Protein 2UUU (pdb70)

Nearest PDB structures (foldseek):
  2uuu-assembly1_B  TM=1.002E+00  e=0.000E+00  Dictyostelium discoideum
  2uuu-assembly2_C  TM=9.865E-01  e=0.000E+00  Dictyostelium discoideum
  2uuu-assembly1_A  TM=9.896E-01  e=0.000E+00  Dictyostelium discoideum
  2uuu-assembly2_D  TM=9.968E-01  e=0.000E+00  Dictyostelium discoideum
  2uuv-assembly1_B  TM=9.940E-01  e=0.000E+00  Dictyostelium discoideum

Organism: Dictyostelium discoideum (NCBI:txid44689)

Solvent-accessible surface area: 93413 Å² total; per-residue (Å²): 152,45,31,103,190,156,76,108,6,48,9,78,72,14,33,51,29,2,15,0,23,58,142,33,80,13,42,34,50,144,146,82,7,37,0,0,16,17,26,59,145,81,76,37,18,30,4,80,61,0,52,42,24,10,94,119,42,12,110,233,126,38,99,11,78,99,41,110,19,78,111,42,130,101,5,123,22,86,112,45,75,160,54,83,100,0,30,189,63,0,124,72,69,5,54,106,50,0,22,52,79,69,71,50,0,15,0,16,2,1,12,2,20,17,7,147,3,2,18,14,2,25,95,16,44,13,157,43,17,2,8,12,0,0,2,0,42,31,2,108,29,0,44,105,0,0,113,18,0,44,140,40,61,0,8,0,6,27,10,13,8,6,23,28,102,107,22,12,17,24,6,62,40,94,120,41,14,5,0,4,0,1,9,10,28,0,42,109,26,80,114,24,47,142,188,50,25,16,0,11,0,16,2,0,0,16,0,56,62,0,37,123,25,0,112,153,72,34,1,16,2,7,2,11,9,45,31,23,45,31,7,2,0,10,27,5,0,20,38,11,29,66,3,16,4,22,48,74,40,25,76,0,38,90,6,0,63,12,3,70,0,4,7,12,81,38,27,8,74,38,223,95,22,69,31,24,14,2,0,4,2,7,52,4,12,0,4,2,12,0,24,0,31,0,72,6,41,65,56,27,146,13,46,44,0,31,0,17,0,2,12,44,6,49,67,0,4,41,1,6,71,80,7,68,89,31,98,6,43,6,6,7,12,6,1,22,0,4,41,2,0,19,15,46,27,12,35,55,42,62,127,59,52,150,73,99,137,37,71,52,21,28,158,83,11,93,128,16,46,205,87,82,86,73,136,70,0,0,6,1,5,0,0,3,6,5,28,124,147,12,1,39,45,45,46,82,25,0,59,61,18,2,81,145,11,48,23,67,28,9,33,65,28,88,39,72,45,31,6,78,119,13,22,34,41,30,3,19,36,18,6,15,1,51,15,32,4,3,14,27,40,9,88,2,59,3,31,31,86,55,0,70,75,0,41,124,46,0,24,105,48,0,57,130,62,8,154,105,104,68,55,34,14,25,5,0,0,2,0,5,18,9,106,76,26,7,0,8,0,49,0,18,0,2,0,57,32,36,186,120,84,56,63,57,24,26,119,67,0,65,130,27,0,48,59,13,1,150,169,49,61,8,52,85,170,135,40,2,112,103,3,52,101,14,0,8,110,45,4,2,78,78,53,0,0,2,22,75,166,205,184,113,7,45,9,87,68,14,33,55,26,2,14,0,25,61,144,32,82,14,46,38,58,146,143,80,5,34,0,0,16,15,30,60,142,83,89,41,47,66,5,86,57,1,53,40,25,11,108,122,41,17,115,178,44,108,11,82,103,42,113,28,69,120,43,126,103,3,128,21,84,112,43,89,169,53,91,89,0,31,184,54,0,138,74,95,8,102,116,70,2,20,46,79,66,78,47,0,15,0,16,2,3,14,3,22,16,8,130,3,1,18,10,0,22,102,14,87,19,152,46,15,1,10,12,0,0,2,0,71,30,2,109,51,0,43,102,0,0,116,15,0,42,140,38,62,0,0,0,7,25,10,14,9,6,21,29,96,110,24,10,15,27,5,63,3,90,100,45,15,6,0,4,0,1,10,10,30,0,40,118,20,75,108,21,47,108,181,80,37,18,0,11,0,13,2,0,0,13,0,56,56,0,38,99,34,0,114,144,69,36,2,23,1,7,2,6,8,42,33,23,44,30,6,2,0,12,25,4,0,20,57,40,29,66,3,18,8,23,51,73,38,20,73,1,45,69,5,1,30,5,4,69,0,3,4,12,80,37,35,11,80,30,195,122,78,55,39,16,71,28,28,19,2,0,5,4,8,48,5,9,0,4,4,11,0,23,0,14,0,118,10,40,62,59,30,138,14,58,43,0,34,0,18,0,2,17,45,4,42,69,0,3,41,0,5,72,84,6,67,88,30,96,6,44,5,6,6,18,7,0,14,0,3,41,2,0,22,14,22,33,9,30,70,92,116,80,85,51,41,41,15,26,146,81,15,102,111,11,42,194,93,81,84,75,145,75,1,0,10,0,7,0,0,3,11,4,25,122,150,12,2,36,43,45,48,82,23,0,59,56,18,1,78,144,13,50,23,62,36,2,32,42,24,62,34,51,107,44,4,78,34,8,11,25,32,29,4,15,33,18,6,18,2,51,16,26,8,1,16,17,37,16,94,3,54,2,22,29,93,60,0,68,75,0,42,117,29,0,24,104,39,0,59,107,46,10,123,91,101,71,56,28,13,24,5,0,0,2,2,6,34,20,75,58,26,0,0,20,0,53,0,15,1,2,0,79,39,76,216,128,40,57,22,19,106,82,0,71,122,37,1,50,70,20,2,142,131,41,64,5,53,77,160,169,117,28,4,104,102,2,53,105,14,0,7,106,42,4,2,76,83,50,0,0,3,3,141,39,217,166,106,8,42,11,74,78,14,31,53,29,1,15,0,23,59,142,33,79,12,41,31,46,124,117,80,8,36,0,0,16,19,31,57,140,88,82,48,39,64,3,78,40,1,55,37,25,12,107,125,41,15,41,45,95,55,66,124,126,116,124,55,94,10,71,103,44,108,26,77,110,43,73,96,4,125,22,84,111,42,80,166,58,90,88,0,34,152,24,0,140,81,89,9,113,116,72,1,28,44,79,55,39,51,0,14,1,18,2,0,14,2,20,15,10,154,3,2,38,22,1,20,109,15,66,11,157,42,14,1,8,12,0,0,2,0,73,32,3,111,47,0,59,87,0,1,83,0,0,45,115,30,61,0,9,0,7,26,9,14,7,6,20,31,102,106,31,21,15,26,6,84,42,91,148,51,15,5,0,4,0,1,10,10,40,0,49,142,24,76,115,23,26,141,166,75,26,8,0,12,0,15,2,0,0,13,0,56,50,1,40,100,49,0,116,146,73,32,1,22,2,6,3,7,9,44,34,23,47,30,7,2,0,12,27,6,0,19,42,34,29,68,3,16,4,23,59,71,38,18,72,1,44,70,4,0,30,8,4,70,0,3,7,16,84,38,40,10,84,42,222,133,114,47,41,16,71,44,28,19,2,0,4,2,5,38,6,3,0,4,3,12,0,24,1,28,0,110,8,35,62,63,29,140,13,52,44,1,33,0,16,0,2,17,45,8,48,69,0,3,37,1,4,72,82,6,63,89,31,100,6,39,8,7,5,16,6,0,22,0,4,43,2,0,23,20,19,19,12,27,36,75,107,170,93,90,68,41,15,16,156,94,9,96,42,18,44,209,91,84,66,74,122,69,0,0,5,1,5,0,0,4,6,5,27,116,154,13,1,39,45,49,48,82,25,0,59,74,24,2,77,159,10,52,22,80,35,5,38,50,18,96,38,76,72,24,7,79,80,12,17,27,45,29,4,14,36,16,4,17,1,48,12,30,2,8,16,22,45,18,65,1,60,4,32,31,93,57,0,69,76,0,38,125,54,0,24,104,45,0,60,127,57,17,109,96,96,42,58,22,14,25,5,0,0,3,0,3,17,7,103,79,29,6,0,13,0,46,0,20,1,4,0,64,40,139,212,94,157,98,0,113,133,24,1,58,74,14,6,149,160,46,62,6,51,112,116,153,38,7,73,86,3,32,132,16,0,22,121,47,3,2,75,80,33,0,0,14,14,164,173,84,15,153,46,26,106,179,141,76,105,7,40,7,84,77,16,33,50,26,2,13,0,26,60,141,33,77,10,46,60,45,198,142,78,13,29,0,0,14,19,26,58,139,85,86,42,27,53,3,80,38,0,36,38,29,22,126,138,92,110,129,14,87,119,41,112,20,71,96,42,125,91,5,129,22,82,117,38,76,152,54,81,103,0,32,190,66,0,116,60,58,2,47,100,54,0,23,44,80,67,70,53,0,15,1,17,2,0,11,2,20,16,7,148,2,2,32,22,0,23,111,13,66,12,152,36,17,1,11,10,0,0,2,0,41,29,1,110,32,0,44,102,0,0,114,17,0,42,147,46,63,0,9,0,6,27,9,14,8,6,21,29,97,104,17,13,16,21,8,58,45,96,129,40,16,6,0,4,0,1,10,10,20,0,40,120,27,78,116,22,48,144,186,78,32,19,0,12,0,11,3,0,0,19,0,56,46,0,38,111,45,0,114,145,60,39,2,24,1,7,3,9,9,39,33,23,49,32,7,1,0,10,27,5,0,20,37,24,28,66,3,15,8,22,61,77,24,18,72,0,41,75,2,0,75,13,4,70,0,4,6,14,80,38,38,11,79,34,256,126,34,17,72,14,28,20,3,0,4,2,7,56,6,14,0,4,2,12,0,22,0,30,0,97,6,37,64,60,32,137,18,70,44,11,38,8,20,0,1,12,47,5,46,68,0,2,40,0,5,75,74,8,57,89,32,103,6,40,4,7,4,17,4,0,4,0,4,47,0,0,27,16,7,7,13,28,64,83,96,125,146,98,42,66,44,10,16,157,70,14,99,124,16,48,216,87,86,71,64,129,69,0,0,4,1,6,0,0,3,14,4,30,118,153,12,2,40,38,47,58,80,28,0,56,60,18,2,80,145,10,50,24,69,36,4,37,53,15,84,49,71,87,61,5,52,28,7,18,28,34,26,4,14,37,16,2,22,1,53,19,28,27,3,16,25,43,10,90,2,56,5,32,23,97,57,0,68,79,0,38,125,40,0,25,108,44,0,56,130,55,15,145,93,96,70,49,58,14,32,5,0,0,1,2,4,18,11,113,79,34,7,0,13,0,47,0,16,0,12,6,86,35,145,113,36,39,122,78,0,59,128,31,0,59,74,12,7,147,143,42,70,11,57,170,73,29,147,95,2,58,151,10,0,25,92,39,2,2,76,87,53,0,0,3,28,97,218

Secondary structure (DSSP, 8-state):
-PPPTT---HHHHB-SSSSSBTT-EEEE-TTT--EEEE-SSS--EE-TTHHHHHHHH----------PPPPGGG---PPPP--HHHHHHHHTTS-GGGEE-SHHHHHHTT--SSHHHHHHHHTT------SEEE---SHHHHHHHHHHHHHHT-EEEEESS---SS-TTS----SS-EEEEE-TT---EEEEETTTTEEEEETT-BHHHHHHHHHHTTEE-----TTGGG-BHHHHHHHT---TTHHHH--HHHHEEEEEEEETTEEEP-----THHHHTT-TTSS-EEEEEEEE-EEPPSEEEEEEEEESSHHHHHHHHHHHHHHT---SEEEEE-HHHHHHHHHT--S---TT--HHHHHHHHHHHTTTS-TTT-EEEEEEEEE-HHHHHHHHHHHHHHHHTTT-EEEEEESTTHHHHGGGGHHHHHHHHHTTTEEEEEEEEEEEHHHHHHHHHHHHHHHHHHHHTTT--EEEEEEEEEEETTEEEEEEEEEEEPPTT--THHHHHHHHHHHHHHHHTT-----THHHHHHHHHHHH-TT--BS----/---HHHHB-SSSSSBTT-EEEE-TTT--EEEE-SSSS-EE-HHHHHHHHHHT--------PPPPGGG---PPPP--HHHHHHHHTTS-GGGEE-SHHHHHHTT--SSHHHHHHHHTT------SEEE---SHHHHHHHHHHHHHHT-EEEEESS---SS-TT----TTS-EEEEEGGG---EEEEETTTTEEEEETT-BHHHHHHHHHHTTEE-----TTGGG-BHHHHHHHT---TTHHHH--HHHHEEEEEEEETTEEEP-----S--THHHHTT-TTSS-EEEEEEEE-EEPPSEEEEEEEEESSHHHHHHHHHHHHHHT---SEEEEE-HHHHHHHHT----HHHHHHHHHHHHHHHHS-TTT-EEEEEEEEE-HHHHHHHHHHHHHHHHTTT-EEEEE-SSSTTTTGGGGHHHHHHHHHHTTEEEEEEEEEEEHHHHHHHHHHHHHHHHHHHHTTT--EEEEEEEEEEETTEEEEEEEEEEE----THHHHHHHHHHHHHHHHTT------THHHHHHHHHHHH-TT--BSTT--/---GGGTB-SSSSSBTT-EEEE-TTT--EEEE-SSS--EE-TTHHHHHHHHTSPTT--SSPP-----PPPPGGG---PPPP--HHHHHHHHHHS-GGGEE-SHHHHHHTT--SSHHHHHHHHTT------SEEE---SHHHHHHHHHHHHHHT-EEEEESS---SS-TTS---SSS-EEEEEGGG---EEEEETTTTEEEEETT-BHHHHHHHHHHTTEE-----TTGGG-BHHHHHHHT---TTHHHH--HHHHEEEEEEEETTEEEP-----S--THHHHTT-TTTT-EEEEEEEE-EEPPSEEEEEEEEESSHHHHHHHHHHHHHHT---SEEEEE-HHHHHHHHHSS---HHHHHHHHHHHHTTTS-TTT-EEEEEEEEE-HHHHHHHHHHHHHHHHTTT-EEEEE-STTGGGGGGGGHHHHHHHHHHTTEEEEEEEEEEEHHHHHHHHHHHHHHHHHHHHTTT--EEEEEEEEEEETTEEEEEEEEEEE----HHHHHHHHHHHHHTT-----THHHHHHHHHHHH-TT--BS---/-PPPPPTT---GGGTB-SSSSSBTT-EEEEPTTT--EEEE-SSS--EEEHHHHHHHHH-------PPPPGGG---PPPP--HHHHHHHTTTS-GGGEE-SHHHHHHTT--SSHHHHHHHHHT------SEEE---SHHHHHHHHHHHHHHT-EEEEESS---SS-TTS-S--SS-EEEEE-TT---EEEEETTTTEEEEETT-BHHHHHHHHHTTTEE-----TTGGG-BHHHHHHHT---TTHHHH--HHHHEEEEEEEETTEEEP------THHHHTT-TTTT-EEEEEEEE-EEPPSEEEEEEEEESSHHHHHHHHHHHHHHT---SEEEEE-HHHHHHHHH-----HHHHHHHHHHHHHTTTS-TTT-EEEEEEEEE-HHHHHHHHHHHHHHHHTTT-EEEEE-STT-GGGGGGGHHHHHHHHHHTTEEEEEEEEEEEHHHHHHHHHHHHHHHHHHHHTTT--EEEEEEEEEEETTEEEEEEEEEEE---HHHHHHHHHHHHHHTTT----HHHHHHHHHHHH-TT--BS---

InterPro dom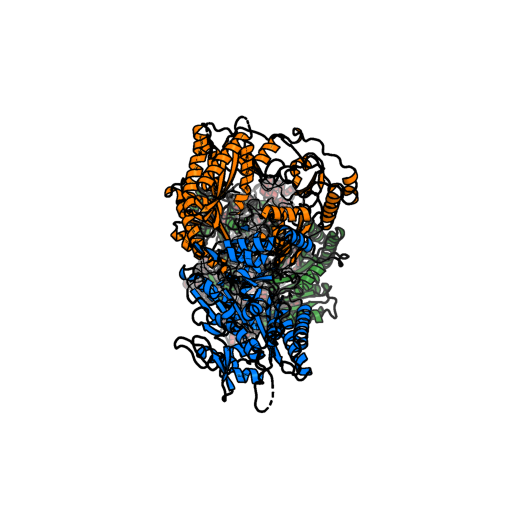ains:
  IPR004113 FAD-binding oxidoreductase/transferase, type 4, C-terminal [PF02913] (318-586)
  IPR006094 FAD linked oxidase, N-terminal [PF01565] (141-279)
  IPR016164 FAD-linked oxidase-like, C-terminal [SSF55103] (324-589)
  IPR016166 FAD-binding domain, PCMH-type [PS51387] (137-317)
  IPR016167 FAD-binding, type PCMH, subdomain 1 [G3DSA:3.30.43.10] (87-197)
  IPR016171 Vanillyl-alcohol oxidase, C-terminal subdomain 2 [G3DSA:1.10.45.10] (547-587)
  IPR025650 Alkyldihydroxyacetonephosphate synthase [PTHR46568] (5-587)
  IPR036318 FAD-binding, type PCMH-like superfamily [SSF56176] (88-318)

Radius of gyration: 52.5 Å; Cα contacts (8 Å, |Δi|>4): 4292; chains: 4; bounding box: 145×108×137 Å

Foldseek 3Di:
DDDDPPDDDVLVQADLLAGGGPQWFWDQDPPVRFIAIGHPVHGGFTLRLQVVLCVVFFDVDDDQAFDFFDDQVPADDPAADDDPVLVVLCVVPDPPVQKDADSSVQSSQAAAHAQVRSLCVSHRNGHATARMEGEDQAPVSQLVVLQSCLVSVEFEAEFALSHDHPRLRHFPDDPHHYYYYQHQNQADFPDADQVQQKTKGFFSHAQVSQQVRQVVVQKGQQFADLSRRRGTNQVCQQQQDHGFLCVPRNTNVVQFPWWWFRFNVGIDGDPVDDPSVVRGNNSQQQGGTTMTIGRIGGFFPDKWKWKKKALAPVLVVQLVLVLVVVVLAFSGKKKWFLQVVVSVLSRDTPDDDPQWPPVLLNVVVVVVCVVGPSNGMMMMMTMHTHYPVSSVVSVVVSVVSSVVSRIGTSGTHPGCVVVNVSNCVSSVQVVQNRRQKHKHKFKWKAFPVLVPVLQVVLQVQLQVVVVVVVWRKHKIKMWTAADNGTTIIMMMIMTGADPVSDPPVVVVSVCSSVVSCVVRVIDHDVCCVVVSVVSSCVRPVSSSGSHDPD/DDDVLRQADLQFGDGPQWFWDADPDVRFIFIGHPVHGGLTLRLVVVLCPVFFDVDDQAFDFFDDLVPADDDAADDDPVLVVQVVVPDDPVQKDQDSSVQSSQAAAHAQVRNVCVRHRNGDDTANMEGEDQAPVRQLVNLLSCLVVVEFEAEDALSHDHASLRHDDCVPHHYYYYQDQNQADFPDADVVQQKTKTFFSHAQVSQQVRQVVVQKGQQFADLQRGRGTNQRCQQQQGHGLLCVPRNGSVVFFQWWWFRFNVGIDGDDNPDDDPCSVVRGRNSQQQGGTTMTMTRIGGQFPDKWKWKKKALAPVLVVVLVQVQVVVVLAFSGKKKWFLQVVSVVLSSCSPPLNVLLNVQVVVVCVPRPSNGMMMMMTMHTHYPVSRVVSVVVSVVSCVVSRMDTSGTDPDCVVVNPSNCVSSVQVVQSRRQKHKHKDKWKAFPVLPVVLQVVLQVQLQVVVVVVVWRKHKIKMFRAADNGTTIIMMMMMTGHDVDCVVVVVSVVSNVVSCVVRVIDDDVPPCVVVVVVSSCVRPVSSSGSHPRD/DDDVLRQADLQFGDGPQWFWDQDPPVRFIAIGHPVDGGQTLRQVLVLCCVFFPQPPCPVDDDDQAFDFFDDQVPADDPAADDDPVLVVVVPVPDPPVQKDQDSSVQSSQAAAHAQVRNVCVSHRNRHATARMEGEDQAPVRQLVNLLSCLVSVEFEAEDALSHDHPRLRHDDDSPHHYYYYYHQNQADFPDADQVQQKTKTFFSHAQVSQQVNQVVVQKGQQFADLQRRRGTNQRCQLAQDHGQLCVPRNGNLVFFQWFWFRFNVGIDGDDNPDDDPCSVLRGRNSQQQGGTTMTMTRIGGQFPDKWKWKKKALAPVLVVQLVQVQVVVVLHASGKKKWFLQVVVVVLSRDSPVLNVLLNVVVVVVCVPGPSNGMMMMMTMHTHYPVSSVVSVVVSVVSSVVSRMDISGTDPHPPVVSVSSCVSSVQVVLSRRQKHKHKFKWKAFPVLPVVLQVCLQCQLQVVQSVVVWRKHKIWMWSAADNGTTIIMMMMMTGHDCDVVSVVSNQVSCVVRVIDGVVPCVVVSVVSSCVRPVSSSGSHPD/DDDADDDPDDDVLVQADLQFGDGPQWFWDQDPPPRFIFIGHPVHGGWGLRLQVVLVVVLPDFAFDFFDDQVRADDDAADDDPVLVVVLVVPDPPNFKDADSSVFSSQAAAHAQVRNVCRRHRNRHATARMEGEDQAPVSQLVSLQSCLVSVEFEAEDALSHDHPSLRHFPDRPHHYYYYQHQNQADFPAADPVQQKTKTFFSHAQVSQQVVQVVVQKGQQFADLQRRRGTNQRCQQQQDHGQLCVPRHGNLVFFPWWWFRFNVGIDGDDVDDDCSVVRGNNSQLQGGTTMTITRIGGFFPDKWKWKKKALAVVLVVQLVQVQVVVVQHASWKKKWFLQVVSVLLSRDTSDPLNVLLVVVVVVVCVPHPSNGMMMMMTMHTHYPVSSVVSVVVSVVSCVVSRIGTSGTDPDCVSVSCSNCVSSVQVVQNRRQKHKHKDKWKAFPVLVVVLVVVLQVQLQCVQVVVVWSKHKIWMWSDADNGTTIIMMMIMTGHPVVVVVSVVSNVVSCVVRPIDRVCVVVSVVSSCVRPVSSSGSHDD

B-factor: mean 26.34, std 11.05, range [3.26, 109.16]

Structure (mmCIF, N/CA/C/O backbone):
data_2UUU
#
_entry.id   2UUU
#
_cell.length_a   103.499
_cell.length_b   108.913
_cell.length_c   216.492
_cell.angle_alpha   90.00
_cell.angle_beta   90.00
_cell.angle_gamma   90.00
#
_symmetry.space_group_name_H-M   'P 21 21 21'
#
loop_
_entity.id
_entity.type
_entity.pdbx_description
1 polymer 'ALKYLDIHYDROXYACETONEPHOSPHATE SYNTHASE'
2 non-polymer 'FLAVIN-ADENINE DINUCLEOTIDE'
3 non-polymer HEXADECAN-1-OL
4 water water
#
loop_
_atom_site.group_PDB
_atom_site.id
_atom_site.type_symbol
_atom_site.label_atom_id
_atom_site.label_alt_id
_atom_site.label_comp_id
_atom_site.label_asym_id
_atom_site.label_entity_id
_atom_site.label_seq_id
_atom_site.pdbx_PDB_ins_code
_atom_site.Cartn_x
_atom_site.Cartn_y
_atom_site.Cartn_z
_atom_site.occupancy
_atom_site.B_iso_or_equiv
_atom_site.auth_seq_id
_atom_site.auth_comp_id
_atom_site.auth_asym_id
_atom_site.auth_atom_id
_atom_site.pdbx_PDB_model_num
ATOM 1 N N . MET A 1 3 ? 46.714 0.353 37.026 1.00 54.00 -3 MET A N 1
ATOM 2 C CA . MET A 1 3 ? 47.642 -0.256 36.022 1.00 54.15 -3 MET A CA 1
ATOM 3 C C . MET A 1 3 ? 47.545 -1.783 35.941 1.00 53.08 -3 MET A C 1
ATOM 4 O O . MET A 1 3 ? 47.785 -2.378 34.876 1.00 53.10 -3 MET A O 1
ATOM 9 N N . GLY A 1 4 ? 47.238 -2.418 37.069 1.00 51.73 -2 GLY A N 1
ATOM 10 C CA . GLY A 1 4 ? 47.009 -3.856 37.075 1.00 49.98 -2 GLY A CA 1
ATOM 11 C C . GLY A 1 4 ? 45.634 -4.156 36.521 1.00 48.79 -2 GLY A C 1
ATOM 12 O O . GLY A 1 4 ? 44.742 -3.295 36.557 1.00 49.05 -2 GLY A O 1
ATOM 13 N N . SER A 1 5 ? 45.461 -5.367 35.995 1.00 47.22 -1 SER A N 1
ATOM 14 C CA . SER A 1 5 ? 44.127 -5.898 35.709 1.00 45.70 -1 SER A CA 1
ATOM 15 C C . SER A 1 5 ? 43.369 -5.918 37.044 1.00 44.79 -1 SER A C 1
ATOM 16 O O . SER A 1 5 ? 43.995 -6.135 38.092 1.00 44.48 -1 SER A O 1
ATOM 19 N N . PRO A 1 6 ? 42.038 -5.671 37.017 1.00 43.97 9 PRO A N 1
ATOM 20 C CA . PRO A 1 6 ? 41.252 -5.617 38.267 1.00 43.28 9 PRO A CA 1
ATOM 21 C C . PRO A 1 6 ? 41.262 -6.951 39.017 1.00 42.63 9 PRO A C 1
ATOM 22 O O . PRO A 1 6 ? 41.545 -7.998 38.421 1.00 42.12 9 PRO A O 1
ATOM 26 N N . LYS A 1 7 ? 40.964 -6.915 40.314 1.00 41.64 10 LYS A N 1
ATOM 27 C CA . LYS A 1 7 ? 40.943 -8.143 41.106 1.00 41.21 10 LYS A CA 1
ATOM 28 C C . LYS A 1 7 ? 39.981 -9.188 40.510 1.00 40.46 10 LYS A C 1
ATOM 29 O O . LYS A 1 7 ? 38.863 -8.862 40.096 1.00 40.24 10 LYS A O 1
ATOM 35 N N . GLU A 1 8 ? 40.457 -10.432 40.438 1.00 39.96 11 GLU A N 1
ATOM 36 C CA . GLU A 1 8 ? 39.699 -11.597 39.926 1.00 39.27 11 GLU A CA 1
ATOM 37 C C . GLU A 1 8 ? 39.547 -11.705 38.397 1.00 38.24 11 GLU A C 1
ATOM 38 O O . GLU A 1 8 ? 38.890 -12.627 37.900 1.00 38.71 11 GLU A O 1
ATOM 44 N N . HIS A 1 9 ? 40.155 -10.773 37.664 1.00 36.61 12 HIS A N 1
ATOM 45 C CA . HIS A 1 9 ? 40.219 -10.851 36.201 1.00 34.39 12 HIS A CA 1
ATOM 46 C C . HIS A 1 9 ? 40.890 -12.156 35.718 1.00 32.96 12 HIS A C 1
ATOM 47 O O . HIS A 1 9 ? 41.949 -12.527 36.235 1.00 32.97 12 HIS A O 1
ATOM 54 N N . ILE A 1 10 ? 40.253 -12.826 34.743 1.00 30.63 13 ILE A N 1
ATOM 55 C CA . ILE A 1 10 ? 40.809 -13.980 33.995 1.00 28.17 13 ILE A CA 1
ATOM 56 C C . ILE A 1 10 ? 40.806 -13.639 32.500 1.00 26.47 13 ILE A C 1
ATOM 57 O O . ILE A 1 10 ? 39.861 -13.017 32.013 1.00 26.50 13 ILE A O 1
ATOM 62 N N . ASP A 1 11 ? 41.836 -14.049 31.758 1.00 23.97 14 ASP A N 1
ATOM 63 C CA . ASP A 1 11 ? 41.933 -13.644 30.344 1.00 22.23 14 ASP A CA 1
ATOM 64 C C . ASP A 1 11 ? 41.047 -14.464 29.410 1.00 21.18 14 ASP A C 1
ATOM 65 O O . ASP A 1 11 ? 40.747 -15.621 29.681 1.00 19.86 14 ASP A O 1
ATOM 70 N N . LEU A 1 12 ? 40.705 -13.874 28.265 1.00 19.39 15 LEU A N 1
ATOM 71 C CA . LEU A 1 12 ? 39.826 -14.517 27.314 1.00 19.59 15 LEU A CA 1
ATOM 72 C C . LEU A 1 12 ? 40.426 -15.791 26.699 1.00 18.91 15 LEU A C 1
ATOM 73 O O . LEU A 1 12 ? 39.678 -16.717 26.364 1.00 19.90 15 LEU A O 1
ATOM 78 N N . TYR A 1 13 ? 41.757 -15.860 26.594 1.00 18.09 16 TYR A N 1
ATOM 79 C CA . TYR A 1 13 ? 42.407 -17.080 26.055 1.00 18.55 16 TYR A CA 1
ATOM 80 C C . TYR A 1 13 ? 42.183 -18.303 26.971 1.00 18.55 16 TYR A C 1
ATOM 81 O O . TYR A 1 13 ? 42.295 -19.453 26.525 1.00 18.13 16 TYR A O 1
ATOM 90 N N . GLN A 1 14 ? 41.841 -18.035 28.229 1.00 18.16 17 GLN A N 1
ATOM 91 C CA . GLN A 1 14 ? 41.496 -19.087 29.185 1.00 19.27 17 GLN A CA 1
ATOM 92 C C . GLN A 1 14 ? 40.008 -19.411 29.231 1.00 19.00 17 GLN A C 1
ATOM 93 O O . GLN A 1 14 ? 39.607 -20.428 29.798 1.00 18.78 17 GLN A O 1
ATOM 99 N N . GLN A 1 15 ? 39.195 -18.555 28.625 1.00 19.07 18 GLN A N 1
ATOM 100 C CA . GLN A 1 15 ? 37.744 -18.725 28.638 1.00 20.20 18 GLN A CA 1
ATOM 101 C C . GLN A 1 15 ? 37.181 -19.290 27.306 1.00 19.48 18 GLN A C 1
ATOM 102 O O . GLN A 1 15 ? 36.001 -19.621 27.228 1.00 19.40 18 GLN A O 1
ATOM 108 N N . ILE A 1 16 ? 38.027 -19.303 26.276 1.00 18.78 19 ILE A N 1
ATOM 109 C CA . ILE A 1 16 ? 37.712 -19.816 24.945 1.00 18.04 19 ILE A CA 1
ATOM 110 C C . ILE A 1 16 ? 38.462 -21.152 24.773 1.00 18.26 19 ILE A C 1
ATOM 111 O O . ILE A 1 16 ? 39.609 -21.269 25.196 1.00 18.10 19 ILE A O 1
ATOM 116 N N . LYS A 1 17 ? 37.816 -22.155 24.187 1.00 18.01 20 LYS A N 1
ATOM 117 C CA . LYS A 1 17 ? 38.419 -23.518 24.107 1.00 18.62 20 LYS A CA 1
ATOM 118 C C . LYS A 1 17 ? 39.739 -23.466 23.352 1.00 19.51 20 LYS A C 1
ATOM 119 O O . LYS A 1 17 ? 39.854 -22.747 22.360 1.00 18.14 20 LYS A O 1
ATOM 125 N N . TRP A 1 18 ? 40.745 -24.190 23.857 1.00 18.99 21 TRP A N 1
ATOM 126 C CA . TRP A 1 18 ? 42.051 -24.149 23.236 1.00 20.45 21 TRP A CA 1
ATOM 127 C C . TRP A 1 18 ? 42.152 -25.203 22.134 1.00 20.95 21 TRP A C 1
ATOM 128 O O . TRP A 1 18 ? 43.093 -25.204 21.391 1.00 22.05 21 TRP A O 1
ATOM 139 N N . ASN A 1 19 ? 41.199 -26.115 22.054 1.00 20.63 22 ASN A N 1
ATOM 140 C CA . ASN A 1 19 ? 41.232 -27.097 20.978 1.00 20.82 22 ASN A CA 1
ATOM 141 C C . ASN A 1 19 ? 39.855 -27.237 20.334 1.00 20.20 22 ASN A C 1
ATOM 142 O O . ASN A 1 19 ? 39.505 -28.281 19.755 1.00 21.32 22 ASN A O 1
ATOM 147 N N . GLY A 1 20 ? 39.056 -26.172 20.453 1.00 18.59 23 GLY A N 1
ATOM 148 C CA . GLY A 1 20 ? 37.688 -26.188 19.938 1.00 16.66 23 GLY A CA 1
ATOM 149 C C . GLY A 1 20 ? 37.200 -24.732 19.755 1.00 15.18 23 GLY A C 1
ATOM 150 O O . GLY A 1 20 ? 38.008 -23.785 19.691 1.00 15.24 23 GLY A O 1
ATOM 151 N N . TRP A 1 21 ? 35.887 -24.567 19.667 1.00 14.52 24 TRP A N 1
ATOM 152 C CA . TRP A 1 21 ? 35.284 -23.241 19.390 1.00 14.11 24 TRP A CA 1
ATOM 153 C C . TRP A 1 21 ? 34.671 -22.665 20.687 1.00 14.13 24 TRP A C 1
ATOM 154 O O . TRP A 1 21 ? 34.012 -23.383 21.432 1.00 12.71 24 TRP A O 1
ATOM 165 N N . GLY A 1 22 ? 34.837 -21.356 20.914 1.00 13.44 25 GLY A N 1
ATOM 166 C CA . GLY A 1 22 ? 33.896 -20.654 21.794 1.00 14.65 25 GLY A CA 1
ATOM 167 C C . GLY A 1 22 ? 34.058 -20.894 23.279 1.00 15.62 25 GLY A C 1
ATOM 168 O O . GLY A 1 22 ? 35.128 -21.273 23.738 1.00 15.57 25 GLY A O 1
ATOM 169 N N . ASP A 1 23 ? 32.979 -20.664 24.028 1.00 17.93 26 ASP A N 1
ATOM 170 C CA . ASP A 1 23 ? 33.012 -20.694 25.501 1.00 19.05 26 ASP A CA 1
ATOM 171 C C . ASP A 1 23 ? 33.394 -22.105 26.018 1.00 19.88 26 ASP A C 1
ATOM 172 O O . ASP A 1 23 ? 32.788 -23.114 25.612 1.00 19.41 26 ASP A O 1
ATOM 177 N N . THR A 1 24 ? 34.405 -22.185 26.897 1.00 20.47 27 THR A N 1
ATOM 178 C CA . THR A 1 24 ? 34.767 -23.487 27.516 1.00 20.47 27 THR A CA 1
ATOM 179 C C . THR A 1 24 ? 33.587 -24.162 28.248 1.00 20.50 27 THR A C 1
ATOM 180 O O . THR A 1 24 ? 33.558 -25.388 28.378 1.00 20.88 27 THR A O 1
ATOM 184 N N . ARG A 1 25 ? 32.620 -23.364 28.731 1.00 20.48 28 ARG A N 1
ATOM 185 C CA . ARG A 1 25 ? 31.444 -23.836 29.484 1.00 20.43 28 ARG A CA 1
ATOM 186 C C . ARG A 1 25 ? 30.252 -24.276 28.601 1.00 20.99 28 ARG A C 1
ATOM 187 O O . ARG A 1 25 ? 29.203 -24.675 29.112 1.00 19.43 28 ARG A O 1
ATOM 195 N N . LYS A 1 26 ? 30.397 -24.158 27.277 1.00 20.56 29 LYS A N 1
ATOM 196 C CA . LYS A 1 26 ? 29.285 -24.425 26.364 1.00 20.64 29 LYS A CA 1
ATOM 197 C C . LYS A 1 26 ? 29.677 -25.490 25.370 1.00 20.18 29 LYS A C 1
ATOM 198 O O . LYS A 1 26 ? 30.746 -25.413 24.765 1.00 20.02 29 LYS A O 1
ATOM 204 N N . PHE A 1 27 ? 28.835 -26.522 25.230 1.00 20.21 30 PHE A N 1
ATOM 205 C CA . PHE A 1 27 ? 29.222 -27.665 24.390 1.00 21.01 30 PHE A CA 1
ATOM 206 C C . PHE A 1 27 ? 28.076 -28.660 24.211 1.00 20.53 30 PHE A C 1
ATOM 207 O O . PHE A 1 27 ? 27.167 -28.760 25.059 1.00 19.67 30 PHE A O 1
ATOM 215 N N . LEU A 1 28 ? 28.115 -29.389 23.092 1.00 21.16 31 LEU A N 1
ATOM 216 C CA . LEU A 1 28 ? 27.219 -30.540 22.899 1.00 20.66 31 LEU A CA 1
ATOM 217 C C . LEU A 1 28 ? 27.849 -31.795 23.511 1.00 20.73 31 LEU A C 1
ATOM 218 O O . LEU A 1 28 ? 29.073 -31.915 23.550 1.00 21.10 31 LEU A O 1
ATOM 223 N N . HIS A 1 29 ? 27.027 -32.737 23.984 1.00 21.24 32 HIS A N 1
ATOM 224 C CA . HIS A 1 29 ? 27.553 -33.956 24.602 1.00 21.31 32 HIS A CA 1
ATOM 225 C C . HIS A 1 29 ? 26.511 -35.058 24.516 1.00 21.50 32 HIS A C 1
ATOM 226 O O . HIS A 1 29 ? 25.316 -34.783 24.375 1.00 21.98 32 HIS A O 1
ATOM 233 N N . GLN A 1 30 ? 26.976 -36.297 24.605 1.00 21.29 33 GLN A N 1
ATOM 234 C CA . GLN A 1 30 ? 26.103 -37.450 24.555 1.00 21.17 33 GLN A CA 1
ATOM 235 C C . GLN A 1 30 ? 25.705 -37.838 25.965 1.00 21.72 33 GLN A C 1
ATOM 236 O O . GLN A 1 30 ? 26.576 -38.144 26.783 1.00 22.06 33 GLN A O 1
ATOM 242 N N . LEU A 1 31 ? 24.409 -37.813 26.276 1.00 21.98 34 LEU A N 1
ATOM 243 C CA . LEU A 1 31 ? 23.956 -38.321 27.570 1.00 23.11 34 LEU A CA 1
ATOM 244 C C . LEU A 1 31 ? 24.066 -39.860 27.558 1.00 23.11 34 LEU A C 1
ATOM 245 O O . LEU A 1 31 ? 23.836 -40.493 26.524 1.00 22.71 34 LEU A O 1
ATOM 250 N N . LYS A 1 32 ? 24.458 -40.440 28.688 1.00 23.51 35 LYS A N 1
ATOM 251 C CA . LYS A 1 32 ? 24.610 -41.904 28.794 1.00 24.86 35 LYS A CA 1
ATOM 252 C C . LYS A 1 32 ? 23.817 -42.398 29.998 1.00 24.83 35 LYS A C 1
ATOM 253 O O . LYS A 1 32 ? 23.845 -41.744 31.043 1.00 24.75 35 LYS A O 1
ATOM 259 N N . PRO A 1 33 ? 23.120 -43.554 29.875 1.00 24.84 36 PRO A N 1
ATOM 260 C CA . PRO A 1 33 ? 23.070 -44.542 28.781 1.00 24.48 36 PRO A CA 1
ATOM 261 C C . PRO A 1 33 ? 22.067 -44.256 27.648 1.00 24.51 36 PRO A C 1
ATOM 262 O O . PRO A 1 33 ? 22.001 -45.035 26.701 1.00 24.17 36 PRO A O 1
ATOM 266 N N . SER A 1 34 ? 21.300 -43.161 27.718 1.00 24.14 37 SER A N 1
ATOM 267 C CA . SER A 1 34 ? 20.255 -42.928 26.694 1.00 23.39 37 SER A CA 1
ATOM 268 C C . SER A 1 34 ? 20.770 -42.703 25.264 1.00 22.41 37 SER A C 1
ATOM 269 O O . SER A 1 34 ? 20.079 -43.040 24.311 1.00 21.49 37 SER A O 1
ATOM 272 N N . GLY A 1 35 ? 21.966 -42.124 25.129 1.00 21.71 38 GLY A N 1
ATOM 273 C CA . GLY A 1 35 ? 22.552 -41.779 23.827 1.00 21.20 38 GLY A CA 1
ATOM 274 C C . GLY A 1 35 ? 22.042 -40.441 23.285 1.00 20.54 38 GLY A C 1
ATOM 275 O O . GLY A 1 35 ? 22.399 -40.022 22.191 1.00 21.04 38 GLY A O 1
ATOM 276 N N . THR A 1 36 ? 21.187 -39.775 24.056 1.00 20.89 39 THR A N 1
ATOM 277 C CA . THR A 1 36 ? 20.578 -38.530 23.621 1.00 20.35 39 THR A CA 1
ATOM 278 C C . THR A 1 36 ? 21.634 -37.414 23.580 1.00 20.34 39 THR A C 1
ATOM 279 O O . THR A 1 36 ? 22.458 -37.290 24.497 1.00 20.37 39 THR A O 1
ATOM 283 N N . ILE A 1 37 ? 21.631 -36.644 22.498 1.00 19.95 40 ILE A N 1
ATOM 284 C CA . ILE A 1 37 ? 22.523 -35.495 22.411 1.00 20.46 40 ILE A CA 1
ATOM 285 C C . ILE A 1 37 ? 21.890 -34.302 23.111 1.00 20.92 40 ILE A C 1
ATOM 286 O O . ILE A 1 37 ? 20.694 -34.034 22.941 1.00 20.95 40 ILE A O 1
ATOM 291 N N . ALA A 1 38 ? 22.722 -33.564 23.855 1.00 21.12 41 ALA A N 1
ATOM 292 C CA . ALA A 1 38 ? 22.283 -32.480 24.688 1.00 20.35 41 ALA A CA 1
ATOM 293 C C . ALA A 1 38 ? 23.240 -31.276 24.544 1.00 21.13 41 ALA A C 1
ATOM 294 O O . ALA A 1 38 ? 24.416 -31.427 24.226 1.00 20.66 41 ALA A O 1
ATOM 296 N N . MET A 1 39 ? 22.706 -30.091 24.778 1.00 20.84 42 MET A N 1
ATOM 297 C CA . MET A 1 39 ? 23.533 -28.877 24.816 1.00 21.44 42 MET A CA 1
ATOM 298 C C . MET A 1 39 ? 23.637 -28.359 26.252 1.00 21.28 42 MET A C 1
ATOM 299 O O . MET A 1 39 ? 22.622 -28.180 26.924 1.00 21.96 42 MET A O 1
ATOM 304 N N . THR A 1 40 ? 24.866 -28.096 26.700 1.00 21.38 43 THR A N 1
ATOM 305 C CA . THR A 1 40 ? 25.126 -27.396 27.955 1.00 20.82 43 THR A CA 1
ATOM 306 C C . THR A 1 40 ? 25.642 -25.996 27.620 1.00 21.17 43 THR A C 1
ATOM 307 O O . THR A 1 40 ? 26.406 -25.813 26.651 1.00 19.25 43 THR A O 1
ATOM 311 N N . THR A 1 41 ? 25.166 -25.018 28.395 1.00 20.84 44 THR A N 1
ATOM 312 C CA . THR A 1 41 ? 25.679 -23.651 28.365 1.00 21.15 44 THR A CA 1
ATOM 313 C C . THR A 1 41 ? 25.965 -23.264 29.836 1.00 21.10 44 THR A C 1
ATOM 314 O O . THR A 1 41 ? 25.522 -23.949 30.736 1.00 19.83 44 THR A O 1
ATOM 318 N N . PRO A 1 42 ? 26.732 -22.180 30.079 1.00 21.28 45 PRO A N 1
ATOM 319 C CA . PRO A 1 42 ? 26.896 -21.721 31.472 1.00 21.43 45 PRO A CA 1
ATOM 320 C C . PRO A 1 42 ? 25.574 -21.340 32.145 1.00 22.06 45 PRO A C 1
ATOM 321 O O . PRO A 1 42 ? 25.500 -21.358 33.378 1.00 21.71 45 PRO A O 1
ATOM 325 N N . GLU A 1 43 ? 24.537 -21.006 31.365 1.00 22.35 46 GLU A N 1
ATOM 326 C CA . GLU A 1 43 ? 23.240 -20.703 31.982 1.00 23.95 46 GLU A CA 1
ATOM 327 C C . GLU A 1 43 ? 22.266 -21.858 32.252 1.00 23.62 46 GLU A C 1
ATOM 328 O O . GLU A 1 43 ? 21.462 -21.776 33.186 1.00 22.21 46 GLU A O 1
ATOM 334 N N . VAL A 1 44 ? 22.363 -22.930 31.461 1.00 22.07 47 VAL A N 1
ATOM 335 C CA . VAL A 1 44 ? 21.601 -24.145 31.730 1.00 22.49 47 VAL A CA 1
ATOM 336 C C . VAL A 1 44 ? 22.314 -25.391 31.227 1.00 22.63 47 VAL A C 1
ATOM 337 O O . VAL A 1 44 ? 22.768 -25.455 30.086 1.00 20.98 47 VAL A O 1
ATOM 341 N N . SER A 1 45 ? 22.373 -26.395 32.091 1.00 23.61 48 SER A N 1
ATOM 342 C CA . SER A 1 45 ? 23.039 -27.642 31.756 1.00 24.63 48 SER A CA 1
ATOM 343 C C . SER A 1 45 ? 22.130 -28.703 31.072 1.00 24.18 48 SER A C 1
ATOM 344 O O . SER A 1 45 ? 20.934 -28.800 31.365 1.00 23.60 48 SER A O 1
ATOM 347 N N . SER A 1 46 ? 22.736 -29.480 30.171 1.00 23.44 49 SER A N 1
ATOM 348 C CA . SER A 1 46 ? 22.153 -30.695 29.553 1.00 23.43 49 SER A CA 1
ATOM 349 C C . SER A 1 46 ? 20.706 -30.578 29.071 1.00 22.81 49 SER A C 1
ATOM 350 O O . SER A 1 46 ? 19.848 -31.331 29.501 1.00 21.84 49 SER A O 1
ATOM 353 N N . VAL A 1 47 ? 20.441 -29.640 28.182 1.00 21.24 50 VAL A N 1
ATOM 354 C CA . VAL A 1 47 ? 19.135 -29.565 27.533 1.00 21.24 50 VAL A CA 1
ATOM 355 C C . VAL A 1 47 ? 19.117 -30.565 26.354 1.00 20.36 50 VAL A C 1
ATOM 356 O O . VAL A 1 47 ? 19.880 -30.393 25.404 1.00 21.99 50 VAL A O 1
ATOM 360 N N . PRO A 1 48 ? 18.261 -31.614 26.415 1.00 20.46 51 PRO A N 1
ATOM 361 C CA . PRO A 1 48 ? 18.196 -32.573 25.309 1.00 20.07 51 PRO A CA 1
ATOM 362 C C . PRO A 1 48 ? 17.861 -31.945 23.953 1.00 20.13 51 PRO A C 1
ATOM 363 O O . PRO A 1 48 ? 17.052 -31.010 23.867 1.00 19.69 51 PRO A O 1
ATOM 367 N N . LEU A 1 49 ? 18.483 -32.490 22.913 1.00 19.57 52 LEU A N 1
ATOM 368 C CA . LEU A 1 49 ? 18.162 -32.172 21.520 1.00 20.95 52 LEU A CA 1
ATOM 369 C C . LEU A 1 49 ? 17.667 -33.503 20.942 1.00 21.42 52 LEU A C 1
ATOM 370 O O . LEU A 1 49 ? 18.420 -34.211 20.268 1.00 22.37 52 LEU A O 1
ATOM 375 N N . PRO A 1 50 ? 16.411 -33.875 21.248 1.00 22.13 53 PRO A N 1
ATOM 376 C CA . PRO A 1 50 ? 16.015 -35.290 21.060 1.00 22.44 53 PRO A CA 1
ATOM 377 C C . PRO A 1 50 ? 16.019 -35.799 19.609 1.00 22.34 53 PRO A C 1
ATOM 378 O O . PRO A 1 50 ? 16.033 -37.014 19.387 1.00 22.09 53 PRO A O 1
ATOM 382 N N . SER A 1 51 ? 15.991 -34.885 18.645 1.00 21.81 54 SER A N 1
ATOM 383 C CA . SER A 1 51 ? 15.983 -35.265 17.217 1.00 22.46 54 SER A CA 1
ATOM 384 C C . SER A 1 51 ? 17.380 -35.372 16.589 1.00 21.53 54 SER A C 1
ATOM 385 O O . SER A 1 51 ? 17.533 -35.838 15.462 1.00 21.09 54 SER A O 1
ATOM 388 N N . LEU A 1 52 ? 18.393 -34.897 17.298 1.00 20.78 55 LEU A N 1
ATOM 389 C CA . LEU A 1 52 ? 19.695 -34.702 16.666 1.00 20.77 55 LEU A CA 1
ATOM 390 C C . LEU A 1 52 ? 20.431 -36.027 16.428 1.00 20.85 55 LEU A C 1
ATOM 391 O O . LEU A 1 52 ? 21.076 -36.213 15.398 1.00 20.61 55 LEU A O 1
ATOM 396 N N . ARG A 1 53 ? 20.337 -36.947 17.368 1.00 19.61 56 ARG A N 1
ATOM 397 C CA . ARG A 1 53 ? 21.022 -38.228 17.185 1.00 18.76 56 ARG A CA 1
ATOM 398 C C . ARG A 1 53 ? 20.491 -38.942 15.952 1.00 18.54 56 ARG A C 1
ATOM 399 O O . ARG A 1 53 ? 21.285 -39.498 15.195 1.00 19.41 56 ARG A O 1
ATOM 407 N N . GLY A 1 54 ? 19.167 -38.928 15.765 1.00 17.65 57 GLY A N 1
ATOM 408 C CA . GLY A 1 54 ? 18.513 -39.650 14.659 1.00 17.92 57 GLY A CA 1
ATOM 409 C C . GLY A 1 54 ? 18.874 -39.020 13.317 1.00 17.17 57 GLY A C 1
ATOM 410 O O . GLY A 1 54 ? 18.988 -39.719 12.311 1.00 16.11 57 GLY A O 1
ATOM 411 N N . PHE A 1 55 ? 19.087 -37.696 13.309 1.00 17.73 58 PHE A N 1
ATOM 412 C CA . PHE A 1 55 ? 19.519 -37.021 12.083 1.00 18.02 58 PHE A CA 1
ATOM 413 C C . PHE A 1 55 ? 20.920 -37.492 11.646 1.00 17.29 58 PHE A C 1
ATOM 414 O O . PHE A 1 55 ? 21.156 -37.825 10.483 1.00 17.13 58 PHE A O 1
ATOM 422 N N . ILE A 1 56 ? 21.856 -37.460 12.582 1.00 17.17 59 ILE A N 1
ATOM 423 C CA . ILE A 1 56 ? 23.223 -37.936 12.333 1.00 17.83 59 ILE A CA 1
ATOM 424 C C . ILE A 1 56 ? 23.200 -39.427 11.926 1.00 17.27 59 ILE A C 1
ATOM 425 O O . ILE A 1 56 ? 23.860 -39.834 10.949 1.00 17.02 59 ILE A O 1
ATOM 430 N N . LYS A 1 57 ? 22.421 -40.222 12.643 1.00 17.45 60 LYS A N 1
ATOM 431 C CA . LYS A 1 57 ? 22.276 -41.680 12.293 1.00 17.86 60 LYS A CA 1
ATOM 432 C C . LYS A 1 57 ? 21.872 -41.834 10.820 1.00 18.98 60 LYS A C 1
ATOM 433 O O . LYS A 1 57 ? 22.540 -42.543 10.063 1.00 18.09 60 LYS A O 1
ATOM 439 N N . LYS A 1 58 ? 20.803 -41.135 10.418 1.00 20.28 61 LYS A N 1
ATOM 440 C CA . LYS A 1 58 ? 20.234 -41.229 9.062 1.00 22.14 61 LYS A CA 1
ATOM 441 C C . LYS A 1 58 ? 21.230 -40.834 7.982 1.00 23.36 61 LYS A C 1
ATOM 442 O O . LYS A 1 58 ? 21.353 -41.525 6.971 1.00 22.42 61 LYS A O 1
ATOM 448 N N . GLU A 1 59 ? 21.924 -39.713 8.215 1.00 24.78 62 GLU A N 1
ATOM 449 C CA . GLU A 1 59 ? 22.801 -39.068 7.222 1.00 26.97 62 GLU A CA 1
ATOM 450 C C . GLU A 1 59 ? 24.175 -39.703 7.078 1.00 28.60 62 GLU A C 1
ATOM 451 O O . GLU A 1 59 ? 24.757 -39.746 5.981 1.00 28.80 62 GLU A O 1
ATOM 457 N N . LEU A 1 60 ? 24.717 -40.169 8.188 1.00 30.74 63 LEU A N 1
ATOM 458 C CA . LEU A 1 60 ? 26.077 -40.681 8.163 1.00 32.92 63 LEU A CA 1
ATOM 459 C C . LEU A 1 60 ? 26.126 -42.110 8.675 1.00 33.69 63 LEU A C 1
ATOM 460 O O . LEU A 1 60 ? 26.827 -42.405 9.637 1.00 34.40 63 LEU A O 1
ATOM 465 N N . THR A 1 61 ? 25.365 -42.989 8.024 1.00 35.34 64 THR A N 1
ATOM 466 C CA . THR A 1 61 ? 25.556 -44.428 8.171 1.00 35.73 64 THR A CA 1
ATOM 467 C C . THR A 1 61 ? 25.715 -45.123 6.810 1.00 36.90 64 THR A C 1
ATOM 468 O O . THR A 1 61 ? 25.164 -44.682 5.792 1.00 37.41 64 THR A O 1
ATOM 472 N N . LYS A 1 68 ? 20.786 -52.564 12.476 1.00 34.28 71 LYS A N 1
ATOM 473 C CA . LYS A 1 68 ? 21.968 -52.473 13.334 1.00 33.84 71 LYS A CA 1
ATOM 474 C C . LYS A 1 68 ? 21.942 -51.225 14.230 1.00 33.01 71 LYS A C 1
ATOM 475 O O . LYS A 1 68 ? 21.726 -50.109 13.744 1.00 33.80 71 LYS A O 1
ATOM 481 N N . PRO A 1 69 ? 22.123 -51.419 15.556 1.00 32.06 72 PRO A N 1
ATOM 482 C CA . PRO A 1 69 ? 22.259 -50.332 16.539 1.00 30.95 72 PRO A CA 1
ATOM 483 C C . PRO A 1 69 ? 23.347 -49.295 16.203 1.00 29.77 72 PRO A C 1
ATOM 484 O O . PRO A 1 69 ? 24.504 -49.649 15.968 1.00 28.91 72 PRO A O 1
ATOM 488 N N . PHE A 1 70 ? 22.952 -48.023 16.189 1.00 28.63 73 PHE A N 1
ATOM 489 C CA . PHE A 1 70 ? 23.864 -46.910 15.908 1.00 27.97 73 PHE A CA 1
ATOM 490 C C . PHE A 1 70 ? 24.686 -46.500 17.144 1.00 27.28 73 PHE A C 1
ATOM 491 O O . PHE A 1 70 ? 24.136 -46.245 18.220 1.00 26.77 73 PHE A O 1
ATOM 499 N N . VAL A 1 71 ? 26.006 -46.472 16.982 1.00 27.28 74 VAL A N 1
ATOM 500 C CA . VAL A 1 71 ? 26.924 -46.091 18.055 1.00 27.09 74 VAL A CA 1
ATOM 501 C C . VAL A 1 71 ? 27.791 -44.944 17.567 1.00 27.23 74 VAL A C 1
ATOM 502 O O . VAL A 1 71 ? 28.296 -44.977 16.447 1.00 27.59 74 VAL A O 1
ATOM 506 N N . LEU A 1 72 ? 27.934 -43.925 18.404 1.00 25.34 75 LEU A N 1
ATOM 507 C CA . LEU A 1 72 ? 28.892 -42.855 18.162 1.00 26.64 75 LEU A CA 1
ATOM 508 C C . LEU A 1 72 ? 30.239 -43.344 18.677 1.00 25.87 75 LEU A C 1
ATOM 509 O O . LEU A 1 72 ? 30.385 -43.635 19.873 1.00 26.83 75 LEU A O 1
ATOM 514 N N . ASP A 1 73 ? 31.197 -43.519 17.767 1.00 24.76 76 ASP A N 1
ATOM 515 C CA . ASP A 1 73 ? 32.531 -43.951 18.140 1.00 24.33 76 ASP A CA 1
ATOM 516 C C . ASP A 1 73 ? 33.375 -42.763 18.646 1.00 24.12 76 ASP A C 1
ATOM 517 O O . ASP A 1 73 ? 33.550 -41.776 17.926 1.00 24.05 76 ASP A O 1
ATOM 522 N N . GLU A 1 74 ? 33.893 -42.857 19.873 1.00 23.10 77 GLU A N 1
ATOM 523 C CA . GLU A 1 74 ? 34.526 -41.708 20.529 1.00 24.44 77 GLU A CA 1
ATOM 524 C C . GLU A 1 74 ? 35.985 -41.508 20.125 1.00 22.79 77 GLU A C 1
ATOM 525 O O . GLU A 1 74 ? 36.787 -42.420 20.233 1.00 21.34 77 GLU A O 1
ATOM 531 N N . THR A 1 75 ? 36.322 -40.297 19.677 1.00 22.26 78 THR A N 1
ATOM 532 C CA . THR A 1 75 ? 37.695 -39.952 19.267 1.00 21.30 78 THR A CA 1
ATOM 533 C C . THR A 1 75 ? 38.168 -38.688 19.998 1.00 22.31 78 THR A C 1
ATOM 534 O O . THR A 1 75 ? 38.210 -37.596 19.404 1.00 21.65 78 THR A O 1
ATOM 538 N N . PRO A 1 76 ? 38.544 -38.824 21.285 1.00 22.77 79 PRO A N 1
ATOM 539 C CA . PRO A 1 76 ? 38.858 -37.617 22.080 1.00 22.80 79 PRO A CA 1
ATOM 540 C C . PRO A 1 76 ? 40.170 -36.925 21.663 1.00 22.51 79 PRO A C 1
ATOM 541 O O . PRO A 1 76 ? 41.103 -37.587 21.191 1.00 21.35 79 PRO A O 1
ATOM 545 N N . ALA A 1 77 ? 40.229 -35.603 21.836 1.00 22.51 80 ALA A N 1
ATOM 546 C CA . ALA A 1 77 ? 41.477 -34.847 21.672 1.00 22.54 80 ALA A CA 1
ATOM 547 C C . ALA A 1 77 ? 42.483 -35.204 22.787 1.00 23.22 80 ALA A C 1
ATOM 548 O O . ALA A 1 77 ? 42.080 -35.695 23.851 1.00 22.60 80 ALA A O 1
ATOM 550 N N . LEU A 1 78 ? 43.780 -35.010 22.540 1.00 23.57 81 LEU A N 1
ATOM 551 C CA . LEU A 1 78 ? 44.793 -35.236 23.583 1.00 24.62 81 LEU A CA 1
ATOM 552 C C . LEU A 1 78 ? 44.593 -34.176 24.659 1.00 25.24 81 LEU A C 1
ATOM 553 O O . LEU A 1 78 ? 44.247 -33.023 24.342 1.00 23.70 81 LEU A O 1
ATOM 558 N N . GLN A 1 79 ? 44.818 -34.563 25.917 1.00 25.08 82 GLN A N 1
ATOM 559 C CA . GLN A 1 79 ? 44.850 -33.611 27.027 1.00 26.32 82 GLN A CA 1
ATOM 560 C C . GLN A 1 79 ? 46.082 -32.703 26.908 1.00 26.65 82 GLN A C 1
ATOM 561 O O . GLN A 1 79 ? 47.128 -33.116 26.385 1.00 26.83 82 GLN A O 1
ATOM 567 N N . ILE A 1 80 ? 45.960 -31.480 27.413 1.00 26.92 83 ILE A N 1
ATOM 568 C CA . ILE A 1 80 ? 47.025 -30.484 27.293 1.00 27.37 83 ILE A CA 1
ATOM 569 C C . ILE A 1 80 ? 48.370 -30.895 27.904 1.00 28.19 83 ILE A C 1
ATOM 570 O O . ILE A 1 80 ? 49.426 -30.607 27.344 1.00 28.81 83 ILE A O 1
ATOM 575 N N . GLU A 1 81 ? 48.343 -31.580 29.038 1.00 28.71 84 GLU A N 1
ATOM 576 C CA . GLU A 1 81 ? 49.602 -31.948 29.672 1.00 29.38 84 GLU A CA 1
ATOM 577 C C . GLU A 1 81 ? 50.337 -33.070 28.893 1.00 29.54 84 GLU A C 1
ATOM 578 O O . GLU A 1 81 ? 51.528 -33.294 29.091 1.00 30.24 84 GLU A O 1
ATOM 584 N N . ASN A 1 82 ? 49.625 -33.732 27.979 1.00 29.14 85 ASN A N 1
ATOM 585 C CA . ASN A 1 82 ? 50.222 -34.700 27.052 1.00 29.09 85 ASN A CA 1
ATOM 586 C C . ASN A 1 82 ? 50.733 -34.142 25.693 1.00 28.35 85 ASN A C 1
ATOM 587 O O . ASN A 1 82 ? 51.156 -34.902 24.810 1.00 28.52 85 ASN A O 1
ATOM 592 N N . ILE A 1 83 ? 50.700 -32.827 25.521 1.00 27.67 86 ILE A N 1
ATOM 593 C CA . ILE A 1 83 ? 51.174 -32.231 24.280 1.00 26.66 86 ILE A CA 1
ATOM 594 C C . ILE A 1 83 ? 52.606 -31.694 24.414 1.00 26.35 86 ILE A C 1
ATOM 595 O O . ILE A 1 83 ? 52.912 -30.982 25.368 1.00 26.18 86 ILE A O 1
ATOM 600 N N . HIS A 1 84 ? 53.469 -32.036 23.456 1.00 26.23 87 HIS A N 1
ATOM 601 C CA . HIS A 1 84 ? 54.831 -31.500 23.431 1.00 26.39 87 HIS A CA 1
ATOM 602 C C . HIS A 1 84 ? 54.920 -30.161 22.722 1.00 25.66 87 HIS A C 1
ATOM 603 O O . HIS A 1 84 ? 54.401 -29.983 21.615 1.00 25.87 87 HIS A O 1
ATOM 610 N N . VAL A 1 85 ? 55.616 -29.230 23.355 1.00 25.58 88 VAL A N 1
ATOM 611 C CA . VAL A 1 85 ? 55.921 -27.932 22.742 1.00 26.07 88 VAL A CA 1
ATOM 612 C C . VAL A 1 85 ? 57.377 -27.673 23.057 1.00 26.28 88 VAL A C 1
ATOM 613 O O . VAL A 1 85 ? 57.799 -27.767 24.217 1.00 26.04 88 VAL A O 1
ATOM 617 N N . ASP A 1 86 ? 58.158 -27.376 22.023 1.00 27.01 89 ASP A N 1
ATOM 618 C CA . ASP A 1 86 ? 59.579 -27.115 22.207 1.00 27.28 89 ASP A CA 1
ATOM 619 C C . ASP A 1 86 ? 59.713 -25.956 23.197 1.00 26.66 89 ASP A C 1
ATOM 620 O O . ASP A 1 86 ? 58.850 -25.088 23.231 1.00 25.70 89 ASP A O 1
ATOM 625 N N . PRO A 1 87 ? 60.760 -25.975 24.056 1.00 26.19 90 PRO A N 1
ATOM 626 C CA . PRO A 1 87 ? 60.964 -24.815 24.929 1.00 25.49 90 PRO A CA 1
ATOM 627 C C . PRO A 1 87 ? 61.017 -23.492 24.149 1.00 25.06 90 PRO A C 1
ATOM 628 O O . PRO A 1 87 ? 61.455 -23.474 22.997 1.00 24.73 90 PRO A O 1
ATOM 632 N N . PRO A 1 88 ? 60.542 -22.405 24.766 1.00 24.13 91 PRO A N 1
ATOM 633 C CA . PRO A 1 88 ? 60.629 -21.089 24.127 1.00 24.25 91 PRO A CA 1
ATOM 634 C C . PRO A 1 88 ? 62.062 -20.574 24.041 1.00 24.07 91 PRO A C 1
ATOM 635 O O . PRO A 1 88 ? 62.915 -20.950 24.850 1.00 22.99 91 PRO A O 1
ATOM 639 N N . LYS A 1 89 ? 62.316 -19.725 23.052 1.00 24.26 92 LYS A N 1
ATOM 640 C CA . LYS A 1 89 ? 63.584 -19.019 22.942 1.00 25.42 92 LYS A CA 1
ATOM 641 C C . LYS A 1 89 ? 63.769 -18.051 24.099 1.00 25.23 92 LYS A C 1
ATOM 642 O O . LYS A 1 89 ? 62.809 -17.690 24.779 1.00 25.33 92 LYS A O 1
ATOM 648 N N . GLN A 1 90 ? 65.015 -17.648 24.322 1.00 25.71 93 GLN A N 1
ATOM 649 C CA . GLN A 1 90 ? 65.351 -16.717 25.386 1.00 25.73 93 GLN A CA 1
ATOM 650 C C . GLN A 1 90 ? 65.924 -15.487 24.731 1.00 24.68 93 GLN A C 1
ATOM 651 O O . GLN A 1 90 ? 66.691 -15.592 23.779 1.00 24.73 93 GLN A O 1
ATOM 657 N N . TYR A 1 91 ? 65.519 -14.322 25.220 1.00 24.35 94 TYR A N 1
ATOM 658 C CA . TYR A 1 91 ? 66.080 -13.043 24.791 1.00 23.76 94 TYR A CA 1
ATOM 659 C C . TYR A 1 91 ? 66.139 -12.167 26.041 1.00 23.99 94 TYR A C 1
ATOM 660 O O . TYR A 1 91 ? 65.336 -11.233 26.193 1.00 24.81 94 TYR A O 1
ATOM 669 N N . PRO A 1 92 ? 67.083 -12.475 26.960 1.00 23.83 95 PRO A N 1
ATOM 670 C CA . PRO A 1 92 ? 67.094 -11.852 28.283 1.00 23.85 95 PRO A CA 1
ATOM 671 C C . PRO A 1 92 ? 67.039 -10.315 28.238 1.00 23.62 95 PRO A C 1
ATOM 672 O O . PRO A 1 92 ? 66.252 -9.715 28.964 1.00 23.31 95 PRO A O 1
ATOM 676 N N . GLU A 1 93 ? 67.839 -9.694 27.380 1.00 23.80 96 GLU A N 1
ATOM 677 C CA . GLU A 1 93 ? 67.882 -8.225 27.314 1.00 25.19 96 GLU A CA 1
ATOM 678 C C . GLU A 1 93 ? 66.570 -7.604 26.838 1.00 24.82 96 GLU A C 1
ATOM 679 O O . GLU A 1 93 ? 66.178 -6.537 27.332 1.00 25.17 96 GLU A O 1
ATOM 685 N N . PHE A 1 94 ? 65.889 -8.262 25.895 1.00 24.13 97 PHE A N 1
ATOM 686 C CA . PHE A 1 94 ? 64.592 -7.795 25.426 1.00 24.07 97 PHE A CA 1
ATOM 687 C C . PHE A 1 94 ? 63.529 -7.922 26.513 1.00 23.50 97 PHE A C 1
ATOM 688 O O . PHE A 1 94 ? 62.826 -6.951 26.820 1.00 21.95 97 PHE A O 1
ATOM 696 N N . VAL A 1 95 ? 63.443 -9.107 27.116 1.00 23.99 98 VAL A N 1
ATOM 697 C CA . VAL A 1 95 ? 62.487 -9.350 28.197 1.00 24.73 98 VAL A CA 1
ATOM 698 C C . VAL A 1 95 ? 62.689 -8.436 29.425 1.00 24.62 98 VAL A C 1
ATOM 699 O O . VAL A 1 95 ? 61.717 -7.985 30.049 1.00 25.62 98 VAL A O 1
ATOM 703 N N . ARG A 1 96 ? 63.933 -8.129 29.753 1.00 24.23 99 ARG A N 1
ATOM 704 C CA . ARG A 1 96 ? 64.192 -7.258 30.897 1.00 23.89 99 ARG A CA 1
ATOM 705 C C . ARG A 1 96 ? 63.716 -5.841 30.624 1.00 23.85 99 ARG A C 1
ATOM 706 O O . ARG A 1 96 ? 63.221 -5.186 31.536 1.00 23.72 99 ARG A O 1
ATOM 714 N N . GLU A 1 97 ? 63.824 -5.379 29.377 1.00 23.20 100 GLU A N 1
ATOM 715 C CA . GLU A 1 97 ? 63.283 -4.069 29.022 1.00 24.35 100 GLU A CA 1
ATOM 716 C C . GLU A 1 97 ? 61.772 -4.042 29.182 1.00 24.03 100 GLU A C 1
ATOM 717 O O . GLU A 1 97 ? 61.229 -3.093 29.730 1.00 24.10 100 GLU A O 1
ATOM 723 N N . LEU A 1 98 ? 61.106 -5.088 28.698 1.00 23.53 101 LEU A N 1
ATOM 724 C CA . LEU A 1 98 ? 59.665 -5.249 28.881 1.00 24.96 101 LEU A CA 1
ATOM 725 C C . LEU A 1 98 ? 59.250 -5.095 30.351 1.00 24.11 101 LEU A C 1
ATOM 726 O O . LEU A 1 98 ? 58.241 -4.454 30.668 1.00 24.20 101 LEU A O 1
ATOM 731 N N . LYS A 1 99 ? 60.048 -5.644 31.250 1.00 24.42 102 LYS A N 1
ATOM 732 C CA . LYS A 1 99 ? 59.663 -5.618 32.666 1.00 24.39 102 LYS A CA 1
ATOM 733 C C . LYS A 1 99 ? 59.796 -4.264 33.359 1.00 24.42 102 LYS A C 1
ATOM 734 O O . LYS A 1 99 ? 59.264 -4.068 34.464 1.00 24.21 102 LYS A O 1
ATOM 740 N N . ALA A 1 100 ? 60.461 -3.313 32.697 1.00 23.91 103 ALA A N 1
ATOM 741 C CA . ALA A 1 100 ? 60.518 -1.945 33.202 1.00 24.09 103 ALA A CA 1
ATOM 742 C C . ALA A 1 100 ? 59.239 -1.148 32.895 1.00 24.31 103 ALA A C 1
ATOM 743 O O . ALA A 1 100 ? 59.022 -0.075 33.473 1.00 24.52 103 ALA A O 1
ATOM 745 N N . PHE A 1 101 ? 58.401 -1.674 31.997 1.00 23.60 104 PHE A N 1
ATOM 746 C CA . PHE A 1 101 ? 57.181 -0.986 31.576 1.00 23.56 104 PHE A CA 1
ATOM 747 C C . PHE A 1 101 ? 55.924 -1.838 31.712 1.00 22.87 104 PHE A C 1
ATOM 748 O O . PHE A 1 101 ? 54.820 -1.284 31.820 1.00 24.33 104 PHE A O 1
ATOM 756 N N . PHE A 1 102 ? 56.075 -3.163 31.679 1.00 20.83 105 PHE A N 1
ATOM 757 C CA . PHE A 1 102 ? 54.929 -4.083 31.745 1.00 19.54 105 PHE A CA 1
ATOM 758 C C . PHE A 1 102 ? 54.915 -4.848 33.046 1.00 19.35 105 PHE A C 1
ATOM 759 O O . PHE A 1 102 ? 55.971 -5.153 33.585 1.00 17.86 105 PHE A O 1
ATOM 767 N N . LEU A 1 103 ? 53.715 -5.145 33.537 1.00 18.69 106 LEU A N 1
ATOM 768 C CA . LEU A 1 103 ? 53.550 -5.899 34.773 1.00 19.03 106 LEU A CA 1
ATOM 769 C C . LEU A 1 103 ? 53.728 -7.382 34.458 1.00 19.05 106 LEU A C 1
ATOM 770 O O . LEU A 1 103 ? 53.459 -7.803 33.320 1.00 17.45 106 LEU A O 1
ATOM 775 N N . PRO A 1 104 ? 54.194 -8.170 35.447 1.00 19.16 107 PRO A N 1
ATOM 776 C CA . PRO A 1 104 ? 54.244 -9.627 35.291 1.00 19.57 107 PRO A CA 1
ATOM 777 C C . PRO A 1 104 ? 52.940 -10.260 34.806 1.00 20.73 107 PRO A C 1
ATOM 778 O O . PRO A 1 104 ? 52.983 -11.234 34.041 1.00 20.21 107 PRO A O 1
ATOM 782 N N . ASP A 1 105 ? 51.784 -9.753 35.232 1.00 21.36 108 ASP A N 1
ATOM 783 C CA . ASP A 1 105 ? 50.557 -10.403 34.778 1.00 23.06 108 ASP A CA 1
ATOM 784 C C . ASP A 1 105 ? 50.246 -10.131 33.276 1.00 21.97 108 ASP A C 1
ATOM 785 O O . ASP A 1 105 ? 49.406 -10.805 32.661 1.00 22.69 108 ASP A O 1
ATOM 790 N N . GLN A 1 106 ? 50.957 -9.175 32.679 1.00 20.43 109 GLN A N 1
ATOM 791 C CA . GLN A 1 106 ? 50.797 -8.905 31.236 1.00 19.93 109 GLN A CA 1
ATOM 792 C C . GLN A 1 106 ? 51.691 -9.778 30.356 1.00 19.26 109 GLN A C 1
ATOM 793 O O . GLN A 1 106 ? 51.618 -9.690 29.130 1.00 18.98 109 GLN A O 1
ATOM 799 N N . LEU A 1 107 ? 52.555 -10.580 30.977 1.00 18.63 110 LEU A N 1
ATOM 800 C CA . LEU A 1 107 ? 53.522 -11.398 30.240 1.00 18.61 110 LEU A CA 1
ATOM 801 C C . LEU A 1 107 ? 53.308 -12.886 30.530 1.00 18.52 110 LEU A C 1
ATOM 802 O O . LEU A 1 107 ? 53.321 -13.302 31.683 1.00 18.61 110 LEU A O 1
ATOM 807 N N . LYS A 1 108 ? 53.076 -13.687 29.498 1.00 19.09 111 LYS A N 1
ATOM 808 C CA . LYS A 1 108 ? 52.779 -15.127 29.698 1.00 19.50 111 LYS A CA 1
ATOM 809 C C . LYS A 1 108 ? 53.613 -15.997 28.754 1.00 20.70 111 LYS A C 1
ATOM 810 O O . LYS A 1 108 ? 53.752 -15.691 27.564 1.00 19.19 111 LYS A O 1
ATOM 816 N N . ASP A 1 109 ? 54.136 -17.111 29.260 1.00 20.20 112 ASP A N 1
ATOM 817 C CA . ASP A 1 109 ? 54.887 -18.018 28.397 1.00 21.24 112 ASP A CA 1
ATOM 818 C C . ASP A 1 109 ? 54.744 -19.497 28.744 1.00 21.31 112 ASP A C 1
ATOM 819 O O . ASP A 1 109 ? 55.610 -20.272 28.377 1.00 21.20 112 ASP A O 1
ATOM 824 N N . ASP A 1 110 ? 53.661 -19.862 29.437 1.00 21.56 113 ASP A N 1
ATOM 825 C CA . ASP A 1 110 ? 53.327 -21.258 29.782 1.00 22.22 113 ASP A CA 1
ATOM 826 C C . ASP A 1 110 ? 52.722 -21.956 28.571 1.00 21.52 113 ASP A C 1
ATOM 827 O O . ASP A 1 110 ? 52.354 -21.309 27.588 1.00 19.94 113 ASP A O 1
ATOM 832 N N . LYS A 1 111 ? 52.562 -23.278 28.673 1.00 20.75 114 LYS A N 1
ATOM 833 C CA . LYS A 1 111 ? 52.041 -24.050 27.552 1.00 20.59 114 LYS A CA 1
ATOM 834 C C . LYS A 1 111 ? 50.670 -23.604 27.035 1.00 20.13 114 LYS A C 1
ATOM 835 O O . LYS A 1 111 ? 50.468 -23.560 25.828 1.00 19.68 114 LYS A O 1
ATOM 841 N N . LEU A 1 112 ? 49.733 -23.302 27.936 1.00 20.08 115 LEU A N 1
ATOM 842 C CA . LEU A 1 112 ? 48.394 -22.931 27.536 1.00 19.56 115 LEU A CA 1
ATOM 843 C C . LEU A 1 112 ? 48.442 -21.647 26.735 1.00 19.28 115 LEU A C 1
ATOM 844 O O . LEU A 1 112 ? 47.863 -21.590 25.667 1.00 19.26 115 LEU A O 1
ATOM 849 N N . ALA A 1 113 ? 49.125 -20.632 27.259 1.00 18.23 116 ALA A N 1
ATOM 850 C CA . ALA A 1 113 ? 49.280 -19.343 26.541 1.00 18.10 116 ALA A CA 1
ATOM 851 C C . ALA A 1 113 ? 49.902 -19.547 25.159 1.00 18.38 116 ALA A C 1
ATOM 852 O O . ALA A 1 113 ? 49.425 -18.986 24.154 1.00 18.86 116 ALA A O 1
ATOM 854 N N . ARG A 1 114 ? 50.963 -20.348 25.095 1.00 18.01 117 ARG A N 1
ATOM 855 C CA . ARG A 1 114 ? 51.670 -20.567 23.831 1.00 18.60 117 ARG A CA 1
ATOM 856 C C . ARG A 1 114 ? 50.792 -21.260 22.768 1.00 19.36 117 ARG A C 1
ATOM 857 O O . ARG A 1 114 ? 50.721 -20.804 21.621 1.00 18.84 117 ARG A O 1
ATOM 865 N N . ILE A 1 115 ? 50.113 -22.354 23.154 1.00 19.58 118 ILE A N 1
ATOM 866 C CA . ILE A 1 115 ? 49.210 -23.057 22.224 1.00 19.77 118 ILE A CA 1
ATOM 867 C C . ILE A 1 115 ? 48.016 -22.208 21.727 1.00 18.92 118 ILE A C 1
ATOM 868 O O . ILE A 1 115 ? 47.715 -22.186 20.518 1.00 18.97 118 ILE A O 1
ATOM 873 N N . THR A 1 116 ? 47.340 -21.511 22.647 1.00 18.71 119 THR A N 1
ATOM 874 C CA . THR A 1 116 ? 46.193 -20.639 22.302 1.00 18.97 119 THR A CA 1
ATOM 875 C C . THR A 1 116 ? 46.581 -19.399 21.482 1.00 19.53 119 THR A C 1
ATOM 876 O O . THR A 1 116 ? 45.700 -18.650 21.034 1.00 21.65 119 THR A O 1
ATOM 880 N N . HIS A 1 117 ? 47.878 -19.162 21.314 1.00 19.58 120 HIS A N 1
ATOM 881 C CA . HIS A 1 117 ? 48.356 -18.033 20.452 1.00 20.62 120 HIS A CA 1
ATOM 882 C C . HIS A 1 117 ? 49.167 -18.563 19.252 1.00 20.79 120 HIS A C 1
ATOM 883 O O . HIS A 1 117 ? 50.005 -17.871 18.664 1.00 22.05 120 HIS A O 1
ATOM 890 N N . THR A 1 118 ? 48.917 -19.830 18.905 1.00 21.04 121 THR A N 1
ATOM 891 C CA . THR A 1 118 ? 49.579 -20.481 17.761 1.00 21.37 121 THR A CA 1
ATOM 892 C C . THR A 1 118 ? 48.573 -20.711 16.638 1.00 21.57 121 THR A C 1
ATOM 893 O O . THR A 1 118 ? 48.846 -20.402 15.478 1.00 22.63 121 THR A O 1
ATOM 897 N N . PHE A 1 119 ? 47.391 -21.166 17.022 1.00 21.05 122 PHE A N 1
ATOM 898 C CA . PHE A 1 119 ? 46.362 -21.673 16.128 1.00 20.92 122 PHE A CA 1
ATOM 899 C C . PHE A 1 119 ? 45.133 -20.779 16.021 1.00 21.12 122 PHE A C 1
ATOM 900 O O . PHE A 1 119 ? 44.625 -20.252 17.030 1.00 20.68 122 PHE A O 1
ATOM 908 N N . GLY A 1 120 ? 44.606 -20.658 14.801 1.00 19.91 123 GLY A N 1
ATOM 909 C CA . GLY A 1 120 ? 43.238 -20.183 14.620 1.00 17.90 123 GLY A CA 1
ATOM 910 C C . GLY A 1 120 ? 42.187 -21.301 14.702 1.00 18.98 123 GLY A C 1
ATOM 911 O O . GLY A 1 120 ? 42.362 -22.302 15.430 1.00 16.55 123 GLY A O 1
ATOM 912 N N . LYS A 1 121 ? 41.082 -21.137 13.962 1.00 16.82 124 LYS A N 1
ATOM 913 C CA . LYS A 1 121 ? 39.974 -22.062 14.106 1.00 17.57 124 LYS A CA 1
ATOM 914 C C . LYS A 1 121 ? 39.566 -22.767 12.839 1.00 15.57 124 LYS A C 1
ATOM 915 O O . LYS A 1 121 ? 38.408 -23.079 12.694 1.00 17.23 124 LYS A O 1
ATOM 921 N N . SER A 1 122 ? 40.509 -23.005 11.923 1.00 15.91 125 SER A N 1
ATOM 922 C CA . SER A 1 122 ? 40.222 -23.765 10.718 1.00 15.74 125 SER A CA 1
ATOM 923 C C . SER A 1 122 ? 40.186 -25.234 11.117 1.00 16.19 125 SER A C 1
ATOM 924 O O . SER A 1 122 ? 40.640 -25.577 12.214 1.00 16.28 125 SER A O 1
ATOM 927 N N . LEU A 1 123 ? 39.615 -26.070 10.257 1.00 16.14 126 LEU A N 1
ATOM 928 C CA . LEU A 1 123 ? 39.664 -27.537 10.473 1.00 16.43 126 LEU A CA 1
ATOM 929 C C . LEU A 1 123 ? 41.099 -28.021 10.65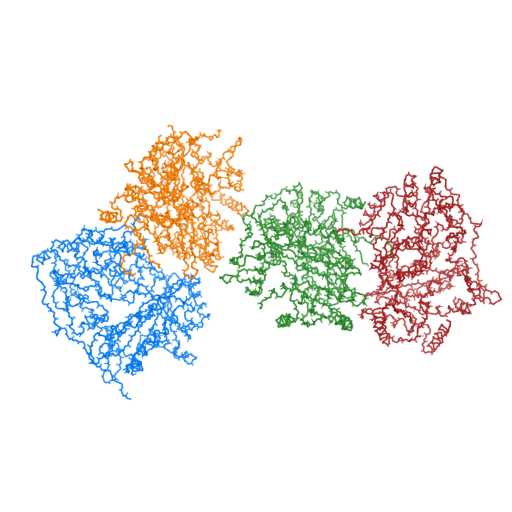0 1.00 17.49 126 LEU A C 1
ATOM 930 O O . LEU A 1 123 ? 41.390 -28.799 11.564 1.00 17.80 126 LEU A O 1
ATOM 935 N N . ARG A 1 124 ? 42.001 -27.563 9.786 1.00 18.93 127 ARG A N 1
ATOM 936 C CA . ARG A 1 124 ? 43.408 -27.991 9.829 1.00 21.68 127 ARG A CA 1
ATOM 937 C C . ARG A 1 124 ? 44.045 -27.607 11.185 1.00 20.75 127 ARG A C 1
ATOM 938 O O . ARG A 1 124 ? 44.797 -28.389 11.757 1.00 19.37 127 ARG A O 1
ATOM 946 N N . ASP A 1 125 ? 43.733 -26.408 11.687 1.00 18.69 128 ASP A N 1
ATOM 947 C CA . ASP A 1 125 ? 44.132 -25.962 13.044 1.00 17.88 128 ASP A CA 1
ATOM 948 C C . ASP A 1 125 ? 43.629 -26.930 14.139 1.00 17.02 128 ASP A C 1
ATOM 949 O O . ASP A 1 125 ? 44.429 -27.392 14.980 1.00 17.35 128 ASP A O 1
ATOM 954 N N . LEU A 1 126 ? 42.315 -27.177 14.156 1.00 15.74 129 LEU A N 1
ATOM 955 C CA . LEU A 1 126 ? 41.700 -28.102 15.152 1.00 16.97 129 LEU A CA 1
ATOM 956 C C . LEU A 1 126 ? 42.266 -29.484 15.057 1.00 16.91 129 LEU A C 1
ATOM 957 O O . LEU A 1 126 ? 42.580 -30.088 16.099 1.00 16.85 129 LEU A O 1
ATOM 962 N N . ILE A 1 127 ? 42.440 -29.990 13.832 1.00 16.89 130 ILE A N 1
ATOM 963 C CA . ILE A 1 127 ? 42.990 -31.361 13.661 1.00 17.78 130 ILE A CA 1
ATOM 964 C C . ILE A 1 127 ? 44.380 -31.434 14.325 1.00 17.90 130 ILE A C 1
ATOM 965 O O . ILE A 1 127 ? 44.661 -32.353 15.103 1.00 17.39 130 ILE A O 1
ATOM 970 N N . ARG A 1 128 ? 45.225 -30.438 14.033 1.00 17.92 131 ARG A N 1
ATOM 971 C CA . ARG A 1 128 ? 46.600 -30.426 14.537 1.00 18.00 131 ARG A CA 1
ATOM 972 C C . ARG A 1 128 ? 46.690 -30.259 16.068 1.00 18.33 131 ARG A C 1
ATOM 973 O O . ARG A 1 128 ? 47.466 -30.956 16.706 1.00 17.33 131 ARG A O 1
ATOM 981 N N . VAL A 1 129 ? 45.917 -29.348 16.648 1.00 18.03 132 VAL A N 1
ATOM 982 C CA . VAL A 1 129 ? 45.989 -29.141 18.096 1.00 18.89 132 VAL A CA 1
ATOM 983 C C . VAL A 1 129 ? 45.443 -30.377 18.847 1.00 18.49 132 VAL A C 1
ATOM 984 O O . VAL A 1 129 ? 45.983 -30.774 19.879 1.00 18.60 132 VAL A O 1
ATOM 988 N N . ARG A 1 130 ? 44.412 -31.001 18.291 1.00 18.78 133 ARG A N 1
ATOM 989 C CA . ARG A 1 130 ? 43.786 -32.164 18.883 1.00 20.08 133 ARG A CA 1
ATOM 990 C C . ARG A 1 130 ? 44.716 -33.379 18.961 1.00 20.27 133 ARG A C 1
ATOM 991 O O . ARG A 1 130 ? 44.520 -34.259 19.817 1.00 20.31 133 ARG A O 1
ATOM 999 N N . ILE A 1 131 ? 45.719 -33.421 18.082 1.00 20.59 134 ILE A N 1
ATOM 1000 C CA . ILE A 1 131 ? 46.741 -34.478 18.090 1.00 21.18 134 ILE A CA 1
ATOM 1001 C C . ILE A 1 131 ? 48.104 -34.013 18.641 1.00 20.74 134 ILE A C 1
ATOM 1002 O O . ILE A 1 131 ? 49.078 -34.753 18.589 1.00 20.73 134 ILE A O 1
ATOM 1007 N N . GLY A 1 132 ? 48.182 -32.785 19.141 1.00 20.20 135 GLY A N 1
ATOM 1008 C CA . GLY A 1 132 ? 49.403 -32.303 19.792 1.00 19.98 135 GLY A CA 1
ATOM 1009 C C . GLY A 1 132 ? 50.538 -31.953 18.847 1.00 20.87 135 GLY A C 1
ATOM 1010 O O . GLY A 1 132 ? 51.715 -32.027 19.220 1.00 20.41 135 GLY A O 1
ATOM 1011 N N . GLN A 1 133 ? 50.187 -31.592 17.617 1.00 21.00 136 GLN A N 1
ATOM 1012 C CA . GLN A 1 133 ? 51.159 -31.205 16.603 1.00 23.01 136 GLN A CA 1
ATOM 1013 C C . GLN A 1 133 ? 51.394 -29.692 16.646 1.00 22.72 136 GLN A C 1
ATOM 1014 O O . GLN A 1 133 ? 50.598 -28.927 16.084 1.00 23.69 136 GLN A O 1
ATOM 1020 N N . VAL A 1 134 ? 52.453 -29.258 17.339 1.00 23.08 137 VAL A N 1
ATOM 1021 C CA . VAL A 1 134 ? 52.669 -27.805 17.622 1.00 24.49 137 VAL A CA 1
ATOM 1022 C C . VAL A 1 134 ? 54.102 -27.452 17.245 1.00 25.82 137 VAL A C 1
ATOM 1023 O O . VAL A 1 134 ? 55.022 -27.570 18.058 1.00 26.91 137 VAL A O 1
ATOM 1027 N N . LYS A 1 135 ? 54.300 -27.047 15.994 1.00 27.17 138 LYS A N 1
ATOM 1028 C CA . LYS A 1 135 ? 55.666 -26.883 15.464 1.00 28.66 138 LYS A CA 1
ATOM 1029 C C . LYS A 1 135 ? 56.260 -25.466 15.597 1.00 28.39 138 LYS A C 1
ATOM 1030 O O . LYS A 1 135 ? 57.483 -25.319 15.698 1.00 29.05 138 LYS A O 1
ATOM 1036 N N . ASN A 1 136 ? 55.420 -24.444 15.592 1.00 28.51 139 ASN A N 1
ATOM 1037 C CA . ASN A 1 136 ? 55.912 -23.051 15.646 1.00 28.90 139 ASN A CA 1
ATOM 1038 C C . ASN A 1 136 ? 55.088 -22.174 16.585 1.00 28.02 139 ASN A C 1
ATOM 1039 O O . ASN A 1 136 ? 54.297 -21.355 16.141 1.00 28.72 139 ASN A O 1
ATOM 1044 N N . ALA A 1 137 ? 55.263 -22.370 17.889 1.00 26.45 140 ALA A N 1
ATOM 1045 C CA . ALA A 1 137 ? 54.606 -21.537 18.883 1.00 24.48 140 ALA A CA 1
ATOM 1046 C C . ALA A 1 137 ? 55.358 -20.218 19.073 1.00 23.53 140 ALA A C 1
ATOM 1047 O O . ALA A 1 137 ? 56.594 -20.173 18.915 1.00 22.99 140 ALA A O 1
ATOM 1049 N N . PRO A 1 138 ? 54.630 -19.135 19.446 1.00 22.03 141 PRO A N 1
ATOM 1050 C CA . PRO A 1 138 ? 55.353 -17.923 19.845 1.00 21.52 141 PRO A CA 1
ATOM 1051 C C . PRO A 1 138 ? 56.141 -18.191 21.146 1.00 20.97 141 PRO A C 1
ATOM 1052 O O . PRO A 1 138 ? 55.842 -19.146 21.873 1.00 19.66 141 PRO A O 1
ATOM 1056 N N . ASP A 1 139 ? 57.118 -17.339 21.433 1.00 20.73 142 ASP A N 1
ATOM 1057 C CA . ASP A 1 139 ? 57.966 -17.513 22.613 1.00 20.95 142 ASP A CA 1
ATOM 1058 C C . ASP A 1 139 ? 57.386 -16.815 23.840 1.00 20.89 142 ASP A C 1
ATOM 1059 O O . ASP A 1 139 ? 57.699 -17.178 24.973 1.00 20.29 142 ASP A O 1
ATOM 1064 N N . LEU A 1 140 ? 56.584 -15.779 23.593 1.00 20.64 143 LEU A N 1
ATOM 1065 C CA . LEU A 1 140 ? 56.027 -14.939 24.653 1.00 20.27 143 LEU A CA 1
ATOM 1066 C C . LEU A 1 140 ? 54.709 -14.307 24.187 1.00 19.23 143 LEU A C 1
ATOM 1067 O O . LEU A 1 140 ? 54.568 -13.914 23.022 1.00 17.98 143 LEU A O 1
ATOM 1072 N N . ILE A 1 141 ? 53.752 -14.211 25.110 1.00 18.70 144 ILE A N 1
ATOM 1073 C CA . ILE A 1 141 ? 52.491 -13.520 24.875 1.00 18.77 144 ILE A CA 1
ATOM 1074 C C . ILE A 1 141 ? 52.529 -12.239 25.734 1.00 18.78 144 ILE A C 1
ATOM 1075 O O . ILE A 1 141 ? 52.849 -12.300 26.945 1.00 17.98 144 ILE A O 1
ATOM 1080 N N . VAL A 1 142 ? 52.260 -11.095 25.098 1.00 18.39 145 VAL A N 1
ATOM 1081 C CA . VAL A 1 142 ? 52.088 -9.821 25.801 1.00 18.78 145 VAL A CA 1
ATOM 1082 C C . VAL A 1 142 ? 50.641 -9.335 25.624 1.00 18.36 145 VAL A C 1
ATOM 1083 O O . VAL A 1 142 ? 50.076 -9.367 24.514 1.00 18.14 145 VAL A O 1
ATOM 1087 N N . LEU A 1 143 ? 50.051 -8.900 26.733 1.00 17.81 146 LEU A N 1
ATOM 1088 C CA . LEU A 1 143 ? 48.689 -8.390 26.766 1.00 18.17 146 LEU A CA 1
ATOM 1089 C C . LEU A 1 143 ? 48.701 -6.911 27.201 1.00 17.73 146 LEU A C 1
ATOM 1090 O O . LEU A 1 143 ? 48.555 -6.602 28.401 1.00 18.25 146 LEU A O 1
ATOM 1095 N N . PRO A 1 144 ? 48.911 -5.993 26.238 1.00 18.24 147 PRO A N 1
ATOM 1096 C CA . PRO A 1 144 ? 48.914 -4.547 26.530 1.00 17.81 147 PRO A CA 1
ATOM 1097 C C . PRO A 1 144 ? 47.532 -3.989 26.980 1.00 17.77 147 PRO A C 1
ATOM 1098 O O . PRO A 1 144 ? 46.462 -4.519 26.631 1.00 16.75 147 PRO A O 1
ATOM 1102 N N . HIS A 1 145 ? 47.579 -2.890 27.722 1.00 16.96 148 HIS A N 1
ATOM 1103 C CA . HIS A 1 145 ? 46.381 -2.296 28.323 1.00 17.51 148 HIS A CA 1
ATOM 1104 C C . HIS A 1 145 ? 45.952 -0.996 27.651 1.00 17.29 148 HIS A C 1
ATOM 1105 O O . HIS A 1 145 ? 44.898 -0.471 27.964 1.00 17.34 148 HIS A O 1
ATOM 1112 N N . SER A 1 146 ? 46.780 -0.458 26.751 1.00 17.67 149 SER A N 1
ATOM 1113 C CA . SER A 1 146 ? 46.488 0.839 26.155 1.00 17.90 149 SER A CA 1
ATOM 1114 C C . SER A 1 146 ? 47.284 1.077 24.901 1.00 18.00 149 SER A C 1
ATOM 1115 O O . SER A 1 146 ? 48.262 0.385 24.661 1.00 18.60 149 SER A O 1
ATOM 1118 N N . HIS A 1 147 ? 46.832 2.057 24.117 1.00 17.30 150 HIS A N 1
ATOM 1119 C CA . HIS A 1 147 ? 47.556 2.501 22.907 1.00 18.07 150 HIS A CA 1
ATOM 1120 C C . HIS A 1 147 ? 49.031 2.809 23.205 1.00 18.51 150 HIS A C 1
ATOM 1121 O O . HIS A 1 147 ? 49.921 2.345 22.506 1.00 17.23 150 HIS A O 1
ATOM 1128 N N . GLU A 1 148 ? 49.282 3.568 24.272 1.00 18.06 151 GLU A N 1
ATOM 1129 C CA . GLU A 1 148 ? 50.654 3.926 24.645 1.00 19.49 151 GLU A CA 1
ATOM 1130 C C . GLU A 1 148 ? 51.568 2.718 24.882 1.00 19.13 151 GLU A C 1
ATOM 1131 O O . GLU A 1 148 ? 52.766 2.736 24.529 1.00 19.02 151 GLU A O 1
ATOM 1137 N N . GLU A 1 149 ? 51.014 1.699 25.526 1.00 18.57 152 GLU A N 1
ATOM 1138 C CA . GLU A 1 149 ? 51.748 0.458 25.807 1.00 18.43 152 GLU A CA 1
ATOM 1139 C C . GLU A 1 149 ? 52.076 -0.333 24.521 1.00 18.51 152 GLU A C 1
ATOM 1140 O O . GLU A 1 149 ? 53.145 -0.962 24.414 1.00 18.13 152 GLU A O 1
ATOM 1146 N N . VAL A 1 150 ? 51.172 -0.284 23.545 1.00 17.44 153 VAL A N 1
ATOM 1147 C CA . VAL A 1 150 ? 51.452 -0.930 22.224 1.00 18.43 153 VAL A CA 1
ATOM 1148 C C . VAL A 1 150 ? 52.598 -0.189 21.529 1.00 18.57 153 VAL A C 1
ATOM 1149 O O . VAL A 1 150 ? 53.493 -0.814 20.951 1.00 17.78 153 VAL A O 1
ATOM 1153 N N . GLU A 1 151 ? 52.581 1.148 21.612 1.00 18.31 154 GLU A N 1
ATOM 1154 C CA . GLU A 1 151 ? 53.659 1.954 21.062 1.00 19.47 154 GLU A CA 1
ATOM 1155 C C . GLU A 1 151 ? 54.998 1.555 21.679 1.00 19.08 154 GLU A C 1
ATOM 1156 O O . GLU A 1 151 ? 55.953 1.324 20.952 1.00 18.88 154 GLU A O 1
ATOM 1162 N N . ARG A 1 152 ? 55.058 1.437 23.015 1.00 18.68 155 ARG A N 1
ATOM 1163 C CA . ARG A 1 152 ? 56.272 1.023 23.716 1.00 19.05 155 ARG A CA 1
ATOM 1164 C C . ARG A 1 152 ? 56.734 -0.380 23.223 1.00 19.09 155 ARG A C 1
ATOM 1165 O O . ARG A 1 152 ? 57.912 -0.594 22.940 1.00 18.49 155 ARG A O 1
ATOM 1173 N N . LEU A 1 153 ? 55.794 -1.320 23.182 1.00 19.02 156 LEU A N 1
ATOM 1174 C CA . LEU A 1 153 ? 56.067 -2.706 22.757 1.00 18.59 156 LEU A CA 1
ATOM 1175 C C . LEU A 1 153 ? 56.614 -2.769 21.334 1.00 18.09 156 LEU A C 1
ATOM 1176 O O . LEU A 1 153 ? 57.585 -3.450 21.066 1.00 18.16 156 LEU A O 1
ATOM 1181 N N . VAL A 1 154 ? 55.967 -2.063 20.418 1.00 17.93 157 VAL A N 1
ATOM 1182 C CA . VAL A 1 154 ? 56.407 -2.078 19.026 1.00 19.00 157 VAL A CA 1
ATOM 1183 C C . VAL A 1 154 ? 57.787 -1.391 18.878 1.00 19.17 157 VAL A C 1
ATOM 1184 O O . VAL A 1 154 ? 58.638 -1.889 18.138 1.00 18.99 157 VAL A O 1
ATOM 1188 N N . GLN A 1 155 ? 58.003 -0.253 19.548 1.00 20.41 158 GLN A N 1
ATOM 1189 C CA . GLN A 1 155 ? 59.347 0.385 19.559 1.00 22.60 158 GLN A CA 1
ATOM 1190 C C . GLN A 1 155 ? 60.448 -0.585 20.021 1.00 21.30 158 GLN A C 1
ATOM 1191 O O . GLN A 1 155 ? 61.475 -0.753 19.354 1.00 21.18 158 GLN A O 1
ATOM 1197 N N . LEU A 1 156 ? 60.227 -1.226 21.167 1.00 20.82 159 LEU A N 1
ATOM 1198 C CA . LEU A 1 156 ? 61.152 -2.239 21.673 1.00 20.71 159 LEU A CA 1
ATOM 1199 C C . LEU A 1 156 ? 61.378 -3.422 20.721 1.00 20.15 159 LEU A C 1
ATOM 1200 O O . LEU A 1 156 ? 62.522 -3.844 20.533 1.00 20.12 159 LEU A O 1
ATOM 1205 N N . ALA A 1 157 ? 60.302 -3.949 20.128 1.00 19.62 160 ALA A N 1
ATOM 1206 C CA . ALA A 1 157 ? 60.423 -5.069 19.165 1.00 19.03 160 ALA A CA 1
ATOM 1207 C C . ALA A 1 157 ? 61.250 -4.668 17.949 1.00 19.43 160 ALA A C 1
ATOM 1208 O O . ALA A 1 157 ? 62.086 -5.443 17.484 1.00 19.61 160 ALA A O 1
ATOM 1210 N N . HIS A 1 158 ? 61.048 -3.450 17.445 1.00 18.47 161 HIS A N 1
ATOM 1211 C CA . HIS A 1 158 ? 61.869 -2.949 16.348 1.00 18.93 161 HIS A CA 1
ATOM 1212 C C . HIS A 1 158 ? 63.354 -2.822 16.747 1.00 19.01 161 HIS A C 1
ATOM 1213 O O . HIS A 1 158 ? 64.232 -3.271 16.008 1.00 18.31 161 HIS A O 1
ATOM 1220 N N . LYS A 1 159 ? 63.622 -2.198 17.905 1.00 18.96 162 LYS A N 1
ATOM 1221 C CA . LYS A 1 159 ? 64.979 -2.031 18.412 1.00 20.05 162 LYS A CA 1
ATOM 1222 C C . LYS A 1 159 ? 65.690 -3.374 18.576 1.00 20.28 162 LYS A C 1
ATOM 1223 O O . LYS A 1 159 ? 66.858 -3.499 18.226 1.00 19.37 162 LYS A O 1
ATOM 1229 N N . TYR A 1 160 ? 64.986 -4.370 19.130 1.00 20.63 163 TYR A N 1
ATOM 1230 C CA . TYR A 1 160 ? 65.623 -5.655 19.460 1.00 21.65 163 TYR A CA 1
ATOM 1231 C C . TYR A 1 160 ? 65.481 -6.713 18.337 1.00 21.83 163 TYR A C 1
ATOM 1232 O O . TYR A 1 160 ? 65.996 -7.810 18.457 1.00 22.19 163 TYR A O 1
ATOM 1241 N N . ASN A 1 161 ? 64.837 -6.337 17.235 1.00 22.00 164 ASN A N 1
ATOM 1242 C CA . ASN A 1 161 ? 64.529 -7.227 16.090 1.00 21.97 164 ASN A CA 1
ATOM 1243 C C . ASN A 1 161 ? 63.715 -8.462 16.485 1.00 21.15 164 ASN A C 1
ATOM 1244 O O . ASN A 1 161 ? 64.140 -9.618 16.264 1.00 20.84 164 ASN A O 1
ATOM 1249 N N . VAL A 1 162 ? 62.558 -8.204 17.096 1.00 20.01 165 VAL A N 1
ATOM 1250 C CA . VAL A 1 162 ? 61.674 -9.264 17.588 1.00 18.83 165 VAL A CA 1
ATOM 1251 C C . VAL A 1 162 ? 60.384 -9.343 16.770 1.00 18.59 165 VAL A C 1
ATOM 1252 O O . VAL A 1 162 ? 59.700 -8.319 16.565 1.00 18.76 165 VAL A O 1
ATOM 1256 N N . VAL A 1 163 ? 60.029 -10.540 16.314 1.00 18.43 166 VAL A N 1
ATOM 1257 C CA . VAL A 1 163 ? 58.767 -10.740 15.544 1.00 18.46 166 VAL A CA 1
ATOM 1258 C C . VAL A 1 163 ? 57.518 -10.483 16.423 1.00 19.62 166 VAL A C 1
ATOM 1259 O O . VAL A 1 163 ? 57.447 -10.936 17.575 1.00 19.18 166 VAL A O 1
ATOM 1263 N N . ILE A 1 164 ? 56.576 -9.702 15.888 1.00 19.09 167 ILE A N 1
ATOM 1264 C CA . ILE A 1 164 ? 55.336 -9.385 16.604 1.00 19.62 167 ILE A CA 1
ATOM 1265 C C . ILE A 1 164 ? 54.128 -9.777 15.747 1.00 20.00 167 ILE A C 1
ATOM 1266 O O . ILE A 1 164 ? 54.045 -9.433 14.541 1.00 19.31 167 ILE A O 1
ATOM 1271 N N . ILE A 1 165 ? 53.193 -10.515 16.357 1.00 20.84 168 ILE A N 1
ATOM 1272 C CA . ILE A 1 165 ? 51.971 -10.939 15.644 1.00 20.23 168 ILE A CA 1
ATOM 1273 C C . ILE A 1 165 ? 50.749 -10.595 16.477 1.00 20.60 168 ILE A C 1
ATOM 1274 O O . ILE A 1 165 ? 50.537 -11.227 17.519 1.00 20.48 168 ILE A O 1
ATOM 1279 N N . PRO A 1 166 ? 49.922 -9.612 16.032 1.00 20.69 169 PRO A N 1
ATOM 1280 C CA . PRO A 1 166 ? 48.741 -9.296 16.870 1.00 21.47 169 PRO A CA 1
ATOM 1281 C C . PRO A 1 166 ? 47.649 -10.369 16.741 1.00 21.82 169 PRO A C 1
ATOM 1282 O O . PRO A 1 166 ? 47.507 -10.951 15.673 1.00 22.61 169 PRO A O 1
ATOM 1286 N N . MET A 1 167 ? 46.912 -10.624 17.820 1.00 21.54 170 MET A N 1
ATOM 1287 C CA . MET A 1 167 ? 45.744 -11.504 17.779 1.00 23.49 170 MET A CA 1
ATOM 1288 C C . MET A 1 167 ? 44.561 -10.853 18.468 1.00 21.61 170 MET A C 1
ATOM 1289 O O . MET A 1 167 ? 44.707 -10.137 19.471 1.00 20.70 170 MET A O 1
ATOM 1294 N N . GLY A 1 168 ? 43.393 -11.087 17.890 1.00 20.36 171 GLY A N 1
ATOM 1295 C CA . GLY A 1 168 ? 42.129 -10.759 18.521 1.00 20.10 171 GLY A CA 1
ATOM 1296 C C . GLY A 1 168 ? 41.509 -12.037 19.049 1.00 19.86 171 GLY A C 1
ATOM 1297 O O . GLY A 1 168 ? 41.966 -12.591 20.017 1.00 19.13 171 GLY A O 1
ATOM 1298 N N . GLY A 1 169 ? 40.504 -12.536 18.348 1.00 20.00 172 GLY A N 1
ATOM 1299 C CA . GLY A 1 169 ? 39.829 -13.745 18.769 1.00 18.46 172 GLY A CA 1
ATOM 1300 C C . GLY A 1 169 ? 40.558 -15.021 18.354 1.00 18.92 172 GLY A C 1
ATOM 1301 O O . GLY A 1 169 ? 40.262 -16.083 18.899 1.00 18.95 172 GLY A O 1
ATOM 1302 N N . GLY A 1 170 ? 41.516 -14.923 17.427 1.00 18.62 173 GLY A N 1
ATOM 1303 C CA . GLY A 1 170 ? 42.134 -16.115 16.849 1.00 19.00 173 GLY A CA 1
ATOM 1304 C C . GLY A 1 170 ? 41.131 -17.021 16.111 1.00 18.43 173 GLY A C 1
ATOM 1305 O O . GLY A 1 170 ? 41.320 -18.266 16.040 1.00 19.03 173 GLY A O 1
ATOM 1306 N N . SER A 1 171 ? 40.076 -16.399 15.567 1.00 16.56 174 SER A N 1
ATOM 1307 C CA . SER A 1 171 ? 39.001 -17.049 14.806 1.00 17.46 174 SER A CA 1
ATOM 1308 C C . SER A 1 171 ? 39.226 -17.223 13.276 1.00 17.12 174 SER A C 1
ATOM 1309 O O . SER A 1 171 ? 38.479 -17.977 12.630 1.00 17.46 174 SER A O 1
ATOM 1312 N N . ASN A 1 172 ? 40.253 -16.578 12.726 1.00 16.34 175 ASN A N 1
ATOM 1313 C CA . ASN A 1 172 ? 40.576 -16.713 11.316 1.00 16.55 175 ASN A CA 1
ATOM 1314 C C . ASN A 1 172 ? 40.829 -18.198 10.931 1.00 17.08 175 ASN A C 1
ATOM 1315 O O . ASN A 1 172 ? 41.326 -18.999 11.735 1.00 16.53 175 ASN A O 1
ATOM 1320 N N . ILE A 1 173 ? 40.560 -18.502 9.672 1.00 16.34 176 ILE A N 1
ATOM 1321 C CA . ILE A 1 173 ? 40.661 -19.867 9.192 1.00 18.49 176 ILE A CA 1
ATOM 1322 C C . ILE A 1 173 ? 41.720 -19.993 8.102 1.00 19.04 176 ILE A C 1
ATOM 1323 O O . ILE A 1 173 ? 41.734 -20.970 7.388 1.00 18.25 176 ILE A O 1
ATOM 1328 N N . VAL A 1 174 ? 42.614 -19.003 8.010 1.00 20.19 177 VAL A N 1
ATOM 1329 C CA . VAL A 1 174 ? 43.632 -18.968 6.937 1.00 21.04 177 VAL A CA 1
ATOM 1330 C C . VAL A 1 174 ? 45.077 -19.061 7.421 1.00 20.91 177 VAL A C 1
ATOM 1331 O O . VAL A 1 174 ? 46.006 -18.903 6.641 1.00 21.12 177 VAL A O 1
ATOM 1335 N N . GLY A 1 175 ? 45.256 -19.288 8.719 1.00 20.52 178 GLY A N 1
ATOM 1336 C CA . GLY A 1 175 ? 46.577 -19.364 9.346 1.00 19.84 178 GLY A CA 1
ATOM 1337 C C . GLY A 1 175 ? 47.238 -18.020 9.596 1.00 19.98 178 GLY A C 1
ATOM 1338 O O . GLY A 1 175 ? 48.475 -17.941 9.678 1.00 18.45 178 GLY A O 1
ATOM 1339 N N . ALA A 1 176 ? 46.431 -16.946 9.685 1.00 19.26 179 ALA A N 1
ATOM 1340 C CA . ALA A 1 176 ? 47.002 -15.587 9.719 1.00 20.23 179 ALA A CA 1
ATOM 1341 C C . ALA A 1 176 ? 47.766 -15.201 10.994 1.00 20.84 179 ALA A C 1
ATOM 1342 O O . ALA A 1 176 ? 48.513 -14.194 10.991 1.00 21.02 179 ALA A O 1
ATOM 1344 N N . ILE A 1 177 ? 47.541 -15.912 12.104 1.00 19.71 180 ILE A N 1
ATOM 1345 C CA . ILE A 1 177 ? 48.339 -15.633 13.322 1.00 20.53 180 ILE A CA 1
ATOM 1346 C C . ILE A 1 177 ? 49.450 -16.669 13.619 1.00 22.01 180 ILE A C 1
ATOM 1347 O O . ILE A 1 177 ? 50.246 -16.522 14.590 1.00 22.23 180 ILE A O 1
ATOM 1352 N N . GLU A 1 178 ? 49.484 -17.726 12.823 1.00 21.46 181 GLU A N 1
ATOM 1353 C CA . GLU A 1 178 ? 50.447 -18.791 13.077 1.00 23.04 181 GLU A CA 1
ATOM 1354 C C . GLU A 1 178 ? 51.852 -18.398 12.623 1.00 23.55 181 GLU A C 1
ATOM 1355 O O . GLU A 1 178 ? 52.033 -18.066 11.444 1.00 24.07 181 GLU A O 1
ATOM 1361 N N . PRO A 1 179 ? 52.842 -18.395 13.557 1.00 24.69 182 PRO A N 1
ATOM 1362 C CA . PRO A 1 179 ? 54.209 -17.997 13.197 1.00 26.44 182 PRO A CA 1
ATOM 1363 C C . PRO A 1 179 ? 54.749 -18.860 12.055 1.00 28.23 182 PRO A C 1
ATOM 1364 O O . PRO A 1 179 ? 54.505 -20.075 12.022 1.00 27.21 182 PRO A O 1
ATOM 1368 N N . VAL A 1 180 ? 55.414 -18.214 11.100 1.00 30.18 183 VAL A N 1
ATOM 1369 C CA . VAL A 1 180 ? 55.799 -18.875 9.842 1.00 33.04 183 VAL A CA 1
ATOM 1370 C C . VAL A 1 180 ? 57.211 -19.453 9.937 1.00 33.56 183 VAL A C 1
ATOM 1371 O O . VAL A 1 180 ? 57.565 -20.421 9.243 1.00 34.79 183 VAL A O 1
ATOM 1375 N N . SER A 1 181 ? 58.020 -18.878 10.818 1.00 34.44 184 SER A N 1
ATOM 1376 C CA . SER A 1 181 ? 59.372 -19.392 11.055 1.00 34.87 184 SER A CA 1
ATOM 1377 C C . SER A 1 181 ? 59.762 -19.210 12.509 1.00 34.70 184 SER A C 1
ATOM 1378 O O . SER A 1 181 ? 59.036 -18.567 13.285 1.00 33.86 184 SER A O 1
ATOM 1381 N N . ASN A 1 182 ? 60.910 -19.782 12.864 1.00 34.50 185 ASN A N 1
ATOM 1382 C CA . ASN A 1 182 ? 61.457 -19.655 14.212 1.00 34.18 185 ASN A CA 1
ATOM 1383 C C . ASN A 1 182 ? 62.869 -19.056 14.255 1.00 33.03 185 ASN A C 1
ATOM 1384 O O . ASN A 1 182 ? 63.622 -19.331 15.189 1.00 32.66 185 ASN A O 1
ATOM 1389 N N . GLU A 1 183 ? 63.232 -18.229 13.269 1.00 31.45 186 GLU A N 1
ATOM 1390 C CA . GLU A 1 183 ? 64.590 -17.662 13.263 1.00 30.56 186 GLU A CA 1
ATOM 1391 C C . GLU A 1 183 ? 64.788 -16.692 14.429 1.00 28.09 186 GLU A C 1
ATOM 1392 O O . GLU A 1 183 ? 65.778 -16.767 15.154 1.00 27.47 186 GLU A O 1
ATOM 1398 N N . ARG A 1 184 ? 63.803 -15.825 14.628 1.00 25.08 187 ARG A N 1
ATOM 1399 C CA . ARG A 1 184 ? 63.882 -14.750 15.588 1.00 22.75 187 ARG A CA 1
ATOM 1400 C C . ARG A 1 184 ? 62.948 -15.007 16.777 1.00 22.71 187 ARG A C 1
ATOM 1401 O O . ARG A 1 184 ? 61.971 -15.760 16.674 1.00 21.86 187 ARG A O 1
ATOM 1409 N N . PHE A 1 185 ? 63.240 -14.352 17.897 1.00 22.19 188 PHE A N 1
ATOM 1410 C CA . PHE A 1 185 ? 62.339 -14.364 19.058 1.00 21.97 188 PHE A CA 1
ATOM 1411 C C . PHE A 1 185 ? 60.953 -13.792 18.668 1.00 21.88 188 PHE A C 1
ATOM 1412 O O . PHE A 1 185 ? 60.852 -12.706 18.022 1.00 21.20 188 PHE A O 1
ATOM 1420 N N . THR A 1 186 ? 59.895 -14.507 19.055 1.00 20.84 189 THR A N 1
ATOM 1421 C CA . THR A 1 186 ? 58.541 -14.128 18.630 1.00 21.86 189 THR A CA 1
ATOM 1422 C C . THR A 1 186 ? 57.474 -13.923 19.689 1.00 21.09 189 THR A C 1
ATOM 1423 O O . THR A 1 186 ? 57.238 -14.768 20.548 1.00 19.99 189 THR A O 1
ATOM 1427 N N . VAL A 1 187 ? 56.839 -12.753 19.584 1.00 20.23 190 VAL A N 1
ATOM 1428 C CA . VAL A 1 187 ? 55.827 -12.297 20.517 1.00 19.90 190 VAL A CA 1
ATOM 1429 C C . VAL A 1 187 ? 54.438 -12.236 19.841 1.00 20.04 190 VAL A C 1
ATOM 1430 O O . VAL A 1 187 ? 54.271 -11.626 18.755 1.00 18.16 190 VAL A O 1
ATOM 1434 N N . SER A 1 188 ? 53.472 -12.894 20.491 1.00 18.33 191 SER A N 1
ATOM 1435 C CA . SER A 1 188 ? 52.054 -12.738 20.186 1.00 18.43 191 SER A CA 1
ATOM 1436 C C . SER A 1 188 ? 51.536 -11.583 21.046 1.00 18.01 191 SER A C 1
ATOM 1437 O O . SER A 1 188 ? 51.697 -11.578 22.274 1.00 17.94 191 SER A O 1
ATOM 1440 N N . ILE A 1 189 ? 50.928 -10.609 20.389 1.00 18.65 192 ILE A N 1
ATOM 1441 C CA . ILE A 1 189 ? 50.324 -9.460 21.086 1.00 18.82 192 ILE A CA 1
ATOM 1442 C C . ILE A 1 189 ? 48.822 -9.676 21.108 1.00 17.80 192 ILE A C 1
ATOM 1443 O O . ILE A 1 189 ? 48.108 -9.394 20.127 1.00 16.60 192 ILE A O 1
ATOM 1448 N N . ASP A 1 190 ? 48.357 -10.191 22.242 1.00 17.21 193 ASP A N 1
ATOM 1449 C CA . ASP A 1 190 ? 46.946 -10.443 22.491 1.00 18.00 193 ASP A CA 1
ATOM 1450 C C . ASP A 1 190 ? 46.283 -9.103 22.847 1.00 17.83 193 ASP A C 1
ATOM 1451 O O . ASP A 1 190 ? 46.548 -8.531 23.907 1.00 17.88 193 ASP A O 1
ATOM 1456 N N . MET A 1 191 ? 45.406 -8.622 21.959 1.00 16.46 194 MET A N 1
ATOM 1457 C CA . MET A 1 191 ? 44.799 -7.283 22.120 1.00 17.16 194 MET A CA 1
ATOM 1458 C C . MET A 1 191 ? 43.592 -7.198 23.072 1.00 15.90 194 MET A C 1
ATOM 1459 O O . MET A 1 191 ? 43.035 -6.104 23.321 1.00 15.76 194 MET A O 1
ATOM 1464 N N . ARG A 1 192 ? 43.180 -8.343 23.595 1.00 15.43 195 ARG A N 1
ATOM 1465 C CA . ARG A 1 192 ? 41.878 -8.479 24.239 1.00 15.23 195 ARG A CA 1
ATOM 1466 C C . ARG A 1 192 ? 41.655 -7.824 25.598 1.00 14.82 195 ARG A C 1
ATOM 1467 O O . ARG A 1 192 ? 40.503 -7.735 26.062 1.00 15.34 195 ARG A O 1
ATOM 1475 N N . ARG A 1 193 ? 42.714 -7.326 26.222 1.00 16.00 196 ARG A N 1
ATOM 1476 C CA . ARG A 1 193 ? 42.521 -6.487 27.424 1.00 16.36 196 ARG A CA 1
ATOM 1477 C C . ARG A 1 193 ? 42.205 -5.038 27.026 1.00 16.50 196 ARG A C 1
ATOM 1478 O O . ARG A 1 193 ? 41.760 -4.268 27.847 1.00 16.18 196 ARG A O 1
ATOM 1486 N N . MET A 1 194 ? 42.417 -4.686 25.755 1.00 17.60 197 MET A N 1
ATOM 1487 C CA . MET A 1 194 ? 42.033 -3.359 25.255 1.00 18.36 197 MET A CA 1
ATOM 1488 C C . MET A 1 194 ? 40.627 -3.463 24.689 1.00 17.10 197 MET A C 1
ATOM 1489 O O . MET A 1 194 ? 40.435 -3.673 23.488 1.00 17.11 197 MET A O 1
ATOM 1494 N N . ASN A 1 195 ? 39.633 -3.376 25.576 1.00 15.67 198 ASN A N 1
ATOM 1495 C CA . ASN A 1 195 ? 38.305 -3.889 25.255 1.00 15.40 198 ASN A CA 1
ATOM 1496 C C . ASN A 1 195 ? 37.187 -2.945 25.660 1.00 15.21 198 ASN A C 1
ATOM 1497 O O . ASN A 1 195 ? 36.090 -3.384 25.911 1.00 15.82 198 ASN A O 1
ATOM 1502 N N . LYS A 1 196 ? 37.469 -1.645 25.696 1.00 14.32 199 LYS A N 1
ATOM 1503 C CA . LYS A 1 196 ? 36.489 -0.643 26.107 1.00 15.48 199 LYS A CA 1
ATOM 1504 C C . LYS A 1 196 ? 36.061 0.246 24.960 1.00 14.74 199 LYS A C 1
ATOM 1505 O O . LYS A 1 196 ? 36.878 0.606 24.103 1.00 14.42 199 LYS A O 1
ATOM 1511 N N . VAL A 1 197 ? 34.777 0.606 24.955 1.00 15.10 200 VAL A N 1
ATOM 1512 C CA . VAL A 1 197 ? 34.310 1.771 24.166 1.00 14.57 200 VAL A CA 1
ATOM 1513 C C . VAL A 1 197 ? 34.795 3.039 24.900 1.00 14.65 200 VAL A C 1
ATOM 1514 O O . VAL A 1 197 ? 34.491 3.240 26.093 1.00 14.61 200 VAL A O 1
ATOM 1518 N N . LEU A 1 198 ? 35.581 3.871 24.209 1.00 13.37 201 LEU A N 1
ATOM 1519 C CA . LEU A 1 198 ? 36.235 5.046 24.847 1.00 12.11 201 LEU A CA 1
ATOM 1520 C C . LEU A 1 198 ? 35.315 6.241 24.882 1.00 12.21 201 LEU A C 1
ATOM 1521 O O . LEU A 1 198 ? 35.285 6.954 25.884 1.00 11.02 201 LEU A O 1
ATOM 1526 N N . TRP A 1 199 ? 34.545 6.437 23.812 1.00 11.60 202 TRP A N 1
ATOM 1527 C CA . TRP A 1 199 ? 33.471 7.432 23.769 1.00 12.58 202 TRP A CA 1
ATOM 1528 C C . TRP A 1 199 ? 32.448 7.182 22.679 1.00 12.31 202 TRP A C 1
ATOM 1529 O O . TRP A 1 199 ? 32.733 6.498 21.677 1.00 12.20 202 TRP A O 1
ATOM 1540 N N . VAL A 1 200 ? 31.256 7.740 22.877 1.00 12.16 203 VAL A N 1
ATOM 1541 C CA . VAL A 1 200 ? 30.208 7.696 21.839 1.00 13.10 203 VAL A CA 1
ATOM 1542 C C . VAL A 1 200 ? 29.788 9.144 21.596 1.00 13.22 203 VAL A C 1
ATOM 1543 O O . VAL A 1 200 ? 29.595 9.900 22.548 1.00 11.19 203 VAL A O 1
ATOM 1547 N N . ASP A 1 201 ? 29.661 9.534 20.334 1.00 12.63 204 ASP A N 1
ATOM 1548 C CA . ASP A 1 201 ? 29.154 10.872 20.008 1.00 12.92 204 ASP A CA 1
ATOM 1549 C C . ASP A 1 201 ? 27.828 10.695 19.270 1.00 13.90 204 ASP A C 1
ATOM 1550 O O . ASP A 1 201 ? 27.815 10.368 18.059 1.00 13.25 204 ASP A O 1
ATOM 1555 N N . ARG A 1 202 ? 26.707 10.916 19.968 1.00 14.15 205 ARG A N 1
ATOM 1556 C CA . ARG A 1 202 ? 25.409 10.618 19.363 1.00 15.59 205 ARG A CA 1
ATOM 1557 C C . ARG A 1 202 ? 24.987 11.637 18.321 1.00 14.93 205 ARG A C 1
ATOM 1558 O O . ARG A 1 202 ? 24.155 11.331 17.467 1.00 14.69 205 ARG A O 1
ATOM 1566 N N . ARG A 1 203 ? 25.579 12.829 18.371 1.00 12.97 206 ARG A N 1
ATOM 1567 C CA . ARG A 1 203 ? 25.286 13.834 17.371 1.00 12.40 206 ARG A CA 1
ATOM 1568 C C . ARG A 1 203 ? 25.938 13.508 16.026 1.00 11.02 206 ARG A C 1
ATOM 1569 O O . ARG A 1 203 ? 25.326 13.685 14.973 1.00 11.60 206 ARG A O 1
ATOM 1577 N N . GLU A 1 204 ? 27.193 13.078 16.059 1.00 10.64 207 GLU A N 1
ATOM 1578 C CA . GLU A 1 204 ? 27.952 12.717 14.851 1.00 11.78 207 GLU A CA 1
ATOM 1579 C C . GLU A 1 204 ? 27.675 11.262 14.452 1.00 12.88 207 GLU A C 1
ATOM 1580 O O . GLU A 1 204 ? 27.996 10.823 13.334 1.00 12.61 207 GLU A O 1
ATOM 1586 N N . MET A 1 205 ? 27.053 10.517 15.370 1.00 13.32 208 MET A N 1
ATOM 1587 C CA . MET A 1 205 ? 26.886 9.038 15.240 1.00 13.80 208 MET A CA 1
ATOM 1588 C C . MET A 1 205 ? 28.211 8.337 14.932 1.00 13.52 208 MET A C 1
ATOM 1589 O O . MET A 1 205 ? 28.375 7.605 13.915 1.00 13.29 208 MET A O 1
ATOM 1594 N N . THR A 1 206 ? 29.169 8.545 15.838 1.00 13.33 209 THR A N 1
ATOM 1595 C CA . THR A 1 206 ? 30.476 7.865 15.768 1.00 13.23 209 THR A CA 1
ATOM 1596 C C . THR A 1 206 ? 30.825 7.361 17.160 1.00 13.56 209 THR A C 1
ATOM 1597 O O . THR A 1 206 ? 30.351 7.922 18.186 1.00 14.35 209 THR A O 1
ATOM 1601 N N . ALA A 1 207 ? 31.670 6.334 17.229 1.00 13.77 210 ALA A N 1
ATOM 1602 C CA . ALA A 1 207 ? 32.189 5.889 18.545 1.00 14.65 210 ALA A CA 1
ATOM 1603 C C . ALA A 1 207 ? 33.646 5.483 18.417 1.00 14.52 210 ALA A C 1
ATOM 1604 O O . ALA A 1 207 ? 34.058 4.897 17.397 1.00 15.46 210 ALA A O 1
ATOM 1606 N N . CYS A 1 208 ? 34.413 5.767 19.452 1.00 14.05 211 CYS A N 1
ATOM 1607 C CA . CYS A 1 208 ? 35.802 5.409 19.491 1.00 12.62 211 CYS A CA 1
ATOM 1608 C C . CYS A 1 208 ? 35.933 4.193 20.391 1.00 12.05 211 CYS A C 1
ATOM 1609 O O . CYS A 1 208 ? 35.544 4.208 21.576 1.00 10.45 211 CYS A O 1
ATOM 1612 N N . ILE A 1 209 ? 36.479 3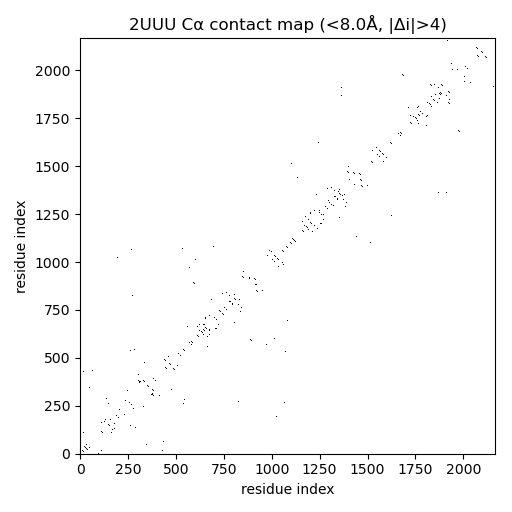.138 19.789 1.00 11.57 212 ILE A N 1
ATOM 1613 C CA . ILE A 1 209 ? 36.474 1.811 20.412 1.00 12.36 212 ILE A CA 1
ATOM 1614 C C . ILE A 1 209 ? 37.901 1.223 20.401 1.00 11.95 212 ILE A C 1
ATOM 1615 O O . ILE A 1 209 ? 38.545 1.172 19.346 1.00 12.67 212 ILE A O 1
ATOM 1620 N N . GLN A 1 210 ? 38.366 0.705 21.546 1.00 12.24 213 GLN A N 1
ATOM 1621 C CA . GLN A 1 210 ? 39.570 -0.115 21.569 1.00 12.05 213 GLN A CA 1
ATOM 1622 C C . GLN A 1 210 ? 39.287 -1.446 20.830 1.00 11.50 213 GLN A C 1
ATOM 1623 O O . GLN A 1 210 ? 38.309 -2.131 21.129 1.00 10.71 213 GLN A O 1
ATOM 1629 N N . VAL A 1 211 ? 40.152 -1.807 19.884 1.00 10.23 214 VAL A N 1
ATOM 1630 C CA . VAL A 1 211 ? 39.783 -2.803 18.898 1.00 10.14 214 VAL A CA 1
ATOM 1631 C C . VAL A 1 211 ? 39.971 -4.253 19.364 1.00 10.21 214 VAL A C 1
ATOM 1632 O O . VAL A 1 211 ? 39.580 -5.152 18.639 1.00 10.75 214 VAL A O 1
ATOM 1636 N N . GLY A 1 212 ? 40.554 -4.463 20.552 1.00 10.66 215 GLY A N 1
ATOM 1637 C CA . GLY A 1 212 ? 40.601 -5.808 21.201 1.00 10.88 215 GLY A CA 1
ATOM 1638 C C . GLY A 1 212 ? 39.243 -6.297 21.738 1.00 10.07 215 GLY A C 1
ATOM 1639 O O . GLY A 1 212 ? 39.107 -7.449 22.119 1.00 11.74 215 GLY A O 1
ATOM 1640 N N . ILE A 1 213 ? 38.226 -5.436 21.711 1.00 10.85 216 ILE A N 1
ATOM 1641 C CA . ILE A 1 213 ? 36.873 -5.768 22.202 1.00 10.67 216 ILE A CA 1
ATOM 1642 C C . ILE A 1 213 ? 36.219 -6.897 21.356 1.00 11.11 216 ILE A C 1
ATOM 1643 O O . ILE A 1 213 ? 36.355 -6.918 20.121 1.00 11.19 216 ILE A O 1
ATOM 1648 N N . MET A 1 214 ? 35.554 -7.834 22.031 1.00 11.82 217 MET A N 1
ATOM 1649 C CA . MET A 1 214 ? 34.818 -8.931 21.331 1.00 13.09 217 MET A CA 1
ATOM 1650 C C . MET A 1 214 ? 33.438 -8.465 20.897 1.00 12.34 217 MET A C 1
ATOM 1651 O O . MET A 1 214 ? 32.866 -7.556 21.527 1.00 11.96 217 MET A O 1
ATOM 1656 N N . GLY A 1 215 ? 32.892 -9.100 19.841 1.00 11.59 218 GLY A N 1
ATOM 1657 C CA . GLY A 1 215 ? 31.602 -8.704 19.256 1.00 10.28 218 GLY A CA 1
ATOM 1658 C C . GLY A 1 215 ? 30.480 -8.395 20.271 1.00 11.48 218 GLY A C 1
ATOM 1659 O O . GLY A 1 215 ? 29.896 -7.305 20.236 1.00 11.83 218 GLY A O 1
ATOM 1660 N N . PRO A 1 216 ? 30.108 -9.378 21.130 1.00 12.25 219 PRO A N 1
ATOM 1661 C CA . PRO A 1 216 ? 28.965 -9.166 22.014 1.00 12.08 219 PRO A CA 1
ATOM 1662 C C . PRO A 1 216 ? 29.188 -8.047 23.039 1.00 12.58 219 PRO A C 1
ATOM 1663 O O . PRO A 1 216 ? 28.247 -7.306 23.338 1.00 11.62 219 PRO A O 1
ATOM 1667 N N . GLU A 1 217 ? 30.420 -7.908 23.507 1.00 12.83 220 GLU A N 1
ATOM 1668 C CA . GLU A 1 217 ? 30.795 -6.851 24.443 1.00 14.25 220 GLU A CA 1
ATOM 1669 C C . GLU A 1 217 ? 30.713 -5.485 23.778 1.00 14.30 220 GLU A C 1
ATOM 1670 O O . GLU A 1 217 ? 30.258 -4.500 24.397 1.00 14.05 220 GLU A O 1
ATOM 1676 N N . LEU A 1 218 ? 31.136 -5.419 22.506 1.00 13.52 221 LEU A N 1
ATOM 1677 C CA . LEU A 1 218 ? 30.978 -4.182 21.743 1.00 13.08 221 LEU A CA 1
ATOM 1678 C C . LEU A 1 218 ? 29.512 -3.781 21.637 1.00 13.75 221 LEU A C 1
ATOM 1679 O O . LEU A 1 218 ? 29.161 -2.628 21.938 1.00 13.17 221 LEU A O 1
ATOM 1684 N N . GLU A 1 219 ? 28.654 -4.706 21.198 1.00 12.87 222 GLU A N 1
ATOM 1685 C CA . GLU A 1 219 ? 27.249 -4.342 21.002 1.00 13.93 222 GLU A CA 1
ATOM 1686 C C . GLU A 1 219 ? 26.564 -3.985 22.338 1.00 13.63 222 GLU A C 1
ATOM 1687 O O . GLU A 1 219 ? 25.740 -3.056 22.388 1.00 13.75 222 GLU A O 1
ATOM 1693 N N . LYS A 1 220 ? 26.931 -4.719 23.389 1.00 13.22 223 LYS A N 1
ATOM 1694 C CA . LYS A 1 220 ? 26.439 -4.462 24.746 1.00 14.19 223 LYS A CA 1
ATOM 1695 C C . LYS A 1 220 ? 26.818 -3.053 25.220 1.00 14.14 223 LYS A C 1
ATOM 1696 O O . LYS A 1 220 ? 25.924 -2.308 25.640 1.00 15.27 223 LYS A O 1
ATOM 1702 N N . GLN A 1 221 ? 28.108 -2.708 25.138 1.00 13.38 224 GLN A N 1
ATOM 1703 C CA A GLN A 1 221 ? 28.618 -1.381 25.566 0.50 13.82 224 GLN A CA 1
ATOM 1704 C CA B GLN A 1 221 ? 28.565 -1.386 25.592 0.50 14.49 224 GLN A CA 1
ATOM 1705 C C . GLN A 1 221 ? 27.995 -0.250 24.747 1.00 14.36 224 GLN A C 1
ATOM 1706 O O . GLN A 1 221 ? 27.617 0.781 25.289 1.00 14.29 224 GLN A O 1
ATOM 1717 N N . LEU A 1 222 ? 27.907 -0.431 23.425 1.00 13.03 225 LEU A N 1
ATOM 1718 C CA . LEU A 1 222 ? 27.294 0.589 22.559 1.00 13.23 225 LEU A CA 1
ATOM 1719 C C . LEU A 1 222 ? 25.811 0.794 22.845 1.00 14.22 225 LEU A C 1
ATOM 1720 O O . LEU A 1 222 ? 25.332 1.913 22.857 1.00 13.31 225 LEU A O 1
ATOM 1725 N N . HIS A 1 223 ? 25.089 -0.305 23.080 1.00 14.52 226 HIS A N 1
ATOM 1726 C CA . HIS A 1 223 ? 23.656 -0.265 23.412 1.00 17.65 226 HIS A CA 1
ATOM 1727 C C . HIS A 1 223 ? 23.368 0.568 24.658 1.00 17.68 226 HIS A C 1
ATOM 1728 O O . HIS A 1 223 ? 22.355 1.274 24.722 1.00 18.00 226 HIS A O 1
ATOM 1735 N N . LYS A 1 224 ? 24.247 0.481 25.657 1.00 18.82 227 LYS A N 1
ATOM 1736 C CA . LYS A 1 224 ? 24.129 1.305 26.869 1.00 19.67 227 LYS A CA 1
ATOM 1737 C C . LYS A 1 224 ? 24.076 2.811 26.537 1.00 19.17 227 LYS A C 1
ATOM 1738 O O . LYS A 1 224 ? 23.515 3.593 27.291 1.00 17.96 227 LYS A O 1
ATOM 1744 N N . GLN A 1 225 ? 24.714 3.205 25.436 1.00 18.27 228 GLN A N 1
ATOM 1745 C CA . GLN A 1 225 ? 24.765 4.592 25.001 1.00 17.98 228 GLN A CA 1
ATOM 1746 C C . GLN A 1 225 ? 23.783 4.844 23.848 1.00 17.28 228 GLN A C 1
ATOM 1747 O O . GLN A 1 225 ? 23.907 5.844 23.143 1.00 15.61 228 GLN A O 1
ATOM 1753 N N . GLY A 1 226 ? 22.885 3.882 23.621 1.00 15.86 229 GLY A N 1
ATOM 1754 C CA . GLY A 1 226 ? 21.759 4.036 22.696 1.00 15.52 229 GLY A CA 1
ATOM 1755 C C . GLY A 1 226 ? 22.120 3.816 21.235 1.00 14.35 229 GLY A C 1
ATOM 1756 O O . GLY A 1 226 ? 21.364 4.243 20.345 1.00 13.25 229 GLY A O 1
ATOM 1757 N N . VAL A 1 227 ? 23.262 3.170 20.972 1.00 13.79 230 VAL A N 1
ATOM 1758 C CA . VAL A 1 227 ? 23.719 2.998 19.563 1.00 13.63 230 VAL A CA 1
ATOM 1759 C C . VAL A 1 227 ? 24.151 1.563 19.282 1.00 13.27 230 VAL A C 1
ATOM 1760 O O . VAL A 1 227 ? 24.263 0.752 20.195 1.00 12.58 230 VAL A O 1
ATOM 1764 N N . SER A 1 228 ? 24.399 1.272 18.003 1.00 13.07 231 SER A N 1
ATOM 1765 C CA . SER A 1 228 ? 24.804 -0.060 17.565 1.00 12.65 231 SER A CA 1
ATOM 1766 C C . SER A 1 228 ? 25.748 0.043 16.342 1.00 11.82 231 SER A C 1
ATOM 1767 O O . SER A 1 228 ? 25.705 1.025 15.601 1.00 11.31 231 SER A O 1
ATOM 1770 N N . LEU A 1 229 ? 26.632 -0.944 16.153 1.00 11.64 232 LEU A N 1
ATOM 1771 C CA . LEU A 1 229 ? 27.505 -0.935 14.970 1.00 12.76 232 LEU A CA 1
ATOM 1772 C C . LEU A 1 229 ? 26.911 -1.731 13.803 1.00 13.48 232 LEU A C 1
ATOM 1773 O O . LEU A 1 229 ? 26.929 -1.270 12.669 1.00 13.96 232 LEU A O 1
ATOM 1778 N N . GLY A 1 230 ? 26.506 -2.982 14.073 1.00 13.40 233 GLY A N 1
ATOM 1779 C CA . GLY A 1 230 ? 25.739 -3.778 13.110 1.00 13.95 233 GLY A CA 1
ATOM 1780 C C . GLY A 1 230 ? 26.606 -4.651 12.209 1.00 13.90 233 GLY A C 1
ATOM 1781 O O . GLY A 1 230 ? 26.134 -5.111 11.166 1.00 15.30 233 GLY A O 1
ATOM 1782 N N . HIS A 1 231 ? 27.865 -4.856 12.577 1.00 12.38 234 HIS A N 1
ATOM 1783 C CA . HIS A 1 231 ? 28.713 -5.789 11.826 1.00 12.29 234 HIS A CA 1
ATOM 1784 C C . HIS A 1 231 ? 28.546 -7.196 12.422 1.00 11.61 234 HIS A C 1
ATOM 1785 O O . HIS A 1 231 ? 28.821 -7.416 13.606 1.00 12.04 234 HIS A O 1
ATOM 1792 N N . ASP A 1 232 ? 28.108 -8.126 11.596 1.00 11.56 235 ASP A N 1
ATOM 1793 C CA . ASP A 1 232 ? 27.676 -9.437 12.121 1.00 11.45 235 ASP A CA 1
ATOM 1794 C C . ASP A 1 232 ? 28.199 -10.609 11.244 1.00 10.22 235 ASP A C 1
ATOM 1795 O O . ASP A 1 232 ? 27.436 -11.243 10.509 1.00 10.55 235 ASP A O 1
ATOM 1800 N N . PRO A 1 233 ? 29.496 -10.887 11.318 1.00 10.34 236 PRO A N 1
ATOM 1801 C CA . PRO A 1 233 ? 29.990 -12.156 10.724 1.00 10.19 236 PRO A CA 1
ATOM 1802 C C . PRO A 1 233 ? 29.448 -13.354 11.505 1.00 9.99 236 PRO A C 1
ATOM 1803 O O . PRO A 1 233 ? 29.025 -13.200 12.644 1.00 9.37 236 PRO A O 1
ATOM 1807 N N . ASP A 1 234 ? 29.503 -14.553 10.921 1.00 9.13 237 ASP A N 1
ATOM 1808 C CA . ASP A 1 234 ? 28.988 -15.735 11.625 1.00 9.67 237 ASP A CA 1
ATOM 1809 C C . ASP A 1 234 ? 29.832 -16.032 12.887 1.00 10.23 237 ASP A C 1
ATOM 1810 O O . ASP A 1 234 ? 29.381 -16.772 13.774 1.00 10.98 237 ASP A O 1
ATOM 1815 N N . SER A 1 235 ? 31.034 -15.449 12.933 1.00 10.85 238 SER A N 1
ATOM 1816 C CA . SER A 1 235 ? 31.980 -15.620 14.069 1.00 10.82 238 SER A CA 1
ATOM 1817 C C . SER A 1 235 ? 31.865 -14.431 15.038 1.00 10.46 238 SER A C 1
ATOM 1818 O O . SER A 1 235 ? 32.730 -14.252 15.906 1.00 11.11 238 SER A O 1
ATOM 1821 N N . PHE A 1 236 ? 30.812 -13.646 14.884 1.00 9.75 239 PHE A N 1
ATOM 1822 C CA . PHE A 1 236 ? 30.573 -12.426 15.724 1.00 10.75 239 PHE A CA 1
ATOM 1823 C C . PHE A 1 236 ? 30.875 -12.660 17.216 1.00 10.39 239 PHE A C 1
ATOM 1824 O O . PHE A 1 236 ? 31.498 -11.795 17.864 1.00 9.93 239 PHE A O 1
ATOM 1832 N N . GLU A 1 237 ? 30.496 -13.835 17.755 1.00 9.79 240 GLU A N 1
ATOM 1833 C CA . GLU A 1 237 ? 30.604 -13.997 19.214 1.00 10.40 240 GLU A CA 1
ATOM 1834 C C . GLU A 1 237 ? 32.044 -14.081 19.715 1.00 10.34 240 GLU A C 1
ATOM 1835 O O . GLU A 1 237 ? 32.310 -13.760 20.877 1.00 9.64 240 GLU A O 1
ATOM 1841 N N . PHE A 1 238 ? 32.960 -14.542 18.863 1.00 9.45 241 PHE A N 1
ATOM 1842 C CA . PHE A 1 238 ? 34.306 -14.876 19.324 1.00 9.03 241 PHE A CA 1
ATOM 1843 C C . PHE A 1 238 ? 35.375 -14.310 18.386 1.00 9.94 241 PHE A C 1
ATOM 1844 O O . PHE A 1 238 ? 36.455 -14.908 18.199 1.00 9.82 241 PHE A O 1
ATOM 1852 N N . SER A 1 239 ? 35.075 -13.112 17.877 1.00 9.45 242 SER A N 1
ATOM 1853 C CA . SER A 1 239 ? 36.017 -12.354 17.074 1.00 10.20 242 SER A CA 1
ATOM 1854 C C . SER A 1 239 ? 36.004 -10.890 17.576 1.00 11.83 242 SER A C 1
ATOM 1855 O O . SER A 1 239 ? 35.143 -10.490 18.369 1.00 12.66 242 SER A O 1
ATOM 1858 N N . THR A 1 240 ? 36.965 -10.102 17.119 1.00 11.39 243 THR A N 1
ATOM 1859 C CA . THR A 1 240 ? 37.180 -8.759 17.659 1.00 10.28 243 THR A CA 1
ATOM 1860 C C . THR A 1 240 ? 37.072 -7.708 16.540 1.00 10.98 243 THR A C 1
ATOM 1861 O O . THR A 1 240 ? 37.275 -8.017 15.334 1.00 11.26 243 THR A O 1
ATOM 1865 N N . LEU A 1 241 ? 36.797 -6.466 16.952 1.00 10.30 244 LEU A N 1
ATOM 1866 C CA . LEU A 1 241 ? 36.768 -5.358 16.016 1.00 10.48 244 LEU A CA 1
ATOM 1867 C C . LEU A 1 241 ? 38.075 -5.266 15.261 1.00 10.33 244 LEU A C 1
ATOM 1868 O O . LEU A 1 241 ? 38.034 -5.101 14.052 1.00 10.25 244 LEU A O 1
ATOM 1873 N N . GLY A 1 242 ? 39.209 -5.321 15.981 1.00 10.03 245 GLY A N 1
ATOM 1874 C CA . GLY A 1 242 ? 40.559 -5.249 15.372 1.00 9.97 245 GLY A CA 1
ATOM 1875 C C . GLY A 1 242 ? 40.750 -6.284 14.276 1.00 11.50 245 GLY A C 1
ATOM 1876 O O . GLY A 1 242 ? 41.304 -5.999 13.185 1.00 10.53 245 GLY A O 1
ATOM 1877 N N . GLY A 1 243 ? 40.334 -7.512 14.586 1.00 9.32 246 GLY A N 1
ATOM 1878 C CA . GLY A 1 243 ? 40.369 -8.557 13.572 1.00 10.36 246 GLY A CA 1
ATOM 1879 C C . GLY A 1 243 ? 39.460 -8.291 12.399 1.00 7.74 246 GLY A C 1
ATOM 1880 O O . GLY A 1 243 ? 39.851 -8.509 11.299 1.00 9.08 246 GLY A O 1
ATOM 1881 N N . TRP A 1 244 ? 38.260 -7.809 12.623 1.00 9.08 247 TRP A N 1
ATOM 1882 C CA . TRP A 1 244 ? 37.317 -7.424 11.509 1.00 10.07 247 TRP A CA 1
ATOM 1883 C C . TRP A 1 244 ? 37.961 -6.403 10.556 1.00 9.71 247 TRP A C 1
ATOM 1884 O O . TRP A 1 244 ? 37.852 -6.521 9.322 1.00 9.18 247 TRP A O 1
ATOM 1895 N N . LEU A 1 245 ? 38.633 -5.413 11.141 1.00 9.71 248 LEU A N 1
ATOM 1896 C CA . LEU A 1 245 ? 39.328 -4.350 10.332 1.00 10.47 248 LEU A CA 1
ATOM 1897 C C . LEU A 1 245 ? 40.526 -4.913 9.569 1.00 10.46 248 LEU A C 1
ATOM 1898 O O . LEU A 1 245 ? 40.695 -4.670 8.387 1.00 10.63 248 LEU A O 1
ATOM 1903 N N . ALA A 1 246 ? 41.352 -5.716 10.257 1.00 10.41 249 ALA A N 1
ATOM 1904 C CA . ALA A 1 246 ? 42.541 -6.269 9.662 1.00 10.41 249 ALA A CA 1
ATOM 1905 C C . ALA A 1 246 ? 42.236 -7.327 8.617 1.00 11.00 249 ALA A C 1
ATOM 1906 O O . ALA A 1 246 ? 43.116 -7.669 7.842 1.00 10.38 249 ALA A O 1
ATOM 1908 N N . THR A 1 247 ? 41.019 -7.872 8.603 1.00 11.36 250 THR A N 1
ATOM 1909 C CA . THR A 1 247 ? 40.664 -8.963 7.627 1.00 12.12 250 THR A CA 1
ATOM 1910 C C . THR A 1 247 ? 39.604 -8.489 6.604 1.00 11.83 250 THR A C 1
ATOM 1911 O O . THR A 1 247 ? 39.314 -9.204 5.668 1.00 12.18 250 THR A O 1
ATOM 1915 N N . CYS A 1 248 ? 39.033 -7.277 6.784 1.00 12.72 251 CYS A N 1
ATOM 1916 C CA . CYS A 1 248 ? 37.844 -6.875 6.033 1.00 13.71 251 CYS A CA 1
ATOM 1917 C C . CYS A 1 248 ? 36.741 -7.975 6.017 1.00 13.87 251 CYS A C 1
ATOM 1918 O O . CYS A 1 248 ? 36.235 -8.348 4.943 1.00 12.30 251 CYS A O 1
ATOM 1921 N N . SER A 1 249 ? 36.374 -8.495 7.193 1.00 13.66 252 SER A N 1
ATOM 1922 C CA . SER A 1 249 ? 35.422 -9.591 7.230 1.00 14.79 252 SER A CA 1
ATOM 1923 C C . SER A 1 249 ? 34.044 -9.160 6.739 1.00 15.04 252 SER A C 1
ATOM 1924 O O . SER A 1 249 ? 33.667 -7.962 6.869 1.00 13.58 252 SER A O 1
ATOM 1927 N N . SER A 1 250 ? 33.306 -10.130 6.175 1.00 15.12 253 SER A N 1
ATOM 1928 C CA . SER A 1 250 ? 31.912 -9.910 5.785 1.00 16.20 253 SER A CA 1
ATOM 1929 C C . SER A 1 250 ? 30.949 -9.886 6.984 1.00 16.57 253 SER A C 1
ATOM 1930 O O . SER A 1 250 ? 31.196 -10.530 8.006 1.00 16.87 253 SER A O 1
ATOM 1933 N N . GLY A 1 251 ? 29.856 -9.160 6.866 1.00 14.64 254 GLY A N 1
ATOM 1934 C CA . GLY A 1 251 ? 28.839 -9.155 7.907 1.00 16.31 254 GLY A CA 1
ATOM 1935 C C . GLY A 1 251 ? 27.440 -9.323 7.348 1.00 16.75 254 GLY A C 1
ATOM 1936 O O . GLY A 1 251 ? 27.155 -8.880 6.240 1.00 17.25 254 GLY A O 1
ATOM 1937 N N . HIS A 1 252 ? 26.559 -9.967 8.099 1.00 16.17 255 HIS A N 1
ATOM 1938 C CA . HIS A 1 252 ? 25.287 -10.422 7.523 1.00 16.42 255 HIS A CA 1
ATOM 1939 C C . HIS A 1 252 ? 24.109 -9.468 7.748 1.00 16.86 255 HIS A C 1
ATOM 1940 O O . HIS A 1 252 ? 22.956 -9.833 7.544 1.00 16.45 255 HIS A O 1
ATOM 1947 N N . GLN A 1 253 ? 24.426 -8.225 8.112 1.00 16.44 256 GLN A N 1
ATOM 1948 C CA . GLN A 1 253 ? 23.481 -7.121 7.971 1.00 17.90 256 GLN A CA 1
ATOM 1949 C C . GLN A 1 253 ? 24.058 -6.020 7.057 1.00 17.66 256 GLN A C 1
ATOM 1950 O O . GLN A 1 253 ? 23.660 -4.845 7.123 1.00 17.82 256 GLN A O 1
ATOM 1956 N N . SER A 1 254 ? 25.027 -6.393 6.232 1.00 17.15 257 SER A N 1
ATOM 1957 C CA . SER A 1 254 ? 25.753 -5.414 5.426 1.00 17.59 257 SER A CA 1
ATOM 1958 C C . SER A 1 254 ? 24.868 -4.785 4.362 1.00 18.17 257 SER A C 1
ATOM 1959 O O . SER A 1 254 ? 25.185 -3.690 3.876 1.00 16.99 257 SER A O 1
ATOM 1962 N N . ASP A 1 255 ? 23.781 -5.489 3.996 1.00 18.50 258 ASP A N 1
ATOM 1963 C CA . ASP A 1 255 ? 22.778 -4.940 3.073 1.00 19.74 258 ASP A CA 1
ATOM 1964 C C . ASP A 1 255 ? 22.137 -3.634 3.593 1.00 19.95 258 ASP A C 1
ATOM 1965 O O . ASP A 1 255 ? 21.720 -2.817 2.797 1.00 20.03 258 ASP A O 1
ATOM 1970 N N . LYS A 1 256 ? 22.123 -3.430 4.921 1.00 18.31 259 LYS A N 1
ATOM 1971 C CA . LYS A 1 256 ? 21.591 -2.215 5.526 1.00 17.73 259 LYS A CA 1
ATOM 1972 C C . LYS A 1 256 ? 22.748 -1.290 5.962 1.00 17.22 259 LYS A C 1
ATOM 1973 O O . LYS A 1 256 ? 22.756 -0.100 5.617 1.00 17.04 259 LYS A O 1
ATOM 1979 N N . TYR A 1 257 ? 23.713 -1.836 6.712 1.00 15.36 260 TYR A N 1
ATOM 1980 C CA . TYR A 1 257 ? 24.718 -1.014 7.405 1.00 16.71 260 TYR A CA 1
ATOM 1981 C C . TYR A 1 257 ? 26.056 -0.808 6.681 1.00 16.85 260 TYR A C 1
ATOM 1982 O O . TYR A 1 257 ? 26.909 -0.054 7.162 1.00 18.11 260 TYR A O 1
ATOM 1991 N N . GLY A 1 258 ? 26.243 -1.499 5.569 1.00 17.04 261 GLY A N 1
ATOM 1992 C CA . GLY A 1 258 ? 27.454 -1.403 4.745 1.00 16.93 261 GLY A CA 1
ATOM 1993 C C . GLY A 1 258 ? 28.523 -2.379 5.187 1.00 15.67 261 GLY A C 1
ATOM 1994 O O . GLY A 1 258 ? 28.308 -3.132 6.139 1.00 15.01 261 GLY A O 1
ATOM 1995 N N . ASP A 1 259 ? 29.663 -2.358 4.495 1.00 15.18 262 ASP A N 1
ATOM 1996 C CA . ASP A 1 259 ? 30.789 -3.239 4.794 1.00 16.32 262 ASP A CA 1
ATOM 1997 C C . ASP A 1 259 ? 31.631 -2.565 5.918 1.00 16.15 262 ASP A C 1
ATOM 1998 O O . ASP A 1 259 ? 31.529 -1.329 6.137 1.00 15.82 262 ASP A O 1
ATOM 2003 N N . ILE A 1 260 ? 32.492 -3.348 6.564 1.00 16.04 263 ILE A N 1
ATOM 2004 C CA . ILE A 1 260 ? 33.368 -2.857 7.664 1.00 17.03 263 ILE A CA 1
ATOM 2005 C C . ILE A 1 260 ? 34.249 -1.666 7.187 1.00 16.19 263 ILE A C 1
ATOM 2006 O O . ILE A 1 260 ? 34.399 -0.673 7.913 1.00 14.44 263 ILE A O 1
ATOM 2011 N N . GLU A 1 261 ? 34.722 -1.714 5.927 1.00 15.27 264 GLU A N 1
ATOM 2012 C CA . GLU A 1 261 ? 35.528 -0.625 5.384 1.00 16.99 264 GLU A CA 1
ATOM 2013 C C . GLU A 1 261 ? 34.780 0.711 5.366 1.00 16.68 264 GLU A C 1
ATOM 2014 O O . GLU A 1 261 ? 35.389 1.744 5.556 1.00 17.18 264 GLU A O 1
ATOM 2020 N N . ASP A 1 262 ? 33.481 0.680 5.146 1.00 16.74 265 ASP A N 1
ATOM 2021 C CA . ASP A 1 262 ? 32.744 1.920 5.135 1.00 17.92 265 ASP A CA 1
ATOM 2022 C C . ASP A 1 262 ? 32.261 2.320 6.534 1.00 16.78 265 ASP A C 1
ATOM 2023 O O . ASP A 1 262 ? 32.031 3.504 6.796 1.00 16.36 265 ASP A O 1
ATOM 2028 N N . MET A 1 263 ? 32.144 1.344 7.426 1.00 15.19 266 MET A N 1
ATOM 2029 C CA . MET A 1 263 ? 31.905 1.648 8.847 1.00 15.31 266 MET A CA 1
ATOM 2030 C C . MET A 1 263 ? 33.111 2.267 9.525 1.00 14.21 266 MET A C 1
ATOM 2031 O O . MET A 1 263 ? 32.946 2.966 10.536 1.00 13.89 266 MET A O 1
ATOM 2036 N N . ALA A 1 264 ? 34.312 2.045 8.986 1.00 13.26 267 ALA A N 1
ATOM 2037 C CA . ALA A 1 264 ? 35.543 2.563 9.619 1.00 13.02 267 ALA A CA 1
ATOM 2038 C C . ALA A 1 264 ? 35.757 4.015 9.187 1.00 13.34 267 ALA A C 1
ATOM 2039 O O . ALA A 1 264 ? 35.985 4.307 7.998 1.00 13.19 267 ALA A O 1
ATOM 2041 N N . VAL A 1 265 ? 35.629 4.935 10.139 1.00 12.60 268 VAL A N 1
ATOM 2042 C CA . VAL A 1 265 ? 35.882 6.373 9.828 1.00 13.47 268 VAL A CA 1
ATOM 2043 C C . VAL A 1 265 ? 37.379 6.633 9.852 1.00 14.03 268 VAL A C 1
ATOM 2044 O O . VAL A 1 265 ? 37.919 7.178 8.918 1.00 14.10 268 VAL A O 1
ATOM 2048 N N . SER A 1 266 ? 38.039 6.231 10.940 1.00 13.33 269 SER A N 1
ATOM 2049 C CA . SER A 1 266 ? 39.464 6.414 11.096 1.00 14.33 269 SER A CA 1
ATOM 2050 C C . SER A 1 266 ? 39.933 5.446 12.175 1.00 14.02 269 SER A C 1
ATOM 2051 O O . SER A 1 266 ? 39.125 4.894 12.921 1.00 13.94 269 SER A O 1
ATOM 2054 N N . PHE A 1 267 ? 41.239 5.256 12.253 1.00 14.15 270 PHE A N 1
ATOM 2055 C CA . PHE A 1 267 ? 41.846 4.452 13.315 1.00 14.04 270 PHE A CA 1
ATOM 2056 C C . PHE A 1 267 ? 43.334 4.782 13.427 1.00 13.92 270 PHE A C 1
ATOM 2057 O O . PHE A 1 267 ? 43.930 5.446 12.535 1.00 14.19 270 PHE A O 1
ATOM 2065 N N . ARG A 1 268 ? 43.936 4.325 14.524 1.00 13.34 271 ARG A N 1
ATOM 2066 C CA . ARG A 1 268 ? 45.342 4.568 14.833 1.00 13.67 271 ARG A CA 1
ATOM 2067 C C . ARG A 1 268 ? 46.077 3.268 14.658 1.00 12.76 271 ARG A C 1
ATOM 2068 O O . ARG A 1 268 ? 45.627 2.254 15.194 1.00 13.02 271 ARG A O 1
ATOM 2076 N N . THR A 1 269 ? 47.222 3.316 13.984 1.00 12.73 272 THR A N 1
ATOM 2077 C CA . THR A 1 269 ? 48.014 2.133 13.676 1.00 13.12 272 THR A CA 1
ATOM 2078 C C . THR A 1 269 ? 49.437 2.306 14.187 1.00 12.36 272 THR A C 1
ATOM 2079 O O . THR A 1 269 ? 50.142 3.197 13.746 1.00 12.55 272 THR A O 1
ATOM 2083 N N . VAL A 1 270 ? 49.873 1.431 15.100 1.00 11.66 273 VAL A N 1
ATOM 2084 C CA . VAL A 1 270 ? 51.226 1.524 15.642 1.00 11.99 273 VAL A CA 1
ATOM 2085 C C . VAL A 1 270 ? 52.148 0.688 14.754 1.00 11.95 273 VAL A C 1
ATOM 2086 O O . VAL A 1 270 ? 51.927 -0.524 14.623 1.00 10.30 273 VAL A O 1
ATOM 2090 N N . THR A 1 271 ? 53.162 1.315 14.153 1.00 11.17 274 THR A N 1
ATOM 2091 C CA . THR A 1 271 ? 54.076 0.590 13.225 1.00 11.81 274 THR A CA 1
ATOM 2092 C C . THR A 1 271 ? 55.497 0.704 13.716 1.00 12.21 274 THR A C 1
ATOM 2093 O O . THR A 1 271 ? 55.790 1.597 14.546 1.00 11.55 274 THR A O 1
ATOM 2097 N N . PRO A 1 272 ? 56.413 -0.145 13.187 1.00 12.55 275 PRO A N 1
ATOM 2098 C CA . PRO A 1 272 ? 57.810 -0.022 13.625 1.00 13.66 275 PRO A CA 1
ATOM 2099 C C . PRO A 1 272 ? 58.507 1.297 13.267 1.00 14.32 275 PRO A C 1
ATOM 2100 O O . PRO A 1 272 ? 59.606 1.549 13.759 1.00 13.84 275 PRO A O 1
ATOM 2104 N N . THR A 1 273 ? 57.895 2.103 12.404 1.00 14.23 276 THR A N 1
ATOM 2105 C CA . THR A 1 273 ? 58.460 3.403 12.028 1.00 14.44 276 THR A CA 1
ATOM 2106 C C . THR A 1 273 ? 57.586 4.560 12.473 1.00 15.26 276 THR A C 1
ATOM 2107 O O . THR A 1 273 ? 57.756 5.706 12.018 1.00 16.23 276 THR A O 1
ATOM 2111 N N . GLY A 1 274 ? 56.683 4.296 13.404 1.00 14.90 277 GLY A N 1
ATOM 2112 C CA . GLY A 1 274 ? 55.866 5.348 14.020 1.00 15.38 277 GLY A CA 1
ATOM 2113 C C . GLY A 1 274 ? 54.376 5.076 13.969 1.00 15.90 277 GLY A C 1
ATOM 2114 O O . GLY A 1 274 ? 53.925 4.091 13.340 1.00 15.58 277 GLY A O 1
ATOM 2115 N N . THR A 1 275 ? 53.597 5.935 14.636 1.00 15.50 278 THR A N 1
ATOM 2116 C CA . THR A 1 275 ? 52.155 5.755 14.690 1.00 16.30 278 THR A CA 1
ATOM 2117 C C . THR A 1 275 ? 51.512 6.517 13.540 1.00 16.49 278 THR A C 1
ATOM 2118 O O . THR A 1 275 ? 51.804 7.734 13.344 1.00 16.26 278 THR A O 1
ATOM 2122 N N . LEU A 1 276 ? 50.731 5.794 12.742 1.00 16.53 279 LEU A N 1
ATOM 2123 C CA . LEU A 1 276 ? 49.946 6.393 11.665 1.00 17.16 279 LEU A CA 1
ATOM 2124 C C . LEU A 1 276 ? 48.583 6.764 12.192 1.00 17.66 279 LEU A C 1
ATOM 2125 O O . LEU A 1 276 ? 47.813 5.877 12.650 1.00 17.45 279 LEU A O 1
ATOM 2130 N N . GLU A 1 277 ? 48.282 8.065 12.149 1.00 18.06 280 GLU A N 1
ATOM 2131 C CA . GLU A 1 277 ? 46.985 8.600 12.595 1.00 19.63 280 GLU A CA 1
ATOM 2132 C C . GLU A 1 277 ? 46.140 8.931 11.357 1.00 19.78 280 GLU A C 1
ATOM 2133 O O . GLU A 1 277 ? 46.681 9.335 10.321 1.00 19.10 280 GLU A O 1
ATOM 2139 N N . LEU A 1 278 ? 44.826 8.764 11.464 1.00 21.14 281 LEU A N 1
ATOM 2140 C CA . LEU A 1 278 ? 43.896 9.059 10.361 1.00 23.69 281 LEU A CA 1
ATOM 2141 C C . LEU A 1 278 ? 42.889 10.165 10.749 1.00 25.53 281 LEU A C 1
ATOM 2142 O O . LEU A 1 278 ? 42.537 10.293 11.921 1.00 25.96 281 LEU A O 1
ATOM 2147 N N . ARG A 1 279 ? 42.406 10.925 9.769 1.00 28.12 282 ARG A N 1
ATOM 2148 C CA . ARG A 1 279 ? 41.536 12.110 10.049 1.00 31.04 282 ARG A CA 1
ATOM 2149 C C . ARG A 1 279 ? 40.030 11.823 9.959 1.00 31.24 282 ARG A C 1
ATOM 2150 O O . ARG A 1 279 ? 39.584 10.944 9.212 1.00 31.90 282 ARG A O 1
ATOM 2158 N N . GLY A 1 287 ? 42.773 13.907 -1.544 1.00 24.98 290 GLY A N 1
ATOM 2159 C CA . GLY A 1 287 ? 43.773 13.023 -2.182 1.00 24.30 290 GLY A CA 1
ATOM 2160 C C . GLY A 1 287 ? 43.522 11.536 -1.975 1.00 23.95 290 GLY A C 1
ATOM 2161 O O . GLY A 1 287 ? 42.398 11.059 -2.118 1.00 24.15 290 GLY A O 1
ATOM 2162 N N . ILE A 1 288 ? 44.581 10.799 -1.654 1.00 23.39 291 ILE A N 1
ATOM 2163 C CA . ILE A 1 288 ? 44.515 9.351 -1.428 1.00 22.98 291 ILE A CA 1
ATOM 2164 C C . ILE A 1 288 ? 43.920 8.992 -0.059 1.00 22.74 291 ILE A C 1
ATOM 2165 O O . ILE A 1 288 ? 44.339 9.521 0.979 1.00 22.23 291 ILE A O 1
ATOM 2170 N N . ASN A 1 289 ? 42.936 8.096 -0.071 1.00 22.05 292 ASN A N 1
ATOM 2171 C CA . ASN A 1 289 ? 42.284 7.619 1.141 1.00 22.01 292 ASN A CA 1
ATOM 2172 C C . ASN A 1 289 ? 43.112 6.499 1.831 1.00 20.93 292 ASN A C 1
ATOM 2173 O O . ASN A 1 289 ? 42.893 5.305 1.590 1.00 19.99 292 ASN A O 1
ATOM 2178 N N . TYR A 1 290 ? 44.030 6.911 2.705 1.00 19.72 293 TYR A N 1
ATOM 2179 C CA . TYR A 1 290 ? 45.005 6.023 3.359 1.00 19.35 293 TYR A CA 1
ATOM 2180 C C . TYR A 1 290 ? 44.496 4.874 4.262 1.00 17.67 293 TYR A C 1
ATOM 2181 O O . TYR A 1 290 ? 45.221 3.905 4.457 1.00 16.61 293 TYR A O 1
ATOM 2190 N N . LYS A 1 291 ? 43.295 4.983 4.813 1.00 15.60 294 LYS A N 1
ATOM 2191 C CA . LYS A 1 291 ? 42.769 3.902 5.646 1.00 15.80 294 LYS A CA 1
ATOM 2192 C C . LYS A 1 291 ? 42.805 2.561 4.885 1.00 14.28 294 LYS A C 1
ATOM 2193 O O . LYS A 1 291 ? 42.985 1.513 5.482 1.00 13.18 294 LYS A O 1
ATOM 2199 N N . HIS A 1 292 ? 42.660 2.619 3.565 1.00 14.17 295 HIS A N 1
ATOM 2200 C CA . HIS A 1 292 ? 42.614 1.385 2.742 1.00 15.38 295 HIS A CA 1
ATOM 2201 C C . HIS A 1 292 ? 43.969 0.657 2.661 1.00 14.94 295 HIS A C 1
ATOM 2202 O O . HIS A 1 292 ? 44.037 -0.476 2.213 1.00 16.26 295 HIS A O 1
ATOM 2209 N N . ILE A 1 293 ? 45.053 1.324 3.058 1.00 15.13 296 ILE A N 1
ATOM 2210 C CA . ILE A 1 293 ? 46.352 0.660 3.119 1.00 15.47 296 ILE A CA 1
ATOM 2211 C C . ILE A 1 293 ? 46.434 -0.321 4.311 1.00 14.75 296 ILE A C 1
ATOM 2212 O O . ILE A 1 293 ? 47.064 -1.380 4.210 1.00 14.34 296 ILE A O 1
ATOM 2217 N N . ILE A 1 294 ? 45.780 0.029 5.414 1.00 13.75 297 ILE A N 1
ATOM 2218 C CA . ILE A 1 294 ? 45.827 -0.833 6.639 1.00 13.44 297 ILE A CA 1
ATOM 2219 C C . ILE A 1 294 ? 44.654 -1.805 6.743 1.00 13.54 297 ILE A C 1
ATOM 2220 O O . ILE A 1 294 ? 44.796 -2.909 7.314 1.00 14.25 297 ILE A O 1
ATOM 2225 N N . LEU A 1 295 ? 43.483 -1.414 6.241 1.00 12.65 298 LEU A N 1
ATOM 2226 C CA . LEU A 1 295 ? 42.333 -2.325 6.282 1.00 12.35 298 LEU A CA 1
ATOM 2227 C C . LEU A 1 295 ? 42.704 -3.576 5.451 1.00 13.08 298 LEU A C 1
ATOM 2228 O O . LEU A 1 295 ? 43.273 -3.435 4.358 1.00 12.41 298 LEU A O 1
ATOM 2233 N N . GLY A 1 296 ? 42.444 -4.766 5.984 1.00 11.85 299 GLY A N 1
ATOM 2234 C CA . GLY A 1 296 ? 42.769 -6.016 5.263 1.00 13.03 299 GLY A CA 1
ATOM 2235 C C . GLY A 1 296 ? 44.227 -6.435 5.339 1.00 12.96 299 GLY A C 1
ATOM 2236 O O . GLY A 1 296 ? 44.619 -7.433 4.691 1.00 12.95 299 GLY A O 1
ATOM 2237 N N . SER A 1 297 ? 45.050 -5.702 6.104 1.00 12.15 300 SER A N 1
ATOM 2238 C CA . SER A 1 297 ? 46.493 -5.964 6.108 1.00 12.70 300 SER A CA 1
ATOM 2239 C C . SER A 1 297 ? 46.967 -7.135 6.973 1.00 12.82 300 SER A C 1
ATOM 2240 O O . SER A 1 297 ? 48.154 -7.445 6.942 1.00 13.54 300 SER A O 1
ATOM 2243 N N . GLU A 1 298 ? 46.069 -7.787 7.725 1.00 12.63 301 GLU A N 1
ATOM 2244 C CA . GLU A 1 298 ? 46.395 -8.989 8.523 1.00 13.76 301 GLU A CA 1
ATOM 2245 C C . GLU A 1 298 ? 47.632 -8.889 9.436 1.00 13.35 301 GLU A C 1
ATOM 2246 O O . GLU A 1 298 ? 48.440 -9.809 9.487 1.00 13.30 301 GLU A O 1
ATOM 2252 N N . GLY A 1 299 ? 47.827 -7.715 10.070 1.00 13.60 302 GLY A N 1
ATOM 2253 C CA . GLY A 1 299 ? 48.971 -7.521 10.949 1.00 13.79 302 GLY A CA 1
ATOM 2254 C C . GLY A 1 299 ? 50.335 -7.348 10.314 1.00 13.97 302 GLY A C 1
ATOM 2255 O O . GLY A 1 299 ? 51.342 -7.364 11.022 1.00 15.06 302 GLY A O 1
ATOM 2256 N N . THR A 1 300 ? 50.397 -7.233 8.993 1.00 12.69 303 THR A N 1
ATOM 2257 C CA . THR A 1 300 ? 51.695 -7.186 8.310 1.00 12.11 303 THR A CA 1
ATOM 2258 C C . THR A 1 300 ? 52.223 -5.740 8.190 1.00 12.79 303 THR A C 1
ATOM 2259 O O . THR A 1 300 ? 53.343 -5.506 7.695 1.00 12.41 303 THR A O 1
ATOM 2263 N N . LEU A 1 301 ? 51.386 -4.783 8.577 1.00 13.48 304 LEU A N 1
ATOM 2264 C CA . LEU A 1 301 ? 51.722 -3.361 8.419 1.00 15.68 304 LEU A CA 1
ATOM 2265 C C . LEU A 1 301 ? 51.552 -2.596 9.734 1.00 16.91 304 LEU A C 1
ATOM 2266 O O . LEU A 1 301 ? 51.499 -1.374 9.708 1.00 18.99 304 LEU A O 1
ATOM 2271 N N . GLY A 1 302 ? 51.466 -3.313 10.864 1.00 16.69 305 GLY A N 1
ATOM 2272 C CA . GLY A 1 302 ? 51.309 -2.671 12.182 1.00 16.64 305 GLY A CA 1
ATOM 2273 C C . GLY A 1 302 ? 50.071 -3.135 12.949 1.00 16.14 305 GLY A C 1
ATOM 2274 O O . GLY A 1 302 ? 49.290 -3.932 12.452 1.00 15.58 305 GLY A O 1
ATOM 2275 N N . ILE A 1 303 ? 49.882 -2.556 14.137 1.00 15.86 306 ILE A N 1
ATOM 2276 C CA . ILE A 1 303 ? 48.818 -2.927 15.063 1.00 15.42 306 ILE A CA 1
ATOM 2277 C C . ILE A 1 303 ? 47.804 -1.796 15.181 1.00 14.72 306 ILE A C 1
ATOM 2278 O O . ILE A 1 303 ? 48.132 -0.682 15.611 1.00 14.59 306 ILE A O 1
ATOM 2283 N N . ILE A 1 304 ? 46.563 -2.099 14.831 1.00 14.38 307 ILE A N 1
ATOM 2284 C CA . ILE A 1 304 ? 45.471 -1.155 15.020 1.00 13.50 307 ILE A CA 1
ATOM 2285 C C . ILE A 1 304 ? 45.107 -1.190 16.505 1.00 13.79 307 ILE A C 1
ATOM 2286 O O . ILE A 1 304 ? 44.909 -2.277 17.075 1.00 11.69 307 ILE A O 1
ATOM 2291 N N . THR A 1 305 ? 45.008 -0.014 17.101 1.00 13.25 308 THR A N 1
ATOM 2292 C CA . THR A 1 305 ? 44.740 0.086 18.560 1.00 14.04 308 THR A CA 1
ATOM 2293 C C . THR A 1 305 ? 43.332 0.597 18.919 1.00 13.93 308 THR A C 1
ATOM 2294 O O . THR A 1 305 ? 42.641 -0.023 19.739 1.00 13.78 308 THR A O 1
ATOM 2298 N N . GLU A 1 306 ? 42.954 1.750 18.360 1.00 13.64 309 GLU A N 1
ATOM 2299 C CA . GLU A 1 306 ? 41.650 2.392 18.580 1.00 14.93 309 GLU A CA 1
ATOM 2300 C C . GLU A 1 306 ? 41.020 2.844 17.246 1.00 13.73 309 GLU A C 1
ATOM 2301 O O . GLU A 1 306 ? 41.730 3.417 16.418 1.00 13.84 309 GLU A O 1
ATOM 2307 N N . ALA A 1 307 ? 39.717 2.630 17.061 1.00 12.60 310 ALA A N 1
ATOM 2308 C CA . ALA A 1 307 ? 39.023 2.956 15.780 1.00 12.85 310 ALA A CA 1
ATOM 2309 C C . ALA A 1 307 ? 37.821 3.831 16.060 1.00 13.39 310 ALA A C 1
ATOM 2310 O O . ALA A 1 307 ? 37.103 3.593 17.059 1.00 13.70 310 ALA A O 1
ATOM 2312 N N . VAL A 1 308 ? 37.611 4.846 15.215 1.00 12.54 311 VAL A N 1
ATOM 2313 C CA . VAL A 1 308 ? 36.391 5.639 15.252 1.00 12.62 311 VAL A CA 1
ATOM 2314 C C . VAL A 1 308 ? 35.479 5.012 14.217 1.00 13.08 311 VAL A C 1
ATOM 2315 O O . VAL A 1 308 ? 35.832 4.973 13.033 1.00 12.89 311 VAL A O 1
ATOM 2319 N N . MET A 1 309 ? 34.375 4.422 14.672 1.00 13.10 312 MET A N 1
ATOM 2320 C CA . MET A 1 309 ? 33.414 3.703 13.817 1.00 13.40 312 MET A CA 1
ATOM 2321 C C . MET A 1 309 ? 32.120 4.470 13.684 1.00 13.83 312 MET A C 1
ATOM 2322 O O . MET A 1 309 ? 31.655 5.117 14.640 1.00 13.31 312 MET A O 1
ATOM 2327 N N . LYS A 1 310 ? 31.540 4.410 12.498 1.00 14.46 313 LYS A N 1
ATOM 2328 C CA . LYS A 1 310 ? 30.204 4.942 12.278 1.00 16.47 313 LYS A CA 1
ATOM 2329 C C . LYS A 1 310 ? 29.177 4.054 12.963 1.00 15.84 313 LYS A C 1
ATOM 2330 O O . LYS A 1 310 ? 29.163 2.862 12.730 1.00 16.66 313 LYS A O 1
ATOM 2336 N N . VAL A 1 311 ? 28.301 4.618 13.777 1.00 14.54 314 VAL A N 1
ATOM 2337 C CA . VAL A 1 311 ? 27.287 3.809 14.472 1.00 14.31 314 VAL A CA 1
ATOM 2338 C C . VAL A 1 311 ? 25.912 4.342 14.075 1.00 15.34 314 VAL A C 1
ATOM 2339 O O . VAL A 1 311 ? 25.822 5.414 13.435 1.00 15.93 314 VAL A O 1
ATOM 2343 N N . HIS A 1 312 ? 24.846 3.631 14.458 1.00 14.77 315 HIS A N 1
ATOM 2344 C CA . HIS A 1 312 ? 23.486 4.122 14.260 1.00 14.21 315 HIS A CA 1
ATOM 2345 C C . HIS A 1 312 ? 22.702 4.011 15.564 1.00 14.36 315 HIS A C 1
ATOM 2346 O O . HIS A 1 312 ? 23.090 3.262 16.451 1.00 13.59 315 HIS A O 1
ATOM 2353 N N . ALA A 1 313 ? 21.595 4.743 15.665 1.00 14.73 316 ALA A N 1
ATOM 2354 C CA . ALA A 1 313 ? 20.663 4.595 16.793 1.00 15.93 316 ALA A CA 1
ATOM 2355 C C . ALA A 1 313 ? 20.083 3.165 16.849 1.00 16.48 316 ALA A C 1
ATOM 2356 O O . ALA A 1 313 ? 19.804 2.578 15.823 1.00 16.78 316 ALA A O 1
ATOM 2358 N N . VAL A 1 314 ? 19.910 2.617 18.049 1.00 17.51 317 VAL A N 1
ATOM 2359 C CA . VAL A 1 314 ? 19.265 1.297 18.217 1.00 18.52 317 VAL A CA 1
ATOM 2360 C C . VAL A 1 314 ? 17.925 1.400 17.508 1.00 18.76 317 VAL A C 1
ATOM 2361 O O . VAL A 1 314 ? 17.176 2.353 17.752 1.00 18.47 317 VAL A O 1
ATOM 2365 N N . PRO A 1 315 ? 17.651 0.481 16.553 1.00 20.06 318 PRO A N 1
ATOM 2366 C CA . PRO A 1 315 ? 16.448 0.589 15.708 1.00 20.62 318 PRO A CA 1
ATOM 2367 C C . PRO A 1 315 ? 15.128 0.678 16.501 1.00 20.80 318 PRO A C 1
ATOM 2368 O O . PRO A 1 315 ? 14.963 -0.022 17.505 1.00 20.72 318 PRO A O 1
ATOM 2372 N N . GLN A 1 316 ? 14.215 1.546 16.054 1.00 20.45 319 GLN A N 1
ATOM 2373 C CA . GLN A 1 316 ? 12.843 1.566 16.548 1.00 21.49 319 GLN A CA 1
ATOM 2374 C C . GLN A 1 316 ? 12.133 0.212 16.370 1.00 21.02 319 GLN A C 1
ATOM 2375 O O . GLN A 1 316 ? 11.465 -0.245 17.298 1.00 20.26 319 GLN A O 1
ATOM 2381 N N . ALA A 1 317 ? 12.303 -0.412 15.192 1.00 19.52 320 ALA A N 1
ATOM 2382 C CA . ALA A 1 317 ? 11.684 -1.689 14.831 1.00 19.37 320 ALA A CA 1
ATOM 2383 C C . ALA A 1 317 ? 12.734 -2.704 14.421 1.00 18.79 320 ALA A C 1
ATOM 2384 O O . ALA A 1 317 ? 13.665 -2.380 13.656 1.00 17.96 320 ALA A O 1
ATOM 2386 N N . VAL A 1 318 ? 12.587 -3.927 14.939 1.00 19.19 321 VAL A N 1
ATOM 2387 C CA . VAL A 1 318 ? 13.432 -5.079 14.563 1.00 19.52 321 VAL A CA 1
ATOM 2388 C C . VAL A 1 318 ? 12.491 -6.252 14.371 1.00 20.37 321 VAL A C 1
ATOM 2389 O O . VAL A 1 318 ? 11.844 -6.709 15.332 1.00 20.40 321 VAL A O 1
ATOM 2393 N N . GLU A 1 319 ? 12.360 -6.712 13.127 1.00 18.53 322 GLU A N 1
ATOM 2394 C CA . GLU A 1 319 ? 11.377 -7.756 12.810 1.00 18.41 322 GLU A CA 1
ATOM 2395 C C . GLU A 1 319 ? 12.031 -8.816 11.918 1.00 17.68 322 GLU A C 1
ATOM 2396 O O . GLU A 1 319 ? 12.436 -8.523 10.783 1.00 17.01 322 GLU A O 1
ATOM 2402 N N . TYR A 1 320 ? 12.129 -10.045 12.426 1.00 17.87 323 TYR A N 1
ATOM 2403 C CA . TYR A 1 320 ? 12.810 -11.133 11.695 1.00 18.07 323 TYR A CA 1
ATOM 2404 C C . TYR A 1 320 ? 11.798 -12.260 11.551 1.00 18.11 323 TYR A C 1
ATOM 2405 O O . TYR A 1 320 ? 11.075 -12.547 12.502 1.00 17.47 323 TYR A O 1
ATOM 2414 N N . TYR A 1 321 ? 11.733 -12.845 10.366 1.00 17.40 324 TYR A N 1
ATOM 2415 C CA . TYR A 1 321 ? 10.682 -13.792 9.990 1.00 18.20 324 TYR A CA 1
ATOM 2416 C C . TYR A 1 321 ? 11.276 -15.050 9.373 1.00 17.34 324 TYR A C 1
ATOM 2417 O O . TYR A 1 321 ? 12.365 -14.999 8.789 1.00 17.99 324 TYR A O 1
ATOM 2426 N N . GLY A 1 322 ? 10.576 -16.179 9.495 1.00 17.50 325 GLY A N 1
ATOM 2427 C CA . GLY A 1 322 ? 10.919 -17.386 8.725 1.00 16.69 325 GLY A CA 1
ATOM 2428 C C . GLY A 1 322 ? 9.847 -17.684 7.684 1.00 17.28 325 GLY A C 1
ATOM 2429 O O . GLY A 1 322 ? 8.663 -17.392 7.873 1.00 16.48 325 GLY A O 1
ATOM 2430 N N . PHE A 1 323 ? 10.270 -18.290 6.571 1.00 17.06 326 PHE A N 1
ATOM 2431 C CA . PHE A 1 323 ? 9.392 -18.674 5.499 1.00 17.09 326 PHE A CA 1
ATOM 2432 C C . PHE A 1 323 ? 9.903 -20.018 4.923 1.00 17.24 326 PHE A C 1
ATOM 2433 O O . PHE A 1 323 ? 11.107 -20.247 4.893 1.00 17.99 326 PHE A O 1
ATOM 2441 N N . LEU A 1 324 ? 8.993 -20.864 4.470 1.00 17.56 327 LEU A N 1
ATOM 2442 C CA . LEU A 1 324 ? 9.362 -22.062 3.724 1.00 17.42 327 LEU A CA 1
ATOM 2443 C C . LEU A 1 324 ? 9.025 -21.885 2.270 1.00 18.25 327 LEU A C 1
ATOM 2444 O O . LEU A 1 324 ? 8.026 -21.252 1.945 1.00 18.66 327 LEU A O 1
ATOM 2449 N N . PHE A 1 325 ? 9.839 -22.487 1.400 1.00 18.60 328 PHE A N 1
ATOM 2450 C CA . PHE A 1 325 ? 9.580 -22.552 -0.046 1.00 18.47 328 PHE A CA 1
ATOM 2451 C C . PHE A 1 325 ? 9.490 -23.996 -0.471 1.00 19.02 328 PHE A C 1
ATOM 2452 O O . PHE A 1 325 ? 10.153 -24.853 0.129 1.00 18.93 328 PHE A O 1
ATOM 2460 N N . PRO A 1 326 ? 8.690 -24.279 -1.525 1.00 19.43 329 PRO A N 1
ATOM 2461 C CA . PRO A 1 326 ? 8.593 -25.660 -1.985 1.00 19.48 329 PRO A CA 1
ATOM 2462 C C . PRO A 1 326 ? 9.891 -26.215 -2.594 1.00 19.65 329 PRO A C 1
ATOM 2463 O O . PRO A 1 326 ? 10.121 -27.419 -2.519 1.00 18.97 329 PRO A O 1
ATOM 2467 N N . THR A 1 327 ? 10.719 -25.353 -3.185 1.00 19.31 330 THR A N 1
ATOM 2468 C CA . THR A 1 327 ? 11.974 -25.797 -3.818 1.00 19.34 330 THR A CA 1
ATOM 2469 C C . THR A 1 327 ? 13.029 -24.716 -3.731 1.00 19.52 330 THR A C 1
ATOM 2470 O O . THR A 1 327 ? 12.691 -23.518 -3.577 1.00 18.32 330 THR A O 1
ATOM 2474 N N . PHE A 1 328 ? 14.296 -25.111 -3.874 1.00 19.56 331 PHE A N 1
ATOM 2475 C CA . PHE A 1 328 ? 15.412 -24.123 -3.962 1.00 20.26 331 PHE A CA 1
ATOM 2476 C C . PHE A 1 328 ? 15.199 -23.080 -5.087 1.00 19.59 331 PHE A C 1
ATOM 2477 O O . PHE A 1 328 ? 15.456 -21.861 -4.894 1.00 19.55 331 PHE A O 1
ATOM 2485 N N . ALA A 1 329 ? 14.689 -23.554 -6.232 1.00 18.57 332 ALA A N 1
ATOM 2486 C CA . ALA A 1 329 ? 14.347 -22.679 -7.364 1.00 18.33 332 ALA A CA 1
ATOM 2487 C C . ALA A 1 329 ? 13.402 -21.503 -7.016 1.00 18.36 332 ALA A C 1
ATOM 2488 O O . ALA A 1 329 ? 13.667 -20.369 -7.424 1.00 18.14 332 ALA A O 1
ATOM 2490 N N . HIS A 1 330 ? 12.314 -21.780 -6.289 1.00 17.98 333 HIS A N 1
ATOM 2491 C CA . HIS A 1 330 ? 11.363 -20.750 -5.810 1.00 18.03 333 HIS A CA 1
ATOM 2492 C C . HIS A 1 330 ? 12.069 -19.721 -4.946 1.00 17.92 333 HIS A C 1
ATOM 2493 O O . HIS A 1 330 ? 11.858 -18.508 -5.091 1.00 17.98 333 HIS A O 1
ATOM 2500 N N . ALA A 1 331 ? 12.903 -20.205 -4.030 1.00 18.07 334 ALA A N 1
ATOM 2501 C CA . ALA A 1 331 ? 13.658 -19.303 -3.143 1.00 17.62 334 ALA A CA 1
ATOM 2502 C C . ALA A 1 331 ? 14.604 -18.402 -3.921 1.00 18.48 334 ALA A C 1
ATOM 2503 O O . ALA A 1 331 ? 14.690 -17.203 -3.615 1.00 17.17 334 ALA A O 1
ATOM 2505 N N . VAL A 1 332 ? 15.310 -18.947 -4.907 1.00 17.46 335 VAL A N 1
ATOM 2506 C CA . VAL A 1 332 ? 16.237 -18.136 -5.718 1.00 19.13 335 VAL A CA 1
ATOM 2507 C C . VAL A 1 332 ? 15.493 -17.072 -6.513 1.00 19.67 335 VAL A C 1
ATOM 2508 O O . VAL A 1 332 ? 15.948 -15.914 -6.628 1.00 20.02 335 VAL A O 1
ATOM 2512 N N . SER A 1 333 ? 14.356 -17.454 -7.093 1.00 20.18 336 SER A N 1
ATOM 2513 C CA A SER A 1 333 ? 13.527 -16.478 -7.826 0.50 19.88 336 SER A CA 1
ATOM 2514 C CA B SER A 1 333 ? 13.502 -16.499 -7.823 0.50 19.97 336 SER A CA 1
ATOM 2515 C C . SER A 1 333 ? 13.072 -15.336 -6.923 1.00 19.92 336 SER A C 1
ATOM 2516 O O . SER A 1 333 ? 13.117 -14.154 -7.325 1.00 19.68 336 SER A O 1
ATOM 2521 N N . ALA A 1 334 ? 12.642 -15.673 -5.707 1.00 19.61 337 ALA A N 1
ATOM 2522 C CA . ALA A 1 334 ? 12.210 -14.645 -4.765 1.00 19.47 337 ALA A CA 1
ATOM 2523 C C . ALA A 1 334 ? 13.364 -13.686 -4.489 1.00 19.79 337 ALA A C 1
ATOM 2524 O O . ALA A 1 334 ? 13.180 -12.459 -4.533 1.00 19.45 337 ALA A O 1
ATOM 2526 N N . LEU A 1 335 ? 14.549 -14.235 -4.236 1.00 19.84 338 LEU A N 1
ATOM 2527 C CA . LEU A 1 335 ? 15.766 -13.404 -3.948 1.00 21.29 338 LEU A CA 1
ATOM 2528 C C . LEU A 1 335 ? 16.088 -12.408 -5.078 1.00 20.80 338 LEU A C 1
ATOM 2529 O O . LEU A 1 335 ? 16.410 -11.225 -4.821 1.00 19.82 338 LEU A O 1
ATOM 2534 N N . GLN A 1 336 ? 15.999 -12.892 -6.325 1.00 19.87 339 GLN A N 1
ATOM 2535 C CA . GLN A 1 336 ? 16.265 -12.073 -7.522 1.00 20.92 339 GLN A CA 1
ATOM 2536 C C . GLN A 1 336 ? 15.264 -10.958 -7.674 1.00 20.55 339 GLN A C 1
ATOM 2537 O O . GLN A 1 336 ? 15.635 -9.810 -7.933 1.00 20.70 339 GLN A O 1
ATOM 2543 N N . GLN A 1 337 ? 13.992 -11.302 -7.501 1.00 20.04 340 GLN A N 1
ATOM 2544 C CA . GLN A 1 337 ? 12.904 -10.324 -7.597 1.00 20.77 340 GLN A CA 1
ATOM 2545 C C . GLN A 1 337 ? 12.959 -9.290 -6.459 1.00 19.96 340 GLN A C 1
ATOM 2546 O O . GLN A 1 337 ? 12.626 -8.097 -6.660 1.00 18.99 340 GLN A O 1
ATOM 2552 N N . ILE A 1 338 ? 13.385 -9.743 -5.275 1.00 20.09 341 ILE A N 1
ATOM 2553 C CA . ILE A 1 338 ? 13.557 -8.815 -4.136 1.00 20.10 341 ILE A CA 1
ATOM 2554 C C . ILE A 1 338 ? 14.608 -7.759 -4.482 1.00 21.26 341 ILE A C 1
ATOM 2555 O O . ILE A 1 338 ? 14.330 -6.538 -4.348 1.00 20.80 341 ILE A O 1
ATOM 2560 N N . ARG A 1 339 ? 15.791 -8.201 -4.934 1.00 22.08 342 ARG A N 1
ATOM 2561 C CA . ARG A 1 339 ? 16.859 -7.251 -5.269 1.00 24.11 342 ARG A CA 1
ATOM 2562 C C . ARG A 1 339 ? 16.465 -6.317 -6.413 1.00 23.65 342 ARG A C 1
ATOM 2563 O O . ARG A 1 339 ? 16.719 -5.106 -6.326 1.00 23.40 342 ARG A O 1
ATOM 2571 N N . SER A 1 340 ? 15.800 -6.858 -7.444 1.00 24.06 343 SER A N 1
ATOM 2572 C CA . SER A 1 340 ? 15.346 -6.034 -8.583 1.00 24.78 343 SER A CA 1
ATOM 2573 C C . SER A 1 340 ? 14.351 -4.952 -8.206 1.00 24.27 343 SER A C 1
ATOM 2574 O O . SER A 1 340 ? 14.302 -3.897 -8.843 1.00 24.38 343 SER A O 1
ATOM 2577 N N . SER A 1 341 ? 13.535 -5.226 -7.187 1.00 23.80 344 SER A N 1
ATOM 2578 C CA . SER A 1 341 ? 12.533 -4.282 -6.738 1.00 23.30 344 SER A CA 1
ATOM 2579 C C . SER A 1 341 ? 13.181 -3.070 -6.086 1.00 22.86 344 SER A C 1
ATOM 2580 O O . SER A 1 341 ? 12.535 -2.020 -5.979 1.00 22.58 344 SER A O 1
ATOM 2583 N N . GLU A 1 342 ? 14.435 -3.225 -5.642 1.00 22.47 345 GLU A N 1
ATOM 2584 C CA . GLU A 1 342 ? 15.225 -2.158 -4.967 1.00 23.70 345 GLU A CA 1
ATOM 2585 C C . GLU A 1 342 ? 14.737 -1.841 -3.557 1.00 22.35 345 GLU A C 1
ATOM 2586 O O . GLU A 1 342 ? 15.154 -0.835 -2.966 1.00 22.30 345 GLU A O 1
ATOM 2592 N N . VAL A 1 343 ? 13.861 -2.691 -3.011 1.00 21.74 346 VAL A N 1
ATOM 2593 C CA . VAL A 1 343 ? 13.378 -2.516 -1.646 1.00 21.26 346 VAL A CA 1
ATOM 2594 C C . VAL A 1 343 ? 13.792 -3.783 -0.889 1.00 21.36 346 VAL A C 1
ATOM 2595 O O . VAL A 1 343 ? 13.105 -4.804 -0.945 1.00 20.48 346 VAL A O 1
ATOM 2599 N N . ILE A 1 344 ? 14.925 -3.712 -0.203 1.00 21.49 347 ILE A N 1
ATOM 2600 C CA . ILE A 1 344 ? 15.552 -4.954 0.247 1.00 22.04 347 ILE A CA 1
ATOM 2601 C C . ILE A 1 344 ? 15.518 -5.124 1.782 1.00 20.83 347 ILE A C 1
ATOM 2602 O O . ILE A 1 344 ? 15.480 -4.134 2.512 1.00 20.27 347 ILE A O 1
ATOM 2607 N N . PRO A 1 345 ? 15.507 -6.368 2.275 1.00 18.78 348 PRO A N 1
ATOM 2608 C CA . PRO A 1 345 ? 15.659 -6.586 3.712 1.00 17.82 348 PRO A CA 1
ATOM 2609 C C . PRO A 1 345 ? 17.032 -6.238 4.273 1.00 16.62 348 PRO A C 1
ATOM 2610 O O . PRO A 1 345 ? 18.014 -6.100 3.545 1.00 15.82 348 PRO A O 1
ATOM 2614 N N . THR A 1 346 ? 17.080 -6.138 5.591 1.00 15.49 349 THR A N 1
ATOM 2615 C CA . THR A 1 346 ? 18.323 -5.914 6.332 1.00 15.87 349 THR A CA 1
ATOM 2616 C C . THR A 1 346 ? 19.204 -7.182 6.269 1.00 17.05 349 THR A C 1
ATOM 2617 O O . THR A 1 346 ? 20.441 -7.110 6.176 1.00 16.74 349 THR A O 1
ATOM 2621 N N . MET A 1 347 ? 18.543 -8.332 6.321 1.00 18.52 350 MET A N 1
ATOM 2622 C CA . MET A 1 347 ? 19.241 -9.615 6.258 1.00 21.68 350 MET A CA 1
ATOM 2623 C C . MET A 1 347 ? 18.356 -10.600 5.533 1.00 20.26 350 MET A C 1
ATOM 2624 O O . MET A 1 347 ? 17.127 -10.591 5.693 1.00 19.48 350 MET A O 1
ATOM 2629 N N . ILE A 1 348 ? 18.993 -11.452 4.729 1.00 21.77 351 ILE A N 1
ATOM 2630 C CA . ILE A 1 348 ? 18.308 -12.616 4.183 1.00 22.89 351 ILE A CA 1
ATOM 2631 C C . ILE A 1 348 ? 19.277 -13.821 4.220 1.00 22.17 351 ILE A C 1
ATOM 2632 O O . ILE A 1 348 ? 20.490 -13.658 4.115 1.00 22.75 351 ILE A O 1
ATOM 2637 N N . ARG A 1 349 ? 18.749 -15.014 4.447 1.00 21.05 352 ARG A N 1
ATOM 2638 C CA . ARG A 1 349 ? 19.547 -16.235 4.313 1.00 20.17 352 ARG A CA 1
ATOM 2639 C C . ARG A 1 349 ? 18.577 -17.280 3.742 1.00 19.25 352 ARG A C 1
ATOM 2640 O O . ARG A 1 349 ? 17.440 -17.337 4.180 1.00 18.33 352 ARG A O 1
ATOM 2648 N N . VAL A 1 350 ? 19.004 -18.019 2.719 1.00 17.73 353 VAL A N 1
ATOM 2649 C CA . VAL A 1 350 ? 18.225 -19.132 2.185 1.00 18.52 353 VAL A CA 1
ATOM 2650 C C . VAL A 1 350 ? 19.006 -20.426 2.477 1.00 18.47 353 VAL A C 1
ATOM 2651 O O . VAL A 1 350 ? 20.161 -20.530 2.090 1.00 18.97 353 VAL A O 1
ATOM 2655 N N . TYR A 1 351 ? 18.370 -21.378 3.159 1.00 18.79 354 TYR A N 1
ATOM 2656 C CA . TYR A 1 351 ? 18.964 -22.690 3.476 1.00 18.60 354 TYR A CA 1
ATOM 2657 C C . TYR A 1 351 ? 18.437 -23.742 2.492 1.00 18.31 354 TYR A C 1
ATOM 2658 O O . TYR A 1 351 ? 17.243 -23.775 2.232 1.00 17.52 354 TYR A O 1
ATOM 2667 N N . ASP A 1 352 ? 19.331 -24.555 1.914 1.00 17.33 355 ASP A N 1
ATOM 2668 C CA . ASP A 1 352 ? 18.902 -25.610 1.004 1.00 17.28 355 ASP A CA 1
ATOM 2669 C C . ASP A 1 352 ? 18.240 -26.695 1.881 1.00 17.24 355 ASP A C 1
ATOM 2670 O O . ASP A 1 352 ? 18.251 -26.560 3.127 1.00 16.95 355 ASP A O 1
ATOM 2675 N N . PRO A 1 353 ? 17.582 -27.681 1.261 1.00 17.04 356 PRO A N 1
ATOM 2676 C CA . PRO A 1 353 ? 16.811 -28.654 2.027 1.00 17.38 356 PRO A CA 1
ATOM 2677 C C . PRO A 1 353 ? 17.602 -29.396 3.132 1.00 17.33 356 PRO A C 1
ATOM 2678 O O . PRO A 1 353 ? 17.039 -29.645 4.220 1.00 17.22 356 PRO A O 1
ATOM 2682 N N . GLU A 1 354 ? 18.862 -29.752 2.850 1.00 16.85 357 GLU A N 1
ATOM 2683 C CA . GLU A 1 354 ? 19.732 -30.439 3.818 1.00 17.06 357 GLU A CA 1
ATOM 2684 C C . GLU A 1 354 ? 20.070 -29.573 5.048 1.00 16.95 357 GLU A C 1
ATOM 2685 O O . GLU A 1 354 ? 20.002 -30.073 6.196 1.00 16.78 357 GLU A O 1
ATOM 2691 N N . GLU A 1 355 ? 20.427 -28.303 4.834 1.00 17.11 358 GLU A N 1
ATOM 2692 C CA . GLU A 1 355 ? 20.598 -27.376 5.979 1.00 17.47 358 GLU A CA 1
ATOM 2693 C C . GLU A 1 355 ? 19.269 -27.077 6.696 1.00 16.88 358 GLU A C 1
ATOM 2694 O O . GLU A 1 355 ? 19.252 -26.852 7.945 1.00 16.49 358 GLU A O 1
ATOM 2700 N N . THR A 1 356 ? 18.172 -27.075 5.943 1.00 17.15 359 THR A N 1
ATOM 2701 C CA . THR A 1 356 ? 16.807 -26.881 6.532 1.00 17.77 359 THR A CA 1
ATOM 2702 C C . THR A 1 356 ? 16.450 -28.008 7.507 1.00 18.28 359 THR A C 1
ATOM 2703 O O . THR A 1 356 ? 15.967 -27.749 8.618 1.00 17.08 359 THR A O 1
ATOM 2707 N N . GLN A 1 357 ? 16.727 -29.244 7.080 1.00 17.53 360 GLN A N 1
ATOM 2708 C CA . GLN A 1 357 ? 16.501 -30.446 7.860 1.00 18.60 360 GLN A CA 1
ATOM 2709 C C . GLN A 1 357 ? 17.329 -30.413 9.137 1.00 18.20 360 GLN A C 1
ATOM 2710 O O . GLN A 1 357 ? 16.802 -30.692 10.223 1.00 17.93 360 GLN A O 1
ATOM 2716 N N . LEU A 1 358 ? 18.604 -30.047 9.007 1.00 18.49 361 LEU A N 1
ATOM 2717 C CA . LEU A 1 358 ? 19.485 -29.896 10.152 1.00 20.07 361 LEU A CA 1
ATOM 2718 C C . LEU A 1 358 ? 18.905 -28.891 11.152 1.00 21.17 361 LEU A C 1
ATOM 2719 O O . LEU A 1 358 ? 18.845 -29.165 12.369 1.00 21.32 361 LEU A O 1
ATOM 2724 N N . SER A 1 359 ? 18.490 -27.732 10.640 1.00 22.06 362 SER A N 1
ATOM 2725 C CA . SER A 1 359 ? 17.927 -26.681 11.482 1.00 23.73 362 SER A CA 1
ATOM 2726 C C . SER A 1 359 ? 16.772 -27.222 12.328 1.00 23.83 362 SER A C 1
ATOM 2727 O O . SER A 1 359 ? 16.754 -27.035 13.537 1.00 23.77 362 SER A O 1
ATOM 2730 N N . PHE A 1 360 ? 15.849 -27.937 11.701 1.00 23.46 363 PHE A N 1
ATOM 2731 C CA . PHE A 1 360 ? 14.684 -28.473 12.408 1.00 23.78 363 PHE A CA 1
ATOM 2732 C C . PHE A 1 360 ? 14.978 -29.662 13.324 1.00 24.27 363 PHE A C 1
ATOM 2733 O O . PHE A 1 360 ? 14.246 -29.876 14.296 1.00 24.53 363 PHE A O 1
ATOM 2741 N N . ALA A 1 361 ? 16.069 -30.381 13.056 1.00 24.25 364 ALA A N 1
ATOM 2742 C CA . ALA A 1 361 ? 16.491 -31.518 13.889 1.00 24.95 364 ALA A CA 1
ATOM 2743 C C . ALA A 1 361 ? 17.200 -31.093 15.192 1.00 25.64 364 ALA A C 1
ATOM 2744 O O . ALA A 1 361 ? 17.328 -31.890 16.136 1.00 25.32 364 ALA A O 1
ATOM 2746 N N . TRP A 1 362 ? 17.631 -29.841 15.236 1.00 26.40 365 TRP A N 1
ATOM 2747 C CA . TRP A 1 362 ? 18.329 -29.255 16.373 1.00 28.00 365 TRP A CA 1
ATOM 2748 C C . TRP A 1 362 ? 17.362 -28.659 17.447 1.00 28.34 365 TRP A C 1
ATOM 2749 O O . TRP A 1 362 ? 17.778 -27.853 18.278 1.00 29.76 365 TRP A O 1
ATOM 2760 N N . LYS A 1 363 ? 16.085 -29.024 17.443 1.00 27.67 366 LYS A N 1
ATOM 2761 C CA . LYS A 1 363 ? 15.120 -28.393 18.368 1.00 27.11 366 LYS A CA 1
ATOM 2762 C C . LYS A 1 363 ? 15.344 -28.862 19.811 1.00 25.31 366 LYS A C 1
ATOM 2763 O O . LYS A 1 363 ? 15.417 -30.067 20.041 1.00 23.95 366 LYS A O 1
ATOM 2769 N N . PRO A 1 364 ? 15.473 -27.920 20.781 1.00 24.05 367 PRO A N 1
ATOM 2770 C CA . PRO A 1 364 ? 15.554 -28.386 22.181 1.00 23.25 367 PRO A CA 1
ATOM 2771 C C . PRO A 1 364 ? 14.226 -28.878 22.800 1.00 22.06 367 PRO A C 1
ATOM 2772 O O . PRO A 1 364 ? 13.147 -28.492 22.357 1.00 22.06 367 PRO A O 1
ATOM 2776 N N . SER A 1 365 ? 14.308 -29.742 23.804 1.00 20.12 368 SER A N 1
ATOM 2777 C CA . SER A 1 365 ? 13.116 -30.278 24.428 1.00 19.12 368 SER A CA 1
ATOM 2778 C C . SER A 1 365 ? 12.559 -29.326 25.525 1.00 19.12 368 SER A C 1
ATOM 2779 O O . SER A 1 365 ? 11.524 -29.612 26.156 1.00 18.41 368 SER A O 1
ATOM 2782 N N . LYS A 1 366 ? 13.274 -28.224 25.743 1.00 19.59 369 LYS A N 1
ATOM 2783 C CA . LYS A 1 366 ? 12.912 -27.219 26.767 1.00 20.01 369 LYS A CA 1
ATOM 2784 C C . LYS A 1 366 ? 13.054 -25.816 26.226 1.00 20.67 369 LYS A C 1
ATOM 2785 O O . LYS A 1 366 ? 13.845 -25.567 25.313 1.00 20.90 369 LYS A O 1
ATOM 2791 N N . GLY A 1 367 ? 12.290 -24.885 26.791 1.00 20.44 370 GLY A N 1
ATOM 2792 C CA . GLY A 1 367 ? 12.326 -23.498 26.343 1.00 21.02 370 GLY A CA 1
ATOM 2793 C C . GLY A 1 367 ? 11.666 -22.613 27.378 1.00 21.45 370 GLY A C 1
ATOM 2794 O O . GLY A 1 367 ? 10.875 -23.081 28.188 1.00 20.69 370 GLY A O 1
ATOM 2795 N N . ALA A 1 368 ? 11.985 -21.332 27.353 1.00 22.90 371 ALA A N 1
ATOM 2796 C CA . ALA A 1 368 ? 11.258 -20.370 28.171 1.00 24.27 371 ALA A CA 1
ATOM 2797 C C . ALA A 1 368 ? 9.784 -20.303 27.765 1.00 25.63 371 ALA A C 1
ATOM 2798 O O . ALA A 1 368 ? 9.414 -20.584 26.604 1.00 24.68 371 ALA A O 1
ATOM 2800 N N . VAL A 1 369 ? 8.952 -19.945 28.734 1.00 27.25 372 VAL A N 1
ATOM 2801 C CA . VAL A 1 369 ? 7.544 -19.642 28.505 1.00 30.06 372 VAL A CA 1
ATOM 2802 C C . VAL A 1 369 ? 7.328 -18.562 27.420 1.00 32.16 372 VAL A C 1
ATOM 2803 O O . VAL A 1 369 ? 6.233 -18.452 26.848 1.00 32.60 372 VAL A O 1
ATOM 2807 N N . SER A 1 370 ? 8.376 -17.792 27.130 1.00 34.05 373 SER A N 1
ATOM 2808 C CA . SER A 1 370 ? 8.312 -16.699 26.151 1.00 36.26 373 SER A CA 1
ATOM 2809 C C . SER A 1 370 ? 8.941 -17.082 24.798 1.00 37.71 373 SER A C 1
ATOM 2810 O O . SER A 1 370 ? 9.344 -16.210 24.002 1.00 38.14 373 SER A O 1
ATOM 2813 N N . GLU A 1 371 ? 9.033 -18.386 24.545 1.00 39.04 374 GLU A N 1
ATOM 2814 C CA . GLU A 1 371 ? 9.740 -18.902 23.372 1.00 40.88 374 GLU A CA 1
ATOM 2815 C C . GLU A 1 371 ? 8.846 -19.870 22.612 1.00 41.53 374 GLU A C 1
ATOM 2816 O O . GLU A 1 371 ? 8.243 -20.767 23.217 1.00 41.38 374 GLU A O 1
ATOM 2822 N N . PHE A 1 372 ? 8.761 -19.693 21.293 1.00 42.89 375 PHE A N 1
ATOM 2823 C CA . PHE A 1 372 ? 7.828 -20.492 20.488 1.00 44.02 375 PHE A CA 1
ATOM 2824 C C . PHE A 1 372 ? 8.460 -21.201 19.276 1.00 43.90 375 PHE A C 1
ATOM 2825 O O . PHE A 1 372 ? 7.983 -21.086 18.143 1.00 44.22 375 PHE A O 1
ATOM 2833 N N . THR A 1 373 ? 9.528 -21.953 19.537 1.00 43.20 376 THR A N 1
ATOM 2834 C CA . THR A 1 373 ? 10.127 -22.819 18.537 1.00 42.45 376 THR A CA 1
ATOM 2835 C C . THR A 1 373 ? 9.215 -24.011 18.221 1.00 41.44 376 THR A C 1
ATOM 2836 O O . THR A 1 373 ? 9.181 -24.469 17.078 1.00 41.14 376 THR A O 1
ATOM 2840 N N . SER A 1 374 ? 8.489 -24.503 19.230 1.00 39.87 377 SER A N 1
ATOM 2841 C CA . SER A 1 374 ? 7.597 -25.638 19.047 1.00 38.91 377 SER A CA 1
ATOM 2842 C C . SER A 1 374 ? 6.475 -25.308 18.061 1.00 37.72 377 SER A C 1
ATOM 2843 O O . SER A 1 374 ? 6.115 -26.142 17.245 1.00 37.08 377 SER A O 1
ATOM 2846 N N . ALA A 1 375 ? 5.959 -24.076 18.114 1.00 36.69 378 ALA A N 1
ATOM 2847 C CA . ALA A 1 375 ? 4.975 -23.607 17.123 1.00 35.73 378 ALA A CA 1
ATOM 2848 C C . ALA A 1 375 ? 5.500 -23.688 15.669 1.00 35.11 378 ALA A C 1
ATOM 2849 O O . ALA A 1 375 ? 4.782 -24.083 14.744 1.00 34.64 378 ALA A O 1
ATOM 2851 N N . MET A 1 376 ? 6.754 -23.332 15.468 1.00 34.07 379 MET A N 1
ATOM 2852 C CA . MET A 1 376 ? 7.287 -23.331 14.104 1.00 34.18 379 MET A CA 1
ATOM 2853 C C . MET A 1 376 ? 7.745 -24.693 13.603 1.00 31.79 379 MET A C 1
ATOM 2854 O O . MET A 1 376 ? 7.613 -24.962 12.408 1.00 31.06 379 MET A O 1
ATOM 2859 N N . VAL A 1 377 ? 8.274 -25.538 14.498 1.00 29.99 380 VAL A N 1
ATOM 2860 C CA . VAL A 1 377 ? 8.539 -26.951 14.151 1.00 28.77 380 VAL A CA 1
ATOM 2861 C C . VAL A 1 377 ? 7.230 -27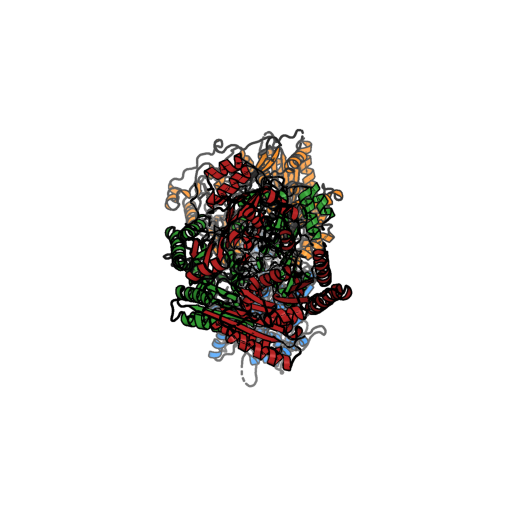.592 13.688 1.00 27.66 380 VAL A C 1
ATOM 2862 O O . VAL A 1 377 ? 7.183 -28.244 12.649 1.00 27.43 380 VAL A O 1
ATOM 2866 N N . LYS A 1 378 ? 6.158 -27.368 14.437 1.00 26.39 381 LYS A N 1
ATOM 2867 C CA . LYS A 1 378 ? 4.860 -27.939 14.080 1.00 25.47 381 LYS A CA 1
ATOM 2868 C C . LYS A 1 378 ? 4.369 -27.490 12.689 1.00 23.89 381 LYS A C 1
ATOM 2869 O O . LYS A 1 378 ? 3.830 -28.302 11.919 1.00 22.59 381 LYS A O 1
ATOM 2875 N N . LYS A 1 379 ? 4.537 -26.204 12.372 1.00 22.92 382 LYS A N 1
ATOM 2876 C CA A LYS A 1 379 ? 4.172 -25.683 11.052 0.50 22.86 382 LYS A CA 1
ATOM 2877 C CA B LYS A 1 379 ? 4.152 -25.703 11.055 0.50 22.78 382 LYS A CA 1
ATOM 2878 C C . LYS A 1 379 ? 5.003 -26.318 9.943 1.00 22.45 382 LYS A C 1
ATOM 2879 O O . LYS A 1 379 ? 4.501 -26.552 8.841 1.00 21.84 382 LYS A O 1
ATOM 2890 N N . TYR A 1 380 ? 6.291 -26.552 10.225 1.00 22.59 383 TYR A N 1
ATOM 2891 C CA . TYR A 1 380 ? 7.173 -27.224 9.247 1.00 22.84 383 TYR A CA 1
ATOM 2892 C C . TYR A 1 380 ? 6.651 -28.642 8.973 1.00 23.01 383 TYR A C 1
ATOM 2893 O O . TYR A 1 380 ? 6.539 -29.077 7.817 1.00 21.74 383 TYR A O 1
ATOM 2902 N N . LEU A 1 381 ? 6.331 -29.352 10.049 1.00 23.68 384 LEU A N 1
ATOM 2903 C CA . LEU A 1 381 ? 5.842 -30.741 9.932 1.00 24.66 384 LEU A CA 1
ATOM 2904 C C . LEU A 1 381 ? 4.537 -30.834 9.174 1.00 24.83 384 LEU A C 1
ATOM 2905 O O . LEU A 1 381 ? 4.372 -31.749 8.382 1.00 25.28 384 LEU A O 1
ATOM 2910 N N . HIS A 1 382 ? 3.621 -29.888 9.383 1.00 24.82 385 HIS A N 1
ATOM 2911 C CA . HIS A 1 382 ? 2.363 -29.856 8.603 1.00 25.40 385 HIS A CA 1
ATOM 2912 C C . HIS A 1 382 ? 2.613 -29.523 7.121 1.00 24.76 385 HIS A C 1
ATOM 2913 O O . HIS A 1 382 ? 1.971 -30.086 6.232 1.00 24.87 385 HIS A O 1
ATOM 2920 N N . TYR A 1 383 ? 3.569 -28.635 6.866 1.00 23.76 386 TYR A N 1
ATOM 2921 C CA . TYR A 1 383 ? 3.907 -28.214 5.498 1.00 22.66 386 TYR A CA 1
ATOM 2922 C C . TYR A 1 383 ? 4.493 -29.327 4.643 1.00 23.17 386 TYR A C 1
ATOM 2923 O O . TYR A 1 383 ? 4.175 -29.425 3.464 1.00 22.87 386 TYR A O 1
ATOM 2932 N N . ILE A 1 384 ? 5.345 -30.158 5.231 1.00 23.70 387 ILE A N 1
ATOM 2933 C CA . ILE A 1 384 ? 5.979 -31.244 4.484 1.00 24.23 387 ILE A CA 1
ATOM 2934 C C . ILE A 1 384 ? 5.032 -32.422 4.217 1.00 25.24 387 ILE A C 1
ATOM 2935 O O . ILE A 1 384 ? 5.382 -33.349 3.473 1.00 24.75 387 ILE A O 1
ATOM 2940 N N . ARG A 1 385 ? 3.824 -32.360 4.786 1.00 26.05 388 ARG A N 1
ATOM 2941 C CA . ARG A 1 385 ? 2.742 -33.267 4.361 1.00 27.14 388 ARG A CA 1
ATOM 2942 C C . ARG A 1 385 ? 2.239 -32.942 2.944 1.00 26.66 388 ARG A C 1
ATOM 2943 O O . ARG A 1 385 ? 1.833 -33.840 2.216 1.00 26.20 388 ARG A O 1
ATOM 2951 N N . SER A 1 386 ? 2.314 -31.671 2.548 1.00 26.65 389 SER A N 1
ATOM 2952 C CA . SER A 1 386 ? 1.911 -31.243 1.196 1.00 26.87 389 SER A CA 1
ATOM 2953 C C . SER A 1 386 ? 3.077 -31.098 0.212 1.00 26.44 389 SER A C 1
ATOM 2954 O O . SER A 1 386 ? 2.887 -31.217 -1.004 1.00 26.25 389 SER A O 1
ATOM 2957 N N . PHE A 1 387 ? 4.268 -30.811 0.734 1.00 25.90 390 PHE A N 1
ATOM 2958 C CA . PHE A 1 387 ? 5.453 -30.581 -0.101 1.00 25.93 390 PHE A CA 1
ATOM 2959 C C . PHE A 1 387 ? 6.559 -31.492 0.349 1.00 26.23 390 PHE A C 1
ATOM 2960 O O . PHE A 1 387 ? 6.865 -31.569 1.526 1.00 26.30 390 PHE A O 1
ATOM 2968 N N . ASP A 1 388 ? 7.143 -32.207 -0.597 1.00 26.99 391 ASP A N 1
ATOM 2969 C CA . ASP A 1 388 ? 8.170 -33.195 -0.278 1.00 27.45 391 ASP A CA 1
ATOM 2970 C C . ASP A 1 388 ? 9.307 -32.529 0.501 1.00 27.13 391 ASP A C 1
ATOM 2971 O O . ASP A 1 388 ? 9.844 -31.498 0.068 1.00 26.41 391 ASP A O 1
ATOM 2976 N N . PHE A 1 389 ? 9.661 -33.113 1.646 1.00 26.99 392 PHE A N 1
ATOM 2977 C CA . PHE A 1 389 ? 10.682 -32.544 2.516 1.00 27.52 392 PHE A CA 1
ATOM 2978 C C . PHE A 1 389 ? 12.073 -32.492 1.892 1.00 26.70 392 PHE A C 1
ATOM 2979 O O . PHE A 1 389 ? 12.888 -31.685 2.323 1.00 26.61 392 PHE A O 1
ATOM 2987 N N . LYS A 1 390 ? 12.333 -33.336 0.889 1.00 25.42 393 LYS A N 1
ATOM 2988 C CA . LYS A 1 390 ? 13.646 -33.378 0.261 1.00 24.47 393 LYS A CA 1
ATOM 2989 C C . LYS A 1 390 ? 13.913 -32.109 -0.574 1.00 22.14 393 LYS A C 1
ATOM 2990 O O . LYS A 1 390 ? 15.037 -31.840 -0.952 1.00 21.25 393 LYS A O 1
ATOM 2996 N N . ASN A 1 391 ? 12.871 -31.337 -0.861 1.00 21.20 394 ASN A N 1
ATOM 2997 C CA . ASN A 1 391 ? 13.009 -30.109 -1.628 1.00 20.66 394 ASN A CA 1
ATOM 2998 C C . ASN A 1 391 ? 12.705 -28.821 -0.879 1.00 20.13 394 ASN A C 1
ATOM 2999 O O . ASN A 1 391 ? 13.076 -27.729 -1.360 1.00 19.60 394 ASN A O 1
ATOM 3004 N N . VAL A 1 392 ? 12.051 -28.931 0.276 1.00 19.22 395 VAL A N 1
ATOM 3005 C CA . VAL A 1 392 ? 11.660 -27.746 1.067 1.00 18.84 395 VAL A CA 1
ATOM 3006 C C . VAL A 1 392 ? 12.872 -26.980 1.673 1.00 18.90 395 VAL A C 1
ATOM 3007 O O . VAL A 1 392 ? 13.776 -27.570 2.312 1.00 18.31 395 VAL A O 1
ATOM 3011 N N . CYS A 1 393 ? 12.860 -25.664 1.451 1.00 18.57 396 CYS A N 1
ATOM 3012 C CA . CYS A 1 393 ? 13.901 -24.740 1.885 1.00 18.52 396 CYS A CA 1
ATOM 3013 C C . CYS A 1 393 ? 13.364 -23.708 2.875 1.00 19.25 396 CYS A C 1
ATOM 3014 O O . CYS A 1 393 ? 12.257 -23.214 2.711 1.00 19.69 396 CYS A O 1
ATOM 3017 N N . LEU A 1 394 ? 14.162 -23.422 3.899 1.00 18.44 397 LEU A N 1
ATOM 3018 C CA . LEU A 1 394 ? 13.875 -22.406 4.890 1.00 18.60 397 LEU A CA 1
ATOM 3019 C C . LEU A 1 394 ? 14.595 -21.116 4.484 1.00 18.78 397 LEU A C 1
ATOM 3020 O O . LEU A 1 394 ? 15.740 -21.139 4.002 1.00 19.33 397 LEU A O 1
ATOM 3025 N N . SER A 1 395 ? 13.905 -20.001 4.665 1.00 18.33 398 SER A N 1
ATOM 3026 C CA . SER A 1 395 ? 14.530 -18.683 4.557 1.00 17.81 398 SER A CA 1
ATOM 3027 C C . SER A 1 395 ? 14.248 -17.850 5.809 1.00 17.80 398 SER A C 1
ATOM 3028 O O . SER A 1 395 ? 13.144 -17.911 6.349 1.00 17.38 398 SER A O 1
ATOM 3031 N N . ILE A 1 396 ? 15.255 -17.089 6.260 1.00 17.13 399 ILE A N 1
ATOM 3032 C CA . ILE A 1 396 ? 15.113 -16.186 7.402 1.00 18.34 399 ILE A CA 1
ATOM 3033 C C . ILE A 1 396 ? 15.295 -14.776 6.799 1.00 17.41 399 ILE A C 1
ATOM 3034 O O . ILE A 1 396 ? 16.239 -14.560 6.029 1.00 17.77 399 ILE A O 1
ATOM 3038 N N . ILE A 1 397 ? 14.366 -13.857 7.087 1.00 17.62 400 ILE A N 1
ATOM 3039 C CA . ILE A 1 397 ? 14.372 -12.506 6.469 1.00 17.79 400 ILE A CA 1
ATOM 3040 C C . ILE A 1 397 ? 14.119 -11.467 7.579 1.00 17.03 400 ILE A C 1
ATOM 3041 O O . ILE A 1 397 ? 13.125 -11.575 8.327 1.00 16.56 400 ILE A O 1
ATOM 3046 N N . GLY A 1 398 ? 15.011 -10.481 7.691 1.00 16.26 401 GLY A N 1
ATOM 3047 C CA . GLY A 1 398 ? 14.976 -9.546 8.823 1.00 16.60 401 GLY A CA 1
ATOM 3048 C C . GLY A 1 398 ? 14.947 -8.110 8.328 1.00 16.13 401 GLY A C 1
ATOM 3049 O O . GLY A 1 398 ? 15.481 -7.830 7.253 1.00 16.38 401 GLY A O 1
ATOM 3050 N N . PHE A 1 399 ? 14.300 -7.242 9.111 1.00 16.38 402 PHE A N 1
ATOM 3051 C CA . PHE A 1 399 ? 14.118 -5.820 8.812 1.00 16.19 402 PHE A CA 1
ATOM 3052 C C . PHE A 1 399 ? 14.458 -5.001 10.056 1.00 17.24 402 PHE A C 1
ATOM 3053 O O . PHE A 1 399 ? 13.989 -5.323 11.165 1.00 17.89 402 PHE A O 1
ATOM 3061 N N . GLU A 1 400 ? 15.265 -3.951 9.912 1.00 17.05 403 GLU A N 1
ATOM 3062 C CA . GLU A 1 400 ? 15.568 -3.068 11.050 1.00 17.32 403 GLU A CA 1
ATOM 3063 C C . GLU A 1 400 ? 15.454 -1.621 10.624 1.00 16.58 403 GLU A C 1
ATOM 3064 O O . GLU A 1 400 ? 15.798 -1.313 9.489 1.00 16.54 403 GLU A O 1
ATOM 3070 N N . GLY A 1 401 ? 15.024 -0.738 11.533 1.00 17.23 404 GLY A N 1
ATOM 3071 C CA . GLY A 1 401 ? 14.934 0.688 11.223 1.00 17.49 404 GLY A CA 1
ATOM 3072 C C . GLY A 1 401 ? 13.710 1.357 11.817 1.00 18.28 404 GLY A C 1
ATOM 3073 O O . GLY A 1 401 ? 13.071 0.779 12.684 1.00 18.70 404 GLY A O 1
ATOM 3074 N N . PRO A 1 402 ? 13.380 2.587 11.355 1.00 18.08 405 PRO A N 1
ATOM 3075 C CA . PRO A 1 402 ? 12.182 3.284 11.793 1.00 18.26 405 PRO A CA 1
ATOM 3076 C C . PRO A 1 402 ? 10.953 2.455 11.431 1.00 18.00 405 PRO A C 1
ATOM 3077 O O . PRO A 1 402 ? 10.970 1.772 10.398 1.00 17.52 405 PRO A O 1
ATOM 3081 N N . LYS A 1 403 ? 9.895 2.533 12.248 1.00 18.41 406 LYS A N 1
ATOM 3082 C CA . LYS A 1 403 ? 8.672 1.757 11.993 1.00 18.99 406 LYS A CA 1
ATOM 3083 C C . LYS A 1 403 ? 8.152 1.963 10.554 1.00 17.20 406 LYS A C 1
ATOM 3084 O O . LYS A 1 403 ? 7.810 0.986 9.876 1.00 16.70 406 LYS A O 1
ATOM 3090 N N . LYS A 1 404 ? 8.135 3.233 10.100 1.00 15.71 407 LYS A N 1
ATOM 3091 C CA . LYS A 1 404 ? 7.641 3.600 8.752 1.00 15.49 407 LYS A CA 1
ATOM 3092 C C . LYS A 1 404 ? 8.436 2.940 7.621 1.00 15.37 407 LYS A C 1
ATOM 3093 O O . LYS A 1 404 ? 7.849 2.532 6.616 1.00 15.42 407 LYS A O 1
ATOM 3099 N N . VAL A 1 405 ? 9.752 2.824 7.805 1.00 14.99 408 VAL A N 1
ATOM 3100 C CA . VAL A 1 405 ? 10.661 2.148 6.840 1.00 14.61 408 VAL A CA 1
ATOM 3101 C C . VAL A 1 405 ? 10.462 0.610 6.915 1.00 15.09 408 VAL A C 1
ATOM 3102 O O . VAL A 1 405 ? 10.276 -0.038 5.888 1.00 14.39 408 VAL A O 1
ATOM 3106 N N . VAL A 1 406 ? 10.511 0.038 8.118 1.00 15.66 409 VAL A N 1
ATOM 3107 C CA . VAL A 1 406 ? 10.325 -1.416 8.244 1.00 16.42 409 VAL A CA 1
ATOM 3108 C C . VAL A 1 406 ? 8.966 -1.816 7.631 1.00 16.27 409 VAL A C 1
ATOM 3109 O O . VAL A 1 406 ? 8.887 -2.819 6.948 1.00 15.85 409 VAL A O 1
ATOM 3113 N N . ASP A 1 407 ? 7.928 -0.996 7.833 1.00 16.12 410 ASP A N 1
ATOM 3114 C CA . ASP A 1 407 ? 6.571 -1.328 7.358 1.00 16.32 410 ASP A CA 1
ATOM 3115 C C . ASP A 1 407 ? 6.553 -1.393 5.835 1.00 16.19 410 ASP A C 1
ATOM 3116 O O . ASP A 1 407 ? 6.037 -2.355 5.238 1.00 15.24 410 ASP A O 1
ATOM 3121 N N . PHE A 1 408 ? 7.139 -0.386 5.210 1.00 16.15 411 PHE A N 1
ATOM 3122 C CA . PHE A 1 408 ? 7.162 -0.322 3.751 1.00 15.99 411 PHE A CA 1
ATOM 3123 C C . PHE A 1 408 ? 7.975 -1.483 3.152 1.00 15.74 411 PHE A C 1
ATOM 3124 O O . PHE A 1 408 ? 7.520 -2.116 2.202 1.00 15.73 411 PHE A O 1
ATOM 3132 N N . HIS A 1 409 ? 9.149 -1.769 3.714 1.00 15.41 412 HIS A N 1
ATOM 3133 C CA . HIS A 1 409 ? 10.048 -2.822 3.181 1.00 15.35 412 HIS A CA 1
ATOM 3134 C C . HIS A 1 409 ? 9.450 -4.222 3.360 1.00 15.69 412 HIS A C 1
ATOM 3135 O O . HIS A 1 409 ? 9.525 -5.050 2.454 1.00 15.17 412 HIS A O 1
ATOM 3142 N N . ARG A 1 410 ? 8.878 -4.466 4.538 1.00 16.30 413 ARG A N 1
ATOM 3143 C CA . ARG A 1 410 ? 8.202 -5.729 4.822 1.00 16.99 413 ARG A CA 1
ATOM 3144 C C . ARG A 1 410 ? 7.016 -5.968 3.904 1.00 17.28 413 ARG A C 1
ATOM 3145 O O . ARG A 1 410 ? 6.864 -7.079 3.398 1.00 16.10 413 ARG A O 1
ATOM 3153 N N . THR A 1 411 ? 6.152 -4.970 3.715 1.00 17.51 414 THR A N 1
ATOM 3154 C CA . THR A 1 411 ? 5.013 -5.178 2.810 1.00 20.14 414 THR A CA 1
ATOM 3155 C C . THR A 1 411 ? 5.464 -5.466 1.377 1.00 19.86 414 THR A C 1
ATOM 3156 O O . THR A 1 411 ? 4.946 -6.416 0.757 1.00 19.19 414 THR A O 1
ATOM 3160 N N . SER A 1 412 ? 6.443 -4.689 0.888 1.00 18.70 415 SER A N 1
ATOM 3161 C CA . SER A 1 412 ? 7.042 -4.933 -0.444 1.00 18.23 415 SER A CA 1
ATOM 3162 C C . SER A 1 412 ? 7.620 -6.367 -0.620 1.00 17.30 415 SER A C 1
ATOM 3163 O O . SER A 1 412 ? 7.289 -7.126 -1.579 1.00 17.09 415 SER A O 1
ATOM 3166 N N . VAL A 1 413 ? 8.471 -6.746 0.324 1.00 16.52 416 VAL A N 1
ATOM 3167 C CA . VAL A 1 413 ? 9.111 -8.072 0.321 1.00 16.56 416 VAL A CA 1
ATOM 3168 C C . VAL A 1 413 ? 8.064 -9.192 0.477 1.00 17.17 416 VAL A C 1
ATOM 3169 O O . VAL A 1 413 ? 8.115 -10.210 -0.255 1.00 16.59 416 VAL A O 1
ATOM 3173 N N . PHE A 1 414 ? 7.102 -9.013 1.394 1.00 17.94 417 PHE A N 1
ATOM 3174 C CA . PHE A 1 414 ? 6.089 -10.070 1.626 1.00 19.04 417 PHE A CA 1
ATOM 3175 C C . PHE A 1 414 ? 5.195 -10.291 0.384 1.00 19.94 417 PHE A C 1
ATOM 3176 O O . PHE A 1 414 ? 4.794 -11.427 0.103 1.00 19.54 417 PHE A O 1
ATOM 3184 N N . ASP A 1 415 ? 4.859 -9.205 -0.326 1.00 20.60 418 ASP A N 1
ATOM 3185 C CA . ASP A 1 415 ? 4.191 -9.330 -1.640 1.00 21.98 418 ASP A CA 1
ATOM 3186 C C . ASP A 1 415 ? 5.006 -10.227 -2.613 1.00 22.15 418 ASP A C 1
ATOM 3187 O O . ASP A 1 415 ? 4.489 -11.230 -3.142 1.00 21.75 418 ASP A O 1
ATOM 3192 N N . ILE A 1 416 ? 6.284 -9.899 -2.797 1.00 21.53 419 ILE A N 1
ATOM 3193 C CA . ILE A 1 416 ? 7.140 -10.681 -3.701 1.00 20.43 419 ILE A CA 1
ATOM 3194 C C . ILE A 1 416 ? 7.214 -12.134 -3.235 1.00 20.13 419 ILE A C 1
ATOM 3195 O O . ILE A 1 416 ? 7.104 -13.042 -4.066 1.00 19.09 419 ILE A O 1
ATOM 3200 N N . LEU A 1 417 ? 7.362 -12.362 -1.928 1.00 19.40 420 LEU A N 1
ATOM 3201 C CA . LEU A 1 417 ? 7.348 -13.763 -1.392 1.00 20.10 420 LEU A CA 1
ATOM 3202 C C . LEU A 1 417 ? 6.100 -14.596 -1.790 1.00 20.38 420 LEU A C 1
ATOM 3203 O O . LEU A 1 417 ? 6.214 -15.783 -2.205 1.00 20.32 420 LEU A O 1
ATOM 3208 N N . SER A 1 418 ? 4.920 -13.975 -1.691 1.00 21.54 421 SER A N 1
ATOM 3209 C CA . SER A 1 418 ? 3.638 -14.647 -1.981 1.00 22.81 421 SER A CA 1
ATOM 3210 C C . SER A 1 418 ? 3.511 -14.993 -3.463 1.00 23.04 421 SER A C 1
ATOM 3211 O O . SER A 1 418 ? 2.788 -15.922 -3.820 1.00 22.85 421 SER A O 1
ATOM 3214 N N . LYS A 1 419 ? 4.220 -14.252 -4.317 1.00 22.86 422 LYS A N 1
ATOM 3215 C CA . LYS A 1 419 ? 4.288 -14.553 -5.759 1.00 23.51 422 LYS A CA 1
ATOM 3216 C C . LYS A 1 419 ? 5.263 -15.694 -6.092 1.00 22.31 422 LYS A C 1
ATOM 3217 O O . LYS A 1 419 ? 5.318 -16.173 -7.227 1.00 21.80 422 LYS A O 1
ATOM 3223 N N . ASN A 1 420 ? 6.042 -16.117 -5.099 1.00 21.15 423 ASN A N 1
ATOM 3224 C CA . ASN A 1 420 ? 7.004 -17.213 -5.268 1.00 20.07 423 ASN A CA 1
ATOM 3225 C C . ASN A 1 420 ? 6.736 -18.410 -4.344 1.00 19.71 423 ASN A C 1
ATOM 3226 O O . ASN A 1 420 ? 7.656 -19.179 -4.001 1.00 19.21 423 ASN A O 1
ATOM 3231 N N . ALA A 1 421 ? 5.471 -18.547 -3.956 1.00 18.54 424 ALA A N 1
ATOM 3232 C CA . ALA A 1 421 ? 4.977 -19.701 -3.163 1.00 18.44 424 ALA A CA 1
ATOM 3233 C C . ALA A 1 421 ? 5.618 -19.799 -1.774 1.00 18.00 424 ALA A C 1
ATOM 3234 O O . ALA A 1 421 ? 5.743 -20.877 -1.222 1.00 17.49 424 ALA A O 1
ATOM 3236 N N . ALA A 1 422 ? 6.050 -18.665 -1.212 1.00 17.15 425 ALA A N 1
ATOM 3237 C CA . ALA A 1 422 ? 6.532 -18.678 0.165 1.00 17.10 425 ALA A CA 1
ATOM 3238 C C . ALA A 1 422 ? 5.392 -18.955 1.160 1.00 17.03 425 ALA A C 1
ATOM 3239 O O . ALA A 1 422 ? 4.275 -18.477 0.979 1.00 16.56 425 ALA A O 1
ATOM 3241 N N . PHE A 1 423 ? 5.712 -19.691 2.229 1.00 17.78 426 PHE A N 1
ATOM 3242 C CA . PHE A 1 423 ? 4.775 -19.987 3.305 1.00 18.57 426 PHE A CA 1
ATOM 3243 C C . PHE A 1 423 ? 5.347 -19.461 4.626 1.00 18.33 426 PHE A C 1
ATOM 3244 O O . PHE A 1 423 ? 6.362 -19.962 5.094 1.00 17.95 426 PHE A O 1
ATOM 3252 N N . GLY A 1 424 ? 4.673 -18.480 5.224 1.00 19.10 427 GLY A N 1
ATOM 3253 C CA . GLY A 1 424 ? 5.162 -17.796 6.457 1.00 19.68 427 GLY A CA 1
ATOM 3254 C C . GLY A 1 424 ? 5.114 -18.636 7.722 1.00 20.34 427 GLY A C 1
ATOM 3255 O O . GLY A 1 424 ? 4.103 -19.282 8.001 1.00 21.14 427 GLY A O 1
ATOM 3256 N N . LEU A 1 425 ? 6.200 -18.635 8.490 1.00 20.69 428 LEU A N 1
ATOM 3257 C CA . LEU A 1 425 ? 6.234 -19.324 9.803 1.00 20.76 428 LEU A CA 1
ATOM 3258 C C . LEU A 1 425 ? 6.057 -18.302 10.948 1.00 21.29 428 LEU A C 1
ATOM 3259 O O . LEU A 1 425 ? 5.881 -18.694 12.103 1.00 20.94 428 LEU A O 1
ATOM 3264 N N . GLY A 1 426 ? 6.148 -17.015 10.616 1.00 21.45 429 GLY A N 1
ATOM 3265 C CA . GLY A 1 426 ? 6.012 -15.934 11.615 1.00 22.08 429 GLY A CA 1
ATOM 3266 C C . GLY A 1 426 ? 7.329 -15.389 12.186 1.00 22.68 429 GLY A C 1
ATOM 3267 O O . GLY A 1 426 ? 8.412 -15.883 11.858 1.00 22.76 429 GLY A O 1
ATOM 3268 N N . SER A 1 427 ? 7.237 -14.359 13.031 1.00 23.44 430 SER A N 1
ATOM 3269 C CA . SER A 1 427 ? 8.406 -13.783 13.696 1.00 24.70 430 SER A CA 1
ATOM 3270 C C . SER A 1 427 ? 8.701 -14.493 15.009 1.00 25.28 430 SER A C 1
ATOM 3271 O O . SER A 1 427 ? 7.967 -15.382 15.425 1.00 25.33 430 SER A O 1
ATOM 3274 N N . ALA A 1 428 ? 9.816 -14.112 15.621 1.00 25.58 431 ALA A N 1
ATOM 3275 C CA . ALA A 1 428 ? 10.186 -14.494 16.985 1.00 26.09 431 ALA A CA 1
ATOM 3276 C C . ALA A 1 428 ? 10.887 -13.240 17.499 1.00 26.43 431 ALA A C 1
ATOM 3277 O O . ALA A 1 428 ? 11.318 -12.436 16.673 1.00 26.61 431 ALA A O 1
ATOM 3279 N N . PRO A 1 429 ? 10.991 -13.050 18.838 1.00 27.20 432 PRO A N 1
ATOM 3280 C CA . PRO A 1 429 ? 11.499 -11.778 19.389 1.00 27.86 432 PRO A CA 1
ATOM 3281 C C . PRO A 1 429 ? 12.904 -11.374 18.916 1.00 28.47 432 PRO A C 1
ATOM 3282 O O . PRO A 1 429 ? 13.770 -12.241 18.744 1.00 28.82 432 PRO A O 1
ATOM 3286 N N . GLY A 1 430 ? 13.117 -10.073 18.713 1.00 28.75 433 GLY A N 1
ATOM 3287 C CA . GLY A 1 430 ? 14.417 -9.525 18.282 1.00 29.02 433 GLY A CA 1
ATOM 3288 C C . GLY A 1 430 ? 15.049 -10.237 17.085 1.00 29.19 433 GLY A C 1
ATOM 3289 O O . GLY A 1 430 ? 14.385 -10.442 16.060 1.00 28.30 433 GLY A O 1
ATOM 3290 N N . LYS A 1 431 ? 16.323 -10.618 17.225 1.00 29.68 434 LYS A N 1
ATOM 3291 C CA . LYS A 1 431 ? 17.063 -11.309 16.150 1.00 30.65 434 LYS A CA 1
ATOM 3292 C C . LYS A 1 431 ? 17.277 -12.786 16.448 1.00 29.97 434 LYS A C 1
ATOM 3293 O O . LYS A 1 431 ? 18.114 -13.427 15.822 1.00 29.81 434 LYS A O 1
ATOM 3299 N N . THR A 1 432 ? 16.506 -13.337 17.378 1.00 29.90 435 THR A N 1
ATOM 3300 C CA . THR A 1 432 ? 16.653 -14.767 17.735 1.00 30.12 435 THR A CA 1
ATOM 3301 C C . THR A 1 432 ? 16.628 -15.701 16.503 1.00 29.99 435 THR A C 1
ATOM 3302 O O . THR A 1 432 ? 17.341 -16.705 16.471 1.00 30.37 435 THR A O 1
ATOM 3306 N N . TRP A 1 433 ? 15.817 -15.381 15.492 1.00 29.61 436 TRP A N 1
ATOM 3307 C CA . TRP A 1 433 ? 15.839 -16.162 14.244 1.00 29.61 436 TRP A CA 1
ATOM 3308 C C . TRP A 1 433 ? 17.250 -16.246 13.669 1.00 30.00 436 TRP A C 1
ATOM 3309 O O . TRP A 1 433 ? 17.690 -17.333 13.266 1.00 30.09 436 TRP A O 1
ATOM 3320 N N . ALA A 1 434 ? 17.948 -15.111 13.630 1.00 30.47 437 ALA A N 1
ATOM 3321 C CA . ALA A 1 434 ? 19.287 -15.025 13.057 1.00 31.68 437 ALA A CA 1
ATOM 3322 C C . ALA A 1 434 ? 20.410 -15.385 14.048 1.00 32.52 437 ALA A C 1
ATOM 3323 O O . ALA A 1 434 ? 21.570 -15.430 13.664 1.00 32.82 437 ALA A O 1
ATOM 3325 N N . GLU A 1 435 ? 20.086 -15.596 15.318 1.00 32.94 438 GLU A N 1
ATOM 3326 C CA . GLU A 1 435 ? 21.121 -15.905 16.322 1.00 33.93 438 GLU A CA 1
ATOM 3327 C C . GLU A 1 435 ? 21.499 -17.393 16.405 1.00 33.69 438 GLU A C 1
ATOM 3328 O O . GLU A 1 435 ? 22.460 -17.758 17.077 1.00 33.83 438 GLU A O 1
ATOM 3334 N N . LYS A 1 436 ? 20.760 -18.257 15.714 1.00 33.89 439 LYS A N 1
ATOM 3335 C CA . LYS A 1 436 ? 20.994 -19.705 15.813 1.00 33.73 439 LYS A CA 1
ATOM 3336 C C . LYS A 1 436 ? 22.213 -20.209 15.026 1.00 32.18 439 LYS A C 1
ATOM 3337 O O . LYS A 1 436 ? 22.795 -21.251 15.350 1.00 32.47 439 LYS A O 1
ATOM 3343 N N . ARG A 1 437 ? 22.592 -19.472 13.984 1.00 29.78 440 ARG A N 1
ATOM 3344 C CA . ARG A 1 437 ? 23.839 -19.707 13.264 1.00 27.74 440 ARG A CA 1
ATOM 3345 C C . ARG A 1 437 ? 25.117 -19.634 14.122 1.00 26.13 440 ARG A C 1
ATOM 3346 O O . ARG A 1 437 ? 26.115 -20.254 13.770 1.00 25.50 440 ARG A O 1
ATOM 3354 N N . TYR A 1 438 ? 25.085 -18.881 15.223 1.00 24.06 441 TYR A N 1
ATOM 3355 C CA . TYR A 1 438 ? 26.232 -18.833 16.149 1.00 22.41 441 TYR A CA 1
ATOM 3356 C C . TYR A 1 438 ? 26.553 -20.202 16.802 1.00 21.65 441 TYR A C 1
ATOM 3357 O O . TYR A 1 438 ? 27.660 -20.424 17.281 1.00 21.36 441 TYR A O 1
ATOM 3366 N N . ASP A 1 439 ? 25.566 -21.090 16.841 1.00 21.48 442 ASP A N 1
ATOM 3367 C CA . ASP A 1 439 ? 25.700 -22.375 17.527 1.00 21.66 442 ASP A CA 1
ATOM 3368 C C . ASP A 1 439 ? 26.346 -23.418 16.625 1.00 21.14 442 ASP A C 1
ATOM 3369 O O . ASP A 1 439 ? 26.892 -24.399 17.107 1.00 20.17 442 ASP A O 1
ATOM 3374 N N . LEU A 1 440 ? 26.322 -23.194 15.311 1.00 21.21 443 LEU A N 1
ATOM 3375 C CA . LEU A 1 440 ? 26.922 -24.164 14.366 1.00 21.42 443 LEU A CA 1
ATOM 3376 C C . LEU A 1 440 ? 28.346 -24.700 14.653 1.00 20.65 443 LEU A C 1
ATOM 3377 O O . LEU A 1 440 ? 28.524 -25.915 14.627 1.00 20.67 443 LEU A O 1
ATOM 3382 N N . PRO A 1 441 ? 29.362 -23.824 14.849 1.00 19.76 444 PRO A N 1
ATOM 3383 C CA . PRO A 1 441 ? 30.692 -24.378 15.130 1.00 18.83 444 PRO A CA 1
ATOM 3384 C C . PRO A 1 441 ? 30.857 -25.267 16.386 1.00 17.35 444 PRO A C 1
ATOM 3385 O O . PRO A 1 441 ? 31.824 -26.022 16.472 1.00 17.17 444 PRO A O 1
ATOM 3389 N N . TYR A 1 442 ? 29.948 -25.169 17.356 1.00 15.70 445 TYR A N 1
ATOM 3390 C CA . TYR A 1 442 ? 29.954 -26.124 18.487 1.00 15.04 445 TYR A CA 1
ATOM 3391 C C . TYR A 1 442 ? 29.685 -27.540 17.994 1.00 15.29 445 TYR A C 1
ATOM 3392 O O . TYR A 1 442 ? 30.177 -28.532 18.572 1.00 15.38 445 TYR A O 1
ATOM 3401 N N . ILE A 1 443 ? 28.888 -27.688 16.940 1.00 15.59 446 ILE A N 1
ATOM 3402 C CA . ILE A 1 443 ? 28.645 -29.085 16.468 1.00 15.84 446 ILE A CA 1
ATOM 3403 C C . ILE A 1 443 ? 29.855 -29.709 15.753 1.00 15.38 446 ILE A C 1
ATOM 3404 O O . ILE A 1 443 ? 30.006 -30.939 15.731 1.00 15.99 446 ILE A O 1
ATOM 3409 N N . ARG A 1 444 ? 30.713 -28.872 15.179 1.00 15.30 447 ARG A N 1
ATOM 3410 C CA . ARG A 1 444 ? 31.924 -29.337 14.531 1.00 15.53 447 ARG A CA 1
ATOM 3411 C C . ARG A 1 444 ? 32.790 -29.971 15.602 1.00 14.80 447 ARG A C 1
ATOM 3412 O O . ARG A 1 444 ? 33.341 -31.029 15.365 1.00 13.69 447 ARG A O 1
ATOM 3420 N N . ASP A 1 445 ? 32.903 -29.334 16.782 1.00 14.69 448 ASP A N 1
ATOM 3421 C CA . ASP A 1 445 ? 33.642 -29.987 17.892 1.00 14.83 448 ASP A CA 1
ATOM 3422 C C . ASP A 1 445 ? 33.024 -31.335 18.285 1.00 14.67 448 ASP A C 1
ATOM 3423 O O . ASP A 1 445 ? 33.758 -32.312 18.540 1.00 14.25 448 ASP A O 1
ATOM 3428 N N . PHE A 1 446 ? 31.691 -31.403 18.321 1.00 14.17 449 PHE A N 1
ATOM 3429 C CA . PHE A 1 446 ? 31.031 -32.680 18.662 1.00 15.65 449 PHE A CA 1
ATOM 3430 C C . PHE A 1 446 ? 31.370 -33.751 17.623 1.00 15.23 449 PHE A C 1
ATOM 3431 O O . PHE A 1 446 ? 31.682 -34.921 17.967 1.00 16.85 449 PHE A O 1
ATOM 3439 N N . LEU A 1 447 ? 31.299 -33.394 16.350 1.00 15.54 450 LEU A N 1
ATOM 3440 C CA . LEU A 1 447 ? 31.644 -34.362 15.254 1.00 15.62 450 LEU A CA 1
ATOM 3441 C C . LEU A 1 447 ? 33.085 -34.882 15.419 1.00 15.69 450 LEU A C 1
ATOM 3442 O O . LEU A 1 447 ? 33.330 -36.066 15.285 1.00 15.93 450 LEU A O 1
ATOM 3447 N N . LEU A 1 448 ? 34.024 -33.961 15.685 1.00 15.95 451 LEU A N 1
ATOM 3448 C CA . LEU A 1 448 ? 35.451 -34.285 15.787 1.00 15.84 451 LEU A CA 1
ATOM 3449 C C . LEU A 1 448 ? 35.756 -35.195 16.968 1.00 16.76 451 LEU A C 1
ATOM 3450 O O . LEU A 1 448 ? 36.713 -35.965 16.921 1.00 17.69 451 LEU A O 1
ATOM 3455 N N . ASP A 1 449 ? 34.957 -35.091 18.024 1.00 16.71 452 ASP A N 1
ATOM 3456 C CA . ASP A 1 449 ? 35.053 -36.027 19.160 1.00 17.34 452 ASP A CA 1
ATOM 3457 C C . ASP A 1 449 ? 34.411 -37.373 18.904 1.00 16.54 452 ASP A C 1
ATOM 3458 O O . ASP A 1 449 ? 34.534 -38.272 19.733 1.00 16.27 452 ASP A O 1
ATOM 3463 N N . HIS A 1 450 ? 33.688 -37.518 17.800 1.00 15.99 453 HIS A N 1
ATOM 3464 C CA . HIS A 1 450 ? 33.007 -38.810 17.545 1.00 16.23 453 HIS A CA 1
ATOM 3465 C C . HIS A 1 450 ? 33.255 -39.342 16.128 1.00 16.08 453 HIS A C 1
ATOM 3466 O O . HIS A 1 450 ? 32.308 -39.737 15.415 1.00 15.57 453 HIS A O 1
ATOM 3473 N N . ASN A 1 451 ? 34.518 -39.274 15.708 1.00 16.62 454 ASN A N 1
ATOM 3474 C CA . ASN A 1 451 ? 34.986 -39.905 14.474 1.00 17.64 454 ASN A CA 1
ATOM 3475 C C . ASN A 1 451 ? 34.432 -39.285 13.197 1.00 17.59 454 ASN A C 1
ATOM 3476 O O . ASN A 1 451 ? 34.344 -39.951 12.154 1.00 16.89 454 ASN A O 1
ATOM 3481 N N . MET A 1 452 ? 34.112 -37.985 13.246 1.00 18.10 455 MET A N 1
ATOM 3482 C CA . MET A 1 452 ? 33.614 -37.300 12.073 1.00 19.26 455 MET A CA 1
ATOM 3483 C C . MET A 1 452 ? 34.388 -35.985 11.837 1.00 18.44 455 MET A C 1
ATOM 3484 O O . MET A 1 452 ? 35.244 -35.605 12.639 1.00 18.07 455 MET A O 1
ATOM 3489 N N . TRP A 1 453 ? 34.114 -35.318 10.717 1.00 17.99 456 TRP A N 1
ATOM 3490 C CA . TRP A 1 453 ? 34.720 -34.029 10.431 1.00 17.90 456 TRP A CA 1
ATOM 3491 C C . TRP A 1 453 ? 33.765 -33.246 9.546 1.00 17.81 456 TRP A C 1
ATOM 3492 O O . TRP A 1 453 ? 32.856 -33.822 8.916 1.00 16.58 456 TRP A O 1
ATOM 3503 N N . VAL A 1 454 ? 33.945 -31.930 9.540 1.00 17.40 457 VAL A N 1
ATOM 3504 C CA . VAL A 1 454 ? 33.158 -31.056 8.696 1.00 18.23 457 VAL A CA 1
ATOM 3505 C C . VAL A 1 454 ? 34.083 -29.909 8.264 1.00 18.70 457 VAL A C 1
ATOM 3506 O O . VAL A 1 454 ? 34.938 -29.419 9.044 1.00 17.99 457 VAL A O 1
ATOM 3510 N N . ASP A 1 455 ? 33.949 -29.514 7.006 1.00 18.86 458 ASP A N 1
ATOM 3511 C CA . ASP A 1 455 ? 34.629 -28.329 6.506 1.00 19.70 458 ASP A CA 1
ATOM 3512 C C . ASP A 1 455 ? 33.657 -27.503 5.659 1.00 19.42 458 ASP A C 1
ATOM 3513 O O . ASP A 1 455 ? 32.502 -27.905 5.459 1.00 18.89 458 ASP A O 1
ATOM 3518 N N . VAL A 1 456 ? 34.142 -26.367 5.141 1.00 19.11 459 VAL A N 1
ATOM 3519 C CA . VAL A 1 456 ? 33.315 -25.408 4.431 1.00 19.26 459 VAL A CA 1
ATOM 3520 C C . VAL A 1 456 ? 34.000 -24.911 3.136 1.00 19.48 459 VAL A C 1
ATOM 3521 O O . VAL A 1 456 ? 35.215 -24.963 3.031 1.00 20.11 459 VAL A O 1
ATOM 3525 N N . ALA A 1 457 ? 33.202 -24.475 2.169 1.00 19.37 460 ALA A N 1
ATOM 3526 C CA . ALA A 1 457 ? 33.676 -23.765 0.966 1.00 20.78 460 ALA A CA 1
ATOM 3527 C C . ALA A 1 457 ? 32.637 -22.707 0.587 1.00 21.91 460 ALA A C 1
ATOM 3528 O O . ALA A 1 457 ? 31.450 -23.015 0.454 1.00 22.23 460 ALA A O 1
ATOM 3530 N N . GLU A 1 458 ? 33.109 -21.476 0.413 1.00 22.32 461 GLU A N 1
ATOM 3531 C CA . GLU A 1 458 ? 32.268 -20.295 0.107 1.00 24.33 461 GLU A CA 1
ATOM 3532 C C . GLU A 1 458 ? 32.712 -19.735 -1.236 1.00 23.37 461 GLU A C 1
ATOM 3533 O O . GLU A 1 458 ? 33.905 -19.677 -1.521 1.00 23.23 461 GLU A O 1
ATOM 3539 N N . THR A 1 459 ? 31.745 -19.327 -2.064 1.00 23.04 462 THR A N 1
ATOM 3540 C CA . THR A 1 459 ? 32.051 -18.836 -3.409 1.00 22.14 462 THR A CA 1
ATOM 3541 C C . THR A 1 459 ? 30.994 -17.839 -3.839 1.00 21.73 462 THR A C 1
ATOM 3542 O O . THR A 1 459 ? 29.870 -17.870 -3.340 1.00 21.38 462 THR A O 1
ATOM 3546 N N . THR A 1 460 ? 31.361 -16.910 -4.708 1.00 21.23 463 THR A N 1
ATOM 3547 C CA . THR A 1 460 ? 30.347 -16.074 -5.339 1.00 22.01 463 THR A CA 1
ATOM 3548 C C . THR A 1 460 ? 30.174 -16.630 -6.751 1.00 21.07 463 THR A C 1
ATOM 3549 O O . THR A 1 460 ? 31.173 -16.819 -7.464 1.00 20.78 463 THR A O 1
ATOM 3553 N N . VAL A 1 461 ? 28.926 -16.898 -7.133 1.00 18.57 464 VAL A N 1
ATOM 3554 C CA . VAL A 1 461 ? 28.599 -17.506 -8.415 1.00 17.75 464 VAL A CA 1
ATOM 3555 C C . VAL A 1 461 ? 27.442 -16.757 -9.080 1.00 17.17 464 VAL A C 1
ATOM 3556 O O . VAL A 1 461 ? 26.512 -16.277 -8.398 1.00 17.49 464 VAL A O 1
ATOM 3560 N N . SER A 1 462 ? 27.503 -16.648 -10.408 1.00 16.72 465 SER A N 1
ATOM 3561 C CA . SER A 1 462 ? 26.442 -16.013 -11.187 1.00 16.44 465 SER A CA 1
ATOM 3562 C C . SER A 1 462 ? 25.138 -16.800 -11.082 1.00 16.10 465 SER A C 1
ATOM 3563 O O . SER A 1 462 ? 25.150 -18.000 -10.791 1.00 14.97 465 SER A O 1
ATOM 3566 N N . TYR A 1 463 ? 24.013 -16.119 -11.298 1.00 16.18 466 TYR A N 1
ATOM 3567 C CA . TYR A 1 463 ? 22.693 -16.772 -11.368 1.00 17.24 466 TYR A CA 1
ATOM 3568 C C . TYR A 1 463 ? 22.611 -17.826 -12.469 1.00 17.83 466 TYR A C 1
ATOM 3569 O O . TYR A 1 463 ? 21.964 -18.889 -12.273 1.00 18.06 466 TYR A O 1
ATOM 3578 N N . ALA A 1 464 ? 23.277 -17.554 -13.600 1.00 16.93 467 ALA A N 1
ATOM 3579 C CA . ALA A 1 464 ? 23.361 -18.543 -14.701 1.00 17.65 467 ALA A CA 1
ATOM 3580 C C . ALA A 1 464 ? 23.902 -19.897 -14.190 1.00 17.09 467 ALA A C 1
ATOM 3581 O O . ALA A 1 464 ? 23.401 -20.987 -14.582 1.00 17.33 467 ALA A O 1
ATOM 3583 N N . ASN A 1 465 ? 24.931 -19.831 -13.342 1.00 16.59 468 ASN A N 1
ATOM 3584 C CA . ASN A 1 465 ? 25.624 -21.038 -12.887 1.00 16.94 468 ASN A CA 1
ATOM 3585 C C . ASN A 1 465 ? 25.264 -21.541 -11.481 1.00 16.97 468 ASN A C 1
ATOM 3586 O O . ASN A 1 465 ? 25.764 -22.606 -11.073 1.00 15.82 468 ASN A O 1
ATOM 3591 N N . LEU A 1 466 ? 24.460 -20.764 -10.740 1.00 16.46 469 LEU A N 1
ATOM 3592 C CA . LEU A 1 466 ? 24.133 -21.074 -9.333 1.00 17.29 469 LEU A CA 1
ATOM 3593 C C . LEU A 1 466 ? 23.519 -22.465 -9.116 1.00 16.91 469 LEU A C 1
ATOM 3594 O O . LEU A 1 466 ? 24.008 -23.268 -8.298 1.00 16.30 469 LEU A O 1
ATOM 3599 N N . GLN A 1 467 ? 22.431 -22.753 -9.816 1.00 16.41 470 GLN A N 1
ATOM 3600 C CA . GLN A 1 467 ? 21.666 -23.954 -9.496 1.00 17.34 470 GLN A CA 1
ATOM 3601 C C . GLN A 1 467 ? 22.315 -25.258 -10.005 1.00 17.19 470 GLN A C 1
ATOM 3602 O O . GLN A 1 467 ? 22.202 -26.337 -9.386 1.00 17.27 470 GLN A O 1
ATOM 3608 N N . THR A 1 468 ? 23.003 -25.142 -11.133 1.00 16.54 471 THR A N 1
ATOM 3609 C CA . THR A 1 468 ? 23.787 -26.237 -11.681 1.00 16.58 471 THR A CA 1
ATOM 3610 C C . THR A 1 468 ? 25.009 -26.506 -10.815 1.00 15.08 471 THR A C 1
ATOM 3611 O O . THR A 1 468 ? 25.260 -27.661 -10.487 1.00 14.20 471 THR A O 1
ATOM 3615 N N . LEU A 1 469 ? 25.747 -25.463 -10.404 1.00 14.12 472 LEU A N 1
ATOM 3616 C CA . LEU A 1 469 ? 26.880 -25.677 -9.482 1.00 13.95 472 LEU A CA 1
ATOM 3617 C C . LEU A 1 469 ? 26.433 -26.345 -8.157 1.00 13.85 472 LEU A C 1
ATOM 3618 O O . LEU A 1 469 ? 27.059 -27.288 -7.702 1.00 13.53 472 LEU A O 1
ATOM 3623 N N . TRP A 1 470 ? 25.375 -25.814 -7.556 1.00 14.19 473 TRP A N 1
ATOM 3624 C CA . TRP A 1 470 ? 24.779 -26.345 -6.322 1.00 14.11 473 TRP A CA 1
ATOM 3625 C C . TRP A 1 470 ? 24.471 -27.868 -6.448 1.00 14.43 473 TRP A C 1
ATOM 3626 O O . TRP A 1 470 ? 24.968 -28.677 -5.663 1.00 14.15 473 TRP A O 1
ATOM 3637 N N . LYS A 1 471 ? 23.664 -28.242 -7.431 1.00 14.37 474 LYS A N 1
ATOM 3638 C CA . LYS A 1 471 ? 23.302 -29.659 -7.657 1.00 15.47 474 LYS A CA 1
ATOM 3639 C C . LYS A 1 471 ? 24.532 -30.522 -7.969 1.00 15.31 474 LYS A C 1
ATOM 3640 O O . LYS A 1 471 ? 24.700 -31.603 -7.396 1.00 15.26 474 LYS A O 1
ATOM 3646 N N . ASP A 1 472 ? 25.397 -30.038 -8.861 1.00 14.98 475 ASP A N 1
ATOM 3647 C CA . ASP A 1 472 ? 26.561 -30.814 -9.315 1.00 15.19 475 ASP A CA 1
ATOM 3648 C C . ASP A 1 472 ? 27.556 -31.037 -8.164 1.00 14.71 475 ASP A C 1
ATOM 3649 O O . ASP A 1 472 ? 28.069 -32.149 -7.973 1.00 14.22 475 ASP A O 1
ATOM 3654 N N . ALA A 1 473 ? 27.840 -29.977 -7.411 1.00 14.52 476 ALA A N 1
ATOM 3655 C CA . ALA A 1 473 ? 28.758 -30.097 -6.298 1.00 14.48 476 ALA A CA 1
ATOM 3656 C C . ALA A 1 473 ? 28.239 -31.103 -5.252 1.00 14.41 476 ALA A C 1
ATOM 3657 O O . ALA A 1 473 ? 28.988 -31.988 -4.833 1.00 13.51 476 ALA A O 1
ATOM 3659 N N . LYS A 1 474 ? 26.969 -30.975 -4.838 1.00 14.57 477 LYS A N 1
ATOM 3660 C CA . LYS A 1 474 ? 26.394 -31.907 -3.854 1.00 15.81 477 LYS A CA 1
ATOM 3661 C C . LYS A 1 474 ? 26.423 -33.358 -4.315 1.00 16.45 477 LYS A C 1
ATOM 3662 O O . LYS A 1 474 ? 26.839 -34.242 -3.558 1.00 16.83 477 LYS A O 1
ATOM 3668 N N . GLN A 1 475 ? 26.051 -33.591 -5.571 1.00 17.32 478 GLN A N 1
ATOM 3669 C CA . GLN A 1 475 ? 26.078 -34.937 -6.152 1.00 18.49 478 GLN A CA 1
ATOM 3670 C C . GLN A 1 475 ? 27.494 -35.551 -6.225 1.00 17.82 478 GLN A C 1
ATOM 3671 O O . GLN A 1 475 ? 27.705 -36.732 -5.847 1.00 17.40 478 GLN A O 1
ATOM 3677 N N . THR A 1 476 ? 28.437 -34.761 -6.746 1.00 17.50 479 THR A N 1
ATOM 3678 C CA . THR A 1 476 ? 29.846 -35.138 -6.903 1.00 18.56 479 THR A CA 1
ATOM 3679 C C . THR A 1 476 ? 30.487 -35.497 -5.568 1.00 17.73 479 THR A C 1
ATOM 3680 O O . THR A 1 476 ? 31.188 -36.501 -5.480 1.00 17.32 479 THR A O 1
ATOM 3684 N N . PHE A 1 477 ? 30.250 -34.683 -4.545 1.00 17.72 480 PHE A N 1
ATOM 3685 C CA . PHE A 1 477 ? 30.840 -34.910 -3.211 1.00 17.77 480 PHE A CA 1
ATOM 3686 C C . PHE A 1 477 ? 30.342 -36.211 -2.565 1.00 18.15 480 PHE A C 1
ATOM 3687 O O . PHE A 1 477 ? 31.135 -37.032 -2.078 1.00 18.34 480 PHE A O 1
ATOM 3695 N N . VAL A 1 478 ? 29.023 -36.379 -2.556 1.00 18.26 481 VAL A N 1
ATOM 3696 C CA . VAL A 1 478 ? 28.400 -37.575 -2.036 1.00 18.26 481 VAL A CA 1
ATOM 3697 C C . VAL A 1 478 ? 28.883 -38.824 -2.786 1.00 18.41 481 VAL A C 1
ATOM 3698 O O . VAL A 1 478 ? 29.311 -39.762 -2.146 1.00 18.49 481 VAL A O 1
ATOM 3702 N N . LYS A 1 479 ? 28.827 -38.819 -4.119 1.00 19.01 482 LYS A N 1
ATOM 3703 C CA . LYS A 1 479 ? 29.233 -39.960 -4.940 1.00 19.22 482 LYS A CA 1
ATOM 3704 C C . LYS A 1 479 ? 30.691 -40.380 -4.689 1.00 19.45 482 LYS A C 1
ATOM 3705 O O . LYS A 1 479 ? 30.973 -41.564 -4.545 1.00 19.63 482 LYS A O 1
ATOM 3711 N N . HIS A 1 480 ? 31.598 -39.402 -4.623 1.00 19.77 483 HIS A N 1
ATOM 3712 C CA . HIS A 1 480 ? 33.033 -39.641 -4.409 1.00 20.51 483 HIS A CA 1
ATOM 3713 C C . HIS A 1 480 ? 33.299 -40.511 -3.167 1.00 20.42 483 HIS A C 1
ATOM 3714 O O . HIS A 1 480 ? 34.121 -41.425 -3.199 1.00 20.81 483 HIS A O 1
ATOM 3721 N N . PHE A 1 481 ? 32.584 -40.248 -2.080 1.00 19.92 484 PHE A N 1
ATOM 3722 C CA . PHE A 1 481 ? 32.701 -41.081 -0.865 1.00 19.90 484 PHE A CA 1
ATOM 3723 C C . PHE A 1 481 ? 31.803 -42.306 -0.889 1.00 20.34 484 PHE A C 1
ATOM 3724 O O . PHE A 1 481 ? 32.182 -43.377 -0.376 1.00 19.78 484 PHE A O 1
ATOM 3732 N N . LYS A 1 482 ? 30.618 -42.176 -1.480 1.00 21.42 485 LYS A N 1
ATOM 3733 C CA . LYS A 1 482 ? 29.756 -43.362 -1.630 1.00 22.83 485 LYS A CA 1
ATOM 3734 C C . LYS A 1 482 ? 30.442 -44.468 -2.434 1.00 23.06 485 LYS A C 1
ATOM 3735 O O . LYS A 1 482 ? 30.260 -45.637 -2.131 1.00 22.79 485 LYS A O 1
ATOM 3741 N N . ASP A 1 483 ? 31.262 -44.105 -3.418 1.00 23.06 486 ASP A N 1
ATOM 3742 C CA . ASP A 1 483 ? 31.986 -45.111 -4.189 1.00 23.01 486 ASP A CA 1
ATOM 3743 C C . ASP A 1 483 ? 33.121 -45.796 -3.397 1.00 22.60 486 ASP A C 1
ATOM 3744 O O . ASP A 1 483 ? 33.535 -46.914 -3.750 1.00 21.69 486 ASP A O 1
ATOM 3749 N N . GLN A 1 484 ? 33.569 -45.151 -2.317 1.00 21.90 487 GLN A N 1
ATOM 3750 C CA . GLN A 1 484 ? 34.569 -45.689 -1.379 1.00 22.02 487 GLN A CA 1
ATOM 3751 C C . GLN A 1 484 ? 33.935 -46.450 -0.196 1.00 21.10 487 GLN A C 1
ATOM 3752 O O . GLN A 1 484 ? 34.648 -46.922 0.703 1.00 20.88 487 GLN A O 1
ATOM 3758 N N . GLY A 1 485 ? 32.603 -46.541 -0.196 1.00 20.31 488 GLY A N 1
ATOM 3759 C CA . GLY A 1 485 ? 31.830 -47.095 0.917 1.00 19.90 488 GLY A CA 1
ATOM 3760 C C . GLY A 1 485 ? 31.889 -46.272 2.199 1.00 19.72 488 GLY A C 1
ATOM 3761 O O . GLY A 1 485 ? 31.844 -46.833 3.293 1.00 19.44 488 GLY A O 1
ATOM 3762 N N . ILE A 1 486 ? 31.980 -44.947 2.063 1.00 19.10 489 ILE A N 1
ATOM 3763 C CA . ILE A 1 486 ? 32.074 -44.032 3.191 1.00 19.47 489 ILE A CA 1
ATOM 3764 C C . ILE A 1 486 ? 30.867 -43.072 3.164 1.00 19.26 489 ILE A C 1
ATOM 3765 O O . ILE A 1 486 ? 30.569 -42.475 2.116 1.00 19.64 489 ILE A O 1
ATOM 3770 N N . PRO A 1 487 ? 30.146 -42.943 4.297 1.00 19.27 490 PRO A N 1
ATOM 3771 C CA . PRO A 1 487 ? 29.045 -41.968 4.346 1.00 18.93 490 PRO A CA 1
ATOM 3772 C C . PRO A 1 487 ? 29.529 -40.510 4.226 1.00 17.91 490 PRO A C 1
ATOM 3773 O O . PRO A 1 487 ? 30.622 -40.186 4.700 1.00 18.04 490 PRO A O 1
ATOM 3777 N N . ALA A 1 488 ? 28.744 -39.671 3.554 1.00 17.62 491 ALA A N 1
ATOM 3778 C CA . ALA A 1 488 ? 29.077 -38.230 3.400 1.00 17.44 491 ALA A CA 1
ATOM 3779 C C . ALA A 1 488 ? 27.803 -37.415 3.309 1.00 18.09 491 ALA A C 1
ATOM 3780 O O . ALA A 1 488 ? 26.790 -37.901 2.795 1.00 18.37 491 ALA A O 1
ATOM 3782 N N . TRP A 1 489 ? 27.854 -36.178 3.797 1.00 17.57 492 TRP A N 1
ATOM 3783 C CA . TRP A 1 489 ? 26.697 -35.297 3.812 1.00 18.01 492 TRP A CA 1
ATOM 3784 C C . TRP A 1 489 ? 27.134 -33.891 3.451 1.00 17.06 492 TRP A C 1
ATOM 3785 O O . TRP A 1 489 ? 28.260 -33.473 3.793 1.00 16.70 492 TRP A O 1
ATOM 3796 N N . ILE A 1 490 ? 26.255 -33.156 2.757 1.00 17.03 493 ILE A N 1
ATOM 3797 C CA . ILE A 1 490 ? 26.596 -31.830 2.271 1.00 17.03 493 ILE A CA 1
ATOM 3798 C C . ILE A 1 490 ? 25.354 -30.919 2.166 1.00 17.60 493 ILE A C 1
ATOM 3799 O O . ILE A 1 490 ? 24.310 -31.308 1.634 1.00 17.87 493 ILE A O 1
ATOM 3804 N N . CYS A 1 491 ? 25.487 -29.712 2.678 1.00 17.21 494 CYS A N 1
ATOM 3805 C CA . CYS A 1 491 ? 24.397 -28.742 2.605 1.00 17.34 494 CYS A CA 1
ATOM 3806 C C . CYS A 1 491 ? 24.949 -27.407 2.155 1.00 16.67 494 CYS A C 1
ATOM 3807 O O . CYS A 1 491 ? 26.169 -27.245 2.006 1.00 17.01 494 CYS A O 1
ATOM 3810 N N . ALA A 1 492 ? 24.066 -26.438 1.935 1.00 16.23 495 ALA A N 1
ATOM 3811 C CA . ALA A 1 492 ? 24.506 -25.142 1.457 1.00 16.43 495 ALA A CA 1
ATOM 3812 C C . ALA A 1 492 ? 23.503 -24.115 1.879 1.00 16.60 495 ALA A C 1
ATOM 3813 O O . ALA A 1 492 ? 22.327 -24.453 2.099 1.00 16.77 495 ALA A O 1
ATOM 3815 N N . HIS A 1 493 ? 23.957 -22.857 1.966 1.00 16.66 496 HIS A N 1
ATOM 3816 C CA . HIS A 1 493 ? 23.014 -21.773 2.105 1.00 17.46 496 HIS A CA 1
ATOM 3817 C C . HIS A 1 493 ? 23.515 -20.559 1.323 1.00 17.46 496 HIS A C 1
ATOM 3818 O O . HIS A 1 493 ? 24.691 -20.452 1.005 1.00 17.84 496 HIS A O 1
ATOM 3825 N N . ILE A 1 494 ? 22.611 -19.630 1.047 1.00 17.51 497 ILE A N 1
ATOM 3826 C CA . ILE A 1 494 ? 22.949 -18.386 0.383 1.00 17.81 497 ILE A CA 1
ATOM 3827 C C . ILE A 1 494 ? 22.809 -17.257 1.419 1.00 19.91 497 ILE A C 1
ATOM 3828 O O . ILE A 1 494 ? 21.751 -17.118 2.053 1.00 19.33 497 ILE A O 1
ATOM 3833 N N . SER A 1 495 ? 23.858 -16.448 1.548 1.00 22.21 498 SER A N 1
ATOM 3834 C CA . SER A 1 495 ? 23.937 -15.440 2.626 1.00 25.25 498 SER A CA 1
ATOM 3835 C C . SER A 1 495 ? 23.774 -13.988 2.131 1.00 25.12 498 SER A C 1
ATOM 3836 O O . SER A 1 495 ? 23.313 -13.075 2.898 1.00 25.00 498 SER A O 1
ATOM 3839 N N . HIS A 1 496 ? 24.131 -13.755 0.867 1.00 24.19 499 HIS A N 1
ATOM 3840 C CA . HIS A 1 496 ? 24.090 -12.380 0.268 1.00 24.84 499 HIS A CA 1
ATOM 3841 C C . HIS A 1 496 ? 23.802 -12.534 -1.210 1.00 24.00 499 HIS A C 1
ATOM 3842 O O . HIS A 1 496 ? 24.185 -13.566 -1.782 1.00 21.89 499 HIS A O 1
ATOM 3849 N N . THR A 1 497 ? 23.162 -11.527 -1.816 1.00 23.22 500 THR A N 1
ATOM 3850 C CA . THR A 1 497 ? 22.927 -11.540 -3.271 1.00 24.44 500 THR A CA 1
ATOM 3851 C C . THR A 1 497 ? 23.487 -10.275 -3.898 1.00 24.00 500 THR A C 1
ATOM 3852 O O . THR A 1 497 ? 23.641 -9.239 -3.211 1.00 23.09 500 THR A O 1
ATOM 3856 N N . TYR A 1 498 ? 23.787 -10.375 -5.195 1.00 23.13 501 TYR A N 1
ATOM 3857 C CA . TYR A 1 498 ? 24.399 -9.296 -5.966 1.00 23.04 501 TYR A CA 1
ATOM 3858 C C . TYR A 1 498 ? 23.585 -9.136 -7.220 1.00 21.29 501 TYR A C 1
ATOM 3859 O O . TYR A 1 498 ? 22.675 -9.945 -7.462 1.00 20.05 501 TYR A O 1
ATOM 3868 N N . THR A 1 499 ? 23.920 -8.128 -8.031 1.00 19.04 502 THR A N 1
ATOM 3869 C CA . THR A 1 499 ? 23.166 -7.871 -9.238 1.00 19.23 502 THR A CA 1
ATOM 3870 C C . THR A 1 499 ? 22.964 -9.166 -10.074 1.00 17.93 502 THR A C 1
ATOM 3871 O O . THR A 1 499 ? 21.842 -9.439 -10.544 1.00 18.07 502 THR A O 1
ATOM 3875 N N . ASN A 1 500 ? 24.037 -9.934 -10.258 1.00 16.82 503 ASN A N 1
ATOM 3876 C CA . ASN A 1 500 ? 23.996 -11.096 -11.171 1.00 16.57 503 ASN A CA 1
ATOM 3877 C C . ASN A 1 500 ? 24.461 -12.404 -10.496 1.00 17.03 503 ASN A C 1
ATOM 3878 O O . ASN A 1 500 ? 24.878 -13.360 -11.156 1.00 17.64 503 ASN A O 1
ATOM 3883 N N . GLY A 1 501 ? 24.389 -12.471 -9.176 1.00 17.32 504 GLY A N 1
ATOM 3884 C CA . GLY A 1 501 ? 24.878 -13.681 -8.525 1.00 16.79 504 GLY A CA 1
ATOM 3885 C C . GLY A 1 501 ? 24.593 -13.672 -7.047 1.00 16.90 504 GLY A C 1
ATOM 3886 O O . GLY A 1 501 ? 23.889 -12.773 -6.523 1.00 15.02 504 GLY A O 1
ATOM 3887 N N . VAL A 1 502 ? 25.137 -14.673 -6.364 1.00 16.90 505 VAL A N 1
ATOM 3888 C CA . VAL A 1 502 ? 24.939 -14.784 -4.926 1.00 17.40 505 VAL A CA 1
ATOM 3889 C C . VAL A 1 502 ? 26.227 -15.252 -4.266 1.00 19.14 505 VAL A C 1
ATOM 3890 O O . VAL A 1 502 ? 27.119 -15.764 -4.932 1.00 18.49 505 VAL A O 1
ATOM 3894 N N . CYS A 1 503 ? 26.297 -15.113 -2.946 1.00 20.50 506 CYS A N 1
ATOM 3895 C CA . CYS A 1 503 ? 27.312 -15.779 -2.168 1.00 21.87 506 CYS A CA 1
ATOM 3896 C C . CYS A 1 503 ? 26.738 -17.121 -1.677 1.00 21.48 506 CYS A C 1
ATOM 3897 O O . CYS A 1 503 ? 25.780 -17.151 -0.898 1.00 21.61 506 CYS A O 1
ATOM 3900 N N . LEU A 1 504 ? 27.333 -18.205 -2.147 1.00 20.10 507 LEU A N 1
ATOM 3901 C CA . LEU A 1 504 ? 26.927 -19.571 -1.833 1.00 19.60 507 LEU A CA 1
ATOM 3902 C C . LEU A 1 504 ? 27.931 -20.284 -0.914 1.00 20.08 507 LEU A C 1
ATOM 3903 O O . LEU A 1 504 ? 29.117 -20.349 -1.204 1.00 20.69 507 LEU A O 1
ATOM 3908 N N . TYR A 1 505 ? 27.434 -20.887 0.156 1.00 19.04 508 TYR A N 1
ATOM 3909 C CA . TYR A 1 505 ? 28.291 -21.431 1.202 1.00 19.86 508 TYR A CA 1
ATOM 3910 C C . TYR A 1 505 ? 27.981 -22.928 1.387 1.00 18.61 508 TYR A C 1
ATOM 3911 O O . TYR A 1 505 ? 26.880 -23.251 1.752 1.00 18.67 508 TYR A O 1
ATOM 3920 N N . PHE A 1 506 ? 28.955 -23.804 1.161 1.00 17.60 509 PHE A N 1
ATOM 3921 C CA . PHE A 1 506 ? 28.766 -25.270 1.279 1.00 17.66 509 PHE A CA 1
ATOM 3922 C C . PHE A 1 506 ? 29.308 -25.715 2.617 1.00 17.20 509 PHE A C 1
ATOM 3923 O O . PHE A 1 506 ? 30.372 -25.258 3.053 1.00 17.63 509 PHE A O 1
ATOM 3931 N N . ILE A 1 507 ? 28.577 -26.597 3.268 1.00 16.83 510 ILE A N 1
ATOM 3932 C CA . ILE A 1 507 ? 29.084 -27.254 4.475 1.00 17.19 510 ILE A CA 1
ATOM 3933 C C . ILE A 1 507 ? 29.084 -28.765 4.174 1.00 16.90 510 ILE A C 1
ATOM 3934 O O . ILE A 1 507 ? 28.063 -29.320 3.781 1.00 16.17 510 ILE A O 1
ATOM 3939 N N . PHE A 1 508 ? 30.233 -29.420 4.322 1.00 16.83 511 PHE A N 1
ATOM 3940 C CA . PHE A 1 508 ? 30.301 -30.810 3.932 1.00 17.08 511 PHE A CA 1
ATOM 3941 C C . PHE A 1 508 ? 31.014 -31.631 4.996 1.00 16.82 511 PHE A C 1
ATOM 3942 O O . PHE A 1 508 ? 31.967 -31.151 5.620 1.00 16.68 511 PHE A O 1
ATOM 3950 N N . ALA A 1 509 ? 30.581 -32.889 5.180 1.00 17.44 512 ALA A N 1
ATOM 3951 C CA . ALA A 1 509 ? 31.015 -33.666 6.323 1.00 17.07 512 ALA A CA 1
ATOM 3952 C C . ALA A 1 509 ? 31.101 -35.161 6.007 1.00 17.81 512 ALA A C 1
ATOM 3953 O O . ALA A 1 509 ? 30.360 -35.665 5.145 1.00 17.07 512 ALA A O 1
ATOM 3955 N N . SER A 1 510 ? 32.015 -35.836 6.694 1.00 18.84 513 SER A N 1
ATOM 3956 C CA . SER A 1 510 ? 32.190 -37.308 6.537 1.00 20.07 513 SER A CA 1
ATOM 3957 C C . SER A 1 510 ? 32.810 -37.915 7.797 1.00 20.52 513 SER A C 1
ATOM 3958 O O . SER A 1 510 ? 32.946 -37.216 8.810 1.00 20.71 513 SER A O 1
ATOM 3961 N N . LYS A 1 511 ? 33.172 -39.201 7.726 1.00 21.57 514 LYS A N 1
ATOM 3962 C CA . LYS A 1 511 ? 33.881 -39.936 8.797 1.00 22.58 514 LYS A CA 1
ATOM 3963 C C . LYS A 1 511 ? 35.387 -39.720 8.760 1.00 22.43 514 LYS A C 1
ATOM 3964 O O . LYS A 1 511 ? 35.974 -39.550 7.697 1.00 21.85 514 LYS A O 1
ATOM 3970 N N . GLN A 1 512 ? 36.029 -39.724 9.911 1.00 24.94 515 GLN A N 1
ATOM 3971 C CA . GLN A 1 512 ? 37.479 -39.745 9.932 1.00 28.41 515 GLN A CA 1
ATOM 3972 C C . GLN A 1 512 ? 37.946 -41.141 9.477 1.00 31.43 515 GLN A C 1
ATOM 3973 O O . GLN A 1 512 ? 37.214 -42.121 9.644 1.00 30.38 515 GLN A O 1
ATOM 3979 N N . ASN A 1 513 ? 39.122 -41.236 8.871 1.00 35.28 516 ASN A N 1
ATOM 3980 C CA . ASN A 1 513 ? 39.608 -42.569 8.474 1.00 40.26 516 ASN A CA 1
ATOM 3981 C C . ASN A 1 513 ? 40.263 -43.307 9.646 1.00 42.62 516 ASN A C 1
ATOM 3982 O O . ASN A 1 513 ? 40.922 -42.675 10.462 1.00 43.31 516 ASN A O 1
ATOM 3987 N N . GLU A 1 514 ? 40.083 -44.629 9.754 1.00 46.27 517 GLU A N 1
ATOM 3988 C CA . GLU A 1 514 ? 40.656 -45.364 10.902 1.00 48.16 517 GLU A CA 1
ATOM 3989 C C . GLU A 1 514 ? 42.172 -45.200 11.022 1.00 49.64 517 GLU A C 1
ATOM 3990 O O . GLU A 1 514 ? 42.741 -45.489 12.066 1.00 50.43 517 GLU A O 1
ATOM 3996 N N . ASN A 1 515 ? 42.814 -44.700 9.968 1.00 51.40 518 ASN A N 1
ATOM 3997 C CA . ASN A 1 515 ? 44.263 -44.459 9.987 1.00 52.88 518 ASN A CA 1
ATOM 3998 C C . ASN A 1 515 ? 44.694 -42.996 10.234 1.00 53.74 518 ASN A C 1
ATOM 3999 O O . ASN A 1 515 ? 45.892 -42.686 10.225 1.00 54.12 518 ASN A O 1
ATOM 4004 N N . LYS A 1 516 ? 43.708 -42.121 10.464 1.00 54.51 519 LYS A N 1
ATOM 4005 C CA . LYS A 1 516 ? 43.900 -40.755 11.013 1.00 55.43 519 LYS A CA 1
ATOM 4006 C C . LYS A 1 516 ? 44.952 -39.832 10.344 1.00 55.94 519 LYS A C 1
ATOM 4007 O O . LYS A 1 516 ? 45.815 -39.274 11.032 1.00 55.97 519 LYS A O 1
ATOM 4009 N N . ASP A 1 517 ? 44.852 -39.651 9.024 1.00 56.70 520 ASP A N 1
ATOM 4010 C CA . ASP A 1 517 ? 45.816 -38.836 8.242 1.00 57.51 520 ASP A CA 1
ATOM 4011 C C . ASP A 1 517 ? 45.199 -37.573 7.609 1.00 57.59 520 ASP A C 1
ATOM 4012 O O . ASP A 1 517 ? 44.077 -37.606 7.110 1.00 57.71 520 ASP A O 1
ATOM 4017 N N . MET A 1 518 ? 45.949 -36.471 7.608 1.00 57.67 521 MET A N 1
ATOM 4018 C CA . MET A 1 518 ? 45.440 -35.189 7.104 1.00 57.83 521 MET A CA 1
ATOM 4019 C C . MET A 1 518 ? 45.259 -35.137 5.581 1.00 57.22 521 MET A C 1
ATOM 4020 O O . MET A 1 518 ? 44.951 -34.079 5.026 1.00 57.50 521 MET A O 1
ATOM 4025 N N . ALA A 1 519 ? 45.433 -36.281 4.919 1.00 56.49 522 ALA A N 1
ATOM 4026 C CA . ALA A 1 519 ? 45.294 -36.384 3.458 1.00 55.35 522 ALA A CA 1
ATOM 4027 C C . ALA A 1 519 ? 43.832 -36.473 3.006 1.00 54.26 522 ALA A C 1
ATOM 4028 O O . ALA A 1 519 ? 43.498 -36.088 1.884 1.00 54.36 522 ALA A O 1
ATOM 4030 N N . GLN A 1 520 ? 42.967 -36.988 3.874 1.00 52.52 523 GLN A N 1
ATOM 4031 C CA . GLN A 1 520 ? 41.541 -37.116 3.559 1.00 51.04 523 GLN A CA 1
ATOM 4032 C C . GLN A 1 520 ? 40.812 -35.761 3.455 1.00 49.75 523 GLN A C 1
ATOM 4033 O O . GLN A 1 520 ? 39.844 -35.633 2.694 1.00 49.47 523 GLN A O 1
ATOM 4039 N N . TYR A 1 521 ? 41.285 -34.777 4.223 1.00 47.96 524 TYR A N 1
ATOM 4040 C CA . TYR A 1 521 ? 40.693 -33.431 4.274 1.00 46.56 524 TYR A CA 1
ATOM 4041 C C . TYR A 1 521 ? 41.121 -32.571 3.078 1.00 45.80 524 TYR A C 1
ATOM 4042 O O . TYR A 1 521 ? 40.304 -31.835 2.506 1.00 45.00 524 TYR A O 1
ATOM 4051 N N . ILE A 1 522 ? 42.396 -32.680 2.697 1.00 44.59 525 ILE A N 1
ATOM 4052 C CA . ILE A 1 522 ? 42.901 -31.962 1.528 1.00 43.63 525 ILE A CA 1
ATOM 4053 C C . ILE A 1 522 ? 42.241 -32.451 0.229 1.00 42.07 525 ILE A C 1
ATOM 4054 O O . ILE A 1 522 ? 42.004 -31.652 -0.683 1.00 41.79 525 ILE A O 1
ATOM 4059 N N . GLU A 1 523 ? 41.923 -33.747 0.188 1.00 40.03 526 GLU A N 1
ATOM 4060 C CA . GLU A 1 523 ? 41.240 -34.394 -0.938 1.00 38.88 526 GLU A CA 1
ATOM 4061 C C . GLU A 1 523 ? 39.771 -33.960 -1.117 1.00 37.27 526 GLU A C 1
ATOM 4062 O O . GLU A 1 523 ? 39.289 -33.795 -2.258 1.00 36.20 526 GLU A O 1
ATOM 4068 N N . ALA A 1 524 ? 39.056 -33.814 0.002 1.00 35.40 527 ALA A N 1
ATOM 4069 C CA . ALA A 1 524 ? 37.680 -33.363 -0.035 1.00 33.72 527 ALA A CA 1
ATOM 4070 C C . ALA A 1 524 ? 37.693 -31.920 -0.490 1.00 32.77 527 ALA A C 1
ATOM 4071 O O . ALA A 1 524 ? 36.902 -31.532 -1.352 1.00 32.18 527 ALA A O 1
ATOM 4073 N N . LYS A 1 525 ? 38.602 -31.137 0.086 1.00 32.02 528 LYS A N 1
ATOM 4074 C CA . LYS A 1 525 ? 38.759 -29.732 -0.283 1.00 32.01 528 LYS A CA 1
ATOM 4075 C C . LYS A 1 525 ? 39.087 -29.539 -1.767 1.00 31.57 528 LYS A C 1
ATOM 4076 O O . LYS A 1 525 ? 38.526 -28.655 -2.415 1.00 31.26 528 LYS A O 1
ATOM 4082 N N . LYS A 1 526 ? 39.961 -30.392 -2.300 1.00 30.31 529 LYS A N 1
ATOM 4083 C CA . LYS A 1 526 ? 40.350 -30.329 -3.709 1.00 29.96 529 LYS A CA 1
ATOM 4084 C C . LYS A 1 526 ? 39.161 -30.576 -4.641 1.00 27.90 529 LYS A C 1
ATOM 4085 O O . LYS A 1 526 ? 38.983 -29.839 -5.613 1.00 28.61 529 LYS A O 1
ATOM 4091 N N . LEU A 1 527 ? 38.337 -31.575 -4.332 1.00 25.63 530 LEU A N 1
ATOM 4092 C CA . LEU A 1 527 ? 37.147 -31.861 -5.120 1.00 23.87 530 LEU A CA 1
ATOM 4093 C C . LEU A 1 527 ? 36.206 -30.623 -5.211 1.00 22.28 530 LEU A C 1
ATOM 4094 O O . LEU A 1 527 ? 35.704 -30.271 -6.292 1.00 20.70 530 LEU A O 1
ATOM 4099 N N . MET A 1 528 ? 35.945 -30.019 -4.055 1.00 20.06 531 MET A N 1
ATOM 4100 C CA . MET A 1 528 ? 35.092 -28.841 -3.967 1.00 18.89 531 MET A CA 1
ATOM 4101 C C . MET A 1 528 ? 35.689 -27.644 -4.673 1.00 18.31 531 MET A C 1
ATOM 4102 O O . MET A 1 528 ? 34.983 -26.980 -5.400 1.00 19.23 531 MET A O 1
ATOM 4107 N N . THR A 1 529 ? 36.970 -27.374 -4.446 1.00 19.17 532 THR A N 1
ATOM 4108 C CA . THR A 1 529 ? 37.732 -26.297 -5.142 1.00 21.11 532 THR A CA 1
ATOM 4109 C C . THR A 1 529 ? 37.665 -26.477 -6.675 1.00 20.24 532 THR A C 1
ATOM 4110 O O . THR A 1 529 ? 37.400 -25.526 -7.430 1.00 19.34 532 THR A O 1
ATOM 4114 N N . ASP A 1 530 ? 37.897 -27.714 -7.116 1.00 19.74 533 ASP A N 1
ATOM 4115 C CA . ASP A 1 530 ? 37.919 -28.025 -8.546 1.00 20.01 533 ASP A CA 1
ATOM 4116 C C . ASP A 1 530 ? 36.590 -27.719 -9.209 1.00 18.07 533 ASP A C 1
ATOM 4117 O O . ASP A 1 530 ? 36.562 -27.070 -10.244 1.00 18.14 533 ASP A O 1
ATOM 4122 N N . ILE A 1 531 ? 35.497 -28.189 -8.623 1.00 16.89 534 ILE A N 1
ATOM 4123 C CA . ILE A 1 531 ? 34.187 -27.996 -9.211 1.00 15.98 534 ILE A CA 1
ATOM 4124 C C . ILE A 1 531 ? 33.672 -26.519 -9.150 1.00 15.73 534 ILE A C 1
ATOM 4125 O O . ILE A 1 531 ? 33.063 -26.026 -10.093 1.00 13.95 534 ILE A O 1
ATOM 4130 N N . ILE A 1 532 ? 33.934 -25.845 -8.043 1.00 15.65 535 ILE A N 1
ATOM 4131 C CA . ILE A 1 532 ? 33.649 -24.402 -7.938 1.00 14.91 535 ILE A CA 1
ATOM 4132 C C . ILE A 1 532 ? 34.339 -23.620 -9.076 1.00 15.51 535 ILE A C 1
ATOM 4133 O O . ILE A 1 532 ? 33.697 -22.768 -9.741 1.00 16.21 535 ILE A O 1
ATOM 4138 N N . PHE A 1 533 ? 35.621 -23.926 -9.301 1.00 16.63 536 PHE A N 1
ATOM 4139 C CA . PHE A 1 533 ? 36.416 -23.362 -10.399 1.00 17.43 536 PHE A CA 1
ATOM 4140 C C . PHE A 1 533 ? 35.822 -23.668 -11.790 1.00 17.35 536 PHE A C 1
ATOM 4141 O O . PHE A 1 533 ? 35.833 -22.791 -12.661 1.00 16.05 536 PHE A O 1
ATOM 4149 N N . LYS A 1 534 ? 35.330 -24.895 -11.997 1.00 16.16 537 LYS A N 1
ATOM 4150 C CA . LYS A 1 534 ? 34.636 -25.227 -13.248 1.00 15.94 537 LYS A CA 1
ATOM 4151 C C . LYS A 1 534 ? 33.458 -24.301 -13.587 1.00 16.60 537 LYS A C 1
ATOM 4152 O O . LYS A 1 534 ? 33.224 -24.000 -14.777 1.00 17.01 537 LYS A O 1
ATOM 4158 N N . TYR A 1 535 ? 32.704 -23.885 -12.553 1.00 15.32 538 TYR A N 1
ATOM 4159 C CA . TYR A 1 535 ? 31.483 -23.120 -12.730 1.00 14.81 538 TYR A CA 1
ATOM 4160 C C . TYR A 1 535 ? 31.702 -21.620 -12.585 1.00 15.84 538 TYR A C 1
ATOM 4161 O O . TYR A 1 535 ? 30.732 -20.850 -12.532 1.00 15.38 538 TYR A O 1
ATOM 4170 N N . GLY A 1 536 ? 32.966 -21.228 -12.523 1.00 16.87 539 GLY A N 1
ATOM 4171 C CA . GLY A 1 536 ? 33.377 -19.821 -12.406 1.00 18.79 539 GLY A CA 1
ATOM 4172 C C . GLY A 1 536 ? 33.049 -19.202 -11.066 1.00 20.23 539 GLY A C 1
ATOM 4173 O O . GLY A 1 536 ? 32.888 -17.972 -10.970 1.00 20.28 539 GLY A O 1
ATOM 4174 N N . GLY A 1 537 ? 32.930 -20.031 -10.029 1.00 20.52 540 GLY A N 1
ATOM 4175 C CA . GLY A 1 537 ? 32.801 -19.516 -8.652 1.00 21.35 540 GLY A CA 1
ATOM 4176 C C . GLY A 1 537 ? 34.103 -18.842 -8.209 1.00 23.29 540 GLY A C 1
ATOM 4177 O O . GLY A 1 537 ? 35.192 -19.283 -8.592 1.00 22.16 540 GLY A O 1
ATOM 4178 N N . SER A 1 538 ? 34.008 -17.756 -7.418 1.00 25.22 541 SER A N 1
ATOM 4179 C CA . SER A 1 538 ? 35.200 -17.130 -6.837 1.00 27.87 541 SER A CA 1
ATOM 4180 C C . SER A 1 538 ? 35.874 -18.081 -5.844 1.00 30.93 541 SER A C 1
ATOM 4181 O O . SER A 1 538 ? 35.212 -18.951 -5.247 1.00 31.35 541 SER A O 1
ATOM 4184 N N . LEU A 1 539 ? 37.186 -17.918 -5.682 1.00 33.99 542 LEU A N 1
ATOM 4185 C CA . LEU A 1 539 ? 37.977 -18.661 -4.697 1.00 37.59 542 LEU A CA 1
ATOM 4186 C C . LEU A 1 539 ? 38.865 -17.694 -3.895 1.00 39.79 542 LEU A C 1
ATOM 4187 O O . LEU A 1 539 ? 39.016 -16.525 -4.271 1.00 40.73 542 LEU A O 1
ATOM 4192 N N . SER A 1 540 ? 39.434 -18.176 -2.789 1.00 42.28 543 SER A N 1
ATOM 4193 C CA . SER A 1 540 ? 40.522 -17.466 -2.064 1.00 43.94 543 SER A CA 1
ATOM 4194 C C . SER A 1 540 ? 40.973 -18.267 -0.841 1.00 44.58 543 SER A C 1
ATOM 4195 O O . SER A 1 540 ? 41.694 -19.273 -0.966 1.00 45.86 543 SER A O 1
ATOM 4198 N N . ARG A 1 559 ? 50.220 -8.920 -11.965 1.00 41.37 562 ARG A N 1
ATOM 4199 C CA . ARG A 1 559 ? 49.840 -8.227 -10.726 1.00 40.88 562 ARG A CA 1
ATOM 4200 C C . ARG A 1 559 ? 50.979 -7.326 -10.222 1.00 39.62 562 ARG A C 1
ATOM 4201 O O . ARG A 1 559 ? 51.655 -7.662 -9.224 1.00 40.21 562 ARG A O 1
ATOM 4209 N N . GLY A 1 560 ? 51.189 -6.196 -10.922 1.00 37.37 563 GLY A N 1
ATOM 4210 C CA . GLY A 1 560 ? 52.296 -5.231 -10.638 1.00 33.61 563 GLY A CA 1
ATOM 4211 C C . GLY A 1 560 ? 52.129 -4.583 -9.277 1.00 30.65 563 GLY A C 1
ATOM 4212 O O . GLY A 1 560 ? 52.964 -3.799 -8.785 1.00 30.09 563 GLY A O 1
ATOM 4213 N N . TRP A 1 561 ? 51.038 -4.967 -8.647 1.00 28.49 564 TRP A N 1
ATOM 4214 C CA . TRP A 1 561 ? 50.695 -4.464 -7.355 1.00 26.01 564 TRP A CA 1
ATOM 4215 C C . TRP A 1 561 ? 51.580 -5.039 -6.258 1.00 25.86 564 TRP A C 1
ATOM 4216 O O . TRP A 1 561 ? 51.695 -4.436 -5.198 1.00 24.89 564 TRP A O 1
ATOM 4227 N N . ILE A 1 562 ? 52.217 -6.189 -6.525 1.00 25.03 565 ILE A N 1
ATOM 4228 C CA . ILE A 1 562 ? 53.196 -6.780 -5.591 1.00 24.89 565 ILE A CA 1
ATOM 4229 C C . ILE A 1 562 ? 54.383 -5.847 -5.325 1.00 23.38 565 ILE A C 1
ATOM 4230 O O . ILE A 1 562 ? 54.819 -5.706 -4.171 1.00 21.80 565 ILE A O 1
ATOM 4235 N N . ASN A 1 563 ? 54.903 -5.189 -6.367 1.00 21.15 566 ASN A N 1
ATOM 4236 C CA . ASN A 1 563 ? 56.000 -4.231 -6.137 1.00 21.06 566 ASN A CA 1
ATOM 4237 C C . ASN A 1 563 ? 55.535 -3.030 -5.310 1.00 18.47 566 ASN A C 1
ATOM 4238 O O . ASN A 1 563 ? 56.308 -2.527 -4.508 1.00 18.47 566 ASN A O 1
ATOM 4243 N N . VAL A 1 564 ? 54.288 -2.615 -5.500 1.00 16.67 567 VAL A N 1
ATOM 4244 C CA . VAL A 1 564 ? 53.664 -1.561 -4.681 1.00 16.64 567 VAL A CA 1
ATOM 4245 C C . VAL A 1 564 ? 53.622 -2.039 -3.205 1.00 17.13 567 VAL A C 1
ATOM 4246 O O . VAL A 1 564 ? 54.159 -1.380 -2.305 1.00 15.82 567 VAL A O 1
ATOM 4250 N N . TYR A 1 565 ? 53.021 -3.207 -2.967 1.00 16.11 568 TYR A N 1
ATOM 4251 C CA . TYR A 1 565 ? 52.982 -3.746 -1.602 1.00 16.60 568 TYR A CA 1
ATOM 4252 C C . TYR A 1 565 ? 54.353 -3.851 -0.954 1.00 16.51 568 TYR A C 1
ATOM 4253 O O . TYR A 1 565 ? 54.518 -3.463 0.209 1.00 15.70 568 TYR A O 1
ATOM 4262 N N . ARG A 1 566 ? 55.336 -4.363 -1.692 1.00 17.30 569 ARG A N 1
ATOM 4263 C CA . ARG A 1 566 ? 56.702 -4.581 -1.192 1.00 19.47 569 ARG A CA 1
ATOM 4264 C C . ARG A 1 566 ? 57.346 -3.277 -0.751 1.00 19.78 569 ARG A C 1
ATOM 4265 O O . ARG A 1 566 ? 58.051 -3.225 0.250 1.00 18.74 569 ARG A O 1
ATOM 4273 N N . SER A 1 567 ? 57.093 -2.233 -1.526 1.00 19.88 570 SER A N 1
ATOM 4274 C CA . SER A 1 567 ? 57.565 -0.900 -1.184 1.00 21.11 570 SER A CA 1
ATOM 4275 C C . SER A 1 567 ? 56.908 -0.359 0.097 1.00 19.64 570 SER A C 1
ATOM 4276 O O . SER A 1 567 ? 57.604 0.201 0.943 1.00 19.91 570 SER A O 1
ATOM 4279 N N . LEU A 1 568 ? 55.600 -0.563 0.249 1.00 18.91 571 LEU A N 1
ATOM 4280 C CA . LEU A 1 568 ? 54.871 -0.168 1.445 1.00 18.16 571 LEU A CA 1
ATOM 4281 C C . LEU A 1 568 ? 55.420 -0.913 2.653 1.00 17.51 571 LEU A C 1
ATOM 4282 O O . LEU A 1 568 ? 55.654 -0.325 3.708 1.00 16.34 571 LEU A O 1
ATOM 4287 N N . LYS A 1 569 ? 55.638 -2.216 2.473 1.00 17.57 572 LYS A N 1
ATOM 4288 C CA . LYS A 1 569 ? 56.124 -3.082 3.553 1.00 17.67 572 LYS A CA 1
ATOM 4289 C C . LYS A 1 569 ? 57.545 -2.670 4.004 1.00 18.42 572 LYS A C 1
ATOM 4290 O O . LYS A 1 569 ? 57.770 -2.441 5.190 1.00 17.29 572 LYS A O 1
ATOM 4296 N N . GLU A 1 570 ? 58.470 -2.499 3.056 1.00 18.37 573 GLU A N 1
ATOM 4297 C CA . GLU A 1 570 ? 59.849 -2.137 3.366 1.00 21.20 573 GLU A CA 1
ATOM 4298 C C . GLU A 1 570 ? 59.967 -0.749 4.013 1.00 19.45 573 GLU A C 1
ATOM 4299 O O . GLU A 1 570 ? 60.886 -0.506 4.794 1.00 19.38 573 GLU A O 1
ATOM 4305 N N . THR A 1 571 ? 59.037 0.141 3.678 1.00 19.37 574 THR A N 1
ATOM 4306 C CA . THR A 1 571 ? 58.987 1.487 4.231 1.00 19.18 574 THR A CA 1
ATOM 4307 C C . THR A 1 571 ? 58.453 1.476 5.660 1.00 17.73 574 THR A C 1
ATOM 4308 O O . THR A 1 571 ? 59.072 2.071 6.550 1.00 18.29 574 THR A O 1
ATOM 4312 N N . ILE A 1 572 ? 57.298 0.839 5.855 1.00 16.39 575 ILE A N 1
ATOM 4313 C CA . ILE A 1 572 ? 56.576 0.812 7.141 1.00 16.28 575 ILE A CA 1
ATOM 4314 C C . ILE A 1 572 ? 57.338 -0.084 8.144 1.00 17.13 575 ILE A C 1
ATOM 4315 O O . ILE A 1 572 ? 57.471 0.260 9.338 1.00 17.07 575 ILE A O 1
ATOM 4320 N N . ASP A 1 573 ? 57.872 -1.187 7.626 1.00 16.26 576 ASP A N 1
ATOM 4321 C CA . ASP A 1 573 ? 58.475 -2.268 8.436 1.00 17.39 576 ASP A CA 1
ATOM 4322 C C . ASP A 1 573 ? 59.842 -2.738 7.898 1.00 17.57 576 ASP A C 1
ATOM 4323 O O . ASP A 1 573 ? 59.983 -3.878 7.423 1.00 18.13 576 ASP A O 1
ATOM 4328 N N . PRO A 1 574 ? 60.878 -1.874 8.000 1.00 18.03 577 PRO A N 1
ATOM 4329 C CA . PRO A 1 574 ? 62.186 -2.204 7.398 1.00 18.57 577 PRO A CA 1
ATOM 4330 C C . PRO A 1 574 ? 62.846 -3.501 7.901 1.00 18.60 577 PRO A C 1
ATOM 4331 O O . PRO A 1 574 ? 63.520 -4.176 7.139 1.00 18.90 577 PRO A O 1
ATOM 4335 N N . LYS A 1 575 ? 62.632 -3.850 9.160 1.00 18.43 578 LYS A N 1
ATOM 4336 C CA . LYS A 1 575 ? 63.205 -5.114 9.713 1.00 19.03 578 LYS A CA 1
ATOM 4337 C C . LYS A 1 575 ? 62.284 -6.334 9.550 1.00 18.30 578 LYS A C 1
ATOM 4338 O O . LYS A 1 575 ? 62.654 -7.450 9.960 1.00 19.34 578 LYS A O 1
ATOM 4344 N N . ASP A 1 576 ? 61.115 -6.144 8.936 1.00 18.34 579 ASP A N 1
ATOM 4345 C CA . ASP A 1 576 ? 60.183 -7.264 8.650 1.00 18.69 579 ASP A CA 1
ATOM 4346 C C . ASP A 1 576 ? 59.762 -7.996 9.956 1.00 18.37 579 ASP A C 1
ATOM 4347 O O . ASP A 1 576 ? 59.771 -9.240 10.034 1.00 17.65 579 ASP A O 1
ATOM 4352 N N . ILE A 1 577 ? 59.411 -7.220 10.984 1.00 17.53 580 ILE A N 1
ATOM 4353 C CA . ILE A 1 577 ? 58.993 -7.813 12.255 1.00 16.69 580 ILE A CA 1
ATOM 4354 C C . ILE A 1 577 ? 57.479 -8.028 12.325 1.00 15.73 580 ILE A C 1
ATOM 4355 O O . ILE A 1 577 ? 57.035 -8.786 13.166 1.00 15.45 580 ILE A O 1
ATOM 4360 N N . CYS A 1 578 ? 56.690 -7.320 11.498 1.00 14.61 581 CYS A N 1
ATOM 4361 C CA . CYS A 1 578 ? 55.219 -7.384 11.601 1.00 14.37 581 CYS A CA 1
ATOM 4362 C C . CYS A 1 578 ? 54.695 -8.572 10.827 1.00 14.68 581 CYS A C 1
ATOM 4363 O O . CYS A 1 578 ? 54.665 -8.557 9.599 1.00 14.42 581 CYS A O 1
ATOM 4366 N N . ASN A 1 579 ? 54.244 -9.581 11.558 1.00 14.06 582 ASN A N 1
ATOM 4367 C CA . ASN A 1 579 ? 53.720 -10.808 10.953 1.00 14.31 582 ASN A CA 1
ATOM 4368 C C . ASN A 1 579 ? 54.432 -11.210 9.626 1.00 15.04 582 ASN A C 1
ATOM 4369 O O . ASN A 1 579 ? 53.829 -11.209 8.571 1.00 14.95 582 ASN A O 1
ATOM 4374 N N . PRO A 1 580 ? 55.724 -11.550 9.690 1.00 16.62 583 PRO A N 1
ATOM 4375 C CA . PRO A 1 580 ? 56.466 -11.876 8.467 1.00 19.26 583 PRO A CA 1
ATOM 4376 C C . PRO A 1 580 ? 55.825 -13.048 7.697 1.00 22.29 583 PRO A C 1
ATOM 4377 O O . PRO A 1 580 ? 55.344 -14.019 8.311 1.00 21.35 583 PRO A O 1
ATOM 4381 N N . ARG A 1 581 ? 55.751 -12.890 6.378 1.00 25.18 584 ARG A N 1
ATOM 4382 C CA . ARG A 1 581 ? 55.193 -13.907 5.498 1.00 29.86 584 ARG A CA 1
ATOM 4383 C C . ARG A 1 581 ? 56.230 -14.114 4.413 1.00 32.53 584 ARG A C 1
ATOM 4384 O O . ARG A 1 581 ? 57.113 -13.266 4.217 1.00 33.30 584 ARG A O 1
ATOM 4392 N N . LYS A 1 582 ? 56.161 -15.255 3.729 1.00 36.34 585 LYS A N 1
ATOM 4393 C CA . LYS A 1 582 ? 56.856 -15.390 2.437 1.00 39.66 585 LYS A CA 1
ATOM 4394 C C . LYS A 1 582 ? 55.943 -14.833 1.348 1.00 41.19 585 LYS A C 1
ATOM 4395 O O . LYS A 1 582 ? 56.320 -13.886 0.654 1.00 41.88 585 LYS A O 1
ATOM 4401 N N . LEU A 1 583 ? 54.741 -15.409 1.220 1.00 42.82 586 LEU A N 1
ATOM 4402 C CA . LEU A 1 583 ? 53.678 -14.835 0.375 1.00 44.20 586 LEU A CA 1
ATOM 4403 C C . LEU A 1 583 ? 52.276 -14.953 1.008 1.00 44.19 586 LEU A C 1
ATOM 4404 O O . LEU A 1 583 ? 52.106 -15.512 2.097 1.00 44.36 586 LEU A O 1
ATOM 4409 N N . HIS B 1 9 ? 36.723 16.357 -38.237 1.00 44.35 12 HIS B N 1
ATOM 4410 C CA . HIS B 1 9 ? 36.906 16.203 -36.753 1.00 43.88 12 HIS B CA 1
ATOM 4411 C C . HIS B 1 9 ? 37.395 17.506 -36.112 1.00 42.75 12 HIS B C 1
ATOM 4412 O O . HIS B 1 9 ? 38.401 18.083 -36.543 1.00 42.80 12 HIS B O 1
ATOM 4419 N N . ILE B 1 10 ? 36.676 17.968 -35.090 1.00 41.13 13 ILE B N 1
ATOM 4420 C CA . ILE B 1 10 ? 37.137 19.102 -34.286 1.00 39.31 13 ILE B CA 1
ATOM 4421 C C . ILE B 1 10 ? 37.516 18.559 -32.895 1.00 36.78 13 ILE B C 1
ATOM 4422 O O . ILE B 1 10 ? 36.774 17.761 -32.321 1.00 37.46 13 ILE B O 1
ATOM 4427 N N . ASP B 1 11 ? 38.663 18.980 -32.367 1.00 33.73 14 ASP B N 1
ATOM 4428 C CA . ASP B 1 11 ? 39.059 18.569 -31.012 1.00 31.09 14 ASP B CA 1
ATOM 4429 C C . ASP B 1 11 ? 38.300 19.346 -29.963 1.00 30.01 14 ASP B C 1
ATOM 4430 O O . ASP B 1 11 ? 37.889 20.497 -30.207 1.00 29.05 14 ASP B O 1
ATOM 4435 N N . LEU B 1 12 ? 38.091 18.739 -28.792 1.00 27.86 15 LEU B N 1
ATOM 4436 C CA . LEU B 1 12 ? 37.351 19.449 -27.753 1.00 26.48 15 LEU B CA 1
ATOM 4437 C C . LEU B 1 12 ? 38.036 20.728 -27.268 1.00 24.87 15 LEU B C 1
ATOM 4438 O O . LEU B 1 12 ? 37.342 21.655 -26.889 1.00 24.87 15 LEU B O 1
ATOM 4443 N N . TYR B 1 13 ? 39.364 20.781 -27.273 1.00 24.15 16 TYR B N 1
ATOM 4444 C CA . TYR B 1 13 ? 40.070 21.997 -26.883 1.00 24.81 16 TYR B CA 1
ATOM 4445 C C . TYR B 1 13 ? 39.720 23.202 -27.809 1.00 25.70 16 TYR B C 1
ATOM 4446 O O . TYR B 1 13 ? 39.831 24.359 -27.398 1.00 25.43 16 TYR B O 1
ATOM 4455 N N . GLN B 1 14 ? 39.269 22.898 -29.025 1.00 26.20 17 GLN B N 1
ATOM 4456 C CA . GLN B 1 14 ? 38.812 23.906 -29.996 1.00 27.35 17 GLN B CA 1
ATOM 4457 C C . GLN B 1 14 ? 37.331 24.212 -29.833 1.00 27.27 17 GLN B C 1
ATOM 4458 O O . GLN B 1 14 ? 36.835 25.211 -30.358 1.00 27.55 17 GLN B O 1
ATOM 4464 N N . GLN B 1 15 ? 36.609 23.349 -29.110 1.00 27.43 18 GLN B N 1
ATOM 4465 C CA . GLN B 1 15 ? 35.165 23.518 -28.913 1.00 27.00 18 GLN B CA 1
ATOM 4466 C C . GLN B 1 15 ? 34.781 24.210 -27.607 1.00 26.33 18 GLN B C 1
ATOM 4467 O O . GLN B 1 15 ? 33.624 24.595 -27.420 1.00 27.23 18 GLN B O 1
ATOM 4473 N N . ILE B 1 16 ? 35.738 24.299 -26.689 1.00 25.31 19 ILE B N 1
ATOM 4474 C CA . ILE B 1 16 ? 35.503 24.854 -25.365 1.00 24.34 19 ILE B CA 1
ATOM 4475 C C . ILE B 1 16 ? 36.313 26.155 -25.270 1.00 23.25 19 ILE B C 1
ATOM 4476 O O . ILE B 1 16 ? 37.455 26.194 -25.670 1.00 23.52 19 ILE B O 1
ATOM 4481 N N . LYS B 1 17 ? 35.726 27.204 -24.727 1.00 24.04 20 LYS B N 1
ATOM 4482 C CA . LYS B 1 17 ? 36.405 28.527 -24.725 1.00 23.77 20 LYS B CA 1
ATOM 4483 C C . LYS B 1 17 ? 37.779 28.463 -24.093 1.00 24.65 20 LYS B C 1
ATOM 4484 O O . LYS B 1 17 ? 37.959 27.852 -23.017 1.00 25.38 20 LYS B O 1
ATOM 4490 N N . TRP B 1 18 ? 38.762 29.077 -24.746 1.00 24.06 21 TRP B N 1
ATOM 4491 C CA . TRP B 1 18 ? 40.121 29.057 -24.254 1.00 24.18 21 TRP B CA 1
ATOM 4492 C C . TRP B 1 18 ? 40.409 30.117 -23.174 1.00 23.76 21 TRP B C 1
ATOM 4493 O O . TRP B 1 18 ? 41.465 30.081 -22.541 1.00 23.40 21 TRP B O 1
ATOM 4504 N N . ASN B 1 19 ? 39.468 31.028 -22.947 1.00 23.25 22 ASN B N 1
ATOM 4505 C CA . ASN B 1 19 ? 39.625 32.001 -21.872 1.00 24.44 22 ASN B CA 1
ATOM 4506 C C . ASN B 1 19 ? 38.335 32.210 -21.092 1.00 24.31 22 ASN B C 1
ATOM 4507 O O . ASN B 1 19 ? 38.096 33.276 -20.489 1.00 25.35 22 ASN B O 1
ATOM 4512 N N . GLY B 1 20 ? 37.488 31.181 -21.087 1.00 22.28 23 GLY B N 1
ATOM 4513 C CA . GLY B 1 20 ? 36.255 31.228 -20.314 1.00 20.67 23 GLY B CA 1
ATOM 4514 C C . GLY B 1 20 ? 35.732 29.802 -20.107 1.00 20.31 23 GLY B C 1
ATOM 4515 O O . GLY B 1 20 ? 36.508 28.852 -20.196 1.00 18.41 23 GLY B O 1
ATOM 4516 N N . TRP B 1 21 ? 34.428 29.685 -19.893 1.00 19.47 24 TRP B N 1
ATOM 4517 C CA . TRP B 1 21 ? 33.772 28.409 -19.627 1.00 20.25 24 TRP B CA 1
ATOM 4518 C C . TRP B 1 21 ? 32.983 27.860 -20.808 1.00 19.82 24 TRP B C 1
ATOM 4519 O O . TRP B 1 21 ? 32.230 28.586 -21.465 1.00 20.84 24 TRP B O 1
ATOM 4530 N N . GLY B 1 22 ? 33.107 26.553 -21.038 1.00 18.02 25 GLY B N 1
ATOM 4531 C CA . GLY B 1 22 ? 32.063 25.843 -21.774 1.00 17.27 25 GLY B CA 1
ATOM 4532 C C . GLY B 1 22 ? 32.064 26.076 -23.272 1.00 17.21 25 GLY B C 1
ATOM 4533 O O . GLY B 1 22 ? 33.097 26.382 -23.849 1.00 17.87 25 GLY B O 1
ATOM 4534 N N . ASP B 1 23 ? 30.906 25.898 -23.878 1.00 16.89 26 ASP B N 1
ATOM 4535 C CA . ASP B 1 23 ? 30.754 25.848 -25.326 1.00 17.23 26 ASP B CA 1
ATOM 4536 C C . ASP B 1 23 ? 31.104 27.237 -25.932 1.00 17.29 26 ASP B C 1
ATOM 4537 O O . ASP B 1 23 ? 30.632 28.258 -25.434 1.00 17.01 26 ASP B O 1
ATOM 4542 N N . THR B 1 24 ? 31.964 27.273 -26.956 1.00 18.15 27 THR B N 1
ATOM 4543 C CA . THR B 1 24 ? 32.323 28.565 -27.618 1.00 18.84 27 THR B CA 1
ATOM 4544 C C . THR B 1 24 ? 31.110 29.259 -28.218 1.00 18.64 27 THR B C 1
ATOM 4545 O O . THR B 1 24 ? 31.111 30.487 -28.381 1.00 18.56 27 THR B O 1
ATOM 4549 N N . ARG B 1 25 ? 30.087 28.459 -28.539 1.00 18.35 28 ARG B N 1
ATOM 4550 C CA . ARG B 1 25 ? 28.861 28.945 -29.173 1.00 18.49 28 ARG B CA 1
ATOM 4551 C C . ARG B 1 25 ? 27.772 29.420 -28.193 1.00 18.29 28 ARG B C 1
ATOM 4552 O O . ARG B 1 25 ? 26.707 29.850 -28.628 1.00 18.41 28 ARG B O 1
ATOM 4560 N N . LYS B 1 26 ? 28.036 29.337 -26.884 1.00 17.76 29 LYS B N 1
ATOM 4561 C CA . LYS B 1 26 ? 27.081 29.726 -25.856 1.00 17.47 29 LYS B CA 1
ATOM 4562 C C . LYS B 1 26 ? 27.692 30.780 -24.935 1.00 17.07 29 LYS B C 1
ATOM 4563 O O . LYS B 1 26 ? 28.821 30.621 -24.475 1.00 16.49 29 LYS B O 1
ATOM 4569 N N . PHE B 1 27 ? 26.938 31.851 -24.672 1.00 17.01 30 PHE B N 1
ATOM 4570 C CA . PHE B 1 27 ? 27.434 33.017 -23.907 1.00 17.25 30 PHE B CA 1
ATOM 4571 C C . PHE B 1 27 ? 26.345 34.040 -23.605 1.00 16.93 30 PHE B C 1
ATOM 4572 O O . PHE B 1 27 ? 25.379 34.173 -24.355 1.00 16.15 30 PHE B O 1
ATOM 4580 N N . LEU B 1 28 ? 26.512 34.756 -22.496 1.00 17.54 31 LEU B N 1
ATOM 4581 C CA . LEU B 1 28 ? 25.717 35.948 -22.210 1.00 18.44 31 LEU B CA 1
ATOM 4582 C C . LEU B 1 28 ? 26.296 37.159 -22.916 1.00 18.49 31 LEU B C 1
ATOM 4583 O O . LEU B 1 28 ? 27.494 37.229 -23.206 1.00 18.53 31 LEU B O 1
ATOM 4588 N N . HIS B 1 29 ? 25.439 38.145 -23.163 1.00 18.60 32 HIS B N 1
ATOM 4589 C CA . HIS B 1 29 ? 25.892 39.388 -23.783 1.00 18.42 32 HIS B CA 1
ATOM 4590 C C . HIS B 1 29 ? 24.870 40.524 -23.612 1.00 17.95 32 HIS B C 1
ATOM 4591 O O . HIS B 1 29 ? 23.687 40.282 -23.326 1.00 17.57 32 HIS B O 1
ATOM 4598 N N . GLN B 1 30 ? 25.358 41.756 -23.744 1.00 18.02 33 GLN B N 1
ATOM 4599 C CA . GLN B 1 30 ? 24.555 42.944 -23.538 1.00 18.25 33 GLN B CA 1
ATOM 4600 C C . GLN B 1 30 ? 24.040 43.425 -24.890 1.00 18.64 33 GLN B C 1
ATOM 4601 O O . GLN B 1 30 ? 24.834 43.779 -25.768 1.00 18.46 33 GLN B O 1
ATOM 4607 N N . LEU B 1 31 ? 22.716 43.417 -25.050 1.00 18.99 34 LEU B N 1
ATOM 4608 C CA . LEU B 1 31 ? 22.074 43.966 -26.228 1.00 19.45 34 LEU B CA 1
ATOM 4609 C C . LEU B 1 31 ? 22.109 45.479 -26.085 1.00 19.88 34 LEU B C 1
ATOM 4610 O O . LEU B 1 31 ? 21.733 46.028 -25.044 1.00 20.18 34 LEU B O 1
ATOM 4615 N N . LYS B 1 32 ? 22.578 46.156 -27.121 1.00 20.28 35 LYS B N 1
ATOM 4616 C CA . LYS B 1 32 ? 22.630 47.612 -27.093 1.00 20.62 35 LYS B CA 1
ATOM 4617 C C . LYS B 1 32 ? 21.607 48.165 -28.104 1.00 20.24 35 LYS B C 1
ATOM 4618 O O . LYS B 1 32 ? 21.351 47.520 -29.118 1.00 20.08 35 LYS B O 1
ATOM 4624 N N . PRO B 1 33 ? 21.010 49.348 -27.835 1.00 20.06 36 PRO B N 1
ATOM 4625 C CA . PRO B 1 33 ? 21.195 50.252 -26.696 1.00 19.91 36 PRO B CA 1
ATOM 4626 C C . PRO B 1 33 ? 20.279 50.044 -25.474 1.00 19.85 36 PRO B C 1
ATOM 4627 O O . PRO B 1 33 ? 20.389 50.811 -24.513 1.00 20.03 36 PRO B O 1
ATOM 4631 N N . SER B 1 34 ? 19.388 49.046 -25.501 1.00 19.63 37 SER B N 1
ATOM 4632 C CA . SER B 1 34 ? 18.447 48.839 -24.386 1.00 19.34 37 SER B CA 1
ATOM 4633 C C . SER B 1 34 ? 19.164 48.446 -23.096 1.00 19.13 37 SER B C 1
ATOM 4634 O O . SER B 1 34 ? 18.679 48.732 -21.997 1.00 19.09 37 SER B O 1
ATOM 4637 N N . GLY B 1 35 ? 20.315 47.788 -23.249 1.00 18.98 38 GLY B N 1
ATOM 4638 C CA . GLY B 1 35 ? 21.126 47.327 -22.126 1.00 18.47 38 GLY B CA 1
ATOM 4639 C C . GLY B 1 35 ? 20.688 45.971 -21.628 1.00 18.16 38 GLY B C 1
ATOM 4640 O O . GLY B 1 35 ? 21.186 45.488 -20.620 1.00 18.08 38 GLY B O 1
ATOM 4641 N N . THR B 1 36 ? 19.746 45.365 -22.342 1.00 17.63 39 THR B N 1
ATOM 4642 C CA . THR B 1 36 ? 19.133 44.131 -21.915 1.00 17.29 39 THR B CA 1
ATOM 4643 C C . THR B 1 36 ? 20.166 43.016 -22.056 1.00 17.11 39 THR B C 1
ATOM 4644 O O . THR B 1 36 ? 20.841 42.902 -23.079 1.00 17.01 39 THR B O 1
ATOM 4648 N N . ILE B 1 37 ? 20.323 42.224 -21.007 1.00 17.03 40 ILE B N 1
ATOM 4649 C CA . ILE B 1 37 ? 21.249 41.104 -21.083 1.00 17.20 40 ILE B CA 1
ATOM 4650 C C . ILE B 1 37 ? 20.531 39.910 -21.715 1.00 16.99 40 ILE B C 1
ATOM 4651 O O . ILE B 1 37 ? 19.394 39.593 -21.349 1.00 16.81 40 ILE B O 1
ATOM 4656 N N . ALA B 1 38 ? 21.177 39.289 -22.701 1.00 16.77 41 ALA B N 1
ATOM 4657 C CA . ALA B 1 38 ? 20.618 38.120 -23.379 1.00 16.72 41 ALA B CA 1
ATOM 4658 C C . ALA B 1 38 ? 21.558 36.918 -23.322 1.00 16.81 41 ALA B C 1
ATOM 4659 O O . ALA B 1 38 ? 22.766 37.069 -23.095 1.00 16.41 41 ALA B O 1
ATOM 4661 N N . MET B 1 39 ? 20.976 35.740 -23.553 1.00 16.73 42 MET B N 1
ATOM 4662 C CA . MET B 1 39 ? 21.699 34.476 -23.584 1.00 17.15 42 MET B CA 1
ATOM 4663 C C . MET B 1 39 ? 21.611 33.925 -25.001 1.00 16.50 42 MET B C 1
ATOM 4664 O O . MET B 1 39 ? 20.517 33.799 -25.555 1.00 16.16 42 MET B O 1
ATOM 4669 N N . THR B 1 40 ? 22.759 33.632 -25.598 1.00 15.61 43 THR B N 1
ATOM 4670 C CA . THR B 1 40 ? 22.800 32.974 -26.888 1.00 15.34 43 THR B CA 1
ATOM 4671 C C . THR B 1 40 ? 23.289 31.540 -26.690 1.00 15.55 43 THR B C 1
ATOM 4672 O O . THR B 1 40 ? 24.222 31.303 -25.923 1.00 15.53 43 THR B O 1
ATOM 4676 N N . THR B 1 41 ? 22.607 30.607 -27.346 1.00 16.54 44 THR B N 1
ATOM 4677 C CA . THR B 1 41 ? 23.021 29.216 -27.461 1.00 17.20 44 THR B CA 1
ATOM 4678 C C . THR B 1 41 ? 23.080 28.811 -28.947 1.00 18.25 44 THR B C 1
ATOM 4679 O O . THR B 1 41 ? 22.469 29.477 -29.802 1.00 18.33 44 THR B O 1
ATOM 4683 N N . PRO B 1 42 ? 23.819 27.726 -29.268 1.00 18.79 45 PRO B N 1
ATOM 4684 C CA . PRO B 1 42 ? 23.791 27.153 -30.615 1.00 19.24 45 PRO B CA 1
ATOM 4685 C C . PRO B 1 42 ? 22.370 26.893 -31.145 1.00 19.60 45 PRO B C 1
ATOM 4686 O O . PRO B 1 42 ? 22.122 27.056 -32.347 1.00 19.61 45 PRO B O 1
ATOM 4690 N N . GLU B 1 43 ? 21.444 26.517 -30.265 1.00 20.04 46 GLU B N 1
ATOM 4691 C CA . GLU B 1 43 ? 20.069 26.231 -30.681 1.00 20.79 46 GLU B CA 1
ATOM 4692 C C . GLU B 1 43 ? 19.120 27.446 -30.752 1.00 20.73 46 GLU B C 1
ATOM 4693 O O . GLU B 1 43 ? 18.117 27.385 -31.469 1.00 20.58 46 GLU B O 1
ATOM 4699 N N . VAL B 1 44 ? 19.422 28.525 -30.014 1.00 20.83 47 VAL B N 1
ATOM 4700 C CA . VAL B 1 44 ? 18.619 29.776 -30.048 1.00 20.88 47 VAL B CA 1
ATOM 4701 C C . VAL B 1 44 ? 19.495 31.032 -29.847 1.00 20.99 47 VAL B C 1
ATOM 4702 O O . VAL B 1 44 ? 20.317 31.083 -28.924 1.00 20.89 47 VAL B O 1
ATOM 4706 N N . SER B 1 45 ? 19.302 32.052 -30.685 1.00 21.07 48 SER B N 1
ATOM 4707 C CA . SER B 1 45 ? 20.109 33.276 -30.581 1.00 21.30 48 SER B CA 1
ATOM 4708 C C . SER B 1 45 ? 19.429 34.456 -29.857 1.00 21.19 48 SER B C 1
ATOM 4709 O O . SER B 1 45 ? 18.311 34.853 -30.200 1.00 21.24 48 SER B O 1
ATOM 4712 N N . SER B 1 46 ? 20.126 34.994 -28.852 1.00 20.79 49 SER B N 1
ATOM 4713 C CA . SER B 1 46 ? 19.761 36.253 -28.164 1.00 20.52 49 SER B CA 1
ATOM 4714 C C . SER B 1 46 ? 18.412 36.278 -27.409 1.00 20.01 49 SER B C 1
ATOM 4715 O O . SER B 1 46 ? 17.604 37.212 -27.578 1.00 19.84 49 SER B O 1
ATOM 4718 N N . VAL B 1 47 ? 18.187 35.270 -26.563 1.00 19.38 50 VAL B N 1
ATOM 4719 C CA . VAL B 1 47 ? 17.008 35.238 -25.693 1.00 18.85 50 VAL B CA 1
ATOM 4720 C C . VAL B 1 47 ? 17.182 36.235 -24.540 1.00 18.46 50 VAL B C 1
ATOM 4721 O O . VAL B 1 47 ? 18.078 36.057 -23.707 1.00 18.40 50 VAL B O 1
ATOM 4725 N N . PRO B 1 48 ? 16.314 37.273 -24.479 1.00 18.02 51 PRO B N 1
ATOM 4726 C CA . PRO B 1 48 ? 16.418 38.321 -23.465 1.00 17.78 51 PRO B CA 1
ATOM 4727 C C . PRO B 1 48 ? 16.181 37.791 -22.050 1.00 17.52 51 PRO B C 1
ATOM 4728 O O . PRO B 1 48 ? 15.245 37.024 -21.821 1.00 17.22 51 PRO B O 1
ATOM 4732 N N . LEU B 1 49 ? 17.041 38.190 -21.119 1.00 17.50 52 LEU B N 1
ATOM 4733 C CA . LEU B 1 49 ? 16.844 37.884 -19.707 1.00 17.60 52 LEU B CA 1
ATOM 4734 C C . LEU B 1 49 ? 16.616 39.230 -19.033 1.00 17.98 52 LEU B C 1
ATOM 4735 O O . LEU B 1 49 ? 17.560 39.849 -18.532 1.00 18.30 52 LEU B O 1
ATOM 4740 N N . PRO B 1 50 ? 15.350 39.688 -19.025 1.00 18.29 53 PRO B N 1
ATOM 4741 C CA . PRO B 1 50 ? 15.033 41.089 -18.749 1.00 18.41 53 PRO B CA 1
ATOM 4742 C C . PRO B 1 50 ? 15.184 41.451 -17.276 1.00 18.50 53 PRO B C 1
ATOM 4743 O O . PRO B 1 50 ? 15.372 42.614 -16.940 1.00 18.54 53 PRO B O 1
ATOM 4747 N N . SER B 1 51 ? 15.112 40.449 -16.412 1.00 18.48 54 SER B N 1
ATOM 4748 C CA . SER B 1 51 ? 15.243 40.656 -14.980 1.00 18.44 54 SER B CA 1
ATOM 4749 C C . SER B 1 51 ? 16.703 40.700 -14.503 1.00 18.28 54 SER B C 1
ATOM 4750 O O . SER B 1 51 ? 16.981 41.234 -13.421 1.00 18.26 54 SER B O 1
ATOM 4753 N N . LEU B 1 52 ? 17.620 40.166 -15.318 1.00 17.95 55 LEU B N 1
ATOM 4754 C CA . LEU B 1 52 ? 19.031 40.008 -14.940 1.00 17.81 55 LEU B CA 1
ATOM 4755 C C . LEU B 1 52 ? 19.785 41.331 -14.807 1.00 17.64 55 LEU B C 1
ATOM 4756 O O . LEU B 1 52 ? 20.513 41.534 -13.839 1.00 17.87 55 LEU B O 1
ATOM 4761 N N . ARG B 1 53 ? 19.606 42.233 -15.765 1.00 16.95 56 ARG B N 1
ATOM 4762 C CA . ARG B 1 53 ? 20.218 43.569 -15.681 1.00 16.70 56 ARG B CA 1
ATOM 4763 C C . ARG B 1 53 ? 19.778 44.313 -14.408 1.00 16.20 56 ARG B C 1
ATOM 4764 O O . ARG B 1 53 ? 20.607 44.901 -13.699 1.00 15.97 56 ARG B O 1
ATOM 4772 N N . GLY B 1 54 ? 18.479 44.278 -14.120 1.00 15.95 57 GLY B N 1
ATOM 4773 C CA . GLY B 1 54 ? 17.926 44.893 -12.918 1.00 16.17 57 GLY B CA 1
ATOM 4774 C C . GLY B 1 54 ? 18.544 44.328 -11.652 1.00 16.24 57 GLY B C 1
ATOM 4775 O O . GLY B 1 54 ? 18.843 45.064 -10.706 1.00 15.98 57 GLY B O 1
ATOM 4776 N N . PHE B 1 55 ? 18.726 43.010 -11.641 1.00 16.76 58 PHE B N 1
ATOM 4777 C CA . PHE B 1 55 ? 19.421 42.321 -10.565 1.00 17.41 58 PHE B CA 1
ATOM 4778 C C . PHE B 1 55 ? 20.879 42.792 -10.424 1.00 17.83 58 PHE B C 1
ATOM 4779 O O . PHE B 1 55 ? 21.288 43.190 -9.336 1.00 17.34 58 PHE B O 1
ATOM 4787 N N . ILE B 1 56 ? 21.654 42.779 -11.516 1.00 17.97 59 ILE B N 1
ATOM 4788 C CA . ILE B 1 56 ? 23.041 43.256 -11.450 1.00 19.13 59 ILE B CA 1
ATOM 4789 C C . ILE B 1 56 ? 23.154 44.753 -11.048 1.00 20.08 59 ILE B C 1
ATOM 4790 O O . ILE B 1 56 ? 24.085 45.142 -10.327 1.00 19.93 59 ILE B O 1
ATOM 4795 N N . LYS B 1 57 ? 22.199 45.571 -11.498 1.00 20.95 60 LYS B N 1
ATOM 4796 C CA . LYS B 1 57 ? 22.181 46.995 -11.166 1.00 22.38 60 LYS B CA 1
ATOM 4797 C C . LYS B 1 57 ? 21.893 47.226 -9.679 1.00 23.52 60 LYS B C 1
ATOM 4798 O O . LYS B 1 57 ? 22.602 47.981 -9.010 1.00 23.48 60 LYS B O 1
ATOM 4804 N N . LYS B 1 58 ? 20.836 46.587 -9.179 1.00 24.86 61 LYS B N 1
ATOM 4805 C CA . LYS B 1 58 ? 20.464 46.642 -7.768 1.00 26.11 61 LYS B CA 1
ATOM 4806 C C . LYS B 1 58 ? 21.622 46.232 -6.867 1.00 26.77 61 LYS B C 1
ATOM 4807 O O . LYS B 1 58 ? 21.996 46.960 -5.945 1.00 26.15 61 LYS B O 1
ATOM 4813 N N . GLU B 1 59 ? 22.190 45.062 -7.162 1.00 28.40 62 GLU B N 1
ATOM 4814 C CA . GLU B 1 59 ? 23.152 44.411 -6.275 1.00 30.18 62 GLU B CA 1
ATOM 4815 C C . GLU B 1 59 ? 24.535 45.031 -6.263 1.00 32.00 62 GLU B C 1
ATOM 4816 O O . GLU B 1 59 ? 25.112 45.255 -5.197 1.00 32.49 62 GLU B O 1
ATOM 4822 N N . LEU B 1 60 ? 25.077 45.287 -7.450 1.00 33.84 63 LEU B N 1
ATOM 4823 C CA . LEU B 1 60 ? 26.445 45.779 -7.554 1.00 35.31 63 LEU B CA 1
ATOM 4824 C C . LEU B 1 60 ? 26.519 47.235 -8.011 1.00 35.83 63 LEU B C 1
ATOM 4825 O O . LEU B 1 60 ? 27.246 47.567 -8.953 1.00 36.41 63 LEU B O 1
ATOM 4830 N N . THR B 1 61 ? 25.753 48.090 -7.326 1.00 36.41 64 THR B N 1
ATOM 4831 C CA . THR B 1 61 ? 25.807 49.534 -7.511 1.00 36.72 64 THR B CA 1
ATOM 4832 C C . THR B 1 61 ? 25.963 50.247 -6.157 1.00 37.11 64 THR B C 1
ATOM 4833 O O . THR B 1 61 ? 26.379 49.613 -5.170 1.00 37.25 64 THR B O 1
ATOM 4837 N N . PRO B 1 69 ? 22.390 56.569 -13.746 1.00 33.82 72 PRO B N 1
ATOM 4838 C CA . PRO B 1 69 ? 22.260 55.928 -15.060 1.00 33.85 72 PRO B CA 1
ATOM 4839 C C . PRO B 1 69 ? 23.246 54.768 -15.186 1.00 33.86 72 PRO B C 1
ATOM 4840 O O . PRO B 1 69 ? 24.452 54.982 -15.367 1.00 34.11 72 PRO B O 1
ATOM 4844 N N . PHE B 1 70 ? 22.729 53.547 -15.089 1.00 33.52 73 PHE B N 1
ATOM 4845 C CA . PHE B 1 70 ? 23.581 52.368 -14.991 1.00 33.10 73 PHE B CA 1
ATOM 4846 C C . PHE B 1 70 ? 24.271 51.990 -16.299 1.00 32.79 73 PHE B C 1
ATOM 4847 O O . PHE B 1 70 ? 23.621 51.665 -17.293 1.00 32.92 73 PHE B O 1
ATOM 4855 N N . VAL B 1 71 ? 25.602 52.043 -16.276 1.00 32.33 74 VAL B N 1
ATOM 4856 C CA . VAL B 1 71 ? 26.426 51.616 -17.397 1.00 31.49 74 VAL B CA 1
ATOM 4857 C C . VAL B 1 71 ? 27.250 50.396 -16.969 1.00 31.49 74 VAL B C 1
ATOM 4858 O O . VAL B 1 71 ? 27.791 50.358 -15.858 1.00 31.43 74 VAL B O 1
ATOM 4862 N N . LEU B 1 72 ? 27.313 49.394 -17.844 1.00 30.74 75 LEU B N 1
ATOM 4863 C CA . LEU B 1 72 ? 28.232 48.256 -17.671 1.00 30.40 75 LEU B CA 1
ATOM 4864 C C . LEU B 1 72 ? 29.578 48.675 -18.261 1.00 30.29 75 LEU B C 1
ATOM 4865 O O . LEU B 1 72 ? 29.650 49.017 -19.481 1.00 30.39 75 LEU B O 1
ATOM 4870 N N . ASP B 1 73 ? 30.630 48.787 -17.418 1.00 29.61 76 ASP B N 1
ATOM 4871 C CA . ASP B 1 73 ? 31.955 49.137 -17.924 1.00 28.83 76 ASP B CA 1
ATOM 4872 C C . ASP B 1 73 ? 32.671 47.887 -18.511 1.00 28.39 76 ASP B C 1
ATOM 4873 O O . ASP B 1 73 ? 32.964 46.925 -17.795 1.00 28.30 76 ASP B O 1
ATOM 4878 N N . GLU B 1 74 ? 32.962 47.944 -19.809 1.00 27.68 77 GLU B N 1
ATOM 4879 C CA . GLU B 1 74 ? 33.580 46.841 -20.538 1.00 27.26 77 GLU B CA 1
ATOM 4880 C C . GLU B 1 74 ? 35.066 46.653 -20.216 1.00 26.31 77 GLU B C 1
ATOM 4881 O O . GLU B 1 74 ? 35.871 47.585 -20.323 1.00 26.22 77 GLU B O 1
ATOM 4887 N N . THR B 1 75 ? 35.421 45.436 -19.815 1.00 25.66 78 THR B N 1
ATOM 4888 C CA . THR B 1 75 ? 36.813 45.090 -19.585 1.00 25.46 78 THR B CA 1
ATOM 4889 C C . THR B 1 75 ? 37.129 43.841 -20.420 1.00 25.15 78 THR B C 1
ATOM 4890 O O . THR B 1 75 ? 37.157 42.734 -19.888 1.00 24.92 78 THR B O 1
ATOM 4894 N N . PRO B 1 76 ? 37.362 44.020 -21.741 1.00 25.33 79 PRO B N 1
ATOM 4895 C CA . PRO B 1 76 ? 37.494 42.821 -22.607 1.00 25.04 79 PRO B CA 1
ATOM 4896 C C . PRO B 1 76 ? 38.772 42.015 -22.374 1.00 24.80 79 PRO B C 1
ATOM 4897 O O . PRO B 1 76 ? 39.771 42.567 -21.935 1.00 24.55 79 PRO B O 1
ATOM 4901 N N . ALA B 1 77 ? 38.740 40.729 -22.699 1.00 24.73 80 ALA B N 1
ATOM 4902 C CA . ALA B 1 77 ? 39.927 39.866 -22.694 1.00 24.89 80 ALA B CA 1
ATOM 4903 C C . ALA B 1 77 ? 40.862 40.174 -23.866 1.00 24.91 80 ALA B C 1
ATOM 4904 O O . ALA B 1 77 ? 40.410 40.646 -24.904 1.00 24.76 80 ALA B O 1
ATOM 4906 N N . LEU B 1 78 ? 42.157 39.883 -23.710 1.00 25.25 81 LEU B N 1
ATOM 4907 C CA . LEU B 1 78 ? 43.124 40.061 -24.808 1.00 25.19 81 LEU B CA 1
ATOM 4908 C C . LEU B 1 78 ? 42.807 39.055 -25.914 1.00 25.43 81 LEU B C 1
ATOM 4909 O O . LEU B 1 78 ? 42.475 37.915 -25.621 1.00 25.19 81 LEU B O 1
ATOM 4914 N N . GLN B 1 79 ? 42.895 39.488 -27.175 1.00 25.72 82 GLN B N 1
ATOM 4915 C CA . GLN B 1 79 ? 42.768 38.562 -28.314 1.00 26.12 82 GLN B CA 1
ATOM 4916 C C . GLN B 1 79 ? 43.971 37.618 -28.357 1.00 26.06 82 GLN B C 1
ATOM 4917 O O . GLN B 1 79 ? 45.085 37.995 -27.924 1.00 25.91 82 GLN B O 1
ATOM 4923 N N . ILE B 1 80 ? 43.752 36.392 -28.882 1.00 26.89 83 ILE B N 1
ATOM 4924 C CA . ILE B 1 80 ? 44.825 35.392 -28.901 1.00 27.50 83 ILE B CA 1
ATOM 4925 C C . ILE B 1 80 ? 46.097 35.856 -29.637 1.00 28.00 83 ILE B C 1
ATOM 4926 O O . ILE B 1 80 ? 47.213 35.594 -29.182 1.00 28.00 83 ILE B O 1
ATOM 4931 N N . GLU B 1 81 ? 45.925 36.558 -30.752 1.00 28.69 84 GLU B N 1
ATOM 4932 C CA . GLU B 1 81 ? 47.066 37.102 -31.508 1.00 29.40 84 GLU B CA 1
ATOM 4933 C C . GLU B 1 81 ? 48.000 38.004 -30.668 1.00 29.45 84 GLU B C 1
ATOM 4934 O O . GLU B 1 81 ? 49.218 38.001 -30.874 1.00 29.66 84 GLU B O 1
ATOM 4940 N N . ASN B 1 82 ? 47.420 38.742 -29.717 1.00 29.49 85 ASN B N 1
ATOM 4941 C CA . ASN B 1 82 ? 48.148 39.632 -28.791 1.00 29.21 85 ASN B CA 1
ATOM 4942 C C . ASN B 1 82 ? 48.774 38.950 -27.537 1.00 29.06 85 ASN B C 1
ATOM 4943 O O . ASN B 1 82 ? 49.378 39.632 -26.697 1.00 29.06 85 ASN B O 1
ATOM 4948 N N . ILE B 1 83 ? 48.619 37.632 -27.388 1.00 28.66 86 ILE B N 1
ATOM 4949 C CA . ILE B 1 83 ? 49.234 36.934 -26.244 1.00 28.36 86 ILE B CA 1
ATOM 4950 C C . ILE B 1 83 ? 50.611 36.337 -26.582 1.00 28.46 86 ILE B C 1
ATOM 4951 O O . ILE B 1 83 ? 50.759 35.636 -27.586 1.00 28.15 86 ILE B O 1
ATOM 4956 N N . HIS B 1 84 ? 51.612 36.637 -25.747 1.00 28.73 87 HIS B N 1
ATOM 4957 C CA . HIS B 1 84 ? 52.938 36.025 -25.880 1.00 29.12 87 HIS B CA 1
ATOM 4958 C C . HIS B 1 84 ? 53.116 34.765 -25.043 1.00 28.65 87 HIS B C 1
ATOM 4959 O O . HIS B 1 84 ? 52.719 34.712 -23.872 1.00 28.62 87 HIS B O 1
ATOM 4966 N N . VAL B 1 85 ? 53.724 33.764 -25.678 1.00 28.57 88 VAL B N 1
ATOM 4967 C CA . VAL B 1 85 ? 54.123 32.501 -25.064 1.00 28.29 88 VAL B CA 1
ATOM 4968 C C . VAL B 1 85 ? 55.528 32.234 -25.601 1.00 27.91 88 VAL B C 1
ATOM 4969 O O . VAL B 1 85 ? 55.764 32.398 -26.804 1.00 27.64 88 VAL B O 1
ATOM 4973 N N . ASP B 1 86 ? 56.460 31.853 -24.721 1.00 27.68 89 ASP B N 1
ATOM 4974 C CA . ASP B 1 86 ? 57.815 31.471 -25.147 1.00 27.46 89 ASP B CA 1
ATOM 4975 C C . ASP B 1 86 ? 57.724 30.245 -26.052 1.00 26.88 89 ASP B C 1
ATOM 4976 O O . ASP B 1 86 ? 56.811 29.445 -25.900 1.00 26.94 89 ASP B O 1
ATOM 4981 N N . PRO B 1 87 ? 58.667 30.103 -27.004 1.00 26.33 90 PRO B N 1
ATOM 4982 C CA . PRO B 1 87 ? 58.761 28.928 -27.876 1.00 25.64 90 PRO B CA 1
ATOM 4983 C C . PRO B 1 87 ? 58.821 27.605 -27.095 1.00 24.93 90 PRO B C 1
ATOM 4984 O O . PRO B 1 87 ? 59.410 27.577 -26.026 1.00 24.39 90 PRO B O 1
ATOM 4988 N N . PRO B 1 88 ? 58.258 26.509 -27.651 1.00 24.78 91 PRO B N 1
ATOM 4989 C CA . PRO B 1 88 ? 58.403 25.226 -26.962 1.00 24.57 91 PRO B CA 1
ATOM 4990 C C . PRO B 1 88 ? 59.869 24.826 -26.916 1.00 24.47 91 PRO B C 1
ATOM 4991 O O . PRO B 1 88 ? 60.670 25.258 -27.773 1.00 23.91 91 PRO B O 1
ATOM 4995 N N . LYS B 1 89 ? 60.230 24.057 -25.895 1.00 24.60 92 LYS B N 1
ATOM 4996 C CA . LYS B 1 89 ? 61.568 23.501 -25.776 1.00 25.21 92 LYS B CA 1
ATOM 4997 C C . LYS B 1 89 ? 61.751 22.523 -26.919 1.00 25.53 92 LYS B C 1
ATOM 4998 O O . LYS B 1 89 ? 60.776 22.126 -27.563 1.00 25.92 92 LYS B O 1
ATOM 5004 N N . GLN B 1 90 ? 63.001 22.153 -27.180 1.00 25.71 93 GLN B N 1
ATOM 5005 C CA . GLN B 1 90 ? 63.310 21.149 -28.189 1.00 25.76 93 GLN B CA 1
ATOM 5006 C C . GLN B 1 90 ? 63.868 19.858 -27.567 1.00 25.28 93 GLN B C 1
ATOM 5007 O O . GLN B 1 90 ? 64.704 19.907 -26.666 1.00 25.17 93 GLN B O 1
ATOM 5013 N N . TYR B 1 91 ? 63.387 18.717 -28.065 1.00 24.74 94 TYR B N 1
ATOM 5014 C CA . TYR B 1 91 ? 63.906 17.389 -27.728 1.00 23.95 94 TYR B CA 1
ATOM 5015 C C . TYR B 1 91 ? 63.765 16.554 -28.983 1.00 24.10 94 TYR B C 1
ATOM 5016 O O . TYR B 1 91 ? 62.850 15.727 -29.064 1.00 24.08 94 TYR B O 1
ATOM 5025 N N . PRO B 1 92 ? 64.664 16.774 -29.978 1.00 23.93 95 PRO B N 1
ATOM 5026 C CA . PRO B 1 92 ? 64.515 16.095 -31.276 1.00 24.11 95 PRO B CA 1
ATOM 5027 C C . PRO B 1 92 ? 64.374 14.565 -31.186 1.00 24.10 95 PRO B C 1
ATOM 5028 O O . PRO B 1 92 ? 63.494 13.999 -31.838 1.00 24.20 95 PRO B O 1
ATOM 5032 N N . GLU B 1 93 ? 65.214 13.915 -30.382 1.00 23.84 96 GLU B N 1
ATOM 5033 C CA . GLU B 1 93 ? 65.237 12.444 -30.321 1.00 23.72 96 GLU B CA 1
ATOM 5034 C C . GLU B 1 93 ? 64.001 11.802 -29.700 1.00 23.45 96 GLU B C 1
ATOM 5035 O O . GLU B 1 93 ? 63.620 10.683 -30.072 1.00 23.37 96 GLU B O 1
ATOM 5041 N N . PHE B 1 94 ? 63.373 12.501 -28.758 1.00 23.02 97 PHE B N 1
ATOM 5042 C CA . PHE B 1 94 ? 62.085 12.073 -28.229 1.00 22.59 97 PHE B CA 1
ATOM 5043 C C . PHE B 1 94 ? 60.938 12.334 -29.218 1.00 22.53 97 PHE B C 1
ATOM 5044 O O . PHE B 1 94 ? 60.108 11.455 -29.443 1.00 22.19 97 PHE B O 1
ATOM 5052 N N . VAL B 1 95 ? 60.893 13.528 -29.813 1.00 22.65 98 VAL B N 1
ATOM 5053 C CA . VAL B 1 95 ? 59.820 13.854 -30.761 1.00 22.88 98 VAL B CA 1
ATOM 5054 C C . VAL B 1 95 ? 59.887 12.924 -31.984 1.00 23.28 98 VAL B C 1
ATOM 5055 O O . VAL B 1 95 ? 58.839 12.529 -32.514 1.00 23.57 98 VAL B O 1
ATOM 5059 N N . ARG B 1 96 ? 61.123 12.582 -32.391 1.00 23.15 99 ARG B N 1
ATOM 5060 C CA A ARG B 1 96 ? 61.392 11.617 -33.468 0.50 23.02 99 ARG B CA 1
ATOM 5061 C CA B ARG B 1 96 ? 61.395 11.624 -33.468 0.50 23.09 99 ARG B CA 1
ATOM 5062 C C . ARG B 1 96 ? 60.689 10.287 -33.188 1.00 23.27 99 ARG B C 1
ATOM 5063 O O . ARG B 1 96 ? 60.002 9.741 -34.050 1.00 22.54 99 ARG B O 1
ATOM 5078 N N . GLU B 1 97 ? 60.853 9.787 -31.970 1.00 23.45 100 GLU B N 1
ATOM 5079 C CA . GLU B 1 97 ? 60.246 8.529 -31.539 1.00 24.32 100 GLU B CA 1
ATOM 5080 C C . GLU B 1 97 ? 58.715 8.554 -31.512 1.00 24.39 100 GLU B C 1
ATOM 5081 O O . GLU B 1 97 ? 58.081 7.599 -31.952 1.00 24.35 100 GLU B O 1
ATOM 5087 N N . LEU B 1 98 ? 58.138 9.635 -30.975 1.00 24.24 101 LEU B N 1
ATOM 5088 C CA . LEU B 1 98 ? 56.691 9.910 -31.069 1.00 24.44 101 LEU B CA 1
ATOM 5089 C C . LEU B 1 98 ? 56.129 9.811 -32.484 1.00 24.27 101 LEU B C 1
ATOM 5090 O O . LEU B 1 98 ? 55.183 9.072 -32.738 1.00 24.18 101 LEU B O 1
ATOM 5095 N N . LYS B 1 99 ? 56.722 10.563 -33.399 1.00 24.36 102 LYS B N 1
ATOM 5096 C CA . LYS B 1 99 ? 56.281 10.597 -34.795 1.00 24.47 102 LYS B CA 1
ATOM 5097 C C . LYS B 1 99 ? 56.385 9.238 -35.524 1.00 24.81 102 LYS B C 1
ATOM 5098 O O . LYS B 1 99 ? 55.744 9.040 -36.560 1.00 24.65 102 LYS B O 1
ATOM 5104 N N . ALA B 1 100 ? 57.172 8.308 -34.978 1.00 25.17 103 ALA B N 1
ATOM 5105 C CA . ALA B 1 100 ? 57.253 6.930 -35.501 1.00 25.66 103 ALA B CA 1
ATOM 5106 C C . ALA B 1 100 ? 56.018 6.073 -35.184 1.00 26.17 103 ALA B C 1
ATOM 5107 O O . ALA B 1 100 ? 55.761 5.082 -35.881 1.00 25.90 103 ALA B O 1
ATOM 5109 N N . PHE B 1 101 ? 55.277 6.448 -34.133 1.00 26.74 104 PHE B N 1
ATOM 5110 C CA . PHE B 1 101 ? 54.050 5.749 -33.700 1.00 27.71 104 PHE B CA 1
ATOM 5111 C C . PHE B 1 101 ? 52.744 6.570 -33.851 1.00 27.25 104 PHE B C 1
ATOM 5112 O O . PHE B 1 101 ? 51.719 6.026 -34.296 1.00 27.81 104 PHE B O 1
ATOM 5120 N N . PHE B 1 102 ? 52.795 7.867 -33.550 1.00 25.81 105 PHE B N 1
ATOM 5121 C CA . PHE B 1 102 ? 51.617 8.745 -33.634 1.00 25.12 105 PHE B CA 1
ATOM 5122 C C . PHE B 1 102 ? 51.479 9.485 -34.975 1.00 24.69 105 PHE B C 1
ATOM 5123 O O . PHE B 1 102 ? 52.479 9.908 -35.587 1.00 24.41 105 PHE B O 1
ATOM 5131 N N . LEU B 1 103 ? 50.228 9.636 -35.413 1.00 23.91 106 LEU B N 1
ATOM 5132 C CA . LEU B 1 103 ? 49.884 10.422 -36.587 1.00 23.18 106 LEU B CA 1
ATOM 5133 C C . LEU B 1 103 ? 50.161 11.888 -36.288 1.00 22.78 106 LEU B C 1
ATOM 5134 O O . LEU B 1 103 ? 50.075 12.304 -35.131 1.00 21.65 106 LEU B O 1
ATOM 5139 N N . PRO B 1 104 ? 50.514 12.672 -37.323 1.00 22.59 107 PRO B N 1
ATOM 5140 C CA . PRO B 1 104 ? 50.743 14.108 -37.110 1.00 22.64 107 PRO B CA 1
ATOM 5141 C C . PRO B 1 104 ? 49.561 14.905 -36.519 1.00 22.78 107 PRO B C 1
ATOM 5142 O O . PRO B 1 104 ? 49.801 15.801 -35.733 1.00 22.47 107 PRO B O 1
ATOM 5146 N N . ASP B 1 105 ? 48.313 14.593 -36.878 1.00 23.33 108 ASP B N 1
ATOM 5147 C CA . ASP B 1 105 ? 47.156 15.243 -36.211 1.00 24.28 108 ASP B CA 1
ATOM 5148 C C . ASP B 1 105 ? 47.017 14.920 -34.701 1.00 23.50 108 ASP B C 1
ATOM 5149 O O . ASP B 1 105 ? 46.223 15.558 -33.994 1.00 23.79 108 ASP B O 1
ATOM 5154 N N . GLN B 1 106 ? 47.781 13.938 -34.213 1.00 22.58 109 GLN B N 1
ATOM 5155 C CA . GLN B 1 106 ? 47.782 13.590 -32.771 1.00 21.59 109 GLN B CA 1
ATOM 5156 C C . GLN B 1 106 ? 48.784 14.400 -31.951 1.00 21.73 109 GLN B C 1
ATOM 5157 O O . GLN B 1 106 ? 48.794 14.341 -30.708 1.00 21.15 109 GLN B O 1
ATOM 5163 N N . LEU B 1 107 ? 49.635 15.152 -32.643 1.00 21.01 110 LEU B N 1
ATOM 5164 C CA . LEU B 1 107 ? 50.633 15.957 -31.954 1.00 20.73 110 LEU B CA 1
ATOM 5165 C C . LEU B 1 107 ? 50.371 17.434 -32.263 1.00 20.23 110 LEU B C 1
ATOM 5166 O O . LEU B 1 107 ? 50.262 17.796 -33.423 1.00 20.05 110 LEU B O 1
ATOM 5171 N N . LYS B 1 108 ? 50.217 18.270 -31.235 1.00 20.28 111 LYS B N 1
ATOM 5172 C CA . LYS B 1 108 ? 49.946 19.708 -31.461 1.00 19.79 111 LYS B CA 1
ATOM 5173 C C . LYS B 1 108 ? 50.920 20.544 -30.659 1.00 19.89 111 LYS B C 1
ATOM 5174 O O . LYS B 1 108 ? 51.225 20.216 -29.510 1.00 18.80 111 LYS B O 1
ATOM 5180 N N . ASP B 1 109 ? 51.399 21.628 -31.260 1.00 19.99 112 ASP B N 1
ATOM 5181 C CA . ASP B 1 109 ? 52.229 22.594 -30.528 1.00 20.69 112 ASP B CA 1
ATOM 5182 C C . ASP B 1 109 ? 51.996 24.065 -30.935 1.00 20.68 112 ASP B C 1
ATOM 5183 O O . ASP B 1 109 ? 52.816 24.926 -30.632 1.00 20.53 112 ASP B O 1
ATOM 5188 N N . ASP B 1 110 ? 50.875 24.334 -31.604 1.00 20.94 113 ASP B N 1
ATOM 5189 C CA . ASP B 1 110 ? 50.462 25.684 -31.943 1.00 20.97 113 ASP B CA 1
ATOM 5190 C C . ASP B 1 110 ? 50.085 26.462 -30.679 1.00 20.18 113 ASP B C 1
ATOM 5191 O O . ASP B 1 110 ? 49.867 25.874 -29.611 1.00 19.22 113 ASP B O 1
ATOM 5196 N N . LYS B 1 111 ? 50.027 27.788 -30.809 1.00 19.92 114 LYS B N 1
ATOM 5197 C CA . LYS B 1 111 ? 49.724 28.680 -29.687 1.00 19.73 114 LYS B CA 1
ATOM 5198 C C . LYS B 1 111 ? 48.450 28.280 -28.931 1.00 19.54 114 LYS B C 1
ATOM 5199 O O . LYS B 1 111 ? 48.471 28.150 -27.695 1.00 18.94 114 LYS B O 1
ATOM 5205 N N . LEU B 1 112 ? 47.357 28.072 -29.670 1.00 19.19 115 LEU B N 1
ATOM 5206 C CA . LEU B 1 112 ? 46.068 27.735 -29.070 1.00 19.76 115 LEU B CA 1
ATOM 5207 C C . LEU B 1 112 ? 46.103 26.417 -28.283 1.00 19.65 115 LEU B C 1
ATOM 5208 O O . LEU B 1 112 ? 45.586 26.327 -27.160 1.00 20.03 115 LEU B O 1
ATOM 5213 N N . ALA B 1 113 ? 46.702 25.392 -28.875 1.00 19.03 116 ALA B N 1
ATOM 5214 C CA . ALA B 1 113 ? 46.838 24.099 -28.171 1.00 18.52 116 ALA B CA 1
ATOM 5215 C C . ALA B 1 113 ? 47.670 24.271 -26.914 1.00 18.42 116 ALA B C 1
ATOM 5216 O O . ALA B 1 113 ? 47.375 23.678 -25.866 1.00 17.98 116 ALA B O 1
ATOM 5218 N N . ARG B 1 114 ? 48.719 25.083 -26.995 1.00 18.64 117 ARG B N 1
ATOM 5219 C CA . ARG B 1 114 ? 49.565 25.283 -25.814 1.00 19.24 117 ARG B CA 1
ATOM 5220 C C . ARG B 1 114 ? 48.821 26.025 -24.684 1.00 19.45 117 ARG B C 1
ATOM 5221 O O . ARG B 1 114 ? 48.837 25.581 -23.519 1.00 19.64 117 ARG B O 1
ATOM 5229 N N . ILE B 1 115 ? 48.161 27.138 -25.013 1.00 19.53 118 ILE B N 1
ATOM 5230 C CA . ILE B 1 115 ? 47.342 27.873 -24.012 1.00 19.46 118 ILE B CA 1
ATOM 5231 C C . ILE B 1 115 ? 46.229 27.025 -23.393 1.00 19.24 118 ILE B C 1
ATOM 5232 O O . ILE B 1 115 ? 46.045 27.041 -22.175 1.00 19.28 118 ILE B O 1
ATOM 5237 N N . THR B 1 116 ? 45.474 26.301 -24.214 1.00 19.23 119 THR B N 1
ATOM 5238 C CA . THR B 1 116 ? 44.350 25.512 -23.692 1.00 19.64 119 THR B CA 1
ATOM 5239 C C . THR B 1 116 ? 44.812 24.328 -22.843 1.00 20.32 119 THR B C 1
ATOM 5240 O O . THR B 1 116 ? 43.994 23.705 -22.168 1.00 21.14 119 THR B O 1
ATOM 5244 N N . HIS B 1 117 ? 46.103 24.004 -22.899 1.00 20.30 120 HIS B N 1
ATOM 5245 C CA . HIS B 1 117 ? 46.633 22.902 -22.056 1.00 20.43 120 HIS B CA 1
ATOM 5246 C C . HIS B 1 117 ? 47.578 23.391 -20.966 1.00 20.91 120 HIS B C 1
ATOM 5247 O O . HIS B 1 117 ? 48.375 22.616 -20.428 1.00 21.07 120 HIS B O 1
ATOM 5254 N N . THR B 1 118 ? 47.476 24.699 -20.664 1.00 21.37 121 THR B N 1
ATOM 5255 C CA . THR B 1 118 ? 48.177 25.355 -19.546 1.00 21.96 121 THR B CA 1
ATOM 5256 C C . THR B 1 118 ? 47.238 25.581 -18.347 1.00 22.45 121 THR B C 1
ATOM 5257 O O . THR B 1 118 ? 47.638 25.381 -17.213 1.00 22.69 121 THR B O 1
ATOM 5261 N N . PHE B 1 119 ? 45.991 25.981 -18.604 1.00 22.31 122 PHE B N 1
ATOM 5262 C CA . PHE B 1 119 ? 45.135 26.587 -17.579 1.00 22.43 122 PHE B CA 1
ATOM 5263 C C . PHE B 1 119 ? 43.911 25.738 -17.285 1.00 22.46 122 PHE B C 1
ATOM 5264 O O . PHE B 1 119 ? 43.326 25.133 -18.196 1.00 22.65 122 PHE B O 1
ATOM 5272 N N . GLY B 1 120 ? 43.507 25.715 -16.015 1.00 21.96 123 GLY B N 1
ATOM 5273 C CA . GLY B 1 120 ? 42.225 25.154 -15.628 1.00 21.55 123 GLY B CA 1
ATOM 5274 C C . GLY B 1 120 ? 41.167 26.242 -15.663 1.00 21.18 123 GLY B C 1
ATOM 5275 O O . GLY B 1 120 ? 41.276 27.211 -16.434 1.00 20.60 123 GLY B O 1
ATOM 5276 N N . LYS B 1 121 ? 40.150 26.107 -14.803 1.00 20.41 124 LYS B N 1
ATOM 5277 C CA . LYS B 1 121 ? 39.006 27.006 -14.861 1.00 19.37 124 LYS B CA 1
ATOM 5278 C C . LYS B 1 121 ? 38.770 27.769 -13.546 1.00 18.54 124 LYS B C 1
ATOM 5279 O O . LYS B 1 121 ? 37.658 28.212 -13.272 1.00 18.69 124 LYS B O 1
ATOM 5285 N N . SER B 1 122 ? 39.816 27.916 -12.739 1.00 17.93 125 SER B N 1
ATOM 5286 C CA . SER B 1 122 ? 39.717 28.733 -11.516 1.00 18.01 125 SER B CA 1
ATOM 5287 C C . SER B 1 122 ? 39.628 30.235 -11.902 1.00 17.82 125 SER B C 1
ATOM 5288 O O . SER B 1 122 ? 39.933 30.589 -13.037 1.00 17.53 125 SER B O 1
ATOM 5291 N N . LEU B 1 123 ? 39.208 31.093 -10.968 1.00 16.92 126 LEU B N 1
ATOM 5292 C CA . LEU B 1 123 ? 39.219 32.563 -11.181 1.00 17.26 126 LEU B CA 1
ATOM 5293 C C . LEU B 1 123 ? 40.607 33.049 -11.598 1.00 19.12 126 LEU B C 1
ATOM 5294 O O . LEU B 1 123 ? 40.758 33.816 -12.559 1.00 19.42 126 LEU B O 1
ATOM 5299 N N . ARG B 1 124 ? 41.627 32.586 -10.889 1.00 21.09 127 ARG B N 1
ATOM 5300 C CA . ARG B 1 124 ? 42.998 33.021 -11.134 1.00 23.33 127 ARG B CA 1
ATOM 5301 C C . ARG B 1 124 ? 43.484 32.595 -12.521 1.00 21.80 127 ARG B C 1
ATOM 5302 O O . ARG B 1 124 ? 44.206 33.337 -13.182 1.00 21.00 127 ARG B O 1
ATOM 5310 N N . ASP B 1 125 ? 43.076 31.409 -12.962 1.00 21.29 128 ASP B N 1
ATOM 5311 C CA . ASP B 1 125 ? 43.364 30.917 -14.298 1.00 20.76 128 ASP B CA 1
ATOM 5312 C C . ASP B 1 125 ? 42.790 31.842 -15.331 1.00 19.67 128 ASP B C 1
ATOM 5313 O O . ASP B 1 125 ? 43.493 32.239 -16.254 1.00 19.28 128 ASP B O 1
ATOM 5318 N N . LEU B 1 126 ? 41.502 32.144 -15.196 1.00 18.31 129 LEU B N 1
ATOM 5319 C CA . LEU B 1 126 ? 40.835 33.025 -16.153 1.00 18.52 129 LEU B CA 1
ATOM 5320 C C . LEU B 1 126 ? 41.406 34.455 -16.149 1.00 18.98 129 LEU B C 1
ATOM 5321 O O . LEU B 1 126 ? 41.616 35.016 -17.230 1.00 18.58 129 LEU B O 1
ATOM 5326 N N . ILE B 1 127 ? 41.656 35.030 -14.967 1.00 18.97 130 ILE B N 1
ATOM 5327 C CA . ILE B 1 127 ? 42.265 36.384 -14.891 1.00 19.85 130 ILE B CA 1
ATOM 5328 C C . ILE B 1 127 ? 43.574 36.387 -15.705 1.00 19.50 130 ILE B C 1
ATOM 5329 O O . ILE B 1 127 ? 43.794 37.256 -16.538 1.00 19.30 130 ILE B O 1
ATOM 5334 N N . ARG B 1 128 ? 44.424 35.394 -15.447 1.00 19.13 131 ARG B N 1
ATOM 5335 C CA . ARG B 1 128 ? 45.734 35.285 -16.086 1.00 20.09 131 ARG B CA 1
ATOM 5336 C C . ARG B 1 128 ? 45.694 35.142 -17.621 1.00 19.64 131 ARG B C 1
ATOM 5337 O O . ARG B 1 128 ? 46.367 35.900 -18.313 1.00 19.04 131 ARG B O 1
ATOM 5345 N N . VAL B 1 129 ? 44.928 34.176 -18.147 1.00 19.50 132 VAL B N 1
ATOM 5346 C CA . VAL B 1 129 ? 44.809 34.033 -19.614 1.00 20.35 132 VAL B CA 1
ATOM 5347 C C . VAL B 1 129 ? 44.202 35.286 -20.269 1.00 20.88 132 VAL B C 1
ATOM 5348 O O . VAL B 1 129 ? 44.606 35.690 -21.390 1.00 20.68 132 VAL B O 1
ATOM 5352 N N . ARG B 1 130 ? 43.275 35.928 -19.553 1.00 21.21 133 ARG B N 1
ATOM 5353 C CA . ARG B 1 130 ? 42.555 37.062 -20.098 1.00 22.01 133 ARG B CA 1
ATOM 5354 C C . ARG B 1 130 ? 43.437 38.294 -20.243 1.00 21.98 133 ARG B C 1
ATOM 5355 O O . ARG B 1 130 ? 43.133 39.153 -21.057 1.00 21.62 133 ARG B O 1
ATOM 5363 N N . ILE B 1 131 ? 44.515 38.380 -19.465 1.00 22.08 134 ILE B N 1
ATOM 5364 C CA . ILE B 1 131 ? 45.543 39.430 -19.660 1.00 22.78 134 ILE B CA 1
ATOM 5365 C C . ILE B 1 131 ? 46.822 38.910 -20.335 1.00 22.63 134 ILE B C 1
ATOM 5366 O O . ILE B 1 131 ? 47.827 39.618 -20.399 1.00 22.40 134 ILE B O 1
ATOM 5371 N N . GLY B 1 132 ? 46.773 37.678 -20.836 1.00 22.96 135 GLY B N 1
ATOM 5372 C CA . GLY B 1 132 ? 47.881 37.106 -21.592 1.00 23.35 135 GLY B CA 1
ATOM 5373 C C . GLY B 1 132 ? 49.103 36.688 -20.787 1.00 23.75 135 GLY B C 1
ATOM 5374 O O . GLY B 1 132 ? 50.216 36.618 -21.329 1.00 23.28 135 GLY B O 1
ATOM 5375 N N . GLN B 1 133 ? 48.906 36.381 -19.508 1.00 24.38 136 GLN B N 1
ATOM 5376 C CA . GLN B 1 133 ? 50.035 36.039 -18.649 1.00 25.95 136 GLN B CA 1
ATOM 5377 C C . GLN B 1 133 ? 50.242 34.521 -18.659 1.00 26.13 136 GLN B C 1
ATOM 5378 O O . GLN B 1 133 ? 49.566 33.779 -17.936 1.00 25.93 136 GLN B O 1
ATOM 5384 N N . VAL B 1 134 ? 51.153 34.061 -19.513 1.00 27.30 137 VAL B N 1
ATOM 5385 C CA . VAL B 1 134 ? 51.344 32.617 -19.755 1.00 28.36 137 VAL B CA 1
ATOM 5386 C C . VAL B 1 134 ? 52.770 32.210 -19.359 1.00 28.81 137 VAL B C 1
ATOM 5387 O O . VAL B 1 134 ? 53.691 32.286 -20.171 1.00 29.19 137 VAL B O 1
ATOM 5391 N N . LYS B 1 135 ? 52.936 31.771 -18.109 1.00 29.41 138 LYS B N 1
ATOM 5392 C CA . LYS B 1 135 ? 54.273 31.529 -17.521 1.00 29.89 138 LYS B CA 1
ATOM 5393 C C . LYS B 1 135 ? 54.991 30.332 -18.074 1.00 29.39 138 LYS B C 1
ATOM 5394 O O . LYS B 1 135 ? 56.112 30.438 -18.550 1.00 29.45 138 LYS B O 1
ATOM 5400 N N . ASN B 1 136 ? 54.368 29.171 -17.944 1.00 29.17 139 ASN B N 1
ATOM 5401 C CA . ASN B 1 136 ? 54.956 27.960 -18.467 1.00 28.87 139 ASN B CA 1
ATOM 5402 C C . ASN B 1 136 ? 53.842 27.223 -19.173 1.00 27.60 139 ASN B C 1
ATOM 5403 O O . ASN B 1 136 ? 52.871 26.819 -18.533 1.00 27.65 139 ASN B O 1
ATOM 5408 N N . ALA B 1 137 ? 53.958 27.074 -20.483 1.00 25.41 140 ALA B N 1
ATOM 5409 C CA . ALA B 1 137 ? 53.039 26.212 -21.245 1.00 24.06 140 ALA B CA 1
ATOM 5410 C C . ALA B 1 137 ? 53.698 24.838 -21.476 1.00 22.97 140 ALA B C 1
ATOM 5411 O O . ALA B 1 137 ? 54.940 24.727 -21.372 1.00 22.78 140 ALA B O 1
ATOM 5413 N N . PRO B 1 138 ? 52.894 23.781 -21.790 1.00 21.91 141 PRO B N 1
ATOM 5414 C CA . PRO B 1 138 ? 53.553 22.526 -22.156 1.00 21.28 141 PRO B CA 1
ATOM 5415 C C . PRO B 1 138 ? 54.250 22.669 -23.506 1.00 20.69 141 PRO B C 1
ATOM 5416 O O . PRO B 1 138 ? 53.876 23.518 -24.317 1.00 20.17 141 PRO B O 1
ATOM 5420 N N . ASP B 1 139 ? 55.295 21.883 -23.711 1.00 20.01 142 ASP B N 1
ATOM 5421 C CA . ASP B 1 139 ? 56.050 21.918 -24.962 1.00 20.12 142 ASP B CA 1
ATOM 5422 C C . ASP B 1 139 ? 55.358 21.197 -26.102 1.00 20.44 142 ASP B C 1
ATOM 5423 O O . ASP B 1 139 ? 55.620 21.471 -27.271 1.00 20.46 142 ASP B O 1
ATOM 5428 N N . LEU B 1 140 ? 54.502 20.247 -25.751 1.00 19.76 143 LEU B N 1
ATOM 5429 C CA . LEU B 1 140 ? 53.767 19.467 -26.738 1.00 19.12 143 LEU B CA 1
ATOM 5430 C C . LEU B 1 140 ? 52.460 18.947 -26.161 1.00 18.47 143 LEU B C 1
ATOM 5431 O O . LEU B 1 140 ? 52.378 18.635 -24.987 1.00 18.54 143 LEU B O 1
ATOM 5436 N N . ILE B 1 141 ? 51.442 18.874 -27.016 1.00 18.59 144 ILE B N 1
ATOM 5437 C CA . ILE B 1 141 ? 50.195 18.192 -26.694 1.00 18.18 144 ILE B CA 1
ATOM 5438 C C . ILE B 1 141 ? 50.119 16.892 -27.500 1.00 17.77 144 ILE B C 1
ATOM 5439 O O . ILE B 1 141 ? 50.267 16.902 -28.738 1.00 17.51 144 ILE B O 1
ATOM 5444 N N . VAL B 1 142 ? 49.936 15.777 -26.796 1.00 17.39 145 VAL B N 1
ATOM 5445 C CA . VAL B 1 142 ? 49.618 14.484 -27.436 1.00 17.27 145 VAL B CA 1
ATOM 5446 C C . VAL B 1 142 ? 48.173 14.060 -27.177 1.00 17.15 145 VAL B C 1
ATOM 5447 O O . VAL B 1 142 ? 47.695 14.118 -26.054 1.00 17.34 145 VAL B O 1
ATOM 5451 N N . LEU B 1 143 ? 47.481 13.647 -28.236 1.00 17.43 146 LEU B N 1
ATOM 5452 C CA . LEU B 1 143 ? 46.099 13.167 -28.126 1.00 17.67 146 LEU B CA 1
ATOM 5453 C C . LEU B 1 143 ? 46.032 11.670 -28.500 1.00 18.23 146 LEU B C 1
ATOM 5454 O O . LEU B 1 143 ? 45.747 11.333 -29.661 1.00 18.38 146 LEU B O 1
ATOM 5459 N N . PRO B 1 144 ? 46.276 10.756 -27.539 1.00 18.39 147 PRO B N 1
ATOM 5460 C CA . PRO B 1 144 ? 46.205 9.295 -27.856 1.00 18.46 147 PRO B CA 1
ATOM 5461 C C . PRO B 1 144 ? 44.798 8.759 -28.234 1.00 18.29 147 PRO B C 1
ATOM 5462 O O . PRO B 1 144 ? 43.796 9.362 -27.873 1.00 18.43 147 PRO B O 1
ATOM 5466 N N . HIS B 1 145 ? 44.724 7.631 -28.953 1.00 18.29 148 HIS B N 1
ATOM 5467 C CA . HIS B 1 145 ? 43.422 7.122 -29.397 1.00 18.37 148 HIS B CA 1
ATOM 5468 C C . HIS B 1 145 ? 43.023 5.825 -28.690 1.00 18.88 148 HIS B C 1
ATOM 5469 O O . HIS B 1 145 ? 41.894 5.316 -28.856 1.00 18.96 148 HIS B O 1
ATOM 5476 N N . SER B 1 146 ? 43.957 5.268 -27.925 1.00 18.69 149 SER B N 1
ATOM 5477 C CA . SER B 1 146 ? 43.690 4.027 -27.217 1.00 18.31 149 SER B CA 1
ATOM 5478 C C . SER B 1 146 ? 44.614 3.794 -26.048 1.00 18.48 149 SER B C 1
ATOM 5479 O O . SER B 1 146 ? 45.653 4.421 -25.920 1.00 19.28 149 SER B O 1
ATOM 5482 N N . HIS B 1 147 ? 44.232 2.813 -25.224 1.00 19.34 150 HIS B N 1
ATOM 5483 C CA . HIS B 1 147 ? 45.025 2.368 -24.090 1.00 18.80 150 HIS B CA 1
ATOM 5484 C C . HIS B 1 147 ? 46.443 2.004 -24.519 1.00 18.42 150 HIS B C 1
ATOM 5485 O O . HIS B 1 147 ? 47.386 2.419 -23.884 1.00 17.70 150 HIS B O 1
ATOM 5492 N N . GLU B 1 148 ? 46.576 1.200 -25.585 1.00 18.44 151 GLU B N 1
ATOM 5493 C CA . GLU B 1 148 ? 47.893 0.786 -26.106 1.00 18.47 151 GLU B CA 1
ATOM 5494 C C . GLU B 1 148 ? 48.780 2.003 -26.513 1.00 18.00 151 GLU B C 1
ATOM 5495 O O . GLU B 1 148 ? 50.004 1.991 -26.306 1.00 17.50 151 GLU B O 1
ATOM 5501 N N . GLU B 1 149 ? 48.166 3.043 -27.084 1.00 17.60 152 GLU B N 1
ATOM 5502 C CA . GLU B 1 149 ? 48.911 4.263 -27.447 1.00 18.17 152 GLU B CA 1
ATOM 5503 C C . GLU B 1 149 ? 49.390 4.976 -26.193 1.00 17.79 152 GLU B C 1
ATOM 5504 O O . GLU B 1 149 ? 50.538 5.397 -26.134 1.00 17.90 152 GLU B O 1
ATOM 5510 N N . VAL B 1 150 ? 48.518 5.086 -25.189 1.00 17.35 153 VAL B N 1
ATOM 5511 C CA . VAL B 1 150 ? 48.912 5.628 -23.882 1.00 17.98 153 VAL B CA 1
ATOM 5512 C C . VAL B 1 150 ? 50.110 4.854 -23.309 1.00 18.09 153 VAL B C 1
ATOM 5513 O O . VAL B 1 150 ? 51.096 5.461 -22.857 1.00 18.44 153 VAL B O 1
ATOM 5517 N N . GLU B 1 151 ? 50.033 3.527 -23.312 1.00 17.23 154 GLU B N 1
ATOM 5518 C CA . GLU B 1 151 ? 51.159 2.701 -22.865 1.00 17.49 154 GLU B CA 1
ATOM 5519 C C . GLU B 1 151 ? 52.464 3.074 -23.582 1.00 17.33 154 GLU B C 1
ATOM 5520 O O . GLU B 1 151 ? 53.500 3.142 -22.955 1.00 16.81 154 GLU B O 1
ATOM 5526 N N . ARG B 1 152 ? 52.410 3.281 -24.899 1.00 17.74 155 ARG B N 1
ATOM 5527 C CA . ARG B 1 152 ? 53.606 3.622 -25.672 1.00 18.97 155 ARG B CA 1
ATOM 5528 C C . ARG B 1 152 ? 54.167 4.972 -25.231 1.00 19.01 155 ARG B C 1
ATOM 5529 O O . ARG B 1 152 ? 55.381 5.148 -25.098 1.00 18.75 155 ARG B O 1
ATOM 5537 N N . LEU B 1 153 ? 53.268 5.926 -25.033 1.00 18.99 156 LEU B N 1
ATOM 5538 C CA . LEU B 1 153 ? 53.666 7.311 -24.799 1.00 19.76 156 LEU B CA 1
ATOM 5539 C C . LEU B 1 153 ? 54.331 7.368 -23.421 1.00 20.02 156 LEU B C 1
ATOM 5540 O O . LEU B 1 153 ? 55.361 8.037 -23.237 1.00 20.07 156 LEU B O 1
ATOM 5545 N N . VAL B 1 154 ? 53.754 6.629 -22.469 1.00 19.71 157 VAL B N 1
ATOM 5546 C CA . VAL B 1 154 ? 54.257 6.667 -21.094 1.00 19.87 157 VAL B CA 1
ATOM 5547 C C . VAL B 1 154 ? 55.636 5.984 -21.014 1.00 20.00 157 VAL B C 1
ATOM 5548 O O . VAL B 1 154 ? 56.545 6.497 -20.342 1.00 19.30 157 VAL B O 1
ATOM 5552 N N . GLN B 1 155 ? 55.776 4.850 -21.704 1.00 20.56 158 GLN B N 1
ATOM 5553 C CA . GLN B 1 155 ? 57.068 4.162 -21.833 1.00 22.05 158 GLN B CA 1
ATOM 5554 C C . GLN B 1 155 ? 58.157 5.074 -22.421 1.00 21.14 158 GLN B C 1
ATOM 5555 O O . GLN B 1 155 ? 59.276 5.131 -21.897 1.00 20.83 158 GLN B O 1
ATOM 5561 N N . LEU B 1 156 ? 57.832 5.764 -23.517 1.00 20.93 159 LEU B N 1
ATOM 5562 C CA . LEU B 1 156 ? 58.751 6.730 -24.129 1.00 20.92 159 LEU B CA 1
ATOM 5563 C C . LEU B 1 156 ? 59.103 7.937 -23.213 1.00 20.56 159 LEU B C 1
ATOM 5564 O O . LEU B 1 156 ? 60.264 8.332 -23.130 1.00 20.58 159 LEU B O 1
ATOM 5569 N N . ALA B 1 157 ? 58.106 8.505 -22.533 1.00 20.36 160 ALA B N 1
ATOM 5570 C CA . ALA B 1 157 ? 58.346 9.597 -21.570 1.00 20.21 160 ALA B CA 1
ATOM 5571 C C . ALA B 1 157 ? 59.312 9.153 -20.446 1.00 20.10 160 ALA B C 1
ATOM 5572 O O . ALA B 1 157 ? 60.239 9.884 -20.083 1.00 19.46 160 ALA B O 1
ATOM 5574 N N . HIS B 1 158 ? 59.092 7.954 -19.913 1.00 19.90 161 HIS B N 1
ATOM 5575 C CA . HIS B 1 158 ? 59.987 7.371 -18.904 1.00 21.00 161 HIS B CA 1
ATOM 5576 C C . HIS B 1 158 ? 61.420 7.149 -19.426 1.00 20.98 161 HIS B C 1
ATOM 5577 O O . HIS B 1 158 ? 62.390 7.505 -18.741 1.00 20.91 161 HIS B O 1
ATOM 5584 N N . LYS B 1 159 ? 61.547 6.567 -20.621 1.00 20.34 162 LYS B N 1
ATOM 5585 C CA . LYS B 1 159 ? 62.855 6.379 -21.257 1.00 20.72 162 LYS B CA 1
ATOM 5586 C C . LYS B 1 159 ? 63.609 7.719 -21.399 1.00 20.46 162 LYS B C 1
ATOM 5587 O O . LYS B 1 159 ? 64.791 7.827 -21.026 1.00 20.30 162 LYS B O 1
ATOM 5593 N N . TYR B 1 160 ? 62.919 8.721 -21.933 1.00 19.77 163 TYR B N 1
ATOM 5594 C CA . TYR B 1 160 ? 63.566 9.986 -22.291 1.00 20.34 163 TYR B CA 1
ATOM 5595 C C . TYR B 1 160 ? 63.565 11.038 -21.177 1.00 19.91 163 TYR B C 1
ATOM 5596 O O . TYR B 1 160 ? 64.116 12.130 -21.357 1.00 20.48 163 TYR B O 1
ATOM 5605 N N . ASN B 1 161 ? 62.987 10.695 -20.036 1.00 19.35 164 ASN B N 1
ATOM 5606 C CA . ASN B 1 161 ? 62.816 11.622 -18.915 1.00 19.79 164 ASN B CA 1
ATOM 5607 C C . ASN B 1 161 ? 61.991 12.886 -19.292 1.00 19.07 164 ASN B C 1
ATOM 5608 O O . ASN B 1 161 ? 62.438 14.012 -19.137 1.00 19.61 164 ASN B O 1
ATOM 5613 N N . VAL B 1 162 ? 60.781 12.662 -19.786 1.00 19.03 165 VAL B N 1
ATOM 5614 C CA . VAL B 1 162 ? 59.847 13.724 -20.186 1.00 18.68 165 VAL B CA 1
ATOM 5615 C C . VAL B 1 162 ? 58.668 13.825 -19.200 1.00 18.14 165 VAL B C 1
ATOM 5616 O O . VAL B 1 162 ? 57.975 12.832 -18.933 1.00 17.83 165 VAL B O 1
ATOM 5620 N N . VAL B 1 163 ? 58.425 15.024 -18.667 1.00 17.83 166 VAL B N 1
ATOM 5621 C CA . VAL B 1 163 ? 57.307 15.246 -17.755 1.00 17.43 166 VAL B CA 1
ATOM 5622 C C . VAL B 1 163 ? 56.003 15.029 -18.537 1.00 17.96 166 VAL B C 1
ATOM 5623 O O . VAL B 1 163 ? 55.888 15.457 -19.688 1.00 16.94 166 VAL B O 1
ATOM 5627 N N . ILE B 1 164 ? 55.055 14.334 -17.914 1.00 18.00 167 ILE B N 1
ATOM 5628 C CA . ILE B 1 164 ? 53.749 14.114 -18.526 1.00 19.02 167 ILE B CA 1
ATOM 5629 C C . ILE B 1 164 ? 52.616 14.554 -17.593 1.00 19.42 167 ILE B C 1
ATOM 5630 O O . ILE B 1 164 ? 52.592 14.247 -16.372 1.00 19.65 167 ILE B O 1
ATOM 5635 N N . ILE B 1 165 ? 51.663 15.286 -18.162 1.00 19.57 168 ILE B N 1
ATOM 5636 C CA . ILE B 1 165 ? 50.489 15.739 -17.393 1.00 19.47 168 ILE B CA 1
ATOM 5637 C C . ILE B 1 165 ? 49.182 15.370 -18.121 1.00 19.52 168 ILE B C 1
ATOM 5638 O O . ILE B 1 165 ? 48.874 15.954 -19.170 1.00 18.61 168 ILE B O 1
ATOM 5643 N N . PRO B 1 166 ? 48.399 14.405 -17.567 1.00 19.39 169 PRO B N 1
ATOM 5644 C CA . PRO B 1 166 ? 47.153 14.069 -18.248 1.00 20.34 169 PRO B CA 1
ATOM 5645 C C . PRO B 1 166 ? 46.094 15.156 -18.020 1.00 21.57 169 PRO B C 1
ATOM 5646 O O . PRO B 1 166 ? 46.094 15.820 -16.973 1.00 20.86 169 PRO B O 1
ATOM 5650 N N . MET B 1 167 ? 45.226 15.335 -19.004 1.00 22.63 170 MET B N 1
ATOM 5651 C CA . MET B 1 167 ? 44.195 16.376 -18.970 1.00 24.73 170 MET B CA 1
ATOM 5652 C C . MET B 1 167 ? 42.893 15.749 -19.452 1.00 23.32 170 MET B C 1
ATOM 5653 O O . MET B 1 167 ? 42.886 14.970 -20.431 1.00 22.10 170 MET B O 1
ATOM 5658 N N . GLY B 1 168 ? 41.829 16.017 -18.702 1.00 21.91 171 GLY B N 1
ATOM 5659 C CA . GLY B 1 168 ? 40.482 15.707 -19.118 1.00 21.67 171 GLY B CA 1
ATOM 5660 C C . GLY B 1 168 ? 39.845 17.006 -19.602 1.00 21.36 171 GLY B C 1
ATOM 5661 O O . GLY B 1 168 ? 40.242 17.551 -20.628 1.00 21.80 171 GLY B O 1
ATOM 5662 N N . GLY B 1 169 ? 38.869 17.519 -18.860 1.00 20.43 172 GLY B N 1
ATOM 5663 C CA . GLY B 1 169 ? 38.203 18.759 -19.274 1.00 19.66 172 GLY B CA 1
ATOM 5664 C C . GLY B 1 169 ? 39.007 19.989 -18.919 1.00 19.80 172 GLY B C 1
ATOM 5665 O O . GLY B 1 169 ? 38.689 21.071 -19.374 1.00 19.55 172 GLY B O 1
ATOM 5666 N N . GLY B 1 170 ? 40.045 19.828 -18.092 1.00 19.67 173 GLY B N 1
ATOM 5667 C CA . GLY B 1 170 ? 40.766 20.993 -17.537 1.00 19.76 173 GLY B CA 1
ATOM 5668 C C . GLY B 1 170 ? 39.839 21.930 -16.747 1.00 19.70 173 GLY B C 1
ATOM 5669 O O . GLY B 1 170 ? 40.047 23.167 -16.703 1.00 19.27 173 GLY B O 1
ATOM 5670 N N . SER B 1 171 ? 38.787 21.354 -16.161 1.00 19.36 174 SER B N 1
ATOM 5671 C CA . SER B 1 171 ? 37.845 22.090 -15.315 1.00 19.16 174 SER B CA 1
ATOM 5672 C C . SER B 1 171 ? 38.260 22.263 -13.854 1.00 18.94 174 SER B C 1
ATOM 5673 O O . SER B 1 171 ? 37.585 22.980 -13.149 1.00 18.93 174 SER B O 1
ATOM 5676 N N . ASN B 1 172 ? 39.340 21.622 -13.394 1.00 17.82 175 ASN B N 1
ATOM 5677 C CA . ASN B 1 172 ? 39.779 21.787 -12.019 1.00 18.08 175 ASN B CA 1
ATOM 5678 C C . ASN B 1 172 ? 40.099 23.246 -11.691 1.00 17.85 175 ASN B C 1
ATOM 5679 O O . ASN B 1 172 ? 40.447 24.032 -12.602 1.00 16.95 175 ASN B O 1
ATOM 5684 N N . ILE B 1 173 ? 39.945 23.604 -10.419 1.00 17.93 176 ILE B N 1
ATOM 5685 C CA . ILE B 1 173 ? 40.187 24.980 -9.986 1.00 18.43 176 ILE B CA 1
ATOM 5686 C C . ILE B 1 173 ? 41.345 25.092 -8.992 1.00 18.94 176 ILE B C 1
ATOM 5687 O O . ILE B 1 173 ? 41.493 26.121 -8.290 1.00 16.85 176 ILE B O 1
ATOM 5692 N N . VAL B 1 174 ? 42.202 24.075 -9.004 1.00 19.22 177 VAL B N 1
ATOM 5693 C CA . VAL B 1 174 ? 43.301 23.975 -8.050 1.00 20.05 177 VAL B CA 1
ATOM 5694 C C . VAL B 1 174 ? 44.693 23.984 -8.696 1.00 19.90 177 VAL B C 1
ATOM 5695 O O . VAL B 1 174 ? 45.695 23.740 -8.033 1.00 20.51 177 VAL B O 1
ATOM 5699 N N . GLY B 1 175 ? 44.762 24.322 -9.974 1.00 20.14 178 GLY B N 1
ATOM 5700 C CA . GLY B 1 175 ? 46.041 24.374 -10.680 1.00 19.96 178 GLY B CA 1
ATOM 5701 C C . GLY B 1 175 ? 46.638 22.994 -10.924 1.00 19.86 178 GLY B C 1
ATOM 5702 O O . GLY B 1 175 ? 47.863 22.856 -11.105 1.00 19.28 178 GLY B O 1
ATOM 5703 N N . ALA B 1 176 ? 45.779 21.975 -10.998 1.00 19.80 179 ALA B N 1
ATOM 5704 C CA . ALA B 1 176 ? 46.272 20.587 -11.054 1.00 20.23 179 ALA B CA 1
ATOM 5705 C C . ALA B 1 176 ? 46.959 20.224 -12.369 1.00 21.33 179 ALA B C 1
ATOM 5706 O O . ALA B 1 176 ? 47.819 19.329 -12.382 1.00 21.53 179 ALA B O 1
ATOM 5708 N N . ILE B 1 177 ? 46.584 20.878 -13.477 1.00 20.69 180 ILE B N 1
ATOM 5709 C CA . ILE B 1 177 ? 47.276 20.652 -14.751 1.00 21.68 180 ILE B CA 1
ATOM 5710 C C . ILE B 1 177 ? 48.375 21.678 -15.144 1.00 22.92 180 ILE B C 1
ATOM 5711 O O . ILE B 1 177 ? 49.004 21.547 -16.210 1.00 23.36 180 ILE B O 1
ATOM 5716 N N . GLU B 1 178 ? 48.621 22.690 -14.304 1.00 23.57 181 GLU B N 1
ATOM 5717 C CA . GLU B 1 178 ? 49.593 23.748 -14.644 1.00 25.16 181 GLU B CA 1
ATOM 5718 C C . GLU B 1 178 ? 51.008 23.183 -14.711 1.00 25.40 181 GLU B C 1
ATOM 5719 O O . GLU B 1 178 ? 51.440 22.514 -13.757 1.00 25.35 181 GLU B O 1
ATOM 5725 N N . PRO B 1 179 ? 51.713 23.388 -15.846 1.00 26.16 182 PRO B N 1
ATOM 5726 C CA . PRO B 1 179 ? 53.100 22.942 -15.964 1.00 26.66 182 PRO B CA 1
ATOM 5727 C C . PRO B 1 179 ? 53.981 23.708 -14.976 1.00 27.53 182 PRO B C 1
ATOM 5728 O O . PRO B 1 179 ? 53.854 24.935 -14.851 1.00 27.37 182 PRO B O 1
ATOM 5732 N N . VAL B 1 180 ? 54.878 22.989 -14.306 1.00 28.43 183 VAL B N 1
ATOM 5733 C CA . VAL B 1 180 ? 55.664 23.542 -13.204 1.00 29.80 183 VAL B CA 1
ATOM 5734 C C . VAL B 1 180 ? 57.144 23.060 -13.264 1.00 29.97 183 VAL B C 1
ATOM 5735 O O . VAL B 1 180 ? 57.931 23.233 -12.333 1.00 29.50 183 VAL B O 1
ATOM 5739 N N . SER B 1 181 ? 57.508 22.486 -14.409 1.00 30.50 184 SER B N 1
ATOM 5740 C CA . SER B 1 181 ? 58.744 21.738 -14.565 1.00 31.59 184 SER B CA 1
ATOM 5741 C C . SER B 1 181 ? 59.509 22.272 -15.779 1.00 32.10 184 SER B C 1
ATOM 5742 O O . SER B 1 181 ? 59.705 21.552 -16.763 1.00 32.24 184 SER B O 1
ATOM 5745 N N . ASN B 1 182 ? 59.944 23.526 -15.693 1.00 32.26 185 ASN B N 1
ATOM 5746 C CA . ASN B 1 182 ? 60.634 24.188 -16.805 1.00 32.49 185 ASN B CA 1
ATOM 5747 C C . ASN B 1 182 ? 62.038 23.647 -17.099 1.00 31.60 185 ASN B C 1
ATOM 5748 O O . ASN B 1 182 ? 62.709 24.148 -17.995 1.00 31.66 185 ASN B O 1
ATOM 5753 N N . GLU B 1 183 ? 62.497 22.646 -16.354 1.00 29.90 186 GLU B N 1
ATOM 5754 C CA . GLU B 1 183 ? 63.814 22.068 -16.628 1.00 28.86 186 GLU B CA 1
ATOM 5755 C C . GLU B 1 183 ? 63.722 20.932 -17.629 1.00 27.13 186 GLU B C 1
ATOM 5756 O O . GLU B 1 183 ? 64.678 20.621 -18.329 1.00 26.92 186 GLU B O 1
ATOM 5762 N N . ARG B 1 184 ? 62.565 20.297 -17.683 1.00 25.35 187 ARG B N 1
ATOM 5763 C CA . ARG B 1 184 ? 62.383 19.156 -18.566 1.00 23.32 187 ARG B CA 1
ATOM 5764 C C . ARG B 1 184 ? 61.364 19.464 -19.637 1.00 23.08 187 ARG B C 1
ATOM 5765 O O . ARG B 1 184 ? 60.462 20.278 -19.428 1.00 22.75 187 ARG B O 1
ATOM 5773 N N . PHE B 1 185 ? 61.509 18.808 -20.781 1.00 21.93 188 PHE B N 1
ATOM 5774 C CA . PHE B 1 185 ? 60.465 18.794 -21.802 1.00 21.60 188 PHE B CA 1
ATOM 5775 C C . PHE B 1 185 ? 59.166 18.282 -21.172 1.00 21.32 188 PHE B C 1
ATOM 5776 O O . PHE B 1 185 ? 59.154 17.272 -20.481 1.00 20.76 188 PHE B O 1
ATOM 5784 N N . THR B 1 186 ? 58.072 19.012 -21.360 1.00 21.99 189 THR B N 1
ATOM 5785 C CA . THR B 1 186 ? 56.820 18.554 -20.768 1.00 22.23 189 THR B CA 1
ATOM 5786 C C . THR B 1 186 ? 55.723 18.433 -21.812 1.00 21.83 189 THR B C 1
ATOM 5787 O O . THR B 1 186 ? 55.632 19.243 -22.764 1.00 21.73 189 THR B O 1
ATOM 5791 N N . VAL B 1 187 ? 54.967 17.351 -21.657 1.00 21.04 190 VAL B N 1
ATOM 5792 C CA . VAL B 1 187 ? 53.913 16.937 -22.567 1.00 19.92 190 VAL B CA 1
ATOM 5793 C C . VAL B 1 187 ? 52.574 16.967 -21.810 1.00 19.93 190 VAL B C 1
ATOM 5794 O O . VAL B 1 187 ? 52.467 16.402 -20.702 1.00 20.76 190 VAL B O 1
ATOM 5798 N N . SER B 1 188 ? 51.569 17.618 -22.397 1.00 18.84 191 SER B N 1
ATOM 5799 C CA . SER B 1 188 ? 50.180 17.479 -21.959 1.00 18.36 191 SER B CA 1
ATOM 5800 C C . SER B 1 188 ? 49.516 16.318 -22.719 1.00 17.96 191 SER B C 1
ATOM 5801 O O . SER B 1 188 ? 49.433 16.360 -23.964 1.00 17.28 191 SER B O 1
ATOM 5804 N N . ILE B 1 189 ? 49.068 15.301 -21.986 1.00 18.12 192 ILE B N 1
ATOM 5805 C CA . ILE B 1 189 ? 48.267 14.182 -22.573 1.00 18.72 192 ILE B CA 1
ATOM 5806 C C . ILE B 1 189 ? 46.761 14.454 -22.465 1.00 18.99 192 ILE B C 1
ATOM 5807 O O . ILE B 1 189 ? 46.153 14.256 -21.415 1.00 19.40 192 ILE B O 1
ATOM 5812 N N . ASP B 1 190 ? 46.179 14.905 -23.565 1.00 19.44 193 ASP B N 1
ATOM 5813 C CA . ASP B 1 190 ? 44.762 15.238 -23.640 1.00 19.17 193 ASP B CA 1
ATOM 5814 C C . ASP B 1 190 ? 44.024 13.945 -23.933 1.00 18.96 193 ASP B C 1
ATOM 5815 O O . ASP B 1 190 ? 44.170 13.388 -25.035 1.00 18.70 193 ASP B O 1
ATOM 5820 N N . MET B 1 191 ? 43.230 13.472 -22.967 1.00 17.88 194 MET B N 1
ATOM 5821 C CA . MET B 1 191 ? 42.597 12.140 -23.058 1.00 18.57 194 MET B CA 1
ATOM 5822 C C . MET B 1 191 ? 41.276 12.094 -23.878 1.00 17.68 194 MET B C 1
ATOM 5823 O O . MET B 1 191 ? 40.623 11.049 -24.011 1.00 17.84 194 MET B O 1
ATOM 5828 N N . ARG B 1 192 ? 40.868 13.241 -24.390 1.00 16.98 195 ARG B N 1
ATOM 5829 C CA . ARG B 1 192 ? 39.503 13.423 -24.879 1.00 15.80 195 ARG B CA 1
ATOM 5830 C C . ARG B 1 192 ? 39.132 12.783 -26.197 1.00 15.96 195 ARG B C 1
ATOM 5831 O O . ARG B 1 192 ? 37.940 12.729 -26.532 1.00 16.22 195 ARG B O 1
ATOM 5839 N N . ARG B 1 193 ? 40.124 12.307 -26.953 1.00 16.75 196 ARG B N 1
ATOM 5840 C CA . ARG B 1 193 ? 39.801 11.432 -28.108 1.00 16.36 196 ARG B CA 1
ATOM 5841 C C . ARG B 1 193 ? 39.478 9.989 -27.694 1.00 17.34 196 ARG B C 1
ATOM 5842 O O . ARG B 1 193 ? 38.965 9.210 -28.514 1.00 16.42 196 ARG B O 1
ATOM 5850 N N . MET B 1 194 ? 39.783 9.620 -26.444 1.00 17.80 197 MET B N 1
ATOM 5851 C CA . MET B 1 194 ? 39.378 8.311 -25.931 1.00 19.45 197 MET B CA 1
ATOM 5852 C C . MET B 1 194 ? 38.043 8.465 -25.224 1.00 18.36 197 MET B C 1
ATOM 5853 O O . MET B 1 194 ? 37.975 8.643 -23.989 1.00 17.95 197 MET B O 1
ATOM 5858 N N . ASN B 1 195 ? 36.980 8.412 -26.014 1.00 17.27 198 ASN B N 1
ATOM 5859 C CA . ASN B 1 195 ? 35.694 8.870 -25.527 1.00 17.59 198 ASN B CA 1
ATOM 5860 C C . ASN B 1 195 ? 34.530 7.949 -25.824 1.00 16.45 198 ASN B C 1
ATOM 5861 O O . ASN B 1 195 ? 33.404 8.416 -25.931 1.00 16.10 198 ASN B O 1
ATOM 5866 N N . LYS B 1 196 ? 34.796 6.657 -25.916 1.00 16.06 199 LYS B N 1
ATOM 5867 C CA . LYS B 1 196 ? 33.770 5.656 -26.261 1.00 16.36 199 LYS B CA 1
ATOM 5868 C C . LYS B 1 196 ? 33.457 4.713 -25.083 1.00 15.13 199 LYS B C 1
ATOM 5869 O O . LYS B 1 196 ? 34.357 4.337 -24.329 1.00 14.33 199 LYS B O 1
ATOM 5875 N N . VAL B 1 197 ? 32.177 4.371 -24.949 1.00 14.06 200 VAL B N 1
ATOM 5876 C CA . VAL B 1 197 ? 31.723 3.308 -24.077 1.00 14.49 200 VAL B CA 1
ATOM 5877 C C . VAL B 1 197 ? 32.077 2.028 -24.853 1.00 14.55 200 VAL B C 1
ATOM 5878 O O . VAL B 1 197 ? 31.659 1.849 -26.002 1.00 14.29 200 VAL B O 1
ATOM 5882 N N . LEU B 1 198 ? 32.925 1.204 -24.261 1.00 14.08 201 LEU B N 1
ATOM 5883 C CA . LEU B 1 198 ? 33.423 0.009 -24.936 1.00 13.73 201 LEU B CA 1
ATOM 5884 C C . LEU B 1 198 ? 32.402 -1.106 -24.873 1.00 13.31 201 LEU B C 1
ATOM 5885 O O . LEU B 1 198 ? 32.194 -1.794 -25.853 1.00 13.10 201 LEU B O 1
ATOM 5890 N N . TRP B 1 199 ? 31.749 -1.287 -23.731 1.00 12.49 202 TRP B N 1
ATOM 5891 C CA . TRP B 1 199 ? 30.662 -2.253 -23.642 1.00 12.23 202 TRP B CA 1
ATOM 5892 C C . TRP B 1 199 ? 29.775 -1.991 -22.440 1.00 12.60 202 TRP B C 1
ATOM 5893 O O . TRP B 1 199 ? 30.204 -1.316 -21.491 1.00 12.13 202 TRP B O 1
ATOM 5904 N N . VAL B 1 200 ? 28.551 -2.530 -22.486 1.00 12.33 203 VAL B N 1
ATOM 5905 C CA . VAL B 1 200 ? 27.648 -2.531 -21.330 1.00 12.27 203 VAL B CA 1
ATOM 5906 C C . VAL B 1 200 ? 27.218 -3.975 -21.026 1.00 12.44 203 VAL B C 1
ATOM 5907 O O . VAL B 1 200 ? 26.802 -4.695 -21.933 1.00 12.42 203 VAL B O 1
ATOM 5911 N N . ASP B 1 201 ? 27.353 -4.387 -19.771 1.00 11.96 204 ASP B N 1
ATOM 5912 C CA . ASP B 1 201 ? 26.952 -5.711 -19.368 1.00 12.28 204 ASP B CA 1
ATOM 5913 C C . ASP B 1 201 ? 25.654 -5.532 -18.600 1.00 12.87 204 ASP B C 1
ATOM 5914 O O . ASP B 1 201 ? 25.658 -5.022 -17.461 1.00 12.22 204 ASP B O 1
ATOM 5919 N N . ARG B 1 202 ? 24.551 -5.922 -19.210 1.00 13.42 205 ARG B N 1
ATOM 5920 C CA . ARG B 1 202 ? 23.253 -5.607 -18.621 1.00 16.40 205 ARG B CA 1
ATOM 5921 C C . ARG B 1 202 ? 22.839 -6.607 -17.549 1.00 14.63 205 ARG B C 1
ATOM 5922 O O . ARG B 1 202 ? 21.974 -6.280 -16.706 1.00 14.82 205 ARG B O 1
ATOM 5930 N N . ARG B 1 203 ? 23.482 -7.785 -17.525 1.00 11.35 206 ARG B N 1
ATOM 5931 C CA . ARG B 1 203 ? 23.306 -8.681 -16.383 1.00 10.18 206 ARG B CA 1
ATOM 5932 C C . ARG B 1 203 ? 24.059 -8.213 -15.121 1.00 10.56 206 ARG B C 1
ATOM 5933 O O . ARG B 1 203 ? 23.490 -8.265 -14.010 1.00 10.15 206 ARG B O 1
ATOM 5941 N N . GLU B 1 204 ? 25.329 -7.808 -15.275 1.00 10.68 207 GLU B N 1
ATOM 5942 C CA . GLU B 1 204 ? 26.154 -7.335 -14.143 1.00 12.73 207 GLU B CA 1
ATOM 5943 C C . GLU B 1 204 ? 25.834 -5.864 -13.771 1.00 13.09 207 GLU B C 1
ATOM 5944 O O . GLU B 1 204 ? 26.121 -5.402 -12.637 1.00 12.16 207 GLU B O 1
ATOM 5950 N N . MET B 1 205 ? 25.204 -5.155 -14.713 1.00 13.17 208 MET B N 1
ATOM 5951 C CA . MET B 1 205 ? 24.946 -3.690 -14.604 1.00 14.95 208 MET B CA 1
ATOM 5952 C C . MET B 1 205 ? 26.250 -2.904 -14.378 1.00 14.24 208 MET B C 1
ATOM 5953 O O . MET B 1 205 ? 26.440 -2.172 -13.371 1.00 14.55 208 MET B O 1
ATOM 5958 N N . THR B 1 206 ? 27.165 -3.116 -15.326 1.00 13.84 209 THR B N 1
ATOM 5959 C CA . THR B 1 206 ? 28.471 -2.513 -15.371 1.00 14.17 209 THR B CA 1
ATOM 5960 C C . THR B 1 206 ? 28.763 -2.117 -16.800 1.00 14.21 209 THR B C 1
ATOM 5961 O O . THR B 1 206 ? 28.174 -2.652 -17.742 1.00 15.09 209 THR B O 1
ATOM 5965 N N . ALA B 1 207 ? 29.659 -1.167 -16.962 1.00 14.36 210 ALA B N 1
ATOM 5966 C CA . ALA B 1 207 ? 30.028 -0.708 -18.278 1.00 14.69 210 ALA B CA 1
ATOM 5967 C C . ALA B 1 207 ? 31.489 -0.328 -18.288 1.00 14.57 210 ALA B C 1
ATOM 5968 O O . ALA B 1 207 ? 31.972 0.288 -17.336 1.00 14.88 210 ALA B O 1
ATOM 5970 N N . CYS B 1 208 ? 32.183 -0.705 -19.366 1.00 14.75 211 CYS B N 1
ATOM 5971 C CA . CYS B 1 208 ? 33.573 -0.359 -19.567 1.00 13.71 211 CYS B CA 1
ATOM 5972 C C . CYS B 1 208 ? 33.647 0.894 -20.477 1.00 13.30 211 CYS B C 1
ATOM 5973 O O . CYS B 1 208 ? 33.122 0.898 -21.598 1.00 11.71 211 CYS B O 1
ATOM 5976 N N . ILE B 1 209 ? 34.272 1.949 -19.956 1.00 12.75 212 ILE B N 1
ATOM 5977 C CA . ILE B 1 209 ? 34.211 3.252 -20.610 1.00 13.72 212 ILE B CA 1
ATOM 5978 C C . ILE B 1 209 ? 35.613 3.819 -20.704 1.00 13.83 212 ILE B C 1
ATOM 5979 O O . ILE B 1 209 ? 36.331 3.841 -19.697 1.00 14.53 212 ILE B O 1
ATOM 5984 N N . GLN B 1 210 ? 35.992 4.321 -21.886 1.00 13.41 213 GLN B N 1
ATOM 5985 C CA . GLN B 1 210 ? 37.231 5.089 -22.035 1.00 13.06 213 GLN B CA 1
ATOM 5986 C C . GLN B 1 210 ? 37.067 6.410 -21.277 1.00 13.02 213 GLN B C 1
ATOM 5987 O O . GLN B 1 210 ? 36.086 7.139 -21.499 1.00 13.32 213 GLN B O 1
ATOM 5993 N N . VAL B 1 211 ? 38.026 6.723 -20.409 1.00 12.63 214 VAL B N 1
ATOM 5994 C CA . VAL B 1 211 ? 37.794 7.755 -19.390 1.00 12.28 214 VAL B CA 1
ATOM 5995 C C . VAL B 1 211 ? 37.983 9.198 -19.900 1.00 12.18 214 VAL B C 1
ATOM 5996 O O . VAL B 1 211 ? 37.677 10.137 -19.174 1.00 12.29 214 VAL B O 1
ATOM 6000 N N . GLY B 1 212 ? 38.461 9.381 -21.133 1.00 12.27 215 GLY B N 1
ATOM 6001 C CA . GLY B 1 212 ? 38.461 10.744 -21.703 1.00 11.80 215 GLY B CA 1
ATOM 6002 C C . GLY B 1 212 ? 37.093 11.265 -22.121 1.00 12.32 215 GLY B C 1
ATOM 6003 O O . GLY B 1 212 ? 36.966 12.439 -22.519 1.00 13.23 215 GLY B O 1
ATOM 6004 N N . ILE B 1 213 ? 36.062 10.423 -22.002 1.00 11.52 216 ILE B N 1
ATOM 6005 C CA . ILE B 1 213 ? 34.679 10.820 -22.343 1.00 11.45 216 ILE B CA 1
ATOM 6006 C C . ILE B 1 213 ? 34.169 11.992 -21.490 1.00 12.33 216 ILE B C 1
ATOM 6007 O O . ILE B 1 213 ? 34.430 12.010 -20.288 1.00 12.28 216 ILE B O 1
ATOM 6012 N N . MET B 1 214 ? 33.470 12.954 -22.121 1.00 12.62 217 MET B N 1
ATOM 6013 C CA . MET B 1 214 ? 32.848 14.068 -21.384 1.00 13.89 217 MET B CA 1
ATOM 6014 C C . MET B 1 214 ? 31.520 13.652 -20.787 1.00 13.62 217 MET B C 1
ATOM 6015 O O . MET B 1 214 ? 30.867 12.746 -21.301 1.00 13.55 217 MET B O 1
ATOM 6020 N N . GLY B 1 215 ? 31.151 14.258 -19.663 1.00 13.16 218 GLY B N 1
ATOM 6021 C CA . GLY B 1 215 ? 29.900 13.904 -18.975 1.00 13.85 218 GLY B CA 1
ATOM 6022 C C . GLY B 1 215 ? 28.639 13.684 -19.836 1.00 14.00 218 GLY B C 1
ATOM 6023 O O . GLY B 1 215 ? 28.009 12.640 -19.744 1.00 13.36 218 GLY B O 1
ATOM 6024 N N . PRO B 1 216 ? 28.199 14.712 -20.596 1.00 14.73 219 PRO B N 1
ATOM 6025 C CA . PRO B 1 216 ? 26.978 14.526 -21.409 1.00 14.50 219 PRO B CA 1
ATOM 6026 C C . PRO B 1 216 ? 27.083 13.423 -22.453 1.00 14.55 219 PRO B C 1
ATOM 6027 O O . PRO B 1 216 ? 26.122 12.663 -22.636 1.00 14.08 219 PRO B O 1
ATOM 6031 N N . GLU B 1 217 ? 28.239 13.335 -23.111 1.00 14.78 220 GLU B N 1
ATOM 6032 C CA . GLU B 1 217 ? 28.514 12.231 -24.041 1.00 15.23 220 GLU B CA 1
ATOM 6033 C C . GLU B 1 217 ? 28.419 10.848 -23.357 1.00 14.97 220 GLU B C 1
ATOM 6034 O O . GLU B 1 217 ? 27.881 9.909 -23.943 1.00 14.55 220 GLU B O 1
ATOM 6040 N N . LEU B 1 218 ? 28.958 10.723 -22.140 1.00 14.78 221 LEU B N 1
ATOM 6041 C CA . LEU B 1 218 ? 28.842 9.479 -21.386 1.00 14.80 221 LEU B CA 1
ATOM 6042 C C . LEU B 1 218 ? 27.367 9.149 -21.137 1.00 14.90 221 LEU B C 1
ATOM 6043 O O . LEU B 1 218 ? 26.927 8.017 -21.356 1.00 14.23 221 LEU B O 1
ATOM 6048 N N . GLU B 1 219 ? 26.577 10.142 -20.697 1.00 15.83 222 GLU B N 1
ATOM 6049 C CA . GLU B 1 219 ? 25.201 9.784 -20.334 1.00 16.72 222 GLU B CA 1
ATOM 6050 C C . GLU B 1 219 ? 24.361 9.506 -21.598 1.00 16.25 222 GLU B C 1
ATOM 6051 O O . GLU B 1 219 ? 23.464 8.679 -21.568 1.00 16.34 222 GLU B O 1
ATOM 6057 N N . LYS B 1 220 ? 24.709 10.144 -22.703 1.00 15.62 223 LYS B N 1
ATOM 6058 C CA . LYS B 1 220 ? 24.020 9.912 -23.977 1.00 16.06 223 LYS B CA 1
ATOM 6059 C C . LYS B 1 220 ? 24.291 8.491 -24.480 1.00 15.63 223 LYS B C 1
ATOM 6060 O O . LYS B 1 220 ? 23.363 7.759 -24.816 1.00 15.93 223 LYS B O 1
ATOM 6066 N N . GLN B 1 221 ? 25.566 8.105 -24.503 1.00 15.74 224 GLN B N 1
ATOM 6067 C CA . GLN B 1 221 ? 25.972 6.766 -24.984 1.00 15.97 224 GLN B CA 1
ATOM 6068 C C . GLN B 1 221 ? 25.403 5.658 -24.101 1.00 14.68 224 GLN B C 1
ATOM 6069 O O . GLN B 1 221 ? 24.904 4.662 -24.619 1.00 13.79 224 GLN B O 1
ATOM 6075 N N . LEU B 1 222 ? 25.483 5.817 -22.780 1.00 13.41 225 LEU B N 1
ATOM 6076 C CA . LEU B 1 222 ? 24.839 4.877 -21.849 1.00 13.12 225 LEU B CA 1
ATOM 6077 C C . LEU B 1 222 ? 23.315 4.768 -22.018 1.00 14.07 225 LEU B C 1
ATOM 6078 O O . LEU B 1 222 ? 22.757 3.649 -22.000 1.00 14.01 225 LEU B O 1
ATOM 6083 N N . HIS B 1 223 ? 22.643 5.897 -22.189 1.00 14.85 226 HIS B N 1
ATOM 6084 C CA . HIS B 1 223 ? 21.201 5.886 -22.389 1.00 16.66 226 HIS B CA 1
ATOM 6085 C C . HIS B 1 223 ? 20.748 5.033 -23.616 1.00 16.82 226 HIS B C 1
ATOM 6086 O O . HIS B 1 223 ? 19.688 4.404 -23.576 1.00 16.85 226 HIS B O 1
ATOM 6093 N N . LYS B 1 224 ? 21.542 5.037 -24.691 1.00 17.17 227 LYS B N 1
ATOM 6094 C CA . LYS B 1 224 ? 21.280 4.208 -25.880 1.00 18.28 227 LYS B CA 1
ATOM 6095 C C . LYS B 1 224 ? 21.167 2.710 -25.503 1.00 18.07 227 LYS B C 1
ATOM 6096 O O . LYS B 1 224 ? 20.449 1.942 -26.147 1.00 17.80 227 LYS B O 1
ATOM 6102 N N . GLN B 1 225 ? 21.876 2.311 -24.454 1.00 18.15 228 GLN B N 1
ATOM 6103 C CA . GLN B 1 225 ? 21.854 0.918 -23.992 1.00 19.12 228 GLN B CA 1
ATOM 6104 C C . GLN B 1 225 ? 21.027 0.786 -22.700 1.00 18.61 228 GLN B C 1
ATOM 6105 O O . GLN B 1 225 ? 21.144 -0.185 -21.959 1.00 19.05 228 GLN B O 1
ATOM 6111 N N . GLY B 1 226 ? 20.187 1.786 -22.455 1.00 17.75 229 GLY B N 1
ATOM 6112 C CA . GLY B 1 226 ? 19.184 1.759 -21.396 1.00 16.48 229 GLY B CA 1
ATOM 6113 C C . GLY B 1 226 ? 19.676 1.891 -19.967 1.00 15.44 229 GLY B C 1
ATOM 6114 O O . GLY B 1 226 ? 18.971 1.477 -19.030 1.00 14.92 229 GLY B O 1
ATOM 6115 N N . VAL B 1 227 ? 20.870 2.465 -19.784 1.00 14.42 230 VAL B N 1
ATOM 6116 C CA . VAL B 1 227 ? 21.440 2.613 -18.446 1.00 14.03 230 VAL B CA 1
ATOM 6117 C C . VAL B 1 227 ? 21.990 4.030 -18.214 1.00 13.14 230 VAL B C 1
ATOM 6118 O O . VAL B 1 227 ? 21.965 4.867 -19.127 1.00 12.53 230 VAL B O 1
ATOM 6122 N N . SER B 1 228 ? 22.453 4.280 -16.992 1.00 13.51 231 SER B N 1
ATOM 6123 C CA . SER B 1 228 ? 22.984 5.599 -16.623 1.00 13.65 231 SER B CA 1
ATOM 6124 C C . SER B 1 228 ? 24.038 5.430 -15.524 1.00 13.32 231 SER B C 1
ATOM 6125 O O . SER B 1 228 ? 24.017 4.430 -14.805 1.00 12.61 231 SER B O 1
ATOM 6128 N N . LEU B 1 229 ? 24.972 6.388 -15.421 1.00 12.96 232 LEU B N 1
ATOM 6129 C CA . LEU B 1 229 ? 25.978 6.352 -14.354 1.00 14.16 232 LEU B CA 1
ATOM 6130 C C . LEU B 1 229 ? 25.508 7.117 -13.106 1.00 14.49 232 LEU B C 1
ATOM 6131 O O . LEU B 1 229 ? 25.610 6.622 -11.958 1.00 14.35 232 LEU B O 1
ATOM 6136 N N . GLY B 1 230 ? 25.057 8.355 -13.331 1.00 14.18 233 GLY B N 1
ATOM 6137 C CA . GLY B 1 230 ? 24.477 9.179 -12.280 1.00 14.25 233 GLY B CA 1
ATOM 6138 C C . GLY B 1 230 ? 25.451 10.051 -11.474 1.00 13.99 233 GLY B C 1
ATOM 6139 O O . GLY B 1 230 ? 25.115 10.503 -10.378 1.00 14.23 233 GLY B O 1
ATOM 6140 N N . HIS B 1 231 ? 26.674 10.220 -11.962 1.00 13.41 234 HIS B N 1
ATOM 6141 C CA . HIS B 1 231 ? 27.617 11.090 -11.288 1.00 12.22 234 HIS B CA 1
ATOM 6142 C C . HIS B 1 231 ? 27.468 12.489 -11.878 1.00 12.30 234 HIS B C 1
ATOM 6143 O O . HIS B 1 231 ? 27.674 12.698 -13.065 1.00 12.11 234 HIS B O 1
ATOM 6150 N N . ASP B 1 232 ? 27.175 13.440 -11.006 1.00 12.23 235 ASP B N 1
ATOM 6151 C CA . ASP B 1 232 ? 26.712 14.760 -11.433 1.00 12.80 235 ASP B CA 1
ATOM 6152 C C . ASP B 1 232 ? 27.348 15.904 -10.620 1.00 12.29 235 ASP B C 1
ATOM 6153 O O . ASP B 1 232 ? 26.650 16.580 -9.846 1.00 12.54 235 ASP B O 1
ATOM 6158 N N . PRO B 1 233 ? 28.662 16.158 -10.823 1.00 11.72 236 PRO B N 1
ATOM 6159 C CA . PRO B 1 233 ? 29.287 17.393 -10.271 1.00 11.37 236 PRO B CA 1
ATOM 6160 C C . PRO B 1 233 ? 28.661 18.597 -10.977 1.00 10.86 236 PRO B C 1
ATOM 6161 O O . PRO B 1 233 ? 28.024 18.417 -12.027 1.00 10.89 236 PRO B O 1
ATOM 6165 N N . ASP B 1 234 ? 28.847 19.803 -10.437 1.00 11.35 237 ASP B N 1
ATOM 6166 C CA . ASP B 1 234 ? 28.283 21.032 -11.051 1.00 10.86 237 ASP B CA 1
ATOM 6167 C C . ASP B 1 234 ? 29.011 21.357 -12.392 1.00 11.13 237 ASP B C 1
ATOM 6168 O O . ASP B 1 234 ? 28.479 22.066 -13.266 1.00 10.79 237 ASP B O 1
ATOM 6173 N N . SER B 1 235 ? 30.212 20.804 -12.530 1.00 11.22 238 SER B N 1
ATOM 6174 C CA . SER B 1 235 ? 30.988 20.833 -13.775 1.00 11.21 238 SER B CA 1
ATOM 6175 C C . SER B 1 235 ? 30.690 19.650 -14.741 1.00 11.34 238 SER B C 1
ATOM 6176 O O . SER B 1 235 ? 31.424 19.457 -15.711 1.00 10.86 238 SER B O 1
ATOM 6179 N N . PHE B 1 236 ? 29.600 18.919 -14.516 1.00 10.88 239 PHE B N 1
ATOM 6180 C CA . PHE B 1 236 ? 29.250 17.728 -15.301 1.00 11.08 239 PHE B CA 1
ATOM 6181 C C . PHE B 1 236 ? 29.440 17.937 -16.838 1.00 10.67 239 PHE B C 1
ATOM 6182 O O . PHE B 1 236 ? 29.946 17.055 -17.531 1.00 9.62 239 PHE B O 1
ATOM 6190 N N . GLU B 1 237 ? 29.055 19.110 -17.331 1.00 9.72 240 GLU B N 1
ATOM 6191 C CA . GLU B 1 237 ? 28.972 19.330 -18.789 1.00 9.84 240 GLU B CA 1
ATOM 6192 C C . GLU B 1 237 ? 30.340 19.333 -19.463 1.00 9.43 240 GLU B C 1
ATOM 6193 O O . GLU B 1 237 ? 30.454 18.987 -20.625 1.00 9.44 240 GLU B O 1
ATOM 6199 N N . PHE B 1 238 ? 31.369 19.777 -18.746 1.00 9.43 241 PHE B N 1
ATOM 6200 C CA . PHE B 1 238 ? 32.689 20.025 -19.347 1.00 9.19 241 PHE B CA 1
ATOM 6201 C C . PHE B 1 238 ? 33.826 19.390 -18.567 1.00 9.67 241 PHE B C 1
ATOM 6202 O O . PHE B 1 238 ? 34.928 19.931 -18.462 1.00 9.90 241 PHE B O 1
ATOM 6210 N N . SER B 1 239 ? 33.534 18.211 -18.007 1.00 9.01 242 SER B N 1
ATOM 6211 C CA . SER B 1 239 ? 34.528 17.471 -17.294 1.00 9.49 242 SER B CA 1
ATOM 6212 C C . SER B 1 239 ? 34.418 16.022 -17.763 1.00 10.44 242 SER B C 1
ATOM 6213 O O . SER B 1 239 ? 33.393 15.642 -18.393 1.00 9.97 242 SER B O 1
ATOM 6216 N N . THR B 1 240 ? 35.425 15.208 -17.406 1.00 10.90 243 THR B N 1
ATOM 6217 C CA . THR B 1 240 ? 35.527 13.830 -17.913 1.00 11.31 243 THR B CA 1
ATOM 6218 C C . THR B 1 240 ? 35.448 12.784 -16.793 1.00 11.02 243 THR B C 1
ATOM 6219 O O . THR B 1 240 ? 35.717 13.093 -15.607 1.00 11.48 243 THR B O 1
ATOM 6223 N N . LEU B 1 241 ? 35.038 11.565 -17.157 1.00 11.50 244 LEU B N 1
ATOM 6224 C CA . LEU B 1 241 ? 35.131 10.452 -16.216 1.00 11.47 244 LEU B CA 1
ATOM 6225 C C . LEU B 1 241 ? 36.526 10.314 -15.555 1.00 10.55 244 LEU B C 1
ATOM 6226 O O . LEU B 1 241 ? 36.626 10.056 -14.358 1.00 10.12 244 LEU B O 1
ATOM 6231 N N . GLY B 1 242 ? 37.588 10.420 -16.367 1.00 11.81 245 GLY B N 1
ATOM 6232 C CA . GLY B 1 242 ? 38.971 10.226 -15.895 1.00 12.04 245 GLY B CA 1
ATOM 6233 C C . GLY B 1 242 ? 39.343 11.279 -14.871 1.00 11.96 245 GLY B C 1
ATOM 6234 O O . GLY B 1 242 ? 40.033 11.002 -13.899 1.00 11.73 245 GLY B O 1
ATOM 6235 N N . GLY B 1 243 ? 38.893 12.498 -15.129 1.00 12.19 246 GLY B N 1
ATOM 6236 C CA . GLY B 1 243 ? 39.046 13.633 -14.168 1.00 11.19 246 GLY B CA 1
ATOM 6237 C C . GLY B 1 243 ? 38.270 13.297 -12.875 1.00 10.75 246 GLY B C 1
ATOM 6238 O O . GLY B 1 243 ? 38.809 13.492 -11.765 1.00 9.90 246 GLY B O 1
ATOM 6239 N N . TRP B 1 244 ? 37.037 12.799 -12.990 1.00 10.01 247 TRP B N 1
ATOM 6240 C CA . TRP B 1 244 ? 36.243 12.463 -11.766 1.00 9.92 247 TRP B CA 1
ATOM 6241 C C . TRP B 1 244 ? 36.934 11.434 -10.891 1.00 9.32 247 TRP B C 1
ATOM 6242 O O . TRP B 1 244 ? 36.994 11.559 -9.636 1.00 9.20 247 TRP B O 1
ATOM 6253 N N . LEU B 1 245 ? 37.515 10.436 -11.555 1.00 10.11 248 LEU B N 1
ATOM 6254 C CA . LEU B 1 245 ? 38.237 9.362 -10.854 1.00 10.24 248 LEU B CA 1
ATOM 6255 C C . LEU B 1 245 ? 39.508 9.909 -10.222 1.00 11.01 248 LEU B C 1
ATOM 6256 O O . LEU B 1 245 ? 39.840 9.571 -9.081 1.00 11.87 248 LEU B O 1
ATOM 6261 N N . ALA B 1 246 ? 40.242 10.728 -10.990 1.00 11.67 249 ALA B N 1
ATOM 6262 C CA . ALA B 1 246 ? 41.523 11.235 -10.535 1.00 12.54 249 ALA B CA 1
ATOM 6263 C C . ALA B 1 246 ? 41.389 12.293 -9.439 1.00 12.88 249 ALA B C 1
ATOM 6264 O O . ALA B 1 246 ? 42.347 12.520 -8.697 1.00 12.76 249 ALA B O 1
ATOM 6266 N N . THR B 1 247 ? 40.212 12.920 -9.320 1.00 12.96 250 THR B N 1
ATOM 6267 C CA . THR B 1 247 ? 39.966 13.946 -8.270 1.00 13.46 250 THR B CA 1
ATOM 6268 C C . THR B 1 247 ? 39.009 13.463 -7.130 1.00 14.25 250 THR B C 1
ATOM 6269 O O . THR B 1 247 ? 38.794 14.193 -6.171 1.00 13.25 250 THR B O 1
ATOM 6273 N N . CYS B 1 248 ? 38.459 12.235 -7.230 1.00 14.75 251 CYS B N 1
ATOM 6274 C CA . CYS B 1 248 ? 37.271 11.855 -6.448 1.00 16.74 251 CYS B CA 1
ATOM 6275 C C . CYS B 1 248 ? 36.247 13.004 -6.271 1.00 15.92 251 CYS B C 1
ATOM 6276 O O . CYS B 1 248 ? 35.916 13.428 -5.124 1.00 14.07 251 CYS B O 1
ATOM 6279 N N . SER B 1 249 ? 35.744 13.511 -7.393 1.00 15.67 252 SER B N 1
ATOM 6280 C CA . SER B 1 249 ? 34.863 14.699 -7.350 1.00 15.46 252 SER B CA 1
ATOM 6281 C C . SER B 1 249 ? 33.518 14.309 -6.721 1.00 15.19 252 SER B C 1
ATOM 6282 O O . SER B 1 249 ? 33.068 13.154 -6.828 1.00 13.52 252 SER B O 1
ATOM 6285 N N . SER B 1 250 ? 32.886 15.264 -6.059 1.00 14.91 253 SER B N 1
ATOM 6286 C CA . SER B 1 250 ? 31.540 15.055 -5.497 1.00 15.87 253 SER B CA 1
ATOM 6287 C C . SER B 1 250 ? 30.480 15.066 -6.599 1.00 16.17 253 SER B C 1
ATOM 6288 O O . SER B 1 250 ? 30.660 15.716 -7.622 1.00 16.54 253 SER B O 1
ATOM 6291 N N . GLY B 1 251 ? 29.409 14.301 -6.441 1.00 15.88 254 GLY B N 1
ATOM 6292 C CA . GLY B 1 251 ? 28.275 14.359 -7.375 1.00 17.07 254 GLY B CA 1
ATOM 6293 C C . GLY B 1 251 ? 27.008 14.624 -6.571 1.00 18.49 254 GLY B C 1
ATOM 6294 O O . GLY B 1 251 ? 26.941 14.254 -5.392 1.00 19.69 254 GLY B O 1
ATOM 6295 N N . HIS B 1 252 ? 26.009 15.271 -7.171 1.00 18.20 255 HIS B N 1
ATOM 6296 C CA . HIS B 1 252 ? 24.834 15.762 -6.412 1.00 18.10 255 HIS B CA 1
ATOM 6297 C C . HIS B 1 252 ? 23.626 14.839 -6.483 1.00 19.03 255 HIS B C 1
ATOM 6298 O O . HIS B 1 252 ? 22.528 15.209 -6.058 1.00 18.71 255 HIS B O 1
ATOM 6305 N N . GLN B 1 253 ? 23.868 13.611 -6.963 1.00 18.59 256 GLN B N 1
ATOM 6306 C CA . GLN B 1 253 ? 22.937 12.499 -6.773 1.00 19.93 256 GLN B CA 1
ATOM 6307 C C . GLN B 1 253 ? 23.602 11.350 -5.999 1.00 19.88 256 GLN B C 1
ATOM 6308 O O . GLN B 1 253 ? 23.155 10.186 -6.068 1.00 18.86 256 GLN B O 1
ATOM 6314 N N . SER B 1 254 ? 24.655 11.680 -5.248 1.00 20.08 257 SER B N 1
ATOM 6315 C CA . SER B 1 254 ? 25.448 10.678 -4.559 1.00 21.95 257 SER B CA 1
ATOM 6316 C C . SER B 1 254 ? 24.652 10.011 -3.439 1.00 23.35 257 SER B C 1
ATOM 6317 O O . SER B 1 254 ? 24.931 8.880 -3.057 1.00 23.97 257 SER B O 1
ATOM 6320 N N . ASP B 1 255 ? 23.635 10.714 -2.955 1.00 24.93 258 ASP B N 1
ATOM 6321 C CA . ASP B 1 255 ? 22.762 10.200 -1.896 1.00 26.35 258 ASP B CA 1
ATOM 6322 C C . ASP B 1 255 ? 21.968 8.994 -2.351 1.00 26.28 258 ASP B C 1
ATOM 6323 O O . ASP B 1 255 ? 21.384 8.308 -1.526 1.00 27.55 258 ASP B O 1
ATOM 6328 N N . LYS B 1 256 ? 21.942 8.761 -3.666 1.00 24.54 259 LYS B N 1
ATOM 6329 C CA . LYS B 1 256 ? 21.230 7.656 -4.287 1.00 22.54 259 LYS B CA 1
ATOM 6330 C C . LYS B 1 256 ? 22.211 6.680 -4.945 1.00 21.25 259 LYS B C 1
ATOM 6331 O O . LYS B 1 256 ? 22.126 5.476 -4.721 1.00 20.64 259 LYS B O 1
ATOM 6337 N N . TYR B 1 257 ? 23.141 7.189 -5.751 1.00 19.39 260 TYR B N 1
ATOM 6338 C CA . TYR B 1 257 ? 23.955 6.332 -6.610 1.00 18.74 260 TYR B CA 1
ATOM 6339 C C . TYR B 1 257 ? 25.340 5.980 -6.069 1.00 18.87 260 TYR B C 1
ATOM 6340 O O . TYR B 1 257 ? 26.053 5.130 -6.644 1.00 19.01 260 TYR B O 1
ATOM 6349 N N . GLY B 1 258 ? 25.709 6.649 -4.983 1.00 19.36 261 GLY B N 1
ATOM 6350 C CA . GLY B 1 258 ? 26.999 6.427 -4.321 1.00 19.58 261 GLY B CA 1
ATOM 6351 C C . GLY B 1 258 ? 28.001 7.485 -4.712 1.00 18.95 261 GLY B C 1
ATOM 6352 O O . GLY B 1 258 ? 27.757 8.280 -5.631 1.00 18.99 261 GLY B O 1
ATOM 6353 N N . ASP B 1 259 ? 29.130 7.500 -4.016 1.00 18.65 262 ASP B N 1
ATOM 6354 C CA . ASP B 1 259 ? 30.267 8.357 -4.394 1.00 18.56 262 ASP B CA 1
ATOM 6355 C C . ASP B 1 259 ? 30.991 7.735 -5.613 1.00 17.76 262 ASP B C 1
ATOM 6356 O O . ASP B 1 259 ? 30.816 6.529 -5.918 1.00 17.45 262 ASP B O 1
ATOM 6361 N N . ILE B 1 260 ? 31.811 8.534 -6.310 1.00 17.29 263 ILE B N 1
ATOM 6362 C CA . ILE B 1 260 ? 32.549 8.031 -7.495 1.00 17.37 263 ILE B CA 1
ATOM 6363 C C . ILE B 1 260 ? 33.422 6.792 -7.162 1.00 16.52 263 ILE B C 1
ATOM 6364 O O . ILE B 1 260 ? 33.525 5.853 -7.976 1.00 14.49 263 ILE B O 1
ATOM 6369 N N . GLU B 1 261 ? 34.027 6.762 -5.968 1.00 16.07 264 GLU B N 1
ATOM 6370 C CA . GLU B 1 261 ? 34.889 5.654 -5.625 1.00 18.06 264 GLU B CA 1
ATOM 6371 C C . GLU B 1 261 ? 34.086 4.352 -5.456 1.00 17.81 264 GLU B C 1
ATOM 6372 O O . GLU B 1 261 ? 34.656 3.286 -5.658 1.00 18.37 264 GLU B O 1
ATOM 6378 N N . ASP B 1 262 ? 32.829 4.448 -5.005 1.00 17.28 265 ASP B N 1
ATOM 6379 C CA . ASP B 1 262 ? 31.878 3.302 -4.890 1.00 17.68 265 ASP B CA 1
ATOM 6380 C C . ASP B 1 262 ? 31.416 2.827 -6.296 1.00 16.41 265 ASP B C 1
ATOM 6381 O O . ASP B 1 262 ? 31.216 1.622 -6.554 1.00 14.53 265 ASP B O 1
ATOM 6386 N N . MET B 1 263 ? 31.190 3.792 -7.184 1.00 15.10 266 MET B N 1
ATOM 6387 C CA . MET B 1 263 ? 30.785 3.502 -8.578 1.00 17.07 266 MET B CA 1
ATOM 6388 C C . MET B 1 263 ? 31.898 2.820 -9.408 1.00 15.39 266 MET B C 1
ATOM 6389 O O . MET B 1 263 ? 31.614 2.037 -10.326 1.00 15.66 266 MET B O 1
ATOM 6394 N N . ALA B 1 264 ? 33.161 3.123 -9.090 1.00 14.33 267 ALA B N 1
ATOM 6395 C CA . ALA B 1 264 ? 34.305 2.504 -9.775 1.00 13.97 267 ALA B CA 1
ATOM 6396 C C . ALA B 1 264 ? 34.518 1.014 -9.371 1.00 14.61 267 ALA B C 1
ATOM 6397 O O . ALA B 1 264 ? 34.858 0.702 -8.221 1.00 14.22 267 ALA B O 1
ATOM 6399 N N . VAL B 1 265 ? 34.319 0.101 -10.312 1.00 12.66 268 VAL B N 1
ATOM 6400 C CA . VAL B 1 265 ? 34.529 -1.343 -10.007 1.00 13.56 268 VAL B CA 1
ATOM 6401 C C . VAL B 1 265 ? 36.016 -1.676 -10.165 1.00 12.83 268 VAL B C 1
ATOM 6402 O O . VAL B 1 265 ? 36.639 -2.253 -9.274 1.00 11.82 268 VAL B O 1
ATOM 6406 N N . SER B 1 266 ? 36.586 -1.238 -11.283 1.00 12.38 269 SER B N 1
ATOM 6407 C CA . SER B 1 266 ? 37.983 -1.452 -11.560 1.00 13.42 269 SER B CA 1
ATOM 6408 C C . SER B 1 266 ? 38.399 -0.445 -12.633 1.00 13.84 269 SER B C 1
ATOM 6409 O O . SER B 1 266 ? 37.550 0.248 -13.221 1.00 14.26 269 SER B O 1
ATOM 6412 N N . PHE B 1 267 ? 39.695 -0.329 -12.866 1.00 13.90 270 PHE B N 1
ATOM 6413 C CA . PHE B 1 267 ? 40.205 0.465 -13.960 1.00 13.75 270 PHE B CA 1
ATOM 6414 C C . PHE B 1 267 ? 41.658 0.120 -14.190 1.00 14.04 270 PHE B C 1
ATOM 6415 O O . PHE B 1 267 ? 42.299 -0.545 -13.343 1.00 13.87 270 PHE B O 1
ATOM 6423 N N . ARG B 1 268 ? 42.148 0.570 -15.349 1.00 14.10 271 ARG B N 1
ATOM 6424 C CA . ARG B 1 268 ? 43.498 0.318 -15.825 1.00 14.70 271 ARG B CA 1
ATOM 6425 C C . ARG B 1 268 ? 44.300 1.615 -15.716 1.00 13.59 271 ARG B C 1
ATOM 6426 O O . ARG B 1 268 ? 43.840 2.672 -16.166 1.00 13.41 271 ARG B O 1
ATOM 6434 N N . THR B 1 269 ? 45.500 1.498 -15.146 1.00 13.81 272 THR B N 1
ATOM 6435 C CA . THR B 1 269 ? 46.396 2.658 -14.909 1.00 12.91 272 THR B CA 1
ATOM 6436 C C . THR B 1 269 ? 47.761 2.429 -15.580 1.00 12.89 272 THR B C 1
ATOM 6437 O O . THR B 1 269 ? 48.492 1.483 -15.280 1.00 12.72 272 THR B O 1
ATOM 6441 N N . VAL B 1 270 ? 48.108 3.314 -16.510 1.00 13.15 273 VAL B N 1
ATOM 6442 C CA . VAL B 1 270 ? 49.387 3.177 -17.207 1.00 13.34 273 VAL B CA 1
ATOM 6443 C C . VAL B 1 270 ? 50.402 4.000 -16.412 1.00 12.78 273 VAL B C 1
ATOM 6444 O O . VAL B 1 270 ? 50.242 5.235 -16.253 1.00 12.07 273 VAL B O 1
ATOM 6448 N N . THR B 1 271 ? 51.458 3.342 -15.937 1.00 12.17 274 THR B N 1
ATOM 6449 C CA . THR B 1 271 ? 52.470 4.018 -15.116 1.00 13.28 274 THR B CA 1
ATOM 6450 C C . THR B 1 271 ? 53.843 3.904 -15.769 1.00 13.95 274 THR B C 1
ATOM 6451 O O . THR B 1 271 ? 54.045 3.024 -16.652 1.00 12.78 274 THR B O 1
ATOM 6455 N N . PRO B 1 272 ? 54.807 4.739 -15.343 1.00 13.95 275 PRO B N 1
ATOM 6456 C CA . PRO B 1 272 ? 56.160 4.576 -15.907 1.00 15.33 275 PRO B CA 1
ATOM 6457 C C . PRO B 1 272 ? 56.800 3.214 -15.639 1.00 16.31 275 PRO B C 1
ATOM 6458 O O . PRO B 1 272 ? 57.773 2.849 -16.321 1.00 16.77 275 PRO B O 1
ATOM 6462 N N . THR B 1 273 ? 56.303 2.480 -14.640 1.00 16.39 276 THR B N 1
ATOM 6463 C CA . THR B 1 273 ? 56.890 1.168 -14.355 1.00 16.00 276 THR B CA 1
ATOM 6464 C C . THR B 1 273 ? 56.016 -0.024 -14.784 1.00 16.80 276 THR B C 1
ATOM 6465 O O . THR B 1 273 ? 56.268 -1.167 -14.373 1.00 17.02 276 THR B O 1
ATOM 6469 N N . GLY B 1 274 ? 55.031 0.246 -15.641 1.00 16.52 277 GLY B N 1
ATOM 6470 C CA . GLY B 1 274 ? 54.127 -0.763 -16.162 1.00 15.90 277 GLY B CA 1
ATOM 6471 C C . GLY B 1 274 ? 52.666 -0.443 -15.955 1.00 16.35 277 GLY B C 1
ATOM 6472 O O . GLY B 1 274 ? 52.293 0.557 -15.269 1.00 15.56 277 GLY B O 1
ATOM 6473 N N . THR B 1 275 ? 51.816 -1.231 -16.593 1.00 15.27 278 THR B N 1
ATOM 6474 C CA . THR B 1 275 ? 50.380 -1.015 -16.476 1.00 15.90 278 THR B CA 1
ATOM 6475 C C . THR B 1 275 ? 49.837 -1.787 -15.284 1.00 15.68 278 THR B C 1
ATOM 6476 O O . THR B 1 275 ? 50.109 -3.006 -15.137 1.00 14.63 278 THR B O 1
ATOM 6480 N N . LEU B 1 276 ? 49.076 -1.082 -14.438 1.00 15.76 279 LEU B N 1
ATOM 6481 C CA . LEU B 1 276 ? 48.451 -1.714 -13.269 1.00 16.08 279 LEU B CA 1
ATOM 6482 C C . LEU B 1 276 ? 46.996 -2.070 -13.584 1.00 16.38 279 LEU B C 1
ATOM 6483 O O . LEU B 1 276 ? 46.212 -1.188 -13.911 1.00 15.51 279 LEU B O 1
ATOM 6488 N N . GLU B 1 277 ? 46.647 -3.356 -13.491 1.00 16.79 280 GLU B N 1
ATOM 6489 C CA . GLU B 1 277 ? 45.288 -3.852 -13.764 1.00 18.94 280 GLU B CA 1
ATOM 6490 C C . GLU B 1 277 ? 44.546 -4.113 -12.451 1.00 19.87 280 GLU B C 1
ATOM 6491 O O . GLU B 1 277 ? 45.160 -4.467 -11.450 1.00 20.12 280 GLU B O 1
ATOM 6497 N N . LEU B 1 278 ? 43.224 -3.960 -12.458 1.00 21.90 281 LEU B N 1
ATOM 6498 C CA . LEU B 1 278 ? 42.390 -4.246 -11.265 1.00 23.39 281 LEU B CA 1
ATOM 6499 C C . LEU B 1 278 ? 41.299 -5.298 -11.568 1.00 25.94 281 LEU B C 1
ATOM 6500 O O . LEU B 1 278 ? 40.858 -5.418 -12.699 1.00 25.25 281 LEU B O 1
ATOM 6505 N N . ARG B 1 279 ? 40.846 -6.032 -10.564 1.00 29.75 282 ARG B N 1
ATOM 6506 C CA . ARG B 1 279 ? 39.834 -7.091 -10.804 1.00 34.06 282 ARG B CA 1
ATOM 6507 C C . ARG B 1 279 ? 38.398 -6.584 -10.623 1.00 35.19 282 ARG B C 1
ATOM 6508 O O . ARG B 1 279 ? 38.137 -5.752 -9.737 1.00 35.73 282 ARG B O 1
ATOM 6516 N N . ASN B 1 280 ? 37.473 -7.110 -11.441 1.00 37.08 283 ASN B N 1
ATOM 6517 C CA . ASN B 1 280 ? 36.040 -6.784 -11.318 1.00 38.67 283 ASN B CA 1
ATOM 6518 C C . ASN B 1 280 ? 35.394 -7.411 -10.074 1.00 39.36 283 ASN B C 1
ATOM 6519 O O . ASN B 1 280 ? 34.178 -7.294 -9.854 1.00 40.22 283 ASN B O 1
ATOM 6524 N N . GLY B 1 285 ? 37.167 -8.418 1.876 1.00 32.62 288 GLY B N 1
ATOM 6525 C CA . GLY B 1 285 ? 38.171 -9.496 1.964 1.00 31.92 288 GLY B CA 1
ATOM 6526 C C . GLY B 1 285 ? 39.554 -8.931 2.183 1.00 31.41 288 GLY B C 1
ATOM 6527 O O . GLY B 1 285 ? 39.761 -7.723 2.029 1.00 32.51 288 GLY B O 1
ATOM 6528 N N . ALA B 1 286 ? 40.519 -9.786 2.522 1.00 29.98 289 ALA B N 1
ATOM 6529 C CA . ALA B 1 286 ? 41.827 -9.280 2.945 1.00 27.99 289 ALA B CA 1
ATOM 6530 C C . ALA B 1 286 ? 42.706 -8.796 1.786 1.00 27.20 289 ALA B C 1
ATOM 6531 O O . ALA B 1 286 ? 42.322 -8.892 0.615 1.00 26.76 289 ALA B O 1
ATOM 6533 N N . GLY B 1 287 ? 43.853 -8.219 2.124 1.00 25.44 290 GLY B N 1
ATOM 6534 C CA . GLY B 1 287 ? 44.677 -7.531 1.150 1.00 24.20 290 GLY B CA 1
ATOM 6535 C C . GLY B 1 287 ? 44.207 -6.099 1.017 1.00 23.31 290 GLY B C 1
ATOM 6536 O O . GLY B 1 287 ? 43.097 -5.752 1.434 1.00 22.88 290 GLY B O 1
ATOM 6537 N N . ILE B 1 288 ? 45.054 -5.284 0.406 1.00 22.75 291 ILE B N 1
ATOM 6538 C CA . ILE B 1 288 ? 44.750 -3.905 0.112 1.00 22.67 291 ILE B CA 1
ATOM 6539 C C . ILE B 1 288 ? 43.757 -3.832 -1.047 1.00 22.23 291 ILE B C 1
ATOM 6540 O O . ILE B 1 288 ? 43.875 -4.567 -2.051 1.00 21.37 291 ILE B O 1
ATOM 6545 N N . ASN B 1 289 ? 42.753 -2.982 -0.892 1.00 21.48 292 ASN B N 1
ATOM 6546 C CA . ASN B 1 289 ? 41.886 -2.666 -1.998 1.00 21.55 292 ASN B CA 1
ATOM 6547 C C . ASN B 1 289 ? 42.577 -1.587 -2.841 1.00 20.70 292 ASN B C 1
ATOM 6548 O O . ASN B 1 289 ? 42.383 -0.377 -2.628 1.00 19.73 292 ASN B O 1
ATOM 6553 N N . TYR B 1 290 ? 43.332 -2.052 -3.833 1.00 20.35 293 TYR B N 1
ATOM 6554 C CA . TYR B 1 290 ? 44.301 -1.230 -4.570 1.00 19.55 293 TYR B CA 1
ATOM 6555 C C . TYR B 1 290 ? 43.777 -0.037 -5.362 1.00 18.05 293 TYR B C 1
ATOM 6556 O O . TYR B 1 290 ? 44.553 0.890 -5.604 1.00 17.34 293 TYR B O 1
ATOM 6565 N N . LYS B 1 291 ? 42.500 -0.061 -5.754 1.00 16.60 294 LYS B N 1
ATOM 6566 C CA . LYS B 1 291 ? 41.930 1.021 -6.539 1.00 16.91 294 LYS B CA 1
ATOM 6567 C C . LYS B 1 291 ? 42.088 2.349 -5.751 1.00 16.85 294 LYS B C 1
ATOM 6568 O O . LYS B 1 291 ? 42.308 3.419 -6.326 1.00 16.90 294 LYS B O 1
ATOM 6574 N N . HIS B 1 292 ? 42.028 2.239 -4.426 1.00 16.99 295 HIS B N 1
ATOM 6575 C CA . HIS B 1 292 ? 42.154 3.390 -3.537 1.00 17.27 295 HIS B CA 1
ATOM 6576 C C . HIS B 1 292 ? 43.550 4.037 -3.535 1.00 17.52 295 HIS B C 1
ATOM 6577 O O . HIS B 1 292 ? 43.700 5.136 -3.053 1.00 18.12 295 HIS B O 1
ATOM 6584 N N . ILE B 1 293 ? 44.568 3.371 -4.080 1.00 17.38 296 ILE B N 1
ATOM 6585 C CA . ILE B 1 293 ? 45.869 4.044 -4.311 1.00 17.35 296 ILE B CA 1
ATOM 6586 C C . ILE B 1 293 ? 45.814 5.111 -5.445 1.00 16.00 296 ILE B C 1
ATOM 6587 O O . ILE B 1 293 ? 46.386 6.208 -5.318 1.00 16.23 296 ILE B O 1
ATOM 6592 N N . ILE B 1 294 ? 45.064 4.808 -6.488 1.00 14.30 297 ILE B N 1
ATOM 6593 C CA . ILE B 1 294 ? 44.980 5.642 -7.686 1.00 14.11 297 ILE B CA 1
ATOM 6594 C C . ILE B 1 294 ? 43.825 6.638 -7.641 1.00 13.44 297 ILE B C 1
ATOM 6595 O O . ILE B 1 294 ? 43.951 7.739 -8.180 1.00 13.27 297 ILE B O 1
ATOM 6600 N N . LEU B 1 295 ? 42.687 6.264 -7.048 1.00 12.94 298 LEU B N 1
ATOM 6601 C CA . LEU B 1 295 ? 41.572 7.199 -6.979 1.00 13.32 298 LEU B CA 1
ATOM 6602 C C . LEU B 1 295 ? 42.028 8.442 -6.192 1.00 13.16 298 LEU B C 1
ATOM 6603 O O . LEU B 1 295 ? 42.562 8.312 -5.109 1.00 13.15 298 LEU B O 1
ATOM 6608 N N . GLY B 1 296 ? 41.800 9.623 -6.750 1.00 12.91 299 GLY B N 1
ATOM 6609 C CA . GLY B 1 296 ? 42.190 10.881 -6.063 1.00 13.47 299 GLY B CA 1
ATOM 6610 C C . GLY B 1 296 ? 43.636 11.300 -6.268 1.00 12.85 299 GLY B C 1
ATOM 6611 O O . GLY B 1 296 ? 44.055 12.281 -5.676 1.00 12.70 299 GLY B O 1
ATOM 6612 N N . SER B 1 297 ? 44.406 10.558 -7.075 1.00 12.63 300 SER B N 1
ATOM 6613 C CA . SER B 1 297 ? 45.848 10.814 -7.218 1.00 13.09 300 SER B CA 1
ATOM 6614 C C . SER B 1 297 ? 46.254 11.958 -8.158 1.00 14.17 300 SER B C 1
ATOM 6615 O O . SER B 1 297 ? 47.443 12.288 -8.225 1.00 14.89 300 SER B O 1
ATOM 6618 N N . GLU B 1 298 ? 45.294 12.559 -8.863 1.00 14.57 301 GLU B N 1
ATOM 6619 C CA . GLU B 1 298 ? 45.551 13.777 -9.688 1.00 15.76 301 GLU B CA 1
ATOM 6620 C C . GLU B 1 298 ? 46.737 13.620 -10.673 1.00 15.39 301 GLU B C 1
ATOM 6621 O O . GLU B 1 298 ? 47.575 14.519 -10.823 1.00 14.94 301 GLU B O 1
ATOM 6627 N N . GLY B 1 299 ? 46.827 12.429 -11.283 1.00 15.14 302 GLY B N 1
ATOM 6628 C CA . GLY B 1 299 ? 47.791 12.168 -12.353 1.00 15.39 302 GLY B CA 1
ATOM 6629 C C . GLY B 1 299 ? 49.219 12.041 -11.879 1.00 15.42 302 GLY B C 1
ATOM 6630 O O . GLY B 1 299 ? 50.126 11.953 -12.698 1.00 16.02 302 GLY B O 1
ATOM 6631 N N . THR B 1 300 ? 49.429 12.062 -10.566 1.00 13.68 303 THR B N 1
ATOM 6632 C CA . THR B 1 300 ? 50.769 11.922 -9.998 1.00 13.63 303 THR B CA 1
ATOM 6633 C C . THR B 1 300 ? 51.257 10.438 -9.925 1.00 13.60 303 THR B C 1
ATOM 6634 O O . THR B 1 300 ? 52.426 10.185 -9.595 1.00 13.39 303 THR B O 1
ATOM 6638 N N . LEU B 1 301 ? 50.368 9.487 -10.218 1.00 14.10 304 LEU B N 1
ATOM 6639 C CA . LEU B 1 301 ? 50.695 8.044 -10.127 1.00 15.00 304 LEU B CA 1
ATOM 6640 C C . LEU B 1 301 ? 50.377 7.248 -11.404 1.00 17.13 304 LEU B C 1
ATOM 6641 O O . LEU B 1 301 ? 50.310 5.998 -11.369 1.00 18.45 304 LEU B O 1
ATOM 6646 N N . GLY B 1 302 ? 50.219 7.961 -12.518 1.00 16.52 305 GLY B N 1
ATOM 6647 C CA . GLY B 1 302 ? 49.956 7.346 -13.807 1.00 16.84 305 GLY B CA 1
ATOM 6648 C C . GLY B 1 302 ? 48.614 7.757 -14.388 1.00 16.60 305 GLY B C 1
ATOM 6649 O O . GLY B 1 302 ? 47.893 8.581 -13.802 1.00 16.05 305 GLY B O 1
ATOM 6650 N N . ILE B 1 303 ? 48.305 7.202 -15.559 1.00 16.20 306 ILE B N 1
ATOM 6651 C CA . ILE B 1 303 ? 47.170 7.682 -16.354 1.00 16.15 306 ILE B CA 1
ATOM 6652 C C . ILE B 1 303 ? 46.147 6.565 -16.372 1.00 15.00 306 ILE B C 1
ATOM 6653 O O . ILE B 1 303 ? 46.461 5.470 -16.843 1.00 14.06 306 ILE B O 1
ATOM 6658 N N . ILE B 1 304 ? 44.927 6.880 -15.928 1.00 14.01 307 ILE B N 1
ATOM 6659 C CA . ILE B 1 304 ? 43.799 5.959 -16.028 1.00 13.36 307 ILE B CA 1
ATOM 6660 C C . ILE B 1 304 ? 43.283 6.019 -17.461 1.00 13.30 307 ILE B C 1
ATOM 6661 O O . ILE B 1 304 ? 43.115 7.115 -18.013 1.00 12.57 307 ILE B O 1
ATOM 6666 N N . THR B 1 305 ? 43.018 4.862 -18.054 1.00 13.00 308 THR B N 1
ATOM 6667 C CA . THR B 1 305 ? 42.674 4.829 -19.487 1.00 13.25 308 THR B CA 1
ATOM 6668 C C . THR B 1 305 ? 41.215 4.377 -19.718 1.00 13.58 308 THR B C 1
ATOM 6669 O O . THR B 1 305 ? 40.476 4.992 -20.512 1.00 13.39 308 THR B O 1
ATOM 6673 N N . GLU B 1 306 ? 40.835 3.290 -19.064 1.00 13.32 309 GLU B N 1
ATOM 6674 C CA . GLU B 1 306 ? 39.516 2.647 -19.194 1.00 14.99 309 GLU B CA 1
ATOM 6675 C C . GLU B 1 306 ? 39.056 2.202 -17.798 1.00 14.29 309 GLU B C 1
ATOM 6676 O O . GLU B 1 306 ? 39.862 1.665 -17.052 1.00 14.09 309 GLU B O 1
ATOM 6682 N N . ALA B 1 307 ? 37.773 2.370 -17.482 1.00 14.00 310 ALA B N 1
ATOM 6683 C CA . ALA B 1 307 ? 37.231 2.017 -16.149 1.00 14.09 310 ALA B CA 1
ATOM 6684 C C . ALA B 1 307 ? 35.987 1.180 -16.342 1.00 14.49 310 ALA B C 1
ATOM 6685 O O . ALA B 1 307 ? 35.197 1.443 -17.262 1.00 15.67 310 ALA B O 1
ATOM 6687 N N . VAL B 1 308 ? 35.777 0.230 -15.451 1.00 14.09 311 VAL B N 1
ATOM 6688 C CA . VAL B 1 308 ? 34.495 -0.466 -15.360 1.00 13.68 311 VAL B CA 1
ATOM 6689 C C . VAL B 1 308 ? 33.717 0.189 -14.219 1.00 13.63 311 VAL B C 1
ATOM 6690 O O . VAL B 1 308 ? 34.181 0.221 -13.073 1.00 13.36 311 VAL B O 1
ATOM 6694 N N . MET B 1 309 ? 32.556 0.728 -14.557 1.00 13.23 312 MET B N 1
ATOM 6695 C CA . MET B 1 309 ? 31.738 1.539 -13.659 1.00 13.62 312 MET B CA 1
ATOM 6696 C C . MET B 1 309 ? 30.428 0.784 -13.422 1.00 13.93 312 MET B C 1
ATOM 6697 O O . MET B 1 309 ? 29.876 0.222 -14.356 1.00 13.88 312 MET B O 1
ATOM 6702 N N . LYS B 1 310 ? 29.903 0.840 -12.196 1.00 14.23 313 LYS B N 1
ATOM 6703 C CA . LYS B 1 310 ? 28.579 0.328 -11.897 1.00 15.71 313 LYS B CA 1
ATOM 6704 C C . LYS B 1 310 ? 27.587 1.309 -12.522 1.00 15.05 313 LYS B C 1
ATOM 6705 O O . LYS B 1 310 ? 27.736 2.534 -12.358 1.00 14.30 313 LYS B O 1
ATOM 6711 N N . VAL B 1 311 ? 26.598 0.793 -13.230 1.00 13.66 314 VAL B N 1
ATOM 6712 C CA . VAL B 1 311 ? 25.569 1.611 -13.861 1.00 13.72 314 VAL B CA 1
ATOM 6713 C C . VAL B 1 311 ? 24.200 1.125 -13.354 1.00 14.83 314 VAL B C 1
ATOM 6714 O O . VAL B 1 311 ? 24.101 0.045 -12.747 1.00 14.62 314 VAL B O 1
ATOM 6718 N N . HIS B 1 312 ? 23.156 1.922 -13.572 1.00 15.26 315 HIS B N 1
ATOM 6719 C CA . HIS B 1 312 ? 21.802 1.495 -13.209 1.00 16.50 315 HIS B CA 1
ATOM 6720 C C . HIS B 1 312 ? 20.860 1.685 -14.399 1.00 16.74 315 HIS B C 1
ATOM 6721 O O . HIS B 1 312 ? 21.129 2.507 -15.288 1.00 15.89 315 HIS B O 1
ATOM 6728 N N . ALA B 1 313 ? 19.742 0.956 -14.398 1.00 17.15 316 ALA B N 1
ATOM 6729 C CA . ALA B 1 313 ? 18.731 1.135 -15.450 1.00 17.42 316 ALA B CA 1
ATOM 6730 C C . ALA B 1 313 ? 18.191 2.560 -15.442 1.00 17.51 316 ALA B C 1
ATOM 6731 O O . ALA B 1 313 ? 18.030 3.161 -14.382 1.00 17.60 316 ALA B O 1
ATOM 6733 N N . VAL B 1 314 ? 17.914 3.114 -16.621 1.00 17.53 317 VAL B N 1
ATOM 6734 C CA . VAL B 1 314 ? 17.193 4.392 -16.714 1.00 17.49 317 VAL B CA 1
ATOM 6735 C C . VAL B 1 314 ? 15.943 4.298 -15.838 1.00 17.93 317 VAL B C 1
ATOM 6736 O O . VAL B 1 314 ? 15.134 3.398 -15.996 1.00 17.19 317 VAL B O 1
ATOM 6740 N N . PRO B 1 315 ? 15.814 5.196 -14.852 1.00 18.56 318 PRO B N 1
ATOM 6741 C CA . PRO B 1 315 ? 14.690 4.994 -13.918 1.00 19.41 318 PRO B CA 1
ATOM 6742 C C . PRO B 1 315 ? 13.269 5.107 -14.527 1.00 20.04 318 PRO B C 1
ATOM 6743 O O . PRO B 1 315 ? 13.064 5.818 -15.505 1.00 20.21 318 PRO B O 1
ATOM 6747 N N . GLN B 1 316 ? 12.316 4.363 -13.980 1.00 20.83 319 GLN B N 1
ATOM 6748 C CA . GLN B 1 316 ? 10.940 4.437 -14.478 1.00 21.96 319 GLN B CA 1
ATOM 6749 C C . GLN B 1 316 ? 10.227 5.753 -14.072 1.00 21.58 319 GLN B C 1
ATOM 6750 O O . GLN B 1 316 ? 9.381 6.246 -14.798 1.00 22.03 319 GLN B O 1
ATOM 6756 N N . ALA B 1 317 ? 10.623 6.332 -12.944 1.00 21.35 320 ALA B N 1
ATOM 6757 C CA . ALA B 1 317 ? 10.111 7.636 -12.491 1.00 21.09 320 ALA B CA 1
ATOM 6758 C C . ALA B 1 317 ? 11.233 8.604 -12.173 1.00 21.33 320 ALA B C 1
ATOM 6759 O O . ALA B 1 317 ? 12.192 8.251 -11.501 1.00 21.20 320 ALA B O 1
ATOM 6761 N N . VAL B 1 318 ? 11.107 9.834 -12.665 1.00 21.98 321 VAL B N 1
ATOM 6762 C CA . VAL B 1 318 ? 12.012 10.934 -12.344 1.00 22.63 321 VAL B CA 1
ATOM 6763 C C . VAL B 1 318 ? 11.099 12.100 -12.068 1.00 22.87 321 VAL B C 1
ATOM 6764 O O . VAL B 1 318 ? 10.403 12.563 -12.985 1.00 22.83 321 VAL B O 1
ATOM 6768 N N . GLU B 1 319 ? 11.042 12.540 -10.807 1.00 22.24 322 GLU B N 1
ATOM 6769 C CA . GLU B 1 319 ? 10.202 13.689 -10.428 1.00 22.53 322 GLU B CA 1
ATOM 6770 C C . GLU B 1 319 ? 10.973 14.740 -9.609 1.00 22.35 322 GLU B C 1
ATOM 6771 O O . GLU B 1 319 ? 11.515 14.426 -8.550 1.00 21.43 322 GLU B O 1
ATOM 6777 N N . TYR B 1 320 ? 11.007 15.968 -10.123 1.00 22.53 323 TYR B N 1
ATOM 6778 C CA . TYR B 1 320 ? 11.677 17.103 -9.470 1.00 23.46 323 TYR B CA 1
ATOM 6779 C C . TYR B 1 320 ? 10.680 18.184 -9.109 1.00 22.43 323 TYR B C 1
ATOM 6780 O O . TYR B 1 320 ? 9.772 18.487 -9.900 1.00 21.97 323 TYR B O 1
ATOM 6789 N N . TYR B 1 321 ? 10.844 18.748 -7.909 1.00 22.04 324 TYR B N 1
ATOM 6790 C CA . TYR B 1 321 ? 9.901 19.728 -7.320 1.00 21.60 324 TYR B CA 1
ATOM 6791 C C . TYR B 1 321 ? 10.618 20.936 -6.731 1.00 21.09 324 TYR B C 1
ATOM 6792 O O . TYR B 1 321 ? 11.730 20.814 -6.208 1.00 20.83 324 TYR B O 1
ATOM 6801 N N . GLY B 1 322 ? 9.983 22.101 -6.805 1.00 21.23 325 GLY B N 1
ATOM 6802 C CA . GLY B 1 322 ? 10.456 23.241 -6.040 1.00 21.57 325 GLY B CA 1
ATOM 6803 C C . GLY B 1 322 ? 9.595 23.555 -4.836 1.00 22.18 325 GLY B C 1
ATOM 6804 O O . GLY B 1 322 ? 8.384 23.352 -4.868 1.00 22.75 325 GLY B O 1
ATOM 6805 N N . PHE B 1 323 ? 10.229 24.102 -3.799 1.00 21.80 326 PHE B N 1
ATOM 6806 C CA . PHE B 1 323 ? 9.597 24.540 -2.546 1.00 21.75 326 PHE B CA 1
ATOM 6807 C C . PHE B 1 323 ? 10.198 25.846 -2.056 1.00 21.71 326 PHE B C 1
ATOM 6808 O O . PHE B 1 323 ? 11.392 26.065 -2.214 1.00 22.14 326 PHE B O 1
ATOM 6816 N N . LEU B 1 324 ? 9.372 26.690 -1.449 1.00 20.58 327 LEU B N 1
ATOM 6817 C CA . LEU B 1 324 ? 9.837 27.868 -0.768 1.00 19.67 327 LEU B CA 1
ATOM 6818 C C . LEU B 1 324 ? 9.693 27.647 0.726 1.00 20.24 327 LEU B C 1
ATOM 6819 O O . LEU B 1 324 ? 8.753 26.995 1.171 1.00 20.59 327 LEU B O 1
ATOM 6824 N N . PHE B 1 325 ? 10.633 28.195 1.485 1.00 20.55 328 PHE B N 1
ATOM 6825 C CA . PHE B 1 325 ? 10.551 28.300 2.947 1.00 20.77 328 PHE B CA 1
ATOM 6826 C C . PHE B 1 325 ? 10.597 29.766 3.370 1.00 20.93 328 PHE B C 1
ATOM 6827 O O . PHE B 1 325 ? 11.141 30.587 2.619 1.00 21.20 328 PHE B O 1
ATOM 6835 N N . PRO B 1 326 ? 10.032 30.113 4.562 1.00 21.49 329 PRO B N 1
ATOM 6836 C CA . PRO B 1 326 ? 10.060 31.506 5.009 1.00 21.42 329 PRO B CA 1
ATOM 6837 C C . PRO B 1 326 ? 11.455 31.998 5.370 1.00 21.49 329 PRO B C 1
ATOM 6838 O O . PRO B 1 326 ? 11.714 33.182 5.244 1.00 21.34 329 PRO B O 1
ATOM 6842 N N . THR B 1 327 ? 12.320 31.097 5.855 1.00 21.35 330 THR B N 1
ATOM 6843 C CA . THR B 1 327 ? 13.671 31.466 6.285 1.00 21.40 330 THR B CA 1
ATOM 6844 C C . THR B 1 327 ? 14.636 30.343 5.987 1.00 21.34 330 THR B C 1
ATOM 6845 O O . THR B 1 327 ? 14.229 29.195 5.802 1.00 21.60 330 THR B O 1
ATOM 6849 N N . PHE B 1 328 ? 15.919 30.690 5.943 1.00 21.60 331 PHE B N 1
ATOM 6850 C CA . PHE B 1 328 ? 16.989 29.687 5.836 1.00 21.77 331 PHE B CA 1
ATOM 6851 C C . PHE B 1 328 ? 16.902 28.665 6.971 1.00 21.63 331 PHE B C 1
ATOM 6852 O O . PHE B 1 328 ? 17.058 27.444 6.747 1.00 21.85 331 PHE B O 1
ATOM 6860 N N . ALA B 1 329 ? 16.663 29.170 8.190 1.00 21.62 332 ALA B N 1
ATOM 6861 C CA . ALA B 1 329 ? 16.413 28.320 9.357 1.00 21.62 332 ALA B CA 1
ATOM 6862 C C . ALA B 1 329 ? 15.380 27.218 9.126 1.00 20.92 332 ALA B C 1
ATOM 6863 O O . ALA B 1 329 ? 15.630 26.066 9.499 1.00 20.81 332 ALA B O 1
ATOM 6865 N N . HIS B 1 330 ? 14.224 27.553 8.542 1.00 20.73 333 HIS B N 1
ATOM 6866 C CA . HIS B 1 330 ? 13.156 26.532 8.265 1.00 20.48 333 HIS B CA 1
ATOM 6867 C C . HIS B 1 330 ? 13.642 25.442 7.305 1.00 20.20 333 HIS B C 1
ATOM 6868 O O . HIS B 1 330 ? 13.397 24.241 7.519 1.00 20.19 333 HIS B O 1
ATOM 6875 N N . ALA B 1 331 ? 14.305 25.871 6.234 1.00 20.28 334 ALA B N 1
ATOM 6876 C CA . ALA B 1 331 ? 14.868 24.953 5.212 1.00 20.07 334 ALA B CA 1
ATOM 6877 C C . ALA B 1 331 ? 15.862 23.993 5.826 1.00 20.51 334 ALA B C 1
ATOM 6878 O O . ALA B 1 331 ? 15.849 22.785 5.521 1.00 20.43 334 ALA B O 1
ATOM 6880 N N . VAL B 1 332 ? 16.706 24.525 6.712 1.00 21.02 335 VAL B N 1
ATOM 6881 C CA . VAL B 1 332 ? 17.703 23.725 7.402 1.00 22.02 335 VAL B CA 1
ATOM 6882 C C . VAL B 1 332 ? 17.062 22.676 8.306 1.00 21.71 335 VAL B C 1
ATOM 6883 O O . VAL B 1 332 ? 17.535 21.559 8.353 1.00 22.28 335 VAL B O 1
ATOM 6887 N N . SER B 1 333 ? 15.999 23.052 9.018 1.00 21.98 336 SER B N 1
ATOM 6888 C CA . SER B 1 333 ? 15.277 22.138 9.901 1.00 22.05 336 SER B CA 1
ATOM 6889 C C . SER B 1 333 ? 14.661 21.022 9.098 1.00 21.84 336 SER B C 1
ATOM 6890 O O . SER B 1 333 ? 14.733 19.861 9.489 1.00 21.42 336 SER B O 1
ATOM 6893 N N . ALA B 1 334 ? 14.118 21.366 7.930 1.00 21.61 337 ALA B N 1
ATOM 6894 C CA . ALA B 1 334 ? 13.575 20.356 7.016 1.00 21.58 337 ALA B CA 1
ATOM 6895 C C . ALA B 1 334 ? 14.657 19.364 6.550 1.00 22.24 337 ALA B C 1
ATOM 6896 O O . ALA B 1 334 ? 14.421 18.165 6.535 1.00 21.85 337 ALA B O 1
ATOM 6898 N N . LEU B 1 335 ? 15.835 19.881 6.195 1.00 23.12 338 LEU B N 1
ATOM 6899 C CA . LEU B 1 335 ? 17.010 19.078 5.819 1.00 24.49 338 LEU B CA 1
ATOM 6900 C C . LEU B 1 335 ? 17.403 18.050 6.890 1.00 23.92 338 LEU B C 1
ATOM 6901 O O . LEU B 1 335 ? 17.599 16.872 6.594 1.00 22.29 338 LEU B O 1
ATOM 6906 N N . GLN B 1 336 ? 17.526 18.531 8.128 1.00 24.07 339 GLN B N 1
ATOM 6907 C CA . GLN B 1 336 ? 17.779 17.696 9.298 1.00 25.08 339 GLN B CA 1
ATOM 6908 C C . GLN B 1 336 ? 16.777 16.587 9.508 1.00 25.11 339 GLN B C 1
ATOM 6909 O O . GLN B 1 336 ? 17.156 15.426 9.789 1.00 25.65 339 GLN B O 1
ATOM 6915 N N . GLN B 1 337 ? 15.499 16.929 9.428 1.00 25.54 340 GLN B N 1
ATOM 6916 C CA . GLN B 1 337 ? 14.458 15.941 9.739 1.00 26.02 340 GLN B CA 1
ATOM 6917 C C . GLN B 1 337 ? 14.308 14.911 8.609 1.00 25.03 340 GLN B C 1
ATOM 6918 O O . GLN B 1 337 ? 14.005 13.723 8.852 1.00 24.73 340 GLN B O 1
ATOM 6924 N N . ILE B 1 338 ? 14.518 15.357 7.370 1.00 24.26 341 ILE B N 1
ATOM 6925 C CA . ILE B 1 338 ? 14.559 14.416 6.218 1.00 23.75 341 ILE B CA 1
ATOM 6926 C C . ILE B 1 338 ? 15.638 13.372 6.441 1.00 24.66 341 ILE B C 1
ATOM 6927 O O . ILE B 1 338 ? 15.382 12.163 6.339 1.00 24.89 341 ILE B O 1
ATOM 6932 N N . ARG B 1 339 ? 16.851 13.815 6.776 1.00 25.33 342 ARG B N 1
ATOM 6933 C CA . ARG B 1 339 ? 17.931 12.859 6.953 1.00 26.25 342 ARG B CA 1
ATOM 6934 C C . ARG B 1 339 ? 17.655 11.902 8.132 1.00 26.12 342 ARG B C 1
ATOM 6935 O O . ARG B 1 339 ? 17.848 10.692 7.986 1.00 25.79 342 ARG B O 1
ATOM 6943 N N . SER B 1 340 ? 17.144 12.441 9.242 1.00 26.27 343 SER B N 1
ATOM 6944 C CA . SER B 1 340 ? 16.744 11.656 10.427 1.00 26.50 343 SER B CA 1
ATOM 6945 C C . SER B 1 340 ? 15.694 10.587 10.141 1.00 26.01 343 SER B C 1
ATOM 6946 O O . SER B 1 340 ? 15.680 9.520 10.780 1.00 25.96 343 SER B O 1
ATOM 6949 N N . SER B 1 341 ? 14.810 10.885 9.186 1.00 25.67 344 SER B N 1
ATOM 6950 C CA . SER B 1 341 ? 13.750 9.966 8.769 1.00 25.03 344 SER B CA 1
ATOM 6951 C C . SER B 1 341 ? 14.294 8.754 8.057 1.00 25.22 344 SER B C 1
ATOM 6952 O O . SER B 1 341 ? 13.594 7.765 7.971 1.00 25.17 344 SER B O 1
ATOM 6955 N N . GLU B 1 342 ? 15.533 8.841 7.543 1.00 25.09 345 GLU B N 1
ATOM 6956 C CA . GLU B 1 342 ? 16.187 7.778 6.758 1.00 25.62 345 GLU B CA 1
ATOM 6957 C C . GLU B 1 342 ? 15.513 7.518 5.388 1.00 24.26 345 GLU B C 1
ATOM 6958 O O . GLU B 1 342 ? 15.839 6.554 4.708 1.00 23.12 345 GLU B O 1
ATOM 6964 N N . VAL B 1 343 ? 14.586 8.402 4.989 1.00 23.66 346 VAL B N 1
ATOM 6965 C CA . VAL B 1 343 ? 13.937 8.284 3.699 1.00 23.57 346 VAL B CA 1
ATOM 6966 C C . VAL B 1 343 ? 14.323 9.514 2.892 1.00 24.23 346 VAL B C 1
ATOM 6967 O O . VAL B 1 343 ? 13.730 10.563 3.041 1.00 23.31 346 VAL B O 1
ATOM 6971 N N . ILE B 1 344 ? 15.331 9.380 2.040 1.00 25.06 347 ILE B N 1
ATOM 6972 C CA . ILE B 1 344 ? 15.971 10.585 1.528 1.00 26.16 347 ILE B CA 1
ATOM 6973 C C . ILE B 1 344 ? 15.803 10.812 0.025 1.00 24.77 347 ILE B C 1
ATOM 6974 O O . ILE B 1 344 ? 15.750 9.843 -0.720 1.00 24.38 347 ILE B O 1
ATOM 6979 N N . PRO B 1 345 ? 15.672 12.088 -0.421 1.00 22.93 348 PRO B N 1
ATOM 6980 C CA . PRO B 1 345 ? 15.547 12.302 -1.858 1.00 22.38 348 PRO B CA 1
ATOM 6981 C C . PRO B 1 345 ? 16.831 11.935 -2.640 1.00 21.81 348 PRO B C 1
ATOM 6982 O O . PRO B 1 345 ? 17.915 11.797 -2.059 1.00 21.80 348 PRO B O 1
ATOM 6986 N N . THR B 1 346 ? 16.695 11.788 -3.946 1.00 19.95 349 THR B N 1
ATOM 6987 C CA . THR B 1 346 ? 17.829 11.570 -4.850 1.00 19.97 349 THR B CA 1
ATOM 6988 C C . THR B 1 346 ? 18.758 12.766 -4.884 1.00 21.11 349 THR B C 1
ATOM 6989 O O . THR B 1 346 ? 19.983 12.618 -4.940 1.00 19.81 349 THR B O 1
ATOM 6993 N N . MET B 1 347 ? 18.146 13.952 -4.823 1.00 20.94 350 MET B N 1
ATOM 6994 C CA . MET B 1 347 ? 18.879 15.200 -4.798 1.00 24.58 350 MET B CA 1
ATOM 6995 C C . MET B 1 347 ? 18.084 16.225 -4.008 1.00 22.05 350 MET B C 1
ATOM 6996 O O . MET B 1 347 ? 16.860 16.232 -4.044 1.00 21.23 350 MET B O 1
ATOM 7001 N N . ILE B 1 348 ? 18.817 17.061 -3.285 1.00 23.30 351 ILE B N 1
ATOM 7002 C CA . ILE B 1 348 ? 18.274 18.269 -2.695 1.00 23.67 351 ILE B CA 1
ATOM 7003 C C . ILE B 1 348 ? 19.336 19.383 -2.784 1.00 22.77 351 ILE B C 1
ATOM 7004 O O . ILE B 1 348 ? 20.552 19.134 -2.733 1.00 22.69 351 ILE B O 1
ATOM 7009 N N . ARG B 1 349 ? 18.859 20.600 -2.991 1.00 21.64 352 ARG B N 1
ATOM 7010 C CA . ARG B 1 349 ? 19.685 21.777 -2.825 1.00 20.93 352 ARG B CA 1
ATOM 7011 C C . ARG B 1 349 ? 18.792 22.834 -2.184 1.00 20.03 352 ARG B C 1
ATOM 7012 O O . ARG B 1 349 ? 17.629 22.997 -2.572 1.00 20.07 352 ARG B O 1
ATOM 7020 N N . VAL B 1 350 ? 19.340 23.520 -1.182 1.00 19.92 353 VAL B N 1
ATOM 7021 C CA . VAL B 1 350 ? 18.703 24.683 -0.572 1.00 18.99 353 VAL B CA 1
ATOM 7022 C C . VAL B 1 350 ? 19.526 25.941 -0.903 1.00 19.43 353 VAL B C 1
ATOM 7023 O O . VAL B 1 350 ? 20.736 25.967 -0.679 1.00 19.29 353 VAL B O 1
ATOM 7027 N N . TYR B 1 351 ? 18.849 26.956 -1.421 1.00 18.90 354 TYR B N 1
ATOM 7028 C CA . TYR B 1 351 ? 19.457 28.225 -1.779 1.00 19.12 354 TYR B CA 1
ATOM 7029 C C . TYR B 1 351 ? 19.080 29.231 -0.716 1.00 18.58 354 TYR B C 1
ATOM 7030 O O . TYR B 1 351 ? 17.917 29.287 -0.317 1.00 18.25 354 TYR B O 1
ATOM 7039 N N . ASP B 1 352 ? 20.048 30.023 -0.258 1.00 18.36 355 ASP B N 1
ATOM 7040 C CA . ASP B 1 352 ? 19.721 31.177 0.600 1.00 17.64 355 ASP B CA 1
ATOM 7041 C C . ASP B 1 352 ? 18.988 32.269 -0.200 1.00 18.02 355 ASP B C 1
ATOM 7042 O O . ASP B 1 352 ? 18.879 32.135 -1.413 1.00 17.78 355 ASP B O 1
ATOM 7047 N N . PRO B 1 353 ? 18.466 33.328 0.472 1.00 17.62 356 PRO B N 1
ATOM 7048 C CA . PRO B 1 353 ? 17.626 34.296 -0.222 1.00 17.81 356 PRO B CA 1
ATOM 7049 C C . PRO B 1 353 ? 18.346 34.932 -1.395 1.00 17.87 356 PRO B C 1
ATOM 7050 O O . PRO B 1 353 ? 17.716 35.182 -2.419 1.00 18.20 356 PRO B O 1
ATOM 7054 N N . GLU B 1 354 ? 19.646 35.193 -1.256 1.00 18.11 357 GLU B N 1
ATOM 7055 C CA . GLU B 1 354 ? 20.394 35.863 -2.326 1.00 18.53 357 GLU B CA 1
ATOM 7056 C C . GLU B 1 354 ? 20.464 34.957 -3.563 1.00 18.78 357 GLU B C 1
ATOM 7057 O O . GLU B 1 354 ? 20.124 35.387 -4.687 1.00 18.66 357 GLU B O 1
ATOM 7063 N N . GLU B 1 355 ? 20.807 33.691 -3.355 1.00 18.81 358 GLU B N 1
ATOM 7064 C CA . GLU B 1 355 ? 20.831 32.769 -4.493 1.00 20.32 358 GLU B CA 1
ATOM 7065 C C . GLU B 1 355 ? 19.429 32.493 -5.028 1.00 20.16 358 GLU B C 1
ATOM 7066 O O . GLU B 1 355 ? 19.279 32.266 -6.219 1.00 20.55 358 GLU B O 1
ATOM 7072 N N . THR B 1 356 ? 18.418 32.556 -4.171 1.00 19.58 359 THR B N 1
ATOM 7073 C CA . THR B 1 356 ? 17.020 32.379 -4.620 1.00 19.46 359 THR B CA 1
ATOM 7074 C C . THR B 1 356 ? 16.589 33.492 -5.572 1.00 20.33 359 THR B C 1
ATOM 7075 O O . THR B 1 356 ? 15.948 33.237 -6.608 1.00 19.82 359 THR B O 1
ATOM 7079 N N . GLN B 1 357 ? 16.912 34.739 -5.213 1.00 20.26 360 GLN B N 1
ATOM 7080 C CA . GLN B 1 357 ? 16.617 35.882 -6.067 1.00 21.15 360 GLN B CA 1
ATOM 7081 C C . GLN B 1 357 ? 17.314 35.746 -7.411 1.00 21.69 360 GLN B C 1
ATOM 7082 O O . GLN B 1 357 ? 16.698 35.972 -8.450 1.00 21.26 360 GLN B O 1
ATOM 7088 N N . LEU B 1 358 ? 18.602 35.404 -7.376 1.00 22.86 361 LEU B N 1
ATOM 7089 C CA . LEU B 1 358 ? 19.362 35.144 -8.590 1.00 24.92 361 LEU B CA 1
ATOM 7090 C C . LEU B 1 358 ? 18.657 34.099 -9.466 1.00 25.88 361 LEU B C 1
ATOM 7091 O O . LEU B 1 358 ? 18.437 34.346 -10.654 1.00 25.89 361 LEU B O 1
ATOM 7096 N N . SER B 1 359 ? 18.272 32.964 -8.869 1.00 27.83 362 SER B N 1
ATOM 7097 C CA . SER B 1 359 ? 17.494 31.912 -9.559 1.00 29.91 362 SER B CA 1
ATOM 7098 C C . SER B 1 359 ? 16.220 32.421 -10.252 1.00 31.24 362 SER B C 1
ATOM 7099 O O . SER B 1 359 ? 15.870 31.936 -11.334 1.00 30.99 362 SER B O 1
ATOM 7102 N N . PHE B 1 360 ? 15.527 33.381 -9.632 1.00 32.28 363 PHE B N 1
ATOM 7103 C CA . PHE B 1 360 ? 14.247 33.853 -10.164 1.00 33.81 363 PHE B CA 1
ATOM 7104 C C . PHE B 1 360 ? 14.440 34.961 -11.195 1.00 35.45 363 PHE B C 1
ATOM 7105 O O . PHE B 1 360 ? 13.527 35.243 -11.971 1.00 35.57 363 PHE B O 1
ATOM 7113 N N . ALA B 1 361 ? 15.625 35.579 -11.195 1.00 37.39 364 ALA B N 1
ATOM 7114 C CA . ALA B 1 361 ? 16.023 36.540 -12.231 1.00 39.44 364 ALA B CA 1
ATOM 7115 C C . ALA B 1 361 ? 16.800 35.831 -13.347 1.00 41.04 364 ALA B C 1
ATOM 7116 O O . ALA B 1 361 ? 17.317 36.462 -14.265 1.00 41.50 364 ALA B O 1
ATOM 7118 N N . TRP B 1 362 ? 16.854 34.510 -13.266 1.00 42.85 365 TRP B N 1
ATOM 7119 C CA . TRP B 1 362 ? 17.448 33.675 -14.302 1.00 44.57 365 TRP B CA 1
ATOM 7120 C C . TRP B 1 362 ? 16.372 33.260 -15.325 1.00 45.25 365 TRP B C 1
ATOM 7121 O O . TRP B 1 362 ? 16.604 32.423 -16.201 1.00 45.45 365 TRP B O 1
ATOM 7132 N N . LYS B 1 363 ? 15.207 33.902 -15.217 1.00 46.15 366 LYS B N 1
ATOM 7133 C CA . LYS B 1 363 ? 14.053 33.636 -16.076 1.00 46.74 366 LYS B CA 1
ATOM 7134 C C . LYS B 1 363 ? 14.132 34.442 -17.382 1.00 46.93 366 LYS B C 1
ATOM 7135 O O . LYS B 1 363 ? 14.080 35.682 -17.351 1.00 46.93 366 LYS B O 1
ATOM 7141 N N . PRO B 1 364 ? 14.265 33.736 -18.531 1.00 47.15 367 PRO B N 1
ATOM 7142 C CA . PRO B 1 364 ? 14.224 34.325 -19.876 1.00 47.24 367 PRO B CA 1
ATOM 7143 C C . PRO B 1 364 ? 13.141 35.402 -20.086 1.00 47.35 367 PRO B C 1
ATOM 7144 O O . PRO B 1 364 ? 11.944 35.107 -20.080 1.00 47.37 367 PRO B O 1
ATOM 7148 N N . SER B 1 370 ? 8.633 25.958 -19.745 1.00 44.27 373 SER B N 1
ATOM 7149 C CA . SER B 1 370 ? 8.365 27.398 -19.792 1.00 44.45 373 SER B CA 1
ATOM 7150 C C . SER B 1 370 ? 6.938 27.758 -19.337 1.00 44.54 373 SER B C 1
ATOM 7151 O O . SER B 1 370 ? 6.724 28.776 -18.662 1.00 44.61 373 SER B O 1
ATOM 7154 N N . GLU B 1 371 ? 5.970 26.931 -19.726 1.00 44.32 374 GLU B N 1
ATOM 7155 C CA . GLU B 1 371 ? 4.595 27.054 -19.256 1.00 44.09 374 GLU B CA 1
ATOM 7156 C C . GLU B 1 371 ? 4.556 26.718 -17.759 1.00 43.90 374 GLU B C 1
ATOM 7157 O O . GLU B 1 371 ? 3.786 27.312 -16.996 1.00 43.82 374 GLU B O 1
ATOM 7163 N N . PHE B 1 372 ? 5.401 25.765 -17.357 1.00 43.65 375 PHE B N 1
ATOM 7164 C CA . PHE B 1 372 ? 5.506 25.335 -15.970 1.00 43.56 375 PHE B CA 1
ATOM 7165 C C . PHE B 1 372 ? 6.354 26.291 -15.138 1.00 43.31 375 PHE B C 1
ATOM 7166 O O . PHE B 1 372 ? 6.130 26.420 -13.936 1.00 43.19 375 PHE B O 1
ATOM 7174 N N . THR B 1 373 ? 7.326 26.952 -15.769 1.00 43.24 376 THR B N 1
ATOM 7175 C CA . THR B 1 373 ? 8.216 27.873 -15.045 1.00 43.27 376 THR B CA 1
ATOM 7176 C C . THR B 1 373 ? 7.541 29.184 -14.632 1.00 42.92 376 THR B C 1
ATOM 7177 O O . THR B 1 373 ? 7.663 29.602 -13.475 1.00 42.98 376 THR B O 1
ATOM 7181 N N . SER B 1 374 ? 6.837 29.826 -15.568 1.00 42.11 377 SER B N 1
ATOM 7182 C CA . SER B 1 374 ? 6.116 31.058 -15.270 1.00 41.32 377 SER B CA 1
ATOM 7183 C C . SER B 1 374 ? 5.013 30.837 -14.230 1.00 40.56 377 SER B C 1
ATOM 7184 O O . SER B 1 374 ? 4.649 31.766 -13.501 1.00 40.42 377 SER B O 1
ATOM 7187 N N . ALA B 1 375 ? 4.484 29.614 -14.169 1.00 39.39 378 ALA B N 1
ATOM 7188 C CA . ALA B 1 375 ? 3.473 29.261 -13.174 1.00 38.42 378 ALA B CA 1
ATOM 7189 C C . ALA B 1 375 ? 4.107 29.262 -11.789 1.00 37.80 378 ALA B C 1
ATOM 7190 O O . ALA B 1 375 ? 3.513 29.742 -10.821 1.00 37.54 378 ALA B O 1
ATOM 7192 N N . MET B 1 376 ? 5.328 28.733 -11.721 1.00 36.83 379 MET B N 1
ATOM 7193 C CA . MET B 1 376 ? 6.159 28.787 -10.526 1.00 36.32 379 MET B CA 1
ATOM 7194 C C . MET B 1 376 ? 6.495 30.210 -10.081 1.00 35.52 379 MET B C 1
ATOM 7195 O O . MET B 1 376 ? 6.492 30.504 -8.885 1.00 35.10 379 MET B O 1
ATOM 7200 N N . VAL B 1 377 ? 6.797 31.076 -11.046 1.00 35.20 380 VAL B N 1
ATOM 7201 C CA . VAL B 1 377 ? 7.169 32.460 -10.758 1.00 34.85 380 VAL B CA 1
ATOM 7202 C C . VAL B 1 377 ? 5.974 33.218 -10.186 1.00 34.49 380 VAL B C 1
ATOM 7203 O O . VAL B 1 377 ? 6.140 34.092 -9.334 1.00 34.57 380 VAL B O 1
ATOM 7207 N N . LYS B 1 378 ? 4.777 32.855 -10.642 1.00 33.95 381 LYS B N 1
ATOM 7208 C CA . LYS B 1 378 ? 3.535 33.381 -10.080 1.00 33.36 381 LYS B CA 1
ATOM 7209 C C . LYS B 1 378 ? 3.351 32.941 -8.628 1.00 32.61 381 LYS B C 1
ATOM 7210 O O . LYS B 1 378 ? 2.943 33.737 -7.780 1.00 32.22 381 LYS B O 1
ATOM 7216 N N . LYS B 1 379 ? 3.687 31.679 -8.349 1.00 31.88 382 LYS B N 1
ATOM 7217 C CA . LYS B 1 379 ? 3.613 31.133 -6.995 1.00 31.51 382 LYS B CA 1
ATOM 7218 C C . LYS B 1 379 ? 4.567 31.837 -6.028 1.00 30.86 382 LYS B C 1
ATOM 7219 O O . LYS B 1 379 ? 4.225 32.035 -4.864 1.00 30.88 382 LYS B O 1
ATOM 7225 N N . TYR B 1 380 ? 5.754 32.210 -6.517 1.00 30.06 383 TYR B N 1
ATOM 7226 C CA . TYR B 1 380 ? 6.755 32.954 -5.740 1.00 29.42 383 TYR B CA 1
ATOM 7227 C C . TYR B 1 380 ? 6.231 34.357 -5.395 1.00 28.98 383 TYR B C 1
ATOM 7228 O O . TYR B 1 380 ? 6.455 34.874 -4.300 1.00 28.65 383 TYR B O 1
ATOM 7237 N N . LEU B 1 381 ? 5.546 34.961 -6.354 1.00 28.82 384 LEU B N 1
ATOM 7238 C CA . LEU B 1 381 ? 5.003 36.309 -6.184 1.00 28.87 384 LEU B CA 1
ATOM 7239 C C . LEU B 1 381 ? 3.988 36.310 -5.056 1.00 29.20 384 LEU B C 1
ATOM 7240 O O . LEU B 1 381 ? 4.082 37.116 -4.121 1.00 29.54 384 LEU B O 1
ATOM 7245 N N . HIS B 1 382 ? 3.027 35.398 -5.155 1.00 28.91 385 HIS B N 1
ATOM 7246 C CA . HIS B 1 382 ? 2.017 35.197 -4.134 1.00 28.84 385 HIS B CA 1
ATOM 7247 C C . HIS B 1 382 ? 2.637 35.038 -2.742 1.00 28.32 385 HIS B C 1
ATOM 7248 O O . HIS B 1 382 ? 2.261 35.755 -1.808 1.00 27.97 385 HIS B O 1
ATOM 7255 N N . TYR B 1 383 ? 3.597 34.113 -2.617 1.00 27.54 386 TYR B N 1
ATOM 7256 C CA . TYR B 1 383 ? 4.258 33.836 -1.350 1.00 27.38 386 TYR B CA 1
ATOM 7257 C C . TYR B 1 383 ? 4.920 35.060 -0.705 1.00 27.27 386 TYR B C 1
ATOM 7258 O O . TYR B 1 383 ? 4.763 35.276 0.509 1.00 26.62 386 TYR B O 1
ATOM 7267 N N . ILE B 1 384 ? 5.642 35.867 -1.516 1.00 27.26 387 ILE B N 1
ATOM 7268 C CA . ILE B 1 384 ? 6.478 36.933 -0.962 1.00 27.60 387 ILE B CA 1
ATOM 7269 C C . ILE B 1 384 ? 5.718 38.214 -0.580 1.00 28.36 387 ILE B C 1
ATOM 7270 O O . ILE B 1 384 ? 6.341 39.213 -0.166 1.00 28.94 387 ILE B O 1
ATOM 7275 N N . ARG B 1 385 ? 4.393 38.211 -0.737 1.00 28.58 388 ARG B N 1
ATOM 7276 C CA . ARG B 1 385 ? 3.574 39.339 -0.219 1.00 29.15 388 ARG B CA 1
ATOM 7277 C C . ARG B 1 385 ? 3.533 39.247 1.313 1.00 29.56 388 ARG B C 1
ATOM 7278 O O . ARG B 1 385 ? 3.722 40.238 2.021 1.00 30.38 388 ARG B O 1
ATOM 7286 N N . SER B 1 386 ? 3.320 38.018 1.795 1.00 30.06 389 SER B N 1
ATOM 7287 C CA . SER B 1 386 ? 3.234 37.675 3.212 1.00 29.68 389 SER B CA 1
ATOM 7288 C C . SER B 1 386 ? 4.592 37.359 3.824 1.00 28.84 389 SER B C 1
ATOM 7289 O O . SER B 1 386 ? 4.879 37.726 4.967 1.00 28.26 389 SER B O 1
ATOM 7292 N N . PHE B 1 387 ? 5.421 36.653 3.060 1.00 28.35 390 PHE B N 1
ATOM 7293 C CA . PHE B 1 387 ? 6.740 36.286 3.518 1.00 28.20 390 PHE B CA 1
ATOM 7294 C C . PHE B 1 387 ? 7.759 37.184 2.812 1.00 28.76 390 PHE B C 1
ATOM 7295 O O . PHE B 1 387 ? 7.915 37.112 1.590 1.00 28.96 390 PHE B O 1
ATOM 7303 N N . ASP B 1 388 ? 8.418 38.049 3.592 1.00 28.47 391 ASP B N 1
ATOM 7304 C CA . ASP B 1 388 ? 9.471 38.955 3.118 1.00 28.76 391 ASP B CA 1
ATOM 7305 C C . ASP B 1 388 ? 10.508 38.251 2.232 1.00 28.44 391 ASP B C 1
ATOM 7306 O O . ASP B 1 388 ? 11.100 37.225 2.642 1.00 28.39 391 ASP B O 1
ATOM 7311 N N . PHE B 1 389 ? 10.723 38.785 1.024 1.00 28.31 392 PHE B N 1
ATOM 7312 C CA . PHE B 1 389 ? 11.599 38.121 0.023 1.00 27.95 392 PHE B CA 1
ATOM 7313 C C . PHE B 1 389 ? 13.075 38.180 0.406 1.00 27.06 392 PHE B C 1
ATOM 7314 O O . PHE B 1 389 ? 13.890 37.403 -0.109 1.00 26.40 392 PHE B O 1
ATOM 7322 N N . LYS B 1 390 ? 13.408 39.090 1.323 1.00 26.28 393 LYS B N 1
ATOM 7323 C CA . LYS B 1 390 ? 14.766 39.183 1.879 1.00 25.69 393 LYS B CA 1
ATOM 7324 C C . LYS B 1 390 ? 15.177 37.922 2.636 1.00 24.23 393 LYS B C 1
ATOM 7325 O O . LYS B 1 390 ? 16.367 37.692 2.869 1.00 23.81 393 LYS B O 1
ATOM 7331 N N . ASN B 1 391 ? 14.188 37.128 3.044 1.00 23.00 394 ASN B N 1
ATOM 7332 C CA . ASN B 1 391 ? 14.433 35.935 3.849 1.00 22.17 394 ASN B CA 1
ATOM 7333 C C . ASN B 1 391 ? 13.958 34.633 3.203 1.00 20.97 394 ASN B C 1
ATOM 7334 O O . ASN B 1 391 ? 14.321 33.547 3.676 1.00 20.31 394 ASN B O 1
ATOM 7339 N N . VAL B 1 392 ? 13.169 34.724 2.133 1.00 20.12 395 VAL B N 1
ATOM 7340 C CA . VAL B 1 392 ? 12.615 33.523 1.477 1.00 19.46 395 VAL B CA 1
ATOM 7341 C C . VAL B 1 392 ? 13.678 32.652 0.728 1.00 19.11 395 VAL B C 1
ATOM 7342 O O . VAL B 1 392 ? 14.514 33.189 -0.023 1.00 18.05 395 VAL B O 1
ATOM 7346 N N . CYS B 1 393 ? 13.642 31.331 0.957 1.00 19.41 396 CYS B N 1
ATOM 7347 C CA . CYS B 1 393 ? 14.622 30.413 0.377 1.00 20.79 396 CYS B CA 1
ATOM 7348 C C . CYS B 1 393 ? 13.979 29.373 -0.524 1.00 21.18 396 CYS B C 1
ATOM 7349 O O . CYS B 1 393 ? 12.925 28.825 -0.191 1.00 21.47 396 CYS B O 1
ATOM 7352 N N . LEU B 1 394 ? 14.625 29.096 -1.655 1.00 21.09 397 LEU B N 1
ATOM 7353 C CA . LEU B 1 394 ? 14.125 28.126 -2.607 1.00 20.80 397 LEU B CA 1
ATOM 7354 C C . LEU B 1 394 ? 14.835 26.812 -2.308 1.00 20.97 397 LEU B C 1
ATOM 7355 O O . LEU B 1 394 ? 16.031 26.799 -1.987 1.00 21.50 397 LEU B O 1
ATOM 7360 N N . SER B 1 395 ? 14.098 25.706 -2.401 1.00 20.48 398 SER B N 1
ATOM 7361 C CA . SER B 1 395 ? 14.710 24.385 -2.371 1.00 20.13 398 SER B CA 1
ATOM 7362 C C . SER B 1 395 ? 14.245 23.562 -3.573 1.00 19.39 398 SER B C 1
ATOM 7363 O O . SER B 1 395 ? 13.084 23.605 -3.946 1.00 19.12 398 SER B O 1
ATOM 7366 N N . ILE B 1 396 ? 15.168 22.827 -4.189 1.00 19.66 399 ILE B N 1
ATOM 7367 C CA . ILE B 1 396 ? 14.814 21.916 -5.288 1.00 19.74 399 ILE B CA 1
ATOM 7368 C C . ILE B 1 396 ? 15.104 20.487 -4.822 1.00 19.04 399 ILE B C 1
ATOM 7369 O O . ILE B 1 396 ? 16.164 20.240 -4.238 1.00 18.45 399 ILE B O 1
ATOM 7373 N N . ILE B 1 397 ? 14.128 19.597 -5.032 1.00 18.55 400 ILE B N 1
ATOM 7374 C CA . ILE B 1 397 ? 14.117 18.264 -4.434 1.00 19.49 400 ILE B CA 1
ATOM 7375 C C . ILE B 1 397 ? 13.730 17.289 -5.524 1.00 19.02 400 ILE B C 1
ATOM 7376 O O . ILE B 1 397 ? 12.695 17.458 -6.144 1.00 19.21 400 ILE B O 1
ATOM 7381 N N . GLY B 1 398 ? 14.567 16.293 -5.768 1.00 18.93 401 GLY B N 1
ATOM 7382 C CA . GLY B 1 398 ? 14.318 15.317 -6.852 1.00 19.43 401 GLY B CA 1
ATOM 7383 C C . GLY B 1 398 ? 14.268 13.882 -6.351 1.00 19.11 401 GLY B C 1
ATOM 7384 O O . GLY B 1 398 ? 14.895 13.547 -5.364 1.00 18.83 401 GLY B O 1
ATOM 7385 N N . PHE B 1 399 ? 13.498 13.050 -7.050 1.00 19.49 402 PHE B N 1
ATOM 7386 C CA . PHE B 1 399 ? 13.330 11.645 -6.733 1.00 19.89 402 PHE B CA 1
ATOM 7387 C C . PHE B 1 399 ? 13.417 10.853 -8.035 1.00 20.25 402 PHE B C 1
ATOM 7388 O O . PHE B 1 399 ? 12.756 11.201 -9.030 1.00 19.91 402 PHE B O 1
ATOM 7396 N N . GLU B 1 400 ? 14.218 9.786 -8.017 1.00 20.77 403 GLU B N 1
ATOM 7397 C CA . GLU B 1 400 ? 14.383 8.889 -9.178 1.00 21.47 403 GLU B CA 1
ATOM 7398 C C . GLU B 1 400 ? 14.302 7.447 -8.731 1.00 19.93 403 GLU B C 1
ATOM 7399 O O . GLU B 1 400 ? 14.736 7.109 -7.629 1.00 19.73 403 GLU B O 1
ATOM 7405 N N . GLY B 1 401 ? 13.755 6.594 -9.593 1.00 18.74 404 GLY B N 1
ATOM 7406 C CA . GLY B 1 401 ? 13.664 5.186 -9.281 1.00 17.94 404 GLY B CA 1
ATOM 7407 C C . GLY B 1 401 ? 12.411 4.481 -9.782 1.00 17.74 404 GLY B C 1
ATOM 7408 O O . GLY B 1 401 ? 11.671 5.037 -10.601 1.00 17.72 404 GLY B O 1
ATOM 7409 N N . PRO B 1 402 ? 12.161 3.244 -9.287 1.00 17.09 405 PRO B N 1
ATOM 7410 C CA . PRO B 1 402 ? 10.878 2.572 -9.538 1.00 17.26 405 PRO B CA 1
ATOM 7411 C C . PRO B 1 402 ? 9.723 3.433 -8.978 1.00 16.87 405 PRO B C 1
ATOM 7412 O O . PRO B 1 402 ? 9.862 4.007 -7.905 1.00 16.38 405 PRO B O 1
ATOM 7416 N N . LYS B 1 403 ? 8.613 3.533 -9.706 1.00 17.07 406 LYS B N 1
ATOM 7417 C CA . LYS B 1 403 ? 7.420 4.248 -9.225 1.00 17.45 406 LYS B CA 1
ATOM 7418 C C . LYS B 1 403 ? 7.086 3.977 -7.743 1.00 16.13 406 LYS B C 1
ATOM 7419 O O . LYS B 1 403 ? 6.834 4.911 -6.984 1.00 14.76 406 LYS B O 1
ATOM 7425 N N . LYS B 1 404 ? 7.058 2.700 -7.339 1.00 15.88 407 LYS B N 1
ATOM 7426 C CA . LYS B 1 404 ? 6.738 2.376 -5.928 1.00 16.56 407 LYS B CA 1
ATOM 7427 C C . LYS B 1 404 ? 7.674 3.065 -4.906 1.00 17.30 407 LYS B C 1
ATOM 7428 O O . LYS B 1 404 ? 7.212 3.594 -3.877 1.00 17.55 407 LYS B O 1
ATOM 7434 N N . VAL B 1 405 ? 8.968 3.108 -5.226 1.00 17.03 408 VAL B N 1
ATOM 7435 C CA . VAL B 1 405 ? 9.996 3.732 -4.396 1.00 17.18 408 VAL B CA 1
ATOM 7436 C C . VAL B 1 405 ? 9.821 5.260 -4.392 1.00 17.16 408 VAL B C 1
ATOM 7437 O O . VAL B 1 405 ? 9.789 5.870 -3.321 1.00 16.15 408 VAL B O 1
ATOM 7441 N N . VAL B 1 406 ? 9.706 5.859 -5.583 1.00 16.88 409 VAL B N 1
ATOM 7442 C CA . VAL B 1 406 ? 9.524 7.322 -5.717 1.00 17.03 409 VAL B CA 1
ATOM 7443 C C . VAL B 1 406 ? 8.307 7.767 -4.929 1.00 17.40 409 VAL B C 1
ATOM 7444 O O . VAL B 1 406 ? 8.389 8.739 -4.185 1.00 17.83 409 VAL B O 1
ATOM 7448 N N . ASP B 1 407 ? 7.200 7.038 -5.063 1.00 17.33 410 ASP B N 1
ATOM 7449 C CA . ASP B 1 407 ? 5.964 7.395 -4.361 1.00 17.46 410 ASP B CA 1
ATOM 7450 C C . ASP B 1 407 ? 6.149 7.403 -2.824 1.00 17.23 410 ASP B C 1
ATOM 7451 O O . ASP B 1 407 ? 5.715 8.340 -2.148 1.00 17.15 410 ASP B O 1
ATOM 7456 N N . PHE B 1 408 ? 6.804 6.382 -2.285 1.00 17.33 411 PHE B N 1
ATOM 7457 C CA . PHE B 1 408 ? 7.021 6.261 -0.836 1.00 18.01 411 PHE B CA 1
ATOM 7458 C C . PHE B 1 408 ? 7.952 7.382 -0.348 1.00 17.95 411 PHE B C 1
ATOM 7459 O O . PHE B 1 408 ? 7.668 8.057 0.674 1.00 17.12 411 PHE B O 1
ATOM 7467 N N . HIS B 1 409 ? 9.040 7.615 -1.086 1.00 17.80 412 HIS B N 1
ATOM 7468 C CA . HIS B 1 409 ? 9.986 8.691 -0.715 1.00 18.39 412 HIS B CA 1
ATOM 7469 C C . HIS B 1 409 ? 9.350 10.075 -0.807 1.00 18.83 412 HIS B C 1
ATOM 7470 O O . HIS B 1 409 ? 9.479 10.862 0.144 1.00 19.21 412 HIS B O 1
ATOM 7477 N N . ARG B 1 410 ? 8.653 10.352 -1.920 1.00 18.92 413 ARG B N 1
ATOM 7478 C CA . ARG B 1 410 ? 7.936 11.636 -2.131 1.00 19.23 413 ARG B CA 1
ATOM 7479 C C . ARG B 1 410 ? 6.932 11.897 -1.020 1.00 19.98 413 ARG B C 1
ATOM 7480 O O . ARG B 1 410 ? 6.933 12.978 -0.445 1.00 20.06 413 ARG B O 1
ATOM 7488 N N . THR B 1 411 ? 6.097 10.908 -0.681 1.00 20.74 414 THR B N 1
ATOM 7489 C CA . THR B 1 411 ? 5.100 11.154 0.366 1.00 21.86 414 THR B CA 1
ATOM 7490 C C . THR B 1 411 ? 5.735 11.394 1.748 1.00 20.47 414 THR B C 1
ATOM 7491 O O . THR B 1 411 ? 5.297 12.298 2.475 1.00 19.08 414 THR B O 1
ATOM 7495 N N . SER B 1 412 ? 6.759 10.603 2.084 1.00 19.40 415 SER B N 1
ATOM 7496 C CA . SER B 1 412 ? 7.560 10.847 3.283 1.00 19.19 415 SER B CA 1
ATOM 7497 C C . SER B 1 412 ? 8.167 12.272 3.317 1.00 19.28 415 SER B C 1
ATOM 7498 O O . SER B 1 412 ? 7.993 13.010 4.291 1.00 19.40 415 SER B O 1
ATOM 7501 N N . VAL B 1 413 ? 8.851 12.666 2.250 1.00 19.46 416 VAL B N 1
ATOM 7502 C CA . VAL B 1 413 ? 9.551 13.948 2.244 1.00 19.64 416 VAL B CA 1
ATOM 7503 C C . VAL B 1 413 ? 8.539 15.102 2.294 1.00 20.46 416 VAL B C 1
ATOM 7504 O O . VAL B 1 413 ? 8.753 16.076 3.035 1.00 19.91 416 VAL B O 1
ATOM 7508 N N . PHE B 1 414 ? 7.434 14.996 1.554 1.00 20.84 417 PHE B N 1
ATOM 7509 C CA . PHE B 1 414 ? 6.408 16.071 1.561 1.00 22.02 417 PHE B CA 1
ATOM 7510 C C . PHE B 1 414 ? 5.770 16.281 2.922 1.00 22.74 417 PHE B C 1
ATOM 7511 O O . PHE B 1 414 ? 5.483 17.420 3.298 1.00 22.48 417 PHE B O 1
ATOM 7519 N N . ASP B 1 415 ? 5.551 15.195 3.659 1.00 23.96 418 ASP B N 1
ATOM 7520 C CA . ASP B 1 415 ? 5.004 15.281 5.016 1.00 26.36 418 ASP B CA 1
ATOM 7521 C C . ASP B 1 415 ? 5.918 16.143 5.918 1.00 26.43 418 ASP B C 1
ATOM 7522 O O . ASP B 1 415 ? 5.458 17.103 6.566 1.00 27.43 418 ASP B O 1
ATOM 7527 N N . ILE B 1 416 ? 7.209 15.835 5.908 1.00 26.68 419 ILE B N 1
ATOM 7528 C CA . ILE B 1 416 ? 8.210 16.588 6.668 1.00 26.41 419 ILE B CA 1
ATOM 7529 C C . ILE B 1 416 ? 8.288 18.041 6.207 1.00 26.61 419 ILE B C 1
ATOM 7530 O O . ILE B 1 416 ? 8.356 18.954 7.044 1.00 26.47 419 ILE B O 1
ATOM 7535 N N . LEU B 1 417 ? 8.283 18.257 4.892 1.00 26.49 420 LEU B N 1
ATOM 7536 C CA . LEU B 1 417 ? 8.294 19.623 4.347 1.00 26.91 420 LEU B CA 1
ATOM 7537 C C . LEU B 1 417 ? 7.095 20.467 4.841 1.00 26.86 420 LEU B C 1
ATOM 7538 O O . LEU B 1 417 ? 7.277 21.611 5.258 1.00 26.64 420 LEU B O 1
ATOM 7543 N N . SER B 1 418 ? 5.902 19.871 4.844 1.00 27.61 421 SER B N 1
ATOM 7544 C CA . SER B 1 418 ? 4.672 20.514 5.355 1.00 28.36 421 SER B CA 1
ATOM 7545 C C . SER B 1 418 ? 4.783 20.918 6.827 1.00 28.45 421 SER B C 1
ATOM 7546 O O . SER B 1 418 ? 4.320 21.991 7.221 1.00 28.46 421 SER B O 1
ATOM 7549 N N . LYS B 1 419 ? 5.413 20.065 7.621 1.00 28.26 422 LYS B N 1
ATOM 7550 C CA . LYS B 1 419 ? 5.708 20.334 9.027 1.00 28.65 422 LYS B CA 1
ATOM 7551 C C . LYS B 1 419 ? 6.771 21.424 9.254 1.00 27.70 422 LYS B C 1
ATOM 7552 O O . LYS B 1 419 ? 7.005 21.832 10.398 1.00 27.74 422 LYS B O 1
ATOM 7558 N N . ASN B 1 420 ? 7.431 21.864 8.178 1.00 26.62 423 ASN B N 1
ATOM 7559 C CA . ASN B 1 420 ? 8.478 22.904 8.264 1.00 25.22 423 ASN B CA 1
ATOM 7560 C C . ASN B 1 420 ? 8.145 24.126 7.410 1.00 24.15 423 ASN B C 1
ATOM 7561 O O . ASN B 1 420 ? 9.045 24.812 6.915 1.00 23.56 423 ASN B O 1
ATOM 7566 N N . ALA B 1 421 ? 6.843 24.343 7.214 1.00 23.11 424 ALA B N 1
ATOM 7567 C CA . ALA B 1 421 ? 6.277 25.563 6.615 1.00 22.26 424 ALA B CA 1
ATOM 7568 C C . ALA B 1 421 ? 6.679 25.773 5.148 1.00 21.41 424 ALA B C 1
ATOM 7569 O O . ALA B 1 421 ? 6.724 26.904 4.652 1.00 19.82 424 ALA B O 1
ATOM 7571 N N . ALA B 1 422 ? 6.954 24.660 4.461 1.00 20.76 425 ALA B N 1
ATOM 7572 C CA . ALA B 1 422 ? 7.354 24.663 3.059 1.00 21.21 425 ALA B CA 1
ATOM 7573 C C . ALA B 1 422 ? 6.145 24.954 2.195 1.00 21.82 425 ALA B C 1
ATOM 7574 O O . ALA B 1 422 ? 5.038 24.527 2.525 1.00 21.89 425 ALA B O 1
ATOM 7576 N N . PHE B 1 423 ? 6.355 25.661 1.085 1.00 22.23 426 PHE B N 1
ATOM 7577 C CA . PHE B 1 423 ? 5.261 26.078 0.205 1.00 23.38 426 PHE B CA 1
ATOM 7578 C C . PHE B 1 423 ? 5.588 25.487 -1.139 1.00 23.33 426 PHE B C 1
ATOM 7579 O O . PHE B 1 423 ? 6.609 25.832 -1.737 1.00 23.48 426 PHE B O 1
ATOM 7587 N N . GLY B 1 424 ? 4.768 24.538 -1.598 1.00 23.91 427 GLY B N 1
ATOM 7588 C CA . GLY B 1 424 ? 5.002 23.892 -2.883 1.00 24.30 427 GLY B CA 1
ATOM 7589 C C . GLY B 1 424 ? 4.985 24.839 -4.071 1.00 25.28 427 GLY B C 1
ATOM 7590 O O . GLY B 1 424 ? 4.058 25.634 -4.221 1.00 25.40 427 GLY B O 1
ATOM 7591 N N . LEU B 1 425 ? 6.024 24.778 -4.899 1.00 26.06 428 LEU B N 1
ATOM 7592 C CA . LEU B 1 425 ? 6.036 25.466 -6.190 1.00 27.13 428 LEU B CA 1
ATOM 7593 C C . LEU B 1 425 ? 5.596 24.542 -7.311 1.00 28.86 428 LEU B C 1
ATOM 7594 O O . LEU B 1 425 ? 5.484 24.966 -8.464 1.00 29.00 428 LEU B O 1
ATOM 7599 N N . GLY B 1 426 ? 5.335 23.285 -6.968 1.00 30.02 429 GLY B N 1
ATOM 7600 C CA . GLY B 1 426 ? 4.985 22.290 -7.953 1.00 32.05 429 GLY B CA 1
ATOM 7601 C C . GLY B 1 426 ? 6.185 21.780 -8.722 1.00 33.27 429 GLY B C 1
ATOM 7602 O O . GLY B 1 426 ? 7.327 21.905 -8.290 1.00 33.39 429 GLY B O 1
ATOM 7603 N N . SER B 1 427 ? 5.909 21.198 -9.880 1.00 34.74 430 SER B N 1
ATOM 7604 C CA . SER B 1 427 ? 6.910 20.493 -10.657 1.00 36.10 430 SER B CA 1
ATOM 7605 C C . SER B 1 427 ? 6.843 20.945 -12.109 1.00 37.13 430 SER B C 1
ATOM 7606 O O . SER B 1 427 ? 5.911 21.639 -12.515 1.00 37.15 430 SER B O 1
ATOM 7609 N N . ALA B 1 428 ? 7.860 20.573 -12.872 1.00 38.32 431 ALA B N 1
ATOM 7610 C CA . ALA B 1 428 ? 7.809 20.621 -14.325 1.00 39.73 431 ALA B CA 1
ATOM 7611 C C . ALA B 1 428 ? 8.330 19.269 -14.803 1.00 40.81 431 ALA B C 1
ATOM 7612 O O . ALA B 1 428 ? 8.981 18.547 -14.029 1.00 41.05 431 ALA B O 1
ATOM 7614 N N . PRO B 1 429 ? 8.041 18.896 -16.062 1.00 41.81 432 PRO B N 1
ATOM 7615 C CA . PRO B 1 429 ? 8.632 17.645 -16.529 1.00 42.50 432 PRO B CA 1
ATOM 7616 C C . PRO B 1 429 ? 10.154 17.771 -16.664 1.00 43.19 432 PRO B C 1
ATOM 7617 O O . PRO B 1 429 ? 10.683 18.883 -16.863 1.00 43.11 432 PRO B O 1
ATOM 7621 N N . GLY B 1 430 ? 10.845 16.643 -16.518 1.00 43.87 433 GLY B N 1
ATOM 7622 C CA . GLY B 1 430 ? 12.275 16.590 -16.749 1.00 45.13 433 GLY B CA 1
ATOM 7623 C C . GLY B 1 430 ? 13.117 16.801 -15.509 1.00 46.11 433 GLY B C 1
ATOM 7624 O O . GLY B 1 430 ? 12.856 16.215 -14.456 1.00 46.10 433 GLY B O 1
ATOM 7625 N N . LYS B 1 431 ? 14.124 17.658 -15.648 1.00 46.79 434 LYS B N 1
ATOM 7626 C CA . LYS B 1 431 ? 15.243 17.725 -14.716 1.00 47.58 434 LYS B CA 1
ATOM 7627 C C . LYS B 1 431 ? 15.950 19.062 -14.898 1.00 48.14 434 LYS B C 1
ATOM 7628 O O . LYS B 1 431 ? 16.982 19.309 -14.269 1.00 48.25 434 LYS B O 1
ATOM 7634 N N . THR B 1 432 ? 15.410 19.907 -15.778 1.00 48.71 435 THR B N 1
ATOM 7635 C CA . THR B 1 432 ? 15.966 21.245 -16.039 1.00 49.40 435 THR B CA 1
ATOM 7636 C C . THR B 1 432 ? 16.031 22.105 -14.756 1.00 49.64 435 THR B C 1
ATOM 7637 O O . THR B 1 432 ? 16.773 23.090 -14.691 1.00 49.84 435 THR B O 1
ATOM 7641 N N . TRP B 1 433 ? 15.249 21.716 -13.749 1.00 49.79 436 TRP B N 1
ATOM 7642 C CA . TRP B 1 433 ? 15.420 22.174 -12.369 1.00 49.97 436 TRP B CA 1
ATOM 7643 C C . TRP B 1 433 ? 16.874 22.022 -11.956 1.00 49.57 436 TRP B C 1
ATOM 7644 O O . TRP B 1 433 ? 17.589 22.998 -11.729 1.00 49.51 436 TRP B O 1
ATOM 7655 N N . ALA B 1 434 ? 17.295 20.759 -11.882 1.00 49.30 437 ALA B N 1
ATOM 7656 C CA . ALA B 1 434 ? 18.630 20.381 -11.429 1.00 48.82 437 ALA B CA 1
ATOM 7657 C C . ALA B 1 434 ? 19.745 20.767 -12.405 1.00 48.30 437 ALA B C 1
ATOM 7658 O O . ALA B 1 434 ? 20.914 20.731 -12.029 1.00 48.74 437 ALA B O 1
ATOM 7660 N N . GLU B 1 435 ? 19.394 21.156 -13.632 1.00 46.90 438 GLU B N 1
ATOM 7661 C CA . GLU B 1 435 ? 20.389 21.570 -14.623 1.00 45.60 438 GLU B CA 1
ATOM 7662 C C . GLU B 1 435 ? 20.663 23.104 -14.703 1.00 43.75 438 GLU B C 1
ATOM 7663 O O . GLU B 1 435 ? 21.379 23.562 -15.594 1.00 44.08 438 GLU B O 1
ATOM 7669 N N . LYS B 1 436 ? 20.134 23.882 -13.759 1.00 41.18 439 LYS B N 1
ATOM 7670 C CA . LYS B 1 436 ? 20.294 25.360 -13.755 1.00 38.51 439 LYS B CA 1
ATOM 7671 C C . LYS B 1 436 ? 21.664 25.837 -13.242 1.00 35.87 439 LYS B C 1
ATOM 7672 O O . LYS B 1 436 ? 22.193 26.884 -13.638 1.00 34.96 439 LYS B O 1
ATOM 7678 N N . ARG B 1 437 ? 22.213 25.061 -12.323 1.00 32.72 440 ARG B N 1
ATOM 7679 C CA . ARG B 1 437 ? 23.561 25.244 -11.822 1.00 30.34 440 ARG B CA 1
ATOM 7680 C C . ARG B 1 437 ? 24.633 25.156 -12.919 1.00 28.35 440 ARG B C 1
ATOM 7681 O O . ARG B 1 437 ? 25.720 25.712 -12.749 1.00 27.62 440 ARG B O 1
ATOM 7689 N N . TYR B 1 438 ? 24.349 24.456 -14.018 1.00 26.03 441 TYR B N 1
ATOM 7690 C CA . TYR B 1 438 ? 25.326 24.296 -15.107 1.00 24.23 441 TYR B CA 1
ATOM 7691 C C . TYR B 1 438 ? 25.634 25.631 -15.802 1.00 23.65 441 TYR B C 1
ATOM 7692 O O . TYR B 1 438 ? 26.734 25.847 -16.332 1.00 22.83 441 TYR B O 1
ATOM 7701 N N . ASP B 1 439 ? 24.637 26.510 -15.821 1.00 23.14 442 ASP B N 1
ATOM 7702 C CA . ASP B 1 439 ? 24.775 27.812 -16.455 1.00 22.98 442 ASP B CA 1
ATOM 7703 C C . ASP B 1 439 ? 25.558 28.849 -15.641 1.00 22.09 442 ASP B C 1
ATOM 7704 O O . ASP B 1 439 ? 25.984 29.862 -16.200 1.00 21.72 442 ASP B O 1
ATOM 7709 N N . LEU B 1 440 ? 25.747 28.631 -14.338 1.00 21.52 443 LEU B N 1
ATOM 7710 C CA . LEU B 1 440 ? 26.402 29.634 -13.475 1.00 21.45 443 LEU B CA 1
ATOM 7711 C C . LEU B 1 440 ? 27.768 30.118 -13.950 1.00 20.50 443 LEU B C 1
ATOM 7712 O O . LEU B 1 440 ? 28.022 31.347 -13.946 1.00 20.17 443 LEU B O 1
ATOM 7717 N N . PRO B 1 441 ? 28.661 29.177 -14.306 1.00 19.70 444 PRO B N 1
ATOM 7718 C CA . PRO B 1 441 ? 29.980 29.576 -14.811 1.00 19.18 444 PRO B CA 1
ATOM 7719 C C . PRO B 1 441 ? 29.955 30.478 -16.062 1.00 18.71 444 PRO B C 1
ATOM 7720 O O . PRO B 1 441 ? 30.899 31.256 -16.289 1.00 18.22 444 PRO B O 1
ATOM 7724 N N . TYR B 1 442 ? 28.884 30.396 -16.847 1.00 17.86 445 TYR B N 1
ATOM 7725 C CA . TYR B 1 442 ? 28.706 31.312 -17.977 1.00 17.75 445 TYR B CA 1
ATOM 7726 C C . TYR B 1 442 ? 28.494 32.740 -17.489 1.00 17.92 445 TYR B C 1
ATOM 7727 O O . TYR B 1 442 ? 29.014 33.693 -18.100 1.00 18.01 445 TYR B O 1
ATOM 7736 N N . ILE B 1 443 ? 27.761 32.911 -16.385 1.00 17.74 446 ILE B N 1
ATOM 7737 C CA . ILE B 1 443 ? 27.575 34.284 -15.829 1.00 17.86 446 ILE B CA 1
ATOM 7738 C C . ILE B 1 443 ? 28.921 34.825 -15.346 1.00 17.32 446 ILE B C 1
ATOM 7739 O O . ILE B 1 443 ? 29.191 36.026 -15.481 1.00 16.55 446 ILE B O 1
ATOM 7744 N N . ARG B 1 444 ? 29.787 33.935 -14.835 1.00 16.94 447 ARG B N 1
ATOM 7745 C CA . ARG B 1 444 ? 31.117 34.374 -14.390 1.00 16.52 447 ARG B CA 1
ATOM 7746 C C . ARG B 1 444 ? 31.898 35.082 -15.500 1.00 16.67 447 ARG B C 1
ATOM 7747 O O . ARG B 1 444 ? 32.500 36.132 -15.250 1.00 16.41 447 ARG B O 1
ATOM 7755 N N . ASP B 1 445 ? 31.875 34.521 -16.715 1.00 16.45 448 ASP B N 1
ATOM 7756 C CA . ASP B 1 445 ? 32.543 35.132 -17.885 1.00 16.31 448 ASP B CA 1
ATOM 7757 C C . ASP B 1 445 ? 31.938 36.513 -18.213 1.00 16.29 448 ASP B C 1
ATOM 7758 O O . ASP B 1 445 ? 32.670 37.465 -18.552 1.00 15.84 448 ASP B O 1
ATOM 7763 N N . PHE B 1 446 ? 30.617 36.641 -18.092 1.00 16.59 449 PHE B N 1
ATOM 7764 C CA . PHE B 1 446 ? 29.965 37.952 -18.303 1.00 17.35 449 PHE B CA 1
ATOM 7765 C C . PHE B 1 446 ? 30.381 39.021 -17.266 1.00 17.69 449 PHE B C 1
ATOM 7766 O O . PHE B 1 446 ? 30.534 40.222 -17.603 1.00 17.25 449 PHE B O 1
ATOM 7774 N N . LEU B 1 447 ? 30.560 38.611 -16.010 1.00 17.86 450 LEU B N 1
ATOM 7775 C CA . LEU B 1 447 ? 31.012 39.560 -14.975 1.00 19.10 450 LEU B CA 1
ATOM 7776 C C . LEU B 1 447 ? 32.447 40.042 -15.249 1.00 18.90 450 LEU B C 1
ATOM 7777 O O . LEU B 1 447 ? 32.743 41.239 -15.164 1.00 19.49 450 LEU B O 1
ATOM 7782 N N . LEU B 1 448 ? 33.325 39.092 -15.567 1.00 18.35 451 LEU B N 1
ATOM 7783 C CA . LEU B 1 448 ? 34.727 39.341 -15.899 1.00 17.82 451 LEU B CA 1
ATOM 7784 C C . LEU B 1 448 ? 34.878 40.239 -17.114 1.00 18.36 451 LEU B C 1
ATOM 7785 O O . LEU B 1 448 ? 35.820 41.043 -17.173 1.00 17.62 451 LEU B O 1
ATOM 7790 N N . ASP B 1 449 ? 33.947 40.123 -18.066 1.00 18.21 452 ASP B N 1
ATOM 7791 C CA . ASP B 1 449 ? 33.902 41.025 -19.227 1.00 18.64 452 ASP B CA 1
ATOM 7792 C C . ASP B 1 449 ? 33.405 42.435 -18.899 1.00 18.21 452 ASP B C 1
ATOM 7793 O O . ASP B 1 449 ? 33.595 43.371 -19.692 1.00 18.28 452 ASP B O 1
ATOM 7798 N N . HIS B 1 450 ? 32.753 42.596 -17.750 1.00 18.10 453 HIS B N 1
ATOM 7799 C CA . HIS B 1 450 ? 32.233 43.923 -17.365 1.00 17.95 453 HIS B CA 1
ATOM 7800 C C . HIS B 1 450 ? 32.683 44.381 -15.980 1.00 17.54 453 HIS B C 1
ATOM 7801 O O . HIS B 1 450 ? 31.839 44.776 -15.156 1.00 16.37 453 HIS B O 1
ATOM 7808 N N . ASN B 1 451 ? 34.001 44.280 -15.732 1.00 17.40 454 ASN B N 1
ATOM 7809 C CA . ASN B 1 451 ? 34.664 44.936 -14.597 1.00 17.57 454 ASN B CA 1
ATOM 7810 C C . ASN B 1 451 ? 34.259 44.378 -13.239 1.00 17.93 454 ASN B C 1
ATOM 7811 O O . ASN B 1 451 ? 34.310 45.068 -12.226 1.00 17.60 454 ASN B O 1
ATOM 7816 N N . MET B 1 452 ? 33.892 43.096 -13.227 1.00 19.09 455 MET B N 1
ATOM 7817 C CA . MET B 1 452 ? 33.418 42.436 -12.045 1.00 20.34 455 MET B CA 1
ATOM 7818 C C . MET B 1 452 ? 34.129 41.087 -11.946 1.00 19.84 455 MET B C 1
ATOM 7819 O O . MET B 1 452 ? 34.758 40.641 -12.901 1.00 19.25 455 MET B O 1
ATOM 7824 N N . TRP B 1 453 ? 34.069 40.471 -10.768 1.00 19.92 456 TRP B N 1
ATOM 7825 C CA . TRP B 1 453 ? 34.698 39.181 -10.566 1.00 20.33 456 TRP B CA 1
ATOM 7826 C C . TRP B 1 453 ? 33.836 38.349 -9.611 1.00 19.69 456 TRP B C 1
ATOM 7827 O O . TRP B 1 453 ? 32.997 38.883 -8.916 1.00 20.03 456 TRP B O 1
ATOM 7838 N N . VAL B 1 454 ? 34.020 37.041 -9.608 1.00 19.86 457 VAL B N 1
ATOM 7839 C CA . VAL B 1 454 ? 33.258 36.187 -8.712 1.00 19.72 457 VAL B CA 1
ATOM 7840 C C . VAL B 1 454 ? 34.092 34.949 -8.392 1.00 19.27 457 VAL B C 1
ATOM 7841 O O . VAL B 1 454 ? 34.760 34.395 -9.276 1.00 17.79 457 VAL B O 1
ATOM 7845 N N . ASP B 1 455 ? 34.117 34.591 -7.111 1.00 19.45 458 ASP B N 1
ATOM 7846 C CA . ASP B 1 455 ? 34.833 33.409 -6.665 1.00 20.65 458 ASP B CA 1
ATOM 7847 C C . ASP B 1 455 ? 33.962 32.606 -5.690 1.00 20.75 458 ASP B C 1
ATOM 7848 O O . ASP B 1 455 ? 32.841 33.032 -5.346 1.00 20.61 458 ASP B O 1
ATOM 7853 N N . VAL B 1 456 ? 34.493 31.484 -5.224 1.00 20.45 459 VAL B N 1
ATOM 7854 C CA . VAL B 1 456 ? 33.714 30.538 -4.427 1.00 21.55 459 VAL B CA 1
ATOM 7855 C C . VAL B 1 456 ? 34.521 30.002 -3.258 1.00 22.52 459 VAL B C 1
ATOM 7856 O O . VAL B 1 456 ? 35.749 30.007 -3.289 1.00 23.11 459 VAL B O 1
ATOM 7860 N N . ALA B 1 457 ? 33.822 29.567 -2.213 1.00 22.95 460 ALA B N 1
ATOM 7861 C CA . ALA B 1 457 ? 34.439 28.782 -1.158 1.00 23.35 460 ALA B CA 1
ATOM 7862 C C . ALA B 1 457 ? 33.412 27.799 -0.625 1.00 23.38 460 ALA B C 1
ATOM 7863 O O . ALA B 1 457 ? 32.233 28.125 -0.442 1.00 23.09 460 ALA B O 1
ATOM 7865 N N . GLU B 1 458 ? 33.883 26.609 -0.325 1.00 23.58 461 GLU B N 1
ATOM 7866 C CA . GLU B 1 458 ? 32.991 25.544 0.095 1.00 25.95 461 GLU B CA 1
ATOM 7867 C C . GLU B 1 458 ? 33.551 25.034 1.430 1.00 25.38 461 GLU B C 1
ATOM 7868 O O . GLU B 1 458 ? 34.793 24.966 1.618 1.00 25.93 461 GLU B O 1
ATOM 7874 N N . THR B 1 459 ? 32.652 24.744 2.369 1.00 24.65 462 THR B N 1
ATOM 7875 C CA . THR B 1 459 ? 33.031 24.251 3.703 1.00 23.62 462 THR B CA 1
ATOM 7876 C C . THR B 1 459 ? 32.016 23.200 4.199 1.00 22.78 462 THR B C 1
ATOM 7877 O O . THR B 1 459 ? 30.866 23.209 3.771 1.00 22.43 462 THR B O 1
ATOM 7881 N N . THR B 1 460 ? 32.470 22.294 5.069 1.00 21.96 463 THR B N 1
ATOM 7882 C CA . THR B 1 460 ? 31.585 21.461 5.898 1.00 22.39 463 THR B CA 1
ATOM 7883 C C . THR B 1 460 ? 31.482 22.119 7.292 1.00 21.17 463 THR B C 1
ATOM 7884 O O . THR B 1 460 ? 32.517 22.471 7.887 1.00 21.17 463 THR B O 1
ATOM 7888 N N . VAL B 1 461 ? 30.266 22.231 7.833 1.00 19.21 464 VAL B N 1
ATOM 7889 C CA . VAL B 1 461 ? 30.049 22.898 9.122 1.00 18.37 464 VAL B CA 1
ATOM 7890 C C . VAL B 1 461 ? 28.909 22.170 9.829 1.00 18.67 464 VAL B C 1
ATOM 7891 O O . VAL B 1 461 ? 27.975 21.708 9.182 1.00 18.29 464 VAL B O 1
ATOM 7895 N N . SER B 1 462 ? 28.981 22.056 11.156 1.00 18.88 465 SER B N 1
ATOM 7896 C CA . SER B 1 462 ? 27.926 21.346 11.924 1.00 18.71 465 SER B CA 1
ATOM 7897 C C . SER B 1 462 ? 26.648 22.211 11.966 1.00 18.70 465 SER B C 1
ATOM 7898 O O . SER B 1 462 ? 26.684 23.449 11.752 1.00 17.99 465 SER B O 1
ATOM 7901 N N . TYR B 1 463 ? 25.527 21.561 12.229 1.00 18.45 466 TYR B N 1
ATOM 7902 C CA . TYR B 1 463 ? 24.264 22.277 12.431 1.00 19.07 466 TYR B CA 1
ATOM 7903 C C . TYR B 1 463 ? 24.376 23.342 13.535 1.00 19.22 466 TYR B C 1
ATOM 7904 O O . TYR B 1 463 ? 23.819 24.440 13.396 1.00 18.32 466 TYR B O 1
ATOM 7913 N N . ALA B 1 464 ? 25.086 23.034 14.619 1.00 19.28 467 ALA B N 1
ATOM 7914 C CA . ALA B 1 464 ? 25.207 23.991 15.733 1.00 19.17 467 ALA B CA 1
ATOM 7915 C C . ALA B 1 464 ? 25.847 25.310 15.293 1.00 19.07 467 ALA B C 1
ATOM 7916 O O . ALA B 1 464 ? 25.513 26.391 15.819 1.00 18.92 467 ALA B O 1
ATOM 7918 N N . ASN B 1 465 ? 26.748 25.239 14.313 1.00 19.28 468 ASN B N 1
ATOM 7919 C CA . ASN B 1 465 ? 27.527 26.415 13.894 1.00 19.92 468 ASN B CA 1
ATOM 7920 C C . ASN B 1 465 ? 27.113 27.056 12.553 1.00 19.90 468 ASN B C 1
ATOM 7921 O O . ASN B 1 465 ? 27.584 28.153 12.213 1.00 20.17 468 ASN B O 1
ATOM 7926 N N . LEU B 1 466 ? 26.253 26.360 11.808 1.00 19.01 469 LEU B N 1
ATOM 7927 C CA . LEU B 1 466 ? 25.842 26.747 10.457 1.00 19.55 469 LEU B CA 1
ATOM 7928 C C . LEU B 1 466 ? 25.308 28.159 10.350 1.00 20.04 469 LEU B C 1
ATOM 7929 O O . LEU B 1 466 ? 25.789 28.934 9.528 1.00 20.04 469 LEU B O 1
ATOM 7934 N N . GLN B 1 467 ? 24.275 28.459 11.125 1.00 20.91 470 GLN B N 1
ATOM 7935 C CA . GLN B 1 467 ? 23.526 29.695 10.903 1.00 21.66 470 GLN B CA 1
ATOM 7936 C C . GLN B 1 467 ? 24.314 30.923 11.327 1.00 20.58 470 GLN B C 1
ATOM 7937 O O . GLN B 1 467 ? 24.210 31.960 10.676 1.00 20.75 470 GLN B O 1
ATOM 7943 N N . THR B 1 468 ? 25.149 30.798 12.367 1.00 19.93 471 THR B N 1
ATOM 7944 C CA . THR B 1 468 ? 26.077 31.884 12.749 1.00 19.93 471 THR B CA 1
ATOM 7945 C C . THR B 1 468 ? 27.184 32.076 11.694 1.00 18.66 471 THR B C 1
ATOM 7946 O O . THR B 1 468 ? 27.489 33.205 11.320 1.00 17.29 471 THR B O 1
ATOM 7950 N N . LEU B 1 469 ? 27.770 30.977 11.199 1.00 18.02 472 LEU B N 1
ATOM 7951 C CA . LEU B 1 469 ? 28.788 31.084 10.155 1.00 18.63 472 LEU B CA 1
ATOM 7952 C C . LEU B 1 469 ? 28.213 31.715 8.875 1.00 17.80 472 LEU B C 1
ATOM 795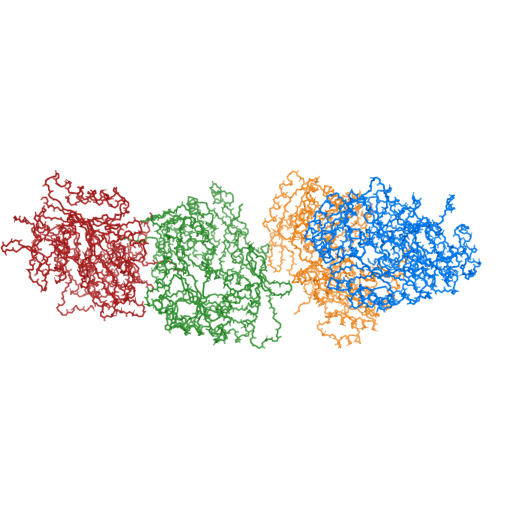3 O O . LEU B 1 469 ? 28.829 32.615 8.286 1.00 17.10 472 LEU B O 1
ATOM 7958 N N . TRP B 1 470 ? 27.050 31.226 8.459 1.00 16.92 473 TRP B N 1
ATOM 7959 C CA . TRP B 1 470 ? 26.352 31.758 7.287 1.00 16.87 473 TRP B CA 1
ATOM 7960 C C . TRP B 1 470 ? 26.100 33.275 7.433 1.00 16.66 473 TRP B C 1
ATOM 7961 O O . TRP B 1 470 ? 26.488 34.059 6.552 1.00 15.51 473 TRP B O 1
ATOM 7972 N N . LYS B 1 471 ? 25.473 33.676 8.542 1.00 16.83 474 LYS B N 1
ATOM 7973 C CA . LYS B 1 471 ? 25.139 35.107 8.761 1.00 18.49 474 LYS B CA 1
ATOM 7974 C C . LYS B 1 471 ? 26.385 35.976 8.895 1.00 19.63 474 LYS B C 1
ATOM 7975 O O . LYS B 1 471 ? 26.462 37.065 8.292 1.00 20.03 474 LYS B O 1
ATOM 7981 N N . ASP B 1 472 ? 27.352 35.505 9.683 1.00 20.29 475 ASP B N 1
ATOM 7982 C CA . ASP B 1 472 ? 28.602 36.241 9.962 1.00 21.56 475 ASP B CA 1
ATOM 7983 C C . ASP B 1 472 ? 29.449 36.416 8.704 1.00 20.43 475 ASP B C 1
ATOM 7984 O O . ASP B 1 472 ? 29.927 37.532 8.430 1.00 19.12 475 ASP B O 1
ATOM 7989 N N . ALA B 1 473 ? 29.640 35.321 7.950 1.00 19.69 476 ALA B N 1
ATOM 7990 C CA . ALA B 1 473 ? 30.409 35.365 6.705 1.00 19.95 476 ALA B CA 1
ATOM 7991 C C . ALA B 1 473 ? 29.832 36.389 5.714 1.00 19.93 476 ALA B C 1
ATOM 7992 O O . ALA B 1 473 ? 30.549 37.312 5.260 1.00 19.60 476 ALA B O 1
ATOM 7994 N N . LYS B 1 474 ? 28.527 36.291 5.461 1.00 19.63 477 LYS B N 1
ATOM 7995 C CA . LYS B 1 474 ? 27.828 37.228 4.577 1.00 20.03 477 LYS B CA 1
ATOM 7996 C C . LYS B 1 474 ? 27.945 38.687 5.019 1.00 20.34 477 LYS B C 1
ATOM 7997 O O . LYS B 1 474 ? 28.314 39.549 4.222 1.00 19.70 477 LYS B O 1
ATOM 8003 N N . GLN B 1 475 ? 27.657 38.949 6.290 1.00 21.59 478 GLN B N 1
ATOM 8004 C CA . GLN B 1 475 ? 27.754 40.306 6.823 1.00 23.24 478 GLN B CA 1
ATOM 8005 C C . GLN B 1 475 ? 29.201 40.841 6.759 1.00 23.04 478 GLN B C 1
ATOM 8006 O O . GLN B 1 475 ? 29.441 41.972 6.339 1.00 22.90 478 GLN B O 1
ATOM 8012 N N . THR B 1 476 ? 30.168 39.998 7.103 1.00 23.72 479 THR B N 1
ATOM 8013 C CA . THR B 1 476 ? 31.578 40.396 7.104 1.00 24.36 479 THR B CA 1
ATOM 8014 C C . THR B 1 476 ? 32.127 40.732 5.704 1.00 23.43 479 THR B C 1
ATOM 8015 O O . THR B 1 476 ? 32.761 41.774 5.520 1.00 23.12 479 THR B O 1
ATOM 8019 N N . PHE B 1 477 ? 31.862 39.865 4.733 1.00 22.77 480 PHE B N 1
ATOM 8020 C CA . PHE B 1 477 ? 32.293 40.083 3.350 1.00 22.11 480 PHE B CA 1
ATOM 8021 C C . PHE B 1 477 ? 31.761 41.405 2.770 1.00 22.13 480 PHE B C 1
ATOM 8022 O O . PHE B 1 477 ? 32.515 42.169 2.149 1.00 21.57 480 PHE B O 1
ATOM 8030 N N . VAL B 1 478 ? 30.463 41.654 2.944 1.00 22.15 481 VAL B N 1
ATOM 8031 C CA . VAL B 1 478 ? 29.832 42.828 2.344 1.00 23.06 481 VAL B CA 1
ATOM 8032 C C . VAL B 1 478 ? 30.392 44.111 2.981 1.00 23.82 481 VAL B C 1
ATOM 8033 O O . VAL B 1 478 ? 30.785 45.035 2.270 1.00 23.87 481 VAL B O 1
ATOM 8037 N N . LYS B 1 479 ? 30.424 44.150 4.312 1.00 24.38 482 LYS B N 1
ATOM 8038 C CA . LYS B 1 479 ? 30.950 45.299 5.081 1.00 25.22 482 LYS B CA 1
ATOM 8039 C C . LYS B 1 479 ? 32.409 45.615 4.739 1.00 25.85 482 LYS B C 1
ATOM 8040 O O . LYS B 1 479 ? 32.788 46.773 4.615 1.00 26.45 482 LYS B O 1
ATOM 8046 N N . HIS B 1 480 ? 33.230 44.581 4.589 1.00 26.82 483 HIS B N 1
ATOM 8047 C CA . HIS B 1 480 ? 34.622 44.774 4.210 1.00 27.57 483 HIS B CA 1
ATOM 8048 C C . HIS B 1 480 ? 34.747 45.742 3.027 1.00 27.29 483 HIS B C 1
ATOM 8049 O O . HIS B 1 480 ? 35.504 46.717 3.092 1.00 27.62 483 HIS B O 1
ATOM 8056 N N . PHE B 1 481 ? 33.965 45.497 1.979 1.00 26.46 484 PHE B N 1
ATOM 8057 C CA . PHE B 1 481 ? 33.950 46.346 0.792 1.00 25.77 484 PHE B CA 1
ATOM 8058 C C . PHE B 1 481 ? 33.136 47.631 0.960 1.00 25.73 484 PHE B C 1
ATOM 8059 O O . PHE B 1 481 ? 33.585 48.711 0.559 1.00 25.32 484 PHE B O 1
ATOM 8067 N N . LYS B 1 482 ? 31.956 47.516 1.567 1.00 25.61 485 LYS B N 1
ATOM 8068 C CA . LYS B 1 482 ? 31.131 48.687 1.877 1.00 26.06 485 LYS B CA 1
ATOM 8069 C C . LYS B 1 482 ? 31.962 49.776 2.552 1.00 25.99 485 LYS B C 1
ATOM 8070 O O . LYS B 1 482 ? 31.842 50.954 2.198 1.00 25.67 485 LYS B O 1
ATOM 8076 N N . ASP B 1 483 ? 32.805 49.385 3.515 1.00 26.43 486 ASP B N 1
ATOM 8077 C CA . ASP B 1 483 ? 33.695 50.355 4.193 1.00 26.32 486 ASP B CA 1
ATOM 8078 C C . ASP B 1 483 ? 34.657 51.075 3.235 1.00 26.62 486 ASP B C 1
ATOM 8079 O O . ASP B 1 483 ? 35.083 52.197 3.502 1.00 26.95 486 ASP B O 1
ATOM 8084 N N . GLN B 1 484 ? 34.998 50.416 2.128 1.00 26.68 487 GLN B N 1
ATOM 8085 C CA . GLN B 1 484 ? 35.911 50.968 1.121 1.00 26.60 487 GLN B CA 1
ATOM 8086 C C . GLN B 1 484 ? 35.173 51.702 -0.017 1.00 25.93 487 GLN B C 1
ATOM 8087 O O . GLN B 1 484 ? 35.806 52.168 -0.977 1.00 25.67 487 GLN B O 1
ATOM 8093 N N . GLY B 1 485 ? 33.843 51.834 0.103 1.00 25.14 488 GLY B N 1
ATOM 8094 C CA . GLY B 1 485 ? 33.013 52.407 -0.969 1.00 24.57 488 GLY B CA 1
ATOM 8095 C C . GLY B 1 485 ? 32.830 51.529 -2.206 1.00 24.53 488 GLY B C 1
ATOM 8096 O O . GLY B 1 485 ? 32.586 52.036 -3.297 1.00 24.61 488 GLY B O 1
ATOM 8097 N N . ILE B 1 486 ? 32.903 50.210 -2.027 1.00 23.90 489 ILE B N 1
ATOM 8098 C CA . ILE B 1 486 ? 32.871 49.244 -3.137 1.00 24.06 489 ILE B CA 1
ATOM 8099 C C . ILE B 1 486 ? 31.698 48.259 -2.965 1.00 23.49 489 ILE B C 1
ATOM 8100 O O . ILE B 1 486 ? 31.536 47.668 -1.884 1.00 24.09 489 ILE B O 1
ATOM 8105 N N . PRO B 1 487 ? 30.879 48.071 -4.022 1.00 23.38 490 PRO B N 1
ATOM 8106 C CA . PRO B 1 487 ? 29.789 47.118 -3.885 1.00 23.78 490 PRO B CA 1
ATOM 8107 C C . PRO B 1 487 ? 30.325 45.682 -3.884 1.00 22.79 490 PRO B C 1
ATOM 8108 O O . PRO B 1 487 ? 31.386 45.389 -4.460 1.00 23.63 490 PRO B O 1
ATOM 8112 N N . ALA B 1 488 ? 29.603 44.808 -3.189 1.00 22.81 491 ALA B N 1
ATOM 8113 C CA . ALA B 1 488 ? 29.904 43.405 -3.164 1.00 22.12 491 ALA B CA 1
ATOM 8114 C C . ALA B 1 488 ? 28.621 42.673 -2.823 1.00 21.33 491 ALA B C 1
ATOM 8115 O O . ALA B 1 488 ? 27.707 43.235 -2.202 1.00 21.42 491 ALA B O 1
ATOM 8117 N N . TRP B 1 489 ? 28.575 41.418 -3.247 1.00 20.14 492 TRP B N 1
ATOM 8118 C CA . TRP B 1 489 ? 27.390 40.584 -3.176 1.00 19.95 492 TRP B CA 1
ATOM 8119 C C . TRP B 1 489 ? 27.836 39.169 -2.824 1.00 18.03 492 TRP B C 1
ATOM 8120 O O . TRP B 1 489 ? 28.873 38.680 -3.304 1.00 18.15 492 TRP B O 1
ATOM 8131 N N . ILE B 1 490 ? 27.074 38.516 -1.971 1.00 18.50 493 ILE B N 1
ATOM 8132 C CA . ILE B 1 490 ? 27.411 37.128 -1.597 1.00 17.86 493 ILE B CA 1
ATOM 8133 C C . ILE B 1 490 ? 26.143 36.300 -1.402 1.00 18.16 493 ILE B C 1
ATOM 8134 O O . ILE B 1 490 ? 25.156 36.782 -0.832 1.00 18.88 493 ILE B O 1
ATOM 8139 N N . CYS B 1 491 ? 26.169 35.068 -1.909 1.00 19.23 494 CYS B N 1
ATOM 8140 C CA . CYS B 1 491 ? 25.108 34.124 -1.670 1.00 19.08 494 CYS B CA 1
ATOM 8141 C C . CYS B 1 491 ? 25.652 32.759 -1.223 1.00 18.63 494 CYS B C 1
ATOM 8142 O O . CYS B 1 491 ? 26.861 32.501 -1.168 1.00 19.00 494 CYS B O 1
ATOM 8145 N N . ALA B 1 492 ? 24.745 31.852 -0.918 1.00 18.82 495 ALA B N 1
ATOM 8146 C CA . ALA B 1 492 ? 25.186 30.536 -0.502 1.00 18.37 495 ALA B CA 1
ATOM 8147 C C . ALA B 1 492 ? 24.096 29.511 -0.753 1.00 18.16 495 ALA B C 1
ATOM 8148 O O . ALA B 1 492 ? 22.923 29.858 -0.813 1.00 17.62 495 ALA B O 1
ATOM 8150 N N . HIS B 1 493 ? 24.508 28.246 -0.890 1.00 18.46 496 HIS B N 1
ATOM 8151 C CA . HIS B 1 493 ? 23.576 27.161 -0.992 1.00 19.21 496 HIS B CA 1
ATOM 8152 C C . HIS B 1 493 ? 24.091 25.931 -0.242 1.00 18.94 496 HIS B C 1
ATOM 8153 O O . HIS B 1 493 ? 25.296 25.814 0.069 1.00 18.89 496 HIS B O 1
ATOM 8160 N N . ILE B 1 494 ? 23.168 25.020 0.043 1.00 18.65 497 ILE B N 1
ATOM 8161 C CA . ILE B 1 494 ? 23.536 23.730 0.673 1.00 18.32 497 ILE B CA 1
ATOM 8162 C C . ILE B 1 494 ? 23.286 22.608 -0.344 1.00 20.35 497 ILE B C 1
ATOM 8163 O O . ILE B 1 494 ? 22.204 22.515 -0.891 1.00 19.32 497 ILE B O 1
ATOM 8168 N N . SER B 1 495 ? 24.300 21.790 -0.587 1.00 22.48 498 SER B N 1
ATOM 8169 C CA . SER B 1 495 ? 24.243 20.770 -1.646 1.00 26.40 498 SER B CA 1
ATOM 8170 C C . SER B 1 495 ? 24.116 19.364 -1.089 1.00 26.74 498 SER B C 1
ATOM 8171 O O . SER B 1 495 ? 23.627 18.465 -1.792 1.00 28.11 498 SER B O 1
ATOM 8174 N N . HIS B 1 496 ? 24.596 19.168 0.142 1.00 26.36 499 HIS B N 1
ATOM 8175 C CA . HIS B 1 496 ? 24.718 17.829 0.772 1.00 27.22 499 HIS B CA 1
ATOM 8176 C C . HIS B 1 496 ? 24.591 18.006 2.267 1.00 26.57 499 HIS B C 1
ATOM 8177 O O . HIS B 1 496 ? 24.934 19.078 2.810 1.00 23.72 499 HIS B O 1
ATOM 8184 N N . THR B 1 497 ? 24.083 16.977 2.930 1.00 25.86 500 THR B N 1
ATOM 8185 C CA . THR B 1 497 ? 24.000 17.007 4.384 1.00 27.33 500 THR B CA 1
ATOM 8186 C C . THR B 1 497 ? 24.649 15.720 4.895 1.00 27.27 500 THR B C 1
ATOM 8187 O O . THR B 1 497 ? 24.655 14.687 4.175 1.00 26.61 500 THR B O 1
ATOM 8191 N N . TYR B 1 498 ? 25.247 15.800 6.084 1.00 26.92 501 TYR B N 1
ATOM 8192 C CA . TYR B 1 498 ? 25.760 14.650 6.806 1.00 27.14 501 TYR B CA 1
ATOM 8193 C C . TYR B 1 498 ? 25.029 14.524 8.156 1.00 25.96 501 TYR B C 1
ATOM 8194 O O . TYR B 1 498 ? 24.132 15.331 8.469 1.00 24.63 501 TYR B O 1
ATOM 8203 N N . THR B 1 499 ? 25.402 13.523 8.941 1.00 23.75 502 THR B N 1
ATOM 8204 C CA . THR B 1 499 ? 24.688 13.247 10.192 1.00 22.95 502 THR B CA 1
ATOM 8205 C C . THR B 1 499 ? 24.500 14.512 11.054 1.00 21.25 502 THR B C 1
ATOM 8206 O O . THR B 1 499 ? 23.411 14.745 11.564 1.00 21.69 502 THR B O 1
ATOM 8210 N N . ASN B 1 500 ? 25.552 15.316 11.205 1.00 19.58 503 ASN B N 1
ATOM 8211 C CA . ASN B 1 500 ? 25.519 16.449 12.151 1.00 18.78 503 ASN B CA 1
ATOM 8212 C C . ASN B 1 500 ? 25.876 17.753 11.457 1.00 18.78 503 ASN B C 1
ATOM 8213 O O . ASN B 1 500 ? 26.366 18.677 12.108 1.00 18.70 503 ASN B O 1
ATOM 8218 N N . GLY B 1 501 ? 25.648 17.842 10.154 1.00 18.71 504 GLY B N 1
ATOM 8219 C CA . GLY B 1 501 ? 25.912 19.110 9.476 1.00 20.04 504 GLY B CA 1
ATOM 8220 C C . GLY B 1 501 ? 25.690 19.105 7.975 1.00 20.16 504 GLY B C 1
ATOM 8221 O O . GLY B 1 501 ? 25.074 18.170 7.405 1.00 18.86 504 GLY B O 1
ATOM 8222 N N . VAL B 1 502 ? 26.243 20.138 7.329 1.00 20.09 505 VAL B N 1
ATOM 8223 C CA . VAL B 1 502 ? 26.026 20.336 5.897 1.00 20.89 505 VAL B CA 1
ATOM 8224 C C . VAL B 1 502 ? 27.294 20.724 5.142 1.00 21.09 505 VAL B C 1
ATOM 8225 O O . VAL B 1 502 ? 28.299 21.161 5.748 1.00 20.14 505 VAL B O 1
ATOM 8229 N N . CYS B 1 503 ? 27.239 20.554 3.826 1.00 22.33 506 CYS B N 1
ATOM 8230 C CA . CYS B 1 503 ? 28.203 21.157 2.914 1.00 22.75 506 CYS B CA 1
ATOM 8231 C C . CYS B 1 503 ? 27.623 22.519 2.493 1.00 21.52 506 CYS B C 1
ATOM 8232 O O . CYS B 1 503 ? 26.556 22.565 1.885 1.00 20.96 506 CYS B O 1
ATOM 8235 N N . LEU B 1 504 ? 28.330 23.598 2.821 1.00 20.15 507 LEU B N 1
ATOM 8236 C CA . LEU B 1 504 ? 27.843 24.960 2.538 1.00 19.56 507 LEU B CA 1
ATOM 8237 C C . LEU B 1 504 ? 28.797 25.644 1.541 1.00 19.90 507 LEU B C 1
ATOM 8238 O O . LEU B 1 504 ? 30.024 25.657 1.729 1.00 20.30 507 LEU B O 1
ATOM 8243 N N . TYR B 1 505 ? 28.231 26.209 0.495 1.00 18.89 508 TYR B N 1
ATOM 8244 C CA . TYR B 1 505 ? 29.002 26.712 -0.628 1.00 19.17 508 TYR B CA 1
ATOM 8245 C C . TYR B 1 505 ? 28.658 28.193 -0.776 1.00 18.49 508 TYR B C 1
ATOM 8246 O O . TYR B 1 505 ? 27.507 28.515 -0.958 1.00 17.66 508 TYR B O 1
ATOM 8255 N N . PHE B 1 506 ? 29.664 29.063 -0.726 1.00 17.84 509 PHE B N 1
ATOM 8256 C CA . PHE B 1 506 ? 29.477 30.523 -0.820 1.00 18.29 509 PHE B CA 1
ATOM 8257 C C . PHE B 1 506 ? 29.864 30.950 -2.222 1.00 18.51 509 PHE B C 1
ATOM 8258 O O . PHE B 1 506 ? 30.802 30.418 -2.783 1.00 19.60 509 PHE B O 1
ATOM 8266 N N . ILE B 1 507 ? 29.133 31.883 -2.799 1.00 18.71 510 ILE B N 1
ATOM 8267 C CA . ILE B 1 507 ? 29.531 32.468 -4.050 1.00 19.07 510 ILE B CA 1
ATOM 8268 C C . ILE B 1 507 ? 29.573 33.964 -3.721 1.00 18.62 510 ILE B C 1
ATOM 8269 O O . ILE B 1 507 ? 28.609 34.498 -3.161 1.00 18.67 510 ILE B O 1
ATOM 8274 N N . PHE B 1 508 ? 30.692 34.618 -4.024 1.00 18.86 511 PHE B N 1
ATOM 8275 C CA . PHE B 1 508 ? 30.879 36.027 -3.654 1.00 19.38 511 PHE B CA 1
ATOM 8276 C C . PHE B 1 508 ? 31.534 36.812 -4.770 1.00 19.64 511 PHE B C 1
ATOM 8277 O O . PHE B 1 508 ? 32.417 36.297 -5.437 1.00 20.40 511 PHE B O 1
ATOM 8285 N N . ALA B 1 509 ? 31.131 38.069 -4.920 1.00 19.59 512 ALA B N 1
ATOM 8286 C CA . ALA B 1 509 ? 31.409 38.859 -6.097 1.00 19.47 512 ALA B CA 1
ATOM 8287 C C . ALA B 1 509 ? 31.578 40.332 -5.749 1.00 19.16 512 ALA B C 1
ATOM 8288 O O . ALA B 1 509 ? 30.983 40.829 -4.775 1.00 18.13 512 ALA B O 1
ATOM 8290 N N . SER B 1 510 ? 32.381 41.025 -6.560 1.00 21.00 513 SER B N 1
ATOM 8291 C CA . SER B 1 510 ? 32.609 42.470 -6.400 1.00 22.00 513 SER B CA 1
ATOM 8292 C C . SER B 1 510 ? 33.166 43.093 -7.685 1.00 22.75 513 SER B C 1
ATOM 8293 O O . SER B 1 510 ? 33.278 42.420 -8.698 1.00 22.08 513 SER B O 1
ATOM 8296 N N . LYS B 1 511 ? 33.508 44.388 -7.639 1.00 23.84 514 LYS B N 1
ATOM 8297 C CA . LYS B 1 511 ? 34.080 45.085 -8.798 1.00 26.33 514 LYS B CA 1
ATOM 8298 C C . LYS B 1 511 ? 35.583 44.811 -8.917 1.00 27.03 514 LYS B C 1
ATOM 8299 O O . LYS B 1 511 ? 36.256 44.621 -7.915 1.00 26.93 514 LYS B O 1
ATOM 8305 N N . GLN B 1 512 ? 36.126 44.775 -10.128 1.00 29.39 515 GLN B N 1
ATOM 8306 C CA . GLN B 1 512 ? 37.582 44.763 -10.257 1.00 32.37 515 GLN B CA 1
ATOM 8307 C C . GLN B 1 512 ? 38.160 46.147 -9.849 1.00 35.16 515 GLN B C 1
ATOM 8308 O O . GLN B 1 512 ? 37.439 47.153 -9.875 1.00 35.04 515 GLN B O 1
ATOM 8314 N N . ASN B 1 513 ? 39.433 46.176 -9.449 1.00 38.25 516 ASN B N 1
ATOM 8315 C CA . ASN B 1 513 ? 40.142 47.425 -9.120 1.00 41.72 516 ASN B CA 1
ATOM 8316 C C . ASN B 1 513 ? 40.900 48.007 -10.328 1.00 43.29 516 ASN B C 1
ATOM 8317 O O . ASN B 1 513 ? 40.666 47.592 -11.460 1.00 44.09 516 ASN B O 1
ATOM 8322 N N . GLU B 1 514 ? 41.801 48.969 -10.096 1.00 45.66 517 GLU B N 1
ATOM 8323 C CA . GLU B 1 514 ? 42.712 49.438 -11.156 1.00 47.05 517 GLU B CA 1
ATOM 8324 C C . GLU B 1 514 ? 44.170 49.228 -10.758 1.00 47.04 517 GLU B C 1
ATOM 8325 O O . GLU B 1 514 ? 44.801 48.246 -11.166 1.00 47.66 517 GLU B O 1
ATOM 8331 N N . ASP B 1 517 ? 45.805 44.563 -9.151 1.00 65.36 520 ASP B N 1
ATOM 8332 C CA . ASP B 1 517 ? 46.632 43.357 -9.108 1.00 65.35 520 ASP B CA 1
ATOM 8333 C C . ASP B 1 517 ? 45.786 42.092 -8.856 1.00 65.17 520 ASP B C 1
ATOM 8334 O O . ASP B 1 517 ? 44.551 42.141 -8.898 1.00 65.03 520 ASP B O 1
ATOM 8339 N N . MET B 1 518 ? 46.452 40.962 -8.609 1.00 64.92 521 MET B N 1
ATOM 8340 C CA . MET B 1 518 ? 45.777 39.740 -8.153 1.00 64.71 521 MET B CA 1
ATOM 8341 C C . MET B 1 518 ? 45.385 39.870 -6.681 1.00 64.06 521 MET B C 1
ATOM 8342 O O . MET B 1 518 ? 44.610 39.061 -6.164 1.00 63.98 521 MET B O 1
ATOM 8347 N N . ALA B 1 519 ? 45.909 40.920 -6.043 1.00 63.34 522 ALA B N 1
ATOM 8348 C CA . ALA B 1 519 ? 45.827 41.159 -4.600 1.00 62.36 522 ALA B CA 1
ATOM 8349 C C . ALA B 1 519 ? 44.416 41.278 -4.016 1.00 61.63 522 ALA B C 1
ATOM 8350 O O . ALA B 1 519 ? 44.201 40.928 -2.852 1.00 61.84 522 ALA B O 1
ATOM 8352 N N . GLN B 1 520 ? 43.473 41.783 -4.808 1.00 60.24 523 GLN B N 1
ATOM 8353 C CA . GLN B 1 520 ? 42.081 41.948 -4.362 1.00 59.14 523 GLN B CA 1
ATOM 8354 C C . GLN B 1 520 ? 41.312 40.619 -4.188 1.00 57.94 523 GLN B C 1
ATOM 8355 O O . GLN B 1 520 ? 40.500 40.484 -3.269 1.00 57.30 523 GLN B O 1
ATOM 8361 N N . TYR B 1 521 ? 41.587 39.656 -5.073 1.00 56.84 524 TYR B N 1
ATOM 8362 C CA . TYR B 1 521 ? 40.982 38.313 -5.031 1.00 55.93 524 TYR B CA 1
ATOM 8363 C C . TYR B 1 521 ? 41.623 37.453 -3.945 1.00 55.17 524 TYR B C 1
ATOM 8364 O O . TYR B 1 521 ? 40.973 36.579 -3.365 1.00 55.15 524 TYR B O 1
ATOM 8373 N N . ILE B 1 522 ? 42.905 37.704 -3.695 1.00 54.16 525 ILE B N 1
ATOM 8374 C CA . ILE B 1 522 ? 43.652 37.033 -2.637 1.00 53.36 525 ILE B CA 1
ATOM 8375 C C . ILE B 1 522 ? 43.222 37.523 -1.246 1.00 52.05 525 ILE B C 1
ATOM 8376 O O . ILE B 1 522 ? 43.178 36.747 -0.287 1.00 52.17 525 ILE B O 1
ATOM 8381 N N . GLU B 1 523 ? 42.879 38.803 -1.160 1.00 50.42 526 GLU B N 1
ATOM 8382 C CA . GLU B 1 523 ? 42.418 39.415 0.081 1.00 48.89 526 GLU B CA 1
ATOM 8383 C C . GLU B 1 523 ? 40.994 38.979 0.450 1.00 47.09 526 GLU B C 1
ATOM 8384 O O . GLU B 1 523 ? 40.694 38.756 1.635 1.00 46.43 526 GLU B O 1
ATOM 8390 N N . ALA B 1 524 ? 40.127 38.869 -0.560 1.00 44.97 527 ALA B N 1
ATOM 8391 C CA . ALA B 1 524 ? 38.723 38.518 -0.341 1.00 43.35 527 ALA B CA 1
ATOM 8392 C C . ALA B 1 524 ? 38.613 37.058 0.087 1.00 42.40 527 ALA B C 1
ATOM 8393 O O . ALA B 1 524 ? 37.862 36.727 1.007 1.00 41.23 527 ALA B O 1
ATOM 8395 N N . LYS B 1 525 ? 39.380 36.204 -0.590 1.00 41.35 528 LYS B N 1
ATOM 8396 C CA . LYS B 1 525 ? 39.497 34.798 -0.232 1.00 41.19 528 LYS B CA 1
ATOM 8397 C C . LYS B 1 525 ? 40.025 34.599 1.176 1.00 40.11 528 LYS B C 1
ATOM 8398 O O . LYS B 1 525 ? 39.536 33.733 1.898 1.00 39.54 528 LYS B O 1
ATOM 8404 N N . LYS B 1 526 ? 41.019 35.408 1.547 1.00 39.03 529 LYS B N 1
ATOM 8405 C CA . LYS B 1 526 ? 41.601 35.378 2.874 1.00 38.38 529 LYS B CA 1
ATOM 8406 C C . LYS B 1 526 ? 40.538 35.682 3.917 1.00 37.20 529 LYS B C 1
ATOM 8407 O O . LYS B 1 526 ? 40.451 34.974 4.921 1.00 37.54 529 LYS B O 1
ATOM 8413 N N . LEU B 1 527 ? 39.735 36.719 3.664 1.00 35.25 530 LEU B N 1
ATOM 8414 C CA . LEU B 1 527 ? 38.631 37.109 4.547 1.00 33.95 530 LEU B CA 1
ATOM 8415 C C . LEU B 1 527 ? 37.692 35.924 4.759 1.00 32.67 530 LEU B C 1
ATOM 8416 O O . LEU B 1 527 ? 37.361 35.574 5.895 1.00 31.27 530 LEU B O 1
ATOM 8421 N N . MET B 1 528 ? 37.276 35.319 3.649 1.00 31.34 531 MET B N 1
ATOM 8422 C CA . MET B 1 528 ? 36.333 34.205 3.666 1.00 30.90 531 MET B CA 1
ATOM 8423 C C . MET B 1 528 ? 36.903 32.975 4.380 1.00 30.55 531 MET B C 1
ATOM 8424 O O . MET B 1 528 ? 36.260 32.432 5.270 1.00 29.99 531 MET B O 1
ATOM 8429 N N . THR B 1 529 ? 38.116 32.580 4.004 1.00 30.45 532 THR B N 1
ATOM 8430 C CA . THR B 1 529 ? 38.851 31.480 4.640 1.00 31.27 532 THR B CA 1
ATOM 8431 C C . THR B 1 529 ? 38.954 31.655 6.178 1.00 30.78 532 THR B C 1
ATOM 8432 O O . THR B 1 529 ? 38.674 30.720 6.935 1.00 29.93 532 THR B O 1
ATOM 8436 N N . ASP B 1 530 ? 39.321 32.862 6.614 1.00 30.29 533 ASP B N 1
ATOM 8437 C CA . ASP B 1 530 ? 39.440 33.205 8.042 1.00 30.45 533 ASP B CA 1
ATOM 8438 C C . ASP B 1 530 ? 38.132 33.054 8.814 1.00 29.12 533 ASP B C 1
ATOM 8439 O O . ASP B 1 530 ? 38.121 32.467 9.912 1.00 28.44 533 ASP B O 1
ATOM 8444 N N . ILE B 1 531 ? 37.046 33.576 8.250 1.00 28.17 534 ILE B N 1
ATOM 8445 C CA . ILE B 1 531 ? 35.735 33.519 8.899 1.00 28.10 534 ILE B CA 1
ATOM 8446 C C . ILE B 1 531 ? 35.229 32.075 8.984 1.00 27.25 534 ILE B C 1
ATOM 8447 O O . ILE B 1 531 ? 34.642 31.685 10.000 1.00 26.58 534 ILE B O 1
ATOM 8452 N N . ILE B 1 532 ? 35.434 31.313 7.905 1.00 26.25 535 ILE B N 1
ATOM 8453 C CA . ILE B 1 532 ? 35.080 29.877 7.865 1.00 25.73 535 ILE B CA 1
ATOM 8454 C C . ILE B 1 532 ? 35.812 29.050 8.942 1.00 26.30 535 ILE B C 1
ATOM 8455 O O . ILE B 1 532 ? 35.166 28.315 9.694 1.00 26.27 535 ILE B O 1
ATOM 8460 N N . PHE B 1 533 ? 37.133 29.196 9.029 1.00 27.49 536 PHE B N 1
ATOM 8461 C CA . PHE B 1 533 ? 37.912 28.630 10.132 1.00 29.63 536 PHE B CA 1
ATOM 8462 C C . PHE B 1 533 ? 37.384 29.058 11.518 1.00 29.97 536 PHE B C 1
ATOM 8463 O O . PHE B 1 533 ? 37.261 28.228 12.428 1.00 29.47 536 PHE B O 1
ATOM 8471 N N . LYS B 1 534 ? 37.070 30.343 11.668 1.00 30.57 537 LYS B N 1
ATOM 8472 C CA . LYS B 1 534 ? 36.535 30.872 12.929 1.00 32.04 537 LYS B CA 1
ATOM 8473 C C . LYS B 1 534 ? 35.378 30.034 13.492 1.00 32.79 537 LYS B C 1
ATOM 8474 O O . LYS B 1 534 ? 35.228 29.944 14.713 1.00 32.25 537 LYS B O 1
ATOM 8480 N N . TYR B 1 535 ? 34.591 29.393 12.617 1.00 33.77 538 TYR B N 1
ATOM 8481 C CA . TYR B 1 535 ? 33.543 28.443 13.061 1.00 34.13 538 TYR B CA 1
ATOM 8482 C C . TYR B 1 535 ? 33.848 26.959 12.894 1.00 35.18 538 TYR B C 1
ATOM 8483 O O . TYR B 1 535 ? 32.942 26.126 12.865 1.00 35.91 538 TYR B O 1
ATOM 8492 N N . GLY B 1 536 ? 35.119 26.619 12.792 1.00 36.70 539 GLY B N 1
ATOM 8493 C CA . GLY B 1 536 ? 35.513 25.222 12.700 1.00 38.50 539 GLY B CA 1
ATOM 8494 C C . GLY B 1 536 ? 34.913 24.574 11.467 1.00 39.37 539 GLY B C 1
ATOM 8495 O O . GLY B 1 536 ? 34.811 23.343 11.390 1.00 39.37 539 GLY B O 1
ATOM 8496 N N . GLY B 1 537 ? 34.528 25.421 10.506 1.00 39.73 540 GLY B N 1
ATOM 8497 C CA . GLY B 1 537 ? 34.200 24.974 9.165 1.00 40.12 540 GLY B CA 1
ATOM 8498 C C . GLY B 1 537 ? 35.463 24.376 8.608 1.00 40.81 540 GLY B C 1
ATOM 8499 O O . GLY B 1 537 ? 36.557 24.810 8.952 1.00 40.58 540 GLY B O 1
ATOM 8500 N N . SER B 1 538 ? 35.311 23.366 7.764 1.00 42.06 541 SER B N 1
ATOM 8501 C CA . SER B 1 538 ? 36.442 22.658 7.187 1.00 43.94 541 SER B CA 1
ATOM 8502 C C . SER B 1 538 ? 37.024 23.324 5.932 1.00 45.33 541 SER B C 1
ATOM 8503 O O . SER B 1 538 ? 36.298 23.728 5.021 1.00 45.92 541 SER B O 1
ATOM 8506 N N . LEU B 1 539 ? 38.344 23.391 5.882 1.00 46.75 542 LEU B N 1
ATOM 8507 C CA . LEU B 1 539 ? 39.054 23.900 4.720 1.00 48.29 542 LEU B CA 1
ATOM 8508 C C . LEU B 1 539 ? 39.919 22.776 4.123 1.00 49.32 542 LEU B C 1
ATOM 8509 O O . LEU B 1 539 ? 40.634 22.091 4.865 1.00 49.54 542 LEU B O 1
ATOM 8514 N N . SER B 1 540 ? 39.813 22.583 2.802 1.00 50.68 543 SER B N 1
ATOM 8515 C CA . SER B 1 540 ? 40.801 21.854 1.961 1.00 51.42 543 SER B CA 1
ATOM 8516 C C . SER B 1 540 ? 40.139 21.257 0.710 1.00 51.92 543 SER B C 1
ATOM 8517 O O . SER B 1 540 ? 40.066 20.029 0.537 1.00 52.30 543 SER B O 1
ATOM 8520 N N . THR B 1 558 ? 51.988 14.722 12.659 1.00 48.33 561 THR B N 1
ATOM 8521 C CA . THR B 1 558 ? 53.355 14.368 12.235 1.00 48.22 561 THR B CA 1
ATOM 8522 C C . THR B 1 558 ? 53.391 13.660 10.866 1.00 47.37 561 THR B C 1
ATOM 8523 O O . THR B 1 558 ? 54.474 13.334 10.351 1.00 47.69 561 THR B O 1
ATOM 8527 N N . ARG B 1 559 ? 52.203 13.425 10.295 1.00 45.78 562 ARG B N 1
ATOM 8528 C CA . ARG B 1 559 ? 52.046 12.780 8.985 1.00 43.97 562 ARG B CA 1
ATOM 8529 C C . ARG B 1 559 ? 53.092 11.700 8.646 1.00 41.76 562 ARG B C 1
ATOM 8530 O O . ARG B 1 559 ? 54.040 11.956 7.891 1.00 41.81 562 ARG B O 1
ATOM 8538 N N . GLY B 1 560 ? 52.923 10.499 9.211 1.00 38.73 563 GLY B N 1
ATOM 8539 C CA . GLY B 1 560 ? 53.712 9.328 8.783 1.00 34.33 563 GLY B CA 1
ATOM 8540 C C . GLY B 1 560 ? 53.277 8.850 7.403 1.00 31.36 563 GLY B C 1
ATOM 8541 O O . GLY B 1 560 ? 53.960 8.049 6.739 1.00 31.01 563 GLY B O 1
ATOM 8542 N N . TRP B 1 561 ? 52.138 9.357 6.952 1.00 28.81 564 TRP B N 1
ATOM 8543 C CA . TRP B 1 561 ? 51.664 9.035 5.610 1.00 27.08 564 TRP B CA 1
ATOM 8544 C C . TRP B 1 561 ? 52.485 9.696 4.478 1.00 27.28 564 TRP B C 1
ATOM 8545 O O . TRP B 1 561 ? 52.370 9.302 3.319 1.00 26.39 564 TRP B O 1
ATOM 8556 N N . ILE B 1 562 ? 53.296 10.699 4.826 1.00 27.28 565 ILE B N 1
ATOM 8557 C CA . ILE B 1 562 ? 54.196 11.357 3.857 1.00 28.39 565 ILE B CA 1
ATOM 8558 C C . ILE B 1 562 ? 55.242 10.363 3.355 1.00 27.43 565 ILE B C 1
ATOM 8559 O O . ILE B 1 562 ? 55.467 10.246 2.132 1.00 27.26 565 ILE B O 1
ATOM 8564 N N . ASN B 1 563 ? 55.870 9.652 4.288 1.00 26.29 566 ASN B N 1
ATOM 8565 C CA . ASN B 1 563 ? 56.814 8.599 3.927 1.00 26.77 566 ASN B CA 1
ATOM 8566 C C . ASN B 1 563 ? 56.157 7.495 3.100 1.00 25.01 566 ASN B C 1
ATOM 8567 O O . ASN B 1 563 ? 56.794 6.956 2.197 1.00 26.19 566 ASN B O 1
ATOM 8572 N N . VAL B 1 564 ? 54.893 7.178 3.410 1.00 23.44 567 VAL B N 1
ATOM 8573 C CA . VAL B 1 564 ? 54.080 6.219 2.624 1.00 21.09 567 VAL B CA 1
ATOM 8574 C C . VAL B 1 564 ? 53.845 6.676 1.186 1.00 20.81 567 VAL B C 1
ATOM 8575 O O . VAL B 1 564 ? 54.090 5.915 0.217 1.00 19.19 567 VAL B O 1
ATOM 8579 N N . TYR B 1 565 ? 53.411 7.926 1.029 1.00 19.83 568 TYR B N 1
ATOM 8580 C CA . TYR B 1 565 ? 53.198 8.442 -0.314 1.00 20.18 568 TYR B CA 1
ATOM 8581 C C . TYR B 1 565 ? 54.520 8.479 -1.096 1.00 20.17 568 TYR B C 1
ATOM 8582 O O . TYR B 1 565 ? 54.544 8.143 -2.277 1.00 19.90 568 TYR B O 1
ATOM 8591 N N . ARG B 1 566 ? 55.608 8.883 -0.439 1.00 21.25 569 ARG B N 1
ATOM 8592 C CA . ARG B 1 566 ? 56.930 8.966 -1.080 1.00 22.75 569 ARG B CA 1
ATOM 8593 C C . ARG B 1 566 ? 57.404 7.601 -1.605 1.00 23.12 569 ARG B C 1
ATOM 8594 O O . ARG B 1 566 ? 57.958 7.522 -2.712 1.00 23.27 569 ARG B O 1
ATOM 8602 N N . SER B 1 567 ? 57.183 6.552 -0.810 1.00 21.67 570 SER B N 1
ATOM 8603 C CA . SER B 1 567 ? 57.352 5.135 -1.243 1.00 22.20 570 SER B CA 1
ATOM 8604 C C . SER B 1 567 ? 56.564 4.755 -2.498 1.00 20.66 570 SER B C 1
ATOM 8605 O O . SER B 1 567 ? 57.150 4.212 -3.437 1.00 20.95 570 SER B O 1
ATOM 8608 N N . LEU B 1 568 ? 55.253 5.014 -2.497 1.00 18.97 571 LEU B N 1
ATOM 8609 C CA . LEU B 1 568 ? 54.389 4.760 -3.640 1.00 18.32 571 LEU B CA 1
ATOM 8610 C C . LEU B 1 568 ? 54.936 5.520 -4.860 1.00 18.83 571 LEU B C 1
ATOM 8611 O O . LEU B 1 568 ? 55.103 4.950 -5.936 1.00 17.95 571 LEU B O 1
ATOM 8616 N N . LYS B 1 569 ? 55.187 6.818 -4.681 1.00 17.93 572 LYS B N 1
ATOM 8617 C CA . LYS B 1 569 ? 55.630 7.663 -5.795 1.00 19.45 572 LYS B CA 1
ATOM 8618 C C . LYS B 1 569 ? 56.977 7.210 -6.356 1.00 19.81 572 LYS B C 1
ATOM 8619 O O . LYS B 1 569 ? 57.128 7.064 -7.576 1.00 19.45 572 LYS B O 1
ATOM 8625 N N . GLU B 1 570 ? 57.947 6.974 -5.481 1.00 20.92 573 GLU B N 1
ATOM 8626 C CA . GLU B 1 570 ? 59.292 6.529 -5.908 1.00 22.95 573 GLU B CA 1
ATOM 8627 C C . GLU B 1 570 ? 59.326 5.133 -6.574 1.00 21.35 573 GLU B C 1
ATOM 8628 O O . GLU B 1 570 ? 60.158 4.852 -7.457 1.00 20.76 573 GLU B O 1
ATOM 8634 N N . THR B 1 571 ? 58.403 4.267 -6.170 1.00 19.82 574 THR B N 1
ATOM 8635 C CA . THR B 1 571 ? 58.283 2.948 -6.767 1.00 19.16 574 THR B CA 1
ATOM 8636 C C . THR B 1 571 ? 57.591 2.955 -8.124 1.00 18.65 574 THR B C 1
ATOM 8637 O O . THR B 1 571 ? 58.055 2.316 -9.062 1.00 19.56 574 THR B O 1
ATOM 8641 N N . ILE B 1 572 ? 56.483 3.674 -8.214 1.00 17.25 575 ILE B N 1
ATOM 8642 C CA . ILE B 1 572 ? 55.650 3.695 -9.402 1.00 16.50 575 ILE B CA 1
ATOM 8643 C C . ILE B 1 572 ? 56.282 4.625 -10.456 1.00 16.48 575 ILE B C 1
ATOM 8644 O O . ILE B 1 572 ? 56.276 4.305 -11.642 1.00 15.98 575 ILE B O 1
ATOM 8649 N N . ASP B 1 573 ? 56.887 5.704 -9.985 1.00 15.83 576 ASP B N 1
ATOM 8650 C CA . ASP B 1 573 ? 57.407 6.784 -10.857 1.00 16.32 576 ASP B CA 1
ATOM 8651 C C . ASP B 1 573 ? 58.794 7.265 -10.374 1.00 16.36 576 ASP B C 1
ATOM 8652 O O . ASP B 1 573 ? 58.964 8.382 -9.872 1.00 17.20 576 ASP B O 1
ATOM 8657 N N . PRO B 1 574 ? 59.825 6.425 -10.547 1.00 17.14 577 PRO B N 1
ATOM 8658 C CA . PRO B 1 574 ? 61.116 6.793 -10.001 1.00 18.08 577 PRO B CA 1
ATOM 8659 C C . PRO B 1 574 ? 61.812 8.066 -10.579 1.00 18.62 577 PRO B C 1
ATOM 8660 O O . PRO B 1 574 ? 62.679 8.614 -9.913 1.00 18.36 577 PRO B O 1
ATOM 8664 N N . LYS B 1 575 ? 61.437 8.489 -11.785 1.00 18.06 578 LYS B N 1
ATOM 8665 C CA . LYS B 1 575 ? 62.026 9.658 -12.444 1.00 19.43 578 LYS B CA 1
ATOM 8666 C C . LYS B 1 575 ? 61.166 10.883 -12.214 1.00 19.45 578 LYS B C 1
ATOM 8667 O O . LYS B 1 575 ? 61.443 11.950 -12.757 1.00 20.18 578 LYS B O 1
ATOM 8673 N N . ASP B 1 576 ? 60.113 10.710 -11.407 1.00 19.04 579 ASP B N 1
ATOM 8674 C CA . ASP B 1 576 ? 59.155 11.767 -11.099 1.00 18.71 579 ASP B CA 1
ATOM 8675 C C . ASP B 1 576 ? 58.629 12.457 -12.368 1.00 18.62 579 ASP B C 1
ATOM 8676 O O . ASP B 1 576 ? 58.622 13.704 -12.469 1.00 16.28 579 ASP B O 1
ATOM 8681 N N . ILE B 1 577 ? 58.182 11.667 -13.353 1.00 17.13 580 ILE B N 1
ATOM 8682 C CA . ILE B 1 577 ? 57.626 12.274 -14.594 1.00 16.80 580 ILE B CA 1
ATOM 8683 C C . ILE B 1 577 ? 56.128 12.546 -14.525 1.00 15.71 580 ILE B C 1
ATOM 8684 O O . ILE B 1 577 ? 55.607 13.329 -15.308 1.00 14.51 580 ILE B O 1
ATOM 8689 N N . CYS B 1 578 ? 55.423 11.898 -13.581 1.00 15.26 581 CYS B N 1
ATOM 8690 C CA . CYS B 1 578 ? 53.965 11.992 -13.530 1.00 15.04 581 CYS B CA 1
ATOM 8691 C C . CYS B 1 578 ? 53.484 13.201 -12.733 1.00 15.71 581 CYS B C 1
ATOM 8692 O O . CYS B 1 578 ? 53.558 13.205 -11.492 1.00 13.95 581 CYS B O 1
ATOM 8695 N N . ASN B 1 579 ? 52.952 14.181 -13.456 1.00 15.40 582 ASN B N 1
ATOM 8696 C CA . ASN B 1 579 ? 52.459 15.447 -12.869 1.00 16.98 582 ASN B CA 1
ATOM 8697 C C . ASN B 1 579 ? 53.242 15.833 -11.610 1.00 17.48 582 ASN B C 1
ATOM 8698 O O . ASN B 1 579 ? 52.678 15.834 -10.517 1.00 17.57 582 ASN B O 1
ATOM 8703 N N . PRO B 1 580 ? 54.560 16.096 -11.750 1.00 18.60 583 PRO B N 1
ATOM 8704 C CA . PRO B 1 580 ? 55.406 16.382 -10.566 1.00 20.09 583 PRO B CA 1
ATOM 8705 C C . PRO B 1 580 ? 54.978 17.633 -9.787 1.00 21.22 583 PRO B C 1
ATOM 8706 O O . PRO B 1 580 ? 54.320 18.528 -10.349 1.00 21.01 583 PRO B O 1
ATOM 8710 N N . ARG B 1 581 ? 55.326 17.657 -8.495 1.00 23.55 584 ARG B N 1
ATOM 8711 C CA . ARG B 1 581 ? 55.274 18.895 -7.680 1.00 25.45 584 ARG B CA 1
ATOM 8712 C C . ARG B 1 581 ? 53.865 19.399 -7.444 1.00 26.03 584 ARG B C 1
ATOM 8713 O O . ARG B 1 581 ? 53.634 20.618 -7.324 1.00 27.31 584 ARG B O 1
ATOM 8721 N N . LYS B 1 582 ? 52.918 18.469 -7.377 1.00 26.84 585 LYS B N 1
ATOM 8722 C CA . LYS B 1 582 ? 51.510 18.784 -7.162 1.00 28.06 585 LYS B CA 1
ATOM 8723 C C . LYS B 1 582 ? 51.050 18.295 -5.772 1.00 29.96 585 LYS B C 1
ATOM 8724 O O . LYS B 1 582 ? 51.406 17.188 -5.350 1.00 28.94 585 LYS B O 1
ATOM 8730 N N . LEU B 1 583 ? 50.280 19.126 -5.072 1.00 31.59 586 LEU B N 1
ATOM 8731 C CA . LEU B 1 583 ? 49.834 18.788 -3.712 1.00 33.59 586 LEU B CA 1
ATOM 8732 C C . LEU B 1 583 ? 48.668 17.780 -3.650 1.00 34.64 586 LEU B C 1
ATOM 8733 O O . LEU B 1 583 ? 47.589 17.987 -4.233 1.00 35.82 586 LEU B O 1
ATOM 8738 N N . HIS C 1 9 ? -11.930 14.197 -16.023 1.00 33.62 12 HIS C N 1
ATOM 8739 C CA . HIS C 1 9 ? -12.293 14.095 -17.473 1.00 33.35 12 HIS C CA 1
ATOM 8740 C C . HIS C 1 9 ? -11.068 14.309 -18.370 1.00 32.86 12 HIS C C 1
ATOM 8741 O O . HIS C 1 9 ? -10.279 15.256 -18.154 1.00 33.38 12 HIS C O 1
ATOM 8748 N N . ILE C 1 10 ? -10.944 13.440 -19.379 1.00 30.99 13 ILE C N 1
ATOM 8749 C CA . ILE C 1 10 ? -9.826 13.408 -20.334 1.00 29.13 13 ILE C CA 1
ATOM 8750 C C . ILE C 1 10 ? -10.358 13.582 -21.761 1.00 27.23 13 ILE C C 1
ATOM 8751 O O . ILE C 1 10 ? -11.243 12.853 -22.192 1.00 27.39 13 ILE C O 1
ATOM 8756 N N . ASP C 1 11 ? -9.860 14.581 -22.484 1.00 25.11 14 ASP C N 1
ATOM 8757 C CA . ASP C 1 11 ? -10.349 14.801 -23.859 1.00 23.54 14 ASP C CA 1
ATOM 8758 C C . ASP C 1 11 ? -9.665 13.869 -24.833 1.00 22.83 14 ASP C C 1
ATOM 8759 O O . ASP C 1 11 ? -8.584 13.351 -24.557 1.00 21.73 14 ASP C O 1
ATOM 8764 N N . LEU C 1 12 ? -10.309 13.652 -25.977 1.00 22.63 15 LEU C N 1
ATOM 8765 C CA . LEU C 1 12 ? -9.785 12.743 -26.999 1.00 22.56 15 LEU C CA 1
ATOM 8766 C C . LEU C 1 12 ? -8.407 13.165 -27.503 1.00 22.36 15 LEU C C 1
ATOM 8767 O O . LEU C 1 12 ? -7.586 12.307 -27.853 1.00 21.99 15 LEU C O 1
ATOM 8772 N N . TYR C 1 13 ? -8.139 14.475 -27.515 1.00 22.30 16 TYR C N 1
ATOM 8773 C CA . TYR C 1 13 ? -6.834 14.991 -27.964 1.00 22.15 16 TYR C CA 1
ATOM 8774 C C . TYR C 1 13 ? -5.703 14.556 -27.038 1.00 22.32 16 TYR C C 1
ATOM 8775 O O . TYR C 1 13 ? -4.533 14.531 -27.433 1.00 22.56 16 TYR C O 1
ATOM 8784 N N . GLN C 1 14 ? -6.064 14.191 -25.805 1.00 22.42 17 GLN C N 1
ATOM 8785 C CA . GLN C 1 14 ? -5.138 13.614 -24.836 1.00 22.87 17 GLN C CA 1
ATOM 8786 C C . GLN C 1 14 ? -5.044 12.077 -24.912 1.00 23.10 17 GLN C C 1
ATOM 8787 O O . GLN C 1 14 ? -4.145 11.502 -24.294 1.00 22.69 17 GLN C O 1
ATOM 8793 N N . GLN C 1 15 ? -5.966 11.439 -25.635 1.00 23.71 18 GLN C N 1
ATOM 8794 C CA . GLN C 1 15 ? -6.031 9.962 -25.732 1.00 25.30 18 GLN C CA 1
ATOM 8795 C C . GLN C 1 15 ? -5.429 9.455 -27.065 1.00 24.43 18 GLN C C 1
ATOM 8796 O O . GLN C 1 15 ? -5.200 8.254 -27.235 1.00 24.32 18 GLN C O 1
ATOM 8802 N N . ILE C 1 16 ? -5.219 10.388 -27.990 1.00 24.43 19 ILE C N 1
ATOM 8803 C CA . ILE C 1 16 ? -4.712 10.142 -29.357 1.00 24.29 19 ILE C CA 1
ATOM 8804 C C . ILE C 1 16 ? -3.307 10.727 -29.458 1.00 23.84 19 ILE C C 1
ATOM 8805 O O . ILE C 1 16 ? -3.073 11.830 -28.963 1.00 23.50 19 ILE C O 1
ATOM 8810 N N . LYS C 1 17 ? -2.373 9.959 -30.034 1.00 22.83 20 LYS C N 1
ATOM 8811 C CA . LYS C 1 17 ? -0.959 10.348 -30.060 1.00 22.60 20 LYS C CA 1
ATOM 8812 C C . LYS C 1 17 ? -0.760 11.719 -30.701 1.00 22.67 20 LYS C C 1
ATOM 8813 O O . LYS C 1 17 ? -1.324 12.020 -31.751 1.00 21.81 20 LYS C O 1
ATOM 8819 N N . TRP C 1 18 ? 0.022 12.559 -30.034 1.00 22.92 21 TRP C N 1
ATOM 8820 C CA . TRP C 1 18 ? 0.250 13.908 -30.530 1.00 23.44 21 TRP C CA 1
ATOM 8821 C C . TRP C 1 18 ? 1.336 13.908 -31.595 1.00 23.56 21 TRP C C 1
ATOM 8822 O O . TRP C 1 18 ? 1.463 14.873 -32.315 1.00 23.66 21 TRP C O 1
ATOM 8833 N N . ASN C 1 19 ? 2.103 12.825 -31.706 1.00 23.15 22 ASN C N 1
ATOM 8834 C CA . ASN C 1 19 ? 3.113 12.749 -32.758 1.00 23.87 22 ASN C CA 1
ATOM 8835 C C . ASN C 1 19 ? 3.080 11.438 -33.560 1.00 23.08 22 ASN C C 1
ATOM 8836 O O . ASN C 1 19 ? 4.093 11.004 -34.128 1.00 22.62 22 ASN C O 1
ATOM 8841 N N . GLY C 1 20 ? 1.902 10.826 -33.590 1.00 22.33 23 GLY C N 1
ATOM 8842 C CA . GLY C 1 20 ? 1.687 9.572 -34.282 1.00 21.51 23 GLY C CA 1
ATOM 8843 C C . GLY C 1 20 ? 0.207 9.305 -34.454 1.00 20.79 23 GLY C C 1
ATOM 8844 O O . GLY C 1 20 ? -0.626 10.196 -34.332 1.00 19.90 23 GLY C O 1
ATOM 8845 N N . TRP C 1 21 ? -0.110 8.044 -34.716 1.00 20.33 24 TRP C N 1
ATOM 8846 C CA . TRP C 1 21 ? -1.467 7.624 -35.010 1.00 20.46 24 TRP C CA 1
ATOM 8847 C C . TRP C 1 21 ? -2.128 7.005 -33.784 1.00 20.52 24 TRP C C 1
ATOM 8848 O O . TRP C 1 21 ? -1.526 6.145 -33.097 1.00 20.03 24 TRP C O 1
ATOM 8859 N N . GLY C 1 22 ? -3.397 7.356 -33.594 1.00 20.90 25 GLY C N 1
ATOM 8860 C CA . GLY C 1 22 ? -4.307 6.512 -32.813 1.00 21.94 25 GLY C CA 1
ATOM 8861 C C . GLY C 1 22 ? -4.061 6.500 -31.320 1.00 22.74 25 GLY C C 1
ATOM 8862 O O . GLY C 1 22 ? -3.546 7.472 -30.779 1.00 22.43 25 GLY C O 1
ATOM 8863 N N . ASP C 1 23 ? -4.394 5.370 -30.677 1.00 23.36 26 ASP C N 1
ATOM 8864 C CA . ASP C 1 23 ? -4.415 5.247 -29.215 1.00 24.64 26 ASP C CA 1
ATOM 8865 C C . ASP C 1 23 ? -3.001 5.357 -28.644 1.00 24.70 26 ASP C C 1
ATOM 8866 O O . ASP C 1 23 ? -2.093 4.617 -29.062 1.00 24.34 26 ASP C O 1
ATOM 8871 N N . THR C 1 24 ? -2.822 6.267 -27.690 1.00 24.84 27 THR C N 1
ATOM 8872 C CA . THR C 1 24 ? -1.544 6.401 -26.986 1.00 25.61 27 THR C CA 1
ATOM 8873 C C . THR C 1 24 ? -1.093 5.111 -26.298 1.00 25.86 27 THR C C 1
ATOM 8874 O O . THR C 1 24 ? 0.088 4.943 -26.080 1.00 25.71 27 THR C O 1
ATOM 8878 N N . ARG C 1 25 ? -2.030 4.213 -25.986 1.00 26.53 28 ARG C N 1
ATOM 8879 C CA . ARG C 1 25 ? -1.709 2.940 -25.297 1.00 27.58 28 ARG C CA 1
ATOM 8880 C C . ARG C 1 25 ? -1.437 1.773 -26.266 1.00 27.59 28 ARG C C 1
ATOM 8881 O O . ARG C 1 25 ? -1.187 0.629 -25.836 1.00 27.67 28 ARG C O 1
ATOM 8889 N N . LYS C 1 26 ? -1.472 2.044 -27.569 1.00 27.70 29 LYS C N 1
ATOM 8890 C CA . LYS C 1 26 ? -1.235 0.994 -28.575 1.00 28.04 29 LYS C CA 1
ATOM 8891 C C . LYS C 1 26 ? -0.069 1.349 -29.499 1.00 28.33 29 LYS C C 1
ATOM 8892 O O . LYS C 1 26 ? -0.064 2.428 -30.091 1.00 27.66 29 LYS C O 1
ATOM 8898 N N . PHE C 1 27 ? 0.929 0.458 -29.601 1.00 28.93 30 PHE C N 1
ATOM 8899 C CA . PHE C 1 27 ? 2.126 0.765 -30.417 1.00 29.82 30 PHE C CA 1
ATOM 8900 C C . PHE C 1 27 ? 3.015 -0.426 -30.702 1.00 30.46 30 PHE C C 1
ATOM 8901 O O . PHE C 1 27 ? 3.037 -1.378 -29.922 1.00 30.19 30 PHE C O 1
ATOM 8909 N N . LEU C 1 28 ? 3.736 -0.352 -31.825 1.00 31.80 31 LEU C N 1
ATOM 8910 C CA . LEU C 1 28 ? 4.801 -1.311 -32.147 1.00 33.43 31 LEU C CA 1
ATOM 8911 C C . LEU C 1 28 ? 6.092 -0.880 -31.439 1.00 33.94 31 LEU C C 1
ATOM 8912 O O . LEU C 1 28 ? 6.331 0.323 -31.255 1.00 33.97 31 LEU C O 1
ATOM 8917 N N . HIS C 1 29 ? 6.903 -1.854 -31.031 1.00 34.87 32 HIS C N 1
ATOM 8918 C CA . HIS C 1 29 ? 8.184 -1.570 -30.384 1.00 35.96 32 HIS C CA 1
ATOM 8919 C C . HIS C 1 29 ? 9.204 -2.709 -30.488 1.00 36.85 32 HIS C C 1
ATOM 8920 O O . HIS C 1 29 ? 8.842 -3.890 -30.602 1.00 36.94 32 HIS C O 1
ATOM 8927 N N . GLN C 1 30 ? 10.485 -2.344 -30.450 1.00 37.64 33 GLN C N 1
ATOM 8928 C CA . GLN C 1 30 ? 11.577 -3.312 -30.543 1.00 38.42 33 GLN C CA 1
ATOM 8929 C C . GLN C 1 30 ? 11.949 -3.781 -29.158 1.00 39.00 33 GLN C C 1
ATOM 8930 O O . GLN C 1 30 ? 12.274 -2.970 -28.293 1.00 39.19 33 GLN C O 1
ATOM 8936 N N . LEU C 1 31 ? 11.891 -5.093 -28.948 1.00 40.00 34 LEU C N 1
ATOM 8937 C CA . LEU C 1 31 ? 12.262 -5.685 -27.670 1.00 40.90 34 LEU C CA 1
ATOM 8938 C C . LEU C 1 31 ? 13.772 -5.834 -27.558 1.00 41.67 34 LEU C C 1
ATOM 8939 O O . LEU C 1 31 ? 14.462 -6.088 -28.556 1.00 41.72 34 LEU C O 1
ATOM 8944 N N . LYS C 1 32 ? 14.267 -5.684 -26.327 1.00 42.17 35 LYS C N 1
ATOM 8945 C CA . LYS C 1 32 ? 15.682 -5.823 -26.014 1.00 42.72 35 LYS C CA 1
ATOM 8946 C C . LYS C 1 32 ? 15.840 -6.936 -24.990 1.00 42.68 35 LYS C C 1
ATOM 8947 O O . LYS C 1 32 ? 14.998 -7.066 -24.100 1.00 42.90 35 LYS C O 1
ATOM 8953 N N . PRO C 1 33 ? 16.915 -7.741 -25.104 1.00 42.72 36 PRO C N 1
ATOM 8954 C CA . PRO C 1 33 ? 17.938 -7.692 -26.160 1.00 42.59 36 PRO C CA 1
ATOM 8955 C C . PRO C 1 33 ? 17.609 -8.487 -27.440 1.00 42.42 36 PRO C C 1
ATOM 8956 O O . PRO C 1 33 ? 18.379 -8.441 -28.405 1.00 42.47 36 PRO C O 1
ATOM 8960 N N . SER C 1 34 ? 16.478 -9.193 -27.444 1.00 42.11 37 SER C N 1
ATOM 8961 C CA . SER C 1 34 ? 16.109 -10.090 -28.549 1.00 41.76 37 SER C CA 1
ATOM 8962 C C . SER C 1 34 ? 16.003 -9.408 -29.929 1.00 41.42 37 SER C C 1
ATOM 8963 O O . SER C 1 34 ? 16.165 -10.062 -30.966 1.00 41.41 37 SER C O 1
ATOM 8966 N N . GLY C 1 35 ? 15.737 -8.102 -29.939 1.00 40.84 38 GLY C N 1
ATOM 8967 C CA . GLY C 1 35 ? 15.595 -7.355 -31.190 1.00 39.98 38 GLY C CA 1
ATOM 8968 C C . GLY C 1 35 ? 14.256 -7.564 -31.874 1.00 39.38 38 GLY C C 1
ATOM 8969 O O . GLY C 1 35 ? 13.959 -6.914 -32.895 1.00 39.43 38 GLY C O 1
ATOM 8970 N N . THR C 1 36 ? 13.438 -8.444 -31.298 1.00 38.24 39 THR C N 1
ATOM 8971 C CA . THR C 1 36 ? 12.138 -8.816 -31.853 1.00 37.42 39 THR C CA 1
ATOM 8972 C C . THR C 1 36 ? 11.149 -7.625 -31.821 1.00 36.92 39 THR C C 1
ATOM 8973 O O . THR C 1 36 ? 11.088 -6.873 -30.852 1.00 36.73 39 THR C O 1
ATOM 8977 N N . ILE C 1 37 ? 10.383 -7.455 -32.886 1.00 36.19 40 ILE C N 1
ATOM 8978 C CA . ILE C 1 37 ? 9.381 -6.391 -32.902 1.00 35.81 40 ILE C CA 1
ATOM 8979 C C . ILE C 1 37 ? 8.122 -6.931 -32.220 1.00 35.54 40 ILE C C 1
ATOM 8980 O O . ILE C 1 37 ? 7.754 -8.103 -32.399 1.00 35.21 40 ILE C O 1
ATOM 8985 N N . ALA C 1 38 ? 7.510 -6.095 -31.391 1.00 34.84 41 ALA C N 1
ATOM 8986 C CA . ALA C 1 38 ? 6.317 -6.476 -30.641 1.00 34.68 41 ALA C CA 1
ATOM 8987 C C . ALA C 1 38 ? 5.223 -5.407 -30.749 1.00 34.67 41 ALA C C 1
ATOM 8988 O O . ALA C 1 38 ? 5.500 -4.261 -31.089 1.00 34.63 41 ALA C O 1
ATOM 8990 N N . MET C 1 39 ? 3.986 -5.818 -30.474 1.00 34.98 42 MET C N 1
ATOM 8991 C CA . MET C 1 39 ? 2.824 -4.940 -30.442 1.00 35.51 42 MET C CA 1
ATOM 8992 C C . MET C 1 39 ? 2.267 -4.901 -29.019 1.00 34.58 42 MET C C 1
ATOM 8993 O O . MET C 1 39 ? 1.999 -5.954 -28.426 1.00 34.35 42 MET C O 1
ATOM 8998 N N . THR C 1 40 ? 2.135 -3.692 -28.471 1.00 33.47 43 THR C N 1
ATOM 8999 C CA . THR C 1 40 ? 1.437 -3.465 -27.207 1.00 32.56 43 THR C CA 1
ATOM 9000 C C . THR C 1 40 ? 0.082 -2.831 -27.511 1.00 32.23 43 THR C C 1
ATOM 9001 O O . THR C 1 40 ? -0.003 -1.926 -28.358 1.00 31.88 43 THR C O 1
ATOM 9005 N N . THR C 1 41 ? -0.970 -3.321 -26.848 1.00 31.99 44 THR C N 1
ATOM 9006 C CA . THR C 1 41 ? -2.299 -2.669 -26.846 1.00 31.79 44 THR C CA 1
ATOM 9007 C C . THR C 1 41 ? -2.751 -2.411 -25.393 1.00 32.44 44 THR C C 1
ATOM 9008 O O . THR C 1 41 ? -2.178 -2.988 -24.468 1.00 32.66 44 THR C O 1
ATOM 9012 N N . PRO C 1 42 ? -3.807 -1.590 -25.184 1.00 32.89 45 PRO C N 1
ATOM 9013 C CA . PRO C 1 42 ? -4.302 -1.364 -23.820 1.00 33.33 45 PRO C CA 1
ATOM 9014 C C . PRO C 1 42 ? -4.563 -2.664 -23.060 1.00 34.01 45 PRO C C 1
ATOM 9015 O O . PRO C 1 42 ? -4.445 -2.703 -21.824 1.00 34.19 45 PRO C O 1
ATOM 9019 N N . GLU C 1 43 ? -4.904 -3.722 -23.793 1.00 34.56 46 GLU C N 1
ATOM 9020 C CA . GLU C 1 43 ? -5.352 -4.961 -23.165 1.00 35.29 46 GLU C CA 1
ATOM 9021 C C . GLU C 1 43 ? -4.346 -6.133 -23.149 1.00 35.29 46 GLU C C 1
ATOM 9022 O O . GLU C 1 43 ? -4.398 -6.951 -22.239 1.00 35.13 46 GLU C O 1
ATOM 9028 N N . VAL C 1 44 ? -3.437 -6.208 -24.123 1.00 35.56 47 VAL C N 1
ATOM 9029 C CA . VAL C 1 44 ? -2.308 -7.153 -24.059 1.00 35.97 47 VAL C CA 1
ATOM 9030 C C . VAL C 1 44 ? -0.956 -6.481 -24.333 1.00 36.19 47 VAL C C 1
ATOM 9031 O O . VAL C 1 44 ? -0.745 -5.884 -25.386 1.00 36.48 47 VAL C O 1
ATOM 9035 N N . SER C 1 45 ? -0.031 -6.613 -23.392 1.00 36.39 48 SER C N 1
ATOM 9036 C CA . SER C 1 45 ? 1.297 -6.003 -23.504 1.00 36.52 48 SER C CA 1
ATOM 9037 C C . SER C 1 45 ? 2.361 -6.875 -24.200 1.00 36.33 48 SER C C 1
ATOM 9038 O O . SER C 1 45 ? 2.412 -8.086 -23.996 1.00 36.43 48 SER C O 1
ATOM 9041 N N . SER C 1 46 ? 3.189 -6.227 -25.026 1.00 35.96 49 SER C N 1
ATOM 9042 C CA . SER C 1 46 ? 4.424 -6.797 -25.601 1.00 35.70 49 SER C CA 1
ATOM 9043 C C . SER C 1 46 ? 4.262 -8.147 -26.320 1.00 35.38 49 SER C C 1
ATOM 9044 O O . SER C 1 46 ? 4.994 -9.111 -26.050 1.00 35.26 49 SER C O 1
ATOM 9047 N N . VAL C 1 47 ? 3.298 -8.198 -27.234 1.00 35.11 50 VAL C N 1
ATOM 9048 C CA . VAL C 1 47 ? 2.987 -9.397 -28.009 1.00 34.81 50 VAL C CA 1
ATOM 9049 C C . VAL C 1 47 ? 3.999 -9.483 -29.139 1.00 34.47 50 VAL C C 1
ATOM 9050 O O . VAL C 1 47 ? 4.089 -8.563 -29.955 1.00 34.59 50 VAL C O 1
ATOM 9054 N N . PRO C 1 48 ? 4.738 -10.604 -29.220 1.00 34.09 51 PRO C N 1
ATOM 9055 C CA . PRO C 1 48 ? 5.811 -10.692 -30.211 1.00 33.77 51 PRO C CA 1
ATOM 9056 C C . PRO C 1 48 ? 5.267 -10.857 -31.635 1.00 33.33 51 PRO C C 1
ATOM 9057 O O . PRO C 1 48 ? 4.226 -11.487 -31.837 1.00 32.93 51 PRO C O 1
ATOM 9061 N N . LEU C 1 49 ? 5.961 -10.269 -32.604 1.00 33.22 52 LEU C N 1
ATOM 9062 C CA . LEU C 1 49 ? 5.647 -10.483 -34.006 1.00 33.39 52 LEU C CA 1
ATOM 9063 C C . LEU C 1 49 ? 6.902 -11.041 -34.684 1.00 33.59 52 LEU C C 1
ATOM 9064 O O . LEU C 1 49 ? 7.650 -10.305 -35.326 1.00 33.74 52 LEU C O 1
ATOM 9069 N N . PRO C 1 50 ? 7.137 -12.364 -34.547 1.00 33.83 53 PRO C N 1
ATOM 9070 C CA . PRO C 1 50 ? 8.424 -12.990 -34.924 1.00 33.83 53 PRO C CA 1
ATOM 9071 C C . PRO C 1 50 ? 8.869 -12.799 -36.390 1.00 33.85 53 PRO C C 1
ATOM 9072 O O . PRO C 1 50 ? 10.075 -12.887 -36.689 1.00 33.72 53 PRO C O 1
ATOM 9076 N N . SER C 1 51 ? 7.910 -12.539 -37.281 1.00 33.81 54 SER C N 1
ATOM 9077 C CA . SER C 1 51 ? 8.162 -12.535 -38.720 1.00 33.77 54 SER C CA 1
ATOM 9078 C C . SER C 1 51 ? 8.493 -11.155 -39.257 1.00 33.95 54 SER C C 1
ATOM 9079 O O . SER C 1 51 ? 9.229 -11.025 -40.237 1.00 33.59 54 SER C O 1
ATOM 9082 N N . LEU C 1 52 ? 7.940 -10.128 -38.614 1.00 34.18 55 LEU C N 1
ATOM 9083 C CA . LEU C 1 52 ? 8.058 -8.762 -39.112 1.00 34.58 55 LEU C CA 1
ATOM 9084 C C . LEU C 1 52 ? 9.494 -8.238 -39.223 1.00 34.97 55 LEU C C 1
ATOM 9085 O O . LEU C 1 52 ? 9.811 -7.556 -40.198 1.00 35.12 55 LEU C O 1
ATOM 9090 N N . ARG C 1 53 ? 10.350 -8.538 -38.246 1.00 34.92 56 ARG C N 1
ATOM 9091 C CA . ARG C 1 53 ? 11.744 -8.086 -38.307 1.00 35.22 56 ARG C CA 1
ATOM 9092 C C . ARG C 1 53 ? 12.418 -8.668 -39.534 1.00 34.94 56 ARG C C 1
ATOM 9093 O O . ARG C 1 53 ? 13.084 -7.947 -40.276 1.00 34.90 56 ARG C O 1
ATOM 9101 N N . GLY C 1 54 ? 12.224 -9.973 -39.732 1.00 34.82 57 GLY C N 1
ATOM 9102 C CA . GLY C 1 54 ? 12.747 -10.701 -40.889 1.00 34.39 57 GLY C CA 1
ATOM 9103 C C . GLY C 1 54 ? 12.217 -10.183 -42.206 1.00 34.09 57 GLY C C 1
ATOM 9104 O O . GLY C 1 54 ? 12.962 -10.108 -43.177 1.00 34.16 57 GLY C O 1
ATOM 9105 N N . PHE C 1 55 ? 10.931 -9.825 -42.233 1.00 34.39 58 PHE C N 1
ATOM 9106 C CA . PHE C 1 55 ? 10.292 -9.211 -43.411 1.00 34.76 58 PHE C CA 1
ATOM 9107 C C . PHE C 1 55 ? 10.884 -7.843 -43.783 1.00 34.48 58 PHE C C 1
ATOM 9108 O O . PHE C 1 55 ? 11.183 -7.606 -44.953 1.00 33.99 58 PHE C O 1
ATOM 9116 N N . ILE C 1 56 ? 11.029 -6.957 -42.791 1.00 34.42 59 ILE C N 1
ATOM 9117 C CA . ILE C 1 56 ? 11.696 -5.659 -42.959 1.00 34.73 59 ILE C CA 1
ATOM 9118 C C . ILE C 1 56 ? 13.167 -5.830 -43.372 1.00 34.97 59 ILE C C 1
ATOM 9119 O O . ILE C 1 56 ? 13.591 -5.257 -44.369 1.00 35.18 59 ILE C O 1
ATOM 9124 N N . LYS C 1 57 ? 13.927 -6.620 -42.609 1.00 35.52 60 LYS C N 1
ATOM 9125 C CA . LYS C 1 57 ? 15.306 -7.004 -42.969 1.00 36.02 60 LYS C CA 1
ATOM 9126 C C . LYS C 1 57 ? 15.382 -7.494 -44.419 1.00 36.83 60 LYS C C 1
ATOM 9127 O O . LYS C 1 57 ? 16.208 -7.027 -45.201 1.00 37.12 60 LYS C O 1
ATOM 9133 N N . LYS C 1 58 ? 14.500 -8.424 -44.765 1.00 37.38 61 LYS C N 1
ATOM 9134 C CA . LYS C 1 58 ? 14.399 -8.972 -46.118 1.00 37.97 61 LYS C CA 1
ATOM 9135 C C . LYS C 1 58 ? 14.189 -7.884 -47.185 1.00 38.54 61 LYS C C 1
ATOM 9136 O O . LYS C 1 58 ? 14.931 -7.827 -48.174 1.00 38.60 61 LYS C O 1
ATOM 9142 N N . GLU C 1 59 ? 13.198 -7.019 -46.960 1.00 39.55 62 GLU C N 1
ATOM 9143 C CA . GLU C 1 59 ? 12.718 -6.068 -47.977 1.00 40.64 62 GLU C CA 1
ATOM 9144 C C . GLU C 1 59 ? 13.490 -4.758 -48.070 1.00 41.51 62 GLU C C 1
ATOM 9145 O O . GLU C 1 59 ? 13.384 -4.044 -49.069 1.00 41.55 62 GLU C O 1
ATOM 9151 N N . LEU C 1 60 ? 14.248 -4.425 -47.034 1.00 42.43 63 LEU C N 1
ATOM 9152 C CA . LEU C 1 60 ? 15.013 -3.182 -47.051 1.00 43.75 63 LEU C CA 1
ATOM 9153 C C . LEU C 1 60 ? 16.521 -3.403 -46.860 1.00 44.61 63 LEU C C 1
ATOM 9154 O O . LEU C 1 60 ? 17.245 -2.493 -46.443 1.00 44.85 63 LEU C O 1
ATOM 9159 N N . THR C 1 61 ? 16.983 -4.615 -47.174 1.00 45.37 64 THR C N 1
ATOM 9160 C CA . THR C 1 61 ? 18.409 -4.888 -47.294 1.00 46.25 64 THR C CA 1
ATOM 9161 C C . THR C 1 61 ? 18.783 -4.722 -48.762 1.00 46.62 64 THR C C 1
ATOM 9162 O O . THR C 1 61 ? 18.228 -5.406 -49.635 1.00 46.91 64 THR C O 1
ATOM 9166 N N . LEU C 1 62 ? 19.717 -3.808 -49.026 1.00 46.82 65 LEU C N 1
ATOM 9167 C CA . LEU C 1 62 ? 20.196 -3.526 -50.381 1.00 47.00 65 LEU C CA 1
ATOM 9168 C C . LEU C 1 62 ? 20.933 -4.756 -50.944 1.00 46.96 65 LEU C C 1
ATOM 9169 O O . LEU C 1 62 ? 21.961 -5.159 -50.390 1.00 46.98 65 LEU C O 1
ATOM 9174 N N . PRO C 1 63 ? 20.397 -5.365 -52.032 1.00 46.96 66 PRO C N 1
ATOM 9175 C CA . PRO C 1 63 ? 21.005 -6.558 -52.637 1.00 46.84 66 PRO C CA 1
ATOM 9176 C C . PRO C 1 63 ? 22.506 -6.401 -52.880 1.00 46.70 66 PRO C C 1
ATOM 9177 O O . PRO C 1 63 ? 22.934 -5.477 -53.577 1.00 46.69 66 PRO C O 1
ATOM 9181 N N . GLY C 1 64 ? 23.285 -7.301 -52.285 1.00 46.54 67 GLY C N 1
ATOM 9182 C CA . GLY C 1 64 ? 24.744 -7.274 -52.384 1.00 46.28 67 GLY C CA 1
ATOM 9183 C C . GLY C 1 64 ? 25.403 -6.976 -51.050 1.00 45.97 67 GLY C C 1
ATOM 9184 O O . GLY C 1 64 ? 26.616 -7.139 -50.907 1.00 45.94 67 GLY C O 1
ATOM 9185 N N . GLU C 1 65 ? 24.593 -6.544 -50.081 1.00 45.65 68 GLU C N 1
ATOM 9186 C CA . GLU C 1 65 ? 25.064 -6.186 -48.741 1.00 45.43 68 GLU C CA 1
ATOM 9187 C C . GLU C 1 65 ? 24.464 -7.107 -47.660 1.00 44.55 68 GLU C C 1
ATOM 9188 O O . GLU C 1 65 ? 24.067 -6.651 -46.589 1.00 44.43 68 GLU C O 1
ATOM 9194 N N . GLU C 1 66 ? 24.419 -8.408 -47.942 1.00 43.79 69 GLU C N 1
ATOM 9195 C CA . GLU C 1 66 ? 23.839 -9.386 -47.009 1.00 42.97 69 GLU C CA 1
ATOM 9196 C C . GLU C 1 66 ? 24.816 -9.800 -45.906 1.00 42.07 69 GLU C C 1
ATOM 9197 O O . GLU C 1 66 ? 24.408 -10.323 -44.868 1.00 41.44 69 GLU C O 1
ATOM 9203 N N . ASP C 1 67 ? 26.102 -9.560 -46.144 1.00 41.60 70 ASP C N 1
ATOM 9204 C CA . ASP C 1 67 ? 27.141 -9.795 -45.148 1.00 41.44 70 ASP C CA 1
ATOM 9205 C C . ASP C 1 67 ? 27.063 -8.817 -43.973 1.00 41.26 70 ASP C C 1
ATOM 9206 O O . ASP C 1 67 ? 27.454 -9.143 -42.859 1.00 41.37 70 ASP C O 1
ATOM 9211 N N . LYS C 1 68 ? 26.547 -7.620 -44.227 1.00 41.07 71 LYS C N 1
ATOM 9212 C CA . LYS C 1 68 ? 26.486 -6.570 -43.204 1.00 40.84 71 LYS C CA 1
ATOM 9213 C C . LYS C 1 68 ? 25.461 -6.846 -42.089 1.00 40.46 71 LYS C C 1
ATOM 9214 O O . LYS C 1 68 ? 24.414 -7.454 -42.345 1.00 40.30 71 LYS C O 1
ATOM 9220 N N . PRO C 1 69 ? 25.778 -6.425 -40.843 1.00 40.40 72 PRO C N 1
ATOM 9221 C CA . PRO C 1 69 ? 24.837 -6.496 -39.714 1.00 40.28 72 PRO C CA 1
ATOM 9222 C C . PRO C 1 69 ? 23.531 -5.754 -39.962 1.00 40.14 72 PRO C C 1
ATOM 9223 O O . PRO C 1 69 ? 23.534 -4.591 -40.394 1.00 40.08 72 PRO C O 1
ATOM 9227 N N . PHE C 1 70 ? 22.420 -6.437 -39.706 1.00 40.00 73 PHE C N 1
ATOM 9228 C CA . PHE C 1 70 ? 21.126 -5.793 -39.738 1.00 39.91 73 PHE C CA 1
ATOM 9229 C C . PHE C 1 70 ? 20.879 -5.147 -38.379 1.00 39.81 73 PHE C C 1
ATOM 9230 O O . PHE C 1 70 ? 21.009 -5.799 -37.337 1.00 39.42 73 PHE C O 1
ATOM 9238 N N . VAL C 1 71 ? 20.563 -3.855 -38.404 1.00 39.43 74 VAL C N 1
ATOM 9239 C CA . VAL C 1 71 ? 20.235 -3.102 -37.200 1.00 39.60 74 VAL C CA 1
ATOM 9240 C C . VAL C 1 71 ? 19.178 -2.066 -37.561 1.00 39.33 74 VAL C C 1
ATOM 9241 O O . VAL C 1 71 ? 19.249 -1.431 -38.621 1.00 39.28 74 VAL C O 1
ATOM 9245 N N . LEU C 1 72 ? 18.175 -1.956 -36.695 1.00 38.89 75 LEU C N 1
ATOM 9246 C CA . LEU C 1 72 ? 17.195 -0.884 -36.751 1.00 38.46 75 LEU C CA 1
ATOM 9247 C C . LEU C 1 72 ? 17.866 0.357 -36.163 1.00 37.95 75 LEU C C 1
ATOM 9248 O O . LEU C 1 72 ? 18.068 0.440 -34.951 1.00 37.71 75 LEU C O 1
ATOM 9253 N N . ASP C 1 73 ? 18.263 1.288 -37.027 1.00 37.45 76 ASP C N 1
ATOM 9254 C CA . ASP C 1 73 ? 18.858 2.542 -36.571 1.00 37.08 76 ASP C CA 1
ATOM 9255 C C . ASP C 1 73 ? 17.746 3.399 -35.963 1.00 36.46 76 ASP C C 1
ATOM 9256 O O . ASP C 1 73 ? 16.760 3.729 -36.630 1.00 36.26 76 ASP C O 1
ATOM 9261 N N . GLU C 1 74 ? 17.893 3.735 -34.687 1.00 35.71 77 GLU C N 1
ATOM 9262 C CA . GLU C 1 74 ? 16.840 4.452 -33.955 1.00 35.20 77 GLU C CA 1
ATOM 9263 C C . GLU C 1 74 ? 16.844 5.961 -34.196 1.00 33.61 77 GLU C C 1
ATOM 9264 O O . GLU C 1 74 ? 17.880 6.607 -34.054 1.00 33.62 77 GLU C O 1
ATOM 9270 N N . THR C 1 75 ? 15.672 6.505 -34.534 1.00 31.62 78 THR C N 1
ATOM 9271 C CA . THR C 1 75 ? 15.463 7.937 -34.796 1.00 29.96 78 THR C CA 1
ATOM 9272 C C . THR C 1 75 ? 14.225 8.427 -34.036 1.00 28.65 78 THR C C 1
ATOM 9273 O O . THR C 1 75 ? 13.178 8.718 -34.637 1.00 28.35 78 THR C O 1
ATOM 9277 N N . PRO C 1 76 ? 14.348 8.534 -32.704 1.00 27.75 79 PRO C N 1
ATOM 9278 C CA . PRO C 1 76 ? 13.235 8.868 -31.825 1.00 27.09 79 PRO C CA 1
ATOM 9279 C C . PRO C 1 76 ? 12.690 10.279 -32.109 1.00 26.10 79 PRO C C 1
ATOM 9280 O O . PRO C 1 76 ? 13.446 11.151 -32.558 1.00 25.55 79 PRO C O 1
ATOM 9284 N N . ALA C 1 77 ? 11.394 10.474 -31.871 1.00 25.12 80 ALA C N 1
ATOM 9285 C CA . ALA C 1 77 ? 10.777 11.804 -31.949 1.00 24.77 80 ALA C CA 1
ATOM 9286 C C . ALA C 1 77 ? 11.231 12.631 -30.743 1.00 24.77 80 ALA C C 1
ATOM 9287 O O . ALA C 1 77 ? 11.664 12.065 -29.730 1.00 24.02 80 ALA C O 1
ATOM 9289 N N . LEU C 1 78 ? 11.152 13.959 -30.854 1.00 24.97 81 LEU C N 1
ATOM 9290 C CA . LEU C 1 78 ? 11.497 14.828 -29.737 1.00 25.47 81 LEU C CA 1
ATOM 9291 C C . LEU C 1 78 ? 10.428 14.704 -28.661 1.00 25.75 81 LEU C C 1
ATOM 9292 O O . LEU C 1 78 ? 9.245 14.568 -28.973 1.00 25.54 81 LEU C O 1
ATOM 9297 N N . GLN C 1 79 ? 10.843 14.749 -27.398 1.00 25.95 82 GLN C N 1
ATOM 9298 C CA . GLN C 1 79 ? 9.902 14.806 -26.291 1.00 26.72 82 GLN C CA 1
ATOM 9299 C C . GLN C 1 79 ? 9.261 16.192 -26.295 1.00 26.34 82 GLN C C 1
ATOM 9300 O O . GLN C 1 79 ? 9.897 17.178 -26.679 1.00 26.14 82 GLN C O 1
ATOM 9306 N N . ILE C 1 80 ? 8.015 16.261 -25.843 1.00 26.24 83 ILE C N 1
ATOM 9307 C CA . ILE C 1 80 ? 7.239 17.502 -25.898 1.00 26.55 83 ILE C CA 1
ATOM 9308 C C . ILE C 1 80 ? 7.859 18.657 -25.109 1.00 26.67 83 ILE C C 1
ATOM 9309 O O . ILE C 1 80 ? 7.822 19.795 -25.566 1.00 25.85 83 ILE C O 1
ATOM 9314 N N . GLU C 1 81 ? 8.449 18.356 -23.949 1.00 27.53 84 GLU C N 1
ATOM 9315 C CA . GLU C 1 81 ? 9.072 19.385 -23.107 1.00 28.49 84 GLU C CA 1
ATOM 9316 C C . GLU C 1 81 ? 10.280 20.056 -23.793 1.00 28.55 84 GLU C C 1
ATOM 9317 O O . GLU C 1 81 ? 10.806 21.055 -23.305 1.00 28.83 84 GLU C O 1
ATOM 9323 N N . ASN C 1 82 ? 10.705 19.504 -24.929 1.00 28.43 85 ASN C N 1
ATOM 9324 C CA . ASN C 1 82 ? 11.794 20.087 -25.715 1.00 28.19 85 ASN C CA 1
ATOM 9325 C C . ASN C 1 82 ? 11.350 20.786 -26.997 1.00 28.06 85 ASN C C 1
ATOM 9326 O O . ASN C 1 82 ? 12.171 21.365 -27.706 1.00 28.19 85 ASN C O 1
ATOM 9331 N N . ILE C 1 83 ? 10.060 20.719 -27.304 1.00 27.22 86 ILE C N 1
ATOM 9332 C CA . ILE C 1 83 ? 9.538 21.337 -28.512 1.00 26.81 86 ILE C CA 1
ATOM 9333 C C . ILE C 1 83 ? 9.136 22.782 -28.201 1.00 26.58 86 ILE C C 1
ATOM 9334 O O . ILE C 1 83 ? 8.412 23.018 -27.235 1.00 26.20 86 ILE C O 1
ATOM 9339 N N . HIS C 1 84 ? 9.635 23.729 -29.006 1.00 26.79 87 HIS C N 1
ATOM 9340 C CA . HIS C 1 84 ? 9.271 25.155 -28.890 1.00 27.31 87 HIS C CA 1
ATOM 9341 C C . HIS C 1 84 ? 8.071 25.498 -29.759 1.00 26.82 87 HIS C C 1
ATOM 9342 O O . HIS C 1 84 ? 7.992 25.115 -30.945 1.00 26.92 87 HIS C O 1
ATOM 9349 N N . VAL C 1 85 ? 7.114 26.187 -29.145 1.00 26.06 88 VAL C N 1
ATOM 9350 C CA . VAL C 1 85 ? 6.012 26.791 -29.868 1.00 25.62 88 VAL C CA 1
ATOM 9351 C C . VAL C 1 85 ? 5.998 28.261 -29.424 1.00 25.22 88 VAL C C 1
ATOM 9352 O O . VAL C 1 85 ? 6.142 28.549 -28.230 1.00 24.64 88 VAL C O 1
ATOM 9356 N N . ASP C 1 86 ? 5.871 29.175 -30.390 1.00 25.46 89 ASP C N 1
ATOM 9357 C CA . ASP C 1 86 ? 5.762 30.605 -30.095 1.00 25.90 89 ASP C CA 1
ATOM 9358 C C . ASP C 1 86 ? 4.560 30.835 -29.190 1.00 25.00 89 ASP C C 1
ATOM 9359 O O . ASP C 1 86 ? 3.566 30.143 -29.325 1.00 24.97 89 ASP C O 1
ATOM 9364 N N . PRO C 1 87 ? 4.638 31.831 -28.271 1.00 24.91 90 PRO C N 1
ATOM 9365 C CA . PRO C 1 87 ? 3.459 32.091 -27.436 1.00 24.33 90 PRO C CA 1
ATOM 9366 C C . PRO C 1 87 ? 2.206 32.418 -28.253 1.00 23.76 90 PRO C C 1
ATOM 9367 O O . PRO C 1 87 ? 2.323 32.947 -29.362 1.00 22.92 90 PRO C O 1
ATOM 9371 N N . PRO C 1 88 ? 1.011 32.088 -27.715 1.00 23.64 91 PRO C N 1
ATOM 9372 C CA . PRO C 1 88 ? -0.177 32.455 -28.456 1.00 24.08 91 PRO C CA 1
ATOM 9373 C C . PRO C 1 88 ? -0.326 33.953 -28.569 1.00 24.07 91 PRO C C 1
ATOM 9374 O O . PRO C 1 88 ? 0.209 34.708 -27.739 1.00 24.06 91 PRO C O 1
ATOM 9378 N N . LYS C 1 89 ? -1.024 34.378 -29.617 1.00 24.41 92 LYS C N 1
ATOM 9379 C CA . LYS C 1 89 ? -1.432 35.780 -29.751 1.00 24.62 92 LYS C CA 1
ATOM 9380 C C . LYS C 1 89 ? -2.402 36.149 -28.659 1.00 24.72 92 LYS C C 1
ATOM 9381 O O . LYS C 1 89 ? -3.005 35.279 -28.034 1.00 25.06 92 LYS C O 1
ATOM 9387 N N . GLN C 1 90 ? -2.547 37.452 -28.438 1.00 24.01 93 GLN C N 1
ATOM 9388 C CA . GLN C 1 90 ? -3.450 37.953 -27.424 1.00 23.74 93 GLN C CA 1
ATOM 9389 C C . GLN C 1 90 ? -4.630 38.688 -28.068 1.00 21.90 93 GLN C C 1
ATOM 9390 O O . GLN C 1 90 ? -4.462 39.410 -29.056 1.00 21.81 93 GLN C O 1
ATOM 9396 N N . TYR C 1 91 ? -5.827 38.445 -27.544 1.00 20.45 94 TYR C N 1
ATOM 9397 C CA . TYR C 1 91 ? -7.057 39.144 -27.974 1.00 19.49 94 TYR C CA 1
ATOM 9398 C C . TYR C 1 91 ? -7.974 39.267 -26.744 1.00 19.60 94 TYR C C 1
ATOM 9399 O O . TYR C 1 91 ? -9.004 38.594 -26.659 1.00 19.82 94 TYR C O 1
ATOM 9408 N N . PRO C 1 92 ? -7.589 40.112 -25.774 1.00 19.89 95 PRO C N 1
ATOM 9409 C CA . PRO C 1 92 ? -8.316 40.115 -24.495 1.00 20.26 95 PRO C CA 1
ATOM 9410 C C . PRO C 1 92 ? -9.830 40.381 -24.572 1.00 20.25 95 PRO C C 1
ATOM 9411 O O . PRO C 1 92 ? -10.571 39.779 -23.813 1.00 20.71 95 PRO C O 1
ATOM 9415 N N . GLU C 1 93 ? -10.285 41.271 -25.458 1.00 20.15 96 GLU C N 1
ATOM 9416 C CA . GLU C 1 93 ? -11.717 41.589 -25.583 1.00 20.61 96 GLU C CA 1
ATOM 9417 C C . GLU C 1 93 ? -12.567 40.421 -26.072 1.00 20.49 96 GLU C C 1
ATOM 9418 O O . GLU C 1 93 ? -13.681 40.233 -25.579 1.00 20.19 96 GLU C O 1
ATOM 9424 N N . PHE C 1 94 ? -12.037 39.667 -27.049 1.00 19.09 97 PHE C N 1
ATOM 9425 C CA . PHE C 1 94 ? -12.659 38.438 -27.544 1.00 18.97 97 PHE C CA 1
ATOM 9426 C C . PHE C 1 94 ? -12.732 37.379 -26.451 1.00 18.50 97 PHE C C 1
ATOM 9427 O O . PHE C 1 94 ? -13.795 36.791 -26.215 1.00 18.15 97 PHE C O 1
ATOM 9435 N N . VAL C 1 95 ? -11.601 37.144 -25.788 1.00 19.12 98 VAL C N 1
ATOM 9436 C CA . VAL C 1 95 ? -11.495 36.087 -24.774 1.00 20.24 98 VAL C CA 1
ATOM 9437 C C . VAL C 1 95 ? -12.377 36.448 -23.573 1.00 19.65 98 VAL C C 1
ATOM 9438 O O . VAL C 1 95 ? -13.005 35.585 -22.981 1.00 18.97 98 VAL C O 1
ATOM 9442 N N . ARG C 1 96 ? -12.473 37.746 -23.255 1.00 19.96 99 ARG C N 1
ATOM 9443 C CA . ARG C 1 96 ? -13.365 38.200 -22.189 1.00 20.20 99 ARG C CA 1
ATOM 9444 C C . ARG C 1 96 ? -14.808 37.713 -22.413 1.00 21.20 99 ARG C C 1
ATOM 9445 O O . ARG C 1 96 ? -15.413 37.106 -21.530 1.00 20.77 99 ARG C O 1
ATOM 9453 N N . GLU C 1 97 ? -15.349 37.959 -23.604 1.00 22.85 100 GLU C N 1
ATOM 9454 C CA . GLU C 1 97 ? -16.715 37.537 -23.920 1.00 24.45 100 GLU C CA 1
ATOM 9455 C C . GLU C 1 97 ? -16.912 36.036 -23.892 1.00 24.90 100 GLU C C 1
ATOM 9456 O O . GLU C 1 97 ? -17.928 35.563 -23.410 1.00 24.91 100 GLU C O 1
ATOM 9462 N N . LEU C 1 98 ? -15.940 35.299 -24.431 1.00 25.00 101 LEU C N 1
ATOM 9463 C CA . LEU C 1 98 ? -15.947 33.855 -24.425 1.00 25.35 101 LEU C CA 1
ATOM 9464 C C . LEU C 1 98 ? -16.029 33.302 -22.995 1.00 25.17 101 LEU C C 1
ATOM 9465 O O . LEU C 1 98 ? -16.765 32.347 -22.711 1.00 23.77 101 LEU C O 1
ATOM 9470 N N . LYS C 1 99 ? -15.254 33.906 -22.099 1.00 25.61 102 LYS C N 1
ATOM 9471 C CA . LYS C 1 99 ? -15.213 33.457 -20.704 1.00 27.11 102 LYS C CA 1
ATOM 9472 C C . LYS C 1 99 ? -16.555 33.598 -19.984 1.00 27.40 102 LYS C C 1
ATOM 9473 O O . LYS C 1 99 ? -16.830 32.877 -19.037 1.00 27.88 102 LYS C O 1
ATOM 9479 N N . ALA C 1 100 ? -17.395 34.504 -20.461 1.00 27.05 103 ALA C N 1
ATOM 9480 C CA . ALA C 1 100 ? -18.707 34.699 -19.881 1.00 26.89 103 ALA C CA 1
ATOM 9481 C C . ALA C 1 100 ? -19.743 33.682 -20.374 1.00 26.78 103 ALA C C 1
ATOM 9482 O O . ALA C 1 100 ? -20.804 33.548 -19.751 1.00 26.49 103 ALA C O 1
ATOM 9484 N N . PHE C 1 101 ? -19.443 32.968 -21.474 1.00 26.09 104 PHE C N 1
ATOM 9485 C CA . PHE C 1 101 ? -20.340 31.923 -22.013 1.00 25.77 104 PHE C CA 1
ATOM 9486 C C . PHE C 1 101 ? -19.833 30.480 -21.892 1.00 25.49 104 PHE C C 1
ATOM 9487 O O . PHE C 1 101 ? -20.622 29.533 -21.966 1.00 26.30 104 PHE C O 1
ATOM 9495 N N . PHE C 1 102 ? -18.531 30.286 -21.756 1.00 24.14 105 PHE C N 1
ATOM 9496 C CA . PHE C 1 102 ? -18.007 28.916 -21.697 1.00 22.95 105 PHE C CA 1
ATOM 9497 C C . PHE C 1 102 ? -17.376 28.642 -20.358 1.00 22.00 105 PHE C C 1
ATOM 9498 O O . PHE C 1 102 ? -16.905 29.565 -19.707 1.00 20.99 105 PHE C O 1
ATOM 9506 N N . LEU C 1 103 ? -17.344 27.373 -19.958 1.00 20.89 106 LEU C N 1
ATOM 9507 C CA . LEU C 1 103 ? -16.691 27.020 -18.694 1.00 21.06 106 LEU C CA 1
ATOM 9508 C C . LEU C 1 103 ? -15.170 26.962 -18.880 1.00 21.01 106 LEU C C 1
ATOM 9509 O O . LEU C 1 103 ? -14.684 26.804 -20.027 1.00 20.47 106 LEU C O 1
ATOM 9514 N N . PRO C 1 104 ? -14.407 27.123 -17.771 1.00 21.10 107 PRO C N 1
ATOM 9515 C CA . PRO C 1 104 ? -12.955 27.035 -17.790 1.00 21.15 107 PRO C CA 1
ATOM 9516 C C . PRO C 1 104 ? -12.392 25.840 -18.571 1.00 21.49 107 PRO C C 1
ATOM 9517 O O . PRO C 1 104 ? -11.541 26.049 -19.433 1.00 20.81 107 PRO C O 1
ATOM 9521 N N . ASP C 1 105 ? -12.837 24.612 -18.302 1.00 22.58 108 ASP C N 1
ATOM 9522 C CA . ASP C 1 105 ? -12.262 23.466 -19.036 1.00 23.89 108 ASP C CA 1
ATOM 9523 C C . ASP C 1 105 ? -12.648 23.379 -20.521 1.00 23.18 108 ASP C C 1
ATOM 9524 O O . ASP C 1 105 ? -12.205 22.459 -21.226 1.00 23.03 108 ASP C O 1
ATOM 9529 N N . GLN C 1 106 ? -13.442 24.338 -20.999 1.00 22.23 109 GLN C N 1
ATOM 9530 C CA . GLN C 1 106 ? -13.820 24.357 -22.431 1.00 20.75 109 GLN C CA 1
ATOM 9531 C C . GLN C 1 106 ? -12.841 25.172 -23.264 1.00 20.32 109 GLN C C 1
ATOM 9532 O O . GLN C 1 106 ? -12.899 25.138 -24.499 1.00 18.54 109 GLN C O 1
ATOM 9538 N N . LEU C 1 107 ? -11.966 25.920 -22.575 1.00 19.52 110 LEU C N 1
ATOM 9539 C CA . LEU C 1 107 ? -10.948 26.764 -23.214 1.00 20.20 110 LEU C CA 1
ATOM 9540 C C . LEU C 1 107 ? -9.522 26.316 -22.859 1.00 20.46 110 LEU C C 1
ATOM 9541 O O . LEU C 1 107 ? -9.151 26.287 -21.683 1.00 20.40 110 LEU C O 1
ATOM 9546 N N . LYS C 1 108 ? -8.737 25.941 -23.869 1.00 21.65 111 LYS C N 1
ATOM 9547 C CA . LYS C 1 108 ? -7.352 25.438 -23.684 1.00 22.19 111 LYS C CA 1
ATOM 9548 C C . LYS C 1 108 ? -6.361 26.235 -24.543 1.00 21.60 111 LYS C C 1
ATOM 9549 O O . LYS C 1 108 ? -6.611 26.455 -25.742 1.00 20.06 111 LYS C O 1
ATOM 9555 N N . ASP C 1 109 ? -5.241 26.661 -23.955 1.00 21.15 112 ASP C N 1
ATOM 9556 C CA . ASP C 1 109 ? -4.150 27.233 -24.756 1.00 22.30 112 ASP C CA 1
ATOM 9557 C C . ASP C 1 109 ? -2.752 26.728 -24.354 1.00 22.63 112 ASP C C 1
ATOM 9558 O O . ASP C 1 109 ? -1.746 27.378 -24.650 1.00 22.64 112 ASP C O 1
ATOM 9563 N N . ASP C 1 110 ? -2.696 25.554 -23.709 1.00 22.53 113 ASP C N 1
ATOM 9564 C CA . ASP C 1 110 ? -1.434 24.956 -23.302 1.00 22.87 113 ASP C CA 1
ATOM 9565 C C . ASP C 1 110 ? -0.751 24.303 -24.508 1.00 22.45 113 ASP C C 1
ATOM 9566 O O . ASP C 1 110 ? -1.397 24.065 -25.533 1.00 21.98 113 ASP C O 1
ATOM 9571 N N . LYS C 1 111 ? 0.539 23.995 -24.373 1.00 21.69 114 LYS C N 1
ATOM 9572 C CA . LYS C 1 111 ? 1.337 23.501 -25.515 1.00 21.22 114 LYS C CA 1
ATOM 9573 C C . LYS C 1 111 ? 0.781 22.235 -26.123 1.00 20.64 114 LYS C C 1
ATOM 9574 O O . LYS C 1 111 ? 0.675 22.141 -27.354 1.00 20.44 114 LYS C O 1
ATOM 9580 N N . LEU C 1 112 ? 0.425 21.265 -25.271 1.00 19.97 115 LEU C N 1
ATOM 9581 C CA . LEU C 1 112 ? -0.195 20.027 -25.761 1.00 19.51 115 LEU C CA 1
ATOM 9582 C C . LEU C 1 112 ? -1.453 20.297 -26.597 1.00 19.26 115 LEU C C 1
ATOM 9583 O O . LEU C 1 112 ? -1.553 19.832 -27.727 1.00 18.77 115 LEU C O 1
ATOM 9588 N N . ALA C 1 113 ? -2.415 21.026 -26.042 1.00 18.96 116 ALA C N 1
ATOM 9589 C CA . ALA C 1 113 ? -3.600 21.417 -26.814 1.00 19.09 116 ALA C CA 1
ATOM 9590 C C . ALA C 1 113 ? -3.297 22.129 -28.172 1.00 19.07 116 ALA C C 1
ATOM 9591 O O . ALA C 1 113 ? -3.953 21.866 -29.197 1.00 17.69 116 ALA C O 1
ATOM 9593 N N . ARG C 1 114 ? -2.311 23.019 -28.174 1.00 19.23 117 ARG C N 1
ATOM 9594 C CA . ARG C 1 114 ? -1.970 23.780 -29.386 1.00 19.79 117 ARG C CA 1
ATOM 9595 C C . ARG C 1 114 ? -1.322 22.905 -30.444 1.00 20.57 117 ARG C C 1
ATOM 9596 O O . ARG C 1 114 ? -1.699 22.981 -31.613 1.00 20.67 117 ARG C O 1
ATOM 9604 N N . ILE C 1 115 ? -0.404 22.033 -30.028 1.00 20.32 118 ILE C N 1
ATOM 9605 C CA . ILE C 1 115 ? 0.251 21.119 -30.956 1.00 20.43 118 ILE C CA 1
ATOM 9606 C C . ILE C 1 115 ? -0.763 20.138 -31.536 1.00 20.58 118 ILE C C 1
ATOM 9607 O O . ILE C 1 115 ? -0.743 19.893 -32.726 1.00 20.54 118 ILE C O 1
ATOM 9612 N N . THR C 1 116 ? -1.661 19.593 -30.712 1.00 20.88 119 THR C N 1
ATOM 9613 C CA . THR C 1 116 ? -2.641 18.598 -31.218 1.00 20.82 119 THR C CA 1
ATOM 9614 C C . THR C 1 116 ? -3.758 19.213 -32.075 1.00 21.37 119 THR C C 1
ATOM 9615 O O . THR C 1 116 ? -4.567 18.487 -32.676 1.00 21.33 119 THR C O 1
ATOM 9619 N N . HIS C 1 117 ? -3.820 20.544 -32.138 1.00 21.09 120 HIS C N 1
ATOM 9620 C CA . HIS C 1 117 ? -4.837 21.180 -32.971 1.00 21.63 120 HIS C CA 1
ATOM 9621 C C . HIS C 1 117 ? -4.174 21.974 -34.086 1.00 21.87 120 HIS C C 1
ATOM 9622 O O . HIS C 1 117 ? -4.743 22.923 -34.609 1.00 21.37 120 HIS C O 1
ATOM 9629 N N . THR C 1 118 ? -2.978 21.505 -34.476 1.00 22.51 121 THR C N 1
ATOM 9630 C CA . THR C 1 118 ? -2.139 22.115 -35.535 1.00 22.60 121 THR C CA 1
ATOM 9631 C C . THR C 1 118 ? -2.015 21.177 -36.731 1.00 22.73 121 THR C C 1
ATOM 9632 O O . THR C 1 118 ? -2.261 21.572 -37.884 1.00 22.33 121 THR C O 1
ATOM 9636 N N . PHE C 1 119 ? -1.656 19.939 -36.442 1.00 22.32 122 PHE C N 1
ATOM 9637 C CA . PHE C 1 119 ? -1.183 18.992 -37.442 1.00 23.21 122 PHE C CA 1
ATOM 9638 C C . PHE C 1 119 ? -2.243 17.909 -37.708 1.00 23.65 122 PHE C C 1
ATOM 9639 O O . PHE C 1 119 ? -2.909 17.426 -36.777 1.00 24.76 122 PHE C O 1
ATOM 9647 N N . GLY C 1 120 ? -2.392 17.527 -38.973 1.00 22.37 123 GLY C N 1
ATOM 9648 C CA . GLY C 1 120 ? -3.161 16.339 -39.302 1.00 20.31 123 GLY C CA 1
ATOM 9649 C C . GLY C 1 120 ? -2.283 15.096 -39.215 1.00 19.50 123 GLY C C 1
ATOM 9650 O O . GLY C 1 120 ? -1.314 15.043 -38.448 1.00 19.05 123 GLY C O 1
ATOM 9651 N N . LYS C 1 121 ? -2.599 14.098 -40.024 1.00 19.28 124 LYS C N 1
ATOM 9652 C CA . LYS C 1 121 ? -1.886 12.832 -39.905 1.00 19.54 124 LYS C CA 1
ATOM 9653 C C . LYS C 1 121 ? -1.194 12.441 -41.212 1.00 19.69 124 LYS C C 1
ATOM 9654 O O . LYS C 1 121 ? -0.957 11.271 -41.476 1.00 19.79 124 LYS C O 1
ATOM 9660 N N . SER C 1 122 ? -0.795 13.444 -41.988 1.00 20.39 125 SER C N 1
ATOM 9661 C CA . SER C 1 122 ? 0.001 13.216 -43.198 1.00 20.69 125 SER C CA 1
ATOM 9662 C C . SER C 1 122 ? 1.443 12.912 -42.798 1.00 21.29 125 SER C C 1
ATOM 9663 O O . SER C 1 122 ? 1.863 13.186 -41.652 1.00 21.49 125 SER C O 1
ATOM 9666 N N . LEU C 1 123 ? 2.198 12.347 -43.744 1.00 21.33 126 LEU C N 1
ATOM 9667 C CA . LEU C 1 123 ? 3.629 12.096 -43.540 1.00 21.08 126 LEU C CA 1
ATOM 9668 C C . LEU C 1 123 ? 4.326 13.405 -43.188 1.00 21.03 126 LEU C C 1
ATOM 9669 O O . LEU C 1 123 ? 5.088 13.452 -42.232 1.00 20.87 126 LEU C O 1
ATOM 9674 N N . ARG C 1 124 ? 4.072 14.448 -43.970 1.00 21.39 127 ARG C N 1
ATOM 9675 C CA . ARG C 1 124 ? 4.645 15.778 -43.726 1.00 22.69 127 ARG C CA 1
ATOM 9676 C C . ARG C 1 124 ? 4.315 16.286 -42.310 1.00 22.12 127 ARG C C 1
ATOM 9677 O O . ARG C 1 124 ? 5.171 16.878 -41.644 1.00 21.70 127 ARG C O 1
ATOM 9685 N N . ASP C 1 125 ? 3.077 16.062 -41.865 1.00 21.71 128 ASP C N 1
ATOM 9686 C CA . ASP C 1 125 ? 2.672 16.423 -40.498 1.00 22.20 128 ASP C CA 1
ATOM 9687 C C . ASP C 1 125 ? 3.467 15.664 -39.458 1.00 21.66 128 ASP C C 1
ATOM 9688 O O . ASP C 1 125 ? 3.955 16.264 -38.508 1.00 21.40 128 ASP C O 1
ATOM 9693 N N . LEU C 1 126 ? 3.618 14.341 -39.641 1.00 21.37 129 LEU C N 1
ATOM 9694 C CA . LEU C 1 126 ? 4.333 13.557 -38.647 1.00 21.29 129 LEU C CA 1
ATOM 9695 C C . LEU C 1 126 ? 5.819 13.921 -38.594 1.00 20.96 129 LEU C C 1
ATOM 9696 O O . LEU C 1 126 ? 6.375 14.027 -37.508 1.00 20.84 129 LEU C O 1
ATOM 9701 N N . ILE C 1 127 ? 6.440 14.129 -39.758 1.00 20.48 130 ILE C N 1
ATOM 9702 C CA . ILE C 1 127 ? 7.863 14.475 -39.833 1.00 20.40 130 ILE C CA 1
ATOM 9703 C C . ILE C 1 127 ? 8.108 15.769 -39.056 1.00 19.91 130 ILE C C 1
ATOM 9704 O O . ILE C 1 127 ? 9.011 15.852 -38.234 1.00 19.87 130 ILE C O 1
ATOM 9709 N N . ARG C 1 128 ? 7.268 16.764 -39.316 1.00 20.05 131 ARG C N 1
ATOM 9710 C CA . ARG C 1 128 ? 7.425 18.089 -38.735 1.00 19.85 131 ARG C CA 1
ATOM 9711 C C . ARG C 1 128 ? 7.260 18.107 -37.219 1.00 20.35 131 ARG C C 1
ATOM 9712 O O . ARG C 1 128 ? 8.062 18.719 -36.502 1.00 20.24 131 ARG C O 1
ATOM 9720 N N . VAL C 1 129 ? 6.211 17.460 -36.723 1.00 20.41 132 VAL C N 1
ATOM 9721 C CA . VAL C 1 129 ? 5.978 17.450 -35.276 1.00 20.85 132 VAL C CA 1
ATOM 9722 C C . VAL C 1 129 ? 7.079 16.643 -34.547 1.00 20.69 132 VAL C C 1
ATOM 9723 O O . VAL C 1 129 ? 7.523 17.031 -33.469 1.00 20.29 132 VAL C O 1
ATOM 9727 N N . ARG C 1 130 ? 7.545 15.545 -35.164 1.00 20.91 133 ARG C N 1
ATOM 9728 C CA . ARG C 1 130 ? 8.604 14.707 -34.581 1.00 21.33 133 ARG C CA 1
ATOM 9729 C C . ARG C 1 130 ? 9.964 15.435 -34.433 1.00 21.80 133 ARG C C 1
ATOM 9730 O O . ARG C 1 130 ? 10.782 15.073 -33.576 1.00 21.58 133 ARG C O 1
ATOM 9738 N N . ILE C 1 131 ? 10.199 16.452 -35.261 1.00 22.18 134 ILE C N 1
ATOM 9739 C CA . ILE C 1 131 ? 11.404 17.275 -35.135 1.00 22.93 134 ILE C CA 1
ATOM 9740 C C . ILE C 1 131 ? 11.150 18.651 -34.477 1.00 23.26 134 ILE C C 1
ATOM 9741 O O . ILE C 1 131 ? 12.036 19.496 -34.462 1.00 23.09 134 ILE C O 1
ATOM 9746 N N . GLY C 1 132 ? 9.944 18.858 -33.949 1.00 24.31 135 GLY C N 1
ATOM 9747 C CA . GLY C 1 132 ? 9.609 20.090 -33.220 1.00 25.42 135 GLY C CA 1
ATOM 9748 C C . GLY C 1 132 ? 9.381 21.330 -34.067 1.00 26.58 135 GLY C C 1
ATOM 9749 O O . GLY C 1 132 ? 9.464 22.460 -33.556 1.00 26.57 135 GLY C O 1
ATOM 9750 N N . GLN C 1 133 ? 9.089 21.141 -35.352 1.00 26.58 136 GLN C N 1
ATOM 9751 C CA . GLN C 1 133 ? 8.837 22.261 -36.252 1.00 27.87 136 GLN C CA 1
ATOM 9752 C C . GLN C 1 133 ? 7.347 22.682 -36.213 1.00 27.04 136 GLN C C 1
ATOM 9753 O O . GLN C 1 133 ? 6.538 22.188 -36.990 1.00 26.63 136 GLN C O 1
ATOM 9759 N N . VAL C 1 134 ? 7.000 23.581 -35.290 1.00 27.25 137 VAL C N 1
ATOM 9760 C CA . VAL C 1 134 ? 5.607 24.016 -35.097 1.00 27.52 137 VAL C CA 1
ATOM 9761 C C . VAL C 1 134 ? 5.510 25.515 -35.381 1.00 28.41 137 VAL C C 1
ATOM 9762 O O . VAL C 1 134 ? 5.685 26.337 -34.485 1.00 28.47 137 VAL C O 1
ATOM 9766 N N . LYS C 1 135 ? 5.245 25.866 -36.632 1.00 29.02 138 LYS C N 1
ATOM 9767 C CA . LYS C 1 135 ? 5.313 27.259 -37.042 1.00 29.57 138 LYS C CA 1
ATOM 9768 C C . LYS C 1 135 ? 3.984 28.012 -36.922 1.00 29.17 138 LYS C C 1
ATOM 9769 O O . LYS C 1 135 ? 3.988 29.192 -36.649 1.00 29.08 138 LYS C O 1
ATOM 9775 N N . ASN C 1 136 ? 2.853 27.346 -37.124 1.00 28.96 139 ASN C N 1
ATOM 9776 C CA . ASN C 1 136 ? 1.572 28.062 -36.997 1.00 28.76 139 ASN C CA 1
ATOM 9777 C C . ASN C 1 136 ? 0.560 27.288 -36.152 1.00 27.52 139 ASN C C 1
ATOM 9778 O O . ASN C 1 136 ? -0.314 26.620 -36.696 1.00 27.69 139 ASN C O 1
ATOM 9783 N N . ALA C 1 137 ? 0.670 27.364 -34.828 1.00 25.12 140 ALA C N 1
ATOM 9784 C CA . ALA C 1 137 ? -0.332 26.726 -33.962 1.00 23.16 140 ALA C CA 1
ATOM 9785 C C . ALA C 1 137 ? -1.519 27.691 -33.788 1.00 22.31 140 ALA C C 1
ATOM 9786 O O . ALA C 1 137 ? -1.328 28.900 -33.899 1.00 21.96 140 ALA C O 1
ATOM 9788 N N . PRO C 1 138 ? -2.733 27.169 -33.510 1.00 21.01 141 PRO C N 1
ATOM 9789 C CA . PRO C 1 138 ? -3.836 28.065 -33.156 1.00 20.31 141 PRO C CA 1
ATOM 9790 C C . PRO C 1 138 ? -3.558 28.733 -31.809 1.00 20.47 141 PRO C C 1
ATOM 9791 O O . PRO C 1 138 ? -2.723 28.251 -31.016 1.00 20.26 141 PRO C O 1
ATOM 9795 N N . ASP C 1 139 ? -4.250 29.835 -31.555 1.00 20.17 142 ASP C N 1
ATOM 9796 C CA . ASP C 1 139 ? -4.015 30.600 -30.332 1.00 20.13 142 ASP C CA 1
ATOM 9797 C C . ASP C 1 139 ? -4.833 30.065 -29.177 1.00 19.94 142 ASP C C 1
ATOM 9798 O O . ASP C 1 139 ? -4.480 30.265 -28.004 1.00 20.10 142 ASP C O 1
ATOM 9803 N N . LEU C 1 140 ? -5.897 29.337 -29.515 1.00 18.91 143 LEU C N 1
ATOM 9804 C CA . LEU C 1 140 ? -6.857 28.838 -28.542 1.00 18.42 143 LEU C CA 1
ATOM 9805 C C . LEU C 1 140 ? -7.686 27.667 -29.101 1.00 18.06 143 LEU C C 1
ATOM 9806 O O . LEU C 1 140 ? -8.067 27.636 -30.294 1.00 17.28 143 LEU C O 1
ATOM 9811 N N . ILE C 1 141 ? -8.029 26.767 -28.191 1.00 17.88 144 ILE C N 1
ATOM 9812 C CA . ILE C 1 141 ? -8.866 25.611 -28.510 1.00 17.35 144 ILE C CA 1
ATOM 9813 C C . ILE C 1 141 ? -10.148 25.776 -27.686 1.00 18.27 144 ILE C C 1
ATOM 9814 O O . ILE C 1 141 ? -10.082 26.074 -26.471 1.00 18.13 144 ILE C O 1
ATOM 9819 N N . VAL C 1 142 ? -11.299 25.673 -28.346 1.00 17.25 145 VAL C N 1
ATOM 9820 C CA . VAL C 1 142 ? -12.601 25.686 -27.666 1.00 17.59 145 VAL C CA 1
ATOM 9821 C C . VAL C 1 142 ? -13.306 24.347 -27.924 1.00 18.35 145 VAL C C 1
ATOM 9822 O O . VAL C 1 142 ? -13.332 23.880 -29.075 1.00 18.23 145 VAL C O 1
ATOM 9826 N N . LEU C 1 143 ? -13.891 23.760 -26.872 1.00 18.38 146 LEU C N 1
ATOM 9827 C CA . LEU C 1 143 ? -14.604 22.473 -26.997 1.00 18.79 146 LEU C CA 1
ATOM 9828 C C . LEU C 1 143 ? -16.074 22.675 -26.596 1.00 19.23 146 LEU C C 1
ATOM 9829 O O . LEU C 1 143 ? -16.407 22.529 -25.418 1.00 18.84 146 LEU C O 1
ATOM 9834 N N . PRO C 1 144 ? -16.957 23.021 -27.578 1.00 19.22 147 PRO C N 1
ATOM 9835 C CA . PRO C 1 144 ? -18.384 23.260 -27.322 1.00 19.13 147 PRO C CA 1
ATOM 9836 C C . PRO C 1 144 ? -19.116 21.993 -26.939 1.00 18.97 147 PRO C C 1
ATOM 9837 O O . PRO C 1 144 ? -18.722 20.922 -27.356 1.00 19.17 147 PRO C O 1
ATOM 9841 N N . HIS C 1 145 ? -20.183 22.129 -26.155 1.00 19.48 148 HIS C N 1
ATOM 9842 C CA . HIS C 1 145 ? -20.968 20.963 -25.700 1.00 19.42 148 HIS C CA 1
ATOM 9843 C C . HIS C 1 145 ? -22.316 20.769 -26.428 1.00 19.56 148 HIS C C 1
ATOM 9844 O O . HIS C 1 145 ? -23.000 19.775 -26.198 1.00 19.56 148 HIS C O 1
ATOM 9851 N N . SER C 1 146 ? -22.713 21.727 -27.269 1.00 19.27 149 SER C N 1
ATOM 9852 C CA . SER C 1 146 ? -24.035 21.693 -27.913 1.00 18.99 149 SER C CA 1
ATOM 9853 C C . SER C 1 146 ? -24.109 22.619 -29.119 1.00 19.20 149 SER C C 1
ATOM 9854 O O . SER C 1 146 ? -23.276 23.553 -29.276 1.00 19.26 149 SER C O 1
ATOM 9857 N N . HIS C 1 147 ? -25.131 22.383 -29.943 1.00 18.39 150 HIS C N 1
ATOM 9858 C CA . HIS C 1 147 ? -25.416 23.220 -31.106 1.00 18.72 150 HIS C CA 1
ATOM 9859 C C . HIS C 1 147 ? -25.455 24.730 -30.740 1.00 18.77 150 HIS C C 1
ATOM 9860 O O . HIS C 1 147 ? -24.848 25.559 -31.429 1.00 18.58 150 HIS C O 1
ATOM 9867 N N . GLU C 1 148 ? -26.171 25.051 -29.664 1.00 18.88 151 GLU C N 1
ATOM 9868 C CA . GLU C 1 148 ? -26.387 26.429 -29.226 1.00 19.48 151 GLU C CA 1
ATOM 9869 C C . GLU C 1 148 ? -25.070 27.106 -28.821 1.00 18.65 151 GLU C C 1
ATOM 9870 O O . GLU C 1 148 ? -24.897 28.304 -29.036 1.00 18.05 151 GLU C O 1
ATOM 9876 N N . GLU C 1 149 ? -24.147 26.336 -28.230 1.00 18.00 152 GLU C N 1
ATOM 9877 C CA . GLU C 1 149 ? -22.784 26.833 -27.908 1.00 18.34 152 GLU C CA 1
ATOM 9878 C C . GLU C 1 149 ? -21.926 27.094 -29.168 1.00 17.70 152 GLU C C 1
ATOM 9879 O O . GLU C 1 149 ? -21.160 28.088 -29.222 1.00 16.72 152 GLU C O 1
ATOM 9885 N N . VAL C 1 150 ? -22.042 26.214 -30.175 1.00 16.67 153 VAL C N 1
ATOM 9886 C CA . VAL C 1 150 ? -21.420 26.479 -31.485 1.00 16.88 153 VAL C CA 1
ATOM 9887 C C . VAL C 1 150 ? -21.964 27.774 -32.111 1.00 17.55 153 VAL C C 1
ATOM 9888 O O . VAL C 1 150 ? -21.171 28.608 -32.621 1.00 17.30 153 VAL C O 1
ATOM 9892 N N . GLU C 1 151 ? -23.291 27.950 -32.065 1.00 17.44 154 GLU C N 1
ATOM 9893 C CA . GLU C 1 151 ? -23.933 29.214 -32.490 1.00 19.21 154 GLU C CA 1
ATOM 9894 C C . GLU C 1 151 ? -23.360 30.452 -31.793 1.00 18.62 154 GLU C C 1
ATOM 9895 O O . GLU C 1 151 ? -23.083 31.454 -32.463 1.00 18.28 154 GLU C O 1
ATOM 9901 N N . ARG C 1 152 ? -23.189 30.383 -30.464 1.00 18.35 155 ARG C N 1
ATOM 9902 C CA . ARG C 1 152 ? -22.590 31.470 -29.718 1.00 18.54 155 ARG C CA 1
ATOM 9903 C C . ARG C 1 152 ? -21.146 31.728 -30.133 1.00 17.84 155 ARG C C 1
ATOM 9904 O O . ARG C 1 152 ? -20.746 32.875 -30.338 1.00 17.51 155 ARG C O 1
ATOM 9912 N N . LEU C 1 153 ? -20.362 30.657 -30.247 1.00 17.82 156 LEU C N 1
ATOM 9913 C CA . LEU C 1 153 ? -18.948 30.757 -30.580 1.00 17.28 156 LEU C CA 1
ATOM 9914 C C . LEU C 1 153 ? -18.742 31.405 -31.952 1.00 17.24 156 LEU C C 1
ATOM 9915 O O . LEU C 1 153 ? -17.884 32.288 -32.132 1.00 16.44 156 LEU C O 1
ATOM 9920 N N . VAL C 1 154 ? -19.524 30.951 -32.925 1.00 17.03 157 VAL C N 1
ATOM 9921 C CA . VAL C 1 154 ? -19.422 31.457 -34.285 1.00 17.13 157 VAL C CA 1
ATOM 9922 C C . VAL C 1 154 ? -19.881 32.941 -34.351 1.00 17.34 157 VAL C C 1
ATOM 9923 O O . VAL C 1 154 ? -19.242 33.762 -35.026 1.00 17.47 157 VAL C O 1
ATOM 9927 N N . GLN C 1 155 ? -20.961 33.279 -33.651 1.00 17.46 158 GLN C N 1
ATOM 9928 C CA . GLN C 1 155 ? -21.406 34.684 -33.562 1.00 17.96 158 GLN C CA 1
ATOM 9929 C C . GLN C 1 155 ? -20.310 35.619 -32.971 1.00 17.38 158 GLN C C 1
ATOM 9930 O O . GLN C 1 155 ? -20.063 36.720 -33.496 1.00 17.19 158 GLN C O 1
ATOM 9936 N N . LEU C 1 156 ? -19.678 35.172 -31.885 1.00 17.17 159 LEU C N 1
ATOM 9937 C CA . LEU C 1 156 ? -18.538 35.851 -31.281 1.00 17.07 159 LEU C CA 1
ATOM 9938 C C . LEU C 1 156 ? -17.351 35.974 -32.223 1.00 16.90 159 LEU C C 1
ATOM 9939 O O . LEU C 1 156 ? -16.788 37.069 -32.364 1.00 16.87 159 LEU C O 1
ATOM 9944 N N . ALA C 1 157 ? -16.978 34.872 -32.870 1.00 16.47 160 ALA C N 1
ATOM 9945 C CA . ALA C 1 157 ? -15.859 34.905 -33.787 1.00 16.36 160 ALA C CA 1
ATOM 9946 C C . ALA C 1 157 ? -16.114 35.900 -34.915 1.00 16.86 160 ALA C C 1
ATOM 9947 O O . ALA C 1 157 ? -15.231 36.705 -35.250 1.00 16.32 160 ALA C O 1
ATOM 9949 N N . HIS C 1 158 ? -17.322 35.879 -35.482 1.00 17.35 161 HIS C N 1
ATOM 9950 C CA . HIS C 1 158 ? -17.678 36.861 -36.516 1.00 17.85 161 HIS C CA 1
ATOM 9951 C C . HIS C 1 158 ? -17.588 38.319 -36.035 1.00 17.81 161 HIS C C 1
ATOM 9952 O O . HIS C 1 158 ? -17.011 39.170 -36.721 1.00 17.77 161 HIS C O 1
ATOM 9959 N N . LYS C 1 159 ? -18.149 38.598 -34.863 1.00 17.72 162 LYS C N 1
ATOM 9960 C CA . LYS C 1 159 ? -18.107 39.922 -34.259 1.00 17.99 162 LYS C CA 1
ATOM 9961 C C . LYS C 1 159 ? -16.684 40.466 -34.105 1.00 17.81 162 LYS C C 1
ATOM 9962 O O . LYS C 1 159 ? -16.426 41.631 -34.403 1.00 17.22 162 LYS C O 1
ATOM 9968 N N . TYR C 1 160 ? -15.774 39.618 -33.642 1.00 18.34 163 TYR C N 1
ATOM 9969 C CA . TYR C 1 160 ? -14.399 40.028 -33.329 1.00 19.10 163 TYR C CA 1
ATOM 9970 C C . TYR C 1 160 ? -13.403 39.751 -34.463 1.00 19.60 163 TYR C C 1
ATOM 9971 O O . TYR C 1 160 ? -12.226 40.049 -34.316 1.00 19.89 163 TYR C O 1
ATOM 9980 N N . ASN C 1 161 ? -13.878 39.216 -35.591 1.00 18.56 164 ASN C N 1
ATOM 9981 C CA . ASN C 1 161 ? -12.994 38.868 -36.719 1.00 18.61 164 ASN C CA 1
ATOM 9982 C C . ASN C 1 161 ? -11.867 37.902 -36.316 1.00 17.81 164 ASN C C 1
ATOM 9983 O O . ASN C 1 161 ? -10.662 38.208 -36.461 1.00 17.32 164 ASN C O 1
ATOM 9988 N N . VAL C 1 162 ? -12.289 36.771 -35.746 1.00 16.82 165 VAL C N 1
ATOM 9989 C CA . VAL C 1 162 ? -11.422 35.661 -35.310 1.00 16.72 165 VAL C CA 1
ATOM 9990 C C . VAL C 1 162 ? -11.574 34.448 -36.260 1.00 17.66 165 VAL C C 1
ATOM 9991 O O . VAL C 1 162 ? -12.694 33.949 -36.477 1.00 18.16 165 VAL C O 1
ATOM 9995 N N . VAL C 1 163 ? -10.454 33.961 -36.796 1.00 17.22 166 VAL C N 1
ATOM 9996 C CA . VAL C 1 163 ? -10.447 32.746 -37.637 1.00 18.17 166 VAL C CA 1
ATOM 9997 C C . VAL C 1 163 ? -10.878 31.540 -36.798 1.00 17.86 166 VAL C C 1
ATOM 9998 O O . VAL C 1 163 ? -10.392 31.352 -35.667 1.00 17.08 166 VAL C O 1
ATOM 10002 N N . ILE C 1 164 ? -11.797 30.739 -37.344 1.00 18.64 167 ILE C N 1
ATOM 10003 C CA . ILE C 1 164 ? -12.231 29.486 -36.677 1.00 19.71 167 ILE C CA 1
ATOM 10004 C C . ILE C 1 164 ? -11.994 28.303 -37.609 1.00 19.48 167 ILE C C 1
ATOM 10005 O O . ILE C 1 164 ? -12.291 28.389 -38.821 1.00 19.58 167 ILE C O 1
ATOM 10010 N N . ILE C 1 165 ? -11.423 27.221 -37.071 1.00 18.82 168 ILE C N 1
ATOM 10011 C CA . ILE C 1 165 ? -11.182 25.996 -37.853 1.00 19.47 168 ILE C CA 1
ATOM 10012 C C . ILE C 1 165 ? -11.763 24.838 -37.059 1.00 19.37 168 ILE C C 1
ATOM 10013 O O . ILE C 1 165 ? -11.206 24.486 -35.991 1.00 19.55 168 ILE C O 1
ATOM 10018 N N . PRO C 1 166 ? -12.870 24.238 -37.557 1.00 20.08 169 PRO C N 1
ATOM 10019 C CA . PRO C 1 166 ? -13.421 23.058 -36.859 1.00 20.07 169 PRO C CA 1
ATOM 10020 C C . PRO C 1 166 ? -12.525 21.827 -37.047 1.00 20.99 169 PRO C C 1
ATOM 10021 O O . PRO C 1 166 ? -11.913 21.660 -38.114 1.00 19.97 169 PRO C O 1
ATOM 10025 N N . MET C 1 167 ? -12.463 20.989 -36.011 1.00 22.50 170 MET C N 1
ATOM 10026 C CA . MET C 1 167 ? -11.630 19.804 -35.989 1.00 25.04 170 MET C CA 1
ATOM 10027 C C . MET C 1 167 ? -12.487 18.614 -35.499 1.00 23.24 170 MET C C 1
ATOM 10028 O O . MET C 1 167 ? -13.255 18.740 -34.544 1.00 23.25 170 MET C O 1
ATOM 10033 N N . GLY C 1 168 ? -12.378 17.486 -36.185 1.00 22.06 171 GLY C N 1
ATOM 10034 C CA . GLY C 1 168 ? -12.923 16.235 -35.679 1.00 20.81 171 GLY C CA 1
ATOM 10035 C C . GLY C 1 168 ? -11.751 15.444 -35.154 1.00 20.98 171 GLY C C 1
ATOM 10036 O O . GLY C 1 168 ? -11.151 15.808 -34.128 1.00 21.40 171 GLY C O 1
ATOM 10037 N N . GLY C 1 169 ? -11.418 14.363 -35.846 1.00 20.92 172 GLY C N 1
ATOM 10038 C CA . GLY C 1 169 ? -10.262 13.518 -35.493 1.00 20.39 172 GLY C CA 1
ATOM 10039 C C . GLY C 1 169 ? -8.886 14.097 -35.868 1.00 19.85 172 GLY C C 1
ATOM 10040 O O . GLY C 1 169 ? -7.839 13.602 -35.401 1.00 19.28 172 GLY C O 1
ATOM 10041 N N . GLY C 1 170 ? -8.866 15.145 -36.702 1.00 19.60 173 GLY C N 1
ATOM 10042 C CA . GLY C 1 170 ? -7.594 15.653 -37.244 1.00 20.10 173 GLY C CA 1
ATOM 10043 C C . GLY C 1 170 ? -6.829 14.579 -38.035 1.00 20.62 173 GLY C C 1
ATOM 10044 O O . GLY C 1 170 ? -5.575 14.589 -38.051 1.00 21.15 173 GLY C O 1
ATOM 10045 N N . SER C 1 171 ? -7.551 13.629 -38.656 1.00 20.64 174 SER C N 1
ATOM 10046 C CA . SER C 1 171 ? -6.897 12.519 -39.412 1.00 19.98 174 SER C CA 1
ATOM 10047 C C . SER C 1 171 ? -6.658 12.864 -40.899 1.00 19.79 174 SER C C 1
ATOM 10048 O O . SER C 1 171 ? -6.024 12.102 -41.618 1.00 20.66 174 SER C O 1
ATOM 10051 N N . ASN C 1 172 ? -7.151 14.007 -41.374 1.00 20.08 175 ASN C N 1
ATOM 10052 C CA . ASN C 1 172 ? -6.936 14.389 -42.773 1.00 19.93 175 ASN C CA 1
ATOM 10053 C C . ASN C 1 172 ? -5.449 14.494 -43.116 1.00 20.27 175 ASN C C 1
ATOM 10054 O O . ASN C 1 172 ? -4.620 14.833 -42.266 1.00 20.34 175 ASN C O 1
ATOM 10059 N N . ILE C 1 173 ? -5.124 14.235 -44.378 1.00 20.74 176 ILE C N 1
ATOM 10060 C CA . ILE C 1 173 ? -3.742 14.215 -44.838 1.00 21.82 176 ILE C CA 1
ATOM 10061 C C . ILE C 1 173 ? -3.431 15.332 -45.843 1.00 22.44 176 ILE C C 1
ATOM 10062 O O . ILE C 1 173 ? -2.428 15.255 -46.586 1.00 21.34 176 ILE C O 1
ATOM 10067 N N . VAL C 1 174 ? -4.287 16.354 -45.850 1.00 22.34 177 VAL C N 1
ATOM 10068 C CA . VAL C 1 174 ? -4.172 17.461 -46.797 1.00 23.65 177 VAL C CA 1
ATOM 10069 C C . VAL C 1 174 ? -3.912 18.830 -46.125 1.00 23.69 177 VAL C C 1
ATOM 10070 O O . VAL C 1 174 ? -3.962 19.876 -46.781 1.00 24.41 177 VAL C O 1
ATOM 10074 N N . GLY C 1 175 ? -3.580 18.818 -44.835 1.00 22.63 178 GLY C N 1
ATOM 10075 C CA . GLY C 1 175 ? -3.311 20.069 -44.095 1.00 22.37 178 GLY C CA 1
ATOM 10076 C C . GLY C 1 175 ? -4.587 20.898 -43.898 1.00 21.89 178 GLY C C 1
ATOM 10077 O O . GLY C 1 175 ? -4.519 22.128 -43.726 1.00 21.79 178 GLY C O 1
ATOM 10078 N N . ALA C 1 176 ? -5.748 20.236 -43.900 1.00 21.38 179 ALA C N 1
ATOM 10079 C CA . ALA C 1 176 ? -7.058 20.945 -43.875 1.00 21.77 179 ALA C CA 1
ATOM 10080 C C . ALA C 1 176 ? -7.361 21.681 -42.559 1.00 22.04 179 ALA C C 1
ATOM 10081 O O . ALA C 1 176 ? -8.116 22.661 -42.560 1.00 22.40 179 ALA C O 1
ATOM 10083 N N . ILE C 1 177 ? -6.775 21.241 -41.450 1.00 22.35 180 ILE C N 1
ATOM 10084 C CA . ILE C 1 177 ? -6.952 21.982 -40.155 1.00 23.11 180 ILE C CA 1
ATOM 10085 C C . ILE C 1 177 ? -5.801 22.908 -39.777 1.00 23.20 180 ILE C C 1
ATOM 10086 O O . ILE C 1 177 ? -5.883 23.597 -38.777 1.00 23.53 180 ILE C O 1
ATOM 10091 N N . GLU C 1 178 ? -4.709 22.902 -40.533 1.00 23.37 181 GLU C N 1
ATOM 10092 C CA . GLU C 1 178 ? -3.541 23.676 -40.139 1.00 24.30 181 GLU C CA 1
ATOM 10093 C C . GLU C 1 178 ? -3.784 25.157 -40.409 1.00 24.35 181 GLU C C 1
ATOM 10094 O O . GLU C 1 178 ? -4.192 25.493 -41.510 1.00 23.71 181 GLU C O 1
ATOM 10100 N N . PRO C 1 179 ? -3.601 26.026 -39.389 1.00 24.79 182 PRO C N 1
ATOM 10101 C CA . PRO C 1 179 ? -3.676 27.470 -39.686 1.00 25.70 182 PRO C CA 1
ATOM 10102 C C . PRO C 1 179 ? -2.658 27.919 -40.738 1.00 26.43 182 PRO C C 1
ATOM 10103 O O . PRO C 1 179 ? -1.526 27.422 -40.790 1.00 25.63 182 PRO C O 1
ATOM 10107 N N . VAL C 1 180 ? -3.070 28.881 -41.553 1.00 28.51 183 VAL C N 1
ATOM 10108 C CA . VAL C 1 180 ? -2.229 29.385 -42.630 1.00 30.59 183 VAL C CA 1
ATOM 10109 C C . VAL C 1 180 ? -1.695 30.768 -42.268 1.00 31.80 183 VAL C C 1
ATOM 10110 O O . VAL C 1 180 ? -0.511 31.050 -42.448 1.00 32.11 183 VAL C O 1
ATOM 10114 N N . SER C 1 181 ? -2.555 31.633 -41.754 1.00 33.26 184 SER C N 1
ATOM 10115 C CA . SER C 1 181 ? -2.079 32.935 -41.317 1.00 34.74 184 SER C CA 1
ATOM 10116 C C . SER C 1 181 ? -1.771 32.896 -39.824 1.00 35.37 184 SER C C 1
ATOM 10117 O O . SER C 1 181 ? -2.193 31.979 -39.098 1.00 36.26 184 SER C O 1
ATOM 10120 N N . ASN C 1 182 ? -0.960 33.856 -39.404 1.00 35.42 185 ASN C N 1
ATOM 10121 C CA . ASN C 1 182 ? -0.840 34.219 -38.004 1.00 35.04 185 ASN C CA 1
ATOM 10122 C C . ASN C 1 182 ? -1.270 35.680 -37.842 1.00 33.76 185 ASN C C 1
ATOM 10123 O O . ASN C 1 182 ? -0.992 36.293 -36.824 1.00 33.96 185 ASN C O 1
ATOM 10128 N N . GLU C 1 183 ? -1.950 36.229 -38.846 1.00 32.11 186 GLU C N 1
ATOM 10129 C CA . GLU C 1 183 ? -2.307 37.657 -38.839 1.00 30.63 186 GLU C CA 1
ATOM 10130 C C . GLU C 1 183 ? -3.493 37.927 -37.903 1.00 28.88 186 GLU C C 1
ATOM 10131 O O . GLU C 1 183 ? -3.499 38.907 -37.155 1.00 28.67 186 GLU C O 1
ATOM 10137 N N . ARG C 1 184 ? -4.489 37.048 -37.933 1.00 26.57 187 ARG C N 1
ATOM 10138 C CA . ARG C 1 184 ? -5.632 37.170 -37.033 1.00 24.22 187 ARG C CA 1
ATOM 10139 C C . ARG C 1 184 ? -5.502 36.151 -35.916 1.00 23.32 187 ARG C C 1
ATOM 10140 O O . ARG C 1 184 ? -4.797 35.145 -36.081 1.00 22.65 187 ARG C O 1
ATOM 10148 N N . PHE C 1 185 ? -6.179 36.414 -34.795 1.00 22.09 188 PHE C N 1
ATOM 10149 C CA . PHE C 1 185 ? -6.297 35.449 -33.695 1.00 21.52 188 PHE C CA 1
ATOM 10150 C C . PHE C 1 185 ? -6.986 34.213 -34.280 1.00 20.96 188 PHE C C 1
ATOM 10151 O O . PHE C 1 185 ? -7.948 34.350 -35.031 1.00 20.02 188 PHE C O 1
ATOM 10159 N N . THR C 1 186 ? -6.481 33.006 -33.996 1.00 21.26 189 THR C N 1
ATOM 10160 C CA . THR C 1 186 ? -7.181 31.801 -34.490 1.00 21.94 189 THR C CA 1
ATOM 10161 C C . THR C 1 186 ? -7.579 30.746 -33.450 1.00 21.71 189 THR C C 1
ATOM 10162 O O . THR C 1 186 ? -6.823 30.420 -32.518 1.00 22.02 189 THR C O 1
ATOM 10166 N N . VAL C 1 187 ? -8.799 30.236 -33.630 1.00 20.09 190 VAL C N 1
ATOM 10167 C CA . VAL C 1 187 ? -9.424 29.298 -32.728 1.00 19.50 190 VAL C CA 1
ATOM 10168 C C . VAL C 1 187 ? -9.663 27.974 -33.424 1.00 19.85 190 VAL C C 1
ATOM 10169 O O . VAL C 1 187 ? -10.268 27.924 -34.504 1.00 19.67 190 VAL C O 1
ATOM 10173 N N . SER C 1 188 ? -9.176 26.905 -32.812 1.00 19.00 191 SER C N 1
ATOM 10174 C CA . SER C 1 188 ? -9.545 25.560 -33.210 1.00 18.74 191 SER C CA 1
ATOM 10175 C C . SER C 1 188 ? -10.781 25.106 -32.410 1.00 18.74 191 SER C C 1
ATOM 10176 O O . SER C 1 188 ? -10.761 25.070 -31.166 1.00 18.70 191 SER C O 1
ATOM 10179 N N . ILE C 1 189 ? -11.862 24.811 -33.130 1.00 18.97 192 ILE C N 1
ATOM 10180 C CA . ILE C 1 189 ? -13.102 24.309 -32.540 1.00 18.98 192 ILE C CA 1
ATOM 10181 C C . ILE C 1 189 ? -13.099 22.787 -32.617 1.00 19.05 192 ILE C C 1
ATOM 10182 O O . ILE C 1 189 ? -13.418 22.197 -33.667 1.00 18.26 192 ILE C O 1
ATOM 10187 N N . ASP C 1 190 ? -12.749 22.178 -31.488 1.00 18.94 193 ASP C N 1
ATOM 10188 C CA . ASP C 1 190 ? -12.661 20.712 -31.377 1.00 18.83 193 ASP C CA 1
ATOM 10189 C C . ASP C 1 190 ? -14.086 20.231 -31.087 1.00 19.16 193 ASP C C 1
ATOM 10190 O O . ASP C 1 190 ? -14.631 20.472 -29.986 1.00 19.17 193 ASP C O 1
ATOM 10195 N N . MET C 1 191 ? -14.679 19.526 -32.049 1.00 18.26 194 MET C N 1
ATOM 10196 C CA . MET C 1 191 ? -16.075 19.069 -31.934 1.00 18.67 194 MET C CA 1
ATOM 10197 C C . MET C 1 191 ? -16.310 17.796 -31.071 1.00 17.21 194 MET C C 1
ATOM 10198 O O . MET C 1 191 ? -17.451 17.367 -30.899 1.00 16.02 194 MET C O 1
ATOM 10203 N N . ARG C 1 192 ? -15.254 17.217 -30.516 1.00 17.29 195 ARG C N 1
ATOM 10204 C CA . ARG C 1 192 ? -15.362 15.834 -29.993 1.00 17.27 195 ARG C CA 1
ATOM 10205 C C . ARG C 1 192 ? -16.083 15.646 -28.650 1.00 17.13 195 ARG C C 1
ATOM 10206 O O . ARG C 1 192 ? -16.398 14.512 -28.285 1.00 15.92 195 ARG C O 1
ATOM 10214 N N . ARG C 1 193 ? -16.368 16.746 -27.937 1.00 16.94 196 ARG C N 1
ATOM 10215 C CA . ARG C 1 193 ? -17.342 16.687 -26.819 1.00 17.73 196 ARG C CA 1
ATOM 10216 C C . ARG C 1 193 ? -18.814 16.577 -27.288 1.00 18.51 196 ARG C C 1
ATOM 10217 O O . ARG C 1 193 ? -19.672 16.180 -26.510 1.00 18.99 196 ARG C O 1
ATOM 10225 N N . MET C 1 194 ? -19.113 16.897 -28.549 1.00 18.60 197 MET C N 1
ATOM 10226 C CA . MET C 1 194 ? -20.481 16.730 -29.049 1.00 19.09 197 MET C CA 1
ATOM 10227 C C . MET C 1 194 ? -20.545 15.380 -29.742 1.00 18.86 197 MET C C 1
ATOM 10228 O O . MET C 1 194 ? -20.417 15.295 -30.973 1.00 18.10 197 MET C O 1
ATOM 10233 N N . ASN C 1 195 ? -20.761 14.341 -28.943 1.00 18.49 198 ASN C N 1
ATOM 10234 C CA . ASN C 1 195 ? -20.618 12.978 -29.425 1.00 19.00 198 ASN C CA 1
ATOM 10235 C C . ASN C 1 195 ? -21.738 12.033 -29.081 1.00 18.20 198 ASN C C 1
ATOM 10236 O O . ASN C 1 195 ? -21.492 10.840 -28.927 1.00 17.34 198 ASN C O 1
ATOM 10241 N N . LYS C 1 196 ? -22.959 12.545 -28.969 1.00 18.21 199 LYS C N 1
ATOM 10242 C CA . LYS C 1 196 ? -24.118 11.723 -28.582 1.00 19.36 199 LYS C CA 1
ATOM 10243 C C . LYS C 1 196 ? -24.985 11.402 -29.791 1.00 18.47 199 LYS C C 1
ATOM 10244 O O . LYS C 1 196 ? -25.202 12.266 -30.644 1.00 18.18 199 LYS C O 1
ATOM 10250 N N . VAL C 1 197 ? -25.484 10.170 -29.877 1.00 17.98 200 VAL C N 1
ATOM 10251 C CA . VAL C 1 197 ? -26.618 9.876 -30.766 1.00 17.80 200 VAL C CA 1
ATOM 10252 C C . VAL C 1 197 ? -27.862 10.459 -30.064 1.00 17.80 200 VAL C C 1
ATOM 10253 O O . VAL C 1 197 ? -28.180 10.066 -28.935 1.00 16.62 200 VAL C O 1
ATOM 10257 N N . LEU C 1 198 ? -28.522 11.432 -30.695 1.00 17.56 201 LEU C N 1
ATOM 10258 C CA . LEU C 1 198 ? -29.703 12.090 -30.100 1.00 18.33 201 LEU C CA 1
ATOM 10259 C C . LEU C 1 198 ? -30.998 11.265 -30.186 1.00 18.14 201 LEU C C 1
ATOM 10260 O O . LEU C 1 198 ? -31.788 11.234 -29.249 1.00 18.30 201 LEU C O 1
ATOM 10265 N N . TRP C 1 199 ? -31.221 10.589 -31.303 1.00 18.32 202 TRP C N 1
ATOM 10266 C CA . TRP C 1 199 ? -32.346 9.658 -31.434 1.00 18.01 202 TRP C CA 1
ATOM 10267 C C . TRP C 1 199 ? -32.149 8.695 -32.606 1.00 17.89 202 TRP C C 1
ATOM 10268 O O . TRP C 1 199 ? -31.348 8.957 -33.519 1.00 16.90 202 TRP C O 1
ATOM 10279 N N . VAL C 1 200 ? -32.859 7.571 -32.549 1.00 17.17 203 VAL C N 1
ATOM 10280 C CA . VAL C 1 200 ? -32.877 6.609 -33.655 1.00 17.14 203 VAL C CA 1
ATOM 10281 C C . VAL C 1 200 ? -34.345 6.324 -33.984 1.00 17.25 203 VAL C C 1
ATOM 10282 O O . VAL C 1 200 ? -35.160 6.167 -33.088 1.00 16.70 203 VAL C O 1
ATOM 10286 N N . ASP C 1 201 ? -34.679 6.319 -35.271 1.00 17.09 204 ASP C N 1
ATOM 10287 C CA . ASP C 1 201 ? -36.036 6.045 -35.706 1.00 17.54 204 ASP C CA 1
ATOM 10288 C C . ASP C 1 201 ? -35.989 4.797 -36.560 1.00 17.45 204 ASP C C 1
ATOM 10289 O O . ASP C 1 201 ? -35.611 4.872 -37.736 1.00 17.17 204 ASP C O 1
ATOM 10294 N N . ARG C 1 202 ? -36.350 3.650 -35.975 1.00 18.02 205 ARG C N 1
ATOM 10295 C CA . ARG C 1 202 ? -36.306 2.384 -36.713 1.00 18.97 205 ARG C CA 1
ATOM 10296 C C . ARG C 1 202 ? -37.417 2.247 -37.754 1.00 18.50 205 ARG C C 1
ATOM 10297 O O . ARG C 1 202 ? -37.321 1.387 -38.620 1.00 17.89 205 ARG C O 1
ATOM 10305 N N . ARG C 1 203 ? -38.460 3.082 -37.685 1.00 18.15 206 ARG C N 1
ATOM 10306 C CA . ARG C 1 203 ? -39.496 3.034 -38.727 1.00 18.35 206 ARG C CA 1
ATOM 10307 C C . ARG C 1 203 ? -38.990 3.708 -39.993 1.00 18.35 206 ARG C C 1
ATOM 10308 O O . ARG C 1 203 ? -39.044 3.112 -41.059 1.00 17.90 206 ARG C O 1
ATOM 10316 N N . GLU C 1 204 ? -38.485 4.940 -39.860 1.00 18.42 207 GLU C N 1
ATOM 10317 C CA . GLU C 1 204 ? -37.863 5.657 -40.969 1.00 19.37 207 GLU C CA 1
ATOM 10318 C C . GLU C 1 204 ? -36.459 5.157 -41.344 1.00 18.50 207 GLU C C 1
ATOM 10319 O O . GLU C 1 204 ? -35.982 5.461 -42.440 1.00 17.68 207 GLU C O 1
ATOM 10325 N N . MET C 1 205 ? -35.820 4.396 -40.450 1.00 17.45 208 MET C N 1
ATOM 10326 C CA . MET C 1 205 ? -34.393 4.028 -40.572 1.00 16.91 208 MET C CA 1
ATOM 10327 C C . MET C 1 205 ? -33.493 5.262 -40.705 1.00 15.60 208 MET C C 1
ATOM 10328 O O . MET C 1 205 ? -32.686 5.371 -41.643 1.00 14.64 208 MET C O 1
ATOM 10333 N N . THR C 1 206 ? -33.647 6.181 -39.754 1.00 15.59 209 THR C N 1
ATOM 10334 C CA . THR C 1 206 ? -32.762 7.340 -39.650 1.00 15.88 209 THR C CA 1
ATOM 10335 C C . THR C 1 206 ? -32.297 7.531 -38.214 1.00 15.79 209 THR C C 1
ATOM 10336 O O . THR C 1 206 ? -32.898 6.972 -37.281 1.00 15.98 209 THR C O 1
ATOM 10340 N N . ALA C 1 207 ? -31.209 8.279 -38.035 1.00 15.54 210 ALA C N 1
ATOM 10341 C CA . ALA C 1 207 ? -30.697 8.621 -36.702 1.00 15.95 210 ALA C CA 1
ATOM 10342 C C . ALA C 1 207 ? -30.165 10.026 -36.711 1.00 15.98 210 ALA C C 1
ATOM 10343 O O . ALA C 1 207 ? -29.496 10.454 -37.656 1.00 16.62 210 ALA C O 1
ATOM 10345 N N . CYS C 1 208 ? -30.444 10.740 -35.632 1.00 16.58 211 CYS C N 1
ATOM 10346 C CA . CYS C 1 208 ? -29.907 12.088 -35.464 1.00 16.04 211 CYS C CA 1
ATOM 10347 C C . CYS C 1 208 ? -28.699 12.019 -34.523 1.00 15.83 211 CYS C C 1
ATOM 10348 O O . CYS C 1 208 ? -28.814 11.595 -33.362 1.00 15.88 211 CYS C O 1
ATOM 10351 N N . ILE C 1 209 ? -27.550 12.443 -35.041 1.00 15.27 212 ILE C N 1
ATOM 10352 C CA . ILE C 1 209 ? -26.287 12.271 -34.390 1.00 15.95 212 ILE C CA 1
ATOM 10353 C C . ILE C 1 209 ? -25.525 13.604 -34.299 1.00 15.73 212 ILE C C 1
ATOM 10354 O O . ILE C 1 209 ? -25.381 14.303 -35.318 1.00 16.29 212 ILE C O 1
ATOM 10359 N N . GLN C 1 210 ? -24.965 13.905 -33.124 1.00 15.46 213 GLN C N 1
ATOM 10360 C CA . GLN C 1 210 ? -23.952 14.990 -32.991 1.00 15.88 213 GLN C CA 1
ATOM 10361 C C . GLN C 1 210 ? -22.663 14.584 -33.720 1.00 15.17 213 GLN C C 1
ATOM 10362 O O . GLN C 1 210 ? -22.135 13.474 -33.499 1.00 14.50 213 GLN C O 1
ATOM 10368 N N . VAL C 1 211 ? -22.161 15.452 -34.600 1.00 14.86 214 VAL C N 1
ATOM 10369 C CA . VAL C 1 211 ? -21.159 15.039 -35.610 1.00 15.66 214 VAL C CA 1
ATOM 10370 C C . VAL C 1 211 ? -19.711 14.971 -35.120 1.00 15.61 214 VAL C C 1
ATOM 10371 O O . VAL C 1 211 ? -18.838 14.500 -35.852 1.00 15.94 214 VAL C O 1
ATOM 10375 N N . GLY C 1 212 ? -19.480 15.375 -33.867 1.00 15.10 215 GLY C N 1
ATOM 10376 C CA . GLY C 1 212 ? -18.185 15.195 -33.216 1.00 14.51 215 GLY C CA 1
ATOM 10377 C C . GLY C 1 212 ? -17.906 13.750 -32.784 1.00 14.34 215 GLY C C 1
ATOM 10378 O O . GLY C 1 212 ? -16.794 13.435 -32.379 1.00 15.11 215 GLY C O 1
ATOM 10379 N N . ILE C 1 213 ? -18.905 12.881 -32.883 1.00 14.05 216 ILE C N 1
ATOM 10380 C CA . ILE C 1 213 ? -18.763 11.461 -32.541 1.00 13.70 216 ILE C CA 1
ATOM 10381 C C . ILE C 1 213 ? -17.670 10.729 -33.369 1.00 14.66 216 ILE C C 1
ATOM 10382 O O . ILE C 1 213 ? -17.573 10.902 -34.595 1.00 14.57 216 ILE C O 1
ATOM 10387 N N . MET C 1 214 ? -16.879 9.876 -32.701 1.00 15.07 217 MET C N 1
ATOM 10388 C CA . MET C 1 214 ? -15.842 9.087 -33.389 1.00 16.13 217 MET C CA 1
ATOM 10389 C C . MET C 1 214 ? -16.453 7.789 -33.953 1.00 15.40 217 MET C C 1
ATOM 10390 O O . MET C 1 214 ? -17.426 7.260 -33.407 1.00 14.87 217 MET C O 1
ATOM 10395 N N . GLY C 1 215 ? -15.882 7.288 -35.047 1.00 14.88 218 GLY C N 1
ATOM 10396 C CA . GLY C 1 215 ? -16.426 6.157 -35.762 1.00 14.53 218 GLY C CA 1
ATOM 10397 C C . GLY C 1 215 ? -16.839 4.983 -34.855 1.00 14.33 218 GLY C C 1
ATOM 10398 O O . GLY C 1 215 ? -17.959 4.605 -34.883 1.00 15.02 218 GLY C O 1
ATOM 10399 N N . PRO C 1 216 ? -15.932 4.428 -34.046 1.00 14.78 219 PRO C N 1
ATOM 10400 C CA . PRO C 1 216 ? -16.307 3.238 -33.219 1.00 14.52 219 PRO C CA 1
ATOM 10401 C C . PRO C 1 216 ? -17.392 3.581 -32.172 1.00 14.51 219 PRO C C 1
ATOM 10402 O O . PRO C 1 216 ? -18.274 2.762 -31.917 1.00 13.69 219 PRO C O 1
ATOM 10406 N N . GLU C 1 217 ? -17.350 4.791 -31.606 1.00 14.56 220 GLU C N 1
ATOM 10407 C CA . GLU C 1 217 ? -18.407 5.238 -30.675 1.00 14.87 220 GLU C CA 1
ATOM 10408 C C . GLU C 1 217 ? -19.781 5.280 -31.395 1.00 13.95 220 GLU C C 1
ATOM 10409 O O . GLU C 1 217 ? -20.791 4.801 -30.857 1.00 12.73 220 GLU C O 1
ATOM 10415 N N . LEU C 1 218 ? -19.804 5.838 -32.607 1.00 14.58 221 LEU C N 1
ATOM 10416 C CA . LEU C 1 218 ? -21.023 5.885 -33.423 1.00 16.17 221 LEU C CA 1
ATOM 10417 C C . LEU C 1 218 ? -21.614 4.478 -33.618 1.00 16.55 221 LEU C C 1
ATOM 10418 O O . LEU C 1 218 ? -22.789 4.257 -33.321 1.00 16.87 221 LEU C O 1
ATOM 10423 N N . GLU C 1 219 ? -20.808 3.557 -34.134 1.00 16.11 222 GLU C N 1
ATOM 10424 C CA . GLU C 1 219 ? -21.331 2.208 -34.418 1.00 17.37 222 GLU C CA 1
ATOM 10425 C C . GLU C 1 219 ? -21.767 1.486 -33.130 1.00 16.72 222 GLU C C 1
ATOM 10426 O O . GLU C 1 219 ? -22.780 0.792 -33.136 1.00 16.21 222 GLU C O 1
ATOM 10432 N N . LYS C 1 220 ? -21.046 1.721 -32.033 1.00 17.40 223 LYS C N 1
ATOM 10433 C CA . LYS C 1 220 ? -21.415 1.167 -30.726 1.00 18.63 223 LYS C CA 1
ATOM 10434 C C . LYS C 1 220 ? -22.782 1.637 -30.185 1.00 17.25 223 LYS C C 1
ATOM 10435 O O . LYS C 1 220 ? -23.604 0.836 -29.706 1.00 16.69 223 LYS C O 1
ATOM 10441 N N . GLN C 1 221 ? -22.999 2.937 -30.216 1.00 16.50 224 GLN C N 1
ATOM 10442 C CA . GLN C 1 221 ? -24.264 3.521 -29.771 1.00 16.43 224 GLN C CA 1
ATOM 10443 C C . GLN C 1 221 ? -25.421 3.149 -30.706 1.00 15.95 224 GLN C C 1
ATOM 10444 O O . GLN C 1 221 ? -26.523 2.861 -30.243 1.00 15.93 224 GLN C O 1
ATOM 10450 N N . LEU C 1 222 ? -25.182 3.146 -32.013 1.00 15.66 225 LEU C N 1
ATOM 10451 C CA . LEU C 1 222 ? -26.190 2.684 -32.960 1.00 15.34 225 LEU C CA 1
ATOM 10452 C C . LEU C 1 222 ? -26.574 1.210 -32.759 1.00 16.14 225 LEU C C 1
ATOM 10453 O O . LEU C 1 222 ? -27.762 0.879 -32.813 1.00 15.80 225 LEU C O 1
ATOM 10458 N N . HIS C 1 223 ? -25.579 0.349 -32.525 1.00 16.55 226 HIS C N 1
ATOM 10459 C CA . HIS C 1 223 ? -25.804 -1.107 -32.327 1.00 17.63 226 HIS C CA 1
ATOM 10460 C C . HIS C 1 223 ? -26.719 -1.398 -31.131 1.00 18.01 226 HIS C C 1
ATOM 10461 O O . HIS C 1 223 ? -27.569 -2.290 -31.208 1.00 17.82 226 HIS C O 1
ATOM 10468 N N . LYS C 1 224 ? -26.552 -0.636 -30.048 1.00 19.19 227 LYS C N 1
ATOM 10469 C CA . LYS C 1 224 ? -27.442 -0.710 -28.868 1.00 20.84 227 LYS C CA 1
ATOM 10470 C C . LYS C 1 224 ? -28.901 -0.543 -29.285 1.00 20.25 227 LYS C C 1
ATOM 10471 O O . LYS C 1 224 ? -29.799 -1.097 -28.677 1.00 19.90 227 LYS C O 1
ATOM 10477 N N . GLN C 1 225 ? -29.130 0.265 -30.317 1.00 20.25 228 GLN C N 1
ATOM 10478 C CA . GLN C 1 225 ? -30.487 0.516 -30.798 1.00 20.23 228 GLN C CA 1
ATOM 10479 C C . GLN C 1 225 ? -30.813 -0.317 -32.046 1.00 18.82 228 GLN C C 1
ATOM 10480 O O . GLN C 1 225 ? -31.780 -0.037 -32.763 1.00 18.70 228 GLN C O 1
ATOM 10486 N N . GLY C 1 226 ? -29.998 -1.337 -32.307 1.00 17.45 229 GLY C N 1
ATOM 10487 C CA . GLY C 1 226 ? -30.311 -2.313 -33.357 1.00 15.78 229 GLY C CA 1
ATOM 10488 C C . GLY C 1 226 ? -30.026 -1.873 -34.785 1.00 14.72 229 GLY C C 1
ATOM 10489 O O . GLY C 1 226 ? -30.532 -2.468 -35.740 1.00 13.85 229 GLY C O 1
ATOM 10490 N N . VAL C 1 227 ? -29.231 -0.818 -34.944 1.00 14.64 230 VAL C N 1
ATOM 10491 C CA . VAL C 1 227 ? -28.922 -0.304 -36.288 1.00 14.94 230 VAL C CA 1
ATOM 10492 C C . VAL C 1 227 ? -27.419 -0.037 -36.522 1.00 14.85 230 VAL C C 1
ATOM 10493 O O . VAL C 1 227 ? -26.596 -0.161 -35.603 1.00 15.18 230 VAL C O 1
ATOM 10497 N N . SER C 1 228 ? -27.076 0.362 -37.750 1.00 15.18 231 SER C N 1
ATOM 10498 C CA . SER C 1 228 ? -25.714 0.634 -38.151 1.00 15.77 231 SER C CA 1
ATOM 10499 C C . SER C 1 228 ? -25.707 1.672 -39.275 1.00 15.30 231 SER C C 1
ATOM 10500 O O . SER C 1 228 ? -26.655 1.770 -40.043 1.00 14.77 231 SER C O 1
ATOM 10503 N N . LEU C 1 229 ? -24.636 2.442 -39.354 1.00 15.80 232 LEU C N 1
ATOM 10504 C CA . LEU C 1 229 ? -24.440 3.401 -40.469 1.00 16.27 232 LEU C CA 1
ATOM 10505 C C . LEU C 1 229 ? -23.724 2.771 -41.682 1.00 16.43 232 LEU C C 1
ATOM 10506 O O . LEU C 1 229 ? -24.209 2.829 -42.810 1.00 16.97 232 LEU C O 1
ATOM 10511 N N . GLY C 1 230 ? -22.557 2.190 -41.438 1.00 16.39 233 GLY C N 1
ATOM 10512 C CA . GLY C 1 230 ? -21.821 1.461 -42.473 1.00 16.30 233 GLY C CA 1
ATOM 10513 C C . GLY C 1 230 ? -20.817 2.256 -43.279 1.00 16.35 233 GLY C C 1
ATOM 10514 O O . GLY C 1 230 ? -20.360 1.772 -44.302 1.00 16.60 233 GLY C O 1
ATOM 10515 N N . HIS C 1 231 ? -20.504 3.492 -42.858 1.00 15.82 234 HIS C N 1
ATOM 10516 C CA . HIS C 1 231 ? -19.418 4.230 -43.480 1.00 15.88 234 HIS C CA 1
ATOM 10517 C C . HIS C 1 231 ? -18.076 3.832 -42.879 1.00 16.24 234 HIS C C 1
ATOM 10518 O O . HIS C 1 231 ? -17.864 3.938 -41.650 1.00 16.27 234 HIS C O 1
ATOM 10525 N N . ASP C 1 232 ? -17.164 3.402 -43.736 1.00 15.44 235 ASP C N 1
ATOM 10526 C CA . ASP C 1 232 ? -15.984 2.676 -43.285 1.00 16.38 235 ASP C CA 1
ATOM 10527 C C . ASP C 1 232 ? -14.695 3.095 -44.020 1.00 15.55 235 ASP C C 1
ATOM 10528 O O . ASP C 1 232 ? -14.097 2.286 -44.748 1.00 15.30 235 ASP C O 1
ATOM 10533 N N . PRO C 1 233 ? -14.226 4.366 -43.803 1.00 15.64 236 PRO C N 1
ATOM 10534 C CA . PRO C 1 233 ? -12.920 4.748 -44.328 1.00 15.31 236 PRO C CA 1
ATOM 10535 C C . PRO C 1 233 ? -11.846 3.978 -43.565 1.00 14.61 236 PRO C C 1
ATOM 10536 O O . PRO C 1 233 ? -12.146 3.479 -42.464 1.00 15.02 236 PRO C O 1
ATOM 10540 N N . ASP C 1 234 ? -10.645 3.837 -44.128 1.00 14.13 237 ASP C N 1
ATOM 10541 C CA . ASP C 1 234 ? -9.551 3.131 -43.409 1.00 14.02 237 ASP C CA 1
ATOM 10542 C C . ASP C 1 234 ? -9.136 3.859 -42.086 1.00 14.15 237 ASP C C 1
ATOM 10543 O O . ASP C 1 234 ? -8.536 3.242 -41.203 1.00 14.27 237 ASP C O 1
ATOM 10548 N N . SER C 1 235 ? -9.460 5.152 -41.991 1.00 13.14 238 SER C N 1
ATOM 10549 C CA . SER C 1 235 ? -9.251 6.006 -40.804 1.00 13.61 238 SER C CA 1
ATOM 10550 C C . SER C 1 235 ? -10.468 5.972 -39.856 1.00 13.64 238 SER C C 1
ATOM 10551 O O . SER C 1 235 ? -10.566 6.814 -38.930 1.00 13.09 238 SER C O 1
ATOM 10554 N N . PHE C 1 236 ? -11.402 5.024 -40.088 1.00 12.72 239 PHE C N 1
ATOM 10555 C CA . PHE C 1 236 ? -12.611 4.855 -39.288 1.00 13.53 239 PHE C CA 1
ATOM 10556 C C . PHE C 1 236 ? -12.439 4.980 -37.764 1.00 14.24 239 PHE C C 1
ATOM 10557 O O . PHE C 1 236 ? -13.288 5.630 -37.087 1.00 13.93 239 PHE C O 1
ATOM 10565 N N . GLU C 1 237 ? -11.400 4.345 -37.224 1.00 13.78 240 GLU C N 1
ATOM 10566 C CA . GLU C 1 237 ? -11.240 4.319 -35.774 1.00 13.98 240 GLU C CA 1
ATOM 10567 C C . GLU C 1 237 ? -10.980 5.686 -35.149 1.00 13.65 240 GLU C C 1
ATOM 10568 O O . GLU C 1 237 ? -11.337 5.920 -33.979 1.00 13.64 240 GLU C O 1
ATOM 10574 N N . PHE C 1 238 ? -10.347 6.581 -35.907 1.00 13.52 241 PHE C N 1
ATOM 10575 C CA . PHE C 1 238 ? -9.933 7.880 -35.344 1.00 13.14 241 PHE C CA 1
ATOM 10576 C C . PHE C 1 238 ? -10.366 9.069 -36.182 1.00 13.88 241 PHE C C 1
ATOM 10577 O O . PHE C 1 238 ? -9.668 10.060 -36.262 1.00 15.13 241 PHE C O 1
ATOM 10585 N N . SER C 1 239 ? -11.538 8.971 -36.792 1.00 14.19 242 SER C N 1
ATOM 10586 C CA . SER C 1 239 ? -12.128 10.106 -37.473 1.00 14.34 242 SER C CA 1
ATOM 10587 C C . SER C 1 239 ? -13.583 10.247 -37.002 1.00 14.60 242 SER C C 1
ATOM 10588 O O . SER C 1 239 ? -14.136 9.359 -36.320 1.00 14.68 242 SER C O 1
ATOM 10591 N N . THR C 1 240 ? -14.201 11.373 -37.359 1.00 13.73 243 THR C N 1
ATOM 10592 C CA . THR C 1 240 ? -15.554 11.700 -36.932 1.00 13.72 243 THR C CA 1
ATOM 10593 C C . THR C 1 240 ? -16.543 11.835 -38.099 1.00 13.76 243 THR C C 1
ATOM 10594 O O . THR C 1 240 ? -16.133 12.144 -39.254 1.00 12.44 243 THR C O 1
ATOM 10598 N N . LEU C 1 241 ? -17.828 11.698 -37.749 1.00 13.83 244 LEU C N 1
ATOM 10599 C CA . LEU C 1 241 ? -18.922 11.875 -38.685 1.00 14.57 244 LEU C CA 1
ATOM 10600 C C . LEU C 1 241 ? -18.896 13.269 -39.325 1.00 14.40 244 LEU C C 1
ATOM 10601 O O . LEU C 1 241 ? -19.104 13.404 -40.536 1.00 14.12 244 LEU C O 1
ATOM 10606 N N . GLY C 1 242 ? -18.658 14.305 -38.527 1.00 13.96 245 GLY C N 1
ATOM 10607 C CA . GLY C 1 242 ? -18.516 15.667 -39.089 1.00 13.98 245 GLY C CA 1
ATOM 10608 C C . GLY C 1 242 ? -17.359 15.750 -40.078 1.00 14.01 245 GLY C C 1
ATOM 10609 O O . GLY C 1 242 ? -17.481 16.393 -41.127 1.00 13.12 245 GLY C O 1
ATOM 10610 N N . GLY C 1 243 ? -16.232 15.100 -39.750 1.00 12.56 246 GLY C N 1
ATOM 10611 C CA . GLY C 1 243 ? -15.140 14.995 -40.668 1.00 12.67 246 GLY C CA 1
ATOM 10612 C C . GLY C 1 243 ? -15.535 14.334 -41.970 1.00 12.86 246 GLY C C 1
ATOM 10613 O O . GLY C 1 243 ? -15.202 14.853 -43.047 1.00 12.27 246 GLY C O 1
ATOM 10614 N N . TRP C 1 244 ? -16.247 13.206 -41.896 1.00 12.92 247 TRP C N 1
ATOM 10615 C CA . TRP C 1 244 ? -16.689 12.474 -43.100 1.00 12.92 247 TRP C CA 1
ATOM 10616 C C . TRP C 1 244 ? -17.585 13.323 -44.009 1.00 13.41 247 TRP C C 1
ATOM 10617 O O . TRP C 1 244 ? -17.423 13.329 -45.256 1.00 12.39 247 TRP C O 1
ATOM 10628 N N . LEU C 1 245 ? -18.528 14.033 -43.397 1.00 12.38 248 LEU C N 1
ATOM 10629 C CA . LEU C 1 245 ? -19.436 14.927 -44.157 1.00 13.66 248 LEU C CA 1
ATOM 10630 C C . LEU C 1 245 ? -18.673 16.092 -44.802 1.00 13.31 248 LEU C C 1
ATOM 10631 O O . LEU C 1 245 ? -18.896 16.413 -45.960 1.00 12.93 248 LEU C O 1
ATOM 10636 N N . ALA C 1 246 ? -17.784 16.725 -44.033 1.00 14.48 249 ALA C N 1
ATOM 10637 C CA . ALA C 1 246 ? -17.039 17.932 -44.501 1.00 14.78 249 ALA C CA 1
ATOM 10638 C C . ALA C 1 246 ? -16.000 17.616 -45.566 1.00 15.05 249 ALA C C 1
ATOM 10639 O O . ALA C 1 246 ? -15.522 18.523 -46.278 1.00 14.74 249 ALA C O 1
ATOM 10641 N N . THR C 1 247 ? -15.646 16.326 -45.685 1.00 15.63 250 THR C N 1
ATOM 10642 C CA . THR C 1 247 ? -14.682 15.874 -46.667 1.00 15.92 250 THR C CA 1
ATOM 10643 C C . THR C 1 247 ? -15.221 14.949 -47.776 1.00 17.26 250 THR C C 1
ATOM 10644 O O . THR C 1 247 ? -14.487 14.652 -48.699 1.00 17.16 250 THR C O 1
ATOM 10648 N N . CYS C 1 248 ? -16.482 14.506 -47.670 1.00 18.32 251 CYS C N 1
ATOM 10649 C CA . CYS C 1 248 ? -17.045 13.414 -48.479 1.00 19.38 251 CYS C CA 1
ATOM 10650 C C . CYS C 1 248 ? -16.097 12.246 -48.560 1.00 18.83 251 CYS C C 1
ATOM 10651 O O . CYS C 1 248 ? -15.781 11.763 -49.665 1.00 17.27 251 CYS C O 1
ATOM 10654 N N . SER C 1 249 ? -15.599 11.800 -47.407 1.00 17.43 252 SER C N 1
ATOM 10655 C CA . SER C 1 249 ? -14.640 10.690 -47.432 1.00 17.30 252 SER C CA 1
ATOM 10656 C C . SER C 1 249 ? -15.270 9.438 -48.049 1.00 17.28 252 SER C C 1
ATOM 10657 O O . SER C 1 249 ? -16.496 9.229 -47.968 1.00 16.72 252 SER C O 1
ATOM 10660 N N . SER C 1 250 ? -14.430 8.616 -48.671 1.00 18.08 253 SER C N 1
ATOM 10661 C CA . SER C 1 250 ? -14.842 7.302 -49.178 1.00 18.82 253 SER C CA 1
ATOM 10662 C C . SER C 1 250 ? -14.985 6.253 -48.054 1.00 19.34 253 SER C C 1
ATOM 10663 O O . SER C 1 250 ? -14.345 6.359 -46.987 1.00 19.31 253 SER C O 1
ATOM 10666 N N . GLY C 1 251 ? -15.844 5.252 -48.268 1.00 18.04 254 GLY C N 1
ATOM 10667 C CA . GLY C 1 251 ? -16.025 4.193 -47.273 1.00 18.64 254 GLY C CA 1
ATOM 10668 C C . GLY C 1 251 ? -16.007 2.888 -48.041 1.00 19.40 254 GLY C C 1
ATOM 10669 O O . GLY C 1 251 ? -16.349 2.851 -49.218 1.00 19.09 254 GLY C O 1
ATOM 10670 N N . HIS C 1 252 ? -15.602 1.813 -47.392 1.00 19.22 255 HIS C N 1
ATOM 10671 C CA . HIS C 1 252 ? -15.337 0.593 -48.141 1.00 19.79 255 HIS C CA 1
ATOM 10672 C C . HIS C 1 252 ? -16.468 -0.455 -48.159 1.00 19.89 255 HIS C C 1
ATOM 10673 O O . HIS C 1 252 ? -16.283 -1.577 -48.696 1.00 19.48 255 HIS C O 1
ATOM 10680 N N . GLN C 1 253 ? -17.639 -0.087 -47.625 1.00 19.63 256 GLN C N 1
ATOM 10681 C CA . GLN C 1 253 ? -18.898 -0.822 -47.906 1.00 20.81 256 GLN C CA 1
ATOM 10682 C C . GLN C 1 253 ? -19.897 0.045 -48.717 1.00 20.75 256 GLN C C 1
ATOM 10683 O O . GLN C 1 253 ? -21.106 -0.157 -48.646 1.00 20.11 256 GLN C O 1
ATOM 10689 N N . SER C 1 254 ? -19.386 1.016 -49.481 1.00 21.63 257 SER C N 1
ATOM 10690 C CA . SER C 1 254 ? -20.257 1.967 -50.179 1.00 23.02 257 SER C CA 1
ATOM 10691 C C . SER C 1 254 ? -21.079 1.339 -51.313 1.00 23.80 257 SER C C 1
ATOM 10692 O O . SER C 1 254 ? -22.157 1.828 -51.646 1.00 23.91 257 SER C O 1
ATOM 10695 N N . ASP C 1 255 ? -20.560 0.266 -51.903 1.00 25.40 258 ASP C N 1
ATOM 10696 C CA . ASP C 1 255 ? -21.270 -0.527 -52.912 1.00 26.46 258 ASP C CA 1
ATOM 10697 C C . ASP C 1 255 ? -22.559 -1.118 -52.344 1.00 26.25 258 ASP C C 1
ATOM 10698 O O . ASP C 1 255 ? -23.491 -1.423 -53.081 1.00 26.96 258 ASP C O 1
ATOM 10703 N N . LYS C 1 256 ? -22.600 -1.296 -51.032 1.00 24.97 259 LYS C N 1
ATOM 10704 C CA . LYS C 1 256 ? -23.803 -1.739 -50.393 1.00 23.89 259 LYS C CA 1
ATOM 10705 C C . LYS C 1 256 ? -24.619 -0.582 -49.776 1.00 22.65 259 LYS C C 1
ATOM 10706 O O . LYS C 1 256 ? -25.811 -0.455 -50.050 1.00 22.43 259 LYS C O 1
ATOM 10712 N N . TYR C 1 257 ? -23.982 0.257 -48.957 1.00 20.43 260 TYR C N 1
ATOM 10713 C CA . TYR C 1 257 ? -24.713 1.260 -48.136 1.00 19.40 260 TYR C CA 1
ATOM 10714 C C . TYR C 1 257 ? -24.766 2.682 -48.727 1.00 19.26 260 TYR C C 1
ATOM 10715 O O . TYR C 1 257 ? -25.430 3.563 -48.185 1.00 19.92 260 TYR C O 1
ATOM 10724 N N . GLY C 1 258 ? -24.086 2.889 -49.845 1.00 19.36 261 GLY C N 1
ATOM 10725 C CA . GLY C 1 258 ? -24.037 4.220 -50.494 1.00 19.34 261 GLY C CA 1
ATOM 10726 C C . GLY C 1 258 ? -22.846 5.044 -50.038 1.00 18.63 261 GLY C C 1
ATOM 10727 O O . GLY C 1 258 ? -22.129 4.667 -49.107 1.00 18.42 261 GLY C O 1
ATOM 10728 N N . ASP C 1 259 ? -22.623 6.154 -50.732 1.00 18.78 262 ASP C N 1
ATOM 10729 C CA . ASP C 1 259 ? -21.603 7.140 -50.384 1.00 19.00 262 ASP C CA 1
ATOM 10730 C C . ASP C 1 259 ? -22.135 7.975 -49.231 1.00 18.40 262 ASP C C 1
ATOM 10731 O O . ASP C 1 259 ? -23.336 7.972 -48.946 1.00 17.85 262 ASP C O 1
ATOM 10736 N N . ILE C 1 260 ? -21.238 8.673 -48.535 1.00 18.01 263 ILE C N 1
ATOM 10737 C CA . ILE C 1 260 ? -21.650 9.455 -47.350 1.00 18.09 263 ILE C CA 1
ATOM 10738 C C . ILE C 1 260 ? -22.698 10.520 -47.731 1.00 17.69 263 ILE C C 1
ATOM 10739 O O . ILE C 1 260 ? -23.594 10.831 -46.954 1.00 16.75 263 ILE C O 1
ATOM 10744 N N . GLU C 1 261 ? -22.613 11.028 -48.968 1.00 18.70 264 GLU C N 1
ATOM 10745 C CA . GLU C 1 261 ? -23.545 12.067 -49.453 1.00 19.81 264 GLU C CA 1
ATOM 10746 C C . GLU C 1 261 ? -24.953 11.468 -49.546 1.00 19.58 264 GLU C C 1
ATOM 10747 O O . GLU C 1 261 ? -25.923 12.165 -49.294 1.00 19.10 264 GLU C O 1
ATOM 10753 N N . ASP C 1 262 ? -25.039 10.182 -49.929 1.00 18.67 265 ASP C N 1
ATOM 10754 C CA . ASP C 1 262 ? -26.308 9.464 -50.051 1.00 19.28 265 ASP C CA 1
ATOM 10755 C C . ASP C 1 262 ? -26.855 9.139 -48.644 1.00 18.49 265 ASP C C 1
ATOM 10756 O O . ASP C 1 262 ? -28.074 9.090 -48.430 1.00 19.02 265 ASP C O 1
ATOM 10761 N N . MET C 1 263 ? -25.959 8.895 -47.698 1.00 17.55 266 MET C N 1
ATOM 10762 C CA . MET C 1 263 ? -26.343 8.550 -46.325 1.00 18.05 266 MET C CA 1
ATOM 10763 C C . MET C 1 263 ? -26.838 9.757 -45.517 1.00 17.48 266 MET C C 1
ATOM 10764 O O . MET C 1 263 ? -27.567 9.605 -44.528 1.00 16.92 266 MET C O 1
ATOM 10769 N N . ALA C 1 264 ? -26.432 10.955 -45.946 1.00 16.65 267 ALA C N 1
ATOM 10770 C CA . ALA C 1 264 ? -26.790 12.179 -45.240 1.00 16.78 267 ALA C CA 1
ATOM 10771 C C . ALA C 1 264 ? -28.177 12.628 -45.697 1.00 17.46 267 ALA C C 1
ATOM 10772 O O . ALA C 1 264 ? -28.357 13.069 -46.838 1.00 17.66 267 ALA C O 1
ATOM 10774 N N . VAL C 1 265 ? -29.164 12.498 -44.816 1.00 17.19 268 VAL C N 1
ATOM 10775 C CA . VAL C 1 265 ? -30.505 12.962 -45.116 1.00 17.40 268 VAL C CA 1
ATOM 10776 C C . VAL C 1 265 ? -30.559 14.503 -44.969 1.00 16.50 268 VAL C C 1
ATOM 10777 O O . VAL C 1 265 ? -30.976 15.217 -45.896 1.00 16.90 268 VAL C O 1
ATOM 10781 N N . SER C 1 266 ? -30.109 14.998 -43.826 1.00 16.06 269 SER C N 1
ATOM 10782 C CA . SER C 1 266 ? -30.005 16.440 -43.575 1.00 15.85 269 SER C CA 1
ATOM 10783 C C . SER C 1 266 ? -29.000 16.679 -42.477 1.00 15.09 269 SER C C 1
ATOM 10784 O O . SER C 1 266 ? -28.499 15.721 -41.845 1.00 14.29 269 SER C O 1
ATOM 10787 N N . PHE C 1 267 ? -28.705 17.962 -42.240 1.00 14.34 270 PHE C N 1
ATOM 10788 C CA . PHE C 1 267 ? -27.886 18.349 -41.103 1.00 14.28 270 PHE C CA 1
ATOM 10789 C C . PHE C 1 267 ? -28.035 19.856 -40.859 1.00 14.21 270 PHE C C 1
ATOM 10790 O O . PHE C 1 267 ? -28.546 20.567 -41.707 1.00 14.37 270 PHE C O 1
ATOM 10798 N N . ARG C 1 268 ? -27.561 20.312 -39.718 1.00 14.70 271 ARG C N 1
ATOM 10799 C CA . ARG C 1 268 ? -27.588 21.743 -39.391 1.00 15.07 271 ARG C CA 1
ATOM 10800 C C . ARG C 1 268 ? -26.184 22.316 -39.495 1.00 15.24 271 ARG C C 1
ATOM 10801 O O . ARG C 1 268 ? -25.221 21.691 -39.007 1.00 15.99 271 ARG C O 1
ATOM 10809 N N . THR C 1 269 ? -26.061 23.522 -40.047 1.00 14.89 272 THR C N 1
ATOM 10810 C CA . THR C 1 269 ? -24.763 24.131 -40.284 1.00 15.47 272 THR C CA 1
ATOM 10811 C C . THR C 1 269 ? -24.755 25.521 -39.688 1.00 15.60 272 THR C C 1
ATOM 10812 O O . THR C 1 269 ? -25.583 26.377 -40.059 1.00 15.49 272 THR C O 1
ATOM 10816 N N . VAL C 1 270 ? -23.827 25.761 -38.759 1.00 14.54 273 VAL C N 1
ATOM 10817 C CA . VAL C 1 270 ? -23.713 27.098 -38.151 1.00 14.39 273 VAL C CA 1
ATOM 10818 C C . VAL C 1 270 ? -22.738 27.948 -38.934 1.00 14.09 273 VAL C C 1
ATOM 10819 O O . VAL C 1 270 ? -21.579 27.575 -39.112 1.00 13.80 273 VAL C O 1
ATOM 10823 N N . THR C 1 271 ? -23.195 29.113 -39.399 1.00 14.34 274 THR C N 1
ATOM 10824 C CA . THR C 1 271 ? -22.374 29.981 -40.237 1.00 14.29 274 THR C CA 1
ATOM 10825 C C . THR C 1 271 ? -22.336 31.382 -39.647 1.00 13.94 274 THR C C 1
ATOM 10826 O O . THR C 1 271 ? -23.177 31.722 -38.795 1.00 13.86 274 THR C O 1
ATOM 10830 N N . PRO C 1 272 ? -21.347 32.202 -40.065 1.00 14.28 275 PRO C N 1
ATOM 10831 C CA . PRO C 1 272 ? -21.264 33.607 -39.606 1.00 14.46 275 PRO C CA 1
ATOM 10832 C C . PRO C 1 272 ? -22.491 34.458 -39.945 1.00 15.30 275 PRO C C 1
ATOM 10833 O O . PRO C 1 272 ? -22.673 35.579 -39.381 1.00 15.18 275 PRO C O 1
ATOM 10837 N N . THR C 1 273 ? -23.354 33.967 -40.842 1.00 16.23 276 THR C N 1
ATOM 10838 C CA . THR C 1 273 ? -24.567 34.751 -41.189 1.00 17.20 276 THR C CA 1
ATOM 10839 C C . THR C 1 273 ? -25.863 34.018 -40.750 1.00 17.41 276 THR C C 1
ATOM 10840 O O . THR C 1 273 ? -26.971 34.394 -41.141 1.00 17.50 276 THR C O 1
ATOM 10844 N N . GLY C 1 274 ? -25.726 32.981 -39.926 1.00 16.74 277 GLY C N 1
ATOM 10845 C CA . GLY C 1 274 ? -26.911 32.335 -39.378 1.00 16.65 277 GLY C CA 1
ATOM 10846 C C . GLY C 1 274 ? -26.859 30.837 -39.536 1.00 16.47 277 GLY C C 1
ATOM 10847 O O . GLY C 1 274 ? -25.996 30.315 -40.226 1.00 15.71 277 GLY C O 1
ATOM 10848 N N . THR C 1 275 ? -27.775 30.135 -38.883 1.00 16.73 278 THR C N 1
ATOM 10849 C CA . THR C 1 275 ? -27.756 28.692 -38.950 1.00 17.85 278 THR C CA 1
ATOM 10850 C C . THR C 1 275 ? -28.556 28.214 -40.157 1.00 17.56 278 THR C C 1
ATOM 10851 O O . THR C 1 275 ? -29.699 28.611 -40.337 1.00 17.11 278 THR C O 1
ATOM 10855 N N . LEU C 1 276 ? -27.954 27.349 -40.972 1.00 18.06 279 LEU C N 1
ATOM 10856 C CA . LEU C 1 276 ? -28.663 26.822 -42.128 1.00 18.73 279 LEU C CA 1
ATOM 10857 C C . LEU C 1 276 ? -29.261 25.477 -41.786 1.00 19.86 279 LEU C C 1
ATOM 10858 O O . LEU C 1 276 ? -28.530 24.546 -41.443 1.00 19.88 279 LEU C O 1
ATOM 10863 N N . GLU C 1 277 ? -30.586 25.384 -41.891 1.00 21.10 280 GLU C N 1
ATOM 10864 C CA . GLU C 1 277 ? -31.311 24.132 -41.600 1.00 23.04 280 GLU C CA 1
ATOM 10865 C C . GLU C 1 277 ? -31.729 23.410 -42.898 1.00 24.05 280 GLU C C 1
ATOM 10866 O O . GLU C 1 277 ? -31.947 24.042 -43.948 1.00 22.90 280 GLU C O 1
ATOM 10872 N N . LEU C 1 278 ? -31.854 22.087 -42.807 1.00 25.87 281 LEU C N 1
ATOM 10873 C CA . LEU C 1 278 ? -32.252 21.267 -43.942 1.00 29.15 281 LEU C CA 1
ATOM 10874 C C . LEU C 1 278 ? -33.371 20.297 -43.512 1.00 31.58 281 LEU C C 1
ATOM 10875 O O . LEU C 1 278 ? -33.443 19.913 -42.352 1.00 31.21 281 LEU C O 1
ATOM 10880 N N . ARG C 1 279 ? -34.233 19.890 -44.439 1.00 35.61 282 ARG C N 1
ATOM 10881 C CA . ARG C 1 279 ? -35.358 19.003 -44.075 1.00 39.99 282 ARG C CA 1
ATOM 10882 C C . ARG C 1 279 ? -35.265 17.580 -44.642 1.00 41.53 282 ARG C C 1
ATOM 10883 O O . ARG C 1 279 ? -34.409 17.283 -45.499 1.00 42.12 282 ARG C O 1
ATOM 10891 N N . ASN C 1 280 ? -36.147 16.706 -44.151 1.00 43.48 283 ASN C N 1
ATOM 10892 C CA . ASN C 1 280 ? -36.366 15.401 -44.782 1.00 45.02 283 ASN C CA 1
ATOM 10893 C C . ASN C 1 280 ? -37.421 15.540 -45.899 1.00 45.49 283 ASN C C 1
ATOM 10894 O O . ASN C 1 280 ? -38.107 14.573 -46.278 1.00 46.03 283 ASN C O 1
ATOM 10899 N N . GLY C 1 285 ? -39.628 17.230 -55.954 1.00 32.78 288 GLY C N 1
ATOM 10900 C CA . GLY C 1 285 ? -39.731 18.353 -56.886 1.00 32.39 288 GLY C CA 1
ATOM 10901 C C . GLY C 1 285 ? -38.387 19.003 -57.198 1.00 32.11 288 GLY C C 1
ATOM 10902 O O . GLY C 1 285 ? -37.328 18.415 -56.950 1.00 32.50 288 GLY C O 1
ATOM 10903 N N . ALA C 1 286 ? -38.437 20.217 -57.749 1.00 31.23 289 ALA C N 1
ATOM 10904 C CA . ALA C 1 286 ? -37.229 20.950 -58.141 1.00 29.85 289 ALA C CA 1
ATOM 10905 C C . ALA C 1 286 ? -36.648 21.817 -57.014 1.00 29.15 289 ALA C C 1
ATOM 10906 O O . ALA C 1 286 ? -37.001 21.674 -55.832 1.00 29.10 289 ALA C O 1
ATOM 10908 N N . GLY C 1 287 ? -35.750 22.718 -57.394 1.00 27.66 290 GLY C N 1
ATOM 10909 C CA . GLY C 1 287 ? -34.986 23.491 -56.431 1.00 26.15 290 GLY C CA 1
ATOM 10910 C C . GLY C 1 287 ? -33.625 22.855 -56.324 1.00 24.96 290 GLY C C 1
ATOM 10911 O O . GLY C 1 287 ? -33.455 21.666 -56.642 1.00 24.33 290 GLY C O 1
ATOM 10912 N N . ILE C 1 288 ? -32.657 23.653 -55.897 1.00 24.02 291 ILE C N 1
ATOM 10913 C CA . ILE C 1 288 ? -31.338 23.136 -55.638 1.00 23.22 291 ILE C CA 1
ATOM 10914 C C . ILE C 1 288 ? -31.373 22.194 -54.409 1.00 22.24 291 ILE C C 1
ATOM 10915 O O . ILE C 1 288 ? -32.049 22.470 -53.410 1.00 22.08 291 ILE C O 1
ATOM 10920 N N . ASN C 1 289 ? -30.669 21.071 -54.496 1.00 21.22 292 ASN C N 1
ATOM 10921 C CA . ASN C 1 289 ? -30.463 20.205 -53.328 1.00 20.35 292 ASN C CA 1
ATOM 10922 C C . ASN C 1 289 ? -29.322 20.757 -52.470 1.00 19.52 292 ASN C C 1
ATOM 10923 O O . ASN C 1 289 ? -28.154 20.363 -52.615 1.00 19.22 292 ASN C O 1
ATOM 10928 N N . TYR C 1 290 ? -29.673 21.672 -51.561 1.00 18.04 293 TYR C N 1
ATOM 10929 C CA . TYR C 1 290 ? -28.702 22.507 -50.852 1.00 16.94 293 TYR C CA 1
ATOM 10930 C C . TYR C 1 290 ? -27.695 21.781 -49.929 1.00 16.05 293 TYR C C 1
ATOM 10931 O O . TYR C 1 290 ? -26.649 22.350 -49.611 1.00 16.24 293 TYR C O 1
ATOM 10940 N N . LYS C 1 291 ? -27.993 20.543 -49.484 1.00 15.13 294 LYS C N 1
ATOM 10941 C CA . LYS C 1 291 ? -27.007 19.778 -48.718 1.00 14.75 294 LYS C CA 1
ATOM 10942 C C . LYS C 1 291 ? -25.645 19.701 -49.435 1.00 14.96 294 LYS C C 1
ATOM 10943 O O . LYS C 1 291 ? -24.593 19.693 -48.778 1.00 14.55 294 LYS C O 1
ATOM 10949 N N . HIS C 1 292 ? -25.679 19.656 -50.767 1.00 14.47 295 HIS C N 1
ATOM 10950 C CA . HIS C 1 292 ? -24.477 19.573 -51.582 1.00 15.27 295 HIS C CA 1
ATOM 10951 C C . HIS C 1 292 ? -23.558 20.794 -51.539 1.00 15.14 295 HIS C C 1
ATOM 10952 O O . HIS C 1 292 ? -22.408 20.724 -51.973 1.00 16.04 295 HIS C O 1
ATOM 10959 N N . ILE C 1 293 ? -24.063 21.901 -51.030 1.00 15.66 296 ILE C N 1
ATOM 10960 C CA . ILE C 1 293 ? -23.248 23.126 -50.895 1.00 15.85 296 ILE C CA 1
ATOM 10961 C C . ILE C 1 293 ? -22.267 22.943 -49.713 1.00 15.42 296 ILE C C 1
ATOM 10962 O O . ILE C 1 293 ? -21.118 23.434 -49.753 1.00 15.55 296 ILE C O 1
ATOM 10967 N N . ILE C 1 294 ? -22.693 22.219 -48.684 1.00 14.25 297 ILE C N 1
ATOM 10968 C CA . ILE C 1 294 ? -21.864 22.096 -47.472 1.00 13.98 297 ILE C CA 1
ATOM 10969 C C . ILE C 1 294 ? -21.049 20.773 -47.462 1.00 13.34 297 ILE C C 1
ATOM 10970 O O . ILE C 1 294 ? -19.922 20.724 -46.935 1.00 13.13 297 ILE C O 1
ATOM 10975 N N . LEU C 1 295 ? -21.630 19.690 -47.978 1.00 13.89 298 LEU C N 1
ATOM 10976 C CA . LEU C 1 295 ? -20.866 18.444 -48.041 1.00 14.08 298 LEU C CA 1
ATOM 10977 C C . LEU C 1 295 ? -19.572 18.700 -48.824 1.00 14.12 298 LEU C C 1
ATOM 10978 O O . LEU C 1 295 ? -19.613 19.312 -49.885 1.00 13.99 298 LEU C O 1
ATOM 10983 N N . GLY C 1 296 ? -18.434 18.269 -48.276 1.00 13.72 299 GLY C N 1
ATOM 10984 C CA . GLY C 1 296 ? -17.139 18.419 -48.952 1.00 13.57 299 GLY C CA 1
ATOM 10985 C C . GLY C 1 296 ? -16.534 19.803 -48.756 1.00 13.67 299 GLY C C 1
ATOM 10986 O O . GLY C 1 296 ? -15.520 20.125 -49.371 1.00 13.99 299 GLY C O 1
ATOM 10987 N N . SER C 1 297 ? -17.133 20.628 -47.899 1.00 13.92 300 SER C N 1
ATOM 10988 C CA . SER C 1 297 ? -16.733 22.064 -47.827 1.00 15.49 300 SER C CA 1
ATOM 10989 C C . SER C 1 297 ? -15.554 22.340 -46.858 1.00 16.55 300 SER C C 1
ATOM 10990 O O . SER C 1 297 ? -15.014 23.483 -46.804 1.00 17.51 300 SER C O 1
ATOM 10993 N N . GLU C 1 298 ? -15.134 21.295 -46.141 1.00 17.15 301 GLU C N 1
ATOM 10994 C CA . GLU C 1 298 ? -13.877 21.323 -45.372 1.00 17.87 301 GLU C CA 1
ATOM 10995 C C . GLU C 1 298 ? -13.809 22.525 -44.410 1.00 17.05 301 GLU C C 1
ATOM 10996 O O . GLU C 1 298 ? -12.757 23.125 -44.211 1.00 16.64 301 GLU C O 1
ATOM 11002 N N . GLY C 1 299 ? -14.928 22.811 -43.766 1.00 16.99 302 GLY C N 1
ATOM 11003 C CA . GLY C 1 299 ? -14.980 23.847 -42.717 1.00 16.15 302 GLY C CA 1
ATOM 11004 C C . GLY C 1 299 ? -14.945 25.296 -43.219 1.00 16.32 302 GLY C C 1
ATOM 11005 O O . GLY C 1 299 ? -14.943 26.227 -42.403 1.00 15.65 302 GLY C O 1
ATOM 11006 N N . THR C 1 300 ? -14.917 25.495 -44.542 1.00 14.85 303 THR C N 1
ATOM 11007 C CA . THR C 1 300 ? -14.838 26.852 -45.130 1.00 14.92 303 THR C CA 1
ATOM 11008 C C . THR C 1 300 ? -16.186 27.578 -45.240 1.00 15.41 303 THR C C 1
ATOM 11009 O O . THR C 1 300 ? -16.210 28.760 -45.603 1.00 15.31 303 THR C O 1
ATOM 11013 N N . LEU C 1 301 ? -17.288 26.856 -45.000 1.00 16.47 304 LEU C N 1
ATOM 11014 C CA . LEU C 1 301 ? -18.652 27.440 -45.082 1.00 17.97 304 LEU C CA 1
ATOM 11015 C C . LEU C 1 301 ? -19.506 27.281 -43.815 1.00 19.64 304 LEU C C 1
ATOM 11016 O O . LEU C 1 301 ? -20.738 27.477 -43.867 1.00 21.50 304 LEU C O 1
ATOM 11021 N N . GLY C 1 302 ? -18.866 27.006 -42.678 1.00 18.84 305 GLY C N 1
ATOM 11022 C CA . GLY C 1 302 ? -19.593 26.884 -41.422 1.00 18.08 305 GLY C CA 1
ATOM 11023 C C . GLY C 1 302 ? -19.380 25.519 -40.783 1.00 17.99 305 GLY C C 1
ATOM 11024 O O . GLY C 1 302 ? -18.707 24.643 -41.365 1.00 18.30 305 GLY C O 1
ATOM 11025 N N . ILE C 1 303 ? -19.934 25.344 -39.584 1.00 17.10 306 ILE C N 1
ATOM 11026 C CA . ILE C 1 303 ? -19.695 24.136 -38.765 1.00 16.33 306 ILE C CA 1
ATOM 11027 C C . ILE C 1 303 ? -20.947 23.271 -38.722 1.00 15.50 306 ILE C C 1
ATOM 11028 O O . ILE C 1 303 ? -22.013 23.710 -38.273 1.00 14.69 306 ILE C O 1
ATOM 11033 N N . ILE C 1 304 ? -20.810 22.035 -39.180 1.00 13.97 307 ILE C N 1
ATOM 11034 C CA . ILE C 1 304 ? -21.879 21.070 -39.068 1.00 14.31 307 ILE C CA 1
ATOM 11035 C C . ILE C 1 304 ? -21.951 20.644 -37.617 1.00 13.78 307 ILE C C 1
ATOM 11036 O O . ILE C 1 304 ? -20.939 20.305 -37.017 1.00 13.97 307 ILE C O 1
ATOM 11041 N N . THR C 1 305 ? -23.141 20.653 -37.044 1.00 14.42 308 THR C N 1
ATOM 11042 C CA . THR C 1 305 ? -23.261 20.289 -35.617 1.00 14.53 308 THR C CA 1
ATOM 11043 C C . THR C 1 305 ? -23.974 18.942 -35.384 1.00 15.02 308 THR C C 1
ATOM 11044 O O . THR C 1 305 ? -23.529 18.125 -34.568 1.00 14.54 308 THR C O 1
ATOM 11048 N N . GLU C 1 306 ? -25.114 18.772 -36.052 1.00 15.62 309 GLU C N 1
ATOM 11049 C CA . GLU C 1 306 ? -25.958 17.588 -35.889 1.00 16.83 309 GLU C CA 1
ATOM 11050 C C . GLU C 1 306 ? -26.406 17.112 -37.252 1.00 15.92 309 GLU C C 1
ATOM 11051 O O . GLU C 1 306 ? -26.731 17.944 -38.098 1.00 15.25 309 GLU C O 1
ATOM 11057 N N . ALA C 1 307 ? -26.486 15.795 -37.465 1.00 14.92 310 ALA C N 1
ATOM 11058 C CA . ALA C 1 307 ? -26.922 15.298 -38.781 1.00 15.20 310 ALA C CA 1
ATOM 11059 C C . ALA C 1 307 ? -27.958 14.180 -38.656 1.00 15.32 310 ALA C C 1
ATOM 11060 O O . ALA C 1 307 ? -27.867 13.370 -37.757 1.00 16.47 310 ALA C O 1
ATOM 11062 N N . VAL C 1 308 ? -28.894 14.136 -39.591 1.00 15.27 311 VAL C N 1
ATOM 11063 C CA . VAL C 1 308 ? -29.839 13.030 -39.730 1.00 13.98 311 VAL C CA 1
ATOM 11064 C C . VAL C 1 308 ? -29.246 12.105 -40.797 1.00 14.58 311 VAL C C 1
ATOM 11065 O O . VAL C 1 308 ? -29.093 12.476 -41.968 1.00 13.43 311 VAL C O 1
ATOM 11069 N N . MET C 1 309 ? -28.885 10.912 -40.347 1.00 14.58 312 MET C N 1
ATOM 11070 C CA . MET C 1 309 ? -28.257 9.932 -41.210 1.00 15.18 312 MET C CA 1
ATOM 11071 C C . MET C 1 309 ? -29.163 8.734 -41.490 1.00 15.92 312 MET C C 1
ATOM 11072 O O . MET C 1 309 ? -29.873 8.235 -40.602 1.00 15.22 312 MET C O 1
ATOM 11077 N N . LYS C 1 310 ? -29.094 8.235 -42.728 1.00 16.39 313 LYS C N 1
ATOM 11078 C CA . LYS C 1 310 ? -29.759 7.002 -43.098 1.00 17.56 313 LYS C CA 1
ATOM 11079 C C . LYS C 1 310 ? -29.042 5.804 -42.439 1.00 16.03 313 LYS C C 1
ATOM 11080 O O . LYS C 1 310 ? -27.843 5.630 -42.612 1.00 15.83 313 LYS C O 1
ATOM 11086 N N . VAL C 1 311 ? -29.780 4.973 -41.694 1.00 15.76 314 VAL C N 1
ATOM 11087 C CA . VAL C 1 311 ? -29.159 3.815 -41.065 1.00 15.72 314 VAL C CA 1
ATOM 11088 C C . VAL C 1 311 ? -29.803 2.541 -41.591 1.00 15.42 314 VAL C C 1
ATOM 11089 O O . VAL C 1 311 ? -30.769 2.595 -42.352 1.00 14.94 314 VAL C O 1
ATOM 11093 N N . HIS C 1 312 ? -29.259 1.400 -41.192 1.00 15.61 315 HIS C N 1
ATOM 11094 C CA . HIS C 1 312 ? -29.875 0.114 -41.544 1.00 16.12 315 HIS C CA 1
ATOM 11095 C C . HIS C 1 312 ? -29.865 -0.799 -40.328 1.00 16.46 315 HIS C C 1
ATOM 11096 O O . HIS C 1 312 ? -29.046 -0.635 -39.400 1.00 15.92 315 HIS C O 1
ATOM 11103 N N . ALA C 1 313 ? -30.810 -1.733 -40.325 1.00 16.49 316 ALA C N 1
ATOM 11104 C CA . ALA C 1 313 ? -30.874 -2.778 -39.310 1.00 16.85 316 ALA C CA 1
ATOM 11105 C C . ALA C 1 313 ? -29.576 -3.583 -39.256 1.00 17.09 316 ALA C C 1
ATOM 11106 O O . ALA C 1 313 ? -29.003 -3.907 -40.297 1.00 17.33 316 ALA C O 1
ATOM 11108 N N . VAL C 1 314 ? -29.110 -3.919 -38.054 1.00 17.09 317 VAL C N 1
ATOM 11109 C CA . VAL C 1 314 ? -27.981 -4.833 -37.919 1.00 17.38 317 VAL C CA 1
ATOM 11110 C C . VAL C 1 314 ? -28.340 -6.104 -38.764 1.00 17.53 317 VAL C C 1
ATOM 11111 O O . VAL C 1 314 ? -29.410 -6.648 -38.590 1.00 15.95 317 VAL C O 1
ATOM 11115 N N . PRO C 1 315 ? -27.482 -6.496 -39.740 1.00 18.46 318 PRO C N 1
ATOM 11116 C CA . PRO C 1 315 ? -27.855 -7.533 -40.711 1.00 19.85 318 PRO C CA 1
ATOM 11117 C C . PRO C 1 315 ? -27.999 -8.895 -40.048 1.00 20.86 318 PRO C C 1
ATOM 11118 O O . PRO C 1 315 ? -27.292 -9.181 -39.064 1.00 21.07 318 PRO C O 1
ATOM 11122 N N . GLN C 1 316 ? -28.921 -9.712 -40.555 1.00 22.07 319 GLN C N 1
ATOM 11123 C CA . GLN C 1 316 ? -29.112 -11.049 -40.011 1.00 23.36 319 GLN C CA 1
ATOM 11124 C C . GLN C 1 316 ? -27.950 -11.977 -40.399 1.00 23.71 319 GLN C C 1
ATOM 11125 O O . GLN C 1 316 ? -27.662 -12.941 -39.693 1.00 23.59 319 GLN C O 1
ATOM 11131 N N . ALA C 1 317 ? -27.293 -11.680 -41.516 1.00 24.45 320 ALA C N 1
ATOM 11132 C CA . ALA C 1 317 ? -26.108 -12.415 -41.962 1.00 25.45 320 ALA C CA 1
ATOM 11133 C C . ALA C 1 317 ? -24.921 -11.502 -42.265 1.00 26.11 320 ALA C C 1
ATOM 11134 O O . ALA C 1 317 ? -25.046 -10.486 -42.979 1.00 26.24 320 ALA C O 1
ATOM 11136 N N . VAL C 1 318 ? -23.779 -11.851 -41.676 1.00 26.68 321 VAL C N 1
ATOM 11137 C CA . VAL C 1 318 ? -22.497 -11.191 -41.943 1.00 27.36 321 VAL C CA 1
ATOM 11138 C C . VAL C 1 318 ? -21.424 -12.269 -42.170 1.00 28.01 321 VAL C C 1
ATOM 11139 O O . VAL C 1 318 ? -21.078 -13.024 -41.253 1.00 28.17 321 VAL C O 1
ATOM 11143 N N . GLU C 1 319 ? -20.911 -12.352 -43.390 1.00 27.94 322 GLU C N 1
ATOM 11144 C CA . GLU C 1 319 ? -19.958 -13.392 -43.728 1.00 28.46 322 GLU C CA 1
ATOM 11145 C C . GLU C 1 319 ? -18.797 -12.797 -44.523 1.00 28.11 322 GLU C C 1
ATOM 11146 O O . GLU C 1 319 ? -18.993 -12.183 -45.573 1.00 27.64 322 GLU C O 1
ATOM 11152 N N . TYR C 1 320 ? -17.593 -12.987 -43.986 1.00 28.47 323 TYR C N 1
ATOM 11153 C CA . TYR C 1 320 ? -16.365 -12.440 -44.552 1.00 28.95 323 TYR C CA 1
ATOM 11154 C C . TYR C 1 320 ? -15.408 -13.604 -44.787 1.00 28.67 323 TYR C C 1
ATOM 11155 O O . TYR C 1 320 ? -15.223 -14.457 -43.919 1.00 28.76 323 TYR C O 1
ATOM 11164 N N . TYR C 1 321 ? -14.824 -13.630 -45.977 1.00 28.24 324 TYR C N 1
ATOM 11165 C CA . TYR C 1 321 ? -14.028 -14.745 -46.437 1.00 27.76 324 TYR C CA 1
ATOM 11166 C C . TYR C 1 321 ? -12.695 -14.256 -46.989 1.00 27.66 324 TYR C C 1
ATOM 11167 O O . TYR C 1 321 ? -12.565 -13.089 -47.417 1.00 27.80 324 TYR C O 1
ATOM 11176 N N . GLY C 1 322 ? -11.701 -15.139 -46.948 1.00 27.09 325 GLY C N 1
ATOM 11177 C CA . GLY C 1 322 ? -10.413 -14.906 -47.589 1.00 27.02 325 GLY C CA 1
ATOM 11178 C C . GLY C 1 322 ? -10.153 -15.901 -48.707 1.00 27.03 325 GLY C C 1
ATOM 11179 O O . GLY C 1 322 ? -10.483 -17.096 -48.596 1.00 27.56 325 GLY C O 1
ATOM 11180 N N . PHE C 1 323 ? -9.556 -15.400 -49.787 1.00 26.72 326 PHE C N 1
ATOM 11181 C CA . PHE C 1 323 ? -9.237 -16.180 -50.985 1.00 26.17 326 PHE C CA 1
ATOM 11182 C C . PHE C 1 323 ? -7.823 -15.880 -51.441 1.00 26.06 326 PHE C C 1
ATOM 11183 O O . PHE C 1 323 ? -7.324 -14.769 -51.248 1.00 25.75 326 PHE C O 1
ATOM 11191 N N . LEU C 1 324 ? -7.167 -16.892 -52.007 1.00 26.20 327 LEU C N 1
ATOM 11192 C CA . LEU C 1 324 ? -5.859 -16.726 -52.638 1.00 26.71 327 LEU C CA 1
ATOM 11193 C C . LEU C 1 324 ? -5.962 -16.934 -54.141 1.00 27.29 327 LEU C C 1
ATOM 11194 O O . LEU C 1 324 ? -6.699 -17.810 -54.600 1.00 27.16 327 LEU C O 1
ATOM 11199 N N . PHE C 1 325 ? -5.245 -16.110 -54.904 1.00 28.54 328 PHE C N 1
ATOM 11200 C CA . PHE C 1 325 ? -5.116 -16.298 -56.361 1.00 29.80 328 PHE C CA 1
ATOM 11201 C C . PHE C 1 325 ? -3.648 -16.524 -56.699 1.00 30.23 328 PHE C C 1
ATOM 11202 O O . PHE C 1 325 ? -2.776 -15.938 -56.051 1.00 30.47 328 PHE C O 1
ATOM 11210 N N . PRO C 1 326 ? -3.371 -17.360 -57.721 1.00 30.46 329 PRO C N 1
ATOM 11211 C CA . PRO C 1 326 ? -1.998 -17.656 -58.169 1.00 30.52 329 PRO C CA 1
ATOM 11212 C C . PRO C 1 326 ? -1.236 -16.435 -58.692 1.00 30.55 329 PRO C C 1
ATOM 11213 O O . PRO C 1 326 ? -0.011 -16.425 -58.655 1.00 30.29 329 PRO C O 1
ATOM 11217 N N . THR C 1 327 ? -1.959 -15.421 -59.173 1.00 30.51 330 THR C N 1
ATOM 11218 C CA . THR C 1 327 ? -1.348 -14.220 -59.744 1.00 30.56 330 THR C CA 1
ATOM 11219 C C . THR C 1 327 ? -2.320 -13.073 -59.596 1.00 30.78 330 THR C C 1
ATOM 11220 O O . THR C 1 327 ? -3.497 -13.292 -59.289 1.00 31.10 330 THR C O 1
ATOM 11224 N N . PHE C 1 328 ? -1.818 -11.860 -59.836 1.00 30.56 331 PHE C N 1
ATOM 11225 C CA . PHE C 1 328 ? -2.595 -10.611 -59.756 1.00 30.61 331 PHE C CA 1
ATOM 11226 C C . PHE C 1 328 ? -3.619 -10.557 -60.866 1.00 30.41 331 PHE C C 1
ATOM 11227 O O . PHE C 1 328 ? -4.736 -10.087 -60.664 1.00 30.86 331 PHE C O 1
ATOM 11235 N N . ALA C 1 329 ? -3.224 -11.024 -62.051 1.00 30.20 332 ALA C N 1
ATOM 11236 C CA . ALA C 1 329 ? -4.098 -11.017 -63.224 1.00 29.72 332 ALA C CA 1
ATOM 11237 C C . ALA C 1 329 ? -5.373 -11.825 -62.988 1.00 29.35 332 ALA C C 1
ATOM 11238 O O . ALA C 1 329 ? -6.445 -11.399 -63.402 1.00 29.04 332 ALA C O 1
ATOM 11240 N N . HIS C 1 330 ? -5.250 -12.973 -62.320 1.00 29.31 333 HIS C N 1
ATOM 11241 C CA . HIS C 1 330 ? -6.413 -13.804 -61.984 1.00 29.46 333 HIS C CA 1
ATOM 11242 C C . HIS C 1 330 ? -7.389 -13.038 -61.085 1.00 29.45 333 HIS C C 1
ATOM 11243 O O . HIS C 1 330 ? -8.617 -13.079 -61.294 1.00 28.94 333 HIS C O 1
ATOM 11250 N N . ALA C 1 331 ? -6.840 -12.346 -60.086 1.00 30.16 334 ALA C N 1
ATOM 11251 C CA . ALA C 1 331 ? -7.651 -11.594 -59.130 1.00 30.70 334 ALA C CA 1
ATOM 11252 C C . ALA C 1 331 ? -8.462 -10.513 -59.831 1.00 31.60 334 ALA C C 1
ATOM 11253 O O . ALA C 1 331 ? -9.661 -10.341 -59.558 1.00 31.74 334 ALA C O 1
ATOM 11255 N N . VAL C 1 332 ? -7.804 -9.777 -60.729 1.00 31.83 335 VAL C N 1
ATOM 11256 C CA . VAL C 1 332 ? -8.424 -8.622 -61.382 1.00 32.29 335 VAL C CA 1
ATOM 11257 C C . VAL C 1 332 ? -9.448 -9.079 -62.407 1.00 31.89 335 VAL C C 1
ATOM 11258 O O . VAL C 1 332 ? -10.425 -8.385 -62.668 1.00 32.01 335 VAL C O 1
ATOM 11262 N N . SER C 1 333 ? -9.217 -10.257 -62.981 1.00 31.57 336 SER C N 1
ATOM 11263 C CA . SER C 1 333 ? -10.209 -10.901 -63.815 1.00 31.05 336 SER C CA 1
ATOM 11264 C C . SER C 1 333 ? -11.486 -11.207 -63.012 1.00 30.43 336 SER C C 1
ATOM 11265 O O . SER C 1 333 ? -12.586 -10.930 -63.473 1.00 30.25 336 SER C O 1
ATOM 11268 N N . ALA C 1 334 ? -11.332 -11.773 -61.816 1.00 29.73 337 ALA C N 1
ATOM 11269 C CA . ALA C 1 334 ? -12.470 -12.073 -60.948 1.00 29.61 337 ALA C CA 1
ATOM 11270 C C . ALA C 1 334 ? -13.228 -10.789 -60.597 1.00 29.97 337 ALA C C 1
ATOM 11271 O O . ALA C 1 334 ? -14.454 -10.758 -60.650 1.00 29.65 337 ALA C O 1
ATOM 11273 N N . LEU C 1 335 ? -12.490 -9.731 -60.270 1.00 30.17 338 LEU C N 1
ATOM 11274 C CA . LEU C 1 335 ? -13.081 -8.403 -60.018 1.00 31.78 338 LEU C CA 1
ATOM 11275 C C . LEU C 1 335 ? -14.022 -7.889 -61.121 1.00 31.50 338 LEU C C 1
ATOM 11276 O O . LEU C 1 335 ? -15.145 -7.469 -60.826 1.00 31.62 338 LEU C O 1
ATOM 11281 N N . GLN C 1 336 ? -13.544 -7.918 -62.371 1.00 31.90 339 GLN C N 1
ATOM 11282 C CA . GLN C 1 336 ? -14.305 -7.488 -63.555 1.00 32.26 339 GLN C CA 1
ATOM 11283 C C . GLN C 1 336 ? -15.584 -8.296 -63.739 1.00 31.58 339 GLN C C 1
ATOM 11284 O O . GLN C 1 336 ? -16.676 -7.740 -63.919 1.00 31.04 339 GLN C O 1
ATOM 11290 N N . GLN C 1 337 ? -15.441 -9.615 -63.691 1.00 30.85 340 GLN C N 1
ATOM 11291 C CA . GLN C 1 337 ? -16.568 -10.509 -63.911 1.00 30.92 340 GLN C CA 1
ATOM 11292 C C . GLN C 1 337 ? -17.585 -10.432 -62.785 1.00 31.04 340 GLN C C 1
ATOM 11293 O O . GLN C 1 337 ? -18.787 -10.509 -63.033 1.00 30.69 340 GLN C O 1
ATOM 11299 N N . ILE C 1 338 ? -17.112 -10.274 -61.551 1.00 31.29 341 ILE C N 1
ATOM 11300 C CA . ILE C 1 338 ? -18.017 -10.051 -60.429 1.00 32.28 341 ILE C CA 1
ATOM 11301 C C . ILE C 1 338 ? -18.880 -8.786 -60.687 1.00 32.81 341 ILE C C 1
ATOM 11302 O O . ILE C 1 338 ? -20.111 -8.850 -60.596 1.00 33.04 341 ILE C O 1
ATOM 11307 N N . ARG C 1 339 ? -18.257 -7.661 -61.038 1.00 33.48 342 ARG C N 1
ATOM 11308 C CA . ARG C 1 339 ? -19.062 -6.458 -61.322 1.00 34.28 342 ARG C CA 1
ATOM 11309 C C . ARG C 1 339 ? -20.030 -6.657 -62.492 1.00 34.30 342 ARG C C 1
ATOM 11310 O O . ARG C 1 339 ? -21.190 -6.275 -62.384 1.00 33.87 342 ARG C O 1
ATOM 11318 N N . SER C 1 340 ? -19.569 -7.269 -63.585 1.00 34.56 343 SER C N 1
ATOM 11319 C CA . SER C 1 340 ? -20.432 -7.498 -64.758 1.00 35.47 343 SER C CA 1
ATOM 11320 C C . SER C 1 340 ? -21.661 -8.376 -64.489 1.00 35.43 343 SER C C 1
ATOM 11321 O O . SER C 1 340 ? -22.668 -8.255 -65.192 1.00 35.69 343 SER C O 1
ATOM 11324 N N . SER C 1 341 ? -21.573 -9.265 -63.496 1.00 35.22 344 SER C N 1
ATOM 11325 C CA . SER C 1 341 ? -22.700 -10.144 -63.136 1.00 34.78 344 SER C CA 1
ATOM 11326 C C . SER C 1 341 ? -23.835 -9.369 -62.458 1.00 34.55 344 SER C C 1
ATOM 11327 O O . SER C 1 341 ? -24.989 -9.813 -62.459 1.00 34.51 344 SER C O 1
ATOM 11330 N N . GLU C 1 342 ? -23.490 -8.210 -61.896 1.00 34.56 345 GLU C N 1
ATOM 11331 C CA . GLU C 1 342 ? -24.432 -7.305 -61.220 1.00 34.28 345 GLU C CA 1
ATOM 11332 C C . GLU C 1 342 ? -24.889 -7.862 -59.864 1.00 33.92 345 GLU C C 1
ATOM 11333 O O . GLU C 1 342 ? -25.880 -7.391 -59.286 1.00 33.94 345 GLU C O 1
ATOM 11339 N N . VAL C 1 343 ? -24.167 -8.876 -59.380 1.00 32.51 346 VAL C N 1
ATOM 11340 C CA . VAL C 1 343 ? -24.417 -9.461 -58.067 1.00 31.51 346 VAL C CA 1
ATOM 11341 C C . VAL C 1 343 ? -23.118 -9.302 -57.293 1.00 31.62 346 VAL C C 1
ATOM 11342 O O . VAL C 1 343 ? -22.240 -10.140 -57.379 1.00 32.22 346 VAL C O 1
ATOM 11346 N N . ILE C 1 344 ? -22.966 -8.180 -56.590 1.00 31.83 347 ILE C N 1
ATOM 11347 C CA . ILE C 1 344 ? -21.660 -7.808 -56.041 1.00 31.59 347 ILE C CA 1
ATOM 11348 C C . ILE C 1 344 ? -21.611 -7.947 -54.511 1.00 31.10 347 ILE C C 1
ATOM 11349 O O . ILE C 1 344 ? -22.639 -7.826 -53.841 1.00 31.73 347 ILE C O 1
ATOM 11354 N N . PRO C 1 345 ? -20.428 -8.263 -53.951 1.00 30.12 348 PRO C N 1
ATOM 11355 C CA . PRO C 1 345 ? -20.319 -8.295 -52.504 1.00 29.11 348 PRO C CA 1
ATOM 11356 C C . PRO C 1 345 ? -20.488 -6.911 -51.840 1.00 28.72 348 PRO C C 1
ATOM 11357 O O . PRO C 1 345 ? -20.477 -5.886 -52.508 1.00 28.01 348 PRO C O 1
ATOM 11361 N N . THR C 1 346 ? -20.628 -6.942 -50.524 1.00 28.41 349 THR C N 1
ATOM 11362 C CA . THR C 1 346 ? -20.709 -5.776 -49.677 1.00 28.60 349 THR C CA 1
ATOM 11363 C C . THR C 1 346 ? -19.337 -5.083 -49.642 1.00 29.60 349 THR C C 1
ATOM 11364 O O . THR C 1 346 ? -19.245 -3.851 -49.713 1.00 29.11 349 THR C O 1
ATOM 11368 N N . MET C 1 347 ? -18.283 -5.890 -49.534 1.00 30.42 350 MET C N 1
ATOM 11369 C CA . MET C 1 347 ? -16.928 -5.381 -49.555 1.00 32.64 350 MET C CA 1
ATOM 11370 C C . MET C 1 347 ? -15.992 -6.322 -50.290 1.00 32.00 350 MET C C 1
ATOM 11371 O O . MET C 1 347 ? -16.148 -7.545 -50.245 1.00 31.74 350 MET C O 1
ATOM 11376 N N . ILE C 1 348 ? -15.012 -5.723 -50.958 1.00 32.21 351 ILE C N 1
ATOM 11377 C CA . ILE C 1 348 ? -13.935 -6.465 -51.572 1.00 32.58 351 ILE C CA 1
ATOM 11378 C C . ILE C 1 348 ? -12.648 -5.654 -51.440 1.00 31.96 351 ILE C C 1
ATOM 11379 O O . ILE C 1 348 ? -12.677 -4.410 -51.422 1.00 32.19 351 ILE C O 1
ATOM 11384 N N . ARG C 1 349 ? -11.538 -6.362 -51.265 1.00 30.84 352 ARG C N 1
ATOM 11385 C CA . ARG C 1 349 ? -10.205 -5.801 -51.410 1.00 29.99 352 ARG C CA 1
ATOM 11386 C C . ARG C 1 349 ? -9.292 -6.884 -51.997 1.00 29.22 352 ARG C C 1
ATOM 11387 O O . ARG C 1 349 ? -9.385 -8.049 -51.603 1.00 28.63 352 ARG C O 1
ATOM 11395 N N . VAL C 1 350 ? -8.448 -6.492 -52.954 1.00 28.62 353 VAL C N 1
ATOM 11396 C CA . VAL C 1 350 ? -7.435 -7.395 -53.560 1.00 28.06 353 VAL C CA 1
ATOM 11397 C C . VAL C 1 350 ? -6.077 -6.812 -53.193 1.00 28.03 353 VAL C C 1
ATOM 11398 O O . VAL C 1 350 ? -5.817 -5.637 -53.462 1.00 27.55 353 VAL C O 1
ATOM 11402 N N . TYR C 1 351 ? -5.227 -7.623 -52.561 1.00 28.40 354 TYR C N 1
ATOM 11403 C CA . TYR C 1 351 ? -3.850 -7.218 -52.266 1.00 28.77 354 TYR C CA 1
ATOM 11404 C C . TYR C 1 351 ? -2.911 -7.800 -53.316 1.00 28.58 354 TYR C C 1
ATOM 11405 O O . TYR C 1 351 ? -3.006 -8.979 -53.633 1.00 29.00 354 TYR C O 1
ATOM 11414 N N . ASP C 1 352 ? -2.000 -6.987 -53.854 1.00 28.16 355 ASP C N 1
ATOM 11415 C CA . ASP C 1 352 ? -0.930 -7.527 -54.693 1.00 27.81 355 ASP C CA 1
ATOM 11416 C C . ASP C 1 352 ? 0.034 -8.422 -53.856 1.00 27.53 355 ASP C C 1
ATOM 11417 O O . ASP C 1 352 ? -0.140 -8.531 -52.623 1.00 27.14 355 ASP C O 1
ATOM 11422 N N . PRO C 1 353 ? 1.016 -9.083 -54.512 1.00 27.61 356 PRO C N 1
ATOM 11423 C CA . PRO C 1 353 ? 1.849 -10.076 -53.793 1.00 27.66 356 PRO C CA 1
ATOM 11424 C C . PRO C 1 353 ? 2.655 -9.494 -52.631 1.00 27.87 356 PRO C C 1
ATOM 11425 O O . PRO C 1 353 ? 2.847 -10.164 -51.620 1.00 28.04 356 PRO C O 1
ATOM 11429 N N . GLU C 1 354 ? 3.097 -8.252 -52.773 1.00 27.76 357 GLU C N 1
ATOM 11430 C CA . GLU C 1 354 ? 3.883 -7.584 -51.743 1.00 27.98 357 GLU C CA 1
ATOM 11431 C C . GLU C 1 354 ? 3.027 -7.239 -50.513 1.00 27.79 357 GLU C C 1
ATOM 11432 O O . GLU C 1 354 ? 3.470 -7.448 -49.374 1.00 27.26 357 GLU C O 1
ATOM 11438 N N . GLU C 1 355 ? 1.794 -6.765 -50.724 1.00 27.70 358 GLU C N 1
ATOM 11439 C CA . GLU C 1 355 ? 0.909 -6.477 -49.585 1.00 28.37 358 GLU C CA 1
ATOM 11440 C C . GLU C 1 355 ? 0.338 -7.739 -48.940 1.00 28.25 358 GLU C C 1
ATOM 11441 O O . GLU C 1 355 ? 0.048 -7.748 -47.745 1.00 29.25 358 GLU C O 1
ATOM 11447 N N . THR C 1 356 ? 0.192 -8.793 -49.731 1.00 28.24 359 THR C N 1
ATOM 11448 C CA . THR C 1 356 ? -0.153 -10.128 -49.235 1.00 27.69 359 THR C CA 1
ATOM 11449 C C . THR C 1 356 ? 0.918 -10.662 -48.271 1.00 27.43 359 THR C C 1
ATOM 11450 O O . THR C 1 356 ? 0.589 -11.113 -47.163 1.00 26.56 359 THR C O 1
ATOM 11454 N N . GLN C 1 357 ? 2.185 -10.584 -48.697 1.00 27.68 360 GLN C N 1
ATOM 11455 C CA . GLN C 1 357 ? 3.326 -11.048 -47.903 1.00 28.60 360 GLN C CA 1
ATOM 11456 C C . GLN C 1 357 ? 3.444 -10.273 -46.599 1.00 29.03 360 GLN C C 1
ATOM 11457 O O . GLN C 1 357 ? 3.744 -10.861 -45.552 1.00 28.39 360 GLN C O 1
ATOM 11463 N N . LEU C 1 358 ? 3.244 -8.956 -46.679 1.00 30.23 361 LEU C N 1
ATOM 11464 C CA . LEU C 1 358 ? 3.197 -8.110 -45.479 1.00 31.74 361 LEU C CA 1
ATOM 11465 C C . LEU C 1 358 ? 2.094 -8.572 -44.544 1.00 32.73 361 LEU C C 1
ATOM 11466 O O . LEU C 1 358 ? 2.324 -8.722 -43.357 1.00 32.95 361 LEU C O 1
ATOM 11471 N N . SER C 1 359 ? 0.909 -8.805 -45.091 1.00 34.17 362 SER C N 1
ATOM 11472 C CA . SER C 1 359 ? -0.250 -9.198 -44.309 1.00 36.15 362 SER C CA 1
ATOM 11473 C C . SER C 1 359 ? -0.052 -10.498 -43.535 1.00 37.16 362 SER C C 1
ATOM 11474 O O . SER C 1 359 ? -0.619 -10.661 -42.455 1.00 37.05 362 SER C O 1
ATOM 11477 N N . PHE C 1 360 ? 0.744 -11.418 -44.082 1.00 38.49 363 PHE C N 1
ATOM 11478 C CA . PHE C 1 360 ? 1.013 -12.680 -43.397 1.00 40.03 363 PHE C CA 1
ATOM 11479 C C . PHE C 1 360 ? 2.170 -12.597 -42.413 1.00 41.84 363 PHE C C 1
ATOM 11480 O O . PHE C 1 360 ? 2.185 -13.326 -41.430 1.00 42.11 363 PHE C O 1
ATOM 11488 N N . ALA C 1 361 ? 3.109 -11.682 -42.662 1.00 44.07 364 ALA C N 1
ATOM 11489 C CA . ALA C 1 361 ? 4.256 -11.458 -41.776 1.00 46.32 364 ALA C CA 1
ATOM 11490 C C . ALA C 1 361 ? 3.858 -10.621 -40.568 1.00 48.17 364 ALA C C 1
ATOM 11491 O O . ALA C 1 361 ? 4.511 -10.680 -39.519 1.00 48.50 364 ALA C O 1
ATOM 11493 N N . TRP C 1 362 ? 2.802 -9.828 -40.752 1.00 50.19 365 TRP C N 1
ATOM 11494 C CA . TRP C 1 362 ? 2.184 -8.997 -39.711 1.00 52.01 365 TRP C CA 1
ATOM 11495 C C . TRP C 1 362 ? 1.215 -9.915 -38.953 1.00 52.76 365 TRP C C 1
ATOM 11496 O O . TRP C 1 362 ? 0.010 -9.973 -39.232 1.00 52.82 365 TRP C O 1
ATOM 11507 N N . LYS C 1 363 ? 1.791 -10.648 -38.005 1.00 53.58 366 LYS C N 1
ATOM 11508 C CA . LYS C 1 363 ? 1.149 -11.786 -37.360 1.00 54.36 366 LYS C CA 1
ATOM 11509 C C . LYS C 1 363 ? 1.856 -12.075 -36.029 1.00 54.87 366 LYS C C 1
ATOM 11510 O O . LYS C 1 363 ? 3.088 -12.196 -36.000 1.00 55.03 366 LYS C O 1
ATOM 11516 N N . PRO C 1 364 ? 1.081 -12.159 -34.923 1.00 55.18 367 PRO C N 1
ATOM 11517 C CA . PRO C 1 364 ? 1.587 -12.468 -33.572 1.00 55.41 367 PRO C CA 1
ATOM 11518 C C . PRO C 1 364 ? 2.237 -13.848 -33.383 1.00 55.60 367 PRO C C 1
ATOM 11519 O O . PRO C 1 364 ? 2.870 -14.086 -32.346 1.00 55.58 367 PRO C O 1
ATOM 11523 N N . SER C 1 365 ? 2.084 -14.744 -34.359 1.00 55.74 368 SER C N 1
ATOM 11524 C CA . SER C 1 365 ? 2.712 -16.069 -34.287 1.00 55.93 368 SER C CA 1
ATOM 11525 C C . SER C 1 365 ? 3.212 -16.562 -35.641 1.00 55.98 368 SER C C 1
ATOM 11526 O O . SER C 1 365 ? 4.202 -17.295 -35.718 1.00 55.95 368 SER C O 1
ATOM 11529 N N . GLU C 1 371 ? -8.140 -18.668 -33.193 1.00 53.22 374 GLU C N 1
ATOM 11530 C CA . GLU C 1 371 ? -7.752 -19.942 -33.800 1.00 53.23 374 GLU C CA 1
ATOM 11531 C C . GLU C 1 371 ? -7.792 -19.928 -35.333 1.00 53.22 374 GLU C C 1
ATOM 11532 O O . GLU C 1 371 ? -7.052 -20.676 -35.983 1.00 53.22 374 GLU C O 1
ATOM 11538 N N . PHE C 1 372 ? -8.640 -19.072 -35.905 1.00 53.20 375 PHE C N 1
ATOM 11539 C CA . PHE C 1 372 ? -8.818 -19.029 -37.361 1.00 53.12 375 PHE C CA 1
ATOM 11540 C C . PHE C 1 372 ? -7.639 -18.419 -38.113 1.00 52.82 375 PHE C C 1
ATOM 11541 O O . PHE C 1 372 ? -7.355 -18.820 -39.242 1.00 52.89 375 PHE C O 1
ATOM 11549 N N . THR C 1 373 ? -6.949 -17.473 -37.475 1.00 52.35 376 THR C N 1
ATOM 11550 C CA . THR C 1 373 ? -5.779 -16.799 -38.074 1.00 51.87 376 THR C CA 1
ATOM 11551 C C . THR C 1 373 ? -4.527 -17.673 -38.240 1.00 51.18 376 THR C C 1
ATOM 11552 O O . THR C 1 373 ? -3.823 -17.554 -39.243 1.00 51.23 376 THR C O 1
ATOM 11556 N N . SER C 1 374 ? -4.240 -18.528 -37.260 1.00 50.35 377 SER C N 1
ATOM 11557 C CA . SER C 1 374 ? -3.139 -19.488 -37.386 1.00 49.53 377 SER C CA 1
ATOM 11558 C C . SER C 1 374 ? -3.437 -20.502 -38.498 1.00 48.73 377 SER C C 1
ATOM 11559 O O . SER C 1 374 ? -2.542 -20.882 -39.256 1.00 48.63 377 SER C O 1
ATOM 11562 N N . ALA C 1 375 ? -4.703 -20.913 -38.588 1.00 47.63 378 ALA C N 1
ATOM 11563 C CA . ALA C 1 375 ? -5.186 -21.801 -39.645 1.00 46.49 378 ALA C CA 1
ATOM 11564 C C . ALA C 1 375 ? -5.037 -21.175 -41.033 1.00 45.57 378 ALA C C 1
ATOM 11565 O O . ALA C 1 375 ? -4.695 -21.859 -41.996 1.00 45.43 378 ALA C O 1
ATOM 11567 N N . MET C 1 376 ? -5.277 -19.871 -41.126 1.00 44.57 379 MET C N 1
ATOM 11568 C CA . MET C 1 376 ? -5.187 -19.170 -42.408 1.00 43.65 379 MET C CA 1
ATOM 11569 C C . MET C 1 376 ? -3.752 -19.014 -42.927 1.00 42.16 379 MET C C 1
ATOM 11570 O O . MET C 1 376 ? -3.525 -19.075 -44.132 1.00 41.76 379 MET C O 1
ATOM 11574 N N . VAL C 1 377 ? -2.792 -18.821 -42.024 1.00 41.01 380 VAL C N 1
ATOM 11575 C CA . VAL C 1 377 ? -1.375 -18.780 -42.399 1.00 40.14 380 VAL C CA 1
ATOM 11576 C C . VAL C 1 377 ? -0.890 -20.173 -42.832 1.00 39.47 380 VAL C C 1
ATOM 11577 O O . VAL C 1 377 ? -0.107 -20.306 -43.777 1.00 39.12 380 VAL C O 1
ATOM 11581 N N . LYS C 1 378 ? -1.377 -21.193 -42.124 1.00 38.78 381 LYS C N 1
ATOM 11582 C CA . LYS C 1 378 ? -1.121 -22.603 -42.429 1.00 38.37 381 LYS C CA 1
ATOM 11583 C C . LYS C 1 378 ? -1.593 -22.954 -43.848 1.00 38.18 381 LYS C C 1
ATOM 11584 O O . LYS C 1 378 ? -0.880 -23.610 -44.610 1.00 38.26 381 LYS C O 1
ATOM 11590 N N . LYS C 1 379 ? -2.797 -22.492 -44.189 1.00 38.05 382 LYS C N 1
ATOM 11591 C CA . LYS C 1 379 ? -3.360 -22.633 -45.532 1.00 37.66 382 LYS C CA 1
ATOM 11592 C C . LYS C 1 379 ? -2.566 -21.852 -46.587 1.00 36.98 382 LYS C C 1
ATOM 11593 O O . LYS C 1 379 ? -2.416 -22.323 -47.713 1.00 36.70 382 LYS C O 1
ATOM 11599 N N . TYR C 1 380 ? -2.073 -20.665 -46.219 1.00 36.22 383 TYR C N 1
ATOM 11600 C CA . TYR C 1 380 ? -1.221 -19.854 -47.097 1.00 35.67 383 TYR C CA 1
ATOM 11601 C C . TYR C 1 380 ? 0.119 -20.530 -47.382 1.00 35.71 383 TYR C C 1
ATOM 11602 O O . TYR C 1 380 ? 0.469 -20.742 -48.550 1.00 35.83 383 TYR C O 1
ATOM 11611 N N . LEU C 1 381 ? 0.855 -20.871 -46.321 1.00 35.57 384 LEU C N 1
ATOM 11612 C CA . LEU C 1 381 ? 2.150 -21.581 -46.452 1.00 35.40 384 LEU C CA 1
ATOM 11613 C C . LEU C 1 381 ? 2.015 -22.887 -47.234 1.00 35.12 384 LEU C C 1
ATOM 11614 O O . LEU C 1 381 ? 2.864 -23.207 -48.065 1.00 35.58 384 LEU C O 1
ATOM 11619 N N . HIS C 1 382 ? 0.941 -23.628 -46.970 1.00 34.77 385 HIS C N 1
ATOM 11620 C CA . HIS C 1 382 ? 0.624 -24.856 -47.716 1.00 34.12 385 HIS C CA 1
ATOM 11621 C C . HIS C 1 382 ? 0.250 -24.590 -49.182 1.00 33.68 385 HIS C C 1
ATOM 11622 O O . HIS C 1 382 ? 0.389 -25.472 -50.020 1.00 33.59 385 HIS C O 1
ATOM 11623 N N . TYR C 1 383 ? -0.230 -23.377 -49.481 1.00 33.55 386 TYR C N 1
ATOM 11624 C CA . TYR C 1 383 ? -0.617 -22.990 -50.851 1.00 33.31 386 TYR C CA 1
ATOM 11625 C C . TYR C 1 383 ? 0.583 -22.563 -51.697 1.00 33.53 386 TYR C C 1
ATOM 11626 O O . TYR C 1 383 ? 0.588 -22.750 -52.919 1.00 33.67 386 TYR C O 1
ATOM 11635 N N . ILE C 1 384 ? 1.588 -21.984 -51.043 1.00 33.69 387 ILE C N 1
ATOM 11636 C CA . ILE C 1 384 ? 2.760 -21.451 -51.738 1.00 33.83 387 ILE C CA 1
ATOM 11637 C C . ILE C 1 384 ? 3.841 -22.519 -51.906 1.00 34.11 387 ILE C C 1
ATOM 11638 O O . ILE C 1 384 ? 4.964 -22.224 -52.319 1.00 34.10 387 ILE C O 1
ATOM 11643 N N . ARG C 1 385 ? 3.481 -23.758 -51.578 1.00 34.52 388 ARG C N 1
ATOM 11644 C CA . ARG C 1 385 ? 4.299 -24.939 -51.905 1.00 34.92 388 ARG C CA 1
ATOM 11645 C C . ARG C 1 385 ? 4.053 -25.419 -53.347 1.00 35.46 388 ARG C C 1
ATOM 11646 O O . ARG C 1 385 ? 4.792 -26.261 -53.859 1.00 36.01 388 ARG C O 1
ATOM 11654 N N . SER C 1 386 ? 3.024 -24.860 -53.986 1.00 36.11 389 SER C N 1
ATOM 11655 C CA . SER C 1 386 ? 2.646 -25.148 -55.376 1.00 36.43 389 SER C CA 1
ATOM 11656 C C . SER C 1 386 ? 2.646 -23.900 -56.274 1.00 36.67 389 SER C C 1
ATOM 11657 O O . SER C 1 386 ? 2.736 -24.013 -57.496 1.00 36.44 389 SER C O 1
ATOM 11660 N N . PHE C 1 387 ? 2.519 -22.718 -55.670 1.00 37.13 390 PHE C N 1
ATOM 11661 C CA . PHE C 1 387 ? 2.523 -21.454 -56.417 1.00 37.66 390 PHE C CA 1
ATOM 11662 C C . PHE C 1 387 ? 3.537 -20.494 -55.805 1.00 37.94 390 PHE C C 1
ATOM 11663 O O . PHE C 1 387 ? 3.599 -20.356 -54.573 1.00 38.03 390 PHE C O 1
ATOM 11671 N N . ASP C 1 388 ? 4.310 -19.814 -56.651 1.00 37.75 391 ASP C N 1
ATOM 11672 C CA . ASP C 1 388 ? 5.295 -18.841 -56.162 1.00 37.69 391 ASP C CA 1
ATOM 11673 C C . ASP C 1 388 ? 4.673 -17.728 -55.304 1.00 37.05 391 ASP C C 1
ATOM 11674 O O . ASP C 1 388 ? 3.751 -17.023 -55.737 1.00 37.07 391 ASP C O 1
ATOM 11679 N N . PHE C 1 389 ? 5.206 -17.573 -54.092 1.00 36.32 392 PHE C N 1
ATOM 11680 C CA . PHE C 1 389 ? 4.743 -16.562 -53.141 1.00 35.64 392 PHE C CA 1
ATOM 11681 C C . PHE C 1 389 ? 5.007 -15.143 -53.655 1.00 35.43 392 PHE C C 1
ATOM 11682 O O . PHE C 1 389 ? 4.543 -14.161 -53.068 1.00 35.42 392 PHE C O 1
ATOM 11690 N N . LYS C 1 390 ? 5.760 -15.046 -54.752 1.00 34.92 393 LYS C N 1
ATOM 11691 C CA . LYS C 1 390 ? 6.089 -13.752 -55.353 1.00 34.40 393 LYS C CA 1
ATOM 11692 C C . LYS C 1 390 ? 4.979 -13.235 -56.277 1.00 33.10 393 LYS C C 1
ATOM 11693 O O . LYS C 1 390 ? 5.027 -12.092 -56.742 1.00 33.09 393 LYS C O 1
ATOM 11699 N N . ASN C 1 391 ? 3.986 -14.092 -56.535 1.00 31.99 394 ASN C N 1
ATOM 11700 C CA . ASN C 1 391 ? 2.825 -13.745 -57.365 1.00 30.54 394 ASN C CA 1
ATOM 11701 C C . ASN C 1 391 ? 1.489 -13.966 -56.671 1.00 29.15 394 ASN C C 1
ATOM 11702 O O . ASN C 1 391 ? 0.470 -13.500 -57.162 1.00 28.55 394 ASN C O 1
ATOM 11707 N N . VAL C 1 392 ? 1.489 -14.716 -55.568 1.00 27.98 395 VAL C N 1
ATOM 11708 C CA . VAL C 1 392 ? 0.253 -15.061 -54.860 1.00 27.28 395 VAL C CA 1
ATOM 11709 C C . VAL C 1 392 ? -0.379 -13.800 -54.243 1.00 27.25 395 VAL C C 1
ATOM 11710 O O . VAL C 1 392 ? 0.301 -13.061 -53.527 1.00 26.73 395 VAL C O 1
ATOM 11714 N N . CYS C 1 393 ? -1.660 -13.576 -54.562 1.00 27.69 396 CYS C N 1
ATOM 11715 C CA . CYS C 1 393 ? -2.461 -12.448 -54.038 1.00 28.62 396 CYS C CA 1
ATOM 11716 C C . CYS C 1 393 ? -3.576 -12.889 -53.094 1.00 28.42 396 CYS C C 1
ATOM 11717 O O . CYS C 1 393 ? -4.232 -13.929 -53.316 1.00 28.18 396 CYS C O 1
ATOM 11720 N N . LEU C 1 394 ? -3.763 -12.100 -52.040 1.00 28.15 397 LEU C N 1
ATOM 11721 C CA . LEU C 1 394 ? -4.840 -12.279 -51.073 1.00 28.38 397 LEU C CA 1
ATOM 11722 C C . LEU C 1 394 ? -6.035 -11.423 -51.471 1.00 28.48 397 LEU C C 1
ATOM 11723 O O . LEU C 1 394 ? -5.869 -10.281 -51.934 1.00 28.16 397 LEU C O 1
ATOM 11728 N N . SER C 1 395 ? -7.228 -11.990 -51.295 1.00 28.90 398 SER C N 1
ATOM 11729 C CA . SER C 1 395 ? -8.475 -11.241 -51.412 1.00 29.59 398 SER C CA 1
ATOM 11730 C C . SER C 1 395 ? -9.386 -11.459 -50.201 1.00 29.75 398 SER C C 1
ATOM 11731 O O . SER C 1 395 ? -9.548 -12.582 -49.724 1.00 30.05 398 SER C O 1
ATOM 11734 N N . ILE C 1 396 ? -9.957 -10.361 -49.702 1.00 30.27 399 ILE C N 1
ATOM 11735 C CA . ILE C 1 396 ? -10.941 -10.391 -48.640 1.00 30.49 399 ILE C CA 1
ATOM 11736 C C . ILE C 1 396 ? -12.290 -10.002 -49.260 1.00 30.20 399 ILE C C 1
ATOM 11737 O O . ILE C 1 396 ? -12.394 -8.979 -49.951 1.00 30.18 399 ILE C O 1
ATOM 11741 N N . ILE C 1 397 ? -13.312 -10.822 -49.023 1.00 29.45 400 ILE C N 1
ATOM 11742 C CA . ILE C 1 397 ? -14.644 -10.580 -49.586 1.00 29.23 400 ILE C CA 1
ATOM 11743 C C . ILE C 1 397 ? -15.709 -10.680 -48.503 1.00 28.59 400 ILE C C 1
ATOM 11744 O O . ILE C 1 397 ? -15.726 -11.631 -47.727 1.00 29.10 400 ILE C O 1
ATOM 11749 N N . GLY C 1 398 ? -16.612 -9.712 -48.478 1.00 27.72 401 GLY C N 1
ATOM 11750 C CA . GLY C 1 398 ? -17.644 -9.626 -47.440 1.00 26.52 401 GLY C CA 1
ATOM 11751 C C . GLY C 1 398 ? -19.048 -9.514 -47.990 1.00 25.44 401 GLY C C 1
ATOM 11752 O O . GLY C 1 398 ? -19.257 -8.932 -49.054 1.00 25.25 401 GLY C O 1
ATOM 11753 N N . PHE C 1 399 ? -20.003 -10.099 -47.273 1.00 24.75 402 PHE C N 1
ATOM 11754 C CA . PHE C 1 399 ? -21.412 -9.981 -47.617 1.00 24.51 402 PHE C CA 1
ATOM 11755 C C . PHE C 1 399 ? -22.180 -9.726 -46.347 1.00 24.87 402 PHE C C 1
ATOM 11756 O O . PHE C 1 399 ? -21.951 -10.393 -45.326 1.00 24.79 402 PHE C O 1
ATOM 11764 N N . GLU C 1 400 ? -23.143 -8.816 -46.434 1.00 24.08 403 GLU C N 1
ATOM 11765 C CA . GLU C 1 400 ? -24.012 -8.500 -45.321 1.00 24.37 403 GLU C CA 1
ATOM 11766 C C . GLU C 1 400 ? -25.436 -8.372 -45.829 1.00 24.38 403 GLU C C 1
ATOM 11767 O O . GLU C 1 400 ? -25.667 -7.911 -46.945 1.00 24.78 403 GLU C O 1
ATOM 11773 N N . GLY C 1 401 ? -26.392 -8.748 -45.001 1.00 23.82 404 GLY C N 1
ATOM 11774 C CA . GLY C 1 401 ? -27.795 -8.553 -45.323 1.00 23.78 404 GLY C CA 1
ATOM 11775 C C . GLY C 1 401 ? -28.670 -9.700 -44.846 1.00 23.07 404 GLY C C 1
ATOM 11776 O O . GLY C 1 401 ? -28.273 -10.465 -43.958 1.00 23.26 404 GLY C O 1
ATOM 11777 N N . PRO C 1 402 ? -29.893 -9.795 -45.395 1.00 22.82 405 PRO C N 1
ATOM 11778 C CA . PRO C 1 402 ? -30.764 -10.912 -45.071 1.00 22.28 405 PRO C CA 1
ATOM 11779 C C . PRO C 1 402 ? -30.113 -12.227 -45.495 1.00 21.67 405 PRO C C 1
ATOM 11780 O O . PRO C 1 402 ? -29.296 -12.238 -46.428 1.00 21.08 405 PRO C O 1
ATOM 11784 N N . LYS C 1 403 ? -30.486 -13.316 -44.831 1.00 21.65 406 LYS C N 1
ATOM 11785 C CA . LYS C 1 403 ? -29.872 -14.615 -45.104 1.00 22.00 406 LYS C CA 1
ATOM 11786 C C . LYS C 1 403 ? -30.036 -15.007 -46.576 1.00 22.06 406 LYS C C 1
ATOM 11787 O O . LYS C 1 403 ? -29.067 -15.410 -47.214 1.00 22.18 406 LYS C O 1
ATOM 11793 N N . LYS C 1 404 ? -31.257 -14.849 -47.097 1.00 22.38 407 LYS C N 1
ATOM 11794 C CA . LYS C 1 404 ? -31.605 -15.204 -48.480 1.00 22.59 407 LYS C CA 1
ATOM 11795 C C . LYS C 1 404 ? -30.797 -14.398 -49.511 1.00 21.92 407 LYS C C 1
ATOM 11796 O O . LYS C 1 404 ? -30.406 -14.931 -50.561 1.00 21.04 407 LYS C O 1
ATOM 11802 N N . VAL C 1 405 ? -30.544 -13.117 -49.209 1.00 22.04 408 VAL C N 1
ATOM 11803 C CA . VAL C 1 405 ? -29.765 -12.241 -50.092 1.00 22.21 408 VAL C CA 1
ATOM 11804 C C . VAL C 1 405 ? -28.289 -12.650 -50.079 1.00 21.84 408 VAL C C 1
ATOM 11805 O O . VAL C 1 405 ? -27.692 -12.882 -51.127 1.00 21.68 408 VAL C O 1
ATOM 11809 N N . VAL C 1 406 ? -27.722 -12.741 -48.877 1.00 21.95 409 VAL C N 1
ATOM 11810 C CA . VAL C 1 406 ? -26.318 -13.105 -48.670 1.00 21.56 409 VAL C CA 1
ATOM 11811 C C . VAL C 1 406 ? -26.015 -14.476 -49.294 1.00 21.79 409 VAL C C 1
ATOM 11812 O O . VAL C 1 406 ? -24.975 -14.639 -49.928 1.00 21.52 409 VAL C O 1
ATOM 11816 N N . ASP C 1 407 ? -26.937 -15.424 -49.139 1.00 22.52 410 ASP C N 1
ATOM 11817 C CA . ASP C 1 407 ? -26.802 -16.752 -49.755 1.00 23.39 410 ASP C CA 1
ATOM 11818 C C . ASP C 1 407 ? -26.690 -16.635 -51.276 1.00 24.07 410 ASP C C 1
ATOM 11819 O O . ASP C 1 407 ? -25.796 -17.224 -51.877 1.00 24.20 410 ASP C O 1
ATOM 11824 N N . PHE C 1 408 ? -27.592 -15.862 -51.888 1.00 24.69 411 PHE C N 1
ATOM 11825 C CA . PHE C 1 408 ? -27.637 -15.731 -53.347 1.00 25.43 411 PHE C CA 1
ATOM 11826 C C . PHE C 1 408 ? -26.416 -14.983 -53.911 1.00 24.93 411 PHE C C 1
ATOM 11827 O O . PHE C 1 408 ? -25.828 -15.417 -54.922 1.00 24.45 411 PHE C O 1
ATOM 11835 N N . HIS C 1 409 ? -26.046 -13.873 -53.261 1.00 23.94 412 HIS C N 1
ATOM 11836 C CA . HIS C 1 409 ? -24.825 -13.131 -53.605 1.00 23.73 412 HIS C CA 1
ATOM 11837 C C . HIS C 1 409 ? -23.531 -13.957 -53.426 1.00 23.37 412 HIS C C 1
ATOM 11838 O O . HIS C 1 409 ? -22.638 -13.879 -54.266 1.00 22.85 412 HIS C O 1
ATOM 11845 N N . ARG C 1 410 ? -23.427 -14.722 -52.339 1.00 23.91 413 ARG C N 1
ATOM 11846 C CA . ARG C 1 410 ? -22.236 -15.552 -52.069 1.00 24.62 413 ARG C CA 1
ATOM 11847 C C . ARG C 1 410 ? -22.043 -16.718 -53.063 1.00 24.59 413 ARG C C 1
ATOM 11848 O O . ARG C 1 410 ? -20.924 -16.964 -53.529 1.00 24.05 413 ARG C O 1
ATOM 11856 N N . THR C 1 411 ? -23.114 -17.444 -53.384 1.00 25.41 414 THR C N 1
ATOM 11857 C CA . THR C 1 411 ? -22.952 -18.544 -54.348 1.00 25.80 414 THR C CA 1
ATOM 11858 C C . THR C 1 411 ? -22.676 -17.980 -55.751 1.00 25.68 414 THR C C 1
ATOM 11859 O O . THR C 1 411 ? -21.880 -18.538 -56.485 1.00 24.78 414 THR C O 1
ATOM 11863 N N . SER C 1 412 ? -23.242 -16.813 -56.068 1.00 26.19 415 SER C N 1
ATOM 11864 C CA . SER C 1 412 ? -22.961 -16.161 -57.339 1.00 27.09 415 SER C CA 1
ATOM 11865 C C . SER C 1 412 ? -21.483 -15.749 -57.426 1.00 26.82 415 SER C C 1
ATOM 11866 O O . SER C 1 412 ? -20.789 -16.130 -58.372 1.00 27.24 415 SER C O 1
ATOM 11869 N N . VAL C 1 413 ? -21.000 -14.984 -56.440 1.00 26.94 416 VAL C N 1
ATOM 11870 C CA . VAL C 1 413 ? -19.586 -14.590 -56.384 1.00 26.49 416 VAL C CA 1
ATOM 11871 C C . VAL C 1 413 ? -18.619 -15.810 -56.339 1.00 26.90 416 VAL C C 1
ATOM 11872 O O . VAL C 1 413 ? -17.661 -15.865 -57.117 1.00 26.62 416 VAL C O 1
ATOM 11876 N N . PHE C 1 414 ? -18.883 -16.774 -55.453 1.00 27.13 417 PHE C N 1
ATOM 11877 C CA . PHE C 1 414 ? -18.001 -17.939 -55.254 1.00 27.76 417 PHE C CA 1
ATOM 11878 C C . PHE C 1 414 ? -17.841 -18.767 -56.526 1.00 27.95 417 PHE C C 1
ATOM 11879 O O . PHE C 1 414 ? -16.753 -19.288 -56.802 1.00 27.49 417 PHE C O 1
ATOM 11887 N N . ASP C 1 415 ? -18.925 -18.890 -57.290 1.00 28.41 418 ASP C N 1
ATOM 11888 C CA . ASP C 1 415 ? -18.882 -19.593 -58.582 1.00 29.27 418 ASP C CA 1
ATOM 11889 C C . ASP C 1 415 ? -17.901 -18.876 -59.515 1.00 28.85 418 ASP C C 1
ATOM 11890 O O . ASP C 1 415 ? -17.022 -19.508 -60.108 1.00 28.29 418 ASP C O 1
ATOM 11895 N N . ILE C 1 416 ? -18.031 -17.553 -59.610 1.00 28.67 419 ILE C N 1
ATOM 11896 C CA . ILE C 1 416 ? -17.137 -16.744 -60.446 1.00 28.77 419 ILE C CA 1
ATOM 11897 C C . ILE C 1 416 ? -15.662 -16.891 -60.040 1.00 28.70 419 ILE C C 1
ATOM 11898 O O . ILE C 1 416 ? -14.803 -17.074 -60.902 1.00 28.67 419 ILE C O 1
ATOM 11903 N N . LEU C 1 417 ? -15.379 -16.829 -58.736 1.00 28.49 420 LEU C N 1
ATOM 11904 C CA . LEU C 1 417 ? -14.015 -17.018 -58.210 1.00 28.75 420 LEU C CA 1
ATOM 11905 C C . LEU C 1 417 ? -13.390 -18.361 -58.618 1.00 29.03 420 LEU C C 1
ATOM 11906 O O . LEU C 1 417 ? -12.194 -18.461 -58.936 1.00 29.31 420 LEU C O 1
ATOM 11911 N N . SER C 1 418 ? -14.224 -19.394 -58.637 1.00 29.57 421 SER C N 1
ATOM 11912 C CA . SER C 1 418 ? -13.782 -20.729 -58.988 1.00 29.31 421 SER C CA 1
ATOM 11913 C C . SER C 1 418 ? -13.402 -20.846 -60.478 1.00 29.63 421 SER C C 1
ATOM 11914 O O . SER C 1 418 ? -12.663 -21.755 -60.864 1.00 29.44 421 SER C O 1
ATOM 11917 N N . LYS C 1 419 ? -13.910 -19.929 -61.301 1.00 29.64 422 LYS C N 1
ATOM 11918 C CA . LYS C 1 419 ? -13.551 -19.845 -62.728 1.00 29.79 422 LYS C CA 1
ATOM 11919 C C . LYS C 1 419 ? -12.281 -19.022 -62.981 1.00 29.65 422 LYS C C 1
ATOM 11920 O O . LYS C 1 419 ? -11.848 -18.877 -64.126 1.00 29.27 422 LYS C O 1
ATOM 11926 N N . ASN C 1 420 ? -11.723 -18.457 -61.905 1.00 29.52 423 ASN C N 1
ATOM 11927 C CA . ASN C 1 420 ? -10.476 -17.686 -61.924 1.00 29.35 423 ASN C CA 1
ATOM 11928 C C . ASN C 1 420 ? -9.458 -18.264 -60.939 1.00 29.46 423 ASN C C 1
ATOM 11929 O O . ASN C 1 420 ? -8.686 -17.525 -60.321 1.00 28.83 423 ASN C O 1
ATOM 11934 N N . ALA C 1 421 ? -9.483 -19.578 -60.750 1.00 28.48 424 ALA C N 1
ATOM 11935 C CA . ALA C 1 421 ? -8.494 -20.233 -59.896 1.00 28.84 424 ALA C CA 1
ATOM 11936 C C . ALA C 1 421 ? -8.374 -19.739 -58.453 1.00 28.83 424 ALA C C 1
ATOM 11937 O O . ALA C 1 421 ? -7.326 -19.921 -57.840 1.00 29.04 424 ALA C O 1
ATOM 11939 N N . ALA C 1 422 ? -9.411 -19.104 -57.902 1.00 29.41 425 ALA C N 1
ATOM 11940 C CA . ALA C 1 422 ? -9.346 -18.696 -56.491 1.00 29.76 425 ALA C CA 1
ATOM 11941 C C . ALA C 1 422 ? -9.295 -19.914 -55.554 1.00 30.15 425 ALA C C 1
ATOM 11942 O O . ALA C 1 422 ? -9.857 -20.970 -55.863 1.00 29.53 425 ALA C O 1
ATOM 11944 N N . PHE C 1 423 ? -8.610 -19.762 -54.423 1.00 30.79 426 PHE C N 1
ATOM 11945 C CA . PHE C 1 423 ? -8.532 -20.819 -53.410 1.00 31.74 426 PHE C CA 1
ATOM 11946 C C . PHE C 1 423 ? -9.045 -20.313 -52.058 1.00 32.25 426 PHE C C 1
ATOM 11947 O O . PHE C 1 423 ? -8.434 -19.435 -51.448 1.00 32.15 426 PHE C O 1
ATOM 11955 N N . GLY C 1 424 ? -10.166 -20.880 -51.604 1.00 32.92 427 GLY C N 1
ATOM 11956 C CA . GLY C 1 424 ? -10.842 -20.426 -50.384 1.00 33.90 427 GLY C CA 1
ATOM 11957 C C . GLY C 1 424 ? -10.056 -20.669 -49.108 1.00 34.43 427 GLY C C 1
ATOM 11958 O O . GLY C 1 424 ? -9.522 -21.763 -48.907 1.00 34.18 427 GLY C O 1
ATOM 11959 N N . LEU C 1 425 ? -9.992 -19.654 -48.247 1.00 34.84 428 LEU C N 1
ATOM 11960 C CA . LEU C 1 425 ? -9.309 -19.765 -46.954 1.00 35.51 428 LEU C CA 1
ATOM 11961 C C . LEU C 1 425 ? -10.290 -19.829 -45.785 1.00 36.78 428 LEU C C 1
ATOM 11962 O O . LEU C 1 425 ? -9.879 -19.869 -44.621 1.00 36.96 428 LEU C O 1
ATOM 11967 N N . GLY C 1 426 ? -11.584 -19.845 -46.088 1.00 37.81 429 GLY C N 1
ATOM 11968 C CA . GLY C 1 426 ? -12.604 -19.896 -45.046 1.00 39.35 429 GLY C CA 1
ATOM 11969 C C . GLY C 1 426 ? -12.823 -18.530 -44.410 1.00 40.43 429 GLY C C 1
ATOM 11970 O O . GLY C 1 426 ? -12.343 -17.517 -44.914 1.00 39.96 429 GLY C O 1
ATOM 11971 N N . SER C 1 427 ? -13.530 -18.527 -43.285 1.00 42.13 430 SER C N 1
ATOM 11972 C CA . SER C 1 427 ? -13.981 -17.304 -42.645 1.00 44.00 430 SER C CA 1
ATOM 11973 C C . SER C 1 427 ? -13.614 -17.232 -41.161 1.00 45.11 430 SER C C 1
ATOM 11974 O O . SER C 1 427 ? -13.332 -18.251 -40.525 1.00 45.36 430 SER C O 1
ATOM 11977 N N . ALA C 1 428 ? -13.619 -16.005 -40.638 1.00 46.51 431 ALA C N 1
ATOM 11978 C CA . ALA C 1 428 ? -13.505 -15.713 -39.207 1.00 47.78 431 ALA C CA 1
ATOM 11979 C C . ALA C 1 428 ? -14.758 -14.938 -38.797 1.00 48.53 431 ALA C C 1
ATOM 11980 O O . ALA C 1 428 ? -15.307 -14.197 -39.619 1.00 48.82 431 ALA C O 1
ATOM 11982 N N . PRO C 1 429 ? -15.223 -15.106 -37.537 1.00 49.25 432 PRO C N 1
ATOM 11983 C CA . PRO C 1 429 ? -16.473 -14.455 -37.106 1.00 49.66 432 PRO C CA 1
ATOM 11984 C C . PRO C 1 429 ? -16.472 -12.931 -37.281 1.00 50.05 432 PRO C C 1
ATOM 11985 O O . PRO C 1 429 ? -15.440 -12.273 -37.092 1.00 50.12 432 PRO C O 1
ATOM 11989 N N . GLY C 1 430 ? -17.627 -12.392 -37.661 1.00 50.30 433 GLY C N 1
ATOM 11990 C CA . GLY C 1 430 ? -17.782 -10.959 -37.880 1.00 50.70 433 GLY C CA 1
ATOM 11991 C C . GLY C 1 430 ? -16.838 -10.366 -38.910 1.00 50.86 433 GLY C C 1
ATOM 11992 O O . GLY C 1 430 ? -16.447 -11.039 -39.870 1.00 50.72 433 GLY C O 1
ATOM 11993 N N . LYS C 1 431 ? -16.468 -9.104 -38.684 1.00 51.09 434 LYS C N 1
ATOM 11994 C CA . LYS C 1 431 ? -15.671 -8.314 -39.624 1.00 51.44 434 LYS C CA 1
ATOM 11995 C C . LYS C 1 431 ? -14.167 -8.357 -39.360 1.00 51.45 434 LYS C C 1
ATOM 11996 O O . LYS C 1 431 ? -13.420 -7.598 -39.980 1.00 51.18 434 LYS C O 1
ATOM 12002 N N . THR C 1 432 ? -13.726 -9.212 -38.440 1.00 52.01 435 THR C N 1
ATOM 12003 C CA . THR C 1 432 ? -12.317 -9.241 -37.991 1.00 52.65 435 THR C CA 1
ATOM 12004 C C . THR C 1 432 ? -11.311 -9.224 -39.153 1.00 52.73 435 THR C C 1
ATOM 12005 O O . THR C 1 432 ? -10.292 -8.521 -39.095 1.00 52.94 435 THR C O 1
ATOM 12009 N N . TRP C 1 433 ? -11.622 -9.998 -40.194 1.00 52.83 436 TRP C N 1
ATOM 12010 C CA . TRP C 1 433 ? -10.872 -10.042 -41.458 1.00 52.77 436 TRP C CA 1
ATOM 12011 C C . TRP C 1 433 ? -10.489 -8.658 -41.983 1.00 52.14 436 TRP C C 1
ATOM 12012 O O . TRP C 1 433 ? -9.314 -8.363 -42.210 1.00 52.26 436 TRP C O 1
ATOM 12023 N N . ALA C 1 434 ? -11.493 -7.809 -42.172 1.00 51.23 437 ALA C N 1
ATOM 12024 C CA . ALA C 1 434 ? -11.276 -6.498 -42.765 1.00 50.19 437 ALA C CA 1
ATOM 12025 C C . ALA C 1 434 ? -11.089 -5.375 -41.726 1.00 49.18 437 ALA C C 1
ATOM 12026 O O . ALA C 1 434 ? -11.260 -4.189 -42.050 1.00 48.95 437 ALA C O 1
ATOM 12028 N N . GLU C 1 435 ? -10.732 -5.741 -40.493 1.00 47.87 438 GLU C N 1
ATOM 12029 C CA . GLU C 1 435 ? -10.402 -4.730 -39.478 1.00 46.62 438 GLU C CA 1
ATOM 12030 C C . GLU C 1 435 ? -8.887 -4.515 -39.372 1.00 44.78 438 GLU C C 1
ATOM 12031 O O . GLU C 1 435 ? -8.440 -3.488 -38.868 1.00 44.47 438 GLU C O 1
ATOM 12037 N N . LYS C 1 436 ? -8.115 -5.489 -39.861 1.00 42.57 439 LYS C N 1
ATOM 12038 C CA . LYS C 1 436 ? -6.637 -5.472 -39.843 1.00 40.60 439 LYS C CA 1
ATOM 12039 C C . LYS C 1 436 ? -5.986 -4.269 -40.521 1.00 38.53 439 LYS C C 1
ATOM 12040 O O . LYS C 1 436 ? -4.911 -3.821 -40.111 1.00 38.33 439 LYS C O 1
ATOM 12046 N N . ARG C 1 437 ? -6.619 -3.769 -41.578 1.00 35.96 440 ARG C N 1
ATOM 12047 C CA . ARG C 1 437 ? -6.172 -2.549 -42.254 1.00 33.57 440 ARG C CA 1
ATOM 12048 C C . ARG C 1 437 ? -6.112 -1.317 -41.326 1.00 31.34 440 ARG C C 1
ATOM 12049 O O . ARG C 1 437 ? -5.361 -0.384 -41.605 1.00 30.47 440 ARG C O 1
ATOM 12057 N N . TYR C 1 438 ? -6.900 -1.318 -40.244 1.00 28.66 441 TYR C N 1
ATOM 12058 C CA . TYR C 1 438 ? -6.897 -0.200 -39.293 1.00 27.06 441 TYR C CA 1
ATOM 12059 C C . TYR C 1 438 ? -5.562 -0.087 -38.542 1.00 25.87 441 TYR C C 1
ATOM 12060 O O . TYR C 1 438 ? -5.255 0.936 -37.943 1.00 25.69 441 TYR C O 1
ATOM 12069 N N . ASP C 1 439 ? -4.775 -1.157 -38.553 1.00 25.39 442 ASP C N 1
ATOM 12070 C CA . ASP C 1 439 ? -3.533 -1.180 -37.784 1.00 25.06 442 ASP C CA 1
ATOM 12071 C C . ASP C 1 439 ? -2.340 -0.695 -38.588 1.00 24.02 442 ASP C C 1
ATOM 12072 O O . ASP C 1 439 ? -1.302 -0.390 -38.025 1.00 23.40 442 ASP C O 1
ATOM 12077 N N . LEU C 1 440 ? -2.506 -0.593 -39.906 1.00 23.57 443 LEU C N 1
ATOM 12078 C CA . LEU C 1 440 ? -1.415 -0.204 -40.796 1.00 23.58 443 LEU C CA 1
ATOM 12079 C C . LEU C 1 440 ? -0.707 1.098 -40.397 1.00 23.53 443 LEU C C 1
ATOM 12080 O O . LEU C 1 440 ? 0.515 1.134 -40.369 1.00 23.33 443 LEU C O 1
ATOM 12085 N N . PRO C 1 441 ? -1.470 2.166 -40.092 1.00 23.97 444 PRO C N 1
ATOM 12086 C CA . PRO C 1 441 ? -0.760 3.385 -39.733 1.00 23.78 444 PRO C CA 1
ATOM 12087 C C . PRO C 1 441 ? 0.082 3.303 -38.445 1.00 23.77 444 PRO C C 1
ATOM 12088 O O . PRO C 1 441 ? 0.965 4.142 -38.241 1.00 24.08 444 PRO C O 1
ATOM 12092 N N . TYR C 1 442 ? -0.173 2.314 -37.579 1.00 23.19 445 TYR C N 1
ATOM 12093 C CA . TYR C 1 442 ? 0.691 2.136 -36.414 1.00 22.31 445 TYR C CA 1
ATOM 12094 C C . TYR C 1 442 ? 2.087 1.657 -36.849 1.00 22.76 445 TYR C C 1
ATOM 12095 O O . TYR C 1 442 ? 3.085 1.902 -36.147 1.00 22.23 445 TYR C O 1
ATOM 12104 N N . ILE C 1 443 ? 2.164 0.976 -38.001 1.00 22.39 446 ILE C N 1
ATOM 12105 C CA . ILE C 1 443 ? 3.444 0.547 -38.514 1.00 23.20 446 ILE C CA 1
ATOM 12106 C C . ILE C 1 443 ? 4.231 1.717 -39.093 1.00 22.48 446 ILE C C 1
ATOM 12107 O O . ILE C 1 443 ? 5.454 1.710 -39.022 1.00 22.23 446 ILE C O 1
ATOM 12112 N N . ARG C 1 444 ? 3.537 2.718 -39.648 1.00 22.65 447 ARG C N 1
ATOM 12113 C CA . ARG C 1 444 ? 4.204 3.932 -40.122 1.00 22.26 447 ARG C CA 1
ATOM 12114 C C . ARG C 1 444 ? 4.988 4.601 -38.988 1.00 22.44 447 ARG C C 1
ATOM 12115 O O . ARG C 1 444 ? 6.115 5.028 -39.218 1.00 22.47 447 ARG C O 1
ATOM 12123 N N . ASP C 1 445 ? 4.387 4.710 -37.797 1.00 22.22 448 ASP C N 1
ATOM 12124 C CA . ASP C 1 445 ? 5.052 5.301 -36.630 1.00 21.92 448 ASP C CA 1
ATOM 12125 C C . ASP C 1 445 ? 6.317 4.546 -36.244 1.00 20.96 448 ASP C C 1
ATOM 12126 O O . ASP C 1 445 ? 7.337 5.167 -35.966 1.00 19.95 448 ASP C O 1
ATOM 12131 N N . PHE C 1 446 ? 6.237 3.209 -36.228 1.00 21.23 449 PHE C N 1
ATOM 12132 C CA . PHE C 1 446 ? 7.409 2.357 -35.958 1.00 21.68 449 PHE C CA 1
ATOM 12133 C C . PHE C 1 446 ? 8.517 2.547 -37.005 1.00 21.98 449 PHE C C 1
ATOM 12134 O O . PHE C 1 446 ? 9.685 2.739 -36.662 1.00 22.19 449 PHE C O 1
ATOM 12142 N N . LEU C 1 447 ? 8.157 2.526 -38.279 1.00 21.97 450 LEU C N 1
ATOM 12143 C CA . LEU C 1 447 ? 9.147 2.815 -39.332 1.00 22.60 450 LEU C CA 1
ATOM 12144 C C . LEU C 1 447 ? 9.842 4.167 -39.087 1.00 22.41 450 LEU C C 1
ATOM 12145 O O . LEU C 1 447 ? 11.071 4.259 -39.117 1.00 22.12 450 LEU C O 1
ATOM 12150 N N . LEU C 1 448 ? 9.045 5.187 -38.769 1.00 23.00 451 LEU C N 1
ATOM 12151 C CA . LEU C 1 448 ? 9.571 6.532 -38.477 1.00 23.03 451 LEU C CA 1
ATOM 12152 C C . LEU C 1 448 ? 10.520 6.574 -37.281 1.00 23.50 451 LEU C C 1
ATOM 12153 O O . LEU C 1 448 ? 11.474 7.364 -37.277 1.00 23.44 451 LEU C O 1
ATOM 12158 N N . ASP C 1 449 ? 10.270 5.728 -36.277 1.00 22.83 452 ASP C N 1
ATOM 12159 C CA . ASP C 1 449 ? 11.174 5.584 -35.129 1.00 23.15 452 ASP C CA 1
ATOM 12160 C C . ASP C 1 449 ? 12.476 4.838 -35.449 1.00 23.07 452 ASP C C 1
ATOM 12161 O O . ASP C 1 449 ? 13.396 4.818 -34.643 1.00 22.36 452 ASP C O 1
ATOM 12166 N N . HIS C 1 450 ? 12.542 4.222 -36.625 1.00 23.60 453 HIS C N 1
ATOM 12167 C CA . HIS C 1 450 ? 13.682 3.378 -36.962 1.00 24.57 453 HIS C CA 1
ATOM 12168 C C . HIS C 1 450 ? 14.297 3.692 -38.320 1.00 25.25 453 HIS C C 1
ATOM 12169 O O . HIS C 1 450 ? 14.661 2.783 -39.065 1.00 24.95 453 HIS C O 1
ATOM 12176 N N . ASN C 1 451 ? 14.432 4.993 -38.603 1.00 26.17 454 ASN C N 1
ATOM 12177 C CA . ASN C 1 451 ? 15.183 5.513 -39.756 1.00 27.99 454 ASN C CA 1
ATOM 12178 C C . ASN C 1 451 ? 14.545 5.195 -41.123 1.00 29.27 454 ASN C C 1
ATOM 12179 O O . ASN C 1 451 ? 15.238 5.076 -42.147 1.00 30.15 454 ASN C O 1
ATOM 12184 N N . MET C 1 452 ? 13.224 5.063 -41.131 1.00 29.91 455 MET C N 1
ATOM 12185 C CA . MET C 1 452 ? 12.471 4.700 -42.321 1.00 30.58 455 MET C CA 1
ATOM 12186 C C . MET C 1 452 ? 11.276 5.646 -42.490 1.00 30.72 455 MET C C 1
ATOM 12187 O O . MET C 1 452 ? 10.933 6.409 -41.574 1.00 30.51 455 MET C O 1
ATOM 12192 N N . TRP C 1 453 ? 10.654 5.601 -43.670 1.00 30.62 456 TRP C N 1
ATOM 12193 C CA . TRP C 1 453 ? 9.460 6.374 -43.957 1.00 30.57 456 TRP C CA 1
ATOM 12194 C C . TRP C 1 453 ? 8.546 5.627 -44.921 1.00 30.40 456 TRP C C 1
ATOM 12195 O O . TRP C 1 453 ? 8.994 4.780 -45.689 1.00 29.69 456 TRP C O 1
ATOM 12206 N N . VAL C 1 454 ? 7.259 5.953 -44.873 1.00 30.51 457 VAL C N 1
ATOM 12207 C CA . VAL C 1 454 ? 6.296 5.350 -45.793 1.00 30.24 457 VAL C CA 1
ATOM 12208 C C . VAL C 1 454 ? 5.252 6.390 -46.184 1.00 30.62 457 VAL C C 1
ATOM 12209 O O . VAL C 1 454 ? 4.848 7.238 -45.356 1.00 29.92 457 VAL C O 1
ATOM 12213 N N . ASP C 1 455 ? 4.841 6.359 -47.451 1.00 30.31 458 ASP C N 1
ATOM 12214 C CA . ASP C 1 455 ? 3.805 7.275 -47.937 1.00 30.98 458 ASP C CA 1
ATOM 12215 C C . ASP C 1 455 ? 2.869 6.562 -48.909 1.00 30.92 458 ASP C C 1
ATOM 12216 O O . ASP C 1 455 ? 3.097 5.402 -49.243 1.00 30.10 458 ASP C O 1
ATOM 12221 N N . VAL C 1 456 ? 1.793 7.237 -49.329 1.00 31.64 459 VAL C N 1
ATOM 12222 C CA . VAL C 1 456 ? 0.767 6.571 -50.148 1.00 32.20 459 VAL C CA 1
ATOM 12223 C C . VAL C 1 456 ? 0.384 7.363 -51.398 1.00 32.42 459 VAL C C 1
ATOM 12224 O O . VAL C 1 456 ? 0.515 8.589 -51.446 1.00 31.94 459 VAL C O 1
ATOM 12228 N N . ALA C 1 457 ? -0.084 6.643 -52.412 1.00 32.31 460 ALA C N 1
ATOM 12229 C CA . ALA C 1 457 ? -0.654 7.268 -53.608 1.00 32.92 460 ALA C CA 1
ATOM 12230 C C . ALA C 1 457 ? -1.834 6.431 -54.095 1.00 33.41 460 ALA C C 1
ATOM 12231 O O . ALA C 1 457 ? -1.715 5.208 -54.222 1.00 33.49 460 ALA C O 1
ATOM 12233 N N . GLU C 1 458 ? -2.958 7.102 -54.352 1.00 34.33 461 GLU C N 1
ATOM 12234 C CA . GLU C 1 458 ? -4.219 6.470 -54.767 1.00 36.01 461 GLU C CA 1
ATOM 12235 C C . GLU C 1 458 ? -4.660 7.061 -56.108 1.00 34.84 461 GLU C C 1
ATOM 12236 O O . GLU C 1 458 ? -4.565 8.275 -56.316 1.00 34.66 461 GLU C O 1
ATOM 12242 N N . THR C 1 459 ? -5.128 6.204 -57.019 1.00 34.07 462 THR C N 1
ATOM 12243 C CA . THR C 1 459 ? -5.624 6.652 -58.324 1.00 33.09 462 THR C CA 1
ATOM 12244 C C . THR C 1 459 ? -6.759 5.783 -58.872 1.00 33.06 462 THR C C 1
ATOM 12245 O O . THR C 1 459 ? -6.835 4.576 -58.591 1.00 32.76 462 THR C O 1
ATOM 12249 N N . THR C 1 460 ? -7.633 6.398 -59.664 1.00 32.35 463 THR C N 1
ATOM 12250 C CA . THR C 1 460 ? -8.617 5.652 -60.429 1.00 32.32 463 THR C CA 1
ATOM 12251 C C . THR C 1 460 ? -8.009 5.423 -61.817 1.00 31.20 463 THR C C 1
ATOM 12252 O O . THR C 1 460 ? -7.584 6.377 -62.448 1.00 31.29 463 THR C O 1
ATOM 12256 N N . VAL C 1 461 ? -7.922 4.161 -62.243 1.00 29.81 464 VAL C N 1
ATOM 12257 C CA . VAL C 1 461 ? -7.328 3.778 -63.545 1.00 28.69 464 VAL C CA 1
ATOM 12258 C C . VAL C 1 461 ? -8.243 2.759 -64.271 1.00 28.68 464 VAL C C 1
ATOM 12259 O O . VAL C 1 461 ? -8.902 1.936 -63.609 1.00 27.89 464 VAL C O 1
ATOM 12263 N N . SER C 1 462 ? -8.289 2.826 -65.613 1.00 28.16 465 SER C N 1
ATOM 12264 C CA . SER C 1 462 ? -9.108 1.904 -66.411 1.00 28.41 465 SER C CA 1
ATOM 12265 C C . SER C 1 462 ? -8.535 0.488 -66.391 1.00 27.98 465 SER C C 1
ATOM 12266 O O . SER C 1 462 ? -7.364 0.313 -66.099 1.00 27.87 465 SER C O 1
ATOM 12269 N N . TYR C 1 463 ? -9.359 -0.519 -66.686 1.00 28.47 466 TYR C N 1
ATOM 12270 C CA . TYR C 1 463 ? -8.873 -1.910 -66.792 1.00 28.67 466 TYR C CA 1
ATOM 12271 C C . TYR C 1 463 ? -7.784 -2.108 -67.854 1.00 28.70 466 TYR C C 1
ATOM 12272 O O . TYR C 1 463 ? -6.854 -2.898 -67.660 1.00 28.54 466 TYR C O 1
ATOM 12281 N N . ALA C 1 464 ? -7.906 -1.369 -68.958 1.00 28.80 467 ALA C N 1
ATOM 12282 C CA . ALA C 1 464 ? -6.936 -1.384 -70.075 1.00 28.51 467 ALA C CA 1
ATOM 12283 C C . ALA C 1 464 ? -5.521 -1.023 -69.638 1.00 28.20 467 ALA C C 1
ATOM 12284 O O . ALA C 1 464 ? -4.543 -1.616 -70.108 1.00 27.77 467 ALA C O 1
ATOM 12286 N N . ASN C 1 465 ? -5.434 -0.040 -68.744 1.00 27.93 468 ASN C N 1
ATOM 12287 C CA . ASN C 1 465 ? -4.175 0.510 -68.281 1.00 27.99 468 ASN C CA 1
ATOM 12288 C C . ASN C 1 465 ? -3.764 0.060 -66.872 1.00 27.82 468 ASN C C 1
ATOM 12289 O O . ASN C 1 465 ? -2.711 0.455 -66.402 1.00 27.43 468 ASN C O 1
ATOM 12294 N N . LEU C 1 466 ? -4.585 -0.751 -66.206 1.00 28.00 469 LEU C N 1
ATOM 12295 C CA . LEU C 1 466 ? -4.327 -1.115 -64.796 1.00 28.06 469 LEU C CA 1
ATOM 12296 C C . LEU C 1 466 ? -3.043 -1.926 -64.565 1.00 27.87 469 LEU C C 1
ATOM 12297 O O . LEU C 1 466 ? -2.185 -1.519 -63.786 1.00 27.15 469 LEU C O 1
ATOM 12302 N N . GLN C 1 467 ? -2.925 -3.083 -65.227 1.00 27.56 470 GLN C N 1
ATOM 12303 C CA . GLN C 1 467 ? -1.855 -4.029 -64.899 1.00 28.10 470 GLN C CA 1
ATOM 12304 C C . GLN C 1 467 ? -0.490 -3.527 -65.383 1.00 28.10 470 GLN C C 1
ATOM 12305 O O . GLN C 1 467 ? 0.547 -3.845 -64.782 1.00 28.18 470 GLN C O 1
ATOM 12311 N N . THR C 1 468 ? -0.493 -2.723 -66.449 1.00 27.84 471 THR C N 1
ATOM 12312 C CA . THR C 1 468 ? 0.728 -2.063 -66.914 1.00 27.93 471 THR C CA 1
ATOM 12313 C C . THR C 1 468 ? 1.131 -0.915 -65.998 1.00 27.38 471 THR C C 1
ATOM 12314 O O . THR C 1 468 ? 2.299 -0.767 -65.701 1.00 27.17 471 THR C O 1
ATOM 12318 N N . LEU C 1 469 ? 0.176 -0.118 -65.527 1.00 27.16 472 LEU C N 1
ATOM 12319 C CA . LEU C 1 469 ? 0.496 0.929 -64.553 1.00 26.83 472 LEU C CA 1
ATOM 12320 C C . LEU C 1 469 ? 1.069 0.322 -63.268 1.00 26.91 472 LEU C C 1
ATOM 12321 O O . LEU C 1 469 ? 2.079 0.786 -62.762 1.00 27.14 472 LEU C O 1
ATOM 12326 N N . TRP C 1 470 ? 0.406 -0.712 -62.753 1.00 27.32 473 TRP C N 1
ATOM 12327 C CA . TRP C 1 470 ? 0.820 -1.414 -61.539 1.00 28.03 473 TRP C CA 1
ATOM 12328 C C . TRP C 1 470 ? 2.277 -1.906 -61.620 1.00 28.31 473 TRP C C 1
ATOM 12329 O O . TRP C 1 470 ? 3.090 -1.590 -60.729 1.00 27.76 473 TRP C O 1
ATOM 12340 N N . LYS C 1 471 ? 2.601 -2.645 -62.694 1.00 28.19 474 LYS C N 1
ATOM 12341 C CA . LYS C 1 471 ? 3.943 -3.195 -62.923 1.00 29.00 474 LYS C CA 1
ATOM 12342 C C . LYS C 1 471 ? 5.009 -2.099 -63.136 1.00 29.06 474 LYS C C 1
ATOM 12343 O O . LYS C 1 471 ? 6.058 -2.116 -62.500 1.00 28.65 474 LYS C O 1
ATOM 12349 N N . ASP C 1 472 ? 4.726 -1.165 -64.043 1.00 29.76 475 ASP C N 1
ATOM 12350 C CA . ASP C 1 472 ? 5.640 -0.058 -64.367 1.00 30.20 475 ASP C CA 1
ATOM 12351 C C . ASP C 1 472 ? 5.942 0.809 -63.145 1.00 29.94 475 ASP C C 1
ATOM 12352 O O . ASP C 1 472 ? 7.097 1.136 -62.874 1.00 29.79 475 ASP C O 1
ATOM 12357 N N . ALA C 1 473 ? 4.905 1.171 -62.396 1.00 30.41 476 ALA C N 1
ATOM 12358 C CA . ALA C 1 473 ? 5.080 2.032 -61.229 1.00 30.41 476 ALA C CA 1
ATOM 12359 C C . ALA C 1 473 ? 5.969 1.378 -60.167 1.00 30.55 476 ALA C C 1
ATOM 12360 O O . ALA C 1 473 ? 6.911 1.990 -59.676 1.00 30.45 476 ALA C O 1
ATOM 12362 N N . LYS C 1 474 ? 5.675 0.128 -59.830 1.00 30.99 477 LYS C N 1
ATOM 12363 C CA . LYS C 1 474 ? 6.477 -0.592 -58.852 1.00 31.25 477 LYS C CA 1
ATOM 12364 C C . LYS C 1 474 ? 7.938 -0.774 -59.294 1.00 31.25 477 LYS C C 1
ATOM 12365 O O . LYS C 1 474 ? 8.849 -0.573 -58.492 1.00 31.23 477 LYS C O 1
ATOM 12371 N N . GLN C 1 475 ? 8.152 -1.123 -60.564 1.00 31.56 478 GLN C N 1
ATOM 12372 C CA . GLN C 1 475 ? 9.513 -1.250 -61.119 1.00 31.81 478 GLN C CA 1
ATOM 12373 C C . GLN C 1 475 ? 10.265 0.075 -61.129 1.00 31.63 478 GLN C C 1
ATOM 12374 O O . GLN C 1 475 ? 11.429 0.134 -60.747 1.00 31.43 478 GLN C O 1
ATOM 12380 N N . THR C 1 476 ? 9.586 1.129 -61.576 1.00 31.94 479 THR C N 1
ATOM 12381 C CA . THR C 1 476 ? 10.178 2.454 -61.686 1.00 32.10 479 THR C CA 1
ATOM 12382 C C . THR C 1 476 ? 10.636 2.975 -60.320 1.00 32.37 479 THR C C 1
ATOM 12383 O O . THR C 1 476 ? 11.740 3.515 -60.192 1.00 32.98 479 THR C O 1
ATOM 12387 N N . PHE C 1 477 ? 9.799 2.779 -59.304 1.00 32.38 480 PHE C N 1
ATOM 12388 C CA . PHE C 1 477 ? 10.055 3.290 -57.965 1.00 31.89 480 PHE C CA 1
ATOM 12389 C C . PHE C 1 477 ? 11.280 2.640 -57.313 1.00 31.74 480 PHE C C 1
ATOM 12390 O O . PHE C 1 477 ? 12.138 3.329 -56.764 1.00 31.61 480 PHE C O 1
ATOM 12398 N N . VAL C 1 478 ? 11.321 1.311 -57.355 1.00 32.18 481 VAL C N 1
ATOM 12399 C CA . VAL C 1 478 ? 12.408 0.526 -56.770 1.00 32.73 481 VAL C CA 1
ATOM 12400 C C . VAL C 1 478 ? 13.722 0.782 -57.515 1.00 33.03 481 VAL C C 1
ATOM 12401 O O . VAL C 1 478 ? 14.763 0.989 -56.882 1.00 33.20 481 VAL C O 1
ATOM 12405 N N . LYS C 1 479 ? 13.651 0.794 -58.849 1.00 33.61 482 LYS C N 1
ATOM 12406 C CA . LYS C 1 479 ? 14.796 1.097 -59.734 1.00 34.00 482 LYS C CA 1
ATOM 12407 C C . LYS C 1 479 ? 15.394 2.471 -59.424 1.00 34.26 482 LYS C C 1
ATOM 12408 O O . LYS C 1 479 ? 16.614 2.634 -59.444 1.00 34.65 482 LYS C O 1
ATOM 12414 N N . HIS C 1 480 ? 14.533 3.442 -59.117 1.00 34.14 483 HIS C N 1
ATOM 12415 C CA . HIS C 1 480 ? 14.950 4.821 -58.862 1.00 34.05 483 HIS C CA 1
ATOM 12416 C C . HIS C 1 480 ? 15.913 4.885 -57.696 1.00 33.98 483 HIS C C 1
ATOM 12417 O O . HIS C 1 480 ? 17.018 5.426 -57.820 1.00 33.98 483 HIS C O 1
ATOM 12424 N N . PHE C 1 481 ? 15.494 4.311 -56.577 1.00 33.58 484 PHE C N 1
ATOM 12425 C CA . PHE C 1 481 ? 16.278 4.327 -55.356 1.00 33.50 484 PHE C CA 1
ATOM 12426 C C . PHE C 1 481 ? 17.463 3.361 -55.362 1.00 33.66 484 PHE C C 1
ATOM 12427 O O . PHE C 1 481 ? 18.522 3.673 -54.805 1.00 33.18 484 PHE C O 1
ATOM 12435 N N . LYS C 1 482 ? 17.279 2.203 -55.996 1.00 33.92 485 LYS C N 1
ATOM 12436 C CA . LYS C 1 482 ? 18.331 1.199 -56.093 1.00 34.76 485 LYS C CA 1
ATOM 12437 C C . LYS C 1 482 ? 19.574 1.789 -56.753 1.00 35.17 485 LYS C C 1
ATOM 12438 O O . LYS C 1 482 ? 20.686 1.622 -56.241 1.00 35.34 485 LYS C O 1
ATOM 12444 N N . ASP C 1 483 ? 19.379 2.491 -57.870 1.00 35.66 486 ASP C N 1
ATOM 12445 C CA . ASP C 1 483 ? 20.489 3.107 -58.618 1.00 36.00 486 ASP C CA 1
ATOM 12446 C C . ASP C 1 483 ? 21.249 4.144 -57.796 1.00 36.23 486 ASP C C 1
ATOM 12447 O O . ASP C 1 483 ? 22.390 4.481 -58.121 1.00 36.40 486 ASP C O 1
ATOM 12452 N N . GLN C 1 484 ? 20.615 4.620 -56.726 1.00 36.24 487 GLN C N 1
ATOM 12453 C CA . GLN C 1 484 ? 21.232 5.545 -55.773 1.00 36.48 487 GLN C CA 1
ATOM 12454 C C . GLN C 1 484 ? 21.834 4.812 -54.560 1.00 35.59 487 GLN C C 1
ATOM 12455 O O . GLN C 1 484 ? 22.375 5.444 -53.649 1.00 35.39 487 GLN C O 1
ATOM 12461 N N . GLY C 1 485 ? 21.746 3.480 -54.568 1.00 34.89 488 GLY C N 1
ATOM 12462 C CA . GLY C 1 485 ? 22.235 2.649 -53.466 1.00 34.11 488 GLY C CA 1
ATOM 12463 C C . GLY C 1 485 ? 21.365 2.756 -52.223 1.00 33.62 488 GLY C C 1
ATOM 12464 O O . GLY C 1 485 ? 21.872 2.817 -51.099 1.00 33.60 488 GLY C O 1
ATOM 12465 N N . ILE C 1 486 ? 20.047 2.784 -52.430 1.00 33.36 489 ILE C N 1
ATOM 12466 C CA . ILE C 1 486 ? 19.086 2.961 -51.343 1.00 33.03 489 ILE C CA 1
ATOM 12467 C C . ILE C 1 486 ? 17.963 1.925 -51.457 1.00 32.42 489 ILE C C 1
ATOM 12468 O O . ILE C 1 486 ? 17.381 1.773 -52.532 1.00 32.42 489 ILE C O 1
ATOM 12473 N N . PRO C 1 487 ? 17.665 1.207 -50.348 1.00 31.95 490 PRO C N 1
ATOM 12474 C CA . PRO C 1 487 ? 16.596 0.214 -50.376 1.00 31.29 490 PRO C CA 1
ATOM 12475 C C . PRO C 1 487 ? 15.238 0.871 -50.392 1.00 30.57 490 PRO C C 1
ATOM 12476 O O . PRO C 1 487 ? 15.058 1.938 -49.796 1.00 30.32 490 PRO C O 1
ATOM 12480 N N . ALA C 1 488 ? 14.295 0.250 -51.092 1.00 29.89 491 ALA C N 1
ATOM 12481 C CA . ALA C 1 488 ? 12.929 0.750 -51.162 1.00 29.29 491 ALA C CA 1
ATOM 12482 C C . ALA C 1 488 ? 11.965 -0.397 -51.444 1.00 29.04 491 ALA C C 1
ATOM 12483 O O . ALA C 1 488 ? 12.337 -1.433 -52.024 1.00 28.92 491 ALA C O 1
ATOM 12485 N N . TRP C 1 489 ? 10.724 -0.203 -51.021 1.00 28.83 492 TRP C N 1
ATOM 12486 C CA . TRP C 1 489 ? 9.711 -1.246 -51.087 1.00 28.82 492 TRP C CA 1
ATOM 12487 C C . TRP C 1 489 ? 8.374 -0.617 -51.487 1.00 28.11 492 TRP C C 1
ATOM 12488 O O . TRP C 1 489 ? 8.060 0.499 -51.078 1.00 27.20 492 TRP C O 1
ATOM 12499 N N . ILE C 1 490 ? 7.597 -1.310 -52.321 1.00 27.37 493 ILE C N 1
ATOM 12500 C CA . ILE C 1 490 ? 6.320 -0.741 -52.770 1.00 26.58 493 ILE C CA 1
ATOM 12501 C C . ILE C 1 490 ? 5.311 -1.864 -52.931 1.00 27.10 493 ILE C C 1
ATOM 12502 O O . ILE C 1 490 ? 5.643 -2.950 -53.482 1.00 25.92 493 ILE C O 1
ATOM 12507 N N . CYS C 1 491 ? 4.113 -1.626 -52.400 1.00 26.88 494 CYS C N 1
ATOM 12508 C CA . CYS C 1 491 ? 2.985 -2.546 -52.570 1.00 27.57 494 CYS C CA 1
ATOM 12509 C C . CYS C 1 491 ? 1.735 -1.806 -53.046 1.00 27.11 494 CYS C C 1
ATOM 12510 O O . CYS C 1 491 ? 1.769 -0.593 -53.234 1.00 27.13 494 CYS C O 1
ATOM 12513 N N . ALA C 1 492 ? 0.644 -2.549 -53.238 1.00 26.91 495 ALA C N 1
ATOM 12514 C CA . ALA C 1 492 ? -0.602 -2.020 -53.784 1.00 26.74 495 ALA C CA 1
ATOM 12515 C C . ALA C 1 492 ? -1.786 -2.912 -53.466 1.00 26.93 495 ALA C C 1
ATOM 12516 O O . ALA C 1 492 ? -1.642 -4.118 -53.272 1.00 26.79 495 ALA C O 1
ATOM 12518 N N . HIS C 1 493 ? -2.957 -2.289 -53.395 1.00 27.48 496 HIS C N 1
ATOM 12519 C CA . HIS C 1 493 ? -4.206 -3.004 -53.260 1.00 27.78 496 HIS C CA 1
ATOM 12520 C C . HIS C 1 493 ? -5.293 -2.279 -54.037 1.00 28.37 496 HIS C C 1
ATOM 12521 O O . HIS C 1 493 ? -5.190 -1.087 -54.331 1.00 28.79 496 HIS C O 1
ATOM 12528 N N . ILE C 1 494 ? -6.333 -3.016 -54.372 1.00 28.62 497 ILE C N 1
ATOM 12529 C CA . ILE C 1 494 ? -7.493 -2.445 -55.013 1.00 28.93 497 ILE C CA 1
ATOM 12530 C C . ILE C 1 494 ? -8.613 -2.499 -53.983 1.00 30.57 497 ILE C C 1
ATOM 12531 O O . ILE C 1 494 ? -8.943 -3.581 -53.471 1.00 29.51 497 ILE C O 1
ATOM 12536 N N . SER C 1 495 ? -9.179 -1.320 -53.693 1.00 32.57 498 SER C N 1
ATOM 12537 C CA . SER C 1 495 ? -10.247 -1.132 -52.693 1.00 35.62 498 SER C CA 1
ATOM 12538 C C . SER C 1 495 ? -11.672 -1.000 -53.262 1.00 36.67 498 SER C C 1
ATOM 12539 O O . SER C 1 495 ? -12.650 -1.339 -52.577 1.00 37.50 498 SER C O 1
ATOM 12542 N N . HIS C 1 496 ? -11.783 -0.506 -54.496 1.00 36.58 499 HIS C N 1
ATOM 12543 C CA . HIS C 1 496 ? -13.064 -0.280 -55.156 1.00 36.41 499 HIS C CA 1
ATOM 12544 C C . HIS C 1 496 ? -12.966 -0.581 -56.639 1.00 35.98 499 HIS C C 1
ATOM 12545 O O . HIS C 1 496 ? -11.897 -0.391 -57.245 1.00 35.04 499 HIS C O 1
ATOM 12552 N N . THR C 1 497 ? -14.073 -1.054 -57.220 1.00 35.59 500 THR C N 1
ATOM 12553 C CA . THR C 1 497 ? -14.119 -1.298 -58.665 1.00 35.98 500 THR C CA 1
ATOM 12554 C C . THR C 1 497 ? -15.303 -0.549 -59.278 1.00 36.05 500 THR C C 1
ATOM 12555 O O . THR C 1 497 ? -16.307 -0.270 -58.603 1.00 36.07 500 THR C O 1
ATOM 12559 N N . TYR C 1 498 ? -15.144 -0.180 -60.548 1.00 35.66 501 TYR C N 1
ATOM 12560 C CA . TYR C 1 498 ? -16.112 0.633 -61.282 1.00 35.33 501 TYR C CA 1
ATOM 12561 C C . TYR C 1 498 ? -16.366 -0.030 -62.619 1.00 34.22 501 TYR C C 1
ATOM 12562 O O . TYR C 1 498 ? -15.732 -1.027 -62.922 1.00 33.31 501 TYR C O 1
ATOM 12571 N N . THR C 1 499 ? -17.270 0.534 -63.419 1.00 33.39 502 THR C N 1
ATOM 12572 C CA . THR C 1 499 ? -17.678 -0.074 -64.693 1.00 32.84 502 THR C CA 1
ATOM 12573 C C . THR C 1 499 ? -16.471 -0.463 -65.555 1.00 32.12 502 THR C C 1
ATOM 12574 O O . THR C 1 499 ? -16.411 -1.575 -66.106 1.00 31.68 502 THR C O 1
ATOM 12578 N N . ASN C 1 500 ? -15.514 0.449 -65.653 1.00 31.10 503 ASN C N 1
ATOM 12579 C CA . ASN C 1 500 ? -14.390 0.269 -66.569 1.00 30.15 503 ASN C CA 1
ATOM 12580 C C . ASN C 1 500 ? -13.059 0.499 -65.876 1.00 29.93 503 ASN C C 1
ATOM 12581 O O . ASN C 1 500 ? -12.042 0.744 -66.541 1.00 29.44 503 ASN C O 1
ATOM 12586 N N . GLY C 1 501 ? -13.051 0.413 -64.547 1.00 29.09 504 GLY C N 1
ATOM 12587 C CA . GLY C 1 501 ? -11.824 0.648 -63.803 1.00 29.53 504 GLY C CA 1
ATOM 12588 C C . GLY C 1 501 ? -11.816 0.223 -62.343 1.00 29.85 504 GLY C C 1
ATOM 12589 O O . GLY C 1 501 ? -12.759 -0.391 -61.851 1.00 29.62 504 GLY C O 1
ATOM 12590 N N . VAL C 1 502 ? -10.719 0.536 -61.660 1.00 30.32 505 VAL C N 1
ATOM 12591 C CA . VAL C 1 502 ? -10.576 0.217 -60.220 1.00 30.76 505 VAL C CA 1
ATOM 12592 C C . VAL C 1 502 ? -9.941 1.423 -59.540 1.00 31.28 505 VAL C C 1
ATOM 12593 O O . VAL C 1 502 ? -9.318 2.245 -60.214 1.00 31.40 505 VAL C O 1
ATOM 12597 N N . CYS C 1 503 ? -10.056 1.502 -58.213 1.00 32.49 506 CYS C N 1
ATOM 12598 C CA . CYS C 1 503 ? -9.246 2.418 -57.417 1.00 32.43 506 CYS C CA 1
ATOM 12599 C C . CYS C 1 503 ? -7.998 1.649 -56.933 1.00 31.62 506 CYS C C 1
ATOM 12600 O O . CYS C 1 503 ? -8.126 0.651 -56.233 1.00 31.20 506 CYS C O 1
ATOM 12603 N N . LEU C 1 504 ? -6.806 2.085 -57.368 1.00 29.87 507 LEU C N 1
ATOM 12604 C CA . LEU C 1 504 ? -5.536 1.428 -57.038 1.00 29.40 507 LEU C CA 1
ATOM 12605 C C . LEU C 1 504 ? -4.775 2.275 -56.025 1.00 29.43 507 LEU C C 1
ATOM 12606 O O . LEU C 1 504 ? -4.692 3.490 -56.180 1.00 28.65 507 LEU C O 1
ATOM 12611 N N . TYR C 1 505 ? -4.218 1.609 -55.019 1.00 29.83 508 TYR C N 1
ATOM 12612 C CA . TYR C 1 505 ? -3.635 2.287 -53.858 1.00 30.89 508 TYR C CA 1
ATOM 12613 C C . TYR C 1 505 ? -2.239 1.728 -53.669 1.00 29.99 508 TYR C C 1
ATOM 12614 O O . TYR C 1 505 ? -2.069 0.534 -53.444 1.00 30.34 508 TYR C O 1
ATOM 12623 N N . PHE C 1 506 ? -1.249 2.596 -53.818 1.00 29.06 509 PHE C N 1
ATOM 12624 C CA . PHE C 1 506 ? 0.157 2.254 -53.655 1.00 28.44 509 PHE C CA 1
ATOM 12625 C C . PHE C 1 506 ? 0.638 2.672 -52.256 1.00 28.93 509 PHE C C 1
ATOM 12626 O O . PHE C 1 506 ? 0.343 3.782 -51.784 1.00 27.76 509 PHE C O 1
ATOM 12634 N N . ILE C 1 507 ? 1.381 1.774 -51.624 1.00 29.26 510 ILE C N 1
ATOM 12635 C CA . ILE C 1 507 ? 2.076 2.048 -50.373 1.00 29.88 510 ILE C CA 1
ATOM 12636 C C . ILE C 1 507 ? 3.555 1.865 -50.683 1.00 29.56 510 ILE C C 1
ATOM 12637 O O . ILE C 1 507 ? 3.971 0.776 -51.107 1.00 29.10 510 ILE C O 1
ATOM 12642 N N . PHE C 1 508 ? 4.347 2.927 -50.492 1.00 29.35 511 PHE C N 1
ATOM 12643 C CA . PHE C 1 508 ? 5.787 2.896 -50.817 1.00 29.28 511 PHE C CA 1
ATOM 12644 C C . PHE C 1 508 ? 6.682 3.412 -49.685 1.00 29.51 511 PHE C C 1
ATOM 12645 O O . PHE C 1 508 ? 6.403 4.451 -49.067 1.00 29.34 511 PHE C O 1
ATOM 12653 N N . ALA C 1 509 ? 7.749 2.669 -49.415 1.00 29.46 512 ALA C N 1
ATOM 12654 C CA . ALA C 1 509 ? 8.594 2.908 -48.245 1.00 29.97 512 ALA C CA 1
ATOM 12655 C C . ALA C 1 509 ? 10.089 2.887 -48.571 1.00 30.69 512 ALA C C 1
ATOM 12656 O O . ALA C 1 509 ? 10.531 2.167 -49.484 1.00 30.04 512 ALA C O 1
ATOM 12658 N N . SER C 1 510 ? 10.861 3.666 -47.813 1.00 31.45 513 SER C N 1
ATOM 12659 C CA . SER C 1 510 ? 12.313 3.696 -47.957 1.00 32.71 513 SER C CA 1
ATOM 12660 C C . SER C 1 510 ? 13.012 4.143 -46.655 1.00 34.07 513 SER C C 1
ATOM 12661 O O . SER C 1 510 ? 12.373 4.273 -45.604 1.00 34.21 513 SER C O 1
ATOM 12664 N N . LYS C 1 511 ? 14.321 4.362 -46.736 1.00 35.64 514 LYS C N 1
ATOM 12665 C CA . LYS C 1 511 ? 15.120 4.893 -45.622 1.00 37.49 514 LYS C CA 1
ATOM 12666 C C . LYS C 1 511 ? 15.113 6.423 -45.637 1.00 38.81 514 LYS C C 1
ATOM 12667 O O . LYS C 1 511 ? 15.097 7.027 -46.706 1.00 39.00 514 LYS C O 1
ATOM 12673 N N . GLN C 1 512 ? 15.116 7.042 -44.455 1.00 40.82 515 GLN C N 1
ATOM 12674 C CA . GLN C 1 512 ? 15.369 8.483 -44.330 1.00 42.73 515 GLN C CA 1
ATOM 12675 C C . GLN C 1 512 ? 16.849 8.762 -44.651 1.00 44.67 515 GLN C C 1
ATOM 12676 O O . GLN C 1 512 ? 17.710 7.919 -44.372 1.00 44.47 515 GLN C O 1
ATOM 12682 N N . ASN C 1 513 ? 17.153 9.935 -45.213 1.00 47.39 516 ASN C N 1
ATOM 12683 C CA . ASN C 1 513 ? 18.567 10.364 -45.384 1.00 50.02 516 ASN C CA 1
ATOM 12684 C C . ASN C 1 513 ? 19.232 10.892 -44.081 1.00 51.33 516 ASN C C 1
ATOM 12685 O O . ASN C 1 513 ? 18.701 10.682 -42.983 1.00 52.12 516 ASN C O 1
ATOM 12690 N N . GLU C 1 514 ? 20.383 11.561 -44.185 1.00 52.95 517 GLU C N 1
ATOM 12691 C CA . GLU C 1 514 ? 21.084 12.050 -42.980 1.00 54.20 517 GLU C CA 1
ATOM 12692 C C . GLU C 1 514 ? 21.124 13.569 -42.862 1.00 54.02 517 GLU C C 1
ATOM 12693 O O . GLU C 1 514 ? 20.553 14.279 -43.698 1.00 54.62 517 GLU C O 1
ATOM 12699 N N . TYR C 1 521 ? 11.042 12.517 -49.864 1.00 52.95 524 TYR C N 1
ATOM 12700 C CA . TYR C 1 521 ? 9.584 12.368 -49.894 1.00 52.97 524 TYR C CA 1
ATOM 12701 C C . TYR C 1 521 ? 9.024 13.094 -51.110 1.00 53.07 524 TYR C C 1
ATOM 12702 O O . TYR C 1 521 ? 8.258 12.514 -51.890 1.00 52.96 524 TYR C O 1
ATOM 12711 N N . ILE C 1 522 ? 9.433 14.355 -51.262 1.00 53.13 525 ILE C N 1
ATOM 12712 C CA . ILE C 1 522 ? 9.058 15.208 -52.402 1.00 53.30 525 ILE C CA 1
ATOM 12713 C C . ILE C 1 522 ? 9.327 14.564 -53.776 1.00 52.63 525 ILE C C 1
ATOM 12714 O O . ILE C 1 522 ? 8.427 14.528 -54.624 1.00 52.70 525 ILE C O 1
ATOM 12719 N N . GLU C 1 523 ? 10.540 14.051 -53.982 1.00 51.88 526 GLU C N 1
ATOM 12720 C CA . GLU C 1 523 ? 10.909 13.418 -55.260 1.00 51.51 526 GLU C CA 1
ATOM 12721 C C . GLU C 1 523 ? 10.320 12.017 -55.483 1.00 50.11 526 GLU C C 1
ATOM 12722 O O . GLU C 1 523 ? 10.108 11.603 -56.634 1.00 49.77 526 GLU C O 1
ATOM 12728 N N . ALA C 1 524 ? 10.063 11.294 -54.390 1.00 48.60 527 ALA C N 1
ATOM 12729 C CA . ALA C 1 524 ? 9.426 9.981 -54.472 1.00 47.21 527 ALA C CA 1
ATOM 12730 C C . ALA C 1 524 ? 7.970 10.142 -54.877 1.00 46.36 527 ALA C C 1
ATOM 12731 O O . ALA C 1 524 ? 7.466 9.401 -55.727 1.00 45.73 527 ALA C O 1
ATOM 12733 N N . LYS C 1 525 ? 7.316 11.134 -54.273 1.00 45.72 528 LYS C N 1
ATOM 12734 C CA . LYS C 1 525 ? 5.924 11.464 -54.560 1.00 45.38 528 LYS C CA 1
ATOM 12735 C C . LYS C 1 525 ? 5.784 11.967 -55.985 1.00 44.53 528 LYS C C 1
ATOM 12736 O O . LYS C 1 525 ? 4.806 11.654 -56.671 1.00 44.25 528 LYS C O 1
ATOM 12742 N N . LYS C 1 526 ? 6.774 12.729 -56.439 1.00 43.62 529 LYS C N 1
ATOM 12743 C CA . LYS C 1 526 ? 6.769 13.232 -57.801 1.00 43.32 529 LYS C CA 1
ATOM 12744 C C . LYS C 1 526 ? 6.853 12.076 -58.791 1.00 42.71 529 LYS C C 1
ATOM 12745 O O . LYS C 1 526 ? 6.076 12.011 -59.739 1.00 42.54 529 LYS C O 1
ATOM 12751 N N . LEU C 1 527 ? 7.801 11.175 -58.560 1.00 42.04 530 LEU C N 1
ATOM 12752 C CA . LEU C 1 527 ? 7.958 9.991 -59.390 1.00 41.30 530 LEU C CA 1
ATOM 12753 C C . LEU C 1 527 ? 6.625 9.251 -59.564 1.00 40.49 530 LEU C C 1
ATOM 12754 O O . LEU C 1 527 ? 6.221 8.985 -60.684 1.00 40.31 530 LEU C O 1
ATOM 12759 N N . MET C 1 528 ? 5.943 8.953 -58.458 1.00 40.10 531 MET C N 1
ATOM 12760 C CA . MET C 1 528 ? 4.669 8.225 -58.484 1.00 39.29 531 MET C CA 1
ATOM 12761 C C . MET C 1 528 ? 3.583 8.977 -59.262 1.00 39.66 531 MET C C 1
ATOM 12762 O O . MET C 1 528 ? 2.831 8.382 -60.034 1.00 39.89 531 MET C O 1
ATOM 12767 N N . THR C 1 529 ? 3.540 10.289 -59.074 1.00 39.50 532 THR C N 1
ATOM 12768 C CA . THR C 1 529 ? 2.621 11.174 -59.765 1.00 39.96 532 THR C CA 1
ATOM 12769 C C . THR C 1 529 ? 2.801 11.156 -61.272 1.00 40.17 532 THR C C 1
ATOM 12770 O O . THR C 1 529 ? 1.820 11.034 -62.017 1.00 39.83 532 THR C O 1
ATOM 12774 N N . ASP C 1 530 ? 4.053 11.275 -61.717 1.00 40.36 533 ASP C N 1
ATOM 12775 C CA . ASP C 1 530 ? 4.359 11.365 -63.140 1.00 40.73 533 ASP C CA 1
ATOM 12776 C C . ASP C 1 530 ? 3.929 10.122 -63.916 1.00 40.44 533 ASP C C 1
ATOM 12777 O O . ASP C 1 530 ? 3.423 10.244 -65.032 1.00 40.35 533 ASP C O 1
ATOM 12782 N N . ILE C 1 531 ? 4.129 8.952 -63.316 1.00 39.83 534 ILE C N 1
ATOM 12783 C CA . ILE C 1 531 ? 3.762 7.660 -63.938 1.00 40.42 534 ILE C CA 1
ATOM 12784 C C . ILE C 1 531 ? 2.264 7.427 -63.975 1.00 39.76 534 ILE C C 1
ATOM 12785 O O . ILE C 1 531 ? 1.758 6.837 -64.928 1.00 40.02 534 ILE C O 1
ATOM 12790 N N . ILE C 1 532 ? 1.565 7.879 -62.935 1.00 39.50 535 ILE C N 1
ATOM 12791 C CA . ILE C 1 532 ? 0.106 7.802 -62.883 1.00 38.33 535 ILE C CA 1
ATOM 12792 C C . ILE C 1 532 ? -0.528 8.657 -63.987 1.00 38.39 535 ILE C C 1
ATOM 12793 O O . ILE C 1 532 ? -1.406 8.173 -64.707 1.00 38.41 535 ILE C O 1
ATOM 12798 N N . PHE C 1 533 ? -0.078 9.906 -64.135 1.00 38.29 536 PHE C N 1
ATOM 12799 C CA . PHE C 1 533 ? -0.502 10.778 -65.252 1.00 38.87 536 PHE C CA 1
ATOM 12800 C C . PHE C 1 533 ? -0.240 10.147 -66.632 1.00 38.42 536 PHE C C 1
ATOM 12801 O O . PHE C 1 533 ? -1.039 10.297 -67.560 1.00 37.94 536 PHE C O 1
ATOM 12809 N N . LYS C 1 534 ? 0.897 9.469 -66.740 1.00 38.18 537 LYS C N 1
ATOM 12810 C CA . LYS C 1 534 ? 1.325 8.774 -67.952 1.00 38.54 537 LYS C CA 1
ATOM 12811 C C . LYS C 1 534 ? 0.248 7.769 -68.363 1.00 38.00 537 LYS C C 1
ATOM 12812 O O . LYS C 1 534 ? -0.148 7.714 -69.528 1.00 38.58 537 LYS C O 1
ATOM 12818 N N . TYR C 1 535 ? -0.244 7.006 -67.389 1.00 37.24 538 TYR C N 1
ATOM 12819 C CA . TYR C 1 535 ? -1.228 5.969 -67.654 1.00 35.83 538 TYR C CA 1
ATOM 12820 C C . TYR C 1 535 ? -2.674 6.440 -67.516 1.00 35.42 538 TYR C C 1
ATOM 12821 O O . TYR C 1 535 ? -3.587 5.613 -67.505 1.00 35.85 538 TYR C O 1
ATOM 12830 N N . GLY C 1 536 ? -2.877 7.758 -67.422 1.00 34.04 539 GLY C N 1
ATOM 12831 C CA . GLY C 1 536 ? -4.220 8.333 -67.385 1.00 32.95 539 GLY C CA 1
ATOM 12832 C C . GLY C 1 536 ? -4.982 8.074 -66.086 1.00 32.49 539 GLY C C 1
ATOM 12833 O O . GLY C 1 536 ? -6.207 8.132 -66.062 1.00 31.99 539 GLY C O 1
ATOM 12834 N N . GLY C 1 537 ? -4.261 7.759 -65.014 1.00 32.25 540 GLY C N 1
ATOM 12835 C CA . GLY C 1 537 ? -4.883 7.662 -63.695 1.00 32.87 540 GLY C CA 1
ATOM 12836 C C . GLY C 1 537 ? -5.266 9.045 -63.188 1.00 33.69 540 GLY C C 1
ATOM 12837 O O . GLY C 1 537 ? -4.531 10.011 -63.403 1.00 32.90 540 GLY C O 1
ATOM 12838 N N . SER C 1 538 ? -6.428 9.136 -62.538 1.00 35.39 541 SER C N 1
ATOM 12839 C CA . SER C 1 538 ? -6.896 10.386 -61.928 1.00 36.91 541 SER C CA 1
ATOM 12840 C C . SER C 1 538 ? -5.892 10.822 -60.868 1.00 38.53 541 SER C C 1
ATOM 12841 O O . SER C 1 538 ? -5.290 9.978 -60.195 1.00 38.47 541 SER C O 1
ATOM 12844 N N . LEU C 1 539 ? -5.683 12.129 -60.742 1.00 40.64 542 LEU C N 1
ATOM 12845 C CA . LEU C 1 539 ? -4.719 12.656 -59.778 1.00 42.67 542 LEU C CA 1
ATOM 12846 C C . LEU C 1 539 ? -5.473 13.073 -58.517 1.00 43.71 542 LEU C C 1
ATOM 12847 O O . LEU C 1 539 ? -6.201 14.073 -58.503 1.00 43.44 542 LEU C O 1
ATOM 12852 N N . SER C 1 540 ? -5.294 12.275 -57.468 1.00 45.02 543 SER C N 1
ATOM 12853 C CA . SER C 1 540 ? -6.204 12.263 -56.328 1.00 46.05 543 SER C CA 1
ATOM 12854 C C . SER C 1 540 ? -5.472 11.907 -55.044 1.00 46.38 543 SER C C 1
ATOM 12855 O O . SER C 1 540 ? -5.785 12.441 -53.983 1.00 47.00 543 SER C O 1
ATOM 12858 N N . ARG C 1 559 ? -13.410 25.465 -64.897 1.00 46.24 562 ARG C N 1
ATOM 12859 C CA . ARG C 1 559 ? -13.466 25.883 -63.494 1.00 45.57 562 ARG C CA 1
ATOM 12860 C C . ARG C 1 559 ? -13.789 27.376 -63.364 1.00 44.40 562 ARG C C 1
ATOM 12861 O O . ARG C 1 559 ? -13.046 28.136 -62.709 1.00 45.42 562 ARG C O 1
ATOM 12869 N N . GLY C 1 560 ? -14.894 27.788 -63.996 1.00 42.42 563 GLY C N 1
ATOM 12870 C CA . GLY C 1 560 ? -15.524 29.100 -63.748 1.00 38.98 563 GLY C CA 1
ATOM 12871 C C . GLY C 1 560 ? -16.331 28.988 -62.463 1.00 36.49 563 GLY C C 1
ATOM 12872 O O . GLY C 1 560 ? -17.033 29.924 -62.037 1.00 36.32 563 GLY C O 1
ATOM 12873 N N . TRP C 1 561 ? -16.208 27.820 -61.841 1.00 33.88 564 TRP C N 1
ATOM 12874 C CA . TRP C 1 561 ? -16.848 27.540 -60.565 1.00 31.43 564 TRP C CA 1
ATOM 12875 C C . TRP C 1 561 ? -16.152 28.280 -59.400 1.00 31.23 564 TRP C C 1
ATOM 12876 O O . TRP C 1 561 ? -16.757 28.468 -58.350 1.00 30.81 564 TRP C O 1
ATOM 12887 N N . ILE C 1 562 ? -14.906 28.730 -59.608 1.00 31.56 565 ILE C N 1
ATOM 12888 C CA . ILE C 1 562 ? -14.175 29.546 -58.608 1.00 31.58 565 ILE C CA 1
ATOM 12889 C C . ILE C 1 562 ? -14.973 30.764 -58.195 1.00 30.66 565 ILE C C 1
ATOM 12890 O O . ILE C 1 562 ? -15.093 31.076 -57.010 1.00 30.05 565 ILE C O 1
ATOM 12895 N N . ASN C 1 563 ? -15.516 31.465 -59.180 1.00 30.03 566 ASN C N 1
ATOM 12896 C CA . ASN C 1 563 ? -16.352 32.624 -58.923 1.00 29.47 566 ASN C CA 1
ATOM 12897 C C . ASN C 1 563 ? -17.664 32.302 -58.239 1.00 28.17 566 ASN C C 1
ATOM 12898 O O . ASN C 1 563 ? -18.177 33.094 -57.445 1.00 28.04 566 ASN C O 1
ATOM 12903 N N . VAL C 1 564 ? -18.214 31.138 -58.562 1.00 25.79 567 VAL C N 1
ATOM 12904 C CA . VAL C 1 564 ? -19.406 30.677 -57.887 1.00 24.53 567 VAL C CA 1
ATOM 12905 C C . VAL C 1 564 ? -19.063 30.435 -56.398 1.00 23.18 567 VAL C C 1
ATOM 12906 O O . VAL C 1 564 ? -19.740 30.959 -55.527 1.00 22.47 567 VAL C O 1
ATOM 12910 N N . TYR C 1 565 ? -17.992 29.702 -56.128 1.00 22.66 568 TYR C N 1
ATOM 12911 C CA . TYR C 1 565 ? -17.617 29.388 -54.729 1.00 23.37 568 TYR C CA 1
ATOM 12912 C C . TYR C 1 565 ? -17.259 30.663 -53.953 1.00 24.25 568 TYR C C 1
ATOM 12913 O O . TYR C 1 565 ? -17.760 30.882 -52.859 1.00 22.71 568 TYR C O 1
ATOM 12922 N N . ARG C 1 566 ? -16.407 31.508 -54.543 1.00 25.32 569 ARG C N 1
ATOM 12923 C CA . ARG C 1 566 ? -16.019 32.785 -53.920 1.00 28.03 569 ARG C CA 1
ATOM 12924 C C . ARG C 1 566 ? -17.229 33.627 -53.542 1.00 28.29 569 ARG C C 1
ATOM 12925 O O . ARG C 1 566 ? -17.248 34.250 -52.465 1.00 28.70 569 ARG C O 1
ATOM 12933 N N . SER C 1 567 ? -18.253 33.609 -54.400 1.00 28.85 570 SER C N 1
ATOM 12934 C CA . SER C 1 567 ? -19.534 34.289 -54.130 1.00 29.20 570 SER C CA 1
ATOM 12935 C C . SER C 1 567 ? -20.299 33.688 -52.968 1.00 28.37 570 SER C C 1
ATOM 12936 O O . SER C 1 567 ? -20.720 34.430 -52.084 1.00 28.27 570 SER C O 1
ATOM 12939 N N . LEU C 1 568 ? -20.482 32.360 -52.971 1.00 27.06 571 LEU C N 1
ATOM 12940 C CA . LEU C 1 568 ? -21.047 31.644 -51.821 1.00 26.59 571 LEU C CA 1
ATOM 12941 C C . LEU C 1 568 ? -20.284 32.007 -50.546 1.00 25.01 571 LEU C C 1
ATOM 12942 O O . LEU C 1 568 ? -20.894 32.359 -49.550 1.00 24.83 571 LEU C O 1
ATOM 12947 N N . LYS C 1 569 ? -18.958 31.915 -50.622 1.00 23.75 572 LYS C N 1
ATOM 12948 C CA . LYS C 1 569 ? -18.053 32.165 -49.498 1.00 23.84 572 LYS C CA 1
ATOM 12949 C C . LYS C 1 569 ? -18.214 33.608 -48.992 1.00 24.03 572 LYS C C 1
ATOM 12950 O O . LYS C 1 569 ? -18.355 33.827 -47.789 1.00 23.37 572 LYS C O 1
ATOM 12956 N N . GLU C 1 570 ? -18.242 34.570 -49.922 1.00 24.50 573 GLU C N 1
ATOM 12957 C CA . GLU C 1 570 ? -18.433 35.989 -49.577 1.00 27.25 573 GLU C CA 1
ATOM 12958 C C . GLU C 1 570 ? -19.788 36.264 -48.955 1.00 25.60 573 GLU C C 1
ATOM 12959 O O . GLU C 1 570 ? -19.899 37.123 -48.078 1.00 26.62 573 GLU C O 1
ATOM 12965 N N . THR C 1 571 ? -20.821 35.537 -49.383 1.00 24.52 574 THR C N 1
ATOM 12966 C CA . THR C 1 571 ? -22.153 35.689 -48.801 1.00 23.20 574 THR C CA 1
ATOM 12967 C C . THR C 1 571 ? -22.301 35.026 -47.435 1.00 22.44 574 THR C C 1
ATOM 12968 O O . THR C 1 571 ? -22.820 35.626 -46.482 1.00 20.52 574 THR C O 1
ATOM 12972 N N . ILE C 1 572 ? -21.866 33.767 -47.340 1.00 20.24 575 ILE C N 1
ATOM 12973 C CA . ILE C 1 572 ? -22.048 33.018 -46.101 1.00 20.07 575 ILE C CA 1
ATOM 12974 C C . ILE C 1 572 ? -21.071 33.515 -45.022 1.00 18.96 575 ILE C C 1
ATOM 12975 O O . ILE C 1 572 ? -21.432 33.569 -43.852 1.00 19.54 575 ILE C O 1
ATOM 12980 N N . ASP C 1 573 ? -19.866 33.889 -45.442 1.00 18.52 576 ASP C N 1
ATOM 12981 C CA . ASP C 1 573 ? -18.731 34.216 -44.535 1.00 19.50 576 ASP C CA 1
ATOM 12982 C C . ASP C 1 573 ? -18.025 35.514 -44.982 1.00 18.63 576 ASP C C 1
ATOM 12983 O O . ASP C 1 573 ? -16.895 35.481 -45.477 1.00 19.69 576 ASP C O 1
ATOM 12988 N N . PRO C 1 574 ? -18.696 36.651 -44.826 1.00 20.39 577 PRO C N 1
ATOM 12989 C CA . PRO C 1 574 ? -18.184 37.937 -45.356 1.00 20.25 577 PRO C CA 1
ATOM 12990 C C . PRO C 1 574 ? -16.795 38.362 -44.838 1.00 20.85 577 PRO C C 1
ATOM 12991 O O . PRO C 1 574 ? -15.997 38.925 -45.606 1.00 21.93 577 PRO C O 1
ATOM 12995 N N . LYS C 1 575 ? -16.497 38.096 -43.567 1.00 20.25 578 LYS C N 1
ATOM 12996 C CA . LYS C 1 575 ? -15.168 38.359 -43.002 1.00 20.42 578 LYS C CA 1
ATOM 12997 C C . LYS C 1 575 ? -14.115 37.264 -43.250 1.00 20.90 578 LYS C C 1
ATOM 12998 O O . LYS C 1 575 ? -12.937 37.421 -42.893 1.00 20.74 578 LYS C O 1
ATOM 13004 N N . ASP C 1 576 ? -14.529 36.175 -43.908 1.00 20.50 579 ASP C N 1
ATOM 13005 C CA . ASP C 1 576 ? -13.604 35.108 -44.272 1.00 19.41 579 ASP C CA 1
ATOM 13006 C C . ASP C 1 576 ? -12.957 34.517 -43.005 1.00 18.11 579 ASP C C 1
ATOM 13007 O O . ASP C 1 576 ? -11.754 34.337 -42.950 1.00 18.38 579 ASP C O 1
ATOM 13012 N N . ILE C 1 577 ? -13.756 34.276 -41.987 1.00 16.31 580 ILE C N 1
ATOM 13013 C CA . ILE C 1 577 ? -13.233 33.697 -40.739 1.00 16.88 580 ILE C CA 1
ATOM 13014 C C . ILE C 1 577 ? -13.247 32.138 -40.746 1.00 16.87 580 ILE C C 1
ATOM 13015 O O . ILE C 1 577 ? -12.584 31.514 -39.921 1.00 17.00 580 ILE C O 1
ATOM 13020 N N . CYS C 1 578 ? -14.004 31.547 -41.668 1.00 15.94 581 CYS C N 1
ATOM 13021 C CA . CYS C 1 578 ? -14.176 30.063 -41.672 1.00 16.16 581 CYS C CA 1
ATOM 13022 C C . CYS C 1 578 ? -13.095 29.415 -42.477 1.00 16.52 581 CYS C C 1
ATOM 13023 O O . CYS C 1 578 ? -13.144 29.443 -43.710 1.00 16.64 581 CYS C O 1
ATOM 13026 N N . ASN C 1 579 ? -12.118 28.835 -41.775 1.00 16.90 582 ASN C N 1
ATOM 13027 C CA . ASN C 1 579 ? -10.991 28.094 -42.350 1.00 18.69 582 ASN C CA 1
ATOM 13028 C C . ASN C 1 579 ? -10.442 28.671 -43.700 1.00 20.56 582 ASN C C 1
ATOM 13029 O O . ASN C 1 579 ? -10.474 28.001 -44.738 1.00 19.31 582 ASN C O 1
ATOM 13034 N N . PRO C 1 580 ? -9.955 29.945 -43.681 1.00 23.37 583 PRO C N 1
ATOM 13035 C CA . PRO C 1 580 ? -9.485 30.611 -44.912 1.00 25.64 583 PRO C CA 1
ATOM 13036 C C . PRO C 1 580 ? -8.280 29.923 -45.552 1.00 28.45 583 PRO C C 1
ATOM 13037 O O . PRO C 1 580 ? -7.421 29.369 -44.856 1.00 29.15 583 PRO C O 1
ATOM 13041 N N . ARG C 1 581 ? -8.194 29.942 -46.866 1.00 32.74 584 ARG C N 1
ATOM 13042 C CA . ARG C 1 581 ? -6.952 29.444 -47.459 1.00 36.93 584 ARG C CA 1
ATOM 13043 C C . ARG C 1 581 ? -5.834 30.468 -47.430 1.00 38.78 584 ARG C C 1
ATOM 13044 O O . ARG C 1 581 ? -4.658 30.102 -47.519 1.00 40.05 584 ARG C O 1
ATOM 13052 N N . LYS C 1 582 ? -6.217 31.740 -47.267 1.00 40.56 585 LYS C N 1
ATOM 13053 C CA . LYS C 1 582 ? -5.297 32.863 -47.015 1.00 42.02 585 LYS C CA 1
ATOM 13054 C C . LYS C 1 582 ? -4.265 32.578 -45.927 1.00 42.00 585 LYS C C 1
ATOM 13055 O O . LYS C 1 582 ? -3.148 33.118 -45.951 1.00 43.12 585 LYS C O 1
ATOM 13061 N N . GLY D 1 1 ? -24.795 32.527 -90.482 1.00 28.86 -5 GLY D N 1
ATOM 13062 C CA . GLY D 1 1 ? -23.631 31.656 -90.167 1.00 28.60 -5 GLY D CA 1
ATOM 13063 C C . GLY D 1 1 ? -24.052 30.189 -89.977 1.00 28.82 -5 GLY D C 1
ATOM 13064 O O . GLY D 1 1 ? -23.284 29.279 -90.330 1.00 27.36 -5 GLY D O 1
ATOM 13065 N N . ALA D 1 2 ? -25.263 29.985 -89.429 1.00 28.52 -4 ALA D N 1
ATOM 13066 C CA . ALA D 1 2 ? -25.806 28.655 -89.171 1.00 28.80 -4 ALA D CA 1
ATOM 13067 C C . ALA D 1 2 ? -26.181 27.929 -90.490 1.00 29.12 -4 ALA D C 1
ATOM 13068 O O . ALA D 1 2 ? -26.201 28.543 -91.584 1.00 27.37 -4 ALA D O 1
ATOM 13070 N N . MET D 1 3 ? -26.448 26.622 -90.368 1.00 28.46 -3 MET D N 1
ATOM 13071 C CA . MET D 1 3 ? -26.993 25.806 -91.456 1.00 28.74 -3 MET D CA 1
ATOM 13072 C C . MET D 1 3 ? -28.491 25.591 -91.265 1.00 27.93 -3 MET D C 1
ATOM 13073 O O . MET D 1 3 ? -28.977 25.506 -90.127 1.00 27.60 -3 MET D O 1
ATOM 13078 N N . GLY D 1 4 ? -29.232 25.492 -92.369 1.00 25.98 -2 GLY D N 1
ATOM 13079 C CA . GLY D 1 4 ? -30.657 25.248 -92.288 1.00 24.38 -2 GLY D CA 1
ATOM 13080 C C . GLY D 1 4 ? -30.965 23.842 -91.771 1.00 23.66 -2 GLY D C 1
ATOM 13081 O O . GLY D 1 4 ? -30.124 22.947 -91.864 1.00 22.09 -2 GLY D O 1
ATOM 13082 N N . SER D 1 5 ? -32.164 23.681 -91.227 1.00 23.47 -1 SER D N 1
ATOM 13083 C CA . SER D 1 5 ? -32.727 22.354 -90.887 1.00 23.97 -1 SER D CA 1
ATOM 13084 C C . SER D 1 5 ? -32.915 21.513 -92.176 1.00 24.43 -1 SER D C 1
ATOM 13085 O O . SER D 1 5 ? -33.139 22.089 -93.256 1.00 23.29 -1 SER D O 1
ATOM 13088 N N . PRO D 1 6 ? -32.820 20.160 -92.075 1.00 24.82 9 PRO D N 1
ATOM 13089 C CA . PRO D 1 6 ? -32.992 19.349 -93.303 1.00 24.56 9 PRO D CA 1
ATOM 13090 C C . PRO D 1 6 ? -34.225 19.677 -94.153 1.00 24.29 9 PRO D C 1
ATOM 13091 O O . PRO D 1 6 ? -35.210 20.214 -93.669 1.00 22.34 9 PRO D O 1
ATOM 13095 N N . LYS D 1 7 ? -34.166 19.316 -95.435 1.00 25.03 10 LYS D N 1
ATOM 13096 C CA . LYS D 1 7 ? -35.330 19.421 -96.319 1.00 26.42 10 LYS D CA 1
ATOM 13097 C C . LYS D 1 7 ? -36.561 18.747 -95.668 1.00 27.30 10 LYS D C 1
ATOM 13098 O O . LYS D 1 7 ? -36.447 17.646 -95.109 1.00 26.69 10 LYS D O 1
ATOM 13104 N N . GLU D 1 8 ? -37.709 19.432 -95.731 1.00 27.97 11 GLU D N 1
ATOM 13105 C CA . GLU D 1 8 ? -38.997 19.004 -95.117 1.00 29.92 11 GLU D CA 1
ATOM 13106 C C . GLU D 1 8 ? -39.041 18.757 -93.592 1.00 29.36 11 GLU D C 1
ATOM 13107 O O . GLU D 1 8 ? -40.034 18.186 -93.091 1.00 30.05 11 GLU D O 1
ATOM 13113 N N . HIS D 1 9 ? -37.999 19.164 -92.862 1.00 27.82 12 HIS D N 1
ATOM 13114 C CA . HIS D 1 9 ? -38.071 19.231 -91.395 1.00 26.66 12 HIS D CA 1
ATOM 13115 C C . HIS D 1 9 ? -39.318 19.984 -90.949 1.00 26.03 12 HIS D C 1
ATOM 13116 O O . HIS D 1 9 ? -39.673 21.037 -91.519 1.00 25.98 12 HIS D O 1
ATOM 13123 N N . ILE D 1 10 ? -39.986 19.440 -89.926 1.00 24.10 13 ILE D N 1
ATOM 13124 C CA . ILE D 1 10 ? -41.112 20.097 -89.283 1.00 23.21 13 ILE D CA 1
ATOM 13125 C C . ILE D 1 10 ? -40.754 20.186 -87.783 1.00 21.04 13 ILE D C 1
ATOM 13126 O O . ILE D 1 10 ? -40.297 19.213 -87.189 1.00 18.99 13 ILE D O 1
ATOM 13131 N N . ASP D 1 11 ? -40.948 21.352 -87.184 1.00 18.52 14 ASP D N 1
ATOM 13132 C CA . ASP D 1 11 ? -40.571 21.516 -85.776 1.00 17.93 14 ASP D CA 1
ATOM 13133 C C . ASP D 1 11 ? -41.582 20.829 -84.867 1.00 16.14 14 ASP D C 1
ATOM 13134 O O . ASP D 1 11 ? -42.770 20.799 -85.157 1.00 15.70 14 ASP D O 1
ATOM 13139 N N . LEU D 1 12 ? -41.116 20.348 -83.723 1.00 16.94 15 LEU D N 1
ATOM 13140 C CA . LEU D 1 12 ? -42.001 19.703 -82.745 1.00 15.76 15 LEU D CA 1
ATOM 13141 C C . LEU D 1 12 ? -43.134 20.533 -82.200 1.00 15.53 15 LEU D C 1
ATOM 13142 O O . LEU D 1 12 ? -44.215 19.996 -81.922 1.00 15.31 15 LEU D O 1
ATOM 13147 N N . TYR D 1 13 ? -42.942 21.842 -82.060 1.00 14.70 16 TYR D N 1
ATOM 13148 C CA . TYR D 1 13 ? -44.032 22.664 -81.564 1.00 15.20 16 TYR D CA 1
ATOM 13149 C C . TYR D 1 13 ? -45.224 22.668 -82.523 1.00 15.38 16 TYR D C 1
ATOM 13150 O O . TYR D 1 13 ? -46.347 23.062 -82.137 1.00 15.35 16 TYR D O 1
ATOM 13159 N N . GLN D 1 14 ? -44.981 22.242 -83.766 1.00 16.18 17 GLN D N 1
ATOM 13160 C CA . GLN D 1 14 ? -46.030 22.111 -84.780 1.00 19.29 17 GLN D CA 1
ATOM 13161 C C . GLN D 1 14 ? -46.689 20.725 -84.755 1.00 18.85 17 GLN D C 1
ATOM 13162 O O . GLN D 1 14 ? -47.771 20.533 -85.347 1.00 19.46 17 GLN D O 1
ATOM 13168 N N . GLN D 1 15 ? -46.011 19.770 -84.126 1.00 19.26 18 GLN D N 1
ATOM 13169 C CA . GLN D 1 15 ? -46.436 18.348 -84.112 1.00 21.59 18 GLN D CA 1
ATOM 13170 C C . GLN D 1 15 ? -47.158 17.971 -82.800 1.00 21.67 18 GLN D C 1
ATOM 13171 O O . GLN D 1 15 ? -47.727 16.860 -82.694 1.00 21.55 18 GLN D O 1
ATOM 13177 N N . ILE D 1 16 ? -47.099 18.874 -81.809 1.00 20.52 19 ILE D N 1
ATOM 13178 C CA . ILE D 1 16 ? -47.693 18.701 -80.464 1.00 19.79 19 ILE D CA 1
ATOM 13179 C C . ILE D 1 16 ? -48.829 19.671 -80.318 1.00 19.60 19 ILE D C 1
ATOM 13180 O O . ILE D 1 16 ? -48.704 20.831 -80.762 1.00 20.03 19 ILE D O 1
ATOM 13185 N N . LYS D 1 17 ? -49.961 19.228 -79.757 1.00 17.95 20 LYS D N 1
ATOM 13186 C CA . LYS D 1 17 ? -51.155 20.083 -79.703 1.00 17.73 20 LYS D CA 1
ATOM 13187 C C . LYS D 1 17 ? -50.908 21.375 -78.959 1.00 18.78 20 LYS D C 1
ATOM 13188 O O . LYS D 1 17 ? -50.330 21.353 -77.862 1.00 15.72 20 LYS D O 1
ATOM 13194 N N . TRP D 1 18 ? -51.391 22.491 -79.530 1.00 17.37 21 TRP D N 1
ATOM 13195 C CA . TRP D 1 18 ? -51.120 23.795 -78.935 1.00 18.23 21 TRP D CA 1
ATOM 13196 C C . TRP D 1 18 ? -52.111 24.083 -77.810 1.00 17.68 21 TRP D C 1
ATOM 13197 O O . TRP D 1 18 ? -51.898 24.992 -77.004 1.00 17.45 21 TRP D O 1
ATOM 13208 N N . ASN D 1 19 ? -53.207 23.323 -77.768 1.00 16.74 22 ASN D N 1
ATOM 13209 C CA . ASN D 1 19 ? -54.202 23.475 -76.716 1.00 17.39 22 ASN D CA 1
ATOM 13210 C C . ASN D 1 19 ? -54.617 22.146 -76.083 1.00 17.18 22 ASN D C 1
ATOM 13211 O O . ASN D 1 19 ? -55.731 22.027 -75.567 1.00 17.74 22 ASN D O 1
ATOM 13216 N N . GLY D 1 20 ? -53.724 21.164 -76.167 1.00 16.69 23 GLY D N 1
ATOM 13217 C CA . GLY D 1 20 ? -53.894 19.868 -75.517 1.00 16.18 23 GLY D CA 1
ATOM 13218 C C . GLY D 1 20 ? -52.573 19.160 -75.391 1.00 15.99 23 GLY D C 1
ATOM 13219 O O . GLY D 1 20 ? -51.499 19.782 -75.375 1.00 15.61 23 GLY D O 1
ATOM 13220 N N . TRP D 1 21 ? -52.635 17.834 -75.349 1.00 15.80 24 TRP D N 1
ATOM 13221 C CA . TRP D 1 21 ? -51.466 17.009 -75.087 1.00 15.34 24 TRP D CA 1
ATOM 13222 C C . TRP D 1 21 ? -51.006 16.271 -76.337 1.00 15.91 24 TRP D C 1
ATOM 13223 O O . TRP D 1 21 ? -51.849 15.789 -77.086 1.00 16.13 24 TRP D O 1
ATOM 13234 N N . GLY D 1 22 ? -49.694 16.146 -76.520 1.00 15.33 25 GLY D N 1
ATOM 13235 C CA . GLY D 1 22 ? -49.106 15.098 -77.354 1.00 18.15 25 GLY D CA 1
ATOM 13236 C C . GLY D 1 22 ? -49.396 15.244 -78.844 1.00 20.13 25 GLY D C 1
ATOM 13237 O O . GLY D 1 22 ? -49.733 16.336 -79.309 1.00 18.07 25 GLY D O 1
ATOM 13238 N N . ASP D 1 23 ? -49.300 14.126 -79.557 1.00 21.64 26 ASP D N 1
ATOM 13239 C CA . ASP D 1 23 ? -49.351 14.090 -81.021 1.00 23.70 26 ASP D CA 1
ATOM 13240 C C . ASP D 1 23 ? -50.637 14.739 -81.544 1.00 24.00 26 ASP D C 1
ATOM 13241 O O . ASP D 1 23 ? -51.736 14.336 -81.148 1.00 24.02 26 ASP D O 1
ATOM 13246 N N . THR D 1 24 ? -50.524 15.711 -82.457 1.00 23.92 27 THR D N 1
ATOM 13247 C CA . THR D 1 24 ? -51.746 16.290 -83.073 1.00 24.04 27 THR D CA 1
ATOM 13248 C C . THR D 1 24 ? -52.648 15.271 -83.812 1.00 24.65 27 THR D C 1
ATOM 13249 O O . THR D 1 24 ? -53.851 15.498 -83.993 1.00 24.71 27 THR D O 1
ATOM 13253 N N . ARG D 1 25 ? -52.056 14.158 -84.227 1.00 25.00 28 ARG D N 1
ATOM 13254 C CA . ARG D 1 25 ? -52.766 13.121 -85.011 1.00 25.40 28 ARG D CA 1
ATOM 13255 C C . ARG D 1 25 ? -53.392 12.022 -84.154 1.00 25.12 28 ARG D C 1
ATOM 13256 O O . ARG D 1 25 ? -54.007 11.051 -84.686 1.00 23.83 28 ARG D O 1
ATOM 13264 N N . LYS D 1 26 ? -53.251 12.161 -82.836 1.00 24.81 29 LYS D N 1
ATOM 13265 C CA . LYS D 1 26 ? -53.801 11.194 -81.874 1.00 25.85 29 LYS D CA 1
ATOM 13266 C C . LYS D 1 26 ? -54.785 11.866 -80.922 1.00 26.07 29 LYS D C 1
ATOM 13267 O O . LYS D 1 26 ? -54.452 12.871 -80.309 1.00 26.11 29 LYS D O 1
ATOM 13273 N N . PHE D 1 27 ? -55.990 11.291 -80.782 1.00 26.46 30 PHE D N 1
ATOM 13274 C CA . PHE D 1 27 ? -57.065 11.895 -79.969 1.00 27.31 30 PHE D CA 1
ATOM 13275 C C . PHE D 1 27 ? -58.246 10.973 -79.792 1.00 27.52 30 PHE D C 1
ATOM 13276 O O . PHE D 1 27 ? -58.519 10.147 -80.666 1.00 26.54 30 PHE D O 1
ATOM 13284 N N . LEU D 1 28 ? -58.956 11.159 -78.680 1.00 28.32 31 LEU D N 1
ATOM 13285 C CA . LEU D 1 28 ? -60.282 10.599 -78.487 1.00 30.02 31 LEU D CA 1
ATOM 13286 C C . LEU D 1 28 ? -61.337 11.518 -79.084 1.00 30.15 31 LEU D C 1
ATOM 13287 O O . LEU D 1 28 ? -61.174 12.756 -79.100 1.00 29.55 31 LEU D O 1
ATOM 13292 N N . HIS D 1 29 ? -62.419 10.910 -79.570 1.00 30.84 32 HIS D N 1
ATOM 13293 C CA . HIS D 1 29 ? -63.530 11.625 -80.212 1.00 31.67 32 HIS D CA 1
ATOM 13294 C C . HIS D 1 29 ? -64.828 10.810 -80.147 1.00 32.70 32 HIS D C 1
ATOM 13295 O O . HIS D 1 29 ? -64.806 9.593 -79.980 1.00 32.94 32 HIS D O 1
ATOM 13302 N N . GLN D 1 30 ? -65.953 11.503 -80.262 1.00 33.96 33 GLN D N 1
ATOM 13303 C CA . GLN D 1 30 ? -67.266 10.907 -80.163 1.00 35.24 33 GLN D CA 1
ATOM 13304 C C . GLN D 1 30 ? -67.737 10.625 -81.588 1.00 35.32 33 GLN D C 1
ATOM 13305 O O . GLN D 1 30 ? -67.729 11.525 -82.434 1.00 35.17 33 GLN D O 1
ATOM 13311 N N . LEU D 1 31 ? -68.079 9.367 -81.863 1.00 35.15 34 LEU D N 1
ATOM 13312 C CA . LEU D 1 31 ? -68.575 8.955 -83.190 1.00 35.78 34 LEU D CA 1
ATOM 13313 C C . LEU D 1 31 ? -70.090 8.941 -83.266 1.00 35.43 34 LEU D C 1
ATOM 13314 O O . LEU D 1 31 ? -70.756 8.467 -82.351 1.00 35.42 34 LEU D O 1
ATOM 13319 N N . LYS D 1 32 ? -70.626 9.440 -84.372 1.00 35.61 35 LYS D N 1
ATOM 13320 C CA . LYS D 1 32 ? -72.002 9.112 -84.752 1.00 35.55 35 LYS D CA 1
ATOM 13321 C C . LYS D 1 32 ? -72.028 7.753 -85.484 1.00 35.27 35 LYS D C 1
ATOM 13322 O O . LYS D 1 32 ? -71.031 7.363 -86.096 1.00 35.13 35 LYS D O 1
ATOM 13328 N N . PRO D 1 33 ? -73.153 7.018 -85.400 1.00 35.10 36 PRO D N 1
ATOM 13329 C CA . PRO D 1 33 ? -74.385 7.391 -84.708 1.00 34.99 36 PRO D CA 1
ATOM 13330 C C . PRO D 1 33 ? -74.503 6.909 -83.255 1.00 34.83 36 PRO D C 1
ATOM 13331 O O . PRO D 1 33 ? -75.463 7.269 -82.577 1.00 34.63 36 PRO D O 1
ATOM 13335 N N . SER D 1 34 ? -73.543 6.121 -82.782 1.00 34.59 37 SER D N 1
ATOM 13336 C CA . SER D 1 34 ? -73.687 5.454 -81.489 1.00 34.71 37 SER D CA 1
ATOM 13337 C C . SER D 1 34 ? -73.364 6.344 -80.290 1.00 34.98 37 SER D C 1
ATOM 13338 O O . SER D 1 34 ? -73.855 6.105 -79.179 1.00 34.92 37 SER D O 1
ATOM 13341 N N . GLY D 1 35 ? -72.534 7.357 -80.516 1.00 34.76 38 GLY D N 1
ATOM 13342 C CA . GLY D 1 35 ? -71.981 8.132 -79.418 1.00 34.87 38 GLY D CA 1
ATOM 13343 C C . GLY D 1 35 ? -70.824 7.395 -78.772 1.00 34.89 38 GLY D C 1
ATOM 13344 O O . GLY D 1 35 ? -70.277 7.862 -77.777 1.00 35.06 38 GLY D O 1
ATOM 13345 N N . THR D 1 36 ? -70.423 6.257 -79.342 1.00 34.56 39 THR D N 1
ATOM 13346 C CA . THR D 1 36 ? -69.297 5.521 -78.787 1.00 34.43 39 THR D CA 1
ATOM 13347 C C . THR D 1 36 ? -68.082 6.444 -78.882 1.00 34.65 39 THR D C 1
ATOM 13348 O O . THR D 1 36 ? -67.950 7.263 -79.808 1.00 34.30 39 THR D O 1
ATOM 13352 N N . ILE D 1 37 ? -67.222 6.344 -77.889 1.00 34.76 40 ILE D N 1
ATOM 13353 C CA . ILE D 1 37 ? -65.995 7.110 -77.890 1.00 35.36 40 ILE D CA 1
ATOM 13354 C C . ILE D 1 37 ? -64.943 6.255 -78.618 1.00 35.14 40 ILE D C 1
ATOM 13355 O O . ILE D 1 37 ? -64.880 5.028 -78.424 1.00 35.50 40 ILE D O 1
ATOM 13360 N N . ALA D 1 38 ? -64.174 6.899 -79.493 1.00 34.56 41 ALA D N 1
ATOM 13361 C CA . ALA D 1 38 ? -63.171 6.231 -80.312 1.00 33.93 41 ALA D CA 1
ATOM 13362 C C . ALA D 1 38 ? -61.796 6.830 -80.063 1.00 34.02 41 ALA D C 1
ATOM 13363 O O . ALA D 1 38 ? -61.698 7.990 -79.654 1.00 33.37 41 ALA D O 1
ATOM 13365 N N . MET D 1 39 ? -60.744 6.039 -80.313 1.00 34.57 42 MET D N 1
ATOM 13366 C CA . MET D 1 39 ? -59.376 6.557 -80.352 1.00 34.40 42 MET D CA 1
ATOM 13367 C C . MET D 1 39 ? -58.822 6.503 -81.772 1.00 33.70 42 MET D C 1
ATOM 13368 O O . MET D 1 39 ? -58.791 5.446 -82.413 1.00 33.32 42 MET D O 1
ATOM 13373 N N . THR D 1 40 ? -58.412 7.671 -82.261 1.00 32.93 43 THR D N 1
ATOM 13374 C CA . THR D 1 40 ? -57.685 7.788 -83.520 1.00 32.31 43 THR D CA 1
ATOM 13375 C C . THR D 1 40 ? -56.203 7.970 -83.191 1.00 32.36 43 THR D C 1
ATOM 13376 O O . THR D 1 40 ? -55.856 8.771 -82.325 1.00 31.51 43 THR D O 1
ATOM 13380 N N . THR D 1 41 ? -55.351 7.181 -83.846 1.00 32.35 44 THR D N 1
ATOM 13381 C CA . THR D 1 41 ? -53.904 7.389 -83.820 1.00 32.67 44 THR D CA 1
ATOM 13382 C C . THR D 1 41 ? -53.392 7.526 -85.269 1.00 33.00 44 THR D C 1
ATOM 13383 O O . THR D 1 41 ? -54.145 7.262 -86.212 1.00 32.86 44 THR D O 1
ATOM 13387 N N . PRO D 1 42 ? -52.124 7.955 -85.456 1.00 33.14 45 PRO D N 1
ATOM 13388 C CA . PRO D 1 42 ? -51.555 7.995 -86.815 1.00 33.34 45 PRO D CA 1
ATOM 13389 C C . PRO D 1 42 ? -51.553 6.628 -87.518 1.00 34.02 45 PRO D C 1
ATOM 13390 O O . PRO D 1 42 ? -51.643 6.566 -88.743 1.00 34.09 45 PRO D O 1
ATOM 13394 N N . GLU D 1 43 ? -51.473 5.542 -86.756 1.00 34.67 46 GLU D N 1
ATOM 13395 C CA . GLU D 1 43 ? -51.442 4.218 -87.382 1.00 35.30 46 GLU D CA 1
ATOM 13396 C C . GLU D 1 43 ? -52.802 3.482 -87.506 1.00 35.28 46 GLU D C 1
ATOM 13397 O O . GLU D 1 43 ? -52.945 2.576 -88.341 1.00 35.16 46 GLU D O 1
ATOM 13403 N N . VAL D 1 44 ? -53.798 3.882 -86.706 1.00 35.22 47 VAL D N 1
ATOM 13404 C CA . VAL D 1 44 ? -55.143 3.284 -86.773 1.00 34.91 47 VAL D CA 1
ATOM 13405 C C . VAL D 1 44 ? -56.239 4.330 -86.536 1.00 35.04 47 VAL D C 1
ATOM 13406 O O . VAL D 1 44 ? -56.307 4.949 -85.462 1.00 34.23 47 VAL D O 1
ATOM 13410 N N . SER D 1 45 ? -57.123 4.508 -87.515 1.00 35.33 48 SER D N 1
ATOM 13411 C CA . SER D 1 45 ? -58.193 5.490 -87.372 1.00 36.23 48 SER D CA 1
ATOM 13412 C C . SER D 1 45 ? -59.407 4.949 -86.614 1.00 36.38 48 SER D C 1
ATOM 13413 O O . SER D 1 45 ? -59.774 3.793 -86.784 1.00 36.48 48 SER D O 1
ATOM 13416 N N . SER D 1 46 ? -60.005 5.800 -85.771 1.00 36.40 49 SER D N 1
ATOM 13417 C CA . SER D 1 46 ? -61.361 5.602 -85.217 1.00 36.56 49 SER D CA 1
ATOM 13418 C C . SER D 1 46 ? -61.642 4.269 -84.497 1.00 36.44 49 SER D C 1
ATOM 13419 O O . SER D 1 46 ? -62.691 3.669 -84.726 1.00 36.30 49 SER D O 1
ATOM 13422 N N . VAL D 1 47 ? -60.739 3.823 -83.623 1.00 36.38 50 VAL D N 1
ATOM 13423 C CA . VAL D 1 47 ? -60.938 2.563 -82.882 1.00 36.95 50 VAL D CA 1
ATOM 13424 C C . VAL D 1 47 ? -61.974 2.717 -81.766 1.00 37.10 50 VAL D C 1
ATOM 13425 O O . VAL D 1 47 ? -61.737 3.460 -80.815 1.00 37.79 50 VAL D O 1
ATOM 13429 N N . PRO D 1 48 ? -63.110 1.986 -81.855 1.00 37.51 51 PRO D N 1
ATOM 13430 C CA . PRO D 1 48 ? -64.139 2.100 -80.817 1.00 37.62 51 PRO D CA 1
ATOM 13431 C C . PRO D 1 48 ? -63.613 1.723 -79.427 1.00 37.60 51 PRO D C 1
ATOM 13432 O O . PRO D 1 48 ? -62.780 0.824 -79.298 1.00 37.59 51 PRO D O 1
ATOM 13436 N N . LEU D 1 49 ? -64.081 2.444 -78.414 1.00 37.59 52 LEU D N 1
ATOM 13437 C CA . LEU D 1 49 ? -63.770 2.173 -77.015 1.00 37.74 52 LEU D CA 1
ATOM 13438 C C . LEU D 1 49 ? -65.101 2.054 -76.267 1.00 37.68 52 LEU D C 1
ATOM 13439 O O . LEU D 1 49 ? -65.500 2.981 -75.538 1.00 37.57 52 LEU D O 1
ATOM 13444 N N . PRO D 1 50 ? -65.792 0.907 -76.441 1.00 38.13 53 PRO D N 1
ATOM 13445 C CA . PRO D 1 50 ? -67.203 0.696 -76.050 1.00 38.17 53 PRO D CA 1
ATOM 13446 C C . PRO D 1 50 ? -67.480 0.828 -74.552 1.00 37.94 53 PRO D C 1
ATOM 13447 O O . PRO D 1 50 ? -68.550 1.311 -74.159 1.00 37.55 53 PRO D O 1
ATOM 13451 N N . SER D 1 51 ? -66.527 0.391 -73.735 1.00 37.48 54 SER D N 1
ATOM 13452 C CA . SER D 1 51 ? -66.640 0.464 -72.283 1.00 37.85 54 SER D CA 1
ATOM 13453 C C . SER D 1 51 ? -66.475 1.892 -71.730 1.00 38.07 54 SER D C 1
ATOM 13454 O O . SER D 1 51 ? -67.011 2.210 -70.658 1.00 37.69 54 SER D O 1
ATOM 13457 N N . LEU D 1 52 ? -65.756 2.744 -72.468 1.00 38.25 55 LEU D N 1
ATOM 13458 C CA . LEU D 1 52 ? -65.394 4.070 -71.969 1.00 38.85 55 LEU D CA 1
ATOM 13459 C C . LEU D 1 52 ? -66.613 4.980 -71.820 1.00 39.11 55 LEU D C 1
ATOM 13460 O O . LEU D 1 52 ? -66.771 5.623 -70.782 1.00 38.98 55 LEU D O 1
ATOM 13465 N N . ARG D 1 53 ? -67.490 5.005 -72.825 1.00 39.77 56 ARG D N 1
ATOM 13466 C CA . ARG D 1 53 ? -68.686 5.847 -72.733 1.00 40.53 56 ARG D CA 1
ATOM 13467 C C . ARG D 1 53 ? -69.508 5.472 -71.495 1.00 40.35 56 ARG D C 1
ATOM 13468 O O . ARG D 1 53 ? -69.967 6.356 -70.778 1.00 40.36 56 ARG D O 1
ATOM 13476 N N . GLY D 1 54 ? -69.642 4.168 -71.235 1.00 40.00 57 GLY D N 1
ATOM 13477 C CA . GLY D 1 54 ? -70.350 3.658 -70.061 1.00 39.89 57 GLY D CA 1
ATOM 13478 C C . GLY D 1 54 ? -69.753 4.056 -68.719 1.00 39.89 57 GLY D C 1
ATOM 13479 O O . GLY D 1 54 ? -70.489 4.468 -67.814 1.00 39.72 57 GLY D O 1
ATOM 13480 N N . PHE D 1 55 ? -68.432 3.908 -68.581 1.00 39.74 58 PHE D N 1
ATOM 13481 C CA . PHE D 1 55 ? -67.687 4.399 -67.408 1.00 39.83 58 PHE D CA 1
ATOM 13482 C C . PHE D 1 55 ? -68.009 5.874 -67.123 1.00 39.84 58 PHE D C 1
ATOM 13483 O O . PHE D 1 55 ? -68.308 6.245 -65.987 1.00 39.63 58 PHE D O 1
ATOM 13491 N N . ILE D 1 56 ? -67.967 6.698 -68.169 1.00 39.82 59 ILE D N 1
ATOM 13492 C CA . ILE D 1 56 ? -68.260 8.127 -68.050 1.00 40.13 59 ILE D CA 1
ATOM 13493 C C . ILE D 1 56 ? -69.747 8.364 -67.726 1.00 40.63 59 ILE D C 1
ATOM 13494 O O . ILE D 1 56 ? -70.072 9.165 -66.854 1.00 40.62 59 ILE D O 1
ATOM 13499 N N . LYS D 1 57 ? -70.634 7.638 -68.406 1.00 41.46 60 LYS D N 1
ATOM 13500 C CA . LYS D 1 57 ? -72.076 7.702 -68.137 1.00 42.36 60 LYS D CA 1
ATOM 13501 C C . LYS D 1 57 ? -72.415 7.375 -66.687 1.00 42.95 60 LYS D C 1
ATOM 13502 O O . LYS D 1 57 ? -73.199 8.095 -66.057 1.00 43.04 60 LYS D O 1
ATOM 13508 N N . LYS D 1 58 ? -71.833 6.282 -66.179 1.00 43.71 61 LYS D N 1
ATOM 13509 C CA . LYS D 1 58 ? -71.995 5.853 -64.782 1.00 44.54 61 LYS D CA 1
ATOM 13510 C C . LYS D 1 58 ? -71.793 7.018 -63.814 1.00 44.80 61 LYS D C 1
ATOM 13511 O O . LYS D 1 58 ? -72.557 7.184 -62.866 1.00 44.94 61 LYS D O 1
ATOM 13517 N N . GLU D 1 59 ? -70.761 7.816 -64.066 1.00 45.23 62 GLU D N 1
ATOM 13518 C CA . GLU D 1 59 ? -70.455 8.992 -63.260 1.00 45.59 62 GLU D CA 1
ATOM 13519 C C . GLU D 1 59 ? -71.300 10.205 -63.643 1.00 45.82 62 GLU D C 1
ATOM 13520 O O . GLU D 1 59 ? -71.502 11.109 -62.827 1.00 46.09 62 GLU D O 1
ATOM 13526 N N . PHE D 1 70 ? -77.769 8.861 -72.961 1.00 38.89 73 PHE D N 1
ATOM 13527 C CA . PHE D 1 70 ? -77.406 10.237 -72.590 1.00 38.56 73 PHE D CA 1
ATOM 13528 C C . PHE D 1 70 ? -76.615 10.967 -73.680 1.00 37.89 73 PHE D C 1
ATOM 13529 O O . PHE D 1 70 ? -76.248 10.365 -74.697 1.00 37.81 73 PHE D O 1
ATOM 13537 N N . VAL D 1 71 ? -76.388 12.267 -73.464 1.00 37.12 74 VAL D N 1
ATOM 13538 C CA . VAL D 1 71 ? -75.723 13.144 -74.419 1.00 36.21 74 VAL D CA 1
ATOM 13539 C C . VAL D 1 71 ? -74.712 14.022 -73.661 1.00 35.79 74 VAL D C 1
ATOM 13540 O O . VAL D 1 71 ? -75.068 14.687 -72.679 1.00 35.61 74 VAL D O 1
ATOM 13544 N N . LEU D 1 72 ? -73.453 13.997 -74.092 1.00 34.91 75 LEU D N 1
ATOM 13545 C CA . LEU D 1 72 ? -72.426 14.851 -73.499 1.00 34.21 75 LEU D CA 1
ATOM 13546 C C . LEU D 1 72 ? -72.691 16.323 -73.837 1.00 33.76 75 LEU D C 1
ATOM 13547 O O . LEU D 1 72 ? -73.051 16.646 -74.972 1.00 33.49 75 LEU D O 1
ATOM 13552 N N . ASP D 1 73 ? -72.534 17.210 -72.858 1.00 33.21 76 ASP D N 1
ATOM 13553 C CA . ASP D 1 73 ? -72.524 18.643 -73.158 1.00 33.13 76 ASP D CA 1
ATOM 13554 C C . ASP D 1 73 ? -71.133 18.970 -73.692 1.00 31.95 76 ASP D C 1
ATOM 13555 O O . ASP D 1 73 ? -70.186 18.249 -73.415 1.00 32.26 76 ASP D O 1
ATOM 13560 N N . GLU D 1 74 ? -71.010 20.022 -74.488 1.00 30.64 77 GLU D N 1
ATOM 13561 C CA . GLU D 1 74 ? -69.739 20.320 -75.132 1.00 29.47 77 GLU D CA 1
ATOM 13562 C C . GLU D 1 74 ? -69.225 21.699 -74.721 1.00 28.76 77 GLU D C 1
ATOM 13563 O O . GLU D 1 74 ? -70.010 22.632 -74.519 1.00 27.88 77 GLU D O 1
ATOM 13569 N N . THR D 1 75 ? -67.905 21.802 -74.600 1.00 28.05 78 THR D N 1
ATOM 13570 C CA . THR D 1 75 ? -67.219 23.051 -74.260 1.00 28.35 78 THR D CA 1
ATOM 13571 C C . THR D 1 75 ? -66.004 23.149 -75.168 1.00 27.75 78 THR D C 1
ATOM 13572 O O . THR D 1 75 ? -64.883 22.905 -74.701 1.00 28.25 78 THR D O 1
ATOM 13576 N N . PRO D 1 76 ? -66.220 23.495 -76.457 1.00 27.49 79 PRO D N 1
ATOM 13577 C CA . PRO D 1 76 ? -65.176 23.561 -77.485 1.00 26.85 79 PRO D CA 1
ATOM 13578 C C . PRO D 1 76 ? -64.174 24.693 -77.194 1.00 25.97 79 PRO D C 1
ATOM 13579 O O . PRO D 1 76 ? -64.508 25.646 -76.476 1.00 26.01 79 PRO D O 1
ATOM 13583 N N . ALA D 1 77 ? -62.955 24.564 -77.727 1.00 24.41 80 ALA D N 1
ATOM 13584 C CA . ALA D 1 77 ? -61.856 25.511 -77.505 1.00 22.74 80 ALA D CA 1
ATOM 13585 C C . ALA D 1 77 ? -61.848 26.627 -78.566 1.00 21.80 80 ALA D C 1
ATOM 13586 O O . ALA D 1 77 ? -62.229 26.376 -79.712 1.00 20.49 80 ALA D O 1
ATOM 13588 N N . LEU D 1 78 ? -61.406 27.834 -78.195 1.00 20.98 81 LEU D N 1
ATOM 13589 C CA . LEU D 1 78 ? -61.231 28.913 -79.172 1.00 21.32 81 LEU D CA 1
ATOM 13590 C C . LEU D 1 78 ? -60.235 28.480 -80.257 1.00 21.40 81 LEU D C 1
ATOM 13591 O O . LEU D 1 78 ? -59.181 27.928 -79.948 1.00 21.09 81 LEU D O 1
ATOM 13596 N N . GLN D 1 79 ? -60.592 28.692 -81.521 1.00 21.55 82 GLN D N 1
ATOM 13597 C CA . GLN D 1 79 ? -59.696 28.415 -82.645 1.00 22.39 82 GLN D CA 1
ATOM 13598 C C . GLN D 1 79 ? -58.588 29.461 -82.690 1.00 22.52 82 GLN D C 1
ATOM 13599 O O . GLN D 1 79 ? -58.805 30.599 -82.279 1.00 21.80 82 GLN D O 1
ATOM 13605 N N . ILE D 1 80 ? -57.400 29.077 -83.159 1.00 23.59 83 ILE D N 1
ATOM 13606 C CA . ILE D 1 80 ? -56.230 29.945 -82.994 1.00 24.79 83 ILE D CA 1
ATOM 13607 C C . ILE D 1 80 ? -56.407 31.305 -83.683 1.00 24.71 83 ILE D C 1
ATOM 13608 O O . ILE D 1 80 ? -55.955 32.340 -83.168 1.00 25.07 83 ILE D O 1
ATOM 13613 N N . GLU D 1 81 ? -57.097 31.311 -84.818 1.00 24.75 84 GLU D N 1
ATOM 13614 C CA . GLU D 1 81 ? -57.341 32.556 -85.533 1.00 24.99 84 GLU D CA 1
ATOM 13615 C C . GLU D 1 81 ? -58.281 33.519 -84.765 1.00 24.46 84 GLU D C 1
ATOM 13616 O O . GLU D 1 81 ? -58.326 34.713 -85.060 1.00 24.30 84 GLU D O 1
ATOM 13622 N N . ASN D 1 82 ? -58.981 33.010 -83.753 1.00 23.80 85 ASN D N 1
ATOM 13623 C CA . ASN D 1 82 ? -59.895 33.831 -82.949 1.00 23.72 85 ASN D CA 1
ATOM 13624 C C . ASN D 1 82 ? -59.373 34.166 -81.539 1.00 23.26 85 ASN D C 1
ATOM 13625 O O . ASN D 1 82 ? -60.092 34.734 -80.712 1.00 23.27 85 ASN D O 1
ATOM 13630 N N . ILE D 1 83 ? -58.123 33.812 -81.277 1.00 22.58 86 ILE D N 1
ATOM 13631 C CA . ILE D 1 83 ? -57.460 34.151 -80.019 1.00 22.31 86 ILE D CA 1
ATOM 13632 C C . ILE D 1 83 ? -56.701 35.480 -80.133 1.00 22.37 86 ILE D C 1
ATOM 13633 O O . ILE D 1 83 ? -55.939 35.688 -81.071 1.00 22.29 86 ILE D O 1
ATOM 13638 N N . HIS D 1 84 ? -56.940 36.358 -79.164 1.00 23.08 87 HIS D N 1
ATOM 13639 C CA . HIS D 1 84 ? -56.187 37.603 -79.026 1.00 23.85 87 HIS D CA 1
ATOM 13640 C C . HIS D 1 84 ? -54.826 37.396 -78.356 1.00 23.82 87 HIS D C 1
ATOM 13641 O O . HIS D 1 84 ? -54.741 36.857 -77.237 1.00 23.95 87 HIS D O 1
ATOM 13648 N N . VAL D 1 85 ? -53.765 37.820 -79.042 1.00 23.64 88 VAL D N 1
ATOM 13649 C CA . VAL D 1 85 ? -52.438 37.940 -78.429 1.00 23.41 88 VAL D CA 1
ATOM 13650 C C . VAL D 1 85 ? -51.911 39.350 -78.742 1.00 23.97 88 VAL D C 1
ATOM 13651 O O . VAL D 1 85 ? -51.891 39.758 -79.913 1.00 23.83 88 VAL D O 1
ATOM 13655 N N . ASP D 1 86 ? -51.488 40.084 -77.710 1.00 24.84 89 ASP D N 1
ATOM 13656 C CA . ASP D 1 86 ? -50.881 41.437 -77.900 1.00 25.80 89 ASP D CA 1
ATOM 13657 C C . ASP D 1 86 ? -49.696 41.363 -78.889 1.00 25.15 89 ASP D C 1
ATOM 13658 O O . ASP D 1 86 ? -48.933 40.389 -78.868 1.00 25.36 89 ASP D O 1
ATOM 13663 N N . PRO D 1 87 ? -49.521 42.367 -79.764 1.00 24.73 90 PRO D N 1
ATOM 13664 C CA . PRO D 1 87 ? -48.358 42.251 -80.656 1.00 24.51 90 PRO D CA 1
ATOM 13665 C C . PRO D 1 87 ? -47.015 42.105 -79.893 1.00 24.34 90 PRO D C 1
ATOM 13666 O O . PRO D 1 87 ? -46.889 42.595 -78.759 1.00 23.63 90 PRO D O 1
ATOM 13670 N N . PRO D 1 88 ? -46.019 41.424 -80.495 1.00 24.11 91 PRO D N 1
ATOM 13671 C CA . PRO D 1 88 ? -44.749 41.307 -79.789 1.00 24.12 91 PRO D CA 1
ATOM 13672 C C . PRO D 1 88 ? -44.037 42.647 -79.671 1.00 24.17 91 PRO D C 1
ATOM 13673 O O . PRO D 1 88 ? -44.297 43.573 -80.470 1.00 23.45 91 PRO D O 1
ATOM 13677 N N . LYS D 1 89 ? -43.178 42.763 -78.665 1.00 24.77 92 LYS D N 1
ATOM 13678 C CA . LYS D 1 89 ? -42.246 43.886 -78.583 1.00 25.62 92 LYS D CA 1
ATOM 13679 C C . LYS D 1 89 ? -41.265 43.770 -79.720 1.00 25.13 92 LYS D C 1
ATOM 13680 O O . LYS D 1 89 ? -41.067 42.682 -80.285 1.00 24.47 92 LYS D O 1
ATOM 13686 N N . GLN D 1 90 ? -40.650 44.892 -80.056 1.00 25.25 93 GLN D N 1
ATOM 13687 C CA . GLN D 1 90 ? -39.659 44.900 -81.107 1.00 25.99 93 GLN D CA 1
ATOM 13688 C C . GLN D 1 90 ? -38.327 45.322 -80.521 1.00 24.90 93 GLN D C 1
ATOM 13689 O O . GLN D 1 90 ? -38.254 46.152 -79.600 1.00 24.57 93 GLN D O 1
ATOM 13695 N N . TYR D 1 91 ? -37.270 44.718 -81.036 1.00 23.17 94 TYR D N 1
ATOM 13696 C CA . TYR D 1 91 ? -35.933 45.062 -80.591 1.00 21.81 94 TYR D CA 1
ATOM 13697 C C . TYR D 1 91 ? -35.005 44.925 -81.782 1.00 21.74 94 TYR D C 1
ATOM 13698 O O . TYR D 1 91 ? -34.278 43.904 -81.920 1.00 21.52 94 TYR D O 1
ATOM 13707 N N . PRO D 1 92 ? -35.040 45.943 -82.662 1.00 21.94 95 PRO D N 1
ATOM 13708 C CA . PRO D 1 92 ? -34.434 45.910 -83.988 1.00 22.23 95 PRO D CA 1
ATOM 13709 C C . PRO D 1 92 ? -32.956 45.638 -83.927 1.00 21.91 95 PRO D C 1
ATOM 13710 O O . PRO D 1 92 ? -32.468 44.814 -84.691 1.00 21.90 95 PRO D O 1
ATOM 13714 N N . GLU D 1 93 ? -32.235 46.299 -83.036 1.00 21.55 96 GLU D N 1
ATOM 13715 C CA . GLU D 1 93 ? -30.796 46.119 -83.037 1.00 21.78 96 GLU D CA 1
ATOM 13716 C C . GLU D 1 93 ? -30.397 44.719 -82.517 1.00 20.23 96 GLU D C 1
ATOM 13717 O O . GLU D 1 93 ? -29.423 44.162 -82.992 1.00 19.51 96 GLU D O 1
ATOM 13723 N N . PHE D 1 94 ? -31.150 44.147 -81.567 1.00 18.99 97 PHE D N 1
ATOM 13724 C CA . PHE D 1 94 ? -30.881 42.773 -81.104 1.00 18.63 97 PHE D CA 1
ATOM 13725 C C . PHE D 1 94 ? -31.135 41.774 -82.230 1.00 18.35 97 PHE D C 1
ATOM 13726 O O . PHE D 1 94 ? -30.344 40.828 -82.441 1.00 18.63 97 PHE D O 1
ATOM 13734 N N . VAL D 1 95 ? -32.243 41.951 -82.939 1.00 17.87 98 VAL D N 1
ATOM 13735 C CA . VAL D 1 95 ? -32.666 40.976 -83.967 1.00 18.02 98 VAL D CA 1
ATOM 13736 C C . VAL D 1 95 ? -31.745 41.051 -85.189 1.00 17.09 98 VAL D C 1
ATOM 13737 O O . VAL D 1 95 ? -31.415 40.027 -85.772 1.00 16.65 98 VAL D O 1
ATOM 13741 N N . ARG D 1 96 ? -31.295 42.256 -85.558 1.00 17.03 99 ARG D N 1
ATOM 13742 C CA . ARG D 1 96 ? -30.296 42.377 -86.632 1.00 17.09 99 ARG D CA 1
ATOM 13743 C C . ARG D 1 96 ? -28.971 41.677 -86.317 1.00 17.77 99 ARG D C 1
ATOM 13744 O O . ARG D 1 96 ? -28.347 41.045 -87.196 1.00 18.27 99 ARG D O 1
ATOM 13752 N N . GLU D 1 97 ? -28.526 41.775 -85.065 1.00 17.81 100 GLU D N 1
ATOM 13753 C CA . GLU D 1 97 ? -27.323 41.067 -84.654 1.00 17.81 100 GLU D CA 1
ATOM 13754 C C . GLU D 1 97 ? -27.556 39.529 -84.657 1.00 17.43 100 GLU D C 1
ATOM 13755 O O . GLU D 1 97 ? -26.701 38.777 -85.114 1.00 16.96 100 GLU D O 1
ATOM 13761 N N . LEU D 1 98 ? -28.706 39.087 -84.171 1.00 17.20 101 LEU D N 1
ATOM 13762 C CA . LEU D 1 98 ? -29.082 37.656 -84.205 1.00 18.01 101 LEU D CA 1
ATOM 13763 C C . LEU D 1 98 ? -29.001 37.113 -85.665 1.00 17.10 101 LEU D C 1
ATOM 13764 O O . LEU D 1 98 ? -28.461 36.028 -85.919 1.00 17.01 101 LEU D O 1
ATOM 13769 N N . LYS D 1 99 ? -29.464 37.914 -86.610 1.00 16.26 102 LYS D N 1
ATOM 13770 C CA . LYS D 1 99 ? -29.495 37.547 -88.040 1.00 16.51 102 LYS D CA 1
ATOM 13771 C C . LYS D 1 99 ? -28.135 37.439 -88.731 1.00 16.41 102 LYS D C 1
ATOM 13772 O O . LYS D 1 99 ? -28.042 36.915 -89.859 1.00 16.08 102 LYS D O 1
ATOM 13778 N N . ALA D 1 100 ? -27.086 37.952 -88.079 1.00 16.43 103 ALA D N 1
ATOM 13779 C CA . ALA D 1 100 ? -25.744 37.775 -88.591 1.00 17.44 103 ALA D CA 1
ATOM 13780 C C . ALA D 1 100 ? -25.207 36.365 -88.269 1.00 18.27 103 ALA D C 1
ATOM 13781 O O . ALA D 1 100 ? -24.170 35.987 -88.822 1.00 18.04 103 ALA D O 1
ATOM 13783 N N . PHE D 1 101 ? -25.902 35.623 -87.388 1.00 18.71 104 PHE D N 1
ATOM 13784 C CA . PHE D 1 101 ? -25.457 34.303 -86.908 1.00 19.88 104 PHE D CA 1
ATOM 13785 C C . PHE D 1 101 ? -26.527 33.213 -86.972 1.00 20.02 104 PHE D C 1
ATOM 13786 O O . PHE D 1 101 ? -26.177 32.034 -87.031 1.00 21.23 104 PHE D O 1
ATOM 13794 N N . PHE D 1 102 ? -27.806 33.584 -86.894 1.00 18.81 105 PHE D N 1
ATOM 13795 C CA . PHE D 1 102 ? -28.906 32.650 -87.010 1.00 18.16 105 PHE D CA 1
ATOM 13796 C C . PHE D 1 102 ? -29.705 32.871 -88.274 1.00 17.44 105 PHE D C 1
ATOM 13797 O O . PHE D 1 102 ? -29.823 34.014 -88.779 1.00 16.78 105 PHE D O 1
ATOM 13805 N N . LEU D 1 103 ? -30.243 31.771 -88.793 1.00 16.11 106 LEU D N 1
ATOM 13806 C CA . LEU D 1 103 ? -31.068 31.862 -90.007 1.00 15.95 106 LEU D CA 1
ATOM 13807 C C . LEU D 1 103 ? -32.518 32.227 -89.681 1.00 15.56 106 LEU D C 1
ATOM 13808 O O . LEU D 1 103 ? -33.008 31.884 -88.578 1.00 15.07 106 LEU D O 1
ATOM 13813 N N . PRO D 1 104 ? -33.226 32.858 -90.637 1.00 16.46 107 PRO D N 1
ATOM 13814 C CA . PRO D 1 104 ? -34.683 33.001 -90.481 1.00 17.23 107 PRO D CA 1
ATOM 13815 C C . PRO D 1 104 ? -35.367 31.663 -90.178 1.00 17.83 107 PRO D C 1
ATOM 13816 O O . PRO D 1 104 ? -36.375 31.612 -89.445 1.00 17.86 107 PRO D O 1
ATOM 13820 N N . ASP D 1 105 ? -34.795 30.567 -90.682 1.00 18.09 108 ASP D N 1
ATOM 13821 C CA . ASP D 1 105 ? -35.339 29.233 -90.437 1.00 18.82 108 ASP D CA 1
ATOM 13822 C C . ASP D 1 105 ? -35.351 28.901 -88.932 1.00 19.30 108 ASP D C 1
ATOM 13823 O O . ASP D 1 105 ? -36.186 28.119 -88.496 1.00 19.74 108 ASP D O 1
ATOM 13828 N N . GLN D 1 106 ? -34.462 29.527 -88.157 1.00 18.78 109 GLN D N 1
ATOM 13829 C CA . GLN D 1 106 ? -34.366 29.313 -86.687 1.00 19.64 109 GLN D CA 1
ATOM 13830 C C . GLN D 1 106 ? -35.123 30.324 -85.827 1.00 19.50 109 GLN D C 1
ATOM 13831 O O . GLN D 1 106 ? -35.065 30.254 -84.600 1.00 20.27 109 GLN D O 1
ATOM 13837 N N . LEU D 1 107 ? -35.810 31.265 -86.462 1.00 19.82 110 LEU D N 1
ATOM 13838 C CA . LEU D 1 107 ? -36.425 32.404 -85.758 1.00 19.96 110 LEU D CA 1
ATOM 13839 C C . LEU D 1 107 ? -37.928 32.444 -86.067 1.00 20.49 110 LEU D C 1
ATOM 13840 O O . LEU D 1 107 ? -38.332 32.487 -87.252 1.00 20.01 110 LEU D O 1
ATOM 13845 N N . LYS D 1 108 ? -38.763 32.403 -85.026 1.00 20.14 111 LYS D N 1
ATOM 13846 C CA . LYS D 1 108 ? -40.214 32.294 -85.206 1.00 20.73 111 LYS D CA 1
ATOM 13847 C C . LYS D 1 108 ? -40.932 33.331 -84.307 1.00 21.66 111 LYS D C 1
ATOM 13848 O O . LYS D 1 108 ? -40.634 33.450 -83.107 1.00 21.66 111 LYS D O 1
ATOM 13854 N N . ASP D 1 109 ? -41.892 34.063 -84.869 1.00 21.68 112 ASP D N 1
ATOM 13855 C CA . ASP D 1 109 ? -42.683 35.013 -84.066 1.00 22.45 112 ASP D CA 1
ATOM 13856 C C . ASP D 1 109 ? -44.171 35.103 -84.417 1.00 22.20 112 ASP D C 1
ATOM 13857 O O . ASP D 1 109 ? -44.880 36.036 -83.996 1.00 21.29 112 ASP D O 1
ATOM 13862 N N . ASP D 1 110 ? -44.641 34.112 -85.163 1.00 21.78 113 ASP D N 1
ATOM 13863 C CA . ASP D 1 110 ? -46.043 34.023 -85.542 1.00 22.42 113 ASP D CA 1
ATOM 13864 C C . ASP D 1 110 ? -46.853 33.611 -84.301 1.00 21.22 113 ASP D C 1
ATOM 13865 O O . ASP D 1 110 ? -46.268 33.176 -83.275 1.00 20.44 113 ASP D O 1
ATOM 13870 N N . LYS D 1 111 ? -48.181 33.694 -84.402 1.00 20.13 114 LYS D N 1
ATOM 13871 C CA . LYS D 1 111 ? -49.062 33.381 -83.262 1.00 20.22 114 LYS D CA 1
ATOM 13872 C C . LYS D 1 111 ? -48.935 31.951 -82.724 1.00 19.45 114 LYS D C 1
ATOM 13873 O O . LYS D 1 111 ? -48.889 31.740 -81.511 1.00 18.85 114 LYS D O 1
ATOM 13879 N N . LEU D 1 112 ? -48.886 30.961 -83.610 1.00 18.89 115 LEU D N 1
ATOM 13880 C CA . LEU D 1 112 ? -48.741 29.572 -83.149 1.00 18.85 115 LEU D CA 1
ATOM 13881 C C . LEU D 1 112 ? -47.478 29.419 -82.314 1.00 18.60 115 LEU D C 1
ATOM 13882 O O . LEU D 1 112 ? -47.514 28.858 -81.206 1.00 18.19 115 LEU D O 1
ATOM 13887 N N . ALA D 1 113 ? -46.361 29.899 -82.859 1.00 18.92 116 ALA D N 1
ATOM 13888 C CA . ALA D 1 113 ? -45.070 29.834 -82.154 1.00 18.82 116 ALA D CA 1
ATOM 13889 C C . ALA D 1 113 ? -45.132 30.526 -80.797 1.00 18.77 116 ALA D C 1
ATOM 13890 O O . ALA D 1 113 ? -44.709 29.950 -79.780 1.00 18.83 116 ALA D O 1
ATOM 13892 N N . ARG D 1 114 ? -45.707 31.726 -80.753 1.00 18.91 117 ARG D N 1
ATOM 13893 C CA . ARG D 1 114 ? -45.807 32.438 -79.478 1.00 18.75 117 ARG D CA 1
ATOM 13894 C C . ARG D 1 114 ? -46.644 31.702 -78.406 1.00 18.84 117 ARG D C 1
ATOM 13895 O O . ARG D 1 114 ? -46.181 31.485 -77.271 1.00 19.13 117 ARG D O 1
ATOM 13903 N N . ILE D 1 115 ? -47.859 31.316 -78.759 1.00 18.83 118 ILE D N 1
ATOM 13904 C CA . ILE D 1 115 ? -48.734 30.485 -77.876 1.00 18.79 118 ILE D CA 1
ATOM 13905 C C . ILE D 1 115 ? -48.122 29.162 -77.403 1.00 19.50 118 ILE D C 1
ATOM 13906 O O . ILE D 1 115 ? -48.207 28.832 -76.194 1.00 19.38 118 ILE D O 1
ATOM 13911 N N . THR D 1 116 ? -47.483 28.415 -78.312 1.00 19.10 119 THR D N 1
ATOM 13912 C CA . THR D 1 116 ? -46.885 27.114 -77.946 1.00 19.11 119 THR D CA 1
ATOM 13913 C C . THR D 1 116 ? -45.630 27.257 -77.083 1.00 19.56 119 THR D C 1
ATOM 13914 O O . THR D 1 116 ? -45.123 26.268 -76.584 1.00 19.59 119 THR D O 1
ATOM 13918 N N . HIS D 1 117 ? -45.127 28.487 -76.946 1.00 18.91 120 HIS D N 1
ATOM 13919 C CA . HIS D 1 117 ? -43.971 28.760 -76.093 1.00 19.66 120 HIS D CA 1
ATOM 13920 C C . HIS D 1 117 ? -44.354 29.681 -74.922 1.00 19.12 120 HIS D C 1
ATOM 13921 O O . HIS D 1 117 ? -43.479 30.321 -74.321 1.00 19.32 120 HIS D O 1
ATOM 13928 N N . THR D 1 118 ? -45.651 29.685 -74.588 1.00 19.68 121 THR D N 1
ATOM 13929 C CA . THR D 1 118 ? -46.184 30.451 -73.444 1.00 20.78 121 THR D CA 1
ATOM 13930 C C . THR D 1 118 ? -46.643 29.475 -72.329 1.00 21.07 121 THR D C 1
ATOM 13931 O O . THR D 1 118 ? -46.343 29.668 -71.147 1.00 20.59 121 THR D O 1
ATOM 13935 N N . PHE D 1 119 ? -47.371 28.450 -72.725 1.00 20.72 122 PHE D N 1
ATOM 13936 C CA . PHE D 1 119 ? -48.097 27.609 -71.778 1.00 21.01 122 PHE D CA 1
ATOM 13937 C C . PHE D 1 119 ? -47.389 26.275 -71.604 1.00 21.08 122 PHE D C 1
ATOM 13938 O O . PHE D 1 119 ? -46.818 25.742 -72.569 1.00 21.48 122 PHE D O 1
ATOM 13946 N N . GLY D 1 120 ? -47.440 25.748 -70.380 1.00 19.99 123 GLY D N 1
ATOM 13947 C CA . GLY D 1 120 ? -47.153 24.343 -70.099 1.00 19.21 123 GLY D CA 1
ATOM 13948 C C . GLY D 1 120 ? -48.386 23.478 -70.278 1.00 18.79 123 GLY D C 1
ATOM 13949 O O . GLY D 1 120 ? -49.330 23.830 -71.022 1.00 18.57 123 GLY D O 1
ATOM 13950 N N . LYS D 1 121 ? -48.404 22.337 -69.579 1.00 18.03 124 LYS D N 1
ATOM 13951 C CA . LYS D 1 121 ? -49.505 21.378 -69.740 1.00 17.42 124 LYS D CA 1
ATOM 13952 C C . LYS D 1 121 ? -50.232 21.061 -68.443 1.00 18.30 124 LYS D C 1
ATOM 13953 O O . LYS D 1 121 ? -50.786 19.987 -68.298 1.00 18.22 124 LYS D O 1
ATOM 13959 N N . SER D 1 122 ? -50.247 22.002 -67.502 1.00 19.21 125 SER D N 1
ATOM 13960 C CA . SER D 1 122 ? -51.122 21.870 -66.339 1.00 20.10 125 SER D CA 1
ATOM 13961 C C . SER D 1 122 ? -52.590 22.086 -66.726 1.00 20.66 125 SER D C 1
ATOM 13962 O O . SER D 1 122 ? -52.892 22.628 -67.831 1.00 20.57 125 SER D O 1
ATOM 13965 N N . LEU D 1 123 ? -53.501 21.659 -65.836 1.00 20.60 126 LEU D N 1
ATOM 13966 C CA . LEU D 1 123 ? -54.921 22.001 -66.008 1.00 21.09 126 LEU D CA 1
ATOM 13967 C C . LEU D 1 123 ? -55.173 23.486 -66.226 1.00 21.37 126 LEU D C 1
ATOM 13968 O O . LEU D 1 123 ? -55.869 23.843 -67.184 1.00 21.05 126 LEU D O 1
ATOM 13973 N N . ARG D 1 124 ? -54.620 24.330 -65.345 1.00 22.41 127 ARG D N 1
ATOM 13974 C CA . ARG D 1 124 ? -54.690 25.789 -65.494 1.00 24.44 127 ARG D CA 1
ATOM 13975 C C . ARG D 1 124 ? -54.203 26.274 -66.859 1.00 23.78 127 ARG D C 1
ATOM 13976 O O . ARG D 1 124 ? -54.785 27.197 -67.439 1.00 23.93 127 ARG D O 1
ATOM 13984 N N . ASP D 1 125 ? -53.122 25.678 -67.359 1.00 22.87 128 ASP D N 1
ATOM 13985 C CA . ASP D 1 125 ? -52.578 26.085 -68.656 1.00 22.22 128 ASP D CA 1
ATOM 13986 C C . ASP D 1 125 ? -53.593 25.774 -69.748 1.00 20.72 128 ASP D C 1
ATOM 13987 O O . ASP D 1 125 ? -53.844 26.613 -70.616 1.00 20.21 128 ASP D O 1
ATOM 13992 N N . LEU D 1 126 ? -54.180 24.578 -69.698 1.00 19.18 129 LEU D N 1
ATOM 13993 C CA . LEU D 1 126 ? -55.091 24.165 -70.753 1.00 19.02 129 LEU D CA 1
ATOM 13994 C C . LEU D 1 126 ? -56.390 24.975 -70.702 1.00 18.67 129 LEU D C 1
ATOM 13995 O O . LEU D 1 126 ? -56.932 25.333 -71.732 1.00 18.86 129 LEU D O 1
ATOM 14000 N N . ILE D 1 127 ? -56.875 25.278 -69.503 1.00 18.49 130 ILE D N 1
ATOM 14001 C CA . ILE D 1 127 ? -58.100 26.073 -69.345 1.00 18.97 130 ILE D CA 1
ATOM 14002 C C . ILE D 1 127 ? -57.954 27.460 -69.948 1.00 19.18 130 ILE D C 1
ATOM 14003 O O . ILE D 1 127 ? -58.850 27.978 -70.636 1.00 19.92 130 ILE D O 1
ATOM 14008 N N . ARG D 1 128 ? -56.830 28.083 -69.661 1.00 19.32 131 ARG D N 1
ATOM 14009 C CA . ARG D 1 128 ? -56.584 29.425 -70.168 1.00 19.30 131 ARG D CA 1
ATOM 14010 C C . ARG D 1 128 ? -56.425 29.485 -71.697 1.00 19.38 131 ARG D C 1
ATOM 14011 O O . ARG D 1 128 ? -57.017 30.350 -72.341 1.00 19.35 131 ARG D O 1
ATOM 14019 N N . VAL D 1 129 ? -55.646 28.577 -72.278 1.00 18.83 132 VAL D N 1
ATOM 14020 C CA . VAL D 1 129 ? -55.430 28.593 -73.738 1.00 19.12 132 VAL D CA 1
ATOM 14021 C C . VAL D 1 129 ? -56.752 28.275 -74.505 1.00 19.34 132 VAL D C 1
ATOM 14022 O O . VAL D 1 129 ? -57.000 28.824 -75.598 1.00 19.17 132 VAL D O 1
ATOM 14026 N N . ARG D 1 130 ? -57.589 27.414 -73.917 1.00 19.78 133 ARG D N 1
ATOM 14027 C CA . ARG D 1 130 ? -58.900 27.023 -74.468 1.00 20.53 133 ARG D CA 1
ATOM 14028 C C . ARG D 1 130 ? -59.910 28.181 -74.529 1.00 21.21 133 ARG D C 1
ATOM 14029 O O . ARG D 1 130 ? -60.780 28.185 -75.410 1.00 20.60 133 ARG D O 1
ATOM 14037 N N . ILE D 1 131 ? -59.780 29.163 -73.626 1.00 21.55 134 ILE D N 1
ATOM 14038 C CA . ILE D 1 131 ? -60.617 30.379 -73.675 1.00 22.98 134 ILE D CA 1
ATOM 14039 C C . ILE D 1 131 ? -59.905 31.581 -74.304 1.00 23.49 134 ILE D C 1
ATOM 14040 O O . ILE D 1 131 ? -60.486 32.648 -74.410 1.00 23.88 134 ILE D O 1
ATOM 14045 N N . GLY D 1 132 ? -58.649 31.406 -74.702 1.00 24.18 135 GLY D N 1
ATOM 14046 C CA . GLY D 1 132 ? -57.912 32.438 -75.418 1.00 24.63 135 GLY D CA 1
ATOM 14047 C C . GLY D 1 132 ? -57.326 33.508 -74.517 1.00 25.19 135 GLY D C 1
ATOM 14048 O O . GLY D 1 132 ? -57.119 34.645 -74.953 1.00 24.77 135 GLY D O 1
ATOM 14049 N N . GLN D 1 133 ? -57.061 33.139 -73.261 1.00 25.72 136 GLN D N 1
ATOM 14050 C CA . GLN D 1 133 ? -56.438 34.049 -72.291 1.00 26.88 136 GLN D CA 1
ATOM 14051 C C . GLN D 1 133 ? -54.903 33.934 -72.353 1.00 26.59 136 GLN D C 1
ATOM 14052 O O . GLN D 1 133 ? -54.298 33.056 -71.721 1.00 26.56 136 GLN D O 1
ATOM 14058 N N . VAL D 1 134 ? -54.276 34.823 -73.128 1.00 26.42 137 VAL D N 1
ATOM 14059 C CA . VAL D 1 134 ? -52.839 34.721 -73.387 1.00 26.63 137 VAL D CA 1
ATOM 14060 C C . VAL D 1 134 ? -52.173 36.035 -72.967 1.00 27.41 137 VAL D C 1
ATOM 14061 O O . VAL D 1 134 ? -51.997 36.944 -73.790 1.00 27.25 137 VAL D O 1
ATOM 14065 N N . LYS D 1 135 ? -51.828 36.138 -71.683 1.00 28.14 138 LYS D N 1
ATOM 14066 C CA . LYS D 1 135 ? -51.401 37.425 -71.125 1.00 29.16 138 LYS D CA 1
ATOM 14067 C C . LYS D 1 135 ? -49.929 37.763 -71.342 1.00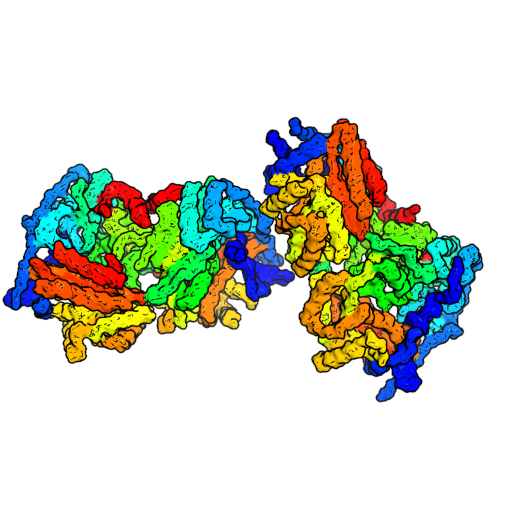 29.18 138 LYS D C 1
ATOM 14068 O O . LYS D 1 135 ? -49.595 38.911 -71.664 1.00 29.18 138 LYS D O 1
ATOM 14074 N N . ASN D 1 136 ? -49.046 36.790 -71.162 1.00 29.14 139 ASN D N 1
ATOM 14075 C CA . ASN D 1 136 ? -47.623 37.072 -71.317 1.00 29.54 139 ASN D CA 1
ATOM 14076 C C . ASN D 1 136 ? -46.911 36.137 -72.284 1.00 28.40 139 ASN D C 1
ATOM 14077 O O . ASN D 1 136 ? -46.381 35.136 -71.872 1.00 28.98 139 ASN D O 1
ATOM 14082 N N . ALA D 1 137 ? -46.891 36.456 -73.569 1.00 25.95 140 ALA D N 1
ATOM 14083 C CA . ALA D 1 137 ? -46.193 35.576 -74.496 1.00 23.37 140 ALA D CA 1
ATOM 14084 C C . ALA D 1 137 ? -44.745 36.040 -74.734 1.00 21.20 140 ALA D C 1
ATOM 14085 O O . ALA D 1 137 ? -44.446 37.251 -74.588 1.00 20.05 140 ALA D O 1
ATOM 14087 N N . PRO D 1 138 ? -43.839 35.102 -75.098 1.00 19.79 141 PRO D N 1
ATOM 14088 C CA . PRO D 1 138 ? -42.504 35.581 -75.498 1.00 19.77 141 PRO D CA 1
ATOM 14089 C C . PRO D 1 138 ? -42.628 36.365 -76.823 1.00 19.25 141 PRO D C 1
ATOM 14090 O O . PRO D 1 138 ? -43.599 36.187 -77.548 1.00 19.59 141 PRO D O 1
ATOM 14094 N N . ASP D 1 139 ? -41.659 37.215 -77.123 1.00 19.18 142 ASP D N 1
ATOM 14095 C CA . ASP D 1 139 ? -41.693 38.017 -78.338 1.00 18.57 142 ASP D CA 1
ATOM 14096 C C . ASP D 1 139 ? -41.076 37.307 -79.530 1.00 18.41 142 ASP D C 1
ATOM 14097 O O . ASP D 1 139 ? -41.322 37.690 -80.683 1.00 18.41 142 ASP D O 1
ATOM 14102 N N . LEU D 1 140 ? -40.266 36.283 -79.249 1.00 18.20 143 LEU D N 1
ATOM 14103 C CA . LEU D 1 140 ? -39.467 35.627 -80.278 1.00 17.53 143 LEU D CA 1
ATOM 14104 C C . LEU D 1 140 ? -39.066 34.240 -79.830 1.00 17.30 143 LEU D C 1
ATOM 14105 O O . LEU D 1 140 ? -38.730 34.043 -78.665 1.00 17.21 143 LEU D O 1
ATOM 14110 N N . ILE D 1 141 ? -39.082 33.289 -80.760 1.00 16.66 144 ILE D N 1
ATOM 14111 C CA . ILE D 1 141 ? -38.628 31.927 -80.457 1.00 17.04 144 ILE D CA 1
ATOM 14112 C C . ILE D 1 141 ? -37.376 31.722 -81.295 1.00 16.73 144 ILE D C 1
ATOM 14113 O O . ILE D 1 141 ? -37.391 32.050 -82.500 1.00 16.89 144 ILE D O 1
ATOM 14118 N N . VAL D 1 142 ? -36.299 31.260 -80.654 1.00 16.90 145 VAL D N 1
ATOM 14119 C CA . VAL D 1 142 ? -35.077 30.831 -81.352 1.00 17.55 145 VAL D CA 1
ATOM 14120 C C . VAL D 1 142 ? -34.837 29.329 -81.133 1.00 18.07 145 VAL D C 1
ATOM 14121 O O . VAL D 1 142 ? -35.025 28.827 -80.012 1.00 17.52 145 VAL D O 1
ATOM 14125 N N . LEU D 1 143 ? -34.437 28.628 -82.196 1.00 17.60 146 LEU D N 1
ATOM 14126 C CA . LEU D 1 143 ? -34.137 27.185 -82.133 1.00 17.94 146 LEU D CA 1
ATOM 14127 C C . LEU D 1 143 ? -32.680 26.941 -82.582 1.00 17.80 146 LEU D C 1
ATOM 14128 O O . LEU D 1 143 ? -32.433 26.759 -83.789 1.00 16.76 146 LEU D O 1
ATOM 14133 N N . PRO D 1 144 ? -31.719 26.983 -81.615 1.00 17.17 147 PRO D N 1
ATOM 14134 C CA . PRO D 1 144 ? -30.289 26.779 -81.823 1.00 17.10 147 PRO D CA 1
ATOM 14135 C C . PRO D 1 144 ? -30.009 25.336 -82.258 1.00 16.90 147 PRO D C 1
ATOM 14136 O O . PRO D 1 144 ? -30.784 24.441 -81.943 1.00 16.30 147 PRO D O 1
ATOM 14140 N N . HIS D 1 145 ? -28.937 25.157 -83.019 1.00 16.68 148 HIS D N 1
ATOM 14141 C CA . HIS D 1 145 ? -28.594 23.877 -83.594 1.00 16.71 148 HIS D CA 1
ATOM 14142 C C . HIS D 1 145 ? -27.424 23.200 -82.892 1.00 17.12 148 HIS D C 1
ATOM 14143 O O . HIS D 1 145 ? -27.119 22.047 -83.194 1.00 16.98 148 HIS D O 1
ATOM 14150 N N . SER D 1 146 ? -26.764 23.910 -81.975 1.00 16.91 149 SER D N 1
ATOM 14151 C CA . SER D 1 146 ? -25.577 23.380 -81.307 1.00 17.32 149 SER D CA 1
ATOM 14152 C C . SER D 1 146 ? -25.200 24.162 -80.063 1.00 17.98 149 SER D C 1
ATOM 14153 O O . SER D 1 146 ? -25.616 25.310 -79.881 1.00 17.39 149 SER D O 1
ATOM 14156 N N . HIS D 1 147 ? -24.390 23.518 -79.227 1.00 18.24 150 HIS D N 1
ATOM 14157 C CA . HIS D 1 147 ? -23.815 24.156 -78.048 1.00 19.04 150 HIS D CA 1
ATOM 14158 C C . HIS D 1 147 ? -23.257 25.549 -78.402 1.00 19.18 150 HIS D C 1
ATOM 14159 O O . HIS D 1 147 ? -23.512 26.512 -77.695 1.00 18.52 150 HIS D O 1
ATOM 14166 N N . GLU D 1 148 ? -22.492 25.648 -79.489 1.00 19.53 151 GLU D N 1
ATOM 14167 C CA . GLU D 1 148 ? -21.823 26.886 -79.841 1.00 20.03 151 GLU D CA 1
ATOM 14168 C C . GLU D 1 148 ? -22.825 28.009 -80.168 1.00 19.51 151 GLU D C 1
ATOM 14169 O O . GLU D 1 148 ? -22.597 29.189 -79.831 1.00 18.33 151 GLU D O 1
ATOM 14175 N N . GLU D 1 149 ? -23.932 27.641 -80.824 1.00 19.11 152 GLU D N 1
ATOM 14176 C CA . GLU D 1 149 ? -24.992 28.611 -81.115 1.00 19.21 152 GLU D CA 1
ATOM 14177 C C . GLU D 1 149 ? -25.691 29.089 -79.837 1.00 18.67 152 GLU D C 1
ATOM 14178 O O . GLU D 1 149 ? -26.070 30.274 -79.735 1.00 18.35 152 GLU D O 1
ATOM 14184 N N . VAL D 1 150 ? -25.870 28.166 -78.880 1.00 17.92 153 VAL D N 1
ATOM 14185 C CA . VAL D 1 150 ? -26.406 28.562 -77.562 1.00 18.29 153 VAL D CA 1
ATOM 14186 C C . VAL D 1 150 ? -25.461 29.572 -76.890 1.00 18.53 153 VAL D C 1
ATOM 14187 O O . VAL D 1 150 ? -25.953 30.564 -76.348 1.00 17.38 153 VAL D O 1
ATOM 14191 N N . GLU D 1 151 ? -24.140 29.321 -76.927 1.00 18.50 154 GLU D N 1
ATOM 14192 C CA . GLU D 1 151 ? -23.160 30.279 -76.370 1.00 20.62 154 GLU D CA 1
ATOM 14193 C C . GLU D 1 151 ? -23.310 31.654 -77.023 1.00 19.94 154 GLU D C 1
ATOM 14194 O O . GLU D 1 151 ? -23.360 32.674 -76.342 1.00 18.96 154 GLU D O 1
ATOM 14200 N N . ARG D 1 152 ? -23.427 31.668 -78.354 1.00 19.51 155 ARG D N 1
ATOM 14201 C CA . ARG D 1 152 ? -23.649 32.914 -79.094 1.00 20.11 155 ARG D CA 1
ATOM 14202 C C . ARG D 1 152 ? -24.935 33.639 -78.626 1.00 19.63 155 ARG D C 1
ATOM 14203 O O . ARG D 1 152 ? -24.924 34.839 -78.324 1.00 19.01 155 ARG D O 1
ATOM 14211 N N . LEU D 1 153 ? -26.038 32.894 -78.564 1.00 20.10 156 LEU D N 1
ATOM 14212 C CA . LEU D 1 153 ? -27.339 33.455 -78.180 1.00 20.25 156 LEU D CA 1
ATOM 14213 C C . LEU D 1 153 ? -27.331 34.024 -76.756 1.00 19.51 156 LEU D C 1
ATOM 14214 O O . LEU D 1 153 ? -27.775 35.143 -76.533 1.00 18.45 156 LEU D O 1
ATOM 14219 N N . VAL D 1 154 ? -26.827 33.245 -75.790 1.00 19.74 157 VAL D N 1
ATOM 14220 C CA . VAL D 1 154 ? -26.768 33.741 -74.395 1.00 19.55 157 VAL D CA 1
ATOM 14221 C C . VAL D 1 154 ? -25.858 34.972 -74.227 1.00 20.00 157 VAL D C 1
ATOM 14222 O O . VAL D 1 154 ? -26.203 35.865 -73.488 1.00 18.95 157 VAL D O 1
ATOM 14226 N N . GLN D 1 155 ? -24.705 34.992 -74.892 1.00 20.77 158 GLN D N 1
ATOM 14227 C CA . GLN D 1 155 ? -23.842 36.168 -74.908 1.00 22.56 158 GLN D CA 1
ATOM 14228 C C . GLN D 1 155 ? -24.586 37.387 -75.441 1.00 21.01 158 GLN D C 1
ATOM 14229 O O . GLN D 1 155 ? -24.501 38.485 -74.866 1.00 20.45 158 GLN D O 1
ATOM 14235 N N . LEU D 1 156 ? -25.302 37.216 -76.549 1.00 19.42 159 LEU D N 1
ATOM 14236 C CA . LEU D 1 156 ? -26.023 38.351 -77.137 1.00 18.83 159 LEU D CA 1
ATOM 14237 C C . LEU D 1 156 ? -27.175 38.857 -76.256 1.00 18.29 159 LEU D C 1
ATOM 14238 O O . LEU D 1 156 ? -27.387 40.059 -76.126 1.00 18.62 159 LEU D O 1
ATOM 14243 N N . ALA D 1 157 ? -27.926 37.935 -75.670 1.00 17.71 160 ALA D N 1
ATOM 14244 C CA . ALA D 1 157 ? -29.000 38.279 -74.740 1.00 17.98 160 ALA D CA 1
ATOM 14245 C C . ALA D 1 157 ? -28.487 39.023 -73.509 1.00 17.68 160 ALA D C 1
ATOM 14246 O O . ALA D 1 157 ? -29.165 39.924 -72.972 1.00 18.32 160 ALA D O 1
ATOM 14248 N N . HIS D 1 158 ? -27.316 38.623 -73.008 1.00 17.89 161 HIS D N 1
ATOM 14249 C CA . HIS D 1 158 ? -26.728 39.313 -71.859 1.00 18.12 161 HIS D CA 1
ATOM 14250 C C . HIS D 1 158 ? -26.298 40.726 -72.306 1.00 18.46 161 HIS D C 1
ATOM 14251 O O . HIS D 1 158 ? -26.584 41.716 -71.621 1.00 17.22 161 HIS D O 1
ATOM 14258 N N . LYS D 1 159 ? -25.606 40.805 -73.439 1.00 19.33 162 LYS D N 1
ATOM 14259 C CA . LYS D 1 159 ? -25.154 42.118 -73.947 1.00 20.48 162 LYS D CA 1
ATOM 14260 C C . LYS D 1 159 ? -26.334 43.062 -74.182 1.00 20.32 162 LYS D C 1
ATOM 14261 O O . LYS D 1 159 ? -26.264 44.238 -73.836 1.00 19.89 162 LYS D O 1
ATOM 14267 N N . TYR D 1 160 ? -27.422 42.536 -74.744 1.00 20.31 163 TYR D N 1
ATOM 14268 C CA . TYR D 1 160 ? -28.568 43.379 -75.090 1.00 20.27 163 TYR D CA 1
ATOM 14269 C C . TYR D 1 160 ? -29.650 43.474 -73.997 1.00 20.15 163 TYR D C 1
ATOM 14270 O O . TYR D 1 160 ? -30.617 44.235 -74.162 1.00 19.96 163 TYR D O 1
ATOM 14279 N N . ASN D 1 161 ? -29.479 42.733 -72.895 1.00 19.58 164 ASN D N 1
ATOM 14280 C CA . ASN D 1 161 ? -30.444 42.701 -71.784 1.00 20.48 164 ASN D CA 1
ATOM 14281 C C . ASN D 1 161 ? -31.818 42.127 -72.193 1.00 20.41 164 ASN D C 1
ATOM 14282 O O . ASN D 1 161 ? -32.892 42.722 -71.975 1.00 20.82 164 ASN D O 1
ATOM 14287 N N . VAL D 1 162 ? -31.767 40.925 -72.750 1.00 18.84 165 VAL D N 1
ATOM 14288 C CA . VAL D 1 162 ? -32.938 40.250 -73.245 1.00 17.95 165 VAL D CA 1
ATOM 14289 C C . VAL D 1 162 ? -33.186 39.015 -72.362 1.00 17.93 165 VAL D C 1
ATOM 14290 O O . VAL D 1 162 ? -32.271 38.224 -72.122 1.00 17.27 165 VAL D O 1
ATOM 14294 N N . VAL D 1 163 ? -34.411 38.901 -71.865 1.00 18.23 166 VAL D N 1
ATOM 14295 C CA . VAL D 1 163 ? -34.858 37.714 -71.082 1.00 17.91 166 VAL D CA 1
ATOM 14296 C C . VAL D 1 163 ? -34.876 36.468 -71.940 1.00 17.94 166 VAL D C 1
ATOM 14297 O O . VAL D 1 163 ? -35.355 36.491 -73.074 1.00 16.67 166 VAL D O 1
ATOM 14301 N N . ILE D 1 164 ? -34.319 35.376 -71.388 1.00 18.75 167 ILE D N 1
ATOM 14302 C CA . ILE D 1 164 ? -34.275 34.116 -72.100 1.00 19.13 167 ILE D CA 1
ATOM 14303 C C . ILE D 1 164 ? -34.875 33.017 -71.242 1.00 19.03 167 ILE D C 1
ATOM 14304 O O . ILE D 1 164 ? -34.576 32.920 -70.028 1.00 19.26 167 ILE D O 1
ATOM 14309 N N . ILE D 1 165 ? -35.754 32.238 -71.859 1.00 18.53 168 ILE D N 1
ATOM 14310 C CA . ILE D 1 165 ? -36.400 31.095 -71.164 1.00 18.36 168 ILE D CA 1
ATOM 14311 C C . ILE D 1 165 ? -36.217 29.820 -71.999 1.00 18.89 168 ILE D C 1
ATOM 14312 O O . ILE D 1 165 ? -36.804 29.706 -73.084 1.00 18.61 168 ILE D O 1
ATOM 14317 N N . PRO D 1 166 ? -35.420 28.866 -71.499 1.00 18.53 169 PRO D N 1
ATOM 14318 C CA . PRO D 1 166 ? -35.286 27.612 -72.263 1.00 19.11 169 PRO D CA 1
ATOM 14319 C C . PRO D 1 166 ? -36.548 26.749 -72.164 1.00 19.05 169 PRO D C 1
ATOM 14320 O O . PRO D 1 166 ? -37.246 26.765 -71.130 1.00 18.55 169 PRO D O 1
ATOM 14324 N N . MET D 1 167 ? -36.817 26.012 -73.237 1.00 20.84 170 MET D N 1
ATOM 14325 C CA . MET D 1 167 ? -38.020 25.166 -73.411 1.00 22.63 170 MET D CA 1
ATOM 14326 C C . MET D 1 167 ? -37.539 23.807 -73.939 1.00 20.80 170 MET D C 1
ATOM 14327 O O . MET D 1 167 ? -36.713 23.747 -74.878 1.00 20.09 170 MET D O 1
ATOM 14332 N N . GLY D 1 168 ? -38.030 22.731 -73.326 1.00 19.44 171 GLY D N 1
ATOM 14333 C CA . GLY D 1 168 ? -37.897 21.385 -73.904 1.00 19.41 171 GLY D CA 1
ATOM 14334 C C . GLY D 1 168 ? -39.258 21.003 -74.429 1.00 19.55 171 GLY D C 1
ATOM 14335 O O . GLY D 1 168 ? -39.722 21.569 -75.438 1.00 20.37 171 GLY D O 1
ATOM 14336 N N . GLY D 1 169 ? -39.926 20.048 -73.761 1.00 19.25 172 GLY D N 1
ATOM 14337 C CA . GLY D 1 169 ? -41.251 19.615 -74.230 1.00 18.55 172 GLY D CA 1
ATOM 14338 C C . GLY D 1 169 ? -42.394 20.539 -73.819 1.00 19.17 172 GLY D C 1
ATOM 14339 O O . GLY D 1 169 ? -43.491 20.450 -74.381 1.00 19.11 172 GLY D O 1
ATOM 14340 N N . GLY D 1 170 ? -42.128 21.482 -72.895 1.00 18.23 173 GLY D N 1
ATOM 14341 C CA . GLY D 1 170 ? -43.191 22.375 -72.390 1.00 18.71 173 GLY D CA 1
ATOM 14342 C C . GLY D 1 170 ? -44.237 21.597 -71.575 1.00 18.72 173 GLY D C 1
ATOM 14343 O O . GLY D 1 170 ? -45.392 22.035 -71.444 1.00 19.04 173 GLY D O 1
ATOM 14344 N N . SER D 1 171 ? -43.856 20.426 -71.062 1.00 18.88 174 SER D N 1
ATOM 14345 C CA . SER D 1 171 ? -44.798 19.548 -70.323 1.00 18.90 174 SER D CA 1
ATOM 14346 C C . SER D 1 171 ? -44.926 19.838 -68.803 1.00 19.18 174 SER D C 1
ATOM 14347 O O . SER D 1 171 ? -45.792 19.256 -68.126 1.00 19.53 174 SER D O 1
ATOM 14350 N N . ASN D 1 172 ? -44.071 20.699 -68.255 1.00 18.69 175 ASN D N 1
ATOM 14351 C CA . ASN D 1 172 ? -44.183 21.059 -66.843 1.00 18.65 175 ASN D CA 1
ATOM 14352 C C . ASN D 1 172 ? -45.574 21.605 -66.450 1.00 17.90 175 ASN D C 1
ATOM 14353 O O . ASN D 1 172 ? -46.315 22.203 -67.261 1.00 16.98 175 ASN D O 1
ATOM 14358 N N . ILE D 1 173 ? -45.930 21.358 -65.204 1.00 18.23 176 ILE D N 1
ATOM 14359 C CA . ILE D 1 173 ? -47.237 21.741 -64.707 1.00 19.59 176 ILE D CA 1
ATOM 14360 C C . ILE D 1 173 ? -47.182 22.880 -63.653 1.00 19.70 176 ILE D C 1
ATOM 14361 O O . ILE D 1 173 ? -48.154 23.119 -62.908 1.00 19.24 176 ILE D O 1
ATOM 14366 N N . VAL D 1 174 ? -46.066 23.593 -63.619 1.00 20.13 177 VAL D N 1
ATOM 14367 C CA . VAL D 1 174 ? -45.822 24.575 -62.560 1.00 20.55 177 VAL D CA 1
ATOM 14368 C C . VAL D 1 174 ? -45.675 26.007 -63.073 1.00 20.79 177 VAL D C 1
ATOM 14369 O O . VAL D 1 174 ? -45.314 26.922 -62.311 1.00 20.96 177 VAL D O 1
ATOM 14373 N N . GLY D 1 175 ? -45.968 26.210 -64.357 1.00 20.04 178 GLY D N 1
ATOM 14374 C CA . GLY D 1 175 ? -45.837 27.532 -64.991 1.00 20.41 178 GLY D CA 1
ATOM 14375 C C . GLY D 1 175 ? -44.377 27.911 -65.241 1.00 20.58 178 GLY D C 1
ATOM 14376 O O . GLY D 1 175 ? -44.056 29.096 -65.351 1.00 19.91 178 GLY D O 1
ATOM 14377 N N . ALA D 1 176 ? -43.494 26.903 -65.316 1.00 20.02 179 ALA D N 1
ATOM 14378 C CA . ALA D 1 176 ? -42.029 27.146 -65.301 1.00 20.26 179 ALA D CA 1
ATOM 14379 C C . ALA D 1 176 ? -41.461 27.818 -66.556 1.00 20.70 179 ALA D C 1
ATOM 14380 O O . ALA D 1 176 ? -40.341 28.371 -66.518 1.00 20.23 179 ALA D O 1
ATOM 14382 N N . ILE D 1 177 ? -42.200 27.745 -67.667 1.00 20.52 180 ILE D N 1
ATOM 14383 C CA . ILE D 1 177 ? -41.775 28.442 -68.902 1.00 21.35 180 ILE D CA 1
ATOM 14384 C C . ILE D 1 177 ? -42.585 29.708 -69.216 1.00 21.69 180 ILE D C 1
ATOM 14385 O O . ILE D 1 177 ? -42.314 30.370 -70.207 1.00 21.69 180 ILE D O 1
ATOM 14390 N N . GLU D 1 178 ? -43.591 30.030 -68.402 1.00 21.79 181 GLU D N 1
ATOM 14391 C CA . GLU D 1 178 ? -44.468 31.137 -68.730 1.00 22.78 181 GLU D CA 1
ATOM 14392 C C . GLU D 1 178 ? -43.817 32.449 -68.283 1.00 22.75 181 GLU D C 1
ATOM 14393 O O . GLU D 1 178 ? -43.519 32.604 -67.095 1.00 22.08 181 GLU D O 1
ATOM 14399 N N . PRO D 1 179 ? -43.577 33.379 -69.234 1.00 23.57 182 PRO D N 1
ATOM 14400 C CA . PRO D 1 179 ? -42.967 34.647 -68.819 1.00 24.40 182 PRO D CA 1
ATOM 14401 C C . PRO D 1 179 ? -43.798 35.277 -67.701 1.00 25.78 182 PRO D C 1
ATOM 14402 O O . PRO D 1 179 ? -45.020 35.112 -67.656 1.00 25.84 182 PRO D O 1
ATOM 14406 N N . VAL D 1 180 ? -43.114 35.929 -66.769 1.00 27.37 183 VAL D N 1
ATOM 14407 C CA . VAL D 1 180 ? -43.717 36.435 -65.537 1.00 29.01 183 VAL D CA 1
ATOM 14408 C C . VAL D 1 180 ? -44.018 37.926 -65.690 1.00 30.20 183 VAL D C 1
ATOM 14409 O O . VAL D 1 180 ? -44.892 38.468 -65.008 1.00 30.68 183 VAL D O 1
ATOM 14413 N N . SER D 1 181 ? -43.320 38.579 -66.610 1.00 30.98 184 SER D N 1
ATOM 14414 C CA . SER D 1 181 ? -43.663 39.959 -66.972 1.00 31.82 184 SER D CA 1
ATOM 14415 C C . SER D 1 181 ? -43.405 40.265 -68.440 1.00 31.65 184 SER D C 1
ATOM 14416 O O . SER D 1 181 ? -42.879 39.436 -69.187 1.00 31.57 184 SER D O 1
ATOM 14419 N N . ASN D 1 182 ? -43.780 41.478 -68.832 1.00 31.85 185 ASN D N 1
ATOM 14420 C CA . ASN D 1 182 ? -43.535 41.982 -70.182 1.00 31.92 185 ASN D CA 1
ATOM 14421 C C . ASN D 1 182 ? -42.589 43.199 -70.232 1.00 30.69 185 ASN D C 1
ATOM 14422 O O . ASN D 1 182 ? -42.638 43.963 -71.191 1.00 30.83 185 ASN D O 1
ATOM 14427 N N . GLU D 1 183 ? -41.747 43.389 -69.219 1.00 29.33 186 GLU D N 1
ATOM 14428 C CA . GLU D 1 183 ? -40.894 44.601 -69.136 1.00 28.34 186 GLU D CA 1
ATOM 14429 C C . GLU D 1 183 ? -39.797 44.620 -70.192 1.00 25.67 186 GLU D C 1
ATOM 14430 O O . GLU D 1 183 ? -39.445 45.677 -70.713 1.00 24.62 186 GLU D O 1
ATOM 14436 N N . ARG D 1 184 ? -39.257 43.447 -70.520 1.00 22.72 187 ARG D N 1
ATOM 14437 C CA . ARG D 1 184 ? -38.131 43.374 -71.452 1.00 21.12 187 ARG D CA 1
ATOM 14438 C C . ARG D 1 184 ? -38.456 42.485 -72.656 1.00 19.76 187 ARG D C 1
ATOM 14439 O O . ARG D 1 184 ? -39.306 41.615 -72.559 1.00 18.70 187 ARG D O 1
ATOM 14447 N N . PHE D 1 185 ? -37.733 42.659 -73.757 1.00 18.54 188 PHE D N 1
ATOM 14448 C CA . PHE D 1 185 ? -37.867 41.742 -74.899 1.00 19.37 188 PHE D CA 1
ATOM 14449 C C . PHE D 1 185 ? -37.552 40.325 -74.370 1.00 19.14 188 PHE D C 1
ATOM 14450 O O . PHE D 1 185 ? -36.557 40.150 -73.659 1.00 18.77 188 PHE D O 1
ATOM 14458 N N . THR D 1 186 ? -38.407 39.346 -74.675 1.00 18.97 189 THR D N 1
ATOM 14459 C CA . THR D 1 186 ? -38.186 37.978 -74.182 1.00 19.49 189 THR D CA 1
ATOM 14460 C C . THR D 1 186 ? -38.225 36.911 -75.260 1.00 19.65 189 THR D C 1
ATOM 14461 O O . THR D 1 186 ? -39.076 36.918 -76.179 1.00 18.96 189 THR D O 1
ATOM 14465 N N . VAL D 1 187 ? -37.205 36.073 -75.177 1.00 18.95 190 VAL D N 1
ATOM 14466 C CA . VAL D 1 187 ? -36.934 35.002 -76.128 1.00 17.84 190 VAL D CA 1
ATOM 14467 C C . VAL D 1 187 ? -37.168 33.653 -75.448 1.00 18.50 190 VAL D C 1
ATOM 14468 O O . VAL D 1 187 ? -36.644 33.392 -74.356 1.00 18.38 190 VAL D O 1
ATOM 14472 N N . SER D 1 188 ? -37.976 32.818 -76.091 1.00 17.79 191 SER D N 1
ATOM 14473 C CA . SER D 1 188 ? -38.058 31.416 -75.724 1.00 17.93 191 SER D CA 1
ATOM 14474 C C . SER D 1 188 ? -36.997 30.699 -76.537 1.00 18.04 191 SER D C 1
ATOM 14475 O O . SER D 1 188 ? -37.019 30.751 -77.781 1.00 17.68 191 SER D O 1
ATOM 14478 N N . ILE D 1 189 ? -36.054 30.057 -75.845 1.00 17.13 192 ILE D N 1
ATOM 14479 C CA . ILE D 1 189 ? -35.085 29.206 -76.515 1.00 17.73 192 ILE D CA 1
ATOM 14480 C C . ILE D 1 189 ? -35.579 27.741 -76.562 1.00 17.87 192 ILE D C 1
ATOM 14481 O O . ILE D 1 189 ? -35.407 26.972 -75.584 1.00 17.61 192 ILE D O 1
ATOM 14486 N N . ASP D 1 190 ? -36.191 27.361 -77.683 1.00 16.55 193 ASP D N 1
ATOM 14487 C CA . ASP D 1 190 ? -36.729 25.972 -77.856 1.00 16.63 193 ASP D CA 1
ATOM 14488 C C . ASP D 1 190 ? -35.552 25.083 -78.218 1.00 16.95 193 ASP D C 1
ATOM 14489 O O . ASP D 1 190 ? -34.942 25.256 -79.303 1.00 16.32 193 ASP D O 1
ATOM 14494 N N . MET D 1 191 ? -35.208 24.168 -77.295 1.00 16.35 194 MET D N 1
ATOM 14495 C CA . MET D 1 191 ? -34.022 23.281 -77.454 1.00 16.87 194 MET D CA 1
ATOM 14496 C C . MET D 1 191 ? -34.150 22.071 -78.396 1.00 17.24 194 MET D C 1
ATOM 14497 O O . MET D 1 191 ? -33.171 21.358 -78.595 1.00 16.98 194 MET D O 1
ATOM 14502 N N . ARG D 1 192 ? -35.323 21.862 -78.988 1.00 17.24 195 ARG D N 1
ATOM 14503 C CA . ARG D 1 192 ? -35.629 20.539 -79.528 1.00 16.72 195 ARG D CA 1
ATOM 14504 C C . ARG D 1 192 ? -34.986 20.216 -80.871 1.00 16.09 195 ARG D C 1
ATOM 14505 O O . ARG D 1 192 ? -35.105 19.063 -81.326 1.00 14.18 195 ARG D O 1
ATOM 14513 N N . ARG D 1 193 ? -34.320 21.203 -81.508 1.00 15.24 196 ARG D N 1
ATOM 14514 C CA . ARG D 1 193 ? -33.500 20.858 -82.685 1.00 16.02 196 ARG D CA 1
ATOM 14515 C C . ARG D 1 193 ? -32.129 20.274 -82.271 1.00 16.00 196 ARG D C 1
ATOM 14516 O O . ARG D 1 193 ? -31.424 19.748 -83.113 1.00 15.68 196 ARG D O 1
ATOM 14524 N N . MET D 1 194 ? -31.777 20.356 -80.982 1.00 15.55 197 MET D N 1
ATOM 14525 C CA . MET D 1 194 ? -30.514 19.794 -80.474 1.00 17.41 197 MET D CA 1
ATOM 14526 C C . MET D 1 194 ? -30.887 18.456 -79.877 1.00 17.72 197 MET D C 1
ATOM 14527 O O . MET D 1 194 ? -31.057 18.317 -78.663 1.00 17.24 197 MET D O 1
ATOM 14532 N N . ASN D 1 195 ? -31.053 17.470 -80.759 1.00 16.93 198 ASN D N 1
ATOM 14533 C CA . ASN D 1 195 ? -31.634 16.197 -80.375 1.00 17.90 198 ASN D CA 1
ATOM 14534 C C . ASN D 1 195 ? -30.823 14.981 -80.775 1.00 17.70 198 ASN D C 1
ATOM 14535 O O . ASN D 1 195 ? -31.373 13.912 -80.984 1.00 18.13 198 ASN D O 1
ATOM 14540 N N . LYS D 1 196 ? -29.510 15.140 -80.840 1.00 18.05 199 LYS D N 1
ATOM 14541 C CA . LYS D 1 196 ? -28.627 14.046 -81.259 1.00 18.92 199 LYS D CA 1
ATOM 14542 C C . LYS D 1 196 ? -27.873 13.411 -80.074 1.00 17.94 199 LYS D C 1
ATOM 14543 O O . LYS D 1 196 ? -27.428 14.105 -79.159 1.00 17.18 199 LYS D O 1
ATOM 14549 N N . VAL D 1 197 ? -27.798 12.082 -80.059 1.00 17.29 200 VAL D N 1
ATOM 14550 C CA . VAL D 1 197 ? -26.802 11.390 -79.222 1.00 17.45 200 VAL D CA 1
ATOM 14551 C C . VAL D 1 197 ? -25.411 11.619 -79.863 1.00 18.05 200 VAL D C 1
ATOM 14552 O O . VAL D 1 197 ? -25.159 11.197 -81.010 1.00 17.55 200 VAL D O 1
ATOM 14556 N N . LEU D 1 198 ? -24.513 12.284 -79.142 1.00 17.07 201 LEU D N 1
ATOM 14557 C CA . LEU D 1 198 ? -23.196 12.663 -79.681 1.00 17.34 201 LEU D CA 1
ATOM 14558 C C . LEU D 1 198 ? -22.188 11.509 -79.685 1.00 17.37 201 LEU D C 1
ATOM 14559 O O . LEU D 1 198 ? -21.444 11.332 -80.659 1.00 16.94 201 LEU D O 1
ATOM 14564 N N . TRP D 1 199 ? -22.152 10.753 -78.588 1.00 17.78 202 TRP D N 1
ATOM 14565 C CA . TRP D 1 199 ? -21.409 9.471 -78.538 1.00 17.69 202 TRP D CA 1
ATOM 14566 C C . TRP D 1 199 ? -21.916 8.529 -77.452 1.00 17.21 202 TRP D C 1
ATOM 14567 O O . TRP D 1 199 ? -22.561 8.967 -76.502 1.00 17.17 202 TRP D O 1
ATOM 14578 N N . VAL D 1 200 ? -21.615 7.232 -77.601 1.00 17.24 203 VAL D N 1
ATOM 14579 C CA . VAL D 1 200 ? -21.853 6.245 -76.546 1.00 16.99 203 VAL D CA 1
ATOM 14580 C C . VAL D 1 200 ? -20.531 5.564 -76.253 1.00 16.58 203 VAL D C 1
ATOM 14581 O O . VAL D 1 200 ? -19.846 5.123 -77.176 1.00 16.13 203 VAL D O 1
ATOM 14585 N N . ASP D 1 201 ? -20.180 5.472 -74.974 1.00 15.93 204 ASP D N 1
ATOM 14586 C CA . ASP D 1 201 ? -19.002 4.732 -74.568 1.00 16.58 204 ASP D CA 1
ATOM 14587 C C . ASP D 1 201 ? -19.440 3.435 -73.867 1.00 16.92 204 ASP D C 1
ATOM 14588 O O . ASP D 1 201 ? -19.798 3.441 -72.692 1.00 15.66 204 ASP D O 1
ATOM 14593 N N . ARG D 1 202 ? -19.378 2.322 -74.585 1.00 17.25 205 ARG D N 1
ATOM 14594 C CA . ARG D 1 202 ? -19.869 1.072 -74.021 1.00 19.27 205 ARG D CA 1
ATOM 14595 C C . ARG D 1 202 ? -18.942 0.538 -72.941 1.00 18.43 205 ARG D C 1
ATOM 14596 O O . ARG D 1 202 ? -19.356 -0.287 -72.126 1.00 18.82 205 ARG D O 1
ATOM 14604 N N . ARG D 1 203 ? -17.685 0.969 -72.921 1.00 17.43 206 ARG D N 1
ATOM 14605 C CA . ARG D 1 203 ? -16.783 0.500 -71.847 1.00 17.21 206 ARG D CA 1
ATOM 14606 C C . ARG D 1 203 ? -17.100 1.183 -70.529 1.00 17.39 206 ARG D C 1
ATOM 14607 O O . ARG D 1 203 ? -17.166 0.511 -69.489 1.00 16.15 206 ARG D O 1
ATOM 14615 N N . GLU D 1 204 ? -17.322 2.503 -70.591 1.00 17.97 207 GLU D N 1
ATOM 14616 C CA . GLU D 1 204 ? -17.637 3.305 -69.402 1.00 19.68 207 GLU D CA 1
ATOM 14617 C C . GLU D 1 204 ? -19.113 3.247 -69.059 1.00 19.43 207 GLU D C 1
ATOM 14618 O O . GLU D 1 204 ? -19.499 3.589 -67.931 1.00 18.81 207 GLU D O 1
ATOM 14624 N N . MET D 1 205 ? -19.925 2.826 -70.036 1.00 18.97 208 MET D N 1
ATOM 14625 C CA . MET D 1 205 ? -21.386 2.837 -69.917 1.00 18.87 208 MET D CA 1
ATOM 14626 C C . MET D 1 205 ? -21.873 4.243 -69.667 1.00 18.21 208 MET D C 1
ATOM 14627 O O . MET D 1 205 ? -22.584 4.525 -68.692 1.00 17.67 208 MET D O 1
ATOM 14632 N N . THR D 1 206 ? -21.462 5.143 -70.563 1.00 17.50 209 THR D N 1
ATOM 14633 C CA . THR D 1 206 ? -21.924 6.519 -70.531 1.00 16.74 209 THR D CA 1
ATOM 14634 C C . THR D 1 206 ? -22.273 6.949 -71.944 1.00 16.32 209 THR D C 1
ATOM 14635 O O . THR D 1 206 ? -21.846 6.311 -72.928 1.00 15.89 209 THR D O 1
ATOM 14639 N N . ALA D 1 207 ? -23.042 8.026 -72.070 1.00 16.00 210 ALA D N 1
ATOM 14640 C CA . ALA D 1 207 ? -23.351 8.551 -73.402 1.00 16.15 210 ALA D CA 1
ATOM 14641 C C . ALA D 1 207 ? -23.492 10.061 -73.328 1.00 16.32 210 ALA D C 1
ATOM 14642 O O . ALA D 1 207 ? -24.022 10.589 -72.354 1.00 16.67 210 ALA D O 1
ATOM 14644 N N . CYS D 1 208 ? -23.011 10.752 -74.347 1.00 17.52 211 CYS D N 1
ATOM 14645 C CA . CYS D 1 208 ? -23.116 12.210 -74.390 1.00 17.06 211 CYS D CA 1
ATOM 14646 C C . CYS D 1 208 ? -24.280 12.572 -75.324 1.00 16.70 211 CYS D C 1
ATOM 14647 O O . CYS D 1 208 ? -24.325 12.148 -76.484 1.00 16.14 211 CYS D O 1
ATOM 14650 N N . ILE D 1 209 ? -25.233 13.347 -74.799 1.00 16.43 212 ILE D N 1
ATOM 14651 C CA . ILE D 1 209 ? -26.505 13.560 -75.457 1.00 17.20 212 ILE D CA 1
ATOM 14652 C C . ILE D 1 209 ? -26.868 15.050 -75.482 1.00 16.58 212 ILE D C 1
ATOM 14653 O O . ILE D 1 209 ? -26.793 15.706 -74.436 1.00 16.42 212 ILE D O 1
ATOM 14658 N N . GLN D 1 210 ? -27.282 15.583 -76.644 1.00 16.38 213 GLN D N 1
ATOM 14659 C CA . GLN D 1 210 ? -27.869 16.932 -76.672 1.00 16.10 213 GLN D CA 1
ATOM 14660 C C . GLN D 1 210 ? -29.219 16.896 -75.977 1.00 14.72 213 GLN D C 1
ATOM 14661 O O . GLN D 1 210 ? -30.066 16.028 -76.253 1.00 13.77 213 GLN D O 1
ATOM 14667 N N . VAL D 1 211 ? -29.452 17.850 -75.089 1.00 14.30 214 VAL D N 1
ATOM 14668 C CA . VAL D 1 211 ? -30.524 17.707 -74.104 1.00 14.04 214 VAL D CA 1
ATOM 14669 C C . VAL D 1 211 ? -31.926 18.122 -74.588 1.00 13.62 214 VAL D C 1
ATOM 14670 O O . VAL D 1 211 ? -32.912 17.921 -73.882 1.00 14.70 214 VAL D O 1
ATOM 14674 N N . GLY D 1 212 ? -32.029 18.603 -75.820 1.00 13.33 215 GLY D N 1
ATOM 14675 C CA . GLY D 1 212 ? -33.352 18.899 -76.406 1.00 13.40 215 GLY D CA 1
ATOM 14676 C C . GLY D 1 212 ? -34.039 17.666 -76.936 1.00 13.32 215 GLY D C 1
ATOM 14677 O O . GLY D 1 212 ? -35.186 17.714 -77.403 1.00 13.98 215 GLY D O 1
ATOM 14678 N N . ILE D 1 213 ? -33.334 16.546 -76.881 1.00 13.63 216 ILE D N 1
ATOM 14679 C CA . ILE D 1 213 ? -33.878 15.256 -77.380 1.00 13.59 216 ILE D CA 1
ATOM 14680 C C . ILE D 1 213 ? -35.108 14.795 -76.571 1.00 14.05 216 ILE D C 1
ATOM 14681 O O . ILE D 1 213 ? -35.126 14.927 -75.347 1.00 13.27 216 ILE D O 1
ATOM 14686 N N . MET D 1 214 ? -36.136 14.296 -77.265 1.00 14.60 217 MET D N 1
ATOM 14687 C CA . MET D 1 214 ? -37.356 13.735 -76.629 1.00 16.12 217 MET D CA 1
ATOM 14688 C C . MET D 1 214 ? -37.138 12.322 -76.094 1.00 15.70 217 MET D C 1
ATOM 14689 O O . MET D 1 214 ? -36.317 11.575 -76.636 1.00 15.15 217 MET D O 1
ATOM 14694 N N . GLY D 1 215 ? -37.892 11.953 -75.049 1.00 15.05 218 GLY D N 1
ATOM 14695 C CA . GLY D 1 215 ? -37.721 10.645 -74.414 1.00 14.58 218 GLY D CA 1
ATOM 14696 C C . GLY D 1 215 ? -37.718 9.486 -75.408 1.00 14.00 218 GLY D C 1
ATOM 14697 O O . GLY D 1 215 ? -36.742 8.742 -75.472 1.00 13.90 218 GLY D O 1
ATOM 14698 N N . PRO D 1 216 ? -38.792 9.332 -76.209 1.00 13.79 219 PRO D N 1
ATOM 14699 C CA . PRO D 1 216 ? -38.741 8.138 -77.095 1.00 14.11 219 PRO D CA 1
ATOM 14700 C C . PRO D 1 216 ? -37.608 8.142 -78.153 1.00 14.25 219 PRO D C 1
ATOM 14701 O O . PRO D 1 216 ? -37.090 7.086 -78.470 1.00 13.67 219 PRO D O 1
ATOM 14705 N N . GLU D 1 217 ? -37.220 9.315 -78.670 1.00 14.91 220 GLU D N 1
ATOM 14706 C CA . GLU D 1 217 ? -36.064 9.436 -79.582 1.00 15.42 220 GLU D CA 1
ATOM 14707 C C . GLU D 1 217 ? -34.771 9.033 -78.864 1.00 15.13 220 GLU D C 1
ATOM 14708 O O . GLU D 1 217 ? -33.947 8.307 -79.423 1.00 13.83 220 GLU D O 1
ATOM 14714 N N . LEU D 1 218 ? -34.624 9.467 -77.613 1.00 14.45 221 LEU D N 1
ATOM 14715 C CA . LEU D 1 218 ? -33.447 9.132 -76.845 1.00 15.64 221 LEU D CA 1
ATOM 14716 C C . LEU D 1 218 ? -33.342 7.615 -76.669 1.00 15.92 221 LEU D C 1
ATOM 14717 O O . LEU D 1 218 ? -32.274 7.045 -76.876 1.00 16.03 221 LEU D O 1
ATOM 14722 N N . GLU D 1 219 ? -34.432 6.959 -76.297 1.00 16.28 222 GLU D N 1
ATOM 14723 C CA . GLU D 1 219 ? -34.346 5.493 -76.089 1.00 17.02 222 GLU D CA 1
ATOM 14724 C C . GLU D 1 219 ? -34.122 4.747 -77.423 1.00 16.94 222 GLU D C 1
ATOM 14725 O O . GLU D 1 219 ? -33.332 3.791 -77.484 1.00 16.69 222 GLU D O 1
ATOM 14731 N N . LYS D 1 220 ? -34.784 5.203 -78.483 1.00 16.65 223 LYS D N 1
ATOM 14732 C CA . LYS D 1 220 ? -34.552 4.679 -79.818 1.00 16.95 223 LYS D CA 1
ATOM 14733 C C . LYS D 1 220 ? -33.082 4.753 -80.257 1.00 16.43 223 LYS D C 1
ATOM 14734 O O . LYS D 1 220 ? -32.542 3.766 -80.789 1.00 15.47 223 LYS D O 1
ATOM 14740 N N . GLN D 1 221 ? -32.448 5.921 -80.085 1.00 15.46 224 GLN D N 1
ATOM 14741 C CA . GLN D 1 221 ? -31.062 6.101 -80.535 1.00 15.58 224 GLN D CA 1
ATOM 14742 C C . GLN D 1 221 ? -30.073 5.353 -79.662 1.00 15.29 224 GLN D C 1
ATOM 14743 O O . GLN D 1 221 ? -29.106 4.786 -80.175 1.00 15.29 224 GLN D O 1
ATOM 14749 N N . LEU D 1 222 ? -30.314 5.333 -78.350 1.00 14.55 225 LEU D N 1
ATOM 14750 C CA . LEU D 1 222 ? -29.484 4.528 -77.446 1.00 14.68 225 LEU D CA 1
ATOM 14751 C C . LEU D 1 222 ? -29.616 3.019 -77.738 1.00 15.23 225 LEU D C 1
ATOM 14752 O O . LEU D 1 222 ? -28.630 2.287 -77.698 1.00 15.47 225 LEU D O 1
ATOM 14757 N N . HIS D 1 223 ? -30.823 2.557 -78.018 1.00 16.00 226 HIS D N 1
ATOM 14758 C CA . HIS D 1 223 ? -31.045 1.134 -78.323 1.00 16.26 226 HIS D CA 1
ATOM 14759 C C . HIS D 1 223 ? -30.221 0.610 -79.545 1.00 16.55 226 HIS D C 1
ATOM 14760 O O . HIS D 1 223 ? -29.677 -0.526 -79.544 1.00 15.63 226 HIS D O 1
ATOM 14767 N N . LYS D 1 224 ? -30.083 1.458 -80.556 1.00 17.33 227 LYS D N 1
ATOM 14768 C CA . LYS D 1 224 ? -29.250 1.158 -81.721 1.00 18.70 227 LYS D CA 1
ATOM 14769 C C . LYS D 1 224 ? -27.811 0.805 -81.335 1.00 18.56 227 LYS D C 1
ATOM 14770 O O . LYS D 1 224 ? -27.130 0.061 -82.060 1.00 16.55 227 LYS D O 1
ATOM 14776 N N . GLN D 1 225 ? -27.357 1.353 -80.206 1.00 18.36 228 GLN D N 1
ATOM 14777 C CA . GLN D 1 225 ? -25.998 1.107 -79.693 1.00 20.16 228 GLN D CA 1
ATOM 14778 C C . GLN D 1 225 ? -25.953 0.154 -78.479 1.00 19.69 228 GLN D C 1
ATOM 14779 O O . GLN D 1 225 ? -24.991 0.164 -77.716 1.00 20.00 228 GLN D O 1
ATOM 14785 N N . GLY D 1 226 ? -26.997 -0.659 -78.318 1.00 18.75 229 GLY D N 1
ATOM 14786 C CA . GLY D 1 226 ? -27.064 -1.676 -77.260 1.00 17.53 229 GLY D CA 1
ATOM 14787 C C . GLY D 1 226 ? -27.263 -1.195 -75.822 1.00 16.64 229 GLY D C 1
ATOM 14788 O O . GLY D 1 226 ? -27.001 -1.938 -74.886 1.00 16.02 229 GLY D O 1
ATOM 14789 N N . VAL D 1 227 ? -27.718 0.043 -75.636 1.00 16.59 230 VAL D N 1
ATOM 14790 C CA . VAL D 1 227 ? -27.862 0.620 -74.288 1.00 15.96 230 VAL D CA 1
ATOM 14791 C C . VAL D 1 227 ? -29.205 1.341 -74.073 1.00 16.06 230 VAL D C 1
ATOM 14792 O O . VAL D 1 227 ? -29.975 1.532 -75.028 1.00 15.81 230 VAL D O 1
ATOM 14796 N N . SER D 1 228 ? -29.464 1.735 -72.817 1.00 16.33 231 SER D N 1
ATOM 14797 C CA . SER D 1 228 ? -30.694 2.429 -72.427 1.00 16.84 231 SER D CA 1
ATOM 14798 C C . SER D 1 228 ? -30.417 3.383 -71.239 1.00 16.04 231 SER D C 1
ATOM 14799 O O . SER D 1 228 ? -29.481 3.164 -70.490 1.00 15.08 231 SER D O 1
ATOM 14802 N N . LEU D 1 229 ? -31.232 4.418 -71.064 1.00 15.48 232 LEU D N 1
ATOM 14803 C CA . LEU D 1 229 ? -31.103 5.336 -69.909 1.00 15.55 232 LEU D CA 1
ATOM 14804 C C . LEU D 1 229 ? -32.018 4.905 -68.753 1.00 15.73 232 LEU D C 1
ATOM 14805 O O . LEU D 1 229 ? -31.558 4.680 -67.624 1.00 16.16 232 LEU D O 1
ATOM 14810 N N . GLY D 1 230 ? -33.302 4.737 -69.050 1.00 15.23 233 GLY D N 1
ATOM 14811 C CA . GLY D 1 230 ? -34.224 4.153 -68.073 1.00 15.83 233 GLY D CA 1
ATOM 14812 C C . GLY D 1 230 ? -35.029 5.150 -67.257 1.00 16.35 233 GLY D C 1
ATOM 14813 O O . GLY D 1 230 ? -35.797 4.750 -66.376 1.00 16.90 233 GLY D O 1
ATOM 14814 N N . HIS D 1 231 ? -34.854 6.448 -67.521 1.00 16.63 234 HIS D N 1
ATOM 14815 C CA . HIS D 1 231 ? -35.669 7.466 -66.840 1.00 16.75 234 HIS D CA 1
ATOM 14816 C C . HIS D 1 231 ? -37.052 7.552 -67.469 1.00 17.72 234 HIS D C 1
ATOM 14817 O O . HIS D 1 231 ? -37.182 7.831 -68.673 1.00 17.17 234 HIS D O 1
ATOM 14824 N N . ASP D 1 232 ? -38.092 7.323 -66.656 1.00 17.89 235 ASP D N 1
ATOM 14825 C CA . ASP D 1 232 ? -39.421 7.088 -67.210 1.00 18.44 235 ASP D CA 1
ATOM 14826 C C . ASP D 1 232 ? -40.552 7.824 -66.472 1.00 17.51 235 ASP D C 1
ATOM 14827 O O . ASP D 1 232 ? -41.431 7.178 -65.864 1.00 17.62 235 ASP D O 1
ATOM 14832 N N . PRO D 1 233 ? -40.562 9.175 -66.532 1.00 17.25 236 PRO D N 1
ATOM 14833 C CA . PRO D 1 233 ? -41.706 9.889 -65.964 1.00 16.62 236 PRO D CA 1
ATOM 14834 C C . PRO D 1 233 ? -42.966 9.574 -66.778 1.00 16.24 236 PRO D C 1
ATOM 14835 O O . PRO D 1 233 ? -42.854 9.056 -67.909 1.00 15.73 236 PRO D O 1
ATOM 14839 N N . ASP D 1 234 ? -44.133 9.873 -66.227 1.00 15.06 237 ASP D N 1
ATOM 14840 C CA . ASP D 1 234 ? -45.384 9.579 -66.915 1.00 14.97 237 ASP D CA 1
ATOM 14841 C C . ASP D 1 234 ? -45.528 10.441 -68.191 1.00 13.59 237 ASP D C 1
ATOM 14842 O O . ASP D 1 234 ? -46.249 10.076 -69.108 1.00 13.15 237 ASP D O 1
ATOM 14847 N N . SER D 1 235 ? -44.784 11.544 -68.239 1.00 12.09 238 SER D N 1
ATOM 14848 C CA . SER D 1 235 ? -44.712 12.419 -69.421 1.00 11.69 238 SER D CA 1
ATOM 14849 C C . SER D 1 235 ? -43.549 12.118 -70.388 1.00 11.94 238 SER D C 1
ATOM 14850 O O . SER D 1 235 ? -43.233 12.934 -71.281 1.00 12.49 238 SER D O 1
ATOM 14853 N N . PHE D 1 236 ? -42.930 10.958 -70.218 1.00 12.62 239 PHE D N 1
ATOM 14854 C CA . PHE D 1 236 ? -41.844 10.428 -71.063 1.00 12.48 239 PHE D CA 1
ATOM 14855 C C . PHE D 1 236 ? -41.952 10.728 -72.553 1.00 12.35 239 PHE D C 1
ATOM 14856 O O . PHE D 1 236 ? -40.965 11.142 -73.138 1.00 12.52 239 PHE D O 1
ATOM 14864 N N . GLU D 1 237 ? -43.117 10.477 -73.147 1.00 12.30 240 GLU D N 1
ATOM 14865 C CA . GLU D 1 237 ? -43.319 10.646 -74.572 1.00 13.03 240 GLU D CA 1
ATOM 14866 C C . GLU D 1 237 ? -43.109 12.100 -75.077 1.00 13.47 240 GLU D C 1
ATOM 14867 O O . GLU D 1 237 ? -42.679 12.289 -76.218 1.00 13.61 240 GLU D O 1
ATOM 14873 N N . PHE D 1 238 ? -43.385 13.102 -74.231 1.00 13.42 241 PHE D N 1
ATOM 14874 C CA . PHE D 1 238 ? -43.402 14.492 -74.659 1.00 13.57 241 PHE D CA 1
ATOM 14875 C C . PHE D 1 238 ? -42.622 15.452 -73.760 1.00 13.78 241 PHE D C 1
ATOM 14876 O O . PHE D 1 238 ? -42.970 16.648 -73.605 1.00 14.57 241 PHE D O 1
ATOM 14884 N N . SER D 1 239 ? -41.538 14.931 -73.200 1.00 13.66 242 SER D N 1
ATOM 14885 C CA . SER D 1 239 ? -40.626 15.707 -72.411 1.00 13.76 242 SER D CA 1
ATOM 14886 C C . SER D 1 239 ? -39.203 15.406 -72.892 1.00 13.45 242 SER D C 1
ATOM 14887 O O . SER D 1 239 ? -38.984 14.452 -73.645 1.00 12.48 242 SER D O 1
ATOM 14890 N N . THR D 1 240 ? -38.249 16.249 -72.475 1.00 12.89 243 THR D N 1
ATOM 14891 C CA . THR D 1 240 ? -36.865 16.194 -73.010 1.00 12.94 243 THR D CA 1
ATOM 14892 C C . THR D 1 240 ? -35.876 15.905 -71.878 1.00 13.02 243 THR D C 1
ATOM 14893 O O . THR D 1 240 ? -36.204 16.168 -70.709 1.00 12.75 243 THR D O 1
ATOM 14897 N N . LEU D 1 241 ? -34.683 15.409 -72.223 1.00 13.59 244 LEU D N 1
ATOM 14898 C CA . LEU D 1 241 ? -33.617 15.171 -71.242 1.00 14.35 244 LEU D CA 1
ATOM 14899 C C . LEU D 1 241 ? -33.275 16.453 -70.498 1.00 14.36 244 LEU D C 1
ATOM 14900 O O . LEU D 1 241 ? -33.079 16.429 -69.278 1.00 13.65 244 LEU D O 1
ATOM 14905 N N . GLY D 1 242 ? -33.205 17.571 -71.229 1.00 14.18 245 GLY D N 1
ATOM 14906 C CA . GLY D 1 242 ? -32.926 18.882 -70.591 1.00 14.27 245 GLY D CA 1
ATOM 14907 C C . GLY D 1 242 ? -33.946 19.225 -69.527 1.00 14.08 245 GLY D C 1
ATOM 14908 O O . GLY D 1 242 ? -33.585 19.727 -68.433 1.00 13.53 245 GLY D O 1
ATOM 14909 N N . GLY D 1 243 ? -35.219 19.018 -69.862 1.00 13.12 246 GLY D N 1
ATOM 14910 C CA . GLY D 1 243 ? -36.303 19.294 -68.925 1.00 13.50 246 GLY D CA 1
ATOM 14911 C C . GLY D 1 243 ? -36.173 18.415 -67.700 1.00 13.62 246 GLY D C 1
ATOM 14912 O O . GLY D 1 243 ? -36.319 18.884 -66.574 1.00 13.92 246 GLY D O 1
ATOM 14913 N N . TRP D 1 244 ? -35.805 17.154 -67.897 1.00 13.01 247 TRP D N 1
ATOM 14914 C CA . TRP D 1 244 ? -35.697 16.234 -66.743 1.00 12.87 247 TRP D CA 1
ATOM 14915 C C . TRP D 1 244 ? -34.600 16.706 -65.789 1.00 12.89 247 TRP D C 1
ATOM 14916 O O . TRP D 1 244 ? -34.808 16.708 -64.548 1.00 13.48 247 TRP D O 1
ATOM 14927 N N . LEU D 1 245 ? -33.458 17.117 -66.360 1.00 12.15 248 LEU D N 1
ATOM 14928 C CA . LEU D 1 245 ? -32.301 17.654 -65.572 1.00 13.60 248 LEU D CA 1
ATOM 14929 C C . LEU D 1 245 ? -32.659 18.948 -64.868 1.00 13.38 248 LEU D C 1
ATOM 14930 O O . LEU D 1 245 ? -32.389 19.139 -63.658 1.00 13.33 248 LEU D O 1
ATOM 14935 N N . ALA D 1 246 ? -33.288 19.842 -65.613 1.00 13.94 249 ALA D N 1
ATOM 14936 C CA . ALA D 1 246 ? -33.640 21.190 -65.034 1.00 14.18 249 ALA D CA 1
ATOM 14937 C C . ALA D 1 246 ? -34.756 21.135 -63.949 1.00 14.45 249 ALA D C 1
ATOM 14938 O O . ALA D 1 246 ? -34.923 22.078 -63.191 1.00 13.08 249 ALA D O 1
ATOM 14940 N N . THR D 1 247 ? -35.528 20.039 -63.907 1.00 14.47 250 THR D N 1
ATOM 14941 C CA . THR D 1 247 ? -36.621 19.885 -62.934 1.00 14.97 250 THR D CA 1
ATOM 14942 C C . THR D 1 247 ? -36.390 18.755 -61.902 1.00 15.34 250 THR D C 1
ATOM 14943 O O . THR D 1 247 ? -37.209 18.577 -60.985 1.00 14.82 250 THR D O 1
ATOM 14947 N N . CYS D 1 248 ? -35.287 18.017 -62.041 1.00 15.63 251 CYS D N 1
ATOM 14948 C CA . CYS D 1 248 ? -35.092 16.781 -61.277 1.00 17.80 251 CYS D CA 1
ATOM 14949 C C . CYS D 1 248 ? -36.320 15.893 -61.265 1.00 17.50 251 CYS D C 1
ATOM 14950 O O . CYS D 1 248 ? -36.760 15.480 -60.179 1.00 16.68 251 CYS D O 1
ATOM 14953 N N . SER D 1 249 ? -36.877 15.596 -62.443 1.00 17.64 252 SER D N 1
ATOM 14954 C CA . SER D 1 249 ? -38.120 14.858 -62.521 1.00 18.75 252 SER D CA 1
ATOM 14955 C C . SER D 1 249 ? -37.973 13.426 -61.968 1.00 18.48 252 SER D C 1
ATOM 14956 O O . SER D 1 249 ? -36.872 12.856 -61.955 1.00 17.67 252 SER D O 1
ATOM 14959 N N . SER D 1 250 ? -39.085 12.888 -61.486 1.00 19.45 253 SER D N 1
ATOM 14960 C CA . SER D 1 250 ? -39.147 11.522 -60.986 1.00 21.19 253 SER D CA 1
ATOM 14961 C C . SER D 1 250 ? -39.354 10.556 -62.141 1.00 21.75 253 SER D C 1
ATOM 14962 O O . SER D 1 250 ? -39.925 10.920 -63.178 1.00 21.64 253 SER D O 1
ATOM 14965 N N . GLY D 1 251 ? -38.889 9.320 -61.951 1.00 22.31 254 GLY D N 1
ATOM 14966 C CA . GLY D 1 251 ? -38.793 8.327 -63.005 1.00 23.53 254 GLY D CA 1
ATOM 14967 C C . GLY D 1 251 ? -39.202 7.020 -62.359 1.00 24.93 254 GLY D C 1
ATOM 14968 O O . GLY D 1 251 ? -38.870 6.738 -61.199 1.00 24.79 254 GLY D O 1
ATOM 14969 N N . HIS D 1 252 ? -39.949 6.219 -63.090 1.00 26.54 255 HIS D N 1
ATOM 14970 C CA . HIS D 1 252 ? -40.627 5.100 -62.437 1.00 28.03 255 HIS D CA 1
ATOM 14971 C C . HIS D 1 252 ? -39.875 3.772 -62.360 1.00 28.69 255 HIS D C 1
ATOM 14972 O O . HIS D 1 252 ? -40.382 2.770 -61.798 1.00 29.01 255 HIS D O 1
ATOM 14979 N N . GLN D 1 253 ? -38.642 3.776 -62.854 1.00 28.96 256 GLN D N 1
ATOM 14980 C CA . GLN D 1 253 ? -37.745 2.620 -62.691 1.00 28.64 256 GLN D CA 1
ATOM 14981 C C . GLN D 1 253 ? -36.538 3.078 -61.885 1.00 28.00 256 GLN D C 1
ATOM 14982 O O . GLN D 1 253 ? -35.443 2.563 -62.037 1.00 27.02 256 GLN D O 1
ATOM 14988 N N . SER D 1 254 ? -36.752 4.085 -61.032 1.00 28.59 257 SER D N 1
ATOM 14989 C CA . SER D 1 254 ? -35.655 4.702 -60.264 1.00 29.36 257 SER D CA 1
ATOM 14990 C C . SER D 1 254 ? -34.975 3.733 -59.270 1.00 29.96 257 SER D C 1
ATOM 14991 O O . SER D 1 254 ? -33.780 3.870 -58.961 1.00 29.63 257 SER D O 1
ATOM 14994 N N . ASP D 1 255 ? -35.738 2.738 -58.807 1.00 30.42 258 ASP D N 1
ATOM 14995 C CA . ASP D 1 255 ? -35.257 1.709 -57.883 1.00 30.87 258 ASP D CA 1
ATOM 14996 C C . ASP D 1 255 ? -34.060 0.925 -58.472 1.00 30.25 258 ASP D C 1
ATOM 14997 O O . ASP D 1 255 ? -33.067 0.676 -57.773 1.00 30.33 258 ASP D O 1
ATOM 15002 N N . LYS D 1 256 ? -34.137 0.611 -59.772 1.00 28.73 259 LYS D N 1
ATOM 15003 C CA . LYS D 1 256 ? -33.050 -0.099 -60.461 1.00 27.63 259 LYS D CA 1
ATOM 15004 C C . LYS D 1 256 ? -31.942 0.854 -60.966 1.00 26.53 259 LYS D C 1
ATOM 15005 O O . LYS D 1 256 ? -30.759 0.632 -60.695 1.00 26.18 259 LYS D O 1
ATOM 15011 N N . TYR D 1 257 ? -32.349 1.914 -61.668 1.00 25.15 260 TYR D N 1
ATOM 15012 C CA . TYR D 1 257 ? -31.438 2.746 -62.484 1.00 24.15 260 TYR D CA 1
ATOM 15013 C C . TYR D 1 257 ? -31.034 4.072 -61.833 1.00 23.88 260 TYR D C 1
ATOM 15014 O O . TYR D 1 257 ? -30.131 4.762 -62.330 1.00 24.04 260 TYR D O 1
ATOM 15023 N N . GLY D 1 258 ? -31.690 4.424 -60.732 1.00 22.98 261 GLY D N 1
ATOM 15024 C CA . GLY D 1 258 ? -31.321 5.652 -59.990 1.00 22.54 261 GLY D CA 1
ATOM 15025 C C . GLY D 1 258 ? -32.195 6.837 -60.352 1.00 21.63 261 GLY D C 1
ATOM 15026 O O . GLY D 1 258 ? -32.917 6.796 -61.340 1.00 21.68 261 GLY D O 1
ATOM 15027 N N . ASP D 1 259 ? -32.144 7.876 -59.524 1.00 22.14 262 ASP D N 1
ATOM 15028 C CA . ASP D 1 259 ? -32.805 9.142 -59.797 1.00 22.29 262 ASP D CA 1
ATOM 15029 C C . ASP D 1 259 ? -32.046 9.826 -60.941 1.00 21.16 262 ASP D C 1
ATOM 15030 O O . ASP D 1 259 ? -30.898 9.475 -61.239 1.00 20.66 262 ASP D O 1
ATOM 15035 N N . ILE D 1 260 ? -32.657 10.823 -61.574 1.00 20.61 263 ILE D N 1
ATOM 15036 C CA . ILE D 1 260 ? -32.011 11.484 -62.706 1.00 20.60 263 ILE D CA 1
ATOM 15037 C C . ILE D 1 260 ? -30.664 12.143 -62.292 1.00 20.36 263 ILE D C 1
ATOM 15038 O O . ILE D 1 260 ? -29.692 12.127 -63.039 1.00 18.50 263 ILE D O 1
ATOM 15043 N N . GLU D 1 261 ? -30.609 12.663 -61.060 1.00 21.34 264 GLU D N 1
ATOM 15044 C CA . GLU D 1 261 ? -29.394 13.303 -60.537 1.00 22.87 264 GLU D CA 1
ATOM 15045 C C . GLU D 1 261 ? -28.244 12.295 -60.408 1.00 22.53 264 GLU D C 1
ATOM 15046 O O . GLU D 1 261 ? -27.087 12.667 -60.547 1.00 22.74 264 GLU D O 1
ATOM 15052 N N . ASP D 1 262 ? -28.561 11.033 -60.148 1.00 21.89 265 ASP D N 1
ATOM 15053 C CA . ASP D 1 262 ? -27.533 9.998 -60.084 1.00 22.67 265 ASP D CA 1
ATOM 15054 C C . ASP D 1 262 ? -27.153 9.515 -61.502 1.00 21.82 265 ASP D C 1
ATOM 15055 O O . ASP D 1 262 ? -26.024 9.075 -61.730 1.00 21.92 265 ASP D O 1
ATOM 15060 N N . MET D 1 263 ? -28.075 9.612 -62.452 1.00 19.31 266 MET D N 1
ATOM 15061 C CA . MET D 1 263 ? -27.749 9.229 -63.842 1.00 18.93 266 MET D CA 1
ATOM 15062 C C . MET D 1 263 ? -26.882 10.291 -64.513 1.00 17.40 266 MET D C 1
ATOM 15063 O O . MET D 1 263 ? -26.175 10.000 -65.492 1.00 17.03 266 MET D O 1
ATOM 15068 N N . ALA D 1 264 ? -26.950 11.516 -64.004 1.00 16.13 267 ALA D N 1
ATOM 15069 C CA . ALA D 1 264 ? -26.227 12.624 -64.630 1.00 16.02 267 ALA D CA 1
ATOM 15070 C C . ALA D 1 264 ? -24.781 12.665 -64.138 1.00 16.52 267 ALA D C 1
ATOM 15071 O O . ALA D 1 264 ? -24.491 13.038 -63.003 1.00 17.16 267 ALA D O 1
ATOM 15073 N N . VAL D 1 265 ? -23.863 12.316 -65.029 1.00 16.15 268 VAL D N 1
ATOM 15074 C CA . VAL D 1 265 ? -22.437 12.263 -64.697 1.00 15.99 268 VAL D CA 1
ATOM 15075 C C . VAL D 1 265 ? -21.805 13.677 -64.745 1.00 15.53 268 VAL D C 1
ATOM 15076 O O . VAL D 1 265 ? -21.111 14.115 -63.815 1.00 14.73 268 VAL D O 1
ATOM 15080 N N . SER D 1 266 ? -22.094 14.399 -65.824 1.00 15.79 269 SER D N 1
ATOM 15081 C CA . SER D 1 266 ? -21.639 15.773 -65.979 1.00 15.92 269 SER D CA 1
ATOM 15082 C C . SER D 1 266 ? -22.485 16.393 -67.092 1.00 16.51 269 SER D C 1
ATOM 15083 O O . SER D 1 266 ? -23.215 15.681 -67.781 1.00 16.80 269 SER D O 1
ATOM 15086 N N . PHE D 1 267 ? -22.428 17.718 -67.229 1.00 16.04 270 PHE D N 1
ATOM 15087 C CA . PHE D 1 267 ? -23.125 18.410 -68.312 1.00 15.87 270 PHE D CA 1
ATOM 15088 C C . PHE D 1 267 ? -22.537 19.813 -68.442 1.00 15.61 270 PHE D C 1
ATOM 15089 O O . PHE D 1 267 ? -21.843 20.316 -67.522 1.00 16.05 270 PHE D O 1
ATOM 15097 N N . ARG D 1 268 ? -22.797 20.431 -69.592 1.00 15.33 271 ARG D N 1
ATOM 15098 C CA . ARG D 1 268 ? -22.334 21.802 -69.896 1.00 16.19 271 ARG D CA 1
ATOM 15099 C C . ARG D 1 268 ? -23.500 22.770 -69.743 1.00 15.28 271 ARG D C 1
ATOM 15100 O O . ARG D 1 268 ? -24.582 22.527 -70.273 1.00 15.61 271 ARG D O 1
ATOM 15108 N N . THR D 1 269 ? -23.257 23.895 -69.088 1.00 15.50 272 THR D N 1
ATOM 15109 C CA . THR D 1 269 ? -24.305 24.856 -68.824 1.00 15.03 272 THR D CA 1
ATOM 15110 C C . THR D 1 269 ? -23.823 26.191 -69.360 1.00 14.92 272 THR D C 1
ATOM 15111 O O . THR D 1 269 ? -22.781 26.673 -68.946 1.00 14.58 272 THR D O 1
ATOM 15115 N N . VAL D 1 270 ? -24.592 26.786 -70.280 1.00 14.62 273 VAL D N 1
ATOM 15116 C CA . VAL D 1 270 ? -24.225 28.093 -70.828 1.00 15.06 273 VAL D CA 1
ATOM 15117 C C . VAL D 1 270 ? -24.900 29.180 -69.995 1.00 15.30 273 VAL D C 1
ATOM 15118 O O . VAL D 1 270 ? -26.119 29.215 -69.908 1.00 15.81 273 VAL D O 1
ATOM 15122 N N . THR D 1 271 ? -24.118 30.092 -69.434 1.00 14.82 274 THR D N 1
ATOM 15123 C CA . THR D 1 271 ? -24.670 31.122 -68.571 1.00 14.07 274 THR D CA 1
ATOM 15124 C C . THR D 1 271 ? -24.264 32.505 -69.070 1.00 13.94 274 THR D C 1
ATOM 15125 O O . THR D 1 271 ? -23.351 32.626 -69.907 1.00 13.07 274 THR D O 1
ATOM 15129 N N . PRO D 1 272 ? -24.937 33.568 -68.562 1.00 13.75 275 PRO D N 1
ATOM 15130 C CA . PRO D 1 272 ? -24.594 34.943 -68.967 1.00 14.19 275 PRO D CA 1
ATOM 15131 C C . PRO D 1 272 ? -23.153 35.379 -68.619 1.00 15.25 275 PRO D C 1
ATOM 15132 O O . PRO D 1 272 ? -22.668 36.392 -69.127 1.00 15.48 275 PRO D O 1
ATOM 15136 N N . THR D 1 273 ? -22.460 34.614 -67.768 1.00 15.56 276 THR D N 1
ATOM 15137 C CA . THR D 1 273 ? -21.081 34.967 -67.396 1.00 15.68 276 THR D CA 1
ATOM 15138 C C . THR D 1 273 ? -20.085 33.887 -67.811 1.00 16.04 276 THR D C 1
ATOM 15139 O O . THR D 1 273 ? -18.975 33.847 -67.286 1.00 16.22 276 THR D O 1
ATOM 15143 N N . GLY D 1 274 ? -20.499 32.992 -68.718 1.00 16.34 277 GLY D N 1
ATOM 15144 C CA . GLY D 1 274 ? -19.590 32.031 -69.341 1.00 16.30 277 GLY D CA 1
ATOM 15145 C C . GLY D 1 274 ? -20.130 30.611 -69.292 1.00 16.35 277 GLY D C 1
ATOM 15146 O O . GLY D 1 274 ? -21.162 30.357 -68.676 1.00 16.67 277 GLY D O 1
ATOM 15147 N N . THR D 1 275 ? -19.432 29.679 -69.920 1.00 16.16 278 THR D N 1
ATOM 15148 C CA . THR D 1 275 ? -19.925 28.290 -69.931 1.00 16.74 278 THR D CA 1
ATOM 15149 C C . THR D 1 275 ? -19.318 27.563 -68.726 1.00 17.37 278 THR D C 1
ATOM 15150 O O . THR D 1 275 ? -18.121 27.633 -68.511 1.00 17.38 278 THR D O 1
ATOM 15154 N N . LEU D 1 276 ? -20.154 26.877 -67.958 1.00 17.96 279 LEU D N 1
ATOM 15155 C CA . LEU D 1 276 ? -19.692 26.104 -66.819 1.00 18.78 279 LEU D CA 1
ATOM 15156 C C . LEU D 1 276 ? -19.603 24.645 -67.253 1.00 19.38 279 LEU D C 1
ATOM 15157 O O . LEU D 1 276 ? -20.603 24.078 -67.701 1.00 19.11 279 LEU D O 1
ATOM 15162 N N . GLU D 1 277 ? -18.396 24.081 -67.170 1.00 21.08 280 GLU D N 1
ATOM 15163 C CA . GLU D 1 277 ? -18.096 22.674 -67.541 1.00 23.78 280 GLU D CA 1
ATOM 15164 C C . GLU D 1 277 ? -17.973 21.855 -66.276 1.00 24.84 280 GLU D C 1
ATOM 15165 O O . GLU D 1 277 ? -17.466 22.362 -65.272 1.00 24.55 280 GLU D O 1
ATOM 15171 N N . LEU D 1 278 ? -18.406 20.595 -66.321 1.00 26.72 281 LEU D N 1
ATOM 15172 C CA . LEU D 1 278 ? -18.290 19.691 -65.170 1.00 29.16 281 LEU D CA 1
ATOM 15173 C C . LEU D 1 278 ? -17.378 18.498 -65.508 1.00 31.78 281 LEU D C 1
ATOM 15174 O O . LEU D 1 278 ? -17.378 17.999 -66.643 1.00 31.64 281 LEU D O 1
ATOM 15179 N N . ARG D 1 279 ? -16.595 18.075 -64.519 1.00 35.00 282 ARG D N 1
ATOM 15180 C CA . ARG D 1 279 ? -15.418 17.225 -64.749 1.00 38.27 282 ARG D CA 1
ATOM 15181 C C . ARG D 1 279 ? -15.750 15.765 -65.029 1.00 38.97 282 ARG D C 1
ATOM 15182 O O . ARG D 1 279 ? -14.993 15.079 -65.745 1.00 40.48 282 ARG D O 1
ATOM 15190 N N . ALA D 1 286 ? -11.534 17.119 -51.782 1.00 31.99 289 ALA D N 1
ATOM 15191 C CA . ALA D 1 286 ? -12.175 16.883 -53.077 1.00 31.87 289 ALA D CA 1
ATOM 15192 C C . ALA D 1 286 ? -13.171 17.993 -53.460 1.00 31.51 289 ALA D C 1
ATOM 15193 O O . ALA D 1 286 ? -13.443 18.208 -54.646 1.00 32.04 289 ALA D O 1
ATOM 15195 N N . GLY D 1 287 ? -13.711 18.685 -52.456 1.00 30.74 290 GLY D N 1
ATOM 15196 C CA . GLY D 1 287 ? -14.514 19.897 -52.677 1.00 29.21 290 GLY D CA 1
ATOM 15197 C C . GLY D 1 287 ? -16.000 19.682 -52.923 1.00 28.03 290 GLY D C 1
ATOM 15198 O O . GLY D 1 287 ? -16.523 18.571 -52.769 1.00 28.09 290 GLY D O 1
ATOM 15199 N N . ILE D 1 288 ? -16.675 20.765 -53.303 1.00 26.35 291 ILE D N 1
ATOM 15200 C CA . ILE D 1 288 ? -18.113 20.764 -53.525 1.00 24.76 291 ILE D CA 1
ATOM 15201 C C . ILE D 1 288 ? -18.504 20.171 -54.873 1.00 23.47 291 ILE D C 1
ATOM 15202 O O . ILE D 1 288 ? -17.880 20.470 -55.888 1.00 22.75 291 ILE D O 1
ATOM 15207 N N . ASN D 1 289 ? -19.532 19.320 -54.862 1.00 22.03 292 ASN D N 1
ATOM 15208 C CA . ASN D 1 289 ? -20.074 18.713 -56.083 1.00 21.29 292 ASN D CA 1
ATOM 15209 C C . ASN D 1 289 ? -21.025 19.663 -56.800 1.00 20.86 292 ASN D C 1
ATOM 15210 O O . ASN D 1 289 ? -22.241 19.674 -56.543 1.00 20.94 292 ASN D O 1
ATOM 15215 N N . TYR D 1 290 ? -20.458 20.464 -57.711 1.00 20.63 293 TYR D N 1
ATOM 15216 C CA . TYR D 1 290 ? -21.167 21.578 -58.360 1.00 20.25 293 TYR D CA 1
ATOM 15217 C C . TYR D 1 290 ? -22.382 21.230 -59.230 1.00 19.06 293 TYR D C 1
ATOM 15218 O O . TYR D 1 290 ? -23.240 22.076 -59.397 1.00 18.83 293 TYR D O 1
ATOM 15227 N N . LYS D 1 291 ? -22.499 19.995 -59.717 1.00 17.43 294 LYS D N 1
ATOM 15228 C CA . LYS D 1 291 ? -23.635 19.659 -60.576 1.00 17.00 294 LYS D CA 1
ATOM 15229 C C . LYS D 1 291 ? -24.979 19.894 -59.876 1.00 16.21 294 LYS D C 1
ATOM 15230 O O . LYS D 1 291 ? -25.958 20.181 -60.516 1.00 15.31 294 LYS D O 1
ATOM 15236 N N . HIS D 1 292 ? -25.013 19.751 -58.551 1.00 16.59 295 HIS D N 1
ATOM 15237 C CA . HIS D 1 292 ? -26.238 19.969 -57.816 1.00 17.64 295 HIS D CA 1
ATOM 15238 C C . HIS D 1 292 ? -26.700 21.437 -57.794 1.00 18.03 295 HIS D C 1
ATOM 15239 O O . HIS D 1 292 ? -27.828 21.710 -57.438 1.00 18.35 295 HIS D O 1
ATOM 15246 N N . ILE D 1 293 ? -25.831 22.358 -58.199 1.00 18.16 296 ILE D N 1
ATOM 15247 C CA . ILE D 1 293 ? -26.230 23.769 -58.347 1.00 18.67 296 ILE D CA 1
ATOM 15248 C C . ILE D 1 293 ? -27.187 23.964 -59.522 1.00 17.51 296 ILE D C 1
ATOM 15249 O O . ILE D 1 293 ? -28.177 24.684 -59.416 1.00 17.39 296 ILE D O 1
ATOM 15254 N N . ILE D 1 294 ? -26.943 23.259 -60.620 1.00 16.19 297 ILE D N 1
ATOM 15255 C CA . ILE D 1 294 ? -27.759 23.448 -61.826 1.00 15.29 297 ILE D CA 1
ATOM 15256 C C . ILE D 1 294 ? -28.949 22.475 -61.936 1.00 15.47 297 ILE D C 1
ATOM 15257 O O . ILE D 1 294 ? -30.020 22.824 -62.458 1.00 15.97 297 ILE D O 1
ATOM 15262 N N . LEU D 1 295 ? -28.782 21.250 -61.458 1.00 15.99 298 LEU D N 1
ATOM 15263 C CA . LEU D 1 295 ? -29.901 20.294 -61.487 1.00 15.58 298 LEU D CA 1
ATOM 15264 C C . LEU D 1 295 ? -31.046 20.874 -60.693 1.00 15.88 298 LEU D C 1
ATOM 15265 O O . LEU D 1 295 ? -30.828 21.371 -59.588 1.00 15.58 298 LEU D O 1
ATOM 15270 N N . GLY D 1 296 ? -32.261 20.789 -61.214 1.00 14.44 299 GLY D N 1
ATOM 15271 C CA . GLY D 1 296 ? -33.413 21.393 -60.545 1.00 14.36 299 GLY D CA 1
ATOM 15272 C C . GLY D 1 296 ? -33.599 22.906 -60.657 1.00 13.13 299 GLY D C 1
ATOM 15273 O O . GLY D 1 296 ? -34.544 23.451 -60.075 1.00 13.92 299 GLY D O 1
ATOM 15274 N N . SER D 1 297 ? -32.694 23.583 -61.366 1.00 13.40 300 SER D N 1
ATOM 15275 C CA . SER D 1 297 ? -32.660 25.045 -61.439 1.00 14.43 300 SER D CA 1
ATOM 15276 C C . SER D 1 297 ? -33.729 25.689 -62.365 1.00 15.43 300 SER D C 1
ATOM 15277 O O . SER D 1 297 ? -33.863 26.928 -62.374 1.00 16.08 300 SER D O 1
ATOM 15280 N N . GLU D 1 298 ? -34.487 24.878 -63.116 1.00 15.24 301 GLU D N 1
ATOM 15281 C CA . GLU D 1 298 ? -35.627 25.410 -63.904 1.00 16.58 301 GLU D CA 1
ATOM 15282 C C . GLU D 1 298 ? -35.313 26.662 -64.781 1.00 15.19 301 GLU D C 1
ATOM 15283 O O . GLU D 1 298 ? -36.115 27.578 -64.861 1.00 14.47 301 GLU D O 1
ATOM 15289 N N . GLY D 1 299 ? -34.185 26.638 -65.476 1.00 14.64 302 GLY D N 1
ATOM 15290 C CA . GLY D 1 299 ? -33.840 27.679 -66.443 1.00 14.20 302 GLY D CA 1
ATOM 15291 C C . GLY D 1 299 ? -33.266 28.972 -65.813 1.00 14.44 302 GLY D C 1
ATOM 15292 O O . GLY D 1 299 ? -32.790 29.824 -66.516 1.00 14.47 302 GLY D O 1
ATOM 15293 N N . THR D 1 300 ? -33.275 29.083 -64.488 1.00 13.90 303 THR D N 1
ATOM 15294 C CA . THR D 1 300 ? -32.891 30.323 -63.779 1.00 14.15 303 THR D CA 1
ATOM 15295 C C . THR D 1 300 ? -31.375 30.555 -63.621 1.00 14.06 303 THR D C 1
ATOM 15296 O O . THR D 1 300 ? -30.958 31.623 -63.189 1.00 14.35 303 THR D O 1
ATOM 15300 N N . LEU D 1 301 ? -30.565 29.544 -63.922 1.00 15.21 304 LEU D N 1
ATOM 15301 C CA . LEU D 1 301 ? -29.124 29.638 -63.781 1.00 16.83 304 LEU D CA 1
ATOM 15302 C C . LEU D 1 301 ? -28.362 29.311 -65.070 1.00 18.51 304 LEU D C 1
ATOM 15303 O O . LEU D 1 301 ? -27.165 29.010 -64.992 1.00 20.26 304 LEU D O 1
ATOM 15308 N N . GLY D 1 302 ? -29.035 29.382 -66.228 1.00 18.12 305 GLY D N 1
ATOM 15309 C CA . GLY D 1 302 ? -28.396 29.125 -67.526 1.00 17.44 305 GLY D CA 1
ATOM 15310 C C . GLY D 1 302 ? -28.977 27.912 -68.243 1.00 16.91 305 GLY D C 1
ATOM 15311 O O . GLY D 1 302 ? -29.887 27.249 -67.726 1.00 16.23 305 GLY D O 1
ATOM 15312 N N . ILE D 1 303 ? -28.432 27.644 -69.438 1.00 16.65 306 ILE D N 1
ATOM 15313 C CA . ILE D 1 303 ? -28.976 26.662 -70.363 1.00 16.64 306 ILE D CA 1
ATOM 15314 C C . ILE D 1 303 ? -28.069 25.420 -70.440 1.00 15.77 306 ILE D C 1
ATOM 15315 O O . ILE D 1 303 ? -26.914 25.516 -70.906 1.00 16.04 306 ILE D O 1
ATOM 15320 N N . ILE D 1 304 ? -28.605 24.273 -70.049 1.00 14.87 307 ILE D N 1
ATOM 15321 C CA . ILE D 1 304 ? -27.917 22.988 -70.218 1.00 14.66 307 ILE D CA 1
ATOM 15322 C C . ILE D 1 304 ? -27.943 22.625 -71.707 1.00 13.90 307 ILE D C 1
ATOM 15323 O O . ILE D 1 304 ? -28.960 22.774 -72.361 1.00 14.48 307 ILE D O 1
ATOM 15328 N N . THR D 1 305 ? -26.817 22.221 -72.275 1.00 13.87 308 THR D N 1
ATOM 15329 C CA . THR D 1 305 ? -26.809 21.938 -73.694 1.00 13.72 308 THR D CA 1
ATOM 15330 C C . THR D 1 305 ? -26.558 20.471 -74.007 1.00 14.12 308 THR D C 1
ATOM 15331 O O . THR D 1 305 ? -27.249 19.897 -74.864 1.00 14.07 308 THR D O 1
ATOM 15335 N N . GLU D 1 306 ? -25.493 19.934 -73.418 1.00 14.97 309 GLU D N 1
ATOM 15336 C CA . GLU D 1 306 ? -25.088 18.528 -73.641 1.00 16.16 309 GLU D CA 1
ATOM 15337 C C . GLU D 1 306 ? -24.856 17.870 -72.274 1.00 16.11 309 GLU D C 1
ATOM 15338 O O . GLU D 1 306 ? -24.276 18.510 -71.381 1.00 16.01 309 GLU D O 1
ATOM 15344 N N . ALA D 1 307 ? -25.306 16.621 -72.104 1.00 15.59 310 ALA D N 1
ATOM 15345 C CA . ALA D 1 307 ? -25.060 15.938 -70.862 1.00 16.05 310 ALA D CA 1
ATOM 15346 C C . ALA D 1 307 ? -24.415 14.575 -71.080 1.00 16.14 310 ALA D C 1
ATOM 15347 O O . ALA D 1 307 ? -24.737 13.854 -72.042 1.00 16.33 310 ALA D O 1
ATOM 15349 N N . VAL D 1 308 ? -23.480 14.253 -70.192 1.00 16.28 311 VAL D N 1
ATOM 15350 C CA . VAL D 1 308 ? -22.933 12.900 -70.087 1.00 15.99 311 VAL D CA 1
ATOM 15351 C C . VAL D 1 308 ? -23.791 12.133 -69.060 1.00 15.72 311 VAL D C 1
ATOM 15352 O O . VAL D 1 308 ? -23.786 12.471 -67.882 1.00 14.92 311 VAL D O 1
ATOM 15356 N N . MET D 1 309 ? -24.519 11.114 -69.536 1.00 15.26 312 MET D N 1
ATOM 15357 C CA . MET D 1 309 ? -25.452 10.324 -68.728 1.00 15.75 312 MET D CA 1
ATOM 15358 C C . MET D 1 309 ? -24.963 8.887 -68.554 1.00 16.89 312 MET D C 1
ATOM 15359 O O . MET D 1 309 ? -24.430 8.270 -69.499 1.00 16.29 312 MET D O 1
ATOM 15364 N N . LYS D 1 310 ? -25.129 8.357 -67.353 1.00 17.14 313 LYS D N 1
ATOM 15365 C CA . LYS D 1 310 ? -24.897 6.938 -67.089 1.00 19.37 313 LYS D CA 1
ATOM 15366 C C . LYS D 1 310 ? -25.976 6.098 -67.820 1.00 17.88 313 LYS D C 1
ATOM 15367 O O . LYS D 1 310 ? -27.184 6.350 -67.645 1.00 18.08 313 LYS D O 1
ATOM 15373 N N . VAL D 1 311 ? -25.544 5.136 -68.643 1.00 17.42 314 VAL D N 1
ATOM 15374 C CA . VAL D 1 311 ? -26.444 4.209 -69.334 1.00 16.49 314 VAL D CA 1
ATOM 15375 C C . VAL D 1 311 ? -26.179 2.763 -68.897 1.00 17.60 314 VAL D C 1
ATOM 15376 O O . VAL D 1 311 ? -25.194 2.489 -68.186 1.00 18.25 314 VAL D O 1
ATOM 15380 N N . HIS D 1 312 ? -27.044 1.848 -69.335 1.00 16.86 315 HIS D N 1
ATOM 15381 C CA . HIS D 1 312 ? -26.894 0.407 -69.040 1.00 17.19 315 HIS D CA 1
ATOM 15382 C C . HIS D 1 312 ? -27.190 -0.416 -70.280 1.00 17.08 315 HIS D C 1
ATOM 15383 O O . HIS D 1 312 ? -27.927 0.024 -71.178 1.00 16.61 315 HIS D O 1
ATOM 15390 N N . ALA D 1 313 ? -26.604 -1.613 -70.344 1.00 17.82 316 ALA D N 1
ATOM 15391 C CA . ALA D 1 313 ? -26.903 -2.539 -71.420 1.00 18.21 316 ALA D CA 1
ATOM 15392 C C . ALA D 1 313 ? -28.403 -2.867 -71.443 1.00 18.85 316 ALA D C 1
ATOM 15393 O O . ALA D 1 313 ? -29.019 -3.011 -70.396 1.00 19.05 316 ALA D O 1
ATOM 15395 N N . VAL D 1 314 ? -28.983 -2.974 -72.640 1.00 19.21 317 VAL D N 1
ATOM 15396 C CA . VAL D 1 314 ? -30.339 -3.487 -72.809 1.00 19.70 317 VAL D CA 1
ATOM 15397 C C . VAL D 1 314 ? -30.369 -4.843 -72.052 1.00 19.69 317 VAL D C 1
ATOM 15398 O O . VAL D 1 314 ? -29.481 -5.666 -72.255 1.00 19.30 317 VAL D O 1
ATOM 15402 N N . PRO D 1 315 ? -31.332 -5.034 -71.129 1.00 19.88 318 PRO D N 1
ATOM 15403 C CA . PRO D 1 315 ? -31.260 -6.243 -70.298 1.00 20.47 318 PRO D CA 1
ATOM 15404 C C . PRO D 1 315 ? -31.501 -7.543 -71.057 1.00 21.05 318 PRO D C 1
ATOM 15405 O O . PRO D 1 315 ? -32.164 -7.551 -72.098 1.00 20.42 318 PRO D O 1
ATOM 15409 N N . GLN D 1 316 ? -30.953 -8.623 -70.503 1.00 22.37 319 GLN D N 1
ATOM 15410 C CA . GLN D 1 316 ? -31.097 -9.967 -71.061 1.00 23.71 319 GLN D CA 1
ATOM 15411 C C . GLN D 1 316 ? -32.531 -10.495 -70.892 1.00 23.96 319 GLN D C 1
ATOM 15412 O O . GLN D 1 316 ? -33.024 -11.233 -71.744 1.00 24.05 319 GLN D O 1
ATOM 15418 N N . ALA D 1 317 ? -33.180 -10.112 -69.790 1.00 24.00 320 ALA D N 1
ATOM 15419 C CA . ALA D 1 317 ? -34.562 -10.514 -69.479 1.00 24.38 320 ALA D CA 1
ATOM 15420 C C . ALA D 1 317 ? -35.434 -9.312 -69.079 1.00 24.99 320 ALA D C 1
ATOM 15421 O O . ALA D 1 317 ? -34.999 -8.446 -68.297 1.00 24.37 320 ALA D O 1
ATOM 15423 N N . VAL D 1 318 ? -36.641 -9.262 -69.645 1.00 25.76 321 VAL D N 1
ATOM 15424 C CA . VAL D 1 318 ? -37.661 -8.269 -69.310 1.00 26.88 321 VAL D CA 1
ATOM 15425 C C . VAL D 1 318 ? -39.004 -8.976 -69.108 1.00 27.63 321 VAL D C 1
ATOM 15426 O O . VAL D 1 318 ? -39.526 -9.648 -70.027 1.00 27.57 321 VAL D O 1
ATOM 15430 N N . GLU D 1 319 ? -39.547 -8.855 -67.899 1.00 28.29 322 GLU D N 1
ATOM 15431 C CA . GLU D 1 319 ? -40.764 -9.592 -67.532 1.00 29.19 322 GLU D CA 1
ATOM 15432 C C . GLU D 1 319 ? -41.711 -8.697 -66.729 1.00 29.82 322 GLU D C 1
ATO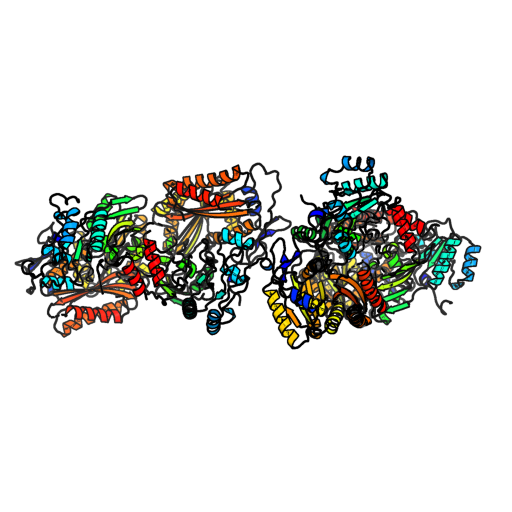M 15433 O O . GLU D 1 319 ? -41.338 -8.147 -65.686 1.00 29.85 322 GLU D O 1
ATOM 15439 N N . TYR D 1 320 ? -42.926 -8.525 -67.246 1.00 30.57 323 TYR D N 1
ATOM 15440 C CA . TYR D 1 320 ? -43.929 -7.678 -66.599 1.00 31.26 323 TYR D CA 1
ATOM 15441 C C . TYR D 1 320 ? -45.190 -8.495 -66.337 1.00 31.32 323 TYR D C 1
ATOM 15442 O O . TYR D 1 320 ? -45.635 -9.270 -67.190 1.00 31.51 323 TYR D O 1
ATOM 15451 N N . TYR D 1 321 ? -45.743 -8.351 -65.137 1.00 30.89 324 TYR D N 1
ATOM 15452 C CA . TYR D 1 321 ? -46.880 -9.157 -64.709 1.00 30.69 324 TYR D CA 1
ATOM 15453 C C . TYR D 1 321 ? -47.986 -8.296 -64.107 1.00 30.71 324 TYR D C 1
ATOM 15454 O O . TYR D 1 321 ? -47.728 -7.200 -63.576 1.00 30.83 324 TYR D O 1
ATOM 15463 N N . GLY D 1 322 ? -49.207 -8.825 -64.164 1.00 30.55 325 GLY D N 1
ATOM 15464 C CA . GLY D 1 322 ? -50.353 -8.221 -63.510 1.00 30.79 325 GLY D CA 1
ATOM 15465 C C . GLY D 1 322 ? -50.863 -9.079 -62.374 1.00 30.99 325 GLY D C 1
ATOM 15466 O O . GLY D 1 322 ? -50.861 -10.320 -62.472 1.00 30.63 325 GLY D O 1
ATOM 15467 N N . PHE D 1 323 ? -51.297 -8.425 -61.298 1.00 31.28 326 PHE D N 1
ATOM 15468 C CA . PHE D 1 323 ? -51.946 -9.113 -60.170 1.00 31.71 326 PHE D CA 1
ATOM 15469 C C . PHE D 1 323 ? -53.195 -8.360 -59.703 1.00 31.56 326 PHE D C 1
ATOM 15470 O O . PHE D 1 323 ? -53.277 -7.143 -59.852 1.00 31.58 326 PHE D O 1
ATOM 15478 N N . LEU D 1 324 ? -54.162 -9.096 -59.154 1.00 31.59 327 LEU D N 1
ATOM 15479 C CA . LEU D 1 324 ? -55.312 -8.503 -58.463 1.00 31.89 327 LEU D CA 1
ATOM 15480 C C . LEU D 1 324 ? -55.228 -8.754 -56.947 1.00 32.20 327 LEU D C 1
ATOM 15481 O O . LEU D 1 324 ? -54.736 -9.803 -56.501 1.00 32.29 327 LEU D O 1
ATOM 15486 N N . PHE D 1 325 ? -55.675 -7.778 -56.161 1.00 32.91 328 PHE D N 1
ATOM 15487 C CA . PHE D 1 325 ? -55.760 -7.917 -54.701 1.00 33.36 328 PHE D CA 1
ATOM 15488 C C . PHE D 1 325 ? -57.213 -7.680 -54.275 1.00 33.62 328 PHE D C 1
ATOM 15489 O O . PHE D 1 325 ? -57.908 -6.846 -54.882 1.00 33.77 328 PHE D O 1
ATOM 15497 N N . PRO D 1 326 ? -57.677 -8.391 -53.229 1.00 33.85 329 PRO D N 1
ATOM 15498 C CA . PRO D 1 326 ? -59.054 -8.228 -52.742 1.00 33.98 329 PRO D CA 1
ATOM 15499 C C . PRO D 1 326 ? -59.371 -6.824 -52.232 1.00 33.98 329 PRO D C 1
ATOM 15500 O O . PRO D 1 326 ? -60.499 -6.361 -52.383 1.00 34.20 329 PRO D O 1
ATOM 15504 N N . THR D 1 327 ? -58.389 -6.180 -51.610 1.00 33.46 330 THR D N 1
ATOM 15505 C CA . THR D 1 327 ? -58.537 -4.839 -51.060 1.00 33.08 330 THR D CA 1
ATOM 15506 C C . THR D 1 327 ? -57.226 -4.061 -51.246 1.00 32.61 330 THR D C 1
ATOM 15507 O O . THR D 1 327 ? -56.176 -4.648 -51.538 1.00 32.74 330 THR D O 1
ATOM 15511 N N . PHE D 1 328 ? -57.310 -2.745 -51.054 1.00 31.89 331 PHE D N 1
ATOM 15512 C CA . PHE D 1 328 ? -56.174 -1.835 -51.121 1.00 31.29 331 PHE D CA 1
ATOM 15513 C C . PHE D 1 328 ? -55.197 -2.161 -50.011 1.00 30.93 331 PHE D C 1
ATOM 15514 O O . PHE D 1 328 ? -53.989 -2.121 -50.202 1.00 30.97 331 PHE D O 1
ATOM 15522 N N . ALA D 1 329 ? -55.739 -2.500 -48.842 1.00 30.88 332 ALA D N 1
ATOM 15523 C CA . ALA D 1 329 ? -54.940 -2.864 -47.691 1.00 30.75 332 ALA D CA 1
ATOM 15524 C C . ALA D 1 329 ? -54.054 -4.083 -47.960 1.00 30.52 332 ALA D C 1
ATOM 15525 O O . ALA D 1 329 ? -52.911 -4.137 -47.475 1.00 30.47 332 ALA D O 1
ATOM 15527 N N . HIS D 1 330 ? -54.584 -5.065 -48.701 1.00 30.38 333 HIS D N 1
ATOM 15528 C CA . HIS D 1 330 ? -53.794 -6.243 -49.108 1.00 30.10 333 HIS D CA 1
ATOM 15529 C C . HIS D 1 330 ? -52.654 -5.824 -50.043 1.00 29.68 333 HIS D C 1
ATOM 15530 O O . HIS D 1 330 ? -51.511 -6.193 -49.841 1.00 29.47 333 HIS D O 1
ATOM 15537 N N . ALA D 1 331 ? -52.985 -5.053 -51.069 1.00 30.33 334 ALA D N 1
ATOM 15538 C CA . ALA D 1 331 ? -51.977 -4.482 -51.973 1.00 30.85 334 ALA D CA 1
ATOM 15539 C C . ALA D 1 331 ? -50.873 -3.752 -51.194 1.00 31.14 334 ALA D C 1
ATOM 15540 O O . ALA D 1 331 ? -49.683 -4.015 -51.391 1.00 31.19 334 ALA D O 1
ATOM 15542 N N . VAL D 1 332 ? -51.276 -2.849 -50.297 1.00 31.68 335 VAL D N 1
ATOM 15543 C CA . VAL D 1 332 ? -50.314 -2.058 -49.519 1.00 31.98 335 VAL D CA 1
ATOM 15544 C C . VAL D 1 332 ? -49.435 -2.956 -48.618 1.00 31.79 335 VAL D C 1
ATOM 15545 O O . VAL D 1 332 ? -48.234 -2.733 -48.483 1.00 31.46 335 VAL D O 1
ATOM 15549 N N . SER D 1 333 ? -50.032 -3.984 -48.014 1.00 31.97 336 SER D N 1
ATOM 15550 C CA . SER D 1 333 ? -49.253 -4.927 -47.224 1.00 32.08 336 SER D CA 1
ATOM 15551 C C . SER D 1 333 ? -48.141 -5.573 -48.046 1.00 31.99 336 SER D C 1
ATOM 15552 O O . SER D 1 333 ? -47.007 -5.711 -47.570 1.00 32.00 336 SER D O 1
ATOM 15555 N N . ALA D 1 334 ? -48.482 -5.978 -49.267 1.00 32.00 337 ALA D N 1
ATOM 15556 C CA . ALA D 1 334 ? -47.528 -6.545 -50.213 1.00 31.69 337 ALA D CA 1
ATOM 15557 C C . ALA D 1 334 ? -46.376 -5.580 -50.457 1.00 31.77 337 ALA D C 1
ATOM 15558 O O . ALA D 1 334 ? -45.213 -5.971 -50.382 1.00 31.37 337 ALA D O 1
ATOM 15560 N N . LEU D 1 335 ? -46.714 -4.316 -50.746 1.00 31.96 338 LEU D N 1
ATOM 15561 C CA . LEU D 1 335 ? -45.717 -3.250 -50.913 1.00 32.61 338 LEU D CA 1
ATOM 15562 C C . LEU D 1 335 ? -44.720 -3.179 -49.781 1.00 32.59 338 LEU D C 1
ATOM 15563 O O . LEU D 1 335 ? -43.518 -3.121 -50.026 1.00 32.34 338 LEU D O 1
ATOM 15568 N N . GLN D 1 336 ? -45.235 -3.173 -48.549 1.00 33.36 339 GLN D N 1
ATOM 15569 C CA . GLN D 1 336 ? -44.418 -3.088 -47.338 1.00 34.24 339 GLN D CA 1
ATOM 15570 C C . GLN D 1 336 ? -43.451 -4.253 -47.215 1.00 33.75 339 GLN D C 1
ATOM 15571 O O . GLN D 1 336 ? -42.260 -4.066 -46.946 1.00 33.55 339 GLN D O 1
ATOM 15577 N N . GLN D 1 337 ? -43.974 -5.460 -47.399 1.00 33.38 340 GLN D N 1
ATOM 15578 C CA . GLN D 1 337 ? -43.170 -6.661 -47.222 1.00 33.47 340 GLN D CA 1
ATOM 15579 C C . GLN D 1 337 ? -42.089 -6.821 -48.282 1.00 33.46 340 GLN D C 1
ATOM 15580 O O . GLN D 1 337 ? -40.984 -7.287 -47.979 1.00 33.58 340 GLN D O 1
ATOM 15586 N N . ILE D 1 338 ? -42.419 -6.443 -49.518 1.00 33.12 341 ILE D N 1
ATOM 15587 C CA . ILE D 1 338 ? -41.461 -6.441 -50.618 1.00 33.10 341 ILE D CA 1
ATOM 15588 C C . ILE D 1 338 ? -40.247 -5.583 -50.242 1.00 33.02 341 ILE D C 1
ATOM 15589 O O . ILE D 1 338 ? -39.115 -6.057 -50.316 1.00 32.83 341 ILE D O 1
ATOM 15594 N N . ARG D 1 339 ? -40.472 -4.336 -49.823 1.00 33.55 342 ARG D N 1
ATOM 15595 C CA . ARG D 1 339 ? -39.340 -3.453 -49.470 1.00 34.31 342 ARG D CA 1
ATOM 15596 C C . ARG D 1 339 ? -38.483 -3.975 -48.309 1.00 34.62 342 ARG D C 1
ATOM 15597 O O . ARG D 1 339 ? -37.249 -3.913 -48.367 1.00 34.66 342 ARG D O 1
ATOM 15605 N N . SER D 1 340 ? -39.148 -4.491 -47.271 1.00 35.24 343 SER D N 1
ATOM 15606 C CA . SER D 1 340 ? -38.492 -5.132 -46.123 1.00 35.67 343 SER D CA 1
ATOM 15607 C C . SER D 1 340 ? -37.573 -6.277 -46.520 1.00 35.61 343 SER D C 1
ATOM 15608 O O . SER D 1 340 ? -36.523 -6.463 -45.910 1.00 35.66 343 SER D O 1
ATOM 15611 N N . SER D 1 341 ? -37.987 -7.058 -47.519 1.00 35.22 344 SER D N 1
ATOM 15612 C CA . SER D 1 341 ? -37.216 -8.212 -47.993 1.00 34.68 344 SER D CA 1
ATOM 15613 C C . SER D 1 341 ? -35.920 -7.780 -48.688 1.00 34.62 344 SER D C 1
ATOM 15614 O O . SER D 1 341 ? -35.017 -8.589 -48.872 1.00 34.23 344 SER D O 1
ATOM 15617 N N . GLU D 1 342 ? -35.863 -6.510 -49.080 1.00 34.67 345 GLU D N 1
ATOM 15618 C CA . GLU D 1 342 ? -34.697 -5.907 -49.753 1.00 34.98 345 GLU D CA 1
ATOM 15619 C C . GLU D 1 342 ? -34.442 -6.433 -51.180 1.00 34.63 345 GLU D C 1
ATOM 15620 O O . GLU D 1 342 ? -33.394 -6.166 -51.785 1.00 34.27 345 GLU D O 1
ATOM 15626 N N . VAL D 1 343 ? -35.424 -7.159 -51.706 1.00 34.10 346 VAL D N 1
ATOM 15627 C CA . VAL D 1 343 ? -35.367 -7.716 -53.055 1.00 33.93 346 VAL D CA 1
ATOM 15628 C C . VAL D 1 343 ? -36.548 -7.161 -53.847 1.00 34.04 346 VAL D C 1
ATOM 15629 O O . VAL D 1 343 ? -37.672 -7.642 -53.750 1.00 34.10 346 VAL D O 1
ATOM 15633 N N . ILE D 1 344 ? -36.295 -6.120 -54.614 1.00 34.53 347 ILE D N 1
ATOM 15634 C CA . ILE D 1 344 ? -37.384 -5.277 -55.076 1.00 35.25 347 ILE D CA 1
ATOM 15635 C C . ILE D 1 344 ? -37.445 -5.272 -56.600 1.00 35.03 347 ILE D C 1
ATOM 15636 O O . ILE D 1 344 ? -36.404 -5.434 -57.258 1.00 35.13 347 ILE D O 1
ATOM 15641 N N . PRO D 1 345 ? -38.659 -5.128 -57.170 1.00 34.35 348 PRO D N 1
ATOM 15642 C CA . PRO D 1 345 ? -38.768 -5.125 -58.630 1.00 33.97 348 PRO D CA 1
ATOM 15643 C C . PRO D 1 345 ? -38.265 -3.817 -59.223 1.00 33.40 348 PRO D C 1
ATOM 15644 O O . PRO D 1 345 ? -38.100 -2.826 -58.496 1.00 32.65 348 PRO D O 1
ATOM 15648 N N . THR D 1 346 ? -38.027 -3.837 -60.532 1.00 33.14 349 THR D N 1
ATOM 15649 C CA . THR D 1 346 ? -37.604 -2.669 -61.290 1.00 33.02 349 THR D CA 1
ATOM 15650 C C . THR D 1 346 ? -38.718 -1.610 -61.337 1.00 34.26 349 THR D C 1
ATOM 15651 O O . THR D 1 346 ? -38.457 -0.399 -61.229 1.00 33.72 349 THR D O 1
ATOM 15655 N N . MET D 1 347 ? -39.948 -2.077 -61.531 1.00 35.93 350 MET D N 1
ATOM 15656 C CA . MET D 1 347 ? -41.127 -1.218 -61.541 1.00 38.58 350 MET D CA 1
ATOM 15657 C C . MET D 1 347 ? -42.242 -1.873 -60.756 1.00 37.49 350 MET D C 1
ATOM 15658 O O . MET D 1 347 ? -42.411 -3.102 -60.789 1.00 36.89 350 MET D O 1
ATOM 15663 N N . ILE D 1 348 ? -43.000 -1.036 -60.048 1.00 37.59 351 ILE D N 1
ATOM 15664 C CA . ILE D 1 348 ? -44.278 -1.471 -59.460 1.00 37.35 351 ILE D CA 1
ATOM 15665 C C . ILE D 1 348 ? -45.259 -0.304 -59.488 1.00 36.74 351 ILE D C 1
ATOM 15666 O O . ILE D 1 348 ? -44.871 0.860 -59.279 1.00 36.60 351 ILE D O 1
ATOM 15671 N N . ARG D 1 349 ? -46.504 -0.598 -59.832 1.00 36.08 352 ARG D N 1
ATOM 15672 C CA . ARG D 1 349 ? -47.591 0.356 -59.630 1.00 35.63 352 ARG D CA 1
ATOM 15673 C C . ARG D 1 349 ? -48.761 -0.379 -58.994 1.00 34.63 352 ARG D C 1
ATOM 15674 O O . ARG D 1 349 ? -49.041 -1.550 -59.337 1.00 34.34 352 ARG D O 1
ATOM 15682 N N . VAL D 1 350 ? -49.409 0.291 -58.040 1.00 33.41 353 VAL D N 1
ATOM 15683 C CA . VAL D 1 350 ? -50.612 -0.232 -57.399 1.00 32.51 353 VAL D CA 1
ATOM 15684 C C . VAL D 1 350 ? -51.726 0.769 -57.649 1.00 32.11 353 VAL D C 1
ATOM 15685 O O . VAL D 1 350 ? -51.592 1.935 -57.284 1.00 31.15 353 VAL D O 1
ATOM 15689 N N . TYR D 1 351 ? -52.803 0.298 -58.281 1.00 32.00 354 TYR D N 1
ATOM 15690 C CA . TYR D 1 351 ? -53.971 1.114 -58.579 1.00 32.86 354 TYR D CA 1
ATOM 15691 C C . TYR D 1 351 ? -55.082 0.888 -57.563 1.00 32.95 354 TYR D C 1
ATOM 15692 O O . TYR D 1 351 ? -55.367 -0.264 -57.203 1.00 33.36 354 TYR D O 1
ATOM 15701 N N . ASP D 1 352 ? -55.745 1.959 -57.130 1.00 32.47 355 ASP D N 1
ATOM 15702 C CA . ASP D 1 352 ? -56.917 1.761 -56.249 1.00 32.40 355 ASP D CA 1
ATOM 15703 C C . ASP D 1 352 ? -58.136 1.276 -57.063 1.00 31.75 355 ASP D C 1
ATOM 15704 O O . ASP D 1 352 ? -58.031 1.144 -58.279 1.00 31.51 355 ASP D O 1
ATOM 15709 N N . PRO D 1 353 ? -59.258 0.944 -56.400 1.00 31.84 356 PRO D N 1
ATOM 15710 C CA . PRO D 1 353 ? -60.335 0.312 -57.180 1.00 31.73 356 PRO D CA 1
ATOM 15711 C C . PRO D 1 353 ? -60.915 1.184 -58.310 1.00 31.66 356 PRO D C 1
ATOM 15712 O O . PRO D 1 353 ? -61.234 0.656 -59.371 1.00 31.41 356 PRO D O 1
ATOM 15716 N N . GLU D 1 354 ? -61.028 2.497 -58.081 1.00 31.66 357 GLU D N 1
ATOM 15717 C CA . GLU D 1 354 ? -61.514 3.422 -59.098 1.00 31.82 357 GLU D CA 1
ATOM 15718 C C . GLU D 1 354 ? -60.545 3.505 -60.291 1.00 31.56 357 GLU D C 1
ATOM 15719 O O . GLU D 1 354 ? -60.984 3.478 -61.435 1.00 31.37 357 GLU D O 1
ATOM 15725 N N . GLU D 1 355 ? -59.240 3.566 -60.042 1.00 31.41 358 GLU D N 1
ATOM 15726 C CA . GLU D 1 355 ? -58.288 3.573 -61.168 1.00 31.94 358 GLU D CA 1
ATOM 15727 C C . GLU D 1 355 ? -58.202 2.190 -61.842 1.00 31.37 358 GLU D C 1
ATOM 15728 O O . GLU D 1 355 ? -58.006 2.103 -63.055 1.00 31.27 358 GLU D O 1
ATOM 15734 N N . THR D 1 356 ? -58.392 1.128 -61.058 1.00 31.41 359 THR D N 1
ATOM 15735 C CA . THR D 1 356 ? -58.495 -0.239 -61.593 1.00 31.31 359 THR D CA 1
ATOM 15736 C C . THR D 1 356 ? -59.685 -0.348 -62.529 1.00 31.95 359 THR D C 1
ATOM 15737 O O . THR D 1 356 ? -59.562 -0.877 -63.634 1.00 32.11 359 THR D O 1
ATOM 15741 N N . GLN D 1 357 ? -60.839 0.145 -62.077 1.00 32.29 360 GLN D N 1
ATOM 15742 C CA . GLN D 1 357 ? -62.051 0.171 -62.893 1.00 33.05 360 GLN D CA 1
ATOM 15743 C C . GLN D 1 357 ? -61.855 0.986 -64.176 1.00 33.18 360 GLN D C 1
ATOM 15744 O O . GLN D 1 357 ? -62.314 0.575 -65.226 1.00 32.38 360 GLN D O 1
ATOM 15750 N N . LEU D 1 358 ? -61.158 2.128 -64.084 1.00 34.20 361 LEU D N 1
ATOM 15751 C CA . LEU D 1 358 ? -60.810 2.914 -65.276 1.00 35.37 361 LEU D CA 1
ATOM 15752 C C . LEU D 1 358 ? -59.885 2.133 -66.218 1.00 36.54 361 LEU D C 1
ATOM 15753 O O . LEU D 1 358 ? -60.159 2.042 -67.417 1.00 36.29 361 LEU D O 1
ATOM 15758 N N . SER D 1 359 ? -58.807 1.568 -65.668 1.00 38.35 362 SER D N 1
ATOM 15759 C CA . SER D 1 359 ? -57.860 0.722 -66.419 1.00 40.29 362 SER D CA 1
ATOM 15760 C C . SER D 1 359 ? -58.530 -0.379 -67.262 1.00 41.82 362 SER D C 1
ATOM 15761 O O . SER D 1 359 ? -58.083 -0.665 -68.378 1.00 41.90 362 SER D O 1
ATOM 15764 N N . PHE D 1 360 ? -59.589 -0.995 -66.736 1.00 43.92 363 PHE D N 1
ATOM 15765 C CA . PHE D 1 360 ? -60.292 -2.054 -67.486 1.00 46.04 363 PHE D CA 1
ATOM 15766 C C . PHE D 1 360 ? -61.315 -1.529 -68.492 1.00 47.88 363 PHE D C 1
ATOM 15767 O O . PHE D 1 360 ? -61.485 -2.115 -69.565 1.00 48.05 363 PHE D O 1
ATOM 15775 N N . ALA D 1 361 ? -61.974 -0.421 -68.153 1.00 50.19 364 ALA D N 1
ATOM 15776 C CA . ALA D 1 361 ? -62.910 0.248 -69.065 1.00 52.58 364 ALA D CA 1
ATOM 15777 C C . ALA D 1 361 ? -62.182 0.958 -70.216 1.00 54.23 364 ALA D C 1
ATOM 15778 O O . ALA D 1 361 ? -62.801 1.421 -71.178 1.00 54.39 364 ALA D O 1
ATOM 15780 N N . TRP D 1 362 ? -60.861 1.016 -70.107 1.00 56.41 365 TRP D N 1
ATOM 15781 C CA . TRP D 1 362 ? -59.994 1.640 -71.103 1.00 58.56 365 TRP D CA 1
ATOM 15782 C C . TRP D 1 362 ? -59.544 0.564 -72.111 1.00 59.50 365 TRP D C 1
ATOM 15783 O O . TRP D 1 362 ? -58.358 0.428 -72.432 1.00 59.75 365 TRP D O 1
ATOM 15794 N N . LYS D 1 363 ? -60.514 -0.207 -72.602 1.00 60.75 366 LYS D N 1
ATOM 15795 C CA . LYS D 1 363 ? -60.235 -1.308 -73.527 1.00 61.94 366 LYS D CA 1
ATOM 15796 C C . LYS D 1 363 ? -60.747 -0.988 -74.941 1.00 62.53 366 LYS D C 1
ATOM 15797 O O . LYS D 1 363 ? -61.921 -0.627 -75.113 1.00 62.69 366 LYS D O 1
ATOM 15803 N N . PRO D 1 364 ? -59.853 -1.084 -75.949 1.00 63.17 367 PRO D N 1
ATOM 15804 C CA . PRO D 1 364 ? -60.148 -0.747 -77.343 1.00 63.52 367 PRO D CA 1
ATOM 15805 C C . PRO D 1 364 ? -60.869 -1.835 -78.137 1.00 63.72 367 PRO D C 1
ATOM 15806 O O . PRO D 1 364 ? -61.525 -2.709 -77.557 1.00 63.85 367 PRO D O 1
ATOM 15810 N N . SER D 1 365 ? -60.752 -1.751 -79.462 1.00 63.90 368 SER D N 1
ATOM 15811 C CA . SER D 1 365 ? -61.323 -2.726 -80.386 1.00 63.92 368 SER D CA 1
ATOM 15812 C C . SER D 1 365 ? -60.295 -3.067 -81.462 1.00 63.83 368 SER D C 1
ATOM 15813 O O . SER D 1 365 ? -60.646 -3.490 -82.564 1.00 63.63 368 SER D O 1
ATOM 15816 N N . SER D 1 370 ? -53.034 -7.880 -77.507 1.00 81.10 373 SER D N 1
ATOM 15817 C CA . SER D 1 370 ? -54.278 -8.207 -78.204 1.00 81.17 373 SER D CA 1
ATOM 15818 C C . SER D 1 370 ? -54.959 -9.457 -77.630 1.00 81.07 373 SER D C 1
ATO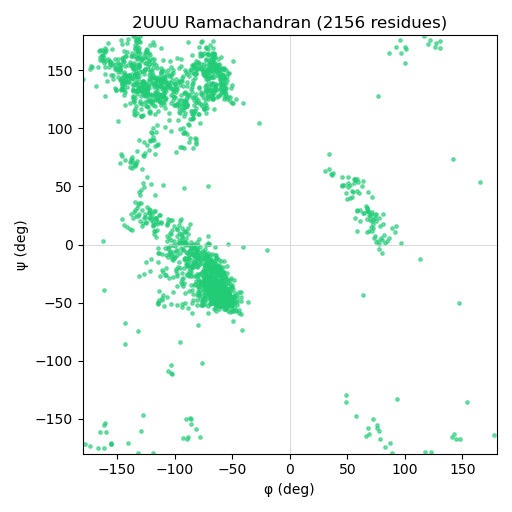M 15819 O O . SER D 1 370 ? -56.039 -9.365 -77.037 1.00 81.08 373 SER D O 1
ATOM 15822 N N . GLU D 1 371 ? -54.322 -10.615 -77.817 1.00 80.94 374 GLU D N 1
ATOM 15823 C CA . GLU D 1 371 ? -54.804 -11.890 -77.275 1.00 80.71 374 GLU D CA 1
ATOM 15824 C C . GLU D 1 371 ? -54.589 -11.940 -75.758 1.00 80.53 374 GLU D C 1
ATOM 15825 O O . GLU D 1 371 ? -55.325 -12.624 -75.039 1.00 80.56 374 GLU D O 1
ATOM 15831 N N . PHE D 1 372 ? -53.578 -11.206 -75.290 1.00 80.25 375 PHE D N 1
ATOM 15832 C CA . PHE D 1 372 ? -53.228 -11.126 -73.868 1.00 79.92 375 PHE D CA 1
ATOM 15833 C C . PHE D 1 372 ? -54.188 -10.234 -73.082 1.00 79.35 375 PHE D C 1
ATOM 15834 O O . PHE D 1 372 ? -54.690 -10.637 -72.030 1.00 79.26 375 PHE D O 1
ATOM 15842 N N . THR D 1 373 ? -54.438 -9.030 -73.595 1.00 78.65 376 THR D N 1
ATOM 15843 C CA . THR D 1 373 ? -55.329 -8.072 -72.932 1.00 77.98 376 THR D CA 1
ATOM 15844 C C . THR D 1 373 ? -56.769 -8.579 -72.774 1.00 77.42 376 THR D C 1
ATOM 15845 O O . THR D 1 373 ? -57.417 -8.290 -71.765 1.00 77.44 376 THR D O 1
ATOM 15849 N N . SER D 1 374 ? -57.260 -9.336 -73.758 1.00 76.56 377 SER D N 1
ATOM 15850 C CA . SER D 1 374 ? -58.600 -9.924 -73.675 1.00 75.68 377 SER D CA 1
ATOM 15851 C C . SER D 1 374 ? -58.653 -11.086 -72.674 1.00 74.96 377 SER D C 1
ATOM 15852 O O . SER D 1 374 ? -59.679 -11.303 -72.024 1.00 74.90 377 SER D O 1
ATOM 15855 N N . ALA D 1 375 ? -57.539 -11.811 -72.546 1.00 73.99 378 ALA D N 1
ATOM 15856 C CA . ALA D 1 375 ? -57.423 -12.926 -71.600 1.00 73.06 378 ALA D CA 1
ATOM 15857 C C . ALA D 1 375 ? -57.331 -12.450 -70.145 1.00 72.42 378 ALA D C 1
ATOM 15858 O O . ALA D 1 375 ? -57.735 -13.163 -69.221 1.00 72.48 378 ALA D O 1
ATOM 15860 N N . MET D 1 376 ? -56.793 -11.246 -69.953 1.00 71.45 379 MET D N 1
ATOM 15861 C CA . MET D 1 376 ? -56.668 -10.645 -68.624 1.00 70.43 379 MET D CA 1
ATOM 15862 C C . MET D 1 376 ? -58.008 -10.108 -68.102 1.00 69.36 379 MET D C 1
ATOM 15863 O O . MET D 1 376 ? -58.302 -10.231 -66.912 1.00 69.36 379 MET D O 1
ATOM 15868 N N . VAL D 1 377 ? -58.819 -9.536 -68.994 1.00 68.10 380 VAL D N 1
ATOM 15869 C CA . VAL D 1 377 ? -60.158 -9.034 -68.637 1.00 66.73 380 VAL D CA 1
ATOM 15870 C C . VAL D 1 377 ? -61.100 -10.169 -68.187 1.00 65.70 380 VAL D C 1
ATOM 15871 O O . VAL D 1 377 ? -61.926 -9.976 -67.288 1.00 65.52 380 VAL D O 1
ATOM 15875 N N . LYS D 1 378 ? -60.961 -11.341 -68.809 1.00 64.30 381 LYS D N 1
ATOM 15876 C CA . LYS D 1 378 ? -61.716 -12.541 -68.429 1.00 63.02 381 LYS D CA 1
ATOM 15877 C C . LYS D 1 378 ? -61.495 -12.882 -66.955 1.00 61.94 381 LYS D C 1
ATOM 15878 O O . LYS D 1 378 ? -62.451 -13.066 -66.199 1.00 61.73 381 LYS D O 1
ATOM 15884 N N . LYS D 1 379 ? -60.224 -12.943 -66.563 1.00 60.74 382 LYS D N 1
ATOM 15885 C CA . LYS D 1 379 ? -59.824 -13.229 -65.185 1.00 59.57 382 LYS D CA 1
ATOM 15886 C C . LYS D 1 379 ? -60.298 -12.160 -64.193 1.00 58.69 382 LYS D C 1
ATOM 15887 O O . LYS D 1 379 ? -60.581 -12.473 -63.036 1.00 58.58 382 LYS D O 1
ATOM 15893 N N . TYR D 1 380 ? -60.376 -10.911 -64.655 1.00 57.52 383 TYR D N 1
ATOM 15894 C CA . TYR D 1 380 ? -60.882 -9.788 -63.857 1.00 56.38 383 TYR D CA 1
ATOM 15895 C C . TYR D 1 380 ? -62.372 -9.935 -63.565 1.00 55.61 383 TYR D C 1
ATOM 15896 O O . TYR D 1 380 ? -62.794 -9.807 -62.416 1.00 55.53 383 TYR D O 1
ATOM 15905 N N . LEU D 1 381 ? -63.158 -10.194 -64.610 1.00 54.62 384 LEU D N 1
ATOM 15906 C CA . LEU D 1 381 ? -64.583 -10.508 -64.460 1.00 53.63 384 LEU D CA 1
ATOM 15907 C C . LEU D 1 381 ? -64.804 -11.814 -63.685 1.00 52.84 384 LEU D C 1
ATOM 15908 O O . LEU D 1 381 ? -65.783 -11.945 -62.943 1.00 52.64 384 LEU D O 1
ATOM 15913 N N . HIS D 1 382 ? -63.881 -12.763 -63.849 1.00 51.80 385 HIS D N 1
ATOM 15914 C CA . HIS D 1 382 ? -63.890 -14.004 -63.082 1.00 51.03 385 HIS D CA 1
ATOM 15915 C C . HIS D 1 382 ? -63.640 -13.743 -61.599 1.00 50.22 385 HIS D C 1
ATOM 15916 O O . HIS D 1 382 ? -64.225 -14.395 -60.734 1.00 50.00 385 HIS D O 1
ATOM 15923 N N . TYR D 1 383 ? -62.764 -12.784 -61.321 1.00 49.45 386 TYR D N 1
ATOM 15924 C CA . TYR D 1 383 ? -62.391 -12.425 -59.958 1.00 48.78 386 TYR D CA 1
ATOM 15925 C C . TYR D 1 383 ? -63.489 -11.625 -59.257 1.00 48.63 386 TYR D C 1
ATOM 15926 O O . TYR D 1 383 ? -63.823 -11.914 -58.109 1.00 48.56 386 TYR D O 1
ATOM 15935 N N . ILE D 1 384 ? -64.052 -10.626 -59.945 1.00 48.47 387 ILE D N 1
ATOM 15936 C CA . ILE D 1 384 ? -65.088 -9.768 -59.348 1.00 48.51 387 ILE D CA 1
ATOM 15937 C C . ILE D 1 384 ? -66.441 -10.493 -59.159 1.00 48.63 387 ILE D C 1
ATOM 15938 O O . ILE D 1 384 ? -67.415 -9.898 -58.684 1.00 48.52 387 ILE D O 1
ATOM 15943 N N . ARG D 1 385 ? -66.479 -11.775 -59.531 1.00 48.62 388 ARG D N 1
ATOM 15944 C CA . ARG D 1 385 ? -67.606 -12.661 -59.223 1.00 48.70 388 ARG D CA 1
ATOM 15945 C C . ARG D 1 385 ? -67.463 -13.254 -57.817 1.00 48.57 388 ARG D C 1
ATOM 15946 O O . ARG D 1 385 ? -68.427 -13.778 -57.260 1.00 48.59 388 ARG D O 1
ATOM 15954 N N . SER D 1 386 ? -66.255 -13.156 -57.256 1.00 48.45 389 SER D N 1
ATOM 15955 C CA . SER D 1 386 ? -65.929 -13.665 -55.916 1.00 48.29 389 SER D CA 1
ATOM 15956 C C . SER D 1 386 ? -65.626 -12.537 -54.917 1.00 48.16 389 SER D C 1
ATOM 15957 O O . SER D 1 386 ? -65.808 -12.693 -53.704 1.00 48.08 389 SER D O 1
ATOM 15960 N N . PHE D 1 387 ? -65.149 -11.410 -55.440 1.00 48.15 390 PHE D N 1
ATOM 15961 C CA . PHE D 1 387 ? -64.782 -10.245 -54.635 1.00 48.05 390 PHE D CA 1
ATOM 15962 C C . PHE D 1 387 ? -65.424 -8.981 -55.214 1.00 48.14 390 PHE D C 1
ATOM 15963 O O . PHE D 1 387 ? -65.632 -8.881 -56.422 1.00 48.21 390 PHE D O 1
ATOM 15971 N N . ASP D 1 388 ? -65.744 -8.027 -54.345 1.00 48.14 391 ASP D N 1
ATOM 15972 C CA . ASP D 1 388 ? -66.378 -6.770 -54.749 1.00 48.10 391 ASP D CA 1
ATOM 15973 C C . ASP D 1 388 ? -65.460 -5.965 -55.662 1.00 47.61 391 ASP D C 1
ATOM 15974 O O . ASP D 1 388 ? -64.306 -5.703 -55.308 1.00 47.63 391 ASP D O 1
ATOM 15979 N N . PHE D 1 389 ? -65.973 -5.578 -56.829 1.00 47.00 392 PHE D N 1
ATOM 15980 C CA . PHE D 1 389 ? -65.230 -4.720 -57.757 1.00 46.35 392 PHE D CA 1
ATOM 15981 C C . PHE D 1 389 ? -64.950 -3.356 -57.124 1.00 45.65 392 PHE D C 1
ATOM 15982 O O . PHE D 1 389 ? -64.035 -2.631 -57.544 1.00 45.63 392 PHE D O 1
ATOM 15990 N N . LYS D 1 390 ? -65.758 -3.022 -56.118 1.00 44.71 393 LYS D N 1
ATOM 15991 C CA . LYS D 1 390 ? -65.612 -1.790 -55.345 1.00 43.68 393 LYS D CA 1
ATOM 15992 C C . LYS D 1 390 ? -64.345 -1.816 -54.489 1.00 42.54 393 LYS D C 1
ATOM 15993 O O . LYS D 1 390 ? -63.836 -0.762 -54.091 1.00 42.38 393 LYS D O 1
ATOM 15999 N N . ASN D 1 391 ? -63.838 -3.027 -54.243 1.00 41.21 394 ASN D N 1
ATOM 16000 C CA . ASN D 1 391 ? -62.646 -3.261 -53.427 1.00 39.92 394 ASN D CA 1
ATOM 16001 C C . ASN D 1 391 ? -61.396 -3.746 -54.174 1.00 38.90 394 ASN D C 1
ATOM 16002 O O . ASN D 1 391 ? -60.287 -3.570 -53.679 1.00 38.74 394 ASN D O 1
ATOM 16007 N N . VAL D 1 392 ? -61.577 -4.363 -55.342 1.00 37.73 395 VAL D N 1
ATOM 16008 C CA . VAL D 1 392 ? -60.468 -5.006 -56.065 1.00 36.55 395 VAL D CA 1
ATOM 16009 C C . VAL D 1 392 ? -59.476 -4.002 -56.648 1.00 36.05 395 VAL D C 1
ATOM 16010 O O . VAL D 1 392 ? -59.863 -3.087 -57.396 1.00 35.80 395 VAL D O 1
ATOM 16014 N N . CYS D 1 393 ? -58.201 -4.214 -56.305 1.00 35.56 396 CYS D N 1
ATOM 16015 C CA . CYS D 1 393 ? -57.079 -3.421 -56.794 1.00 35.13 396 CYS D CA 1
ATOM 16016 C C . CYS D 1 393 ? -56.146 -4.195 -57.723 1.00 35.19 396 CYS D C 1
ATOM 16017 O O . CYS D 1 393 ? -55.866 -5.383 -57.509 1.00 35.01 396 CYS D O 1
ATOM 16020 N N . LEU D 1 394 ? -55.668 -3.497 -58.750 1.00 35.13 397 LEU D N 1
ATOM 16021 C CA . LEU D 1 394 ? -54.686 -4.034 -59.690 1.00 35.31 397 LEU D CA 1
ATOM 16022 C C . LEU D 1 394 ? -53.259 -3.586 -59.370 1.00 34.80 397 LEU D C 1
ATOM 16023 O O . LEU D 1 394 ? -53.007 -2.433 -58.979 1.00 34.54 397 LEU D O 1
ATOM 16028 N N . SER D 1 395 ? -52.319 -4.498 -59.571 1.00 34.80 398 SER D N 1
ATOM 16029 C CA . SER D 1 395 ? -50.910 -4.123 -59.544 1.00 34.74 398 SER D CA 1
ATOM 16030 C C . SER D 1 395 ? -50.159 -4.657 -60.759 1.00 34.71 398 SER D C 1
ATOM 16031 O O . SER D 1 395 ? -50.281 -5.844 -61.108 1.00 33.96 398 SER D O 1
ATOM 16034 N N . ILE D 1 396 ? -49.391 -3.768 -61.392 1.00 34.69 399 ILE D N 1
ATOM 16035 C CA . ILE D 1 396 ? -48.484 -4.146 -62.469 1.00 35.32 399 ILE D CA 1
ATOM 16036 C C . ILE D 1 396 ? -47.063 -4.198 -61.870 1.00 34.98 399 ILE D C 1
ATOM 16037 O O . ILE D 1 396 ? -46.664 -3.289 -61.112 1.00 35.07 399 ILE D O 1
ATOM 16041 N N . ILE D 1 397 ? -46.313 -5.260 -62.179 1.00 33.99 400 ILE D N 1
ATOM 16042 C CA . ILE D 1 397 ? -44.977 -5.479 -61.594 1.00 33.50 400 ILE D CA 1
ATOM 16043 C C . ILE D 1 397 ? -43.962 -5.922 -62.654 1.00 32.53 400 ILE D C 1
ATOM 16044 O O . ILE D 1 397 ? -44.196 -6.898 -63.371 1.00 31.78 400 ILE D O 1
ATOM 16049 N N . GLY D 1 398 ? -42.838 -5.205 -62.733 1.00 31.43 401 GLY D N 1
ATOM 16050 C CA . GLY D 1 398 ? -41.820 -5.436 -63.768 1.00 30.33 401 GLY D CA 1
ATOM 16051 C C . GLY D 1 398 ? -40.429 -5.753 -63.245 1.00 29.60 401 GLY D C 1
ATOM 16052 O O . GLY D 1 398 ? -39.981 -5.163 -62.237 1.00 29.57 401 GLY D O 1
ATOM 16053 N N . PHE D 1 399 ? -39.760 -6.692 -63.931 1.00 28.81 402 PHE D N 1
ATOM 16054 C CA . PHE D 1 399 ? -38.370 -7.095 -63.655 1.00 28.16 402 PHE D CA 1
ATOM 16055 C C . PHE D 1 399 ? -37.466 -7.026 -64.890 1.00 27.36 402 PHE D C 1
ATOM 16056 O O . PHE D 1 399 ? -37.794 -7.590 -65.950 1.00 27.25 402 PHE D O 1
ATOM 16064 N N . GLU D 1 400 ? -36.312 -6.379 -64.725 1.00 26.17 403 GLU D N 1
ATOM 16065 C CA . GLU D 1 400 ? -35.276 -6.275 -65.768 1.00 25.54 403 GLU D CA 1
ATOM 16066 C C . GLU D 1 400 ? -33.879 -6.601 -65.217 1.00 24.36 403 GLU D C 1
ATOM 16067 O O . GLU D 1 400 ? -33.573 -6.297 -64.066 1.00 24.09 403 GLU D O 1
ATOM 16073 N N . GLY D 1 401 ? -33.044 -7.228 -66.048 1.00 23.17 404 GLY D N 1
ATOM 16074 C CA . GLY D 1 401 ? -31.657 -7.547 -65.700 1.00 21.81 404 GLY D CA 1
ATOM 16075 C C . GLY D 1 401 ? -31.193 -8.837 -66.376 1.00 21.07 404 GLY D C 1
ATOM 16076 O O . GLY D 1 401 ? -31.863 -9.337 -67.295 1.00 20.30 404 GLY D O 1
ATOM 16077 N N . PRO D 1 402 ? -30.039 -9.381 -65.933 1.00 20.48 405 PRO D N 1
ATOM 16078 C CA . PRO D 1 402 ? -29.613 -10.709 -66.367 1.00 20.12 405 PRO D CA 1
ATOM 16079 C C . PRO D 1 402 ? -30.625 -11.771 -65.949 1.00 19.31 405 PRO D C 1
ATOM 16080 O O . PRO D 1 402 ? -31.316 -11.622 -64.929 1.00 18.93 405 PRO D O 1
ATOM 16084 N N . LYS D 1 403 ? -30.715 -12.838 -66.731 1.00 18.87 406 LYS D N 1
ATOM 16085 C CA . LYS D 1 403 ? -31.617 -13.935 -66.400 1.00 18.55 406 LYS D CA 1
ATOM 16086 C C . LYS D 1 403 ? -31.515 -14.331 -64.926 1.00 18.45 406 LYS D C 1
ATOM 16087 O O . LYS D 1 403 ? -32.530 -14.452 -64.253 1.00 18.00 406 LYS D O 1
ATOM 16093 N N . LYS D 1 404 ? -30.291 -14.531 -64.438 1.00 18.96 407 LYS D N 1
ATOM 16094 C CA . LYS D 1 404 ? -30.070 -15.013 -63.076 1.00 19.98 407 LYS D CA 1
ATOM 16095 C C . LYS D 1 404 ? -30.636 -14.057 -62.009 1.00 20.34 407 LYS D C 1
ATOM 16096 O O . LYS D 1 404 ? -31.144 -14.493 -60.981 1.00 20.40 407 LYS D O 1
ATOM 16102 N N . VAL D 1 405 ? -30.553 -12.757 -62.272 1.00 20.71 408 VAL D N 1
ATOM 16103 C CA . VAL D 1 405 ? -31.060 -11.740 -61.344 1.00 21.11 408 VAL D CA 1
ATOM 16104 C C . VAL D 1 405 ? -32.591 -11.640 -61.354 1.00 22.27 408 VAL D C 1
ATOM 16105 O O . VAL D 1 405 ? -33.236 -11.686 -60.290 1.00 22.37 408 VAL D O 1
ATOM 16109 N N . VAL D 1 406 ? -33.161 -11.518 -62.551 1.00 23.17 409 VAL D N 1
ATOM 16110 C CA . VAL D 1 406 ? -34.609 -11.531 -62.743 1.00 24.31 409 VAL D CA 1
ATOM 16111 C C . VAL D 1 406 ? -35.258 -12.774 -62.100 1.00 25.12 409 VAL D C 1
ATOM 16112 O O . VAL D 1 406 ? -36.260 -12.660 -61.396 1.00 24.92 409 VAL D O 1
ATOM 16116 N N . ASP D 1 407 ? -34.672 -13.943 -62.324 1.00 25.86 410 ASP D N 1
ATOM 16117 C CA . ASP D 1 407 ? -35.157 -15.165 -61.692 1.00 27.12 410 ASP D CA 1
ATOM 16118 C C . ASP D 1 407 ? -35.262 -15.022 -60.174 1.00 27.74 410 ASP D C 1
ATOM 16119 O O . ASP D 1 407 ? -36.320 -15.275 -59.604 1.00 28.29 410 ASP D O 1
ATOM 16124 N N . PHE D 1 408 ? -34.174 -14.618 -59.530 1.00 27.97 411 PHE D N 1
ATOM 16125 C CA . PHE D 1 408 ? -34.136 -14.480 -58.067 1.00 28.36 411 PHE D CA 1
ATOM 16126 C C . PHE D 1 408 ? -35.159 -13.461 -57.534 1.00 27.85 411 PHE D C 1
ATOM 16127 O O . PHE D 1 408 ? -35.840 -13.714 -56.532 1.00 27.36 411 PHE D O 1
ATOM 16135 N N . HIS D 1 409 ? -35.257 -12.314 -58.206 1.00 27.44 412 HIS D N 1
ATOM 16136 C CA . HIS D 1 409 ? -36.169 -11.261 -57.775 1.00 27.66 412 HIS D CA 1
ATOM 16137 C C . HIS D 1 409 ? -37.632 -11.658 -57.964 1.00 27.69 412 HIS D C 1
ATOM 16138 O O . HIS D 1 409 ? -38.444 -11.464 -57.043 1.00 27.54 412 HIS D O 1
ATOM 16145 N N . ARG D 1 410 ? -37.952 -12.255 -59.118 1.00 27.50 413 ARG D N 1
ATOM 16146 C CA . ARG D 1 410 ? -39.321 -12.714 -59.426 1.00 27.55 413 ARG D CA 1
ATOM 16147 C C . ARG D 1 410 ? -39.830 -13.727 -58.401 1.00 27.34 413 ARG D C 1
ATOM 16148 O O . ARG D 1 410 ? -40.925 -13.560 -57.862 1.00 26.62 413 ARG D O 1
ATOM 16156 N N . THR D 1 411 ? -39.049 -14.785 -58.159 1.00 27.61 414 THR D N 1
ATOM 16157 C CA . THR D 1 411 ? -39.437 -15.778 -57.169 1.00 28.62 414 THR D CA 1
ATOM 16158 C C . THR D 1 411 ? -39.657 -15.172 -55.774 1.00 28.49 414 THR D C 1
ATOM 16159 O O . THR D 1 411 ? -40.647 -15.486 -55.110 1.00 28.29 414 THR D O 1
ATOM 16163 N N . SER D 1 412 ? -38.787 -14.247 -55.367 1.00 28.41 415 SER D N 1
ATOM 16164 C CA . SER D 1 412 ? -38.914 -13.605 -54.069 1.00 28.76 415 SER D CA 1
ATOM 16165 C C . SER D 1 412 ? -40.219 -12.771 -53.992 1.00 28.90 415 SER D C 1
ATOM 16166 O O . SER D 1 412 ? -41.034 -12.939 -53.074 1.00 28.68 415 SER D O 1
ATOM 16169 N N . VAL D 1 413 ? -40.426 -11.893 -54.969 1.00 29.17 416 VAL D N 1
ATOM 16170 C CA . VAL D 1 413 ? -41.625 -11.054 -54.985 1.00 29.79 416 VAL D CA 1
ATOM 16171 C C . VAL D 1 413 ? -42.928 -11.874 -55.029 1.00 30.07 416 VAL D C 1
ATOM 16172 O O . VAL D 1 413 ? -43.860 -11.594 -54.269 1.00 29.78 416 VAL D O 1
ATOM 16176 N N . PHE D 1 414 ? -42.979 -12.870 -55.913 1.00 30.20 417 PHE D N 1
ATOM 16177 C CA . PHE D 1 414 ? -44.152 -13.740 -56.054 1.00 30.75 417 PHE D CA 1
ATOM 16178 C C . PHE D 1 414 ? -44.513 -14.474 -54.753 1.00 31.12 417 PHE D C 1
ATOM 16179 O O . PHE D 1 414 ? -45.700 -14.607 -54.416 1.00 31.08 417 PHE D O 1
ATOM 16187 N N . ASP D 1 415 ? -43.500 -14.941 -54.026 1.00 31.44 418 ASP D N 1
ATOM 16188 C CA . ASP D 1 415 ? -43.730 -15.522 -52.701 1.00 32.23 418 ASP D CA 1
ATOM 16189 C C . ASP D 1 415 ? -44.423 -14.533 -51.744 1.00 31.98 418 ASP D C 1
ATOM 16190 O O . ASP D 1 415 ? -45.430 -14.854 -51.121 1.00 31.87 418 ASP D O 1
ATOM 16195 N N . ILE D 1 416 ? -43.889 -13.324 -51.637 1.00 31.78 419 ILE D N 1
ATOM 16196 C CA . ILE D 1 416 ? -44.554 -12.277 -50.859 1.00 31.72 419 ILE D CA 1
ATOM 16197 C C . ILE D 1 416 ? -45.990 -11.990 -51.349 1.00 31.66 419 ILE D C 1
ATOM 16198 O O . ILE D 1 416 ? -46.911 -11.889 -50.532 1.00 31.69 419 ILE D O 1
ATOM 16203 N N . LEU D 1 417 ? -46.186 -11.880 -52.663 1.00 31.21 420 LEU D N 1
ATOM 16204 C CA . LEU D 1 417 ? -47.524 -11.664 -53.219 1.00 31.27 420 LEU D CA 1
ATOM 16205 C C . LEU D 1 417 ? -48.530 -12.735 -52.750 1.00 31.84 420 LEU D C 1
ATOM 16206 O O . LEU D 1 417 ? -49.618 -12.399 -52.270 1.00 31.46 420 LEU D O 1
ATOM 16211 N N . SER D 1 418 ? -48.144 -14.012 -52.845 1.00 32.49 421 SER D N 1
ATOM 16212 C CA . SER D 1 418 ? -49.021 -15.120 -52.447 1.00 33.45 421 SER D CA 1
ATOM 16213 C C . SER D 1 418 ? -49.439 -15.081 -50.968 1.00 33.97 421 SER D C 1
ATOM 16214 O O . SER D 1 418 ? -50.477 -15.629 -50.590 1.00 34.17 421 SER D O 1
ATOM 16217 N N . LYS D 1 419 ? -48.619 -14.448 -50.136 1.00 34.39 422 LYS D N 1
ATOM 16218 C CA . LYS D 1 419 ? -48.910 -14.312 -48.714 1.00 35.07 422 LYS D CA 1
ATOM 16219 C C . LYS D 1 419 ? -49.832 -13.135 -48.400 1.00 35.11 422 LYS D C 1
ATOM 16220 O O . LYS D 1 419 ? -50.219 -12.927 -47.253 1.00 35.09 422 LYS D O 1
ATOM 16226 N N . ASN D 1 420 ? -50.199 -12.385 -49.437 1.00 35.20 423 ASN D N 1
ATOM 16227 C CA . ASN D 1 420 ? -51.057 -11.211 -49.292 1.00 35.08 423 ASN D CA 1
ATOM 16228 C C . ASN D 1 420 ? -52.294 -11.264 -50.196 1.00 34.83 423 ASN D C 1
ATOM 16229 O O . ASN D 1 420 ? -52.881 -10.225 -50.545 1.00 34.69 423 ASN D O 1
ATOM 16234 N N . ALA D 1 421 ? -52.670 -12.488 -50.567 1.00 34.71 424 ALA D N 1
ATOM 16235 C CA . ALA D 1 421 ? -53.876 -12.765 -51.358 1.00 34.74 424 ALA D CA 1
ATOM 16236 C C . ALA D 1 421 ? -53.835 -12.227 -52.795 1.00 34.83 424 ALA D C 1
ATOM 16237 O O . ALA D 1 421 ? -54.873 -11.867 -53.364 1.00 34.78 424 ALA D O 1
ATOM 16239 N N . ALA D 1 422 ? -52.637 -12.183 -53.382 1.00 35.02 425 ALA D N 1
ATOM 16240 C CA . ALA D 1 422 ? -52.472 -11.748 -54.773 1.00 35.21 425 ALA D CA 1
ATOM 16241 C C . ALA D 1 422 ? -52.996 -12.815 -55.727 1.00 35.86 425 ALA D C 1
ATOM 16242 O O . ALA D 1 422 ? -52.769 -14.023 -55.511 1.00 35.86 425 ALA D O 1
ATOM 16244 N N . PHE D 1 423 ? -53.710 -12.363 -56.762 1.00 36.20 426 PHE D N 1
ATOM 16245 C CA . PHE D 1 423 ? -54.198 -13.238 -57.820 1.00 36.61 426 PHE D CA 1
ATOM 16246 C C . PHE D 1 423 ? -53.545 -12.922 -59.162 1.00 36.88 426 PHE D C 1
ATOM 16247 O O . PHE D 1 423 ? -53.761 -11.853 -59.733 1.00 36.48 426 PHE D O 1
ATOM 16255 N N . GLY D 1 424 ? -52.776 -13.883 -59.671 1.00 37.97 427 GLY D N 1
ATOM 16256 C CA . GLY D 1 424 ? -52.018 -13.715 -60.915 1.00 39.41 427 GLY D CA 1
ATOM 16257 C C . GLY D 1 424 ? -52.841 -13.591 -62.185 1.00 40.29 427 GLY D C 1
ATOM 16258 O O . GLY D 1 424 ? -53.742 -14.394 -62.436 1.00 39.90 427 GLY D O 1
ATOM 16259 N N . LEU D 1 425 ? -52.531 -12.573 -62.984 1.00 41.56 428 LEU D N 1
ATOM 16260 C CA . LEU D 1 425 ? -53.177 -12.386 -64.289 1.00 43.21 428 LEU D CA 1
ATOM 16261 C C . LEU D 1 425 ? -52.281 -12.845 -65.443 1.00 44.47 428 LEU D C 1
ATOM 16262 O O . LEU D 1 425 ? -52.672 -12.762 -66.610 1.00 44.70 428 LEU D O 1
ATOM 16267 N N . GLY D 1 426 ? -51.086 -13.331 -65.109 1.00 46.11 429 GLY D N 1
ATOM 16268 C CA . GLY D 1 426 ? -50.064 -13.679 -66.098 1.00 48.03 429 GLY D CA 1
ATOM 16269 C C . GLY D 1 426 ? -49.253 -12.476 -66.564 1.00 49.41 429 GLY D C 1
ATOM 16270 O O . GLY D 1 426 ? -49.413 -11.363 -66.045 1.00 49.32 429 GLY D O 1
ATOM 16271 N N . SER D 1 427 ? -48.388 -12.703 -67.555 1.00 50.99 430 SER D N 1
ATOM 16272 C CA . SER D 1 427 ? -47.534 -11.651 -68.121 1.00 52.54 430 SER D CA 1
ATOM 16273 C C . SER D 1 427 ? -48.202 -10.907 -69.285 1.00 53.72 430 SER D C 1
ATOM 16274 O O . SER D 1 427 ? -49.410 -11.034 -69.500 1.00 54.02 430 SER D O 1
ATOM 16277 N N . ALA D 1 428 ? -47.408 -10.120 -70.015 1.00 55.03 431 ALA D N 1
ATOM 16278 C CA . ALA D 1 428 ? -47.826 -9.485 -71.280 1.00 56.12 431 ALA D CA 1
ATOM 16279 C C . ALA D 1 428 ? -46.609 -8.891 -72.005 1.00 56.95 431 ALA D C 1
ATOM 16280 O O . ALA D 1 428 ? -45.755 -8.273 -71.351 1.00 57.14 431 ALA D O 1
ATOM 16282 N N . PRO D 1 429 ? -46.518 -9.096 -73.347 1.00 57.54 432 PRO D N 1
ATOM 16283 C CA . PRO D 1 429 ? -45.457 -8.585 -74.241 1.00 57.97 432 PRO D CA 1
ATOM 16284 C C . PRO D 1 429 ? -44.998 -7.144 -73.978 1.00 58.30 432 PRO D C 1
ATOM 16285 O O . PRO D 1 429 ? -45.808 -6.205 -74.025 1.00 58.34 432 PRO D O 1
ATOM 16289 N N . GLY D 1 430 ? -43.700 -6.989 -73.716 1.00 58.63 433 GLY D N 1
ATOM 16290 C CA . GLY D 1 430 ? -43.092 -5.683 -73.454 1.00 59.08 433 GLY D CA 1
ATOM 16291 C C . GLY D 1 430 ? -43.573 -5.030 -72.170 1.00 59.39 433 GLY D C 1
ATOM 16292 O O . GLY D 1 430 ? -44.187 -5.679 -71.317 1.00 59.39 433 GLY D O 1
ATOM 16293 N N . LYS D 1 431 ? -43.299 -3.735 -72.043 1.00 59.65 434 LYS D N 1
ATOM 16294 C CA . LYS D 1 431 ? -43.689 -2.968 -70.863 1.00 59.94 434 LYS D CA 1
ATOM 16295 C C . LYS D 1 431 ? -45.029 -2.271 -71.098 1.00 60.04 434 LYS D C 1
ATOM 16296 O O . LYS D 1 431 ? -45.352 -1.294 -70.427 1.00 60.30 434 LYS D O 1
ATOM 16302 N N . THR D 1 432 ? -45.813 -2.790 -72.037 1.00 60.21 435 THR D N 1
ATOM 16303 C CA . THR D 1 432 ? -46.918 -2.025 -72.636 1.00 60.17 435 THR D CA 1
ATOM 16304 C C . THR D 1 432 ? -48.173 -1.842 -71.764 1.00 59.78 435 THR D C 1
ATOM 16305 O O . THR D 1 432 ? -48.896 -0.850 -71.931 1.00 59.76 435 THR D O 1
ATOM 16309 N N . TRP D 1 433 ? -48.440 -2.786 -70.859 1.00 59.31 436 TRP D N 1
ATOM 16310 C CA . TRP D 1 433 ? -49.535 -2.615 -69.897 1.00 58.68 436 TRP D CA 1
ATOM 16311 C C . TRP D 1 433 ? -49.211 -1.499 -68.921 1.00 57.67 436 TRP D C 1
ATOM 16312 O O . TRP D 1 433 ? -50.080 -0.692 -68.577 1.00 57.67 436 TRP D O 1
ATOM 16323 N N . ALA D 1 434 ? -47.952 -1.454 -68.496 1.00 56.19 437 ALA D N 1
ATOM 16324 C CA . ALA D 1 434 ? -47.442 -0.354 -67.690 1.00 54.77 437 ALA D CA 1
ATOM 16325 C C . ALA D 1 434 ? -47.261 0.926 -68.515 1.00 53.75 437 ALA D C 1
ATOM 16326 O O . ALA D 1 434 ? -46.836 1.947 -67.974 1.00 53.67 437 ALA D O 1
ATOM 16328 N N . GLU D 1 435 ? -47.568 0.885 -69.812 1.00 51.98 438 GLU D N 1
ATOM 16329 C CA . GLU D 1 435 ? -47.358 2.073 -70.652 1.00 50.38 438 GLU D CA 1
ATOM 16330 C C . GLU D 1 435 ? -48.645 2.839 -70.979 1.00 48.45 438 GLU D C 1
ATOM 16331 O O . GLU D 1 435 ? -48.587 3.953 -71.517 1.00 48.18 438 GLU D O 1
ATOM 16337 N N . LYS D 1 436 ? -49.788 2.227 -70.639 1.00 45.87 439 LYS D N 1
ATOM 16338 C CA . LYS D 1 436 ? -51.125 2.843 -70.729 1.00 43.31 439 LYS D CA 1
ATOM 16339 C C . LYS D 1 436 ? -51.208 4.176 -69.975 1.00 40.71 439 LYS D C 1
ATOM 16340 O O . LYS D 1 436 ? -52.071 5.015 -70.261 1.00 40.11 439 LYS D O 1
ATOM 16346 N N . ARG D 1 437 ? -50.334 4.345 -68.990 1.00 37.54 440 ARG D N 1
ATOM 16347 C CA . ARG D 1 437 ? -50.227 5.613 -68.277 1.00 34.69 440 ARG D CA 1
ATOM 16348 C C . ARG D 1 437 ? -49.952 6.780 -69.230 1.00 32.38 440 ARG D C 1
ATOM 16349 O O . ARG D 1 437 ? -50.362 7.906 -68.948 1.00 31.23 440 ARG D O 1
ATOM 16357 N N . TYR D 1 438 ? -49.239 6.518 -70.328 1.00 29.42 441 TYR D N 1
ATOM 16358 C CA . TYR D 1 438 ? -48.901 7.594 -71.297 1.00 27.87 441 TYR D CA 1
ATOM 16359 C C . TYR D 1 438 ? -50.142 8.144 -72.010 1.00 27.63 441 TYR D C 1
ATOM 16360 O O . TYR D 1 438 ? -50.116 9.265 -72.545 1.00 27.53 441 TYR D O 1
ATOM 16369 N N . ASP D 1 439 ? -51.219 7.360 -72.022 1.00 26.51 442 ASP D N 1
ATOM 16370 C CA . ASP D 1 439 ? -52.450 7.749 -72.695 1.00 26.44 442 ASP D CA 1
ATOM 16371 C C . ASP D 1 439 ? -53.381 8.617 -71.854 1.00 25.38 442 ASP D C 1
ATOM 16372 O O . ASP D 1 439 ? -54.272 9.255 -72.401 1.00 24.49 442 ASP D O 1
ATOM 16377 N N . LEU D 1 440 ? -53.219 8.614 -70.532 1.00 25.11 443 LEU D N 1
ATOM 16378 C CA . LEU D 1 440 ? -54.146 9.355 -69.645 1.00 25.84 443 LEU D CA 1
ATOM 16379 C C . LEU D 1 440 ? -54.380 10.836 -70.022 1.00 25.45 443 LEU D C 1
ATOM 16380 O O . LEU D 1 440 ? -55.518 11.301 -69.995 1.00 26.16 443 LEU D O 1
ATOM 16385 N N . PRO D 1 441 ? -53.312 11.580 -70.357 1.00 24.77 444 PRO D N 1
ATOM 16386 C CA . PRO D 1 441 ? -53.536 13.004 -70.726 1.00 23.78 444 PRO D CA 1
ATOM 16387 C C . PRO D 1 441 ? -54.358 13.229 -71.984 1.00 22.91 444 PRO D C 1
ATOM 16388 O O . PRO D 1 441 ? -54.877 14.328 -72.172 1.00 22.03 444 PRO D O 1
ATOM 16392 N N . TYR D 1 442 ? -54.465 12.206 -72.838 1.00 21.92 445 TYR D N 1
ATOM 16393 C CA . TYR D 1 442 ? -55.307 12.304 -74.015 1.00 21.92 445 TYR D CA 1
ATOM 16394 C C . TYR D 1 442 ? -56.769 12.230 -73.564 1.00 23.12 445 TYR D C 1
ATOM 16395 O O . TYR D 1 442 ? -57.651 12.861 -74.175 1.00 23.73 445 TYR D O 1
ATOM 16404 N N . ILE D 1 443 ? -57.043 11.444 -72.521 1.00 23.20 446 ILE D N 1
ATOM 16405 C CA . ILE D 1 443 ? -58.385 11.413 -71.964 1.00 23.55 446 ILE D CA 1
ATOM 16406 C C . ILE D 1 443 ? -58.746 12.772 -71.333 1.00 23.31 446 ILE D C 1
ATOM 16407 O O . ILE D 1 443 ? -59.876 13.218 -71.462 1.00 23.78 446 ILE D O 1
ATOM 16412 N N . ARG D 1 444 ? -57.803 13.428 -70.675 1.00 22.50 447 ARG D N 1
ATOM 16413 C CA . ARG D 1 444 ? -58.080 14.745 -70.101 1.00 22.48 447 ARG D CA 1
ATOM 16414 C C . ARG D 1 444 ? -58.598 15.763 -71.139 1.00 22.69 447 ARG D C 1
ATOM 16415 O O . ARG D 1 444 ? -59.539 16.516 -70.874 1.00 22.95 447 ARG D O 1
ATOM 16423 N N . ASP D 1 445 ? -57.962 15.788 -72.309 1.00 22.46 448 ASP D N 1
ATOM 16424 C CA . ASP D 1 445 ? -58.394 16.626 -73.425 1.00 22.54 448 ASP D CA 1
ATOM 16425 C C . ASP D 1 445 ? -59.845 16.350 -73.830 1.00 22.91 448 ASP D C 1
ATOM 16426 O O . ASP D 1 445 ? -60.593 17.283 -74.115 1.00 22.85 448 ASP D O 1
ATOM 16431 N N . PHE D 1 446 ? -60.246 15.071 -73.849 1.00 22.11 449 PHE D N 1
ATOM 16432 C CA . PHE D 1 446 ? -61.622 14.696 -74.169 1.00 22.36 449 PHE D CA 1
ATOM 16433 C C . PHE D 1 446 ? -62.605 15.188 -73.099 1.00 21.68 449 PHE D C 1
ATOM 16434 O O . PHE D 1 446 ? -63.652 15.702 -73.437 1.00 21.12 449 PHE D O 1
ATOM 16442 N N . LEU D 1 447 ? -62.244 15.067 -71.826 1.00 22.36 450 LEU D N 1
ATOM 16443 C CA . LEU D 1 447 ? -63.081 15.593 -70.744 1.00 23.34 450 LEU D CA 1
ATOM 16444 C C . LEU D 1 447 ? -63.258 17.103 -70.856 1.00 23.71 450 LEU D C 1
ATOM 16445 O O . LEU D 1 447 ? -64.363 17.636 -70.666 1.00 23.97 450 LEU D O 1
ATOM 16450 N N . LEU D 1 448 ? -62.157 17.773 -71.179 1.00 23.48 451 LEU D N 1
ATOM 16451 C CA . LEU D 1 448 ? -62.139 19.219 -71.351 1.00 23.62 451 LEU D CA 1
ATOM 16452 C C . LEU D 1 448 ? -62.995 19.675 -72.530 1.00 24.04 451 LEU D C 1
ATOM 16453 O O . LEU D 1 448 ? -63.547 20.762 -72.468 1.00 24.61 451 LEU D O 1
ATOM 16458 N N . ASP D 1 449 ? -63.123 18.834 -73.571 1.00 24.10 452 ASP D N 1
ATOM 16459 C CA . ASP D 1 449 ? -64.004 19.082 -74.715 1.00 24.06 452 ASP D CA 1
ATOM 16460 C C . ASP D 1 449 ? -65.490 18.916 -74.328 1.00 23.41 452 ASP D C 1
ATOM 16461 O O . ASP D 1 449 ? -66.375 19.360 -75.079 1.00 23.21 452 ASP D O 1
ATOM 16466 N N . HIS D 1 450 ? -65.759 18.250 -73.199 1.00 23.30 453 HIS D N 1
ATOM 16467 C CA . HIS D 1 450 ? -67.123 17.888 -72.808 1.00 23.41 453 HIS D CA 1
ATOM 16468 C C . HIS D 1 450 ? -67.554 18.258 -71.390 1.00 23.96 453 HIS D C 1
ATOM 16469 O O . HIS D 1 450 ? -68.138 17.440 -70.683 1.00 23.68 453 HIS D O 1
ATOM 16476 N N . ASN D 1 451 ? -67.274 19.505 -71.000 1.00 25.03 454 ASN D N 1
ATOM 16477 C CA . ASN D 1 451 ? -67.823 20.097 -69.762 1.00 26.38 454 ASN D CA 1
ATOM 16478 C C . ASN D 1 451 ? -67.272 19.512 -68.466 1.00 27.06 454 ASN D C 1
ATOM 16479 O O . ASN D 1 451 ? -67.877 19.628 -67.399 1.00 27.40 454 ASN D O 1
ATOM 16484 N N . MET D 1 452 ? -66.107 18.886 -68.571 1.00 27.73 455 MET D N 1
ATOM 16485 C CA . MET D 1 452 ? -65.458 18.241 -67.436 1.00 28.19 455 MET D CA 1
ATOM 16486 C C . MET D 1 452 ? -64.030 18.748 -67.258 1.00 28.26 455 MET D C 1
ATOM 16487 O O . MET D 1 452 ? -63.486 19.438 -68.137 1.00 27.72 455 MET D O 1
ATOM 16492 N N . TRP D 1 453 ? -63.464 18.477 -66.085 1.00 28.69 456 TRP D N 1
ATOM 16493 C CA . TRP D 1 453 ? -62.079 18.771 -65.800 1.00 29.51 456 TRP D CA 1
ATOM 16494 C C . TRP D 1 453 ? -61.477 17.701 -64.910 1.00 29.65 456 TRP D C 1
ATOM 16495 O O . TRP D 1 453 ? -62.191 17.005 -64.187 1.00 29.63 456 TRP D O 1
ATOM 16506 N N . VAL D 1 454 ? -60.152 17.599 -64.968 1.00 29.78 457 VAL D N 1
ATOM 16507 C CA . VAL D 1 454 ? -59.400 16.669 -64.140 1.00 30.11 457 VAL D CA 1
ATOM 16508 C C . VAL D 1 454 ? -58.038 17.261 -63.732 1.00 30.66 457 VAL D C 1
ATOM 16509 O O . VAL D 1 454 ? -57.332 17.920 -64.527 1.00 30.79 457 VAL D O 1
ATOM 16513 N N . ASP D 1 455 ? -57.721 17.099 -62.454 1.00 30.52 458 ASP D N 1
ATOM 16514 C CA . ASP D 1 455 ? -56.478 17.564 -61.922 1.00 30.95 458 ASP D CA 1
ATOM 16515 C C . ASP D 1 455 ? -55.847 16.472 -61.077 1.00 30.51 458 ASP D C 1
ATOM 16516 O O . ASP D 1 455 ? -56.458 15.430 -60.848 1.00 29.66 458 ASP D O 1
ATOM 16521 N N . VAL D 1 456 ? -54.627 16.734 -60.619 1.00 30.68 459 VAL D N 1
ATOM 16522 C CA . VAL D 1 456 ? -53.809 15.756 -59.895 1.00 30.91 459 VAL D CA 1
ATOM 16523 C C . VAL D 1 456 ? -53.227 16.327 -58.615 1.00 31.05 459 VAL D C 1
ATOM 16524 O O . VAL D 1 456 ? -53.044 17.531 -58.492 1.00 30.70 459 VAL D O 1
ATOM 16528 N N . ALA D 1 457 ? -52.931 15.444 -57.663 1.00 31.78 460 ALA D N 1
ATOM 16529 C CA . ALA D 1 457 ? -52.180 15.832 -56.470 1.00 32.78 460 ALA D CA 1
ATOM 16530 C C . ALA D 1 457 ? -51.322 14.654 -56.063 1.00 33.58 460 ALA D C 1
ATOM 16531 O O . ALA D 1 457 ? -51.794 13.499 -56.033 1.00 33.23 460 ALA D O 1
ATOM 16533 N N . GLU D 1 458 ? -50.058 14.952 -55.778 1.00 34.59 461 GLU D N 1
ATOM 16534 C CA . GLU D 1 458 ? -49.084 13.940 -55.387 1.00 35.89 461 GLU D CA 1
ATOM 16535 C C . GLU D 1 458 ? -48.536 14.251 -53.991 1.00 35.47 461 GLU D C 1
ATOM 16536 O O . GLU D 1 458 ? -48.351 15.417 -53.639 1.00 34.78 461 GLU D O 1
ATOM 16542 N N . THR D 1 459 ? -48.284 13.205 -53.203 1.00 35.56 462 THR D N 1
ATOM 16543 C CA . THR D 1 459 ? -47.793 13.400 -51.834 1.00 36.07 462 THR D CA 1
ATOM 16544 C C . THR D 1 459 ? -47.147 12.145 -51.267 1.00 36.12 462 THR D C 1
ATOM 16545 O O . THR D 1 459 ? -47.452 11.030 -51.700 1.00 35.78 462 THR D O 1
ATOM 16549 N N . THR D 1 460 ? -46.259 12.344 -50.287 1.00 36.25 463 THR D N 1
ATOM 16550 C CA . THR D 1 460 ? -45.621 11.239 -49.579 1.00 36.29 463 THR D CA 1
ATOM 16551 C C . THR D 1 460 ? -46.366 11.124 -48.266 1.00 35.84 463 THR D C 1
ATOM 16552 O O . THR D 1 460 ? -46.653 12.141 -47.617 1.00 35.58 463 THR D O 1
ATOM 16556 N N . VAL D 1 461 ? -46.696 9.894 -47.892 1.00 35.24 464 VAL D N 1
ATOM 16557 C CA . VAL D 1 461 ? -47.428 9.619 -46.666 1.00 35.14 464 VAL D CA 1
ATOM 16558 C C . VAL D 1 461 ? -46.888 8.315 -46.042 1.00 34.97 464 VAL D C 1
ATOM 16559 O O . VAL D 1 461 ? -46.539 7.371 -46.758 1.00 34.54 464 VAL D O 1
ATOM 16563 N N . SER D 1 462 ? -46.809 8.281 -44.716 1.00 34.80 465 SER D N 1
ATOM 16564 C CA . SER D 1 462 ? -46.339 7.081 -44.015 1.00 34.83 465 SER D CA 1
ATOM 16565 C C . SER D 1 462 ? -47.366 5.948 -44.139 1.00 34.55 465 SER D C 1
ATOM 16566 O O . SER D 1 462 ? -48.523 6.202 -44.460 1.00 34.26 465 SER D O 1
ATOM 16569 N N . TYR D 1 463 ? -46.955 4.702 -43.876 1.00 34.71 466 TYR D N 1
ATOM 16570 C CA . TYR D 1 463 ? -47.889 3.587 -44.007 1.00 35.04 466 TYR D CA 1
ATOM 16571 C C . TYR D 1 463 ? -48.989 3.676 -42.947 1.00 35.04 466 TYR D C 1
ATOM 16572 O O . TYR D 1 463 ? -50.118 3.218 -43.158 1.00 34.97 466 TYR D O 1
ATOM 16581 N N . ALA D 1 464 ? -48.663 4.283 -41.813 1.00 34.61 467 ALA D N 1
ATOM 16582 C CA . ALA D 1 464 ? -49.616 4.378 -40.721 1.00 34.56 467 ALA D CA 1
ATOM 16583 C C . ALA D 1 464 ? -50.726 5.419 -40.966 1.00 34.47 467 ALA D C 1
ATOM 16584 O O . ALA D 1 464 ? -51.808 5.325 -40.376 1.00 34.43 467 ALA D O 1
ATOM 16586 N N . ASN D 1 465 ? -50.457 6.404 -41.818 1.00 34.24 468 ASN D N 1
ATOM 16587 C CA . ASN D 1 465 ? -51.472 7.385 -42.204 1.00 34.35 468 ASN D CA 1
ATOM 16588 C C . ASN D 1 465 ? -52.118 7.079 -43.550 1.00 34.62 468 ASN D C 1
ATOM 16589 O O . ASN D 1 465 ? -53.218 7.552 -43.827 1.00 34.48 468 ASN D O 1
ATOM 16594 N N . LEU D 1 466 ? -51.421 6.281 -44.359 1.00 34.93 469 LEU D N 1
ATOM 16595 C CA . LEU D 1 466 ? -51.760 6.050 -45.769 1.00 35.15 469 LEU D CA 1
ATOM 16596 C C . LEU D 1 466 ? -53.230 5.755 -46.039 1.00 35.48 469 LEU D C 1
ATOM 16597 O O . LEU D 1 466 ? -53.883 6.456 -46.809 1.00 35.64 469 LEU D O 1
ATOM 16602 N N . GLN D 1 467 ? -53.752 4.727 -45.388 1.00 35.56 470 GLN D N 1
ATOM 16603 C CA . GLN D 1 467 ? -55.086 4.243 -45.714 1.00 35.55 470 GLN D CA 1
ATOM 16604 C C . GLN D 1 467 ? -56.199 5.179 -45.223 1.00 35.05 470 GLN D C 1
ATOM 16605 O O . GLN D 1 467 ? -57.259 5.250 -45.843 1.00 34.50 470 GLN D O 1
ATOM 16611 N N . THR D 1 468 ? -55.953 5.907 -44.128 1.00 34.88 471 THR D N 1
ATOM 16612 C CA . THR D 1 468 ? -56.900 6.940 -43.672 1.00 34.88 471 THR D CA 1
ATOM 16613 C C . THR D 1 468 ? -56.837 8.244 -44.494 1.00 34.82 471 THR D C 1
ATOM 16614 O O . THR D 1 468 ? -57.857 8.918 -44.636 1.00 34.88 471 THR D O 1
ATOM 16618 N N . LEU D 1 469 ? -55.652 8.611 -44.988 1.00 34.56 472 LEU D N 1
ATOM 16619 C CA . LEU D 1 469 ? -55.532 9.737 -45.939 1.00 34.51 472 LEU D CA 1
ATOM 16620 C C . LEU D 1 469 ? -56.273 9.382 -47.231 1.00 34.66 472 LEU D C 1
ATOM 16621 O O . LEU D 1 469 ? -57.127 10.147 -47.698 1.00 34.44 472 LEU D O 1
ATOM 16626 N N . TRP D 1 470 ? -55.943 8.216 -47.784 1.00 34.72 473 TRP D N 1
ATOM 16627 C CA . TRP D 1 470 ? -56.609 7.675 -48.974 1.00 35.21 473 TRP D CA 1
ATOM 16628 C C . TRP D 1 470 ? -58.146 7.712 -48.850 1.00 35.65 473 TRP D C 1
ATOM 16629 O O . TRP D 1 470 ? -58.825 8.336 -49.680 1.00 35.63 473 TRP D O 1
ATOM 16640 N N . LYS D 1 471 ? -58.688 7.085 -47.808 1.00 36.41 474 LYS D N 1
ATOM 16641 C CA . LYS D 1 471 ? -60.148 7.043 -47.599 1.00 37.34 474 LYS D CA 1
ATOM 16642 C C . LYS D 1 471 ? -60.786 8.423 -47.346 1.00 37.65 474 LYS D C 1
ATOM 16643 O O . LYS D 1 471 ? -61.845 8.741 -47.896 1.00 37.83 474 LYS D O 1
ATOM 16649 N N . ASP D 1 472 ? -60.138 9.236 -46.516 1.00 37.98 475 ASP D N 1
ATOM 16650 C CA . ASP D 1 472 ? -60.669 10.549 -46.134 1.00 38.31 475 ASP D CA 1
ATOM 16651 C C . ASP D 1 472 ? -60.667 11.540 -47.311 1.00 38.50 475 ASP D C 1
ATOM 16652 O O . ASP D 1 472 ? -61.679 12.207 -47.578 1.00 38.69 475 ASP D O 1
ATOM 16657 N N . ALA D 1 473 ? -59.541 11.631 -48.018 1.00 38.60 476 ALA D N 1
ATOM 16658 C CA . ALA D 1 473 ? -59.449 12.478 -49.213 1.00 38.50 476 ALA D CA 1
ATOM 16659 C C . ALA D 1 473 ? -60.531 12.128 -50.249 1.00 38.53 476 ALA D C 1
ATOM 16660 O O . ALA D 1 473 ? -61.205 13.020 -50.769 1.00 38.32 476 ALA D O 1
ATOM 16662 N N . LYS D 1 474 ? -60.696 10.828 -50.520 1.00 38.61 477 LYS D N 1
ATOM 16663 C CA . LYS D 1 474 ? -61.665 10.327 -51.500 1.00 38.74 477 LYS D CA 1
ATOM 16664 C C . LYS D 1 474 ? -63.121 10.652 -51.127 1.00 39.05 477 LYS D C 1
ATOM 16665 O O . LYS D 1 474 ? -63.898 11.166 -51.954 1.00 39.10 477 LYS D O 1
ATOM 16671 N N . GLN D 1 475 ? -63.471 10.368 -49.874 1.00 39.41 478 GLN D N 1
ATOM 16672 C CA . GLN D 1 475 ? -64.805 10.623 -49.349 1.00 39.68 478 GLN D CA 1
ATOM 16673 C C . GLN D 1 475 ? -65.078 12.114 -49.323 1.00 39.35 478 GLN D C 1
ATOM 16674 O O . GLN D 1 475 ? -66.112 12.549 -49.808 1.00 39.26 478 GLN D O 1
ATOM 16680 N N . THR D 1 476 ? -64.136 12.884 -48.776 1.00 39.16 479 THR D N 1
ATOM 16681 C CA . THR D 1 476 ? -64.243 14.350 -48.687 1.00 39.03 479 THR D CA 1
ATOM 16682 C C . THR D 1 476 ? -64.417 15.047 -50.051 1.00 38.88 479 THR D C 1
ATOM 16683 O O . THR D 1 476 ? -65.237 15.957 -50.183 1.00 38.71 479 THR D O 1
ATOM 16687 N N . PHE D 1 477 ? -63.656 14.619 -51.056 1.00 38.51 480 PHE D N 1
ATOM 16688 C CA . PHE D 1 477 ? -63.763 15.200 -52.398 1.00 38.41 480 PHE D CA 1
ATOM 16689 C C . PHE D 1 477 ? -65.147 14.996 -53.032 1.00 38.56 480 PHE D C 1
ATOM 16690 O O . PHE D 1 477 ? -65.766 15.952 -53.516 1.00 38.26 480 PHE D O 1
ATOM 16698 N N . VAL D 1 478 ? -65.619 13.748 -53.031 1.00 39.05 481 VAL D N 1
ATOM 16699 C CA . VAL D 1 478 ? -66.930 13.398 -53.587 1.00 39.82 481 VAL D CA 1
ATOM 16700 C C . VAL D 1 478 ? -68.091 14.088 -52.832 1.00 40.39 481 VAL D C 1
ATOM 16701 O O . VAL D 1 478 ? -69.014 14.618 -53.455 1.00 40.46 481 VAL D O 1
ATOM 16705 N N . LYS D 1 479 ? -68.038 14.080 -51.499 1.00 41.28 482 LYS D N 1
ATOM 16706 C CA . LYS D 1 479 ? -69.077 14.742 -50.700 1.00 42.17 482 LYS D CA 1
ATOM 16707 C C . LYS D 1 479 ? -69.136 16.259 -50.958 1.00 42.61 482 LYS D C 1
ATOM 16708 O O . LYS D 1 479 ? -70.228 16.817 -51.103 1.00 42.61 482 LYS D O 1
ATOM 16714 N N . HIS D 1 480 ? -67.969 16.909 -51.034 1.00 43.34 483 HIS D N 1
ATOM 16715 C CA . HIS D 1 480 ? -67.884 18.349 -51.341 1.00 43.91 483 HIS D CA 1
ATOM 16716 C C . HIS D 1 480 ? -68.785 18.734 -52.519 1.00 43.98 483 HIS D C 1
ATOM 16717 O O . HIS D 1 480 ? -69.493 19.748 -52.475 1.00 43.93 483 HIS D O 1
ATOM 16724 N N . PHE D 1 481 ? -68.760 17.902 -53.560 1.00 44.25 484 PHE D N 1
ATOM 16725 C CA . PHE D 1 481 ? -69.521 18.154 -54.782 1.00 44.33 484 PHE D CA 1
ATOM 16726 C C . PHE D 1 481 ? -70.930 17.544 -54.774 1.00 44.54 484 PHE D C 1
ATOM 16727 O O . PHE D 1 481 ? -71.879 18.189 -55.210 1.00 44.50 484 PHE D O 1
ATOM 16735 N N . LYS D 1 482 ? -71.063 16.315 -54.275 1.00 44.91 485 LYS D N 1
ATOM 16736 C CA . LYS D 1 482 ? -72.368 15.646 -54.198 1.00 45.31 485 LYS D CA 1
ATOM 16737 C C . LYS D 1 482 ? -73.361 16.462 -53.356 1.00 45.40 485 LYS D C 1
ATOM 16738 O O . LYS D 1 482 ? -74.551 16.531 -53.685 1.00 45.46 485 LYS D O 1
ATOM 16744 N N . ASP D 1 483 ? -72.856 17.099 -52.298 1.00 45.45 486 ASP D N 1
ATOM 16745 C CA . ASP D 1 483 ? -73.656 17.995 -51.453 1.00 45.48 486 ASP D CA 1
ATOM 16746 C C . ASP D 1 483 ? -74.033 19.316 -52.136 1.00 45.32 486 ASP D C 1
ATOM 16747 O O . ASP D 1 483 ? -74.834 20.081 -51.596 1.00 45.32 486 ASP D O 1
ATOM 16752 N N . GLN D 1 484 ? -73.441 19.578 -53.304 1.00 45.03 487 GLN D N 1
ATOM 16753 C CA . GLN D 1 484 ? -73.826 20.703 -54.166 1.00 44.88 487 GLN D CA 1
ATOM 16754 C C . GLN D 1 484 ? -74.675 20.199 -55.344 1.00 44.31 487 GLN D C 1
ATOM 16755 O O . GLN D 1 484 ? -75.051 20.977 -56.233 1.00 44.34 487 GLN D O 1
ATOM 16761 N N . GLY D 1 485 ? -74.972 18.895 -55.334 1.00 43.74 488 GLY D N 1
ATOM 16762 C CA . GLY D 1 485 ? -75.640 18.214 -56.448 1.00 43.03 488 GLY D CA 1
ATOM 16763 C C . GLY D 1 485 ? -74.760 18.062 -57.684 1.00 42.44 488 GLY D C 1
ATOM 16764 O O . GLY D 1 485 ? -75.252 17.765 -58.774 1.00 42.62 488 GLY D O 1
ATOM 16765 N N . ILE D 1 486 ? -73.456 18.267 -57.510 1.00 41.62 489 ILE D N 1
ATOM 16766 C CA . ILE D 1 486 ? -72.490 18.216 -58.610 1.00 40.73 489 ILE D CA 1
ATOM 16767 C C . ILE D 1 486 ? -71.754 16.875 -58.598 1.00 40.00 489 ILE D C 1
ATOM 16768 O O . ILE D 1 486 ? -71.237 16.465 -57.557 1.00 40.01 489 ILE D O 1
ATOM 16773 N N . PRO D 1 487 ? -71.724 16.170 -59.748 1.00 39.20 490 PRO D N 1
ATOM 16774 C CA . PRO D 1 487 ? -70.998 14.894 -59.791 1.00 38.52 490 PRO D CA 1
ATOM 16775 C C . PRO D 1 487 ? -69.471 15.057 -59.708 1.00 37.74 490 PRO D C 1
ATOM 16776 O O . PRO D 1 487 ? -68.918 16.019 -60.244 1.00 37.68 490 PRO D O 1
ATOM 16780 N N . ALA D 1 488 ? -68.820 14.126 -59.016 1.00 36.69 491 ALA D N 1
ATOM 16781 C CA . ALA D 1 488 ? -67.360 14.100 -58.891 1.00 35.82 491 ALA D CA 1
ATOM 16782 C C . ALA D 1 488 ? -66.850 12.662 -58.821 1.00 35.24 491 ALA D C 1
ATOM 16783 O O . ALA D 1 488 ? -67.544 11.786 -58.303 1.00 35.25 491 ALA D O 1
ATOM 16785 N N . TRP D 1 489 ? -65.639 12.441 -59.339 1.00 34.43 492 TRP D N 1
ATOM 16786 C CA . TRP D 1 489 ? -64.979 11.133 -59.367 1.00 33.59 492 TRP D CA 1
ATOM 16787 C C . TRP D 1 489 ? -63.517 11.329 -58.965 1.00 32.94 492 TRP D C 1
ATOM 16788 O O . TRP D 1 489 ? -62.882 12.299 -59.372 1.00 32.70 492 TRP D O 1
ATOM 16799 N N . ILE D 1 490 ? -63.003 10.431 -58.121 1.00 32.30 493 ILE D N 1
ATOM 16800 C CA . ILE D 1 490 ? -61.598 10.484 -57.701 1.00 31.88 493 ILE D CA 1
ATOM 16801 C C . ILE D 1 490 ? -60.978 9.080 -57.663 1.00 31.99 493 ILE D C 1
ATOM 16802 O O . ILE D 1 490 ? -61.662 8.111 -57.346 1.00 31.77 493 ILE D O 1
ATOM 16807 N N . CYS D 1 491 ? -59.702 8.972 -58.047 1.00 32.37 494 CYS D N 1
ATOM 16808 C CA . CYS D 1 491 ? -58.969 7.699 -57.932 1.00 32.51 494 CYS D CA 1
ATOM 16809 C C . CYS D 1 491 ? -57.533 7.931 -57.476 1.00 32.03 494 CYS D C 1
ATOM 16810 O O . CYS D 1 491 ? -57.082 9.084 -57.326 1.00 31.75 494 CYS D O 1
ATOM 16813 N N . ALA D 1 492 ? -56.804 6.836 -57.280 1.00 31.73 495 ALA D N 1
ATOM 16814 C CA . ALA D 1 492 ? -55.434 6.935 -56.744 1.00 31.23 495 ALA D CA 1
ATOM 16815 C C . ALA D 1 492 ? -54.583 5.742 -57.131 1.00 30.88 495 ALA D C 1
ATOM 16816 O O . ALA D 1 492 ? -55.081 4.612 -57.252 1.00 29.94 495 ALA D O 1
ATOM 16818 N N . HIS D 1 493 ? -53.300 6.020 -57.342 1.00 30.92 496 HIS D N 1
ATOM 16819 C CA . HIS D 1 493 ? -52.315 4.962 -57.494 1.00 31.17 496 HIS D CA 1
ATOM 16820 C C . HIS D 1 493 ? -51.077 5.235 -56.635 1.00 31.53 496 HIS D C 1
ATOM 16821 O O . HIS D 1 493 ? -50.829 6.373 -56.211 1.00 30.42 496 HIS D O 1
ATOM 16828 N N . ILE D 1 494 ? -50.326 4.166 -56.386 1.00 32.95 497 ILE D N 1
ATOM 16829 C CA . ILE D 1 494 ? -48.997 4.257 -55.780 1.00 34.34 497 ILE D CA 1
ATOM 16830 C C . ILE D 1 494 ? -47.924 3.830 -56.793 1.00 35.47 497 ILE D C 1
ATOM 16831 O O . ILE D 1 494 ? -47.955 2.695 -57.302 1.00 34.66 497 ILE D O 1
ATOM 16836 N N . SER D 1 495 ? -46.976 4.735 -57.061 1.00 37.41 498 SER D N 1
ATOM 16837 C CA . SER D 1 495 ? -45.910 4.467 -58.034 1.00 39.84 498 SER D CA 1
ATOM 16838 C C . SER D 1 495 ? -44.518 4.226 -57.421 1.00 40.66 498 SER D C 1
ATOM 16839 O O . SER D 1 495 ? -43.655 3.649 -58.073 1.00 41.05 498 SER D O 1
ATOM 16842 N N . HIS D 1 496 ? -44.301 4.669 -56.181 1.00 41.84 499 HIS D N 1
ATOM 16843 C CA . HIS D 1 496 ? -43.035 4.419 -55.488 1.00 42.83 499 HIS D CA 1
ATOM 16844 C C . HIS D 1 496 ? -43.285 4.094 -54.028 1.00 42.46 499 HIS D C 1
ATOM 16845 O O . HIS D 1 496 ? -44.306 4.507 -53.456 1.00 42.39 499 HIS D O 1
ATOM 16852 N N . THR D 1 497 ? -42.350 3.351 -53.436 1.00 42.18 500 THR D N 1
ATOM 16853 C CA . THR D 1 497 ? -42.380 3.067 -52.003 1.00 42.09 500 THR D CA 1
ATOM 16854 C C . THR D 1 497 ? -41.063 3.466 -51.343 1.00 41.93 500 THR D C 1
ATOM 16855 O O . THR D 1 497 ? -40.014 3.542 -52.003 1.00 41.65 500 THR D O 1
ATOM 16859 N N . TYR D 1 498 ? -41.138 3.724 -50.040 1.00 41.51 501 TYR D N 1
ATOM 16860 C CA . TYR D 1 498 ? -39.972 4.038 -49.239 1.00 41.29 501 TYR D CA 1
ATOM 16861 C C . TYR D 1 498 ? -39.973 3.188 -47.955 1.00 40.20 501 TYR D C 1
ATOM 16862 O O . TYR D 1 498 ? -40.887 2.385 -47.748 1.00 39.57 501 TYR D O 1
ATOM 16871 N N . THR D 1 499 ? -38.965 3.365 -47.096 1.00 38.67 502 THR D N 1
ATOM 16872 C CA . THR D 1 499 ? -38.834 2.537 -45.893 1.00 37.52 502 THR D CA 1
ATOM 16873 C C . THR D 1 499 ? -40.093 2.574 -45.012 1.00 36.14 502 THR D C 1
ATOM 16874 O O . THR D 1 499 ? -40.587 1.536 -44.590 1.00 35.47 502 THR D O 1
ATOM 16878 N N . ASN D 1 500 ? -40.630 3.770 -44.789 1.00 35.25 503 ASN D N 1
ATOM 16879 C CA . ASN D 1 500 ? -41.804 3.931 -43.926 1.00 34.72 503 ASN D CA 1
ATOM 16880 C C . ASN D 1 500 ? -43.042 4.524 -44.616 1.00 34.68 503 ASN D C 1
ATOM 16881 O O . ASN D 1 500 ? -43.941 5.042 -43.940 1.00 34.21 503 ASN D O 1
ATOM 16886 N N . GLY D 1 501 ? -43.102 4.463 -45.947 1.00 34.88 504 GLY D N 1
ATOM 16887 C CA . GLY D 1 501 ? -44.220 5.092 -46.650 1.00 35.26 504 GLY D CA 1
ATOM 16888 C C . GLY D 1 501 ? -44.273 4.948 -48.158 1.00 35.39 504 GLY D C 1
ATOM 16889 O O . GLY D 1 501 ? -43.505 4.185 -48.756 1.00 34.98 504 GLY D O 1
ATOM 16890 N N . VAL D 1 502 ? -45.206 5.680 -48.774 1.00 35.93 505 VAL D N 1
ATOM 16891 C CA . VAL D 1 502 ? -45.374 5.634 -50.239 1.00 36.57 505 VAL D CA 1
ATOM 16892 C C . VAL D 1 502 ? -45.583 7.009 -50.822 1.00 36.88 505 VAL D C 1
ATOM 16893 O O . VAL D 1 502 ? -45.894 7.965 -50.101 1.00 36.74 505 VAL D O 1
ATOM 16897 N N . CYS D 1 503 ? -45.420 7.078 -52.138 1.00 38.10 506 CYS D N 1
ATOM 16898 C CA . CYS D 1 503 ? -45.894 8.196 -52.920 1.00 38.19 506 CYS D CA 1
ATOM 16899 C C . CYS D 1 503 ? -47.313 7.891 -53.416 1.00 37.49 506 CYS D C 1
ATOM 16900 O O . CYS D 1 503 ? -47.519 6.992 -54.248 1.00 37.05 506 CYS D O 1
ATOM 16903 N N . LEU D 1 504 ? -48.283 8.622 -52.869 1.00 36.42 507 LEU D N 1
ATOM 16904 C CA . LEU D 1 504 ? -49.684 8.482 -53.248 1.00 35.86 507 LEU D CA 1
ATOM 16905 C C . LEU D 1 504 ? -50.113 9.593 -54.232 1.00 35.42 507 LEU D C 1
ATOM 16906 O O . LEU D 1 504 ? -49.930 10.791 -53.964 1.00 35.02 507 LEU D O 1
ATOM 16911 N N . TYR D 1 505 ? -50.686 9.155 -55.351 1.00 34.67 508 TYR D N 1
ATOM 16912 C CA . TYR D 1 505 ? -51.039 9.994 -56.497 1.00 34.47 508 TYR D CA 1
ATOM 16913 C C . TYR D 1 505 ? -52.558 9.956 -56.694 1.00 33.06 508 TYR D C 1
ATOM 16914 O O . TYR D 1 505 ? -53.147 8.900 -57.017 1.00 31.82 508 TYR D O 1
ATOM 16923 N N . PHE D 1 506 ? -53.190 11.098 -56.448 1.00 31.68 509 PHE D N 1
ATOM 16924 C CA . PHE D 1 506 ? -54.623 11.253 -56.705 1.00 31.06 509 PHE D CA 1
ATOM 16925 C C . PHE D 1 506 ? -54.864 11.863 -58.080 1.00 30.51 509 PHE D C 1
ATOM 16926 O O . PHE D 1 506 ? -54.135 12.773 -58.514 1.00 29.92 509 PHE D O 1
ATOM 16934 N N . ILE D 1 507 ? -55.897 11.341 -58.738 1.00 30.15 510 ILE D N 1
ATOM 16935 C CA . ILE D 1 507 ? -56.468 11.938 -59.951 1.00 30.33 510 ILE D CA 1
ATOM 16936 C C . ILE D 1 507 ? -57.929 12.274 -59.643 1.00 29.61 510 ILE D C 1
ATOM 16937 O O . ILE D 1 507 ? -58.714 11.401 -59.261 1.00 29.52 510 ILE D O 1
ATOM 16942 N N . PHE D 1 508 ? -58.307 13.539 -59.804 1.00 28.71 511 PHE D N 1
ATOM 16943 C CA . PHE D 1 508 ? -59.663 13.937 -59.405 1.00 28.52 511 PHE D CA 1
ATOM 16944 C C . PHE D 1 508 ? -60.377 14.785 -60.447 1.00 28.85 511 PHE D C 1
ATOM 16945 O O . PHE D 1 508 ? -59.775 15.667 -61.055 1.00 29.05 511 PHE D O 1
ATOM 16953 N N . ALA D 1 509 ? -61.667 14.504 -60.639 1.00 29.41 512 ALA D N 1
ATOM 16954 C CA . ALA D 1 509 ? -62.444 15.079 -61.745 1.00 29.85 512 ALA D CA 1
ATOM 16955 C C . ALA D 1 509 ? -63.824 15.558 -61.290 1.00 30.47 512 ALA D C 1
ATOM 16956 O O . ALA D 1 509 ? -64.419 14.989 -60.341 1.00 30.38 512 ALA D O 1
ATOM 16958 N N . SER D 1 510 ? -64.336 16.577 -61.990 1.00 30.64 513 SER D N 1
ATOM 16959 C CA . SER D 1 510 ? -65.697 17.076 -61.794 1.00 31.13 513 SER D CA 1
ATOM 16960 C C . SER D 1 510 ? -66.222 17.775 -63.051 1.00 31.60 513 SER D C 1
ATOM 16961 O O . SER D 1 510 ? -65.604 17.700 -64.115 1.00 31.46 513 SER D O 1
ATOM 16964 N N . LYS D 1 511 ? -67.366 18.438 -62.930 1.00 32.38 514 LYS D N 1
ATOM 16965 C CA . LYS D 1 511 ? -67.934 19.167 -64.051 1.00 33.93 514 LYS D CA 1
ATOM 16966 C C . LYS D 1 511 ? -67.424 20.598 -64.026 1.00 34.68 514 LYS D C 1
ATOM 16967 O O . LYS D 1 511 ? -67.120 21.120 -62.954 1.00 34.69 514 LYS D O 1
ATOM 16973 N N . GLN D 1 512 ? -67.307 21.222 -65.198 1.00 35.64 515 GLN D N 1
ATOM 16974 C CA . GLN D 1 512 ? -67.092 22.660 -65.259 1.00 37.07 515 GLN D CA 1
ATOM 16975 C C . GLN D 1 512 ? -68.407 23.319 -64.856 1.00 38.27 515 GLN D C 1
ATOM 16976 O O . GLN D 1 512 ? -69.479 22.853 -65.246 1.00 39.14 515 GLN D O 1
ATOM 16982 N N . ASN D 1 513 ? -68.337 24.367 -64.040 1.00 39.92 516 ASN D N 1
ATOM 16983 C CA . ASN D 1 513 ? -69.551 24.952 -63.463 1.00 41.42 516 ASN D CA 1
ATOM 16984 C C . ASN D 1 513 ? -70.297 25.869 -64.432 1.00 41.62 516 ASN D C 1
ATOM 16985 O O . ASN D 1 513 ? -70.390 25.579 -65.623 1.00 42.34 516 ASN D O 1
ATOM 16990 N N . ALA D 1 519 ? -60.879 29.566 -60.958 1.00 61.04 522 ALA D N 1
ATOM 16991 C CA . ALA D 1 519 ? -61.602 30.052 -59.782 1.00 61.13 522 ALA D CA 1
ATOM 16992 C C . ALA D 1 519 ? -62.214 28.901 -58.971 1.00 61.03 522 ALA D C 1
ATOM 16993 O O . ALA D 1 519 ? -62.138 28.887 -57.737 1.00 61.16 522 ALA D O 1
ATOM 16995 N N . GLN D 1 520 ? -62.813 27.946 -59.681 1.00 60.79 523 GLN D N 1
ATOM 16996 C CA . GLN D 1 520 ? -63.391 26.732 -59.095 1.00 60.41 523 GLN D CA 1
ATOM 16997 C C . GLN D 1 520 ? -62.329 25.638 -58.949 1.00 60.23 523 GLN D C 1
ATOM 16998 O O . GLN D 1 520 ? -62.451 24.739 -58.111 1.00 60.00 523 GLN D O 1
ATOM 17004 N N . TYR D 1 521 ? -61.303 25.725 -59.795 1.00 59.97 524 TYR D N 1
ATOM 17005 C CA . TYR D 1 521 ? -60.252 24.715 -59.892 1.00 60.07 524 TYR D CA 1
ATOM 17006 C C . TYR D 1 521 ? -59.260 24.838 -58.743 1.00 60.27 524 TYR D C 1
ATOM 17007 O O . TYR D 1 521 ? -58.728 23.830 -58.274 1.00 60.23 524 TYR D O 1
ATOM 17016 N N . ILE D 1 522 ? -59.024 26.077 -58.302 1.00 60.44 525 ILE D N 1
ATOM 17017 C CA . ILE D 1 522 ? -58.230 26.354 -57.100 1.00 60.82 525 ILE D CA 1
ATOM 17018 C C . ILE D 1 522 ? -58.945 25.870 -55.825 1.00 60.82 525 ILE D C 1
ATOM 17019 O O . ILE D 1 522 ? -58.297 25.362 -54.911 1.00 60.76 525 ILE D O 1
ATOM 17024 N N . GLU D 1 523 ? -60.274 26.011 -55.798 1.00 60.86 526 GLU D N 1
ATOM 17025 C CA . GLU D 1 523 ? -61.122 25.550 -54.686 1.00 61.10 526 GLU D CA 1
ATOM 17026 C C . GLU D 1 523 ? -61.119 24.020 -54.513 1.00 60.59 526 GLU D C 1
ATOM 17027 O O . GLU D 1 523 ? -61.214 23.512 -53.393 1.00 60.42 526 GLU D O 1
ATOM 17033 N N . ALA D 1 524 ? -61.024 23.294 -55.623 1.00 60.06 527 ALA D N 1
ATOM 17034 C CA . ALA D 1 524 ? -60.926 21.834 -55.567 1.00 59.43 527 ALA D CA 1
ATOM 17035 C C . ALA D 1 524 ? -59.501 21.390 -55.240 1.00 58.79 527 ALA D C 1
ATOM 17036 O O . ALA D 1 524 ? -59.295 20.369 -54.576 1.00 58.94 527 ALA D O 1
ATOM 17038 N N . LYS D 1 525 ? -58.525 22.162 -55.711 1.00 57.97 528 LYS D N 1
ATOM 17039 C CA . LYS D 1 525 ? -57.119 21.909 -55.422 1.00 57.38 528 LYS D CA 1
ATOM 17040 C C . LYS D 1 525 ? -56.810 22.208 -53.954 1.00 56.81 528 LYS D C 1
ATOM 17041 O O . LYS D 1 525 ? -56.057 21.473 -53.323 1.00 56.62 528 LYS D O 1
ATOM 17047 N N . LYS D 1 526 ? -57.401 23.275 -53.413 1.00 56.12 529 LYS D N 1
ATOM 17048 C CA . LYS D 1 526 ? -57.219 23.619 -51.995 1.00 55.61 529 LYS D CA 1
ATOM 17049 C C . LYS D 1 526 ? -57.845 22.576 -51.057 1.00 54.91 529 LYS D C 1
ATOM 17050 O O . LYS D 1 526 ? -57.285 22.273 -50.005 1.00 55.04 529 LYS D O 1
ATOM 17056 N N . LEU D 1 527 ? -58.992 22.020 -51.440 1.00 54.03 530 LEU D N 1
ATOM 17057 C CA . LEU D 1 527 ? -59.594 20.944 -50.661 1.00 53.05 530 LEU D CA 1
ATOM 17058 C C . LEU D 1 527 ? -58.638 19.761 -50.533 1.00 52.41 530 LEU D C 1
ATOM 17059 O O . LEU D 1 527 ? -58.441 19.237 -49.436 1.00 52.01 530 LEU D O 1
ATOM 17064 N N . MET D 1 528 ? -58.047 19.353 -51.654 1.00 51.43 531 MET D N 1
ATOM 17065 C CA . MET D 1 528 ? -57.088 18.249 -51.670 1.00 50.75 531 MET D CA 1
ATOM 17066 C C . MET D 1 528 ? -55.798 18.617 -50.946 1.00 51.30 531 MET D C 1
ATOM 17067 O O . MET D 1 528 ? -55.204 17.779 -50.265 1.00 50.49 531 MET D O 1
ATOM 17072 N N . THR D 1 529 ? -55.387 19.880 -51.101 1.00 52.03 532 THR D N 1
ATOM 17073 C CA . THR D 1 529 ? -54.216 20.438 -50.422 1.00 53.01 532 THR D CA 1
ATOM 17074 C C . THR D 1 529 ? -54.375 20.467 -48.898 1.00 53.45 532 THR D C 1
ATOM 17075 O O . THR D 1 529 ? -53.439 20.118 -48.167 1.00 53.79 532 THR D O 1
ATOM 17079 N N . ASP D 1 530 ? -55.556 20.877 -48.435 1.00 54.28 533 ASP D N 1
ATOM 17080 C CA . ASP D 1 530 ? -55.865 20.919 -47.005 1.00 55.15 533 ASP D CA 1
ATOM 17081 C C . ASP D 1 530 ? -55.883 19.521 -46.397 1.00 55.80 533 ASP D C 1
ATOM 17082 O O . ASP D 1 530 ? -55.242 19.293 -45.373 1.00 55.83 533 ASP D O 1
ATOM 17087 N N . ILE D 1 531 ? -56.599 18.591 -47.037 1.00 56.69 534 ILE D N 1
ATOM 17088 C CA . ILE D 1 531 ? -56.719 17.224 -46.519 1.00 57.48 534 ILE D CA 1
ATOM 17089 C C . ILE D 1 531 ? -55.411 16.419 -46.578 1.00 58.03 534 ILE D C 1
ATOM 17090 O O . ILE D 1 531 ? -55.215 15.522 -45.757 1.00 58.20 534 ILE D O 1
ATOM 17095 N N . ILE D 1 532 ? -54.528 16.744 -47.527 1.00 58.68 535 ILE D N 1
ATOM 17096 C CA . ILE D 1 532 ? -53.193 16.118 -47.600 1.00 59.55 535 ILE D CA 1
ATOM 17097 C C . ILE D 1 532 ? -52.302 16.573 -46.431 1.00 60.66 535 ILE D C 1
ATOM 17098 O O . ILE D 1 532 ? -51.722 15.731 -45.730 1.00 61.14 535 ILE D O 1
ATOM 17103 N N . PHE D 1 533 ? -52.211 17.892 -46.228 1.00 61.60 536 PHE D N 1
ATOM 17104 C CA . PHE D 1 533 ? -51.490 18.498 -45.094 1.00 62.38 536 PHE D CA 1
ATOM 17105 C C . PHE D 1 533 ? -51.937 17.898 -43.749 1.00 62.40 536 PHE D C 1
ATOM 17106 O O . PHE D 1 533 ? -51.104 17.519 -42.921 1.00 62.83 536 PHE D O 1
ATOM 17114 N N . LYS D 1 534 ? -53.253 17.805 -43.563 1.00 62.38 537 LYS D N 1
ATOM 17115 C CA . LYS D 1 534 ? -53.889 17.181 -42.402 1.00 62.29 537 LYS D CA 1
ATOM 17116 C C . LYS D 1 534 ? -53.416 15.738 -42.108 1.00 62.16 537 LYS D C 1
ATOM 17117 O O . LYS D 1 534 ? -53.905 15.109 -41.164 1.00 62.07 537 LYS D O 1
ATOM 17123 N N . TYR D 1 535 ? -52.486 15.218 -42.916 1.00 61.74 538 TYR D N 1
ATOM 17124 C CA . TYR D 1 535 ? -51.924 13.868 -42.717 1.00 61.36 538 TYR D CA 1
ATOM 17125 C C . TYR D 1 535 ? -50.403 13.809 -42.904 1.00 61.82 538 TYR D C 1
ATOM 17126 O O . TYR D 1 535 ? -49.825 12.722 -43.014 1.00 61.77 538 TYR D O 1
ATOM 17135 N N . GLY D 1 536 ? -49.771 14.980 -42.949 1.00 62.47 539 GLY D N 1
ATOM 17136 C CA . GLY D 1 536 ? -48.315 15.086 -43.020 1.00 63.49 539 GLY D CA 1
ATOM 17137 C C . GLY D 1 536 ? -47.675 14.609 -44.312 1.00 64.27 539 GLY D C 1
ATOM 17138 O O . GLY D 1 536 ? -46.668 13.900 -44.280 1.00 64.37 539 GLY D O 1
ATOM 17139 N N . GLY D 1 537 ? -48.252 14.997 -45.450 1.00 64.76 540 GLY D N 1
ATOM 17140 C CA . GLY D 1 537 ? -47.673 14.671 -46.754 1.00 65.28 540 GLY D CA 1
ATOM 17141 C C . GLY D 1 537 ? -46.814 15.772 -47.356 1.00 65.76 540 GLY D C 1
ATOM 17142 O O . GLY D 1 537 ? -47.039 16.953 -47.088 1.00 65.74 540 GLY D O 1
ATOM 17143 N N . SER D 1 538 ? -45.833 15.383 -48.178 1.00 66.35 541 SER D N 1
ATOM 17144 C CA . SER D 1 538 ? -44.987 16.339 -48.917 1.00 66.99 541 SER D CA 1
ATOM 17145 C C . SER D 1 538 ? -45.814 17.234 -49.846 1.00 67.39 541 SER D C 1
ATOM 17146 O O . SER D 1 538 ? -46.963 16.908 -50.180 1.00 67.66 541 SER D O 1
ATOM 17149 N N . LEU D 1 539 ? -45.218 18.353 -50.259 1.00 67.64 542 LEU D N 1
ATOM 17150 C CA . LEU D 1 539 ? -45.910 19.348 -51.075 1.00 67.90 542 LEU D CA 1
ATOM 17151 C C . LEU D 1 539 ? -45.063 19.749 -52.277 1.00 67.98 542 LEU D C 1
ATOM 17152 O O . LEU D 1 539 ? -45.585 19.964 -53.371 1.00 68.14 542 LEU D O 1
ATOM 17157 N N . GLY D 1 560 ? -32.518 30.107 -44.575 1.00 29.62 563 GLY D N 1
ATOM 17158 C CA . GLY D 1 560 ? -31.356 30.973 -44.875 1.00 28.82 563 GLY D CA 1
ATOM 17159 C C . GLY D 1 560 ? -30.774 30.703 -46.253 1.00 27.77 563 GLY D C 1
ATOM 17160 O O . GLY D 1 560 ? -29.839 31.388 -46.726 1.00 27.20 563 GLY D O 1
ATOM 17161 N N . TRP D 1 561 ? -31.340 29.690 -46.902 1.00 26.55 564 TRP D N 1
ATOM 17162 C CA . TRP D 1 561 ? -30.884 29.286 -48.225 1.00 25.06 564 TRP D CA 1
ATOM 17163 C C . TRP D 1 561 ? -31.296 30.288 -49.308 1.00 24.91 564 TRP D C 1
ATOM 17164 O O . TRP D 1 561 ? -30.697 30.312 -50.373 1.00 24.33 564 TRP D O 1
ATOM 17175 N N . ILE D 1 562 ? -32.295 31.125 -49.024 1.00 24.50 565 ILE D N 1
ATOM 17176 C CA . ILE D 1 562 ? -32.673 32.186 -50.001 1.00 25.43 565 ILE D CA 1
ATOM 17177 C C . ILE D 1 562 ? -31.507 33.118 -50.322 1.00 23.58 565 ILE D C 1
ATOM 17178 O O . ILE D 1 562 ? -31.272 33.438 -51.491 1.00 23.41 565 ILE D O 1
ATOM 17183 N N . ASN D 1 563 ? -30.751 33.517 -49.305 1.00 22.78 566 ASN D N 1
ATOM 17184 C CA . ASN D 1 563 ? -29.572 34.354 -49.513 1.00 23.15 566 ASN D CA 1
ATOM 17185 C C . ASN D 1 563 ? -28.444 33.659 -50.247 1.00 21.92 566 ASN D C 1
ATOM 17186 O O . ASN D 1 563 ? -27.685 34.303 -50.978 1.00 21.49 566 ASN D O 1
ATOM 17191 N N . VAL D 1 564 ? -28.321 32.345 -50.029 1.00 19.88 567 VAL D N 1
ATOM 17192 C CA . VAL D 1 564 ? -27.366 31.518 -50.779 1.00 17.79 567 VAL D CA 1
ATOM 17193 C C . VAL D 1 564 ? -27.794 31.433 -52.257 1.00 16.94 567 VAL D C 1
ATOM 17194 O O . VAL D 1 564 ? -26.969 31.665 -53.141 1.00 16.14 567 VAL D O 1
ATOM 17198 N N . TYR D 1 565 ? -29.061 31.119 -52.514 1.00 16.41 568 TYR D N 1
ATOM 17199 C CA . TYR D 1 565 ? -29.570 31.134 -53.910 1.00 17.83 568 TYR D CA 1
ATOM 17200 C C . TYR D 1 565 ? -29.417 32.518 -54.572 1.00 17.64 568 TYR D C 1
ATOM 17201 O O . TYR D 1 565 ? -28.973 32.622 -55.715 1.00 16.86 568 TYR D O 1
ATOM 17210 N N . ARG D 1 566 ? -29.788 33.567 -53.848 1.00 19.37 569 ARG D N 1
ATOM 17211 C CA . ARG D 1 566 ? -29.615 34.962 -54.343 1.00 22.34 569 ARG D CA 1
ATOM 17212 C C . ARG D 1 566 ? -28.190 35.233 -54.782 1.00 21.28 569 ARG D C 1
ATOM 17213 O O . ARG D 1 566 ? -27.972 35.817 -55.853 1.00 21.27 569 ARG D O 1
ATOM 17221 N N . SER D 1 567 ? -27.226 34.746 -53.992 1.00 21.30 570 SER D N 1
ATOM 17222 C CA . SER D 1 567 ? -25.802 34.872 -54.260 1.00 22.03 570 SER D CA 1
ATOM 17223 C C . SER D 1 567 ? -25.362 34.203 -55.569 1.00 21.13 570 SER D C 1
ATOM 17224 O O . SER D 1 567 ? -24.631 34.784 -56.347 1.00 21.62 570 SER D O 1
ATOM 17227 N N . LEU D 1 568 ? -25.778 32.955 -55.768 1.00 20.08 571 LEU D N 1
ATOM 17228 C CA . LEU D 1 568 ? -25.523 32.228 -56.994 1.00 18.75 571 LEU D CA 1
ATOM 17229 C C . LEU D 1 568 ? -26.130 32.966 -58.195 1.00 17.40 571 LEU D C 1
ATOM 17230 O O . LEU D 1 568 ? -25.465 33.160 -59.193 1.00 16.29 571 LEU D O 1
ATOM 17235 N N . LYS D 1 569 ? -27.403 33.309 -58.071 1.00 17.54 572 LYS D N 1
ATOM 17236 C CA . LYS D 1 569 ? -28.177 33.969 -59.133 1.00 18.47 572 LYS D CA 1
ATOM 17237 C C . LYS D 1 569 ? -27.476 35.280 -59.584 1.00 19.30 572 LYS D C 1
ATOM 17238 O O . LYS D 1 569 ? -27.279 35.531 -60.794 1.00 17.79 572 LYS D O 1
ATOM 17244 N N . GLU D 1 570 ? -27.050 36.081 -58.602 1.00 19.55 573 GLU D N 1
ATOM 17245 C CA . GLU D 1 570 ? -26.411 37.396 -58.877 1.00 21.32 573 GLU D CA 1
ATOM 17246 C C . GLU D 1 570 ? -25.010 37.299 -59.477 1.00 19.82 573 GLU D C 1
ATOM 17247 O O . GLU D 1 570 ? -24.599 38.165 -60.249 1.00 20.05 573 GLU D O 1
ATOM 17253 N N . THR D 1 571 ? -24.282 36.229 -59.161 1.00 19.06 574 THR D N 1
ATOM 17254 C CA . THR D 1 571 ? -22.946 35.991 -59.682 1.00 18.72 574 THR D CA 1
ATOM 17255 C C . THR D 1 571 ? -23.012 35.406 -61.089 1.00 18.10 574 THR D C 1
ATOM 17256 O O . THR D 1 571 ? -22.258 35.793 -61.980 1.00 16.93 574 THR D O 1
ATOM 17260 N N . ILE D 1 572 ? -23.911 34.446 -61.275 1.00 17.06 575 ILE D N 1
ATOM 17261 C CA . ILE D 1 572 ? -24.016 33.750 -62.546 1.00 16.14 575 ILE D CA 1
ATOM 17262 C C . ILE D 1 572 ? -24.786 34.566 -63.607 1.00 15.18 575 ILE D C 1
ATOM 17263 O O . ILE D 1 572 ? -24.423 34.537 -64.771 1.00 15.78 575 ILE D O 1
ATOM 17268 N N . ASP D 1 573 ? -25.816 35.282 -63.174 1.00 15.19 576 ASP D N 1
ATOM 17269 C CA . ASP D 1 573 ? -26.809 35.982 -64.026 1.00 15.22 576 ASP D CA 1
ATOM 17270 C C . ASP D 1 573 ? -27.024 37.410 -63.454 1.00 14.84 576 ASP D C 1
ATOM 17271 O O . ASP D 1 573 ? -28.065 37.708 -62.891 1.00 14.19 576 ASP D O 1
ATOM 17276 N N . PRO D 1 574 ? -25.995 38.276 -63.534 1.00 16.30 577 PRO D N 1
ATOM 17277 C CA . PRO D 1 574 ? -26.090 39.630 -62.908 1.00 17.46 577 PRO D CA 1
ATOM 17278 C C . PRO D 1 574 ? -27.226 40.491 -63.413 1.00 17.15 577 PRO D C 1
ATOM 17279 O O . PRO D 1 574 ? -27.798 41.262 -62.635 1.00 18.33 577 PRO D O 1
ATOM 17283 N N . LYS D 1 575 ? -27.565 40.379 -64.698 1.00 16.70 578 LYS D N 1
ATOM 17284 C CA . LYS D 1 575 ? -28.703 41.159 -65.268 1.00 16.61 578 LYS D CA 1
ATOM 17285 C C . LYS D 1 575 ? -30.087 40.500 -65.111 1.00 16.88 578 LYS D C 1
ATOM 17286 O O . LYS D 1 575 ? -31.100 41.041 -65.574 1.00 16.33 578 LYS D O 1
ATOM 17292 N N . ASP D 1 576 ? -30.134 39.331 -64.446 1.00 16.07 579 ASP D N 1
ATOM 17293 C CA . ASP D 1 576 ? -31.386 38.603 -64.241 1.00 15.73 579 ASP D CA 1
ATOM 17294 C C . ASP D 1 576 ? -32.151 38.312 -65.559 1.00 14.14 579 ASP D C 1
ATOM 17295 O O . ASP D 1 576 ? -33.357 38.539 -65.653 1.00 15.69 579 ASP D O 1
ATOM 17300 N N . ILE D 1 577 ? -31.439 37.847 -66.579 1.00 13.90 580 ILE D N 1
ATOM 17301 C CA . ILE D 1 577 ? -32.068 37.513 -67.886 1.00 13.27 580 ILE D CA 1
ATOM 17302 C C . ILE D 1 577 ? -32.547 36.025 -67.971 1.00 14.01 580 ILE D C 1
ATOM 17303 O O . ILE D 1 577 ? -33.345 35.676 -68.812 1.00 12.76 580 ILE D O 1
ATOM 17308 N N . CYS D 1 578 ? -32.045 35.198 -67.080 1.00 13.60 581 CYS D N 1
ATOM 17309 C CA . CYS D 1 578 ? -32.389 33.736 -67.120 1.00 14.99 581 CYS D CA 1
ATOM 17310 C C . CYS D 1 578 ? -33.640 33.456 -66.338 1.00 14.19 581 CYS D C 1
ATOM 17311 O O . CYS D 1 578 ? -33.624 33.425 -65.099 1.00 13.98 581 CYS D O 1
ATOM 17314 N N . ASN D 1 579 ? -34.741 33.275 -67.068 1.00 14.50 582 ASN D N 1
ATOM 17315 C CA . ASN D 1 579 ? -36.050 32.970 -66.491 1.00 16.80 582 ASN D CA 1
ATOM 17316 C C . ASN D 1 579 ? -36.357 33.710 -65.161 1.00 18.85 582 ASN D C 1
ATOM 17317 O O . ASN D 1 579 ? -36.559 33.074 -64.118 1.00 17.73 582 ASN D O 1
ATOM 17322 N N . PRO D 1 580 ? -36.399 35.070 -65.202 1.00 20.39 583 PRO D N 1
ATOM 17323 C CA . PRO D 1 580 ? -36.587 35.822 -63.962 1.00 21.93 583 PRO D CA 1
ATOM 17324 C C . PRO D 1 580 ? -37.908 35.469 -63.289 1.00 23.80 583 PRO D C 1
ATOM 17325 O O . PRO D 1 580 ? -38.888 35.167 -63.959 1.00 24.26 583 PRO D O 1
ATOM 17329 N N . ARG D 1 581 ? -37.892 35.496 -61.962 1.00 26.59 584 ARG D N 1
ATOM 17330 C CA . ARG D 1 581 ? -39.017 35.122 -61.104 1.00 29.79 584 ARG D CA 1
ATOM 17331 C C . ARG D 1 581 ? -38.950 36.015 -59.856 1.00 31.96 584 ARG D C 1
ATOM 17332 O O . ARG D 1 581 ? -37.850 36.457 -59.467 1.00 33.40 584 ARG D O 1
ATOM 17340 N N . LYS D 1 582 ? -40.091 36.239 -59.200 1.00 34.55 585 LYS D N 1
ATOM 17341 C CA . LYS D 1 582 ? -40.146 37.049 -57.972 1.00 36.64 585 LYS D CA 1
ATOM 17342 C C . LYS D 1 582 ? -40.221 36.281 -56.640 1.00 37.56 585 LYS D C 1
ATOM 17343 O O . LYS D 1 582 ? -40.025 35.052 -56.571 1.00 38.50 585 LYS D O 1
#

Sequence (2168 aa):
MGSPKEHIDLYQQIKWNGWGDTRKFLHQLKPSGTIAMTTPEVSSVPLPSLRGFIKKELTKPFVLDETPALQIENIHVDPPKQYPEFVRELKAFFLPDQLKDDKLARITHTFGKSLRDLIRVRIGQVKNAPDLIVLPHSHEEVERLVQLAHKYNVVIIPMGGGSNIVGAIEPVSNERFTVSIDMRRMNKVLWVDRREMTACIQVGIMGPELEKQQLHKQGVSLGHDPDSFEFSTLGGWLATCSSGHQSDKYGDIEDMAVSFRTVTPTGTLELRGINYKHIILGSEGTLGIITEAVMKVHAVPQAVEYYGFLFPTFAHAVSSALQQIRSSEVIPTMIRVYDPEETQLSFAWKPSKGAVSEFTSAMVKKKYLHYIRSFDFKNVCLSIIGFEGPKKVVDFHRTSVFDILSKNAAFGLGSAPGKTWAEKRYDLPYIRDFLLDHNMWVDVAETTVSYANLQTLWKDAKQTFVKHFKDQGIPAWICAHISHTYTNGVCLYFIFASKQNENKDMAQYIEAKKLMTDIIFKYGGSLSRGWINVYRSLKETIDPKDICNPRKLHIDLYQQIKWNGWGDTRKFLHQLKPSGTIAMTTPEVSSVPLPSLRGFIKKELTPFVLDETPALQIENIHVDPPKQYPEFVRRELKAFFLPDQLKDDKLARITHTFGKSLRDLIRVRIGQVKNAPDLIVLPHSHEEVERLVQLAHKYNVVIIPMGGGSNIVGAIEPVSNERFTVSIDMRRMNKVLWVDRREMTACIQVGIMGPELEKQLHKQGVSLGHDPDSFEFSTLGGWLATCSSGHQSDKYGDIEDMAVSFRTVTPTGTLELRNGAGINYKHIILGSEGTLGIITEAVMKVHAVPQAVEYYGFLFPTFAHAVSALQQIRSSEVIPTMIRVYDPEETQLSFAWKPSEFTSAMVKKYLHYIRSFDFKNVCLSIIGFEGPKKVVDFHRTSVFDILSKNAAFGLGSAPGKTWAEKRYDLPYIRDFLLDHNMWVDVAETTVSYANLQTLWKDAKQTFVKHFKDQGIPAWICAHISHTYTNGVCLYFIFASKQNEDMAQYIEAKKLMTDIIFKYGGSLSTRGWINVYRSLKETIDPKDICNPRKLHIDLYQQIKWNGWGDTRKFLHQLKPSGTIAMTTPEVSSVPLPSLRGFIKKELTLPGEEDKPFVLDETPALQIENIHVDPPKQYPEFVRELKAFFLPDQLKDDKLARITHTFGKSLRDLIRVRIGQVKNAPDLIVLPHSHEEVERLVQLAHKYNVVIIPMGGGSNIVGAIEPVSNERFTVSIDMRRMNKVLWVDRREMTACIQVGIMGPELEKQLHKQGVSLGHDPDSFEFSTLGGWLATCSSGHQSDKYGDIEDMAVSFRTVTPTGTLELRNGAGINYKHIILGSEGTLGIITEAVMKVHAVPQAVEYYGFLFPTFAHAVSALQQIRSSEVIPTMIRVYDPEETQLSFAWKPSEFTSAMVKKYLHYIRSFDFKNVCLSIIGFEGPKKVVDFHRTSVFDILSKNAAFGLGSAPGKTWAEKRYDLPYIRDFLLDHNMWVDVAETTVSYANLQTLWKDAKQTFVKHFKDQGIPAWICAHISHTYTNGVCLYFIFASKQNEYIEAKKLMTDIIFKYGGSLSRGWINVYRSLKETIDPKDICNPRKGAMGSPKEHIDLYQQIKWNGWGDTRKFLHQLKPSGTIAMTTPEVSSVPLPSLRGFIKKEFVLDETPALQIENIHVDPPKQYPEFVRELKAFFLPDQLKDDKLARITHTFGKSLRDLIRVRIGQVKNAPDLIVLPHSHEEVERLVQLAHKYNVVIIPMGGGSNIVGAIEPVSNERFTVSIDMRRMNKVLWVDRREMTACIQVGIMGPELEKQLHKQGVSLGHDPDSFEFSTLGGWLATCSSGHQSDKYGDIEDMAVSFRTVTPTGTLELRAGINYKHIILGSEGTLGIITEAVMKVHAVPQAVEYYGFLFPTFAHAVSALQQIRSSEVIPTMIRVYDPEETQLSFAWKPSSEFTSAMVKKYLHYIRSFDFKNVCLSIIGFEGPKKVVDFHRTSVFDILSKNAAFGLGSAPGKTWAEKRYDLPYIRDFLLDHNMWVDVAETTVSYANLQTLWKDAKQTFVKHFKDQGIPAWICAHISHTYTNGVCLYFIFASKQNAQYIEAKKLMTDIIFKYGGSLGWINVYRSLKETIDPKDICNPRK

CATH classification: 3.40.462.40 (+1 more: 3.30.465.10)

GO terms:
  GO:0050660 flavin adenine dinucleotide binding (F, IDA)
  GO:0008609 alkylglycerone-phosphate synthase activity (F, IDA)
  GO:0043178 alcohol binding (F, IDA)
  GO:0008611 ether lipid biosynthetic process (P, IDA)
  GO:0042802 identical protein binding (F, IPI)